Protein 1WDK (pdb70)

Secondary structure (DSSP, 8-state):
--EE-SSEEEEE-GGGEEEEEE--TTSSS-B--HHHHHHHHHHHHHHHH-TT--EEEEEESSSSSBBPPPHHHHHHHTTS-HHHHHHHHHHHHHHHHHHHT-SS-EEEEE-S-EETHHHHHHHTSSEEEEETT-EEE-GGGGGT----SSHHHHHHHHH-HHHHHHHHHH---EEHHHHHHTTSSSEEE-GGGHHHHHHHHHHHHHTTSS-HHHHHGGGGS--S--HHHHHHHHHHHHHHHHHHH-TT-HHHHHHHHHHHHHTT--HHHHHHHHHHHHHHHHTSHHHHHHHHHHHHHHHHHHHHHHHHTTPPP-SSEEEE--HHHHHHHHHHHHHTT--EEEE-SSHHHHHHHHHHHHHHHHHHHTTTSS-HHHHHHHHHHEEEESSSTTGGG-SEEEE---S-HHHHHHHHHHHHTTS-TT-EEEE--SSS-HHHHGGG-S-GGGEEEEE--SSTTT--EEEEEEPSS--HHHHHHHHHHHHHTT-EEEEEES-TTTTHHHHHHHHHHHHHHHHHTT--HHHHHHHHHHHT-SS-HHHHHHHH-HHHHHHHHHHHHHH-HHHH--SS--HHHHHHHTT--BTTTTBSSSEE--EE--THHHHHHGGG--------HHHHHHHHHHHHHHHHHHHHHHTSSSSHHHHHHHHHHHT---GGG--HHHHHHHH-HHHHHHHHHHTGGG-GGG---HHHHHHHHTT--S--/--EE-SSEEEEE-GGGEEEEEE--TTSSS-B--HHHHHHHHHHHHHHHH-TT--EEEEEESSSSSBBPPPHHHHHHHTTS-HHHHHHHHHHHHHHHHHHHT-SS-EEEEE-S-EETHHHHHHHTSSEEEEETT-EEE-GGGGGT----SSHHHHHHHHH-HHHHHHHHHH---EEHHHHHHTTSSSEEE-GGGHHHHHHHHHHHHHTTSS-HHHHHGGGGS--S--HHHHHHHHHHHHHHHHHHH-TT-HHHHHHHHHHHHHTT--HHHHHHHHHHHHHHHHTSHHHHHHHHHHHHHHHHHHHHHHHHTTPPP-SSEEEE--HHHHHHHHHHHHHTT--EEEE-SSHHHHHHHHHHHHHHHHHHHTTTSS-HHHHHHHHHHEEEESSSTTGGG-SEEEE---S-HHHHHHHHHHHHTTS-TT-EEEE--SSS-HHHHGGG-S-GGGEEEEE--SSTTT--EEEEEEPSS--HHHHHHHHHHHHHTT-EEEEEES-TTTTHHHHHHHHHHHHHHHHHTT--HHHHHHHHHHHT-SS-HHHHHHHH-HHHHHHHHHHHHHH-HHHH--SS--HHHHHHHTT--BTTTTBSSSEE-----EE--THHHHHHGGG--------HHHHHHHHHHHHHHHHHHHHHHTSSSSHHHHHHHHHHHT---GGG--HHHHHHHH-HHHHHHHHHHTGGG-GGG---HHHHHHHHTT--S--/---TT-EEEEEEEEPPPEETTT-TTTT--HHHHHHHHHHHHHHH-TTS-GGGEEEEEEE-SSBSBTTTTTHHHHHHTTSSS-TTSEEEEEEBTBTHHHHHHHHHHHHHHTTS-SEEEEEEEEETTTS-TTTTB---GGGGGTS-GGGGSHHHHHHHHHHHHT--HHHHHHHHHHHHHHHHHHHHTTTTTTTB--EEEE-TT--EEEE-S-TT--TT--HHHHHTSPPSS-TTT----GGGB---EEEEEEEEEEEHHHHHHTT---SEEEEEEEEEE--GGGGGGTHHHHHHHHHHHHT--GGG--EEEE--SBHHHHHHHHHHTT-GGGHHHHBSTT--HHHH---HHHHHHHHHHHHHHHHHHTT-SEEEEEEEETTTEEEEEEEE--/---TT-EEEEEEEEPPPEETTT-TTTT--HHHHHHHHHHHHHHHTTTS-GGGEEEEEEE-SSBSBTTTTTHHHHHHTTSSS-TTSEEEEEEBTBTHHHHHHHHHHHHHHTTS-SEEEEEEEEETTTS-TTTTB---GGGGGTS-GGGGSHHHHHHHHHHHHT--HHHHHHHHHHHHHHHHHHHHTTTTTTTB--EEEE-TT--EEEE-S-TT--TT--HHHHHTSPPSS-TTT----GGGB---EEEEEEEEEEEHHHHHHTT---SEEEEEEEEEE--GGGGGGTHHHHHHHHHHHHT--GGG--EEEE--SBHHHHHHHHHHTT-GGGHHHHBSTT--HHHH---HHHHHHHHHHHHHHHHHHTT-SEEEEEEEETTTEEEEEEEE--

Foldseek 3Di:
DLDDDQFWDWAADPPLEIEIEGENPPDQFHEPDPRVLVRLLVVLVSLLPPPSHAEYEYAYPHQFGYEYDPLVVLLVLLVDDLVVSLVVLVSSLVSLQSSLVRPHAYEYLGNAEQEQVRLLSRLSHLAYEYEQHHKYAYQQLLLQFWRQNCLLLRVCLQQNLLVSLVRTLVRDIGGPVVCCVSRSHPYYHHSVCSVVVSVVVRVCCSVVVDVSVVSSPSSFFAHPDDPVVLCVRLVVSLVVSDVVVHPLRVHSNLSSVLSSVCRGPGRVVSSVSRSVSRSVRSNDLLNVLSSVLVVLVVVLVVVLVVLVVQADAWQEEEEEWAAQALLLVLLLCLLLRHAYEREYADPVRVCRSLVVSCCVLVVCVVVVNDDPVSSVSSSVSYHYDHDLVPQAAGQEYEYEDDQDLVVLLVVQQVCCVSYDVNHAYEYQDQFDWQLSSLVSHPNSLRYWYWHADPNNVPFQETETEAEPNHHSRNSSNSCVSSVSSVHHYAYFYTAGRQQALLLVQLLLVLVQVCLLQQHDQVLLQVLVVSVFFVTGSQQVQQVCWLVNVVVSLVSSCVRCVQFSPDPADTLSNLCVVVVQTHCVSQGGCFGPVPTHHDCVVCVSSVVSRDHNDDDDSVVSCCSNLLLSLQSLVVSCVVPRGPAPSSSFVNCCRHVVPRSSCNGSQSVCVVCALLNSQVVLVVVPVSTPSSHHDPVSNVCSVVVHGRPD/DLADDQFWDWAADPPLEIEIEGENPPDQFHEPDPRVLVRLLVVLVSLLPPPSHAEYEYAYPHQFGYEYDPLVVLVVLLVDDLVVSLVVLVSSLVSLQSSLVRPHAYEYLGLAEQEQVRLLSRLSHLAYEYEQAHKYAYQQLLLLFWRQNCLLLRPCLQQNLLVSLVRTLVRDIGGPVVCCVSRSHPYYHHSVCSVVVSVVVRVCCSVVVDVSVVSSPSSFFAHPDDPVVLCVRLVVQLVVSDVVVHPLRVHSNLSSVLSSVCRGPGRPVSSVSRSVSRSVRSNDLLNNLSSVLVVLVVVLVVVLVVLVVQADAWQEEEEEWAAQALLLVLLLCLLLRHQYEREYADPVRVCRSLVVSCCVLVVCVVVVNDDPVSSVSSSVSYHYDHDLVPQAAGQEYEYEDPQDLVVLLVVQQVCCVRYDVNHAYEYQDQFDWQQSSLVSHPNSLRYWYWHADPNNVPFQETETEAEPNHHSRNSSNSCVSCVSSVHHYAYFYTAGRQQALLLVLLLLVLVQVCLLQQHDQVLLQVLVVSVPFVTGSQQVQQVCWLVNVVVSLVSSCVRCVQFSPDPDDTLSNLQVVVVQTHVVSQGGCFGQDVVPRGHHDCVSVVSSVVSRDHNDDDDSVVSCCSNLLLSLQSLVVSCVVPRGPAPSSSFVNCVRHVVPRSSCNGSQSVCVVCALLNSQVVLVVVPVSTPSSHHDPVSNVCSVVVHGRSD/DADQLFKFFQAKAKAAWWALVLTFCVPPFFLQQALVGLQVVCVVVVLDDLQQAQEEEFEAAPADDSRHDQSSLSNCVSHPRDPNHYYGYAYQWLQRQQVSVVVVSVCSNVVNGFKHKTKYWFNCSVVPPCHPDDDDPCVVVPANPCLQPVLQLLQVLLVVLVPALLLLLVLLLVQLQLQVVCVVVCLCVRHHDWDWTADSVRDIDIDRHHPLRDNPRDSVVSVPFAADPDRPPHSFGLLQAFHSITMMMMTMMGGVNVCVVSVGAGLWTWQFKFKFWDASSNLLLQFVVGVVVGCVSSVHQLVLAQAEEEARRGSSSVQVNCVVSPCNVVCCRHYSSNHHRSRRGRRRRGNNVVSVNSQSSVCVVVVTAKYKYKYGTHRTMIIMTIIGRD/DADQLFKFFQAKAKAAWWALVLTFCVPPFFLQQALVGLQVVCVVVVLDDLQQAQEEEFEAAPADDSRHDQSSLSNCVSHPRDPNHYYGYAYQWQQRQLVSVVVVSVCSNVVNGFKHKTKYWFNCSVVPPCHPDDDDPCVVVPANPCLQPVLQLLQVLLVVLVPALLLLLVLLLVQLQLQVVCQVVCLCVRHYDWDWTADSVRDIDIDRHHPLRDNPRDSVVSVPFAADPDNPPHRFGLLQAFHSITMMMMTMMGGVNVCVVSVGAGLWTFQFKFKFFDASSNLLLQFVVAVVVGCVSSVHQLVLAQAEEEARRGSSSVQVNCVVSPCNVVCCRHYSSNHHRSRRGRRRRGNNVVSVNSQSSVCVVVVTAKYKYKYGTHRTMIIMTIIGRD

CATH classification: 3.90.226.10 (+2 more: 3.40.50.720, 1.10.1040.50)

B-factor: mean 29.28, std 12.19, range [3.42, 116.42]

Sequence (2199 aa):
MIYEGKAITVTALESGIVELKFDLKGESVNKFNRLTLNELRQAVDAIKADASVKGVIVSSGKDVFIVGADITEFVENFKLPDAELIAGNLEANKIFSDFEDLNVPTVAAINGIALGGGLEMCLAADFRVMADSAKIGLPEVKLGIYPGFGGTVRLPRLIGVDNAVEWIASGKENRAEDALKVSAVDAVVTADKLGAAALDLIKRAISGELDYKAKRQPKLEKLKLNAIEQMMAFETAKGFVAGQAGPNYPAPVEAIKTIQKAANFGRDKALEVEAAGFAKLAKTSASNCLIGLFLNDQELKKKAKVYDKIAKDVKQAAVLGAGIMGGGIAYQSASKGTPILMKDINEHGIEQGLAEAAKLLVGRVDKGRMTPAKMAEVLNGIRPTLSYGDFGNVDLVVEAVVENPKVKQAVLAEVENHVREDAILASNTSTISISLLAKALKRPENFVGMHFFNPVHMMPLVEVIRGEKSSDLAVATTVAYAKKMGKNPIVVNDCPGFLVNRVLFPYFGGFAKLVSAGVDFVRIDKVMEKFGWPMGPAYLMDVVGIDTGHHGRDVMAEGFPDRMKDDRRSAIDALYEAKRLGQKNGKGFYAYEKKLVDSSVLEVLKPIVYEQRDVTDEDIINWMMIPLCLETVRCLEDGIVETAAEADMGLVYGIGFPLFRGGALRYIDSIGVAEFVALADQYAELGALYHPTAKLREMAKNGQSFFGMIYEGKAITVTALESGIVELKFDLKGESVNKFNRLTLNELRQAVDAIKADASVKGVIVSSGKDVFIVGADITEFVENFKLPDAELIAGNLEANKIFSDFEDLNVPTVAAINGIALGGGLEMCLAADFRVMADSAKIGLPEVKLGIYPGFGGTVRLPRLIGVDNAVEWIASGKENRAEDALKVSAVDAVVTADKLGAAALDLIKRAISGELDYKAKRQPKLEKLKLNAIEQMMAFETAKGFVAGQAGPNYPAPVEAIKTIQKAANFGRDKALEVEAAGFAKLAKTSASNCLIGLFLNDQELKKKAKVYDKIAKDVKQAAVLGAGIMGGGIAYQSASKGTPILMKDINEHGIEQGLAEAAKLLVGRVDKGRMTPAKMAEVLNGIRPTLSYGDFGNVDLVVEAVVENPKVKQAVLAEVENHVREDAILASNTSTISISLLAKALKRPENFVGMHFFNPVHMMPLVEVIRGEKSSDLAVATTVAYAKKMGKNPIVVNDCPGFLVNRVLFPYFGGFAKLVSAGVDFVRIDKVMEKFGWPMGPAYLMDVVGIDTGHHGRDVMAEGFPDRMKDDRRSAIDALYEAKRLGQKNGKGFYAYEADQKKLVDSSVLEVLKPIVYEQRDVTDEDIINWMMIPLCLETVRCLEDGIVETAAEADMGLVYGIGFPLFRGGALRYIDSIGVAEFVALADQYAELGALYHPTAKLREMAKNGQSFFGSLNPRDVVIVDFGRTPMGRSKGGMHRNTRAEDMSAHLISKVLERNSKVDPGEVEDVIWGCVNQTLEQGWNIARMASLMTQIPHTSAAQTVSRLCGSSMSALHTAAQAIMTGNGDVFVVGGVEHMGHVSMMHGVDPNPHMSLYAAKASGMMGLTAEMLGKMHGISREQQDAFAVRSHQLAHKATVEGKFKDEIIPMQGYDENGFLKIFDYDETIRPDTTLESLAALKPAFNPKGGTVTAGTSSQITDGASCMIVMSAQRAKDLGLEPLAVIRSMAVAGVDPAIMGYGPVPATQKALKRAGLNMADIDFIELNEAFAAQALPVLKDLKVLDKMNEKVNLHGGAIALGHPFGCSGARISGTLLNVMKQNGGTFGLSTMCIGLGQGIATVFERVSLNPRDVVIVDFGRTPMGRSKGGMHRNTRAEDMSAHLISKVLERNSKVDPGEVEDVIWGCVNQTLEQGWNIARMASLMTQIPHTSAAQTVSRLCGSSMSALHTAAQAIMTGNGDVFVVGGVEHMGHVSMMHGVDPNPHMSLYAAKASGMMGLTAEMLGKMHGISREQQDAFAVRSHQLAHKATVEGKFKDEIIPMQGYDENGFLKIFDYDETIRPDTTLESLAALKPAFNPKGGTVTAGTSSQITDGASCMIVMSAQRAKDLGLEPLAVIRSMAVAGVDPAIMGYGPVPATQKALKRAGLNMADIDFIELNEAFAAQALPVLKDLKVLDKMNEKVNLHGGAIALGHPFGCSGARISGTLLNVMKQNGGTFGLSTMCIGLGQGIATVFERV

GO terms:
  GO:0005515 protein binding (F, IPI)

Radius of gyration: 41.72 Å; Cα contacts (8 Å, |Δi|>4): 5129; chains: 4; bounding box: 108×109×111 Å

Nearest PDB structures (foldseek):
  1wdk-assembly1_B  TM=1.001E+00  e=0.000E+00  Pseudomonas fragi
  8pf8-assembly1_B  TM=9.092E-01  e=9.830E-55  Mycobacterium tuberculosis H37Rv
  6ysv-assembly2_B  TM=8.916E-01  e=1.906E-53  Escherichia coli K-12
  6dv2-assembly1_H  TM=9.093E-01  e=2.899E-52  Homo sapiens
  8bnu-assembly1_C  TM=9.085E-01  e=2.537E-50  Escherichia coli K-12

Structure (mmCIF, N/CA/C/O backbone):
data_1WDK
#
_entry.id   1WDK
#
_cell.length_a   180.705
_cell.length_b   94.578
_cell.length_c   160.001
_cell.angle_alpha   90.00
_cell.angle_beta   111.45
_cell.angle_gamma   90.00
#
_symmetry.space_group_name_H-M   'C 1 2 1'
#
loop_
_entity.id
_entity.type
_entity.pdbx_description
1 polymer 'Fatty oxidation complex alpha subunit'
2 polymer '3-ketoacyl-CoA thiolase'
3 non-polymer 'ZINC ION'
4 non-polymer NICOTINAMIDE-ADENINE-DINUCLEOTIDE
5 non-polymer 3,6,9,12,15-PENTAOXATRICOSAN-1-OL
6 non-polymer 'MERCURY (II) ION'
7 non-polymer 'ACETYL COENZYME *A'
8 water water
#
loop_
_atom_site.group_PDB
_atom_site.id
_atom_site.type_symbol
_atom_site.label_atom_id
_atom_site.label_alt_id
_atom_site.label_comp_id
_atom_site.label_asym_id
_atom_site.label_entity_id
_atom_site.label_seq_id
_atom_site.pdbx_PDB_ins_code
_atom_site.Cartn_x
_atom_site.Cartn_y
_atom_site.Cartn_z
_atom_site.occupancy
_atom_site.B_iso_or_equiv
_atom_site.auth_seq_id
_atom_site.auth_comp_id
_atom_site.auth_asym_id
_atom_site.auth_atom_id
_atom_site.pdbx_PDB_model_num
ATOM 1 N N . MET A 1 1 ? -13.538 86.480 109.303 1.00 43.31 1 MET A N 1
ATOM 2 C CA . MET A 1 1 ? -12.652 85.408 108.773 1.00 42.51 1 MET A CA 1
ATOM 3 C C . MET A 1 1 ? -12.502 85.513 107.262 1.00 41.35 1 MET A C 1
ATOM 4 O O . MET A 1 1 ? -13.303 86.159 106.590 1.00 42.56 1 MET A O 1
ATOM 9 N N . ILE A 1 2 ? -11.463 84.876 106.737 1.00 39.61 2 ILE A N 1
ATOM 10 C CA . ILE A 1 2 ? -11.179 84.886 105.309 1.00 37.34 2 ILE A CA 1
ATOM 11 C C . ILE A 1 2 ? -12.404 84.537 104.469 1.00 36.57 2 ILE A C 1
ATOM 12 O O . ILE A 1 2 ? -12.624 85.106 103.399 1.00 37.15 2 ILE A O 1
ATOM 17 N N . TYR A 1 3 ? -13.193 83.589 104.953 1.00 35.11 3 TYR A N 1
ATOM 18 C CA . TYR A 1 3 ? -14.397 83.174 104.251 1.00 34.76 3 TYR A CA 1
ATOM 19 C C . TYR A 1 3 ? -15.366 82.566 105.249 1.00 35.05 3 TYR A C 1
ATOM 20 O O . TYR A 1 3 ? -14.972 81.770 106.098 1.00 35.85 3 TYR A O 1
ATOM 29 N N . GLU A 1 4 ? -16.634 82.945 105.151 1.00 35.03 4 GLU A N 1
ATOM 30 C CA . GLU A 1 4 ? -17.638 82.422 106.061 1.00 36.05 4 GLU A CA 1
ATOM 31 C C . GLU A 1 4 ? -18.908 82.071 105.313 1.00 35.51 4 GLU A C 1
ATOM 32 O O . GLU A 1 4 ? -19.641 82.951 104.870 1.00 35.99 4 GLU A O 1
ATOM 38 N N . GLY A 1 5 ? -19.159 80.776 105.175 1.00 35.36 5 GLY A N 1
ATOM 39 C CA . GLY A 1 5 ? -20.349 80.324 104.482 1.00 35.82 5 GLY A CA 1
ATOM 40 C C . GLY A 1 5 ? -21.252 79.541 105.413 1.00 35.62 5 GLY A C 1
ATOM 41 O O . GLY A 1 5 ? -21.156 79.663 106.631 1.00 34.88 5 GLY A O 1
ATOM 42 N N . LYS A 1 6 ? -22.133 78.731 104.841 1.00 36.14 6 LYS A N 1
ATOM 43 C CA . LYS A 1 6 ? -23.044 77.931 105.642 1.00 36.95 6 LYS A CA 1
ATOM 44 C C . LYS A 1 6 ? -22.617 76.471 105.644 1.00 36.57 6 LYS A C 1
ATOM 45 O O . LYS A 1 6 ? -23.231 75.641 106.313 1.00 37.31 6 LYS A O 1
ATOM 51 N N . ALA A 1 7 ? -21.563 76.162 104.895 1.00 34.28 7 ALA A N 1
ATOM 52 C CA . ALA A 1 7 ? -21.057 74.797 104.823 1.00 33.18 7 ALA A CA 1
ATOM 53 C C . ALA A 1 7 ? -19.550 74.776 105.057 1.00 31.86 7 ALA A C 1
ATOM 54 O O . ALA A 1 7 ? -19.000 73.827 105.624 1.00 33.07 7 ALA A O 1
ATOM 56 N N . ILE A 1 8 ? -18.892 75.844 104.638 1.00 29.76 8 ILE A N 1
ATOM 57 C CA . ILE A 1 8 ? -17.454 75.949 104.769 1.00 29.05 8 ILE A CA 1
ATOM 58 C C . ILE A 1 8 ? -17.011 77.279 105.360 1.00 29.54 8 ILE A C 1
ATOM 59 O O . ILE A 1 8 ? -17.654 78.307 105.148 1.00 30.25 8 ILE A O 1
ATOM 64 N N . THR A 1 9 ? -15.911 77.246 106.106 1.00 29.04 9 THR A N 1
ATOM 65 C CA . THR A 1 9 ? -15.330 78.449 106.687 1.00 29.65 9 THR A CA 1
ATOM 66 C C . THR A 1 9 ? -13.821 78.354 106.512 1.00 29.94 9 THR A C 1
ATOM 67 O O . THR A 1 9 ? -13.246 77.268 106.530 1.00 31.29 9 THR A O 1
ATOM 71 N N . VAL A 1 10 ? -13.184 79.496 106.319 1.00 29.09 10 VAL A N 1
ATOM 72 C CA . VAL A 1 10 ? -11.744 79.543 106.166 1.00 29.04 10 VAL A CA 1
ATOM 73 C C . VAL A 1 10 ? -11.271 80.547 107.218 1.00 30.93 10 VAL A C 1
ATOM 74 O O . VAL A 1 10 ? -11.496 81.756 107.100 1.00 30.87 10 VAL A O 1
ATOM 78 N N . THR A 1 11 ? -10.640 80.020 108.262 1.00 31.93 11 THR A N 1
ATOM 79 C CA . THR A 1 11 ? -10.149 80.821 109.367 1.00 31.83 11 THR A CA 1
ATOM 80 C C . THR A 1 11 ? -8.633 80.858 109.373 1.00 33.20 11 THR A C 1
ATOM 81 O O . THR A 1 11 ? -7.974 79.831 109.184 1.00 33.26 11 THR A O 1
ATOM 85 N N . ALA A 1 12 ? -8.081 82.045 109.591 1.00 33.06 12 ALA A N 1
ATOM 86 C CA . ALA A 1 12 ? -6.635 82.204 109.621 1.00 34.19 12 ALA A CA 1
ATOM 87 C C . ALA A 1 12 ? -6.062 81.715 110.950 1.00 33.97 12 ALA A C 1
ATOM 88 O O . ALA A 1 12 ? -6.663 81.911 112.004 1.00 33.99 12 ALA A O 1
ATOM 90 N N . LEU A 1 13 ? -4.907 81.060 110.883 1.00 33.72 13 LEU A N 1
ATOM 91 C CA . LEU A 1 13 ? -4.228 80.553 112.071 1.00 33.95 13 LEU A CA 1
ATOM 92 C C . LEU A 1 13 ? -2.853 81.204 112.138 1.00 34.91 13 LEU A C 1
ATOM 93 O O . LEU A 1 13 ? -2.617 82.259 111.547 1.00 36.89 13 LEU A O 1
ATOM 98 N N . GLU A 1 14 ? -1.937 80.556 112.838 1.00 34.71 14 GLU A N 1
ATOM 99 C CA . GLU A 1 14 ? -0.590 81.079 112.980 1.00 34.59 14 GLU A CA 1
ATOM 100 C C . GLU A 1 14 ? 0.248 80.921 111.716 1.00 33.97 14 GLU A C 1
ATOM 101 O O . GLU A 1 14 ? -0.099 80.162 110.815 1.00 32.51 14 GLU A O 1
ATOM 107 N N . SER A 1 15 ? 1.354 81.660 111.673 1.00 34.14 15 SER A N 1
ATOM 108 C CA . SER A 1 15 ? 2.317 81.631 110.571 1.00 34.44 15 SER A CA 1
ATOM 109 C C . SER A 1 15 ? 1.745 81.628 109.152 1.00 34.11 15 SER A C 1
ATOM 110 O O . SER A 1 15 ? 2.314 81.011 108.250 1.00 34.82 15 SER A O 1
ATOM 113 N N . GLY A 1 16 ? 0.628 82.312 108.947 1.00 33.45 16 GLY A N 1
ATOM 114 C CA . GLY A 1 16 ? 0.044 82.362 107.622 1.00 31.96 16 GLY A CA 1
ATOM 115 C C . GLY A 1 16 ? -0.722 81.110 107.252 1.00 32.36 16 GLY A C 1
ATOM 116 O O . GLY A 1 16 ? -1.306 81.035 106.167 1.00 31.31 16 GLY A O 1
ATOM 117 N N . ILE A 1 17 ? -0.717 80.121 108.142 1.00 31.37 17 ILE A N 1
ATOM 118 C CA . ILE A 1 17 ? -1.437 78.882 107.887 1.00 30.46 17 ILE A CA 1
ATOM 119 C C . ILE A 1 17 ? -2.923 79.199 107.981 1.00 30.78 17 ILE A C 1
ATOM 120 O O . ILE A 1 17 ? -3.343 80.009 108.807 1.00 31.41 17 ILE A O 1
ATOM 125 N N . VAL A 1 18 ? -3.717 78.562 107.133 1.00 30.55 18 VAL A N 1
ATOM 126 C CA . VAL A 1 18 ? -5.150 78.796 107.133 1.00 30.34 18 VAL A CA 1
ATOM 127 C C . VAL A 1 18 ? -5.888 77.466 107.220 1.00 29.85 18 VAL A C 1
ATOM 128 O O . VAL A 1 18 ? -5.429 76.448 106.694 1.00 29.00 18 VAL A O 1
ATOM 132 N N . GLU A 1 19 ? -7.036 77.483 107.886 1.00 30.26 19 GLU A N 1
ATOM 133 C CA . GLU A 1 19 ? -7.837 76.283 108.049 1.00 29.65 19 GLU A CA 1
ATOM 134 C C . GLU A 1 19 ? -9.196 76.371 107.368 1.00 29.18 19 GLU A C 1
ATOM 135 O O . GLU A 1 19 ? -10.023 77.213 107.710 1.00 29.68 19 GLU A O 1
ATOM 141 N N . LEU A 1 20 ? -9.416 75.488 106.401 1.00 28.16 20 LEU A N 1
ATOM 142 C CA . LEU A 1 20 ? -10.679 75.429 105.684 1.00 26.86 20 LEU A CA 1
ATOM 143 C C . LEU A 1 20 ? -11.454 74.294 106.338 1.00 26.66 20 LEU A C 1
ATOM 144 O O . LEU A 1 20 ? -11.142 73.123 106.129 1.00 28.03 20 LEU A O 1
ATOM 149 N N . LYS A 1 21 ? -12.452 74.647 107.145 1.00 26.31 21 LYS A N 1
ATOM 150 C CA . LYS A 1 21 ? -13.250 73.651 107.854 1.00 25.80 21 LYS A CA 1
ATOM 151 C C . LYS A 1 21 ? -14.642 73.397 107.286 1.00 25.42 21 LYS A C 1
ATOM 152 O O . LYS A 1 21 ? -15.375 74.322 106.939 1.00 25.72 21 LYS A O 1
ATOM 158 N N . PHE A 1 22 ? -14.997 72.121 107.208 1.00 26.57 22 PHE A N 1
ATOM 159 C CA . PHE A 1 22 ? -16.298 71.698 106.707 1.00 27.15 22 PHE A CA 1
ATOM 160 C C . PHE A 1 22 ? -17.237 71.520 107.886 1.00 28.80 22 PHE A C 1
ATOM 161 O O . PHE A 1 22 ? -16.956 70.730 108.789 1.00 29.25 22 PHE A O 1
ATOM 169 N N . ASP A 1 23 ? -18.345 72.256 107.881 1.00 30.83 23 ASP A N 1
ATOM 170 C CA . ASP A 1 23 ? -19.332 72.153 108.952 1.00 31.96 23 ASP A CA 1
ATOM 171 C C . ASP A 1 23 ? -20.673 72.654 108.426 1.00 32.27 23 ASP A C 1
ATOM 172 O O . ASP A 1 23 ? -21.038 73.810 108.629 1.00 32.54 23 ASP A O 1
ATOM 177 N N . LEU A 1 24 ? -21.393 71.774 107.735 1.00 32.36 24 LEU A N 1
ATOM 178 C CA . LEU A 1 24 ? -22.693 72.107 107.167 1.00 31.84 24 LEU A CA 1
ATOM 179 C C . LEU A 1 24 ? -23.700 72.419 108.277 1.00 33.42 24 LEU A C 1
ATOM 180 O O . LEU A 1 24 ? -24.354 71.523 108.823 1.00 33.42 24 LEU A O 1
ATOM 185 N N . LYS A 1 25 ? -23.810 73.702 108.611 1.00 34.54 25 LYS A N 1
ATOM 186 C CA . LYS A 1 25 ? -24.713 74.163 109.659 1.00 34.93 25 LYS A CA 1
ATOM 187 C C . LYS A 1 25 ? -26.135 73.664 109.448 1.00 35.17 25 LYS A C 1
ATOM 188 O O . LYS A 1 25 ? -26.665 73.731 108.338 1.00 33.87 25 LYS A O 1
ATOM 194 N N . GLY A 1 26 ? -26.741 73.157 110.519 1.00 35.56 26 GLY A N 1
ATOM 195 C CA . GLY A 1 26 ? -28.102 72.663 110.430 1.00 36.54 26 GLY A CA 1
ATOM 196 C C . GLY A 1 26 ? -28.235 71.205 110.046 1.00 37.60 26 GLY A C 1
ATOM 197 O O . GLY A 1 26 ? -29.308 70.620 110.195 1.00 38.68 26 GLY A O 1
ATOM 198 N N . GLU A 1 27 ? -27.153 70.614 109.552 1.00 38.93 27 GLU A N 1
ATOM 199 C CA . GLU A 1 27 ? -27.169 69.213 109.151 1.00 38.84 27 GLU A CA 1
ATOM 200 C C . GLU A 1 27 ? -26.265 68.382 110.050 1.00 37.98 27 GLU A C 1
ATOM 201 O O . GLU A 1 27 ? -25.387 68.915 110.725 1.00 37.45 27 GLU A O 1
ATOM 207 N N . SER A 1 28 ? -26.483 67.074 110.058 1.00 38.15 28 SER A N 1
ATOM 208 C CA . SER A 1 28 ? -25.685 66.177 110.885 1.00 39.02 28 SER A CA 1
ATOM 209 C C . SER A 1 28 ? -24.340 65.782 110.268 1.00 37.58 28 SER A C 1
ATOM 210 O O . SER A 1 28 ? -23.436 65.343 110.982 1.00 39.39 28 SER A O 1
ATOM 213 N N . VAL A 1 29 ? -24.198 65.936 108.955 1.00 35.11 29 VAL A N 1
ATOM 214 C CA . VAL A 1 29 ? -22.951 65.575 108.289 1.00 33.88 29 VAL A CA 1
ATOM 215 C C . VAL A 1 29 ? -22.545 66.566 107.206 1.00 33.77 29 VAL A C 1
ATOM 216 O O . VAL A 1 29 ? -23.302 67.475 106.856 1.00 34.31 29 VAL A O 1
ATOM 220 N N . ASN A 1 30 ? -21.330 66.393 106.694 1.00 31.84 30 ASN A N 1
ATOM 221 C CA . ASN A 1 30 ? -20.833 67.227 105.611 1.00 30.53 30 ASN A CA 1
ATOM 222 C C . ASN A 1 30 ? -21.037 66.369 104.364 1.00 30.05 30 ASN A C 1
ATOM 223 O O . ASN A 1 30 ? -20.968 65.146 104.433 1.00 30.31 30 ASN A O 1
ATOM 228 N N . LYS A 1 31 ? -21.309 66.999 103.230 1.00 30.61 31 LYS A N 1
ATOM 229 C CA . LYS A 1 31 ? -21.524 66.260 101.990 1.00 30.64 31 LYS A CA 1
ATOM 230 C C . LYS A 1 31 ? -21.458 67.224 100.828 1.00 29.31 31 LYS A C 1
ATOM 231 O O . LYS A 1 31 ? -21.805 68.394 100.963 1.00 28.45 31 LYS A O 1
ATOM 237 N N . PHE A 1 32 ? -21.013 66.734 99.680 1.00 30.96 32 PHE A N 1
ATOM 238 C CA . PHE A 1 32 ? -20.901 67.595 98.519 1.00 32.15 32 PHE A CA 1
ATOM 239 C C . PHE A 1 32 ? -22.183 67.793 97.730 1.00 32.99 32 PHE A C 1
ATOM 240 O O . PHE A 1 32 ? -22.343 67.270 96.620 1.00 34.97 32 PHE A O 1
ATOM 248 N N . ASN A 1 33 ? -23.103 68.550 98.318 1.00 31.90 33 ASN A N 1
ATOM 249 C CA . ASN A 1 33 ? -24.349 68.861 97.645 1.00 32.28 33 ASN A CA 1
ATOM 250 C C . ASN A 1 33 ? -24.014 70.086 96.822 1.00 33.26 33 ASN A C 1
ATOM 251 O O . ASN A 1 33 ? -22.853 70.494 96.756 1.00 33.70 33 ASN A O 1
ATOM 256 N N . ARG A 1 34 ? -25.021 70.675 96.195 1.00 35.63 34 ARG A N 1
ATOM 257 C CA . ARG A 1 34 ? -24.812 71.863 95.377 1.00 36.46 34 ARG A CA 1
ATOM 258 C C . ARG A 1 34 ? -24.210 73.016 96.195 1.00 34.84 34 ARG A C 1
ATOM 259 O O . ARG A 1 34 ? -23.238 73.648 95.781 1.00 33.48 34 ARG A O 1
ATOM 267 N N . LEU A 1 35 ? -24.794 73.271 97.362 1.00 34.05 35 LEU A N 1
ATOM 268 C CA . LEU A 1 35 ? -24.352 74.347 98.245 1.00 32.83 35 LEU A CA 1
ATOM 269 C C . LEU A 1 35 ? -22.888 74.267 98.645 1.00 32.91 35 LEU A C 1
ATOM 270 O O . LEU A 1 35 ? -22.154 75.251 98.543 1.00 34.45 35 LEU A O 1
ATOM 275 N N . THR A 1 36 ? -22.465 73.100 99.112 1.00 31.22 36 THR A N 1
ATOM 276 C CA . THR A 1 36 ? -21.091 72.924 99.544 1.00 30.36 36 THR A CA 1
ATOM 277 C C . THR A 1 36 ? -20.099 73.092 98.394 1.00 30.11 36 THR A C 1
ATOM 278 O O . THR A 1 36 ? -19.071 73.758 98.544 1.00 30.87 36 THR A O 1
ATOM 282 N N . LEU A 1 37 ? -20.400 72.494 97.246 1.00 29.81 37 LEU A N 1
ATOM 283 C CA . LEU A 1 37 ? -19.521 72.615 96.091 1.00 30.35 37 LEU A CA 1
ATOM 284 C C . LEU A 1 37 ? -19.324 74.088 95.755 1.00 31.51 37 LEU A C 1
ATOM 285 O O . LEU A 1 37 ? -18.196 74.551 95.562 1.00 30.35 37 LEU A O 1
ATOM 290 N N . ASN A 1 38 ? -20.434 74.818 95.692 1.00 32.52 38 ASN A N 1
ATOM 291 C CA . ASN A 1 38 ? -20.407 76.245 95.395 1.00 32.92 38 ASN A CA 1
ATOM 292 C C . ASN A 1 38 ? -19.566 77.011 96.407 1.00 32.34 38 ASN A C 1
ATOM 293 O O . ASN A 1 38 ? -18.795 77.900 96.036 1.00 32.54 38 ASN A O 1
ATOM 298 N N . GLU A 1 39 ? -19.708 76.667 97.682 1.00 32.07 39 GLU A N 1
ATOM 299 C CA . GLU A 1 39 ? -18.930 77.335 98.716 1.00 32.42 39 GLU A CA 1
ATOM 300 C C . GLU A 1 39 ? -17.450 76.949 98.636 1.00 32.34 39 GLU A C 1
ATOM 301 O O . GLU A 1 39 ? -16.581 77.761 98.950 1.00 32.62 39 GLU A O 1
ATOM 307 N N . LEU A 1 40 ? -17.157 75.719 98.211 1.00 31.67 40 LEU A N 1
ATOM 308 C CA . LEU A 1 40 ? -15.762 75.296 98.094 1.00 31.70 40 LEU A CA 1
ATOM 309 C C . LEU A 1 40 ? -15.114 76.153 97.010 1.00 30.92 40 LEU A C 1
ATOM 310 O O . LEU A 1 40 ? -13.955 76.553 97.127 1.00 32.43 40 LEU A O 1
ATOM 315 N N . ARG A 1 41 ? -15.878 76.427 95.955 1.00 29.40 41 ARG A N 1
ATOM 316 C CA . ARG A 1 41 ? -15.414 77.249 94.842 1.00 29.45 41 ARG A CA 1
ATOM 317 C C . ARG A 1 41 ? -14.981 78.600 95.393 1.00 30.23 41 ARG A C 1
ATOM 318 O O . ARG A 1 41 ? -13.889 79.093 95.103 1.00 30.00 41 ARG A O 1
ATOM 326 N N . GLN A 1 42 ? -15.858 79.186 96.202 1.00 30.75 42 GLN A N 1
ATOM 327 C CA . GLN A 1 42 ? -15.614 80.481 96.815 1.00 30.61 42 GLN A CA 1
ATOM 328 C C . GLN A 1 42 ? -14.473 80.447 97.816 1.00 29.85 42 GLN A C 1
ATOM 329 O O . GLN A 1 42 ? -13.653 81.368 97.861 1.00 30.23 42 GLN A O 1
ATOM 335 N N . ALA A 1 43 ? -14.429 79.399 98.631 1.00 27.95 43 ALA A N 1
ATOM 336 C CA . ALA A 1 43 ? -13.371 79.267 99.622 1.00 27.78 43 ALA A CA 1
ATOM 337 C C . ALA A 1 43 ? -12.016 79.163 98.910 1.00 28.01 43 ALA A C 1
ATOM 338 O O . ALA A 1 43 ? -11.047 79.809 99.300 1.00 28.13 43 ALA A O 1
ATOM 340 N N . VAL A 1 44 ? -11.962 78.357 97.853 1.00 28.54 44 VAL A N 1
ATOM 341 C CA . VAL A 1 44 ? -10.735 78.187 97.087 1.00 29.07 44 VAL A CA 1
ATOM 342 C C . VAL A 1 44 ? -10.308 79.515 96.460 1.00 30.89 44 VAL A C 1
ATOM 343 O O . VAL A 1 44 ? -9.135 79.896 96.538 1.00 29.63 44 VAL A O 1
ATOM 347 N N . ASP A 1 45 ? -11.257 80.217 95.843 1.00 31.79 45 ASP A N 1
ATOM 348 C CA . ASP A 1 45 ? -10.960 81.507 95.228 1.00 32.10 45 ASP A CA 1
ATOM 349 C C . ASP A 1 45 ? -10.490 82.525 96.267 1.00 31.48 45 ASP A C 1
ATOM 350 O O . ASP A 1 45 ? -9.630 83.350 95.985 1.00 30.19 45 ASP A O 1
ATOM 355 N N . ALA A 1 46 ? -11.063 82.469 97.465 1.00 32.05 46 ALA A N 1
ATOM 356 C CA . ALA A 1 46 ? -10.677 83.389 98.528 1.00 32.69 46 ALA A CA 1
ATOM 357 C C . ALA A 1 46 ? -9.229 83.126 98.926 1.00 34.89 46 ALA A C 1
ATOM 358 O O . ALA A 1 46 ? -8.440 84.061 99.064 1.00 36.38 46 ALA A O 1
ATOM 360 N N . ILE A 1 47 ? -8.879 81.855 99.108 1.00 34.96 47 ILE A N 1
ATOM 361 C CA . ILE A 1 47 ? -7.515 81.488 99.487 1.00 35.80 47 ILE A CA 1
ATOM 362 C C . ILE A 1 47 ? -6.552 81.818 98.347 1.00 37.19 47 ILE A C 1
ATOM 363 O O . ILE A 1 47 ? -5.442 82.304 98.559 1.00 37.59 47 ILE A O 1
ATOM 368 N N . LYS A 1 48 ? -6.999 81.540 97.133 1.00 38.95 48 LYS A N 1
ATOM 369 C CA . LYS A 1 48 ? -6.215 81.779 95.935 1.00 40.66 48 LYS A CA 1
ATOM 370 C C . LYS A 1 48 ? -5.927 83.277 95.783 1.00 41.87 48 LYS A C 1
ATOM 371 O O . LYS A 1 48 ? -4.942 83.670 95.162 1.00 42.99 48 LYS A O 1
ATOM 377 N N . ALA A 1 49 ? -6.781 84.110 96.367 1.00 42.37 49 ALA A N 1
ATOM 378 C CA . ALA A 1 49 ? -6.620 85.557 96.268 1.00 43.24 49 ALA A CA 1
ATOM 379 C C . ALA A 1 49 ? -5.880 86.187 97.438 1.00 44.26 49 ALA A C 1
ATOM 380 O O . ALA A 1 49 ? -5.379 87.308 97.320 1.00 45.25 49 ALA A O 1
ATOM 382 N N . ASP A 1 50 ? -5.822 85.480 98.565 1.00 44.58 50 ASP A N 1
ATOM 383 C CA . ASP A 1 50 ? -5.135 85.972 99.762 1.00 43.85 50 ASP A CA 1
ATOM 384 C C . ASP A 1 50 ? -3.654 85.594 99.687 1.00 43.34 50 ASP A C 1
ATOM 385 O O . ASP A 1 50 ? -3.262 84.482 100.042 1.00 44.50 50 ASP A O 1
ATOM 390 N N . ALA A 1 51 ? -2.837 86.532 99.221 1.00 42.53 51 ALA A N 1
ATOM 391 C CA . ALA A 1 51 ? -1.404 86.304 99.062 1.00 41.66 51 ALA A CA 1
ATOM 392 C C . ALA A 1 51 ? -0.636 86.066 100.358 1.00 40.42 51 ALA A C 1
ATOM 393 O O . ALA A 1 51 ? 0.548 85.734 100.316 1.00 40.96 51 ALA A O 1
ATOM 395 N N . SER A 1 52 ? -1.291 86.232 101.504 1.00 38.77 52 SER A N 1
ATOM 396 C CA . SER A 1 52 ? -0.607 86.019 102.778 1.00 37.29 52 SER A CA 1
ATOM 397 C C . SER A 1 52 ? -0.659 84.553 103.234 1.00 36.30 52 SER A C 1
ATOM 398 O O . SER A 1 52 ? 0.072 84.154 104.143 1.00 35.93 52 SER A O 1
ATOM 401 N N . VAL A 1 53 ? -1.508 83.752 102.593 1.00 34.52 53 VAL A N 1
ATOM 402 C CA . VAL A 1 53 ? -1.634 82.338 102.945 1.00 33.26 53 VAL A CA 1
ATOM 403 C C . VAL A 1 53 ? -0.355 81.563 102.635 1.00 32.21 53 VAL A C 1
ATOM 404 O O . VAL A 1 53 ? 0.204 81.680 101.545 1.00 32.34 53 VAL A O 1
ATOM 408 N N . LYS A 1 54 ? 0.100 80.776 103.607 1.00 31.72 54 LYS A N 1
ATOM 409 C CA . LYS A 1 54 ? 1.318 79.980 103.466 1.00 30.59 54 LYS A CA 1
ATOM 410 C C . LYS A 1 54 ? 1.042 78.476 103.444 1.00 29.04 54 LYS A C 1
ATOM 411 O O . LYS A 1 54 ? 1.930 77.680 103.137 1.00 29.82 54 LYS A O 1
ATOM 417 N N . GLY A 1 55 ? -0.191 78.096 103.761 1.00 26.70 55 GLY A N 1
ATOM 418 C CA . GLY A 1 55 ? -0.564 76.696 103.779 1.00 24.11 55 GLY A CA 1
ATOM 419 C C . GLY A 1 55 ? -2.019 76.532 104.171 1.00 22.97 55 GLY A C 1
ATOM 420 O O . GLY A 1 55 ? -2.600 77.419 104.789 1.00 23.96 55 GLY A O 1
ATOM 421 N N . VAL A 1 56 ? -2.612 75.398 103.815 1.00 22.37 56 VAL A N 1
ATOM 422 C CA . VAL A 1 56 ? -4.015 75.127 104.124 1.00 21.94 56 VAL A CA 1
ATOM 423 C C . VAL A 1 56 ? -4.246 73.761 104.771 1.00 22.78 56 VAL A C 1
ATOM 424 O O . VAL A 1 56 ? -3.700 72.743 104.334 1.00 24.53 56 VAL A O 1
ATOM 428 N N . ILE A 1 57 ? -5.071 73.753 105.811 1.00 22.65 57 ILE A N 1
ATOM 429 C CA . ILE A 1 57 ? -5.442 72.531 106.520 1.00 20.13 57 ILE A CA 1
ATOM 430 C C . ILE A 1 57 ? -6.939 72.359 106.277 1.00 20.56 57 ILE A C 1
ATOM 431 O O . ILE A 1 57 ? -7.721 73.277 106.525 1.00 21.85 57 ILE A O 1
ATOM 436 N N . VAL A 1 58 ? -7.341 71.201 105.771 1.00 20.77 58 VAL A N 1
ATOM 437 C CA . VAL A 1 58 ? -8.753 70.947 105.513 1.00 20.87 58 VAL A CA 1
ATOM 438 C C . VAL A 1 58 ? -9.284 70.009 106.576 1.00 22.10 58 VAL A C 1
ATOM 439 O O . VAL A 1 58 ? -8.862 68.862 106.662 1.00 23.39 58 VAL A O 1
ATOM 443 N N . SER A 1 59 ? -10.218 70.499 107.380 1.00 23.97 59 SER A N 1
ATOM 444 C CA . SER A 1 59 ? -10.782 69.703 108.462 1.00 24.89 59 SER A CA 1
ATOM 445 C C . SER A 1 59 ? -12.301 69.655 108.430 1.00 25.24 59 SER A C 1
ATOM 446 O O . SER A 1 59 ? -12.936 70.241 107.555 1.00 23.81 59 SER A O 1
ATOM 449 N N . SER A 1 60 ? -12.868 68.963 109.414 1.00 24.49 60 SER A N 1
ATOM 450 C CA . SER A 1 60 ? -14.309 68.823 109.534 1.00 24.74 60 SER A CA 1
ATOM 451 C C . SER A 1 60 ? -14.778 69.166 110.940 1.00 26.14 60 SER A C 1
ATOM 452 O O . SER A 1 60 ? -14.068 68.919 111.919 1.00 25.43 60 SER A O 1
ATOM 455 N N . GLY A 1 61 ? -15.980 69.732 111.030 1.00 26.73 61 GLY A N 1
ATOM 456 C CA . GLY A 1 61 ? -16.537 70.103 112.319 1.00 28.54 61 GLY A CA 1
ATOM 457 C C . GLY A 1 61 ? -17.578 69.111 112.818 1.00 30.07 61 GLY A C 1
ATOM 458 O O . GLY A 1 61 ? -18.142 69.281 113.900 1.00 31.72 61 GLY A O 1
ATOM 459 N N . LYS A 1 62 ? -17.837 68.072 112.027 1.00 30.00 62 LYS A N 1
ATOM 460 C CA . LYS A 1 62 ? -18.809 67.041 112.391 1.00 29.22 62 LYS A CA 1
ATOM 461 C C . LYS A 1 62 ? -18.087 65.795 112.916 1.00 27.78 62 LYS A C 1
ATOM 462 O O . LYS A 1 62 ? -16.872 65.800 113.084 1.00 27.37 62 LYS A O 1
ATOM 468 N N . ASP A 1 63 ? -18.840 64.730 113.173 1.00 28.00 63 ASP A N 1
ATOM 469 C CA . ASP A 1 63 ? -18.244 63.481 113.647 1.00 29.87 63 ASP A CA 1
ATOM 470 C C . ASP A 1 63 ? -17.607 62.748 112.477 1.00 28.56 63 ASP A C 1
ATOM 471 O O . ASP A 1 63 ? -16.685 61.959 112.658 1.00 29.15 63 ASP A O 1
ATOM 476 N N . VAL A 1 64 ? -18.127 63.002 111.279 1.00 26.86 64 VAL A N 1
ATOM 477 C CA . VAL A 1 64 ? -17.603 62.396 110.063 1.00 25.40 64 VAL A CA 1
ATOM 478 C C . VAL A 1 64 ? -16.760 63.456 109.365 1.00 25.26 64 VAL A C 1
ATOM 479 O O . VAL A 1 64 ? -16.792 64.630 109.747 1.00 25.23 64 VAL A O 1
ATOM 483 N N . PHE A 1 65 ? -15.989 63.059 108.361 1.00 24.37 65 PHE A N 1
ATOM 484 C CA . PHE A 1 65 ? -15.206 64.047 107.640 1.00 23.25 65 PHE A CA 1
ATOM 485 C C . PHE A 1 65 ? -16.157 64.594 106.587 1.00 23.94 65 PHE A C 1
ATOM 486 O O . PHE A 1 65 ? -16.687 65.688 106.739 1.00 25.13 65 PHE A O 1
ATOM 494 N N . ILE A 1 66 ? -16.378 63.817 105.529 1.00 23.97 66 ILE A N 1
ATOM 495 C CA . ILE A 1 66 ? -17.297 64.194 104.459 1.00 23.66 66 ILE A CA 1
ATOM 496 C C . ILE A 1 66 ? -17.825 62.917 103.808 1.00 25.74 66 ILE A C 1
ATOM 497 O O . ILE A 1 66 ? -17.046 62.038 103.422 1.00 25.46 66 ILE A O 1
ATOM 502 N N . VAL A 1 67 ? -19.147 62.807 103.703 1.00 26.04 67 VAL A N 1
ATOM 503 C CA . VAL A 1 67 ? -19.759 61.632 103.093 1.00 27.68 67 VAL A CA 1
ATOM 504 C C . VAL A 1 67 ? -20.442 62.036 101.795 1.00 29.37 67 VAL A C 1
ATOM 505 O O . VAL A 1 67 ? -20.392 63.202 101.401 1.00 30.16 67 VAL A O 1
ATOM 509 N N . GLY A 1 68 ? -21.079 61.075 101.134 1.00 30.78 68 GLY A N 1
ATOM 510 C CA . GLY A 1 68 ? -21.736 61.357 99.872 1.00 31.90 68 GLY A CA 1
ATOM 511 C C . GLY A 1 68 ? -22.971 62.224 99.987 1.00 34.27 68 GLY A C 1
ATOM 512 O O . GLY A 1 68 ? -23.543 62.369 101.067 1.00 34.68 68 GLY A O 1
ATOM 513 N N . ALA A 1 69 ? -23.381 62.809 98.867 1.00 35.68 69 ALA A N 1
ATOM 514 C CA . ALA A 1 69 ? -24.565 63.657 98.845 1.00 36.09 69 ALA A CA 1
ATOM 515 C C . ALA A 1 69 ? -25.798 62.764 98.958 1.00 36.96 69 ALA A C 1
ATOM 516 O O . ALA A 1 69 ? -25.695 61.535 98.865 1.00 36.41 69 ALA A O 1
ATOM 518 N N . ASP A 1 70 ? -26.958 63.381 99.160 1.00 37.47 70 ASP A N 1
ATOM 519 C CA . ASP A 1 70 ? -28.199 62.634 99.284 1.00 37.46 70 ASP A CA 1
ATOM 520 C C . ASP A 1 70 ? -28.504 61.870 98.008 1.00 36.94 70 ASP A C 1
ATOM 521 O O . ASP A 1 70 ? -28.422 62.415 96.909 1.00 37.07 70 ASP A O 1
ATOM 526 N N . ILE A 1 71 ? -28.852 60.600 98.167 1.00 35.92 71 ILE A N 1
ATOM 527 C CA . ILE A 1 71 ? -29.158 59.741 97.038 1.00 36.71 71 ILE A CA 1
ATOM 528 C C . ILE A 1 71 ? -30.131 60.458 96.100 1.00 36.97 71 ILE A C 1
ATOM 529 O O . ILE A 1 71 ? -30.106 60.269 94.881 1.00 35.90 71 ILE A O 1
ATOM 534 N N . THR A 1 72 ? -30.964 61.311 96.682 1.00 37.51 72 THR A N 1
ATOM 535 C CA . THR A 1 72 ? -31.941 62.080 95.925 1.00 39.55 72 THR A CA 1
ATOM 536 C C . THR A 1 72 ? -31.317 62.867 94.779 1.00 39.85 72 THR A C 1
ATOM 537 O O . THR A 1 72 ? -31.819 62.840 93.653 1.00 40.90 72 THR A O 1
ATOM 541 N N . GLU A 1 73 ? -30.229 63.575 95.066 1.00 39.31 73 GLU A N 1
ATOM 542 C CA . GLU A 1 73 ? -29.566 64.375 94.044 1.00 39.41 73 GLU A CA 1
ATOM 543 C C . GLU A 1 73 ? -28.900 63.493 93.000 1.00 38.69 73 GLU A C 1
ATOM 544 O O . GLU A 1 73 ? -28.743 63.902 91.850 1.00 37.85 73 GLU A O 1
ATOM 550 N N . PHE A 1 74 ? -28.501 62.286 93.396 1.00 38.07 74 PHE A N 1
ATOM 551 C CA . PHE A 1 74 ? -27.890 61.369 92.442 1.00 37.70 74 PHE A CA 1
ATOM 552 C C . PHE A 1 74 ? -28.932 61.065 91.374 1.00 37.67 74 PHE A C 1
ATOM 553 O O . PHE A 1 74 ? -28.648 61.122 90.182 1.00 37.90 74 PHE A O 1
ATOM 561 N N . VAL A 1 75 ? -30.144 60.753 91.819 1.00 37.52 75 VAL A N 1
ATOM 562 C CA . VAL A 1 75 ? -31.234 60.429 90.912 1.00 38.71 75 VAL A CA 1
ATOM 563 C C . VAL A 1 75 ? -31.505 61.553 89.923 1.00 40.33 75 VAL A C 1
ATOM 564 O O . VAL A 1 75 ? -31.639 61.311 88.719 1.00 40.47 75 VAL A O 1
ATOM 568 N N . GLU A 1 76 ? -31.585 62.779 90.437 1.00 41.42 76 GLU A N 1
ATOM 569 C CA . GLU A 1 76 ? -31.847 63.950 89.604 1.00 42.52 76 GLU A CA 1
ATOM 570 C C . GLU A 1 76 ? -30.726 64.127 88.596 1.00 41.65 76 GLU A C 1
ATOM 571 O O . GLU A 1 76 ? -30.959 64.083 87.392 1.00 42.29 76 GLU A O 1
ATOM 577 N N . ASN A 1 77 ? -29.513 64.322 89.105 1.00 41.67 77 ASN A N 1
ATOM 578 C CA . ASN A 1 77 ? -28.322 64.501 88.277 1.00 41.82 77 ASN A CA 1
ATOM 579 C C . ASN A 1 77 ? -28.238 63.517 87.112 1.00 42.03 77 ASN A C 1
ATOM 580 O O . ASN A 1 77 ? -27.907 63.908 85.992 1.00 42.06 77 ASN A O 1
ATOM 585 N N . PHE A 1 78 ? -28.539 62.247 87.375 1.00 41.56 78 PHE A N 1
ATOM 586 C CA . PHE A 1 78 ? -28.449 61.221 86.341 1.00 41.12 78 PHE A CA 1
ATOM 587 C C . PHE A 1 78 ? -29.586 61.221 85.336 1.00 41.44 78 PHE A C 1
ATOM 588 O O . PHE A 1 78 ? -29.634 60.371 84.448 1.00 42.12 78 PHE A O 1
ATOM 596 N N . LYS A 1 79 ? -30.501 62.173 85.472 1.00 42.33 79 LYS A N 1
ATOM 597 C CA . LYS A 1 79 ? -31.613 62.289 84.537 1.00 43.52 79 LYS A CA 1
ATOM 598 C C . LYS A 1 79 ? -31.241 63.305 83.463 1.00 43.15 79 LYS A C 1
ATOM 599 O O . LYS A 1 79 ? -31.763 63.272 82.349 1.00 43.72 79 LYS A O 1
ATOM 605 N N . LEU A 1 80 ? -30.318 64.195 83.809 1.00 42.49 80 LEU A N 1
ATOM 606 C CA . LEU A 1 80 ? -29.852 65.230 82.897 1.00 42.44 80 LEU A CA 1
ATOM 607 C C . LEU A 1 80 ? -29.214 64.622 81.658 1.00 42.80 80 LEU A C 1
ATOM 608 O O . LEU A 1 80 ? -28.736 63.490 81.686 1.00 43.67 80 LEU A O 1
ATOM 613 N N . PRO A 1 81 ? -29.201 65.369 80.546 1.00 42.99 81 PRO A N 1
ATOM 614 C CA . PRO A 1 81 ? -28.596 64.863 79.309 1.00 42.92 81 PRO A CA 1
ATOM 615 C C . PRO A 1 81 ? -27.081 64.766 79.496 1.00 43.44 81 PRO A C 1
ATOM 616 O O . PRO A 1 81 ? -26.474 65.611 80.157 1.00 43.27 81 PRO A O 1
ATOM 620 N N . ASP A 1 82 ? -26.476 63.740 78.909 1.00 43.91 82 ASP A N 1
ATOM 621 C CA . ASP A 1 82 ? -25.038 63.528 79.023 1.00 44.10 82 ASP A CA 1
ATOM 622 C C . ASP A 1 82 ? -24.190 64.802 78.991 1.00 43.78 82 ASP A C 1
ATOM 623 O O . ASP A 1 82 ? -23.280 64.965 79.810 1.00 44.09 82 ASP A O 1
ATOM 628 N N . ALA A 1 83 ? -24.496 65.709 78.068 1.00 42.94 83 ALA A N 1
ATOM 629 C CA . ALA A 1 83 ? -23.738 66.954 77.942 1.00 42.23 83 ALA A CA 1
ATOM 630 C C . ALA A 1 83 ? -23.773 67.789 79.217 1.00 41.73 83 ALA A C 1
ATOM 631 O O . ALA A 1 83 ? -22.750 68.323 79.653 1.00 41.34 83 ALA A O 1
ATOM 633 N N . GLU A 1 84 ? -24.951 67.901 79.817 1.00 40.90 84 GLU A N 1
ATOM 634 C CA . GLU A 1 84 ? -25.093 68.683 81.034 1.00 40.55 84 GLU A CA 1
ATOM 635 C C . GLU A 1 84 ? -24.398 68.022 82.204 1.00 39.74 84 GLU A C 1
ATOM 636 O O . GLU A 1 84 ? -23.659 68.672 82.939 1.00 39.72 84 GLU A O 1
ATOM 642 N N . LEU A 1 85 ? -24.640 66.726 82.372 1.00 39.03 85 LEU A N 1
ATOM 643 C CA . LEU A 1 85 ? -24.040 65.969 83.460 1.00 36.77 85 LEU A CA 1
ATOM 644 C C . LEU A 1 85 ? -22.529 66.107 83.410 1.00 36.39 85 LEU A C 1
ATOM 645 O O . LEU A 1 85 ? -21.899 66.461 84.408 1.00 36.64 85 LEU A O 1
ATOM 650 N N . ILE A 1 86 ? -21.953 65.841 82.243 1.00 34.11 86 ILE A N 1
ATOM 651 C CA . ILE A 1 86 ? -20.514 65.932 82.082 1.00 32.43 86 ILE A CA 1
ATOM 652 C C . ILE A 1 86 ? -19.997 67.344 82.326 1.00 32.66 86 ILE A C 1
ATOM 653 O O . ILE A 1 86 ? -18.925 67.530 82.905 1.00 33.80 86 ILE A O 1
ATOM 658 N N . ALA A 1 87 ? -20.759 68.341 81.891 1.00 32.53 87 ALA A N 1
ATOM 659 C CA . ALA A 1 87 ? -20.352 69.731 82.069 1.00 31.16 87 ALA A CA 1
ATOM 660 C C . ALA A 1 87 ? -20.386 70.094 83.540 1.00 29.99 87 ALA A C 1
ATOM 661 O O . ALA A 1 87 ? -19.549 70.853 84.021 1.00 29.19 87 ALA A O 1
ATOM 663 N N . GLY A 1 88 ? -21.366 69.546 84.249 1.00 29.77 88 GLY A N 1
ATOM 664 C CA . GLY A 1 88 ? -21.490 69.815 85.669 1.00 30.30 88 GLY A CA 1
ATOM 665 C C . GLY A 1 88 ? -20.358 69.178 86.451 1.00 31.27 88 GLY A C 1
ATOM 666 O O . GLY A 1 88 ? -19.895 69.724 87.461 1.00 31.77 88 GLY A O 1
ATOM 667 N N . ASN A 1 89 ? -19.905 68.017 85.988 1.00 30.56 89 ASN A N 1
ATOM 668 C CA . ASN A 1 89 ? -18.821 67.331 86.662 1.00 30.22 89 ASN A CA 1
ATOM 669 C C . ASN A 1 89 ? -17.507 67.994 86.314 1.00 29.34 89 ASN A C 1
ATOM 670 O O . ASN A 1 89 ? -16.606 68.053 87.146 1.00 30.36 89 ASN A O 1
ATOM 675 N N . LEU A 1 90 ? -17.397 68.507 85.094 1.00 28.50 90 LEU A N 1
ATOM 676 C CA . LEU A 1 90 ? -16.173 69.185 84.698 1.00 27.59 90 LEU A CA 1
ATOM 677 C C . LEU A 1 90 ? -15.983 70.346 85.652 1.00 27.93 90 LEU A C 1
ATOM 678 O O . LEU A 1 90 ? -14.882 70.592 86.150 1.00 27.62 90 LEU A O 1
ATOM 683 N N . GLU A 1 91 ? -17.078 71.046 85.919 1.00 27.87 91 GLU A N 1
ATOM 684 C CA . GLU A 1 91 ? -17.060 72.197 86.807 1.00 30.37 91 GLU A CA 1
ATOM 685 C C . GLU A 1 91 ? -16.659 71.850 88.237 1.00 28.98 91 GLU A C 1
ATOM 686 O O . GLU A 1 91 ? -15.866 72.556 88.858 1.00 28.94 91 GLU A O 1
ATOM 692 N N . ALA A 1 92 ? -17.214 70.764 88.757 1.00 27.30 92 ALA A N 1
ATOM 693 C CA . ALA A 1 92 ? -16.902 70.323 90.106 1.00 26.12 92 ALA A CA 1
ATOM 694 C C . ALA A 1 92 ? -15.421 69.958 90.210 1.00 25.50 92 ALA A C 1
ATOM 695 O O . ALA A 1 92 ? -14.716 70.396 91.122 1.00 25.28 92 ALA A O 1
ATOM 697 N N . ASN A 1 93 ? -14.961 69.146 89.266 1.00 25.36 93 ASN A N 1
ATOM 698 C CA . ASN A 1 93 ? -13.575 68.707 89.236 1.00 25.82 93 ASN A CA 1
ATOM 699 C C . ASN A 1 93 ? -12.602 69.865 89.143 1.00 26.28 93 ASN A C 1
ATOM 700 O O . ASN A 1 93 ? -11.469 69.777 89.620 1.00 26.89 93 ASN A O 1
ATOM 705 N N . LYS A 1 94 ? -13.054 70.951 88.528 1.00 26.91 94 LYS A N 1
ATOM 706 C CA . LYS A 1 94 ? -12.233 72.138 88.357 1.00 27.13 94 LYS A CA 1
ATOM 707 C C . LYS A 1 94 ? -11.935 72.725 89.736 1.00 26.13 94 LYS A C 1
ATOM 708 O O . LYS A 1 94 ? -10.839 73.231 90.000 1.00 25.30 94 LYS A O 1
ATOM 714 N N . ILE A 1 95 ? -12.918 72.639 90.624 1.00 25.32 95 ILE A N 1
ATOM 715 C CA . ILE A 1 95 ? -12.754 73.150 91.974 1.00 24.80 95 ILE A CA 1
ATOM 716 C C . ILE A 1 95 ? -11.664 72.354 92.671 1.00 25.04 95 ILE A C 1
ATOM 717 O O . ILE A 1 95 ? -10.696 72.920 93.178 1.00 25.60 95 ILE A O 1
ATOM 722 N N . PHE A 1 96 ? -11.817 71.035 92.683 1.00 24.07 96 PHE A N 1
ATOM 723 C CA . PHE A 1 96 ? -10.829 70.181 93.327 1.00 23.28 96 PHE A CA 1
ATOM 724 C C . PHE A 1 96 ? -9.447 70.368 92.726 1.00 22.55 96 PHE A C 1
ATOM 725 O O . PHE A 1 96 ? -8.459 70.430 93.456 1.00 23.59 96 PHE A O 1
ATOM 733 N N . SER A 1 97 ? -9.372 70.472 91.402 1.00 22.01 97 SER A N 1
ATOM 734 C CA . SER A 1 97 ? -8.085 70.664 90.741 1.00 22.03 97 SER A CA 1
ATOM 735 C C . SER A 1 97 ? -7.462 71.997 91.145 1.00 23.20 97 SER A C 1
ATOM 736 O O . SER A 1 97 ? -6.252 72.083 91.361 1.00 22.51 97 SER A O 1
ATOM 739 N N . ASP A 1 98 ? -8.289 73.036 91.238 1.00 24.31 98 ASP A N 1
ATOM 740 C CA . ASP A 1 98 ? -7.794 74.348 91.638 1.00 25.85 98 ASP A CA 1
ATOM 741 C C . ASP A 1 98 ? -7.266 74.290 93.063 1.00 24.77 98 ASP A C 1
ATOM 742 O O . ASP A 1 98 ? -6.303 74.973 93.399 1.00 26.05 98 ASP A O 1
ATOM 747 N N . PHE A 1 99 ? -7.901 73.482 93.903 1.00 23.28 99 PHE A N 1
ATOM 748 C CA . PHE A 1 99 ? -7.436 73.354 95.273 1.00 24.72 99 PHE A CA 1
ATOM 749 C C . PHE A 1 99 ? -6.122 72.587 95.263 1.00 23.88 99 PHE A C 1
ATOM 750 O O . PHE A 1 99 ? -5.224 72.856 96.055 1.00 23.69 99 PHE A O 1
ATOM 758 N N . GLU A 1 100 ? -6.020 71.633 94.346 1.00 23.33 100 GLU A N 1
ATOM 759 C CA . GLU A 1 100 ? -4.816 70.829 94.202 1.00 23.87 100 GLU A CA 1
ATOM 760 C C . GLU A 1 100 ? -3.674 71.674 93.618 1.00 24.63 100 GLU A C 1
ATOM 761 O O . GLU A 1 100 ? -2.503 71.432 93.922 1.00 22.79 100 GLU A O 1
ATOM 767 N N . ASP A 1 101 ? -4.018 72.673 92.797 1.00 24.95 101 ASP A N 1
ATOM 768 C CA . ASP A 1 101 ? -3.007 73.532 92.174 1.00 24.69 101 ASP A CA 1
ATOM 769 C C . ASP A 1 101 ? -2.588 74.741 93.014 1.00 22.87 101 ASP A C 1
ATOM 770 O O . ASP A 1 101 ? -1.764 75.545 92.578 1.00 22.41 101 ASP A O 1
ATOM 775 N N . LEU A 1 102 ? -3.151 74.873 94.210 1.00 22.62 102 LEU A N 1
ATOM 776 C CA . LEU A 1 102 ? -2.784 75.970 95.102 1.00 22.66 102 LEU A CA 1
ATOM 777 C C . LEU A 1 102 ? -1.260 75.994 95.219 1.00 23.96 102 LEU A C 1
ATOM 778 O O . LEU A 1 102 ? -0.627 74.957 95.433 1.00 22.36 102 LEU A O 1
ATOM 783 N N . ASN A 1 103 ? -0.664 77.171 95.071 1.00 25.25 103 ASN A N 1
ATOM 784 C CA . ASN A 1 103 ? 0.781 77.269 95.156 1.00 28.46 103 ASN A CA 1
ATOM 785 C C . ASN A 1 103 ? 1.201 77.355 96.610 1.00 28.51 103 ASN A C 1
ATOM 786 O O . ASN A 1 103 ? 2.072 78.139 96.983 1.00 28.41 103 ASN A O 1
ATOM 791 N N . VAL A 1 104 ? 0.576 76.508 97.418 1.00 28.70 104 VAL A N 1
ATOM 792 C CA . VAL A 1 104 ? 0.814 76.456 98.846 1.00 26.42 104 VAL A CA 1
ATOM 793 C C . VAL A 1 104 ? 0.556 75.010 99.301 1.00 26.21 104 VAL A C 1
ATOM 794 O O . VAL A 1 104 ? -0.247 74.307 98.700 1.00 25.49 104 VAL A O 1
ATOM 798 N N . PRO A 1 105 ? 1.237 74.549 100.362 1.00 26.33 105 PRO A N 1
ATOM 799 C CA . PRO A 1 105 ? 1.044 73.179 100.860 1.00 25.38 105 PRO A CA 1
ATOM 800 C C . PRO A 1 105 ? -0.366 72.964 101.414 1.00 25.79 105 PRO A C 1
ATOM 801 O O . PRO A 1 105 ? -0.942 73.866 102.026 1.00 25.88 105 PRO A O 1
ATOM 805 N N . THR A 1 106 ? -0.924 71.775 101.205 1.00 24.28 106 THR A N 1
ATOM 806 C CA . THR A 1 106 ? -2.254 71.476 101.731 1.00 23.79 106 THR A CA 1
ATOM 807 C C . THR A 1 106 ? -2.294 70.126 102.447 1.00 22.98 106 THR A C 1
ATOM 808 O O . THR A 1 106 ? -1.620 69.172 102.051 1.00 22.08 106 THR A O 1
ATOM 812 N N . VAL A 1 107 ? -3.078 70.058 103.518 1.00 22.23 107 VAL A N 1
ATOM 813 C CA . VAL A 1 107 ? -3.197 68.828 104.287 1.00 22.10 107 VAL A CA 1
ATOM 814 C C . VAL A 1 107 ? -4.642 68.568 104.677 1.00 21.66 107 VAL A C 1
ATOM 815 O O . VAL A 1 107 ? -5.342 69.467 105.126 1.00 22.77 107 VAL A O 1
ATOM 819 N N . ALA A 1 108 ? -5.085 67.332 104.508 1.00 21.17 108 ALA A N 1
ATOM 820 C CA . ALA A 1 108 ? -6.443 66.977 104.878 1.00 20.41 108 ALA A CA 1
ATOM 821 C C . ALA A 1 108 ? -6.376 66.254 106.213 1.00 20.91 108 ALA A C 1
ATOM 822 O O . ALA A 1 108 ? -5.633 65.287 106.370 1.00 21.65 108 ALA A O 1
ATOM 824 N N . ALA A 1 109 ? -7.139 66.743 107.182 1.00 20.52 109 ALA A N 1
ATOM 825 C CA . ALA A 1 109 ? -7.178 66.139 108.502 1.00 18.80 109 ALA A CA 1
ATOM 826 C C . ALA A 1 109 ? -8.436 65.278 108.616 1.00 18.80 109 ALA A C 1
ATOM 827 O O . ALA A 1 109 ? -9.512 65.775 108.965 1.00 18.59 109 ALA A O 1
ATOM 829 N N . ILE A 1 110 ? -8.295 63.987 108.326 1.00 17.43 110 ILE A N 1
ATOM 830 C CA . ILE A 1 110 ? -9.427 63.074 108.361 1.00 16.97 110 ILE A CA 1
ATOM 831 C C . ILE A 1 110 ? -9.750 62.604 109.776 1.00 18.54 110 ILE A C 1
ATOM 832 O O . ILE A 1 110 ? -9.076 61.736 110.336 1.00 17.09 110 ILE A O 1
ATOM 837 N N . ASN A 1 111 ? -10.804 63.195 110.331 1.00 19.47 111 ASN A N 1
ATOM 838 C CA . ASN A 1 111 ? -11.272 62.914 111.684 1.00 21.15 111 ASN A CA 1
ATOM 839 C C . ASN A 1 111 ? -12.266 61.753 111.754 1.00 23.00 111 ASN A C 1
ATOM 840 O O . ASN A 1 111 ? -12.359 61.058 112.767 1.00 24.14 111 ASN A O 1
ATOM 845 N N . GLY A 1 112 ? -13.034 61.566 110.690 1.00 22.00 112 GLY A N 1
ATOM 846 C CA . GLY A 1 112 ? -13.997 60.485 110.677 1.00 22.18 112 GLY A CA 1
ATOM 847 C C . GLY A 1 112 ? -14.226 59.983 109.270 1.00 22.98 112 GLY A C 1
ATOM 848 O O . GLY A 1 112 ? -13.387 60.180 108.390 1.00 22.66 112 GLY A O 1
ATOM 849 N N . ILE A 1 113 ? -15.369 59.341 109.058 1.00 23.66 113 ILE A N 1
ATOM 850 C CA . ILE A 1 113 ? -15.731 58.800 107.750 1.00 25.13 113 ILE A CA 1
ATOM 851 C C . ILE A 1 113 ? -15.567 59.790 106.600 1.00 23.48 113 ILE A C 1
ATOM 852 O O . ILE A 1 113 ? -16.046 60.925 106.652 1.00 23.12 113 ILE A O 1
ATOM 857 N N . ALA A 1 114 ? -14.877 59.333 105.562 1.00 23.18 114 ALA A N 1
ATOM 858 C CA . ALA A 1 114 ? -14.638 60.108 104.354 1.00 21.82 114 ALA A CA 1
ATOM 859 C C . ALA A 1 114 ? -14.918 59.138 103.205 1.00 22.01 114 ALA A C 1
ATOM 860 O O . ALA A 1 114 ? -14.060 58.347 102.820 1.00 21.23 114 ALA A O 1
ATOM 862 N N . LEU A 1 115 ? -16.138 59.197 102.678 1.00 24.07 115 LEU A N 1
ATOM 863 C CA . LEU A 1 115 ? -16.575 58.309 101.596 1.00 23.50 115 LEU A CA 1
ATOM 864 C C . LEU A 1 115 ? -16.895 59.035 100.292 1.00 22.92 115 LEU A C 1
ATOM 865 O O . LEU A 1 115 ? -17.465 60.126 100.309 1.00 22.34 115 LEU A O 1
ATOM 870 N N . GLY A 1 116 ? -16.545 58.407 99.169 1.00 22.50 116 GLY A N 1
ATOM 871 C CA . GLY A 1 116 ? -16.805 58.993 97.864 1.00 19.80 116 GLY A CA 1
ATOM 872 C C . GLY A 1 116 ? -16.260 60.401 97.717 1.00 19.81 116 GLY A C 1
ATOM 873 O O . GLY A 1 116 ? -15.060 60.626 97.859 1.00 19.72 116 GLY A O 1
ATOM 874 N N . GLY A 1 117 ? -17.146 61.350 97.432 1.00 18.66 117 GLY A N 1
ATOM 875 C CA . GLY A 1 117 ? -16.728 62.730 97.278 1.00 19.39 117 GLY A CA 1
ATOM 876 C C . GLY A 1 117 ? -15.855 63.204 98.424 1.00 20.71 117 GLY A C 1
ATOM 877 O O . GLY A 1 117 ? -14.938 64.009 98.233 1.00 21.42 117 GLY A O 1
ATOM 878 N N . GLY A 1 118 ? -16.144 62.702 99.619 1.00 20.43 118 GLY A N 1
ATOM 879 C CA . GLY A 1 118 ? -15.368 63.072 100.783 1.00 20.91 118 GLY A CA 1
ATOM 880 C C . GLY A 1 118 ? -13.921 62.652 100.629 1.00 20.81 118 GLY A C 1
ATOM 881 O O . GLY A 1 118 ? -13.012 63.430 100.912 1.00 22.27 118 GLY A O 1
ATOM 882 N N . LEU A 1 119 ? -13.700 61.422 100.180 1.00 20.06 119 LEU A N 1
ATOM 883 C CA . LEU A 1 119 ? -12.340 60.933 99.989 1.00 19.05 119 LEU A CA 1
ATOM 884 C C . LEU A 1 119 ? -11.710 61.707 98.830 1.00 18.04 119 LEU A C 1
ATOM 885 O O . LEU A 1 119 ? -10.560 62.138 98.910 1.00 17.50 119 LEU A O 1
ATOM 890 N N . GLU A 1 120 ? -12.473 61.893 97.757 1.00 17.81 120 GLU A N 1
ATOM 891 C CA . GLU A 1 120 ? -11.973 62.618 96.592 1.00 18.99 120 GLU A CA 1
ATOM 892 C C . GLU A 1 120 ? -11.421 63.996 96.961 1.00 19.06 120 GLU A C 1
ATOM 893 O O . GLU A 1 120 ? -10.418 64.436 96.398 1.00 20.00 120 GLU A O 1
ATOM 899 N N . MET A 1 121 ? -12.064 64.669 97.912 1.00 18.82 121 MET A N 1
ATOM 900 C CA . MET A 1 121 ? -11.578 65.957 98.389 1.00 19.12 121 MET A CA 1
ATOM 901 C C . MET A 1 121 ? -10.201 65.740 99.025 1.00 20.19 121 MET A C 1
ATOM 902 O O . MET A 1 121 ? -9.280 66.519 98.796 1.00 21.85 121 MET A O 1
ATOM 907 N N . CYS A 1 122 ? -10.066 64.675 99.820 1.00 19.53 122 CYS A N 1
ATOM 908 C CA . CYS A 1 122 ? -8.801 64.370 100.489 1.00 19.20 122 CYS A CA 1
ATOM 909 C C . CYS A 1 122 ? -7.696 64.065 99.496 1.00 18.48 122 CYS A C 1
ATOM 910 O O . CYS A 1 122 ? -6.546 64.475 99.675 1.00 18.80 122 CYS A O 1
ATOM 913 N N . LEU A 1 123 ? -8.042 63.340 98.443 1.00 17.86 123 LEU A N 1
ATOM 914 C CA . LEU A 1 123 ? -7.052 62.977 97.443 1.00 17.41 123 LEU A CA 1
ATOM 915 C C . LEU A 1 123 ? -6.534 64.206 96.722 1.00 18.05 123 LEU A C 1
ATOM 916 O O . LEU A 1 123 ? -5.452 64.178 96.132 1.00 18.61 123 LEU A O 1
ATOM 921 N N . ALA A 1 124 ? -7.307 65.287 96.785 1.00 18.28 124 ALA A N 1
ATOM 922 C CA . ALA A 1 124 ? -6.940 66.536 96.126 1.00 19.18 124 ALA A CA 1
ATOM 923 C C . ALA A 1 124 ? -5.867 67.313 96.874 1.00 18.98 124 ALA A C 1
ATOM 924 O O . ALA A 1 124 ? -5.242 68.216 96.312 1.00 21.38 124 ALA A O 1
ATOM 926 N N . ALA A 1 125 ? -5.658 66.965 98.140 1.00 19.01 125 ALA A N 1
ATOM 927 C CA . ALA A 1 125 ? -4.657 67.631 98.967 1.00 18.44 125 ALA A CA 1
ATOM 928 C C . ALA A 1 125 ? -3.296 66.955 98.828 1.00 17.95 125 ALA A C 1
ATOM 929 O O . ALA A 1 125 ? -3.200 65.832 98.335 1.00 16.74 125 ALA A O 1
ATOM 931 N N . ASP A 1 126 ? -2.252 67.654 99.268 1.00 19.30 126 ASP A N 1
ATOM 932 C CA . ASP A 1 126 ? -0.884 67.153 99.197 1.00 19.01 126 ASP A CA 1
ATOM 933 C C . ASP A 1 126 ? -0.611 66.046 100.209 1.00 19.89 126 ASP A C 1
ATOM 934 O O . ASP A 1 126 ? 0.066 65.062 99.900 1.00 21.34 126 ASP A O 1
ATOM 939 N N . PHE A 1 127 ? -1.132 66.216 101.420 1.00 19.56 127 PHE A N 1
ATOM 940 C CA . PHE A 1 127 ? -0.950 65.231 102.480 1.00 18.75 127 PHE A CA 1
ATOM 941 C C . PHE A 1 127 ? -2.282 64.910 103.132 1.00 18.64 127 PHE A C 1
ATOM 942 O O . PHE A 1 127 ? -3.235 65.685 103.047 1.00 19.74 127 PHE A O 1
ATOM 950 N N . ARG A 1 128 ? -2.334 63.769 103.802 1.00 19.15 128 ARG A N 1
ATOM 951 C CA . ARG A 1 128 ? -3.536 63.335 104.493 1.00 18.93 128 ARG A CA 1
ATOM 952 C C . ARG A 1 128 ? -3.146 62.704 105.830 1.00 20.69 128 ARG A C 1
ATOM 953 O O . ARG A 1 128 ? -2.358 61.756 105.879 1.00 22.54 128 ARG A O 1
ATOM 961 N N . VAL A 1 129 ? -3.675 63.253 106.916 1.00 20.25 129 VAL A N 1
ATOM 962 C CA . VAL A 1 129 ? -3.401 62.723 108.242 1.00 21.17 129 VAL A CA 1
ATOM 963 C C . VAL A 1 129 ? -4.741 62.157 108.676 1.00 21.55 129 VAL A C 1
ATOM 964 O O . VAL A 1 129 ? -5.762 62.826 108.541 1.00 22.28 129 VAL A O 1
ATOM 968 N N . MET A 1 130 ? -4.745 60.933 109.191 1.00 20.33 130 MET A N 1
ATOM 969 C CA . MET A 1 130 ? -6.001 60.294 109.562 1.00 21.05 130 MET A CA 1
ATOM 970 C C . MET A 1 130 ? -6.084 59.754 110.990 1.00 20.68 130 MET A C 1
ATOM 971 O O . MET A 1 130 ? -5.126 59.196 111.523 1.00 20.37 130 MET A O 1
ATOM 976 N N . ALA A 1 131 ? -7.244 59.942 111.610 1.00 21.75 131 ALA A N 1
ATOM 977 C CA . ALA A 1 131 ? -7.470 59.460 112.967 1.00 22.67 131 ALA A CA 1
ATOM 978 C C . ALA A 1 131 ? -7.560 57.945 112.878 1.00 23.44 131 ALA A C 1
ATOM 979 O O . ALA A 1 131 ? -8.179 57.412 111.951 1.00 23.71 131 ALA A O 1
ATOM 981 N N . ASP A 1 132 ? -6.948 57.254 113.834 1.00 23.49 132 ASP A N 1
ATOM 982 C CA . ASP A 1 132 ? -6.947 55.796 113.827 1.00 23.90 132 ASP A CA 1
ATOM 983 C C . ASP A 1 132 ? -8.324 55.152 113.883 1.00 22.55 132 ASP A C 1
ATOM 984 O O . ASP A 1 132 ? -8.462 53.965 113.604 1.00 23.79 132 ASP A O 1
ATOM 989 N N . SER A 1 133 ? -9.343 55.930 114.227 1.00 21.72 133 SER A N 1
ATOM 990 C CA . SER A 1 133 ? -10.702 55.399 114.311 1.00 22.24 133 SER A CA 1
ATOM 991 C C . SER A 1 133 ? -11.543 55.676 113.058 1.00 22.72 133 SER A C 1
ATOM 992 O O . SER A 1 133 ? -12.655 55.163 112.925 1.00 22.03 133 SER A O 1
ATOM 995 N N . ALA A 1 134 ? -11.008 56.479 112.142 1.00 22.85 134 ALA A N 1
ATOM 996 C CA . ALA A 1 134 ? -11.723 56.829 110.918 1.00 23.56 134 ALA A CA 1
ATOM 997 C C . ALA A 1 134 ? -11.666 55.753 109.843 1.00 24.32 134 ALA A C 1
ATOM 998 O O . ALA A 1 134 ? -10.920 54.777 109.953 1.00 24.10 134 ALA A O 1
ATOM 1000 N N . LYS A 1 135 ? -12.475 55.944 108.805 1.00 23.64 135 LYS A N 1
ATOM 1001 C CA . LYS A 1 135 ? -12.521 55.028 107.679 1.00 24.27 135 LYS A CA 1
ATOM 1002 C C . LYS A 1 135 ? -12.705 55.835 106.408 1.00 24.81 135 LYS A C 1
ATOM 1003 O O . LYS A 1 135 ? -13.346 56.885 106.420 1.00 24.72 135 LYS A O 1
ATOM 1009 N N . ILE A 1 136 ? -12.134 55.345 105.314 1.00 23.90 136 ILE A N 1
ATOM 1010 C CA . ILE A 1 136 ? -12.249 56.021 104.036 1.00 22.06 136 ILE A CA 1
ATOM 1011 C C . ILE A 1 136 ? -12.463 54.980 102.949 1.00 22.52 136 ILE A C 1
ATOM 1012 O O . ILE A 1 136 ? -12.099 53.814 103.113 1.00 23.33 136 ILE A O 1
ATOM 1017 N N . GLY A 1 137 ? -13.081 55.397 101.851 1.00 20.95 137 GLY A N 1
ATOM 1018 C CA . GLY A 1 137 ? -13.335 54.483 100.756 1.00 19.89 137 GLY A CA 1
ATOM 1019 C C . GLY A 1 137 ? -14.179 55.117 99.670 1.00 19.34 137 GLY A C 1
ATOM 1020 O O . GLY A 1 137 ? -14.733 56.201 99.855 1.00 19.77 137 GLY A O 1
ATOM 1021 N N . LEU A 1 138 ? -14.276 54.433 98.536 1.00 18.49 138 LEU A N 1
ATOM 1022 C CA . LEU A 1 138 ? -15.047 54.910 97.392 1.00 18.37 138 LEU A CA 1
ATOM 1023 C C . LEU A 1 138 ? -16.139 53.887 97.090 1.00 17.92 138 LEU A C 1
ATOM 1024 O O . LEU A 1 138 ? -15.911 52.922 96.368 1.00 19.38 138 LEU A O 1
ATOM 1029 N N . PRO A 1 139 ? -17.343 54.086 97.647 1.00 18.15 139 PRO A N 1
ATOM 1030 C CA . PRO A 1 139 ? -18.468 53.164 97.439 1.00 19.53 139 PRO A CA 1
ATOM 1031 C C . PRO A 1 139 ? -19.299 53.361 96.167 1.00 20.50 139 PRO A C 1
ATOM 1032 O O . PRO A 1 139 ? -20.350 52.753 96.003 1.00 22.48 139 PRO A O 1
ATOM 1036 N N . GLU A 1 140 ? -18.817 54.198 95.265 1.00 22.45 140 GLU A N 1
ATOM 1037 C CA . GLU A 1 140 ? -19.516 54.475 94.020 1.00 23.89 140 GLU A CA 1
ATOM 1038 C C . GLU A 1 140 ? -20.024 53.232 93.288 1.00 24.01 140 GLU A C 1
ATOM 1039 O O . GLU A 1 140 ? -21.150 53.231 92.785 1.00 25.46 140 GLU A O 1
ATOM 1045 N N . VAL A 1 141 ? -19.212 52.177 93.210 1.00 22.25 141 VAL A N 1
ATOM 1046 C CA . VAL A 1 141 ? -19.645 50.972 92.500 1.00 21.74 141 VAL A CA 1
ATOM 1047 C C . VAL A 1 141 ? -20.940 50.389 93.050 1.00 22.33 141 VAL A C 1
ATOM 1048 O O . VAL A 1 141 ? -21.651 49.692 92.340 1.00 23.02 141 VAL A O 1
ATOM 1052 N N . LYS A 1 142 ? -21.231 50.660 94.316 1.00 22.47 142 LYS A N 1
ATOM 1053 C CA . LYS A 1 142 ? -22.446 50.158 94.943 1.00 24.02 142 LYS A CA 1
ATOM 1054 C C . LYS A 1 142 ? -23.675 50.717 94.238 1.00 23.96 142 LYS A C 1
ATOM 1055 O O . LYS A 1 142 ? -24.736 50.096 94.232 1.00 23.20 142 LYS A O 1
ATOM 1061 N N . LEU A 1 143 ? -23.522 51.900 93.651 1.00 23.41 143 LEU A N 1
ATOM 1062 C CA . LEU A 1 143 ? -24.619 52.564 92.961 1.00 22.06 143 LEU A CA 1
ATOM 1063 C C . LEU A 1 143 ? -24.584 52.337 91.451 1.00 20.97 143 LEU A C 1
ATOM 1064 O O . LEU A 1 143 ? -25.366 52.931 90.704 1.00 20.81 143 LEU A O 1
ATOM 1069 N N . GLY A 1 144 ? -23.671 51.484 91.004 1.00 19.19 144 GLY A N 1
ATOM 1070 C CA . GLY A 1 144 ? -23.571 51.205 89.584 1.00 20.93 144 GLY A CA 1
ATOM 1071 C C . GLY A 1 144 ? -22.724 52.204 88.816 1.00 21.04 144 GLY A C 1
ATOM 1072 O O . GLY A 1 144 ? -22.726 52.200 87.585 1.00 21.83 144 GLY A O 1
ATOM 1073 N N . ILE A 1 145 ? -22.012 53.065 89.540 1.00 21.16 145 ILE A N 1
ATOM 1074 C CA . ILE A 1 145 ? -21.135 54.060 88.930 1.00 20.72 145 ILE A CA 1
ATOM 1075 C C . ILE A 1 145 ? -19.734 53.874 89.495 1.00 21.48 145 ILE A C 1
ATOM 1076 O O . ILE A 1 145 ? -19.397 52.804 89.996 1.00 22.85 145 ILE A O 1
ATOM 1081 N N . TYR A 1 146 ? -18.909 54.909 89.386 1.00 21.86 146 TYR A N 1
ATOM 1082 C CA . TYR A 1 146 ? -17.563 54.876 89.942 1.00 21.09 146 TYR A CA 1
ATOM 1083 C C . TYR A 1 146 ? -17.144 56.306 90.265 1.00 21.46 146 TYR A C 1
ATOM 1084 O O . TYR A 1 146 ? -17.815 57.252 89.856 1.00 22.75 146 TYR A O 1
ATOM 1093 N N . PRO A 1 147 ? -16.045 56.487 91.015 1.00 20.67 147 PRO A N 1
ATOM 1094 C CA . PRO A 1 147 ? -15.600 57.839 91.368 1.00 21.60 147 PRO A CA 1
ATOM 1095 C C . PRO A 1 147 ? -15.758 58.864 90.242 1.00 21.26 147 PRO A C 1
ATOM 1096 O O . PRO A 1 147 ? -15.310 58.634 89.127 1.00 21.16 147 PRO A O 1
ATOM 1100 N N . GLY A 1 148 ? -16.400 59.990 90.546 1.00 21.57 148 GLY A N 1
ATOM 1101 C CA . GLY A 1 148 ? -16.623 61.009 89.538 1.00 21.75 148 GLY A CA 1
ATOM 1102 C C . GLY A 1 148 ? -15.887 62.317 89.747 1.00 22.55 148 GLY A C 1
ATOM 1103 O O . GLY A 1 148 ? -15.899 63.180 88.866 1.00 23.60 148 GLY A O 1
ATOM 1104 N N . PHE A 1 149 ? -15.256 62.481 90.906 1.00 22.39 149 PHE A N 1
ATOM 1105 C CA . PHE A 1 149 ? -14.506 63.698 91.187 1.00 21.57 149 PHE A CA 1
ATOM 1106 C C . PHE A 1 149 ? -13.000 63.440 91.245 1.00 21.98 149 PHE A C 1
ATOM 1107 O O . PHE A 1 149 ? -12.343 63.789 92.224 1.00 23.42 149 PHE A O 1
ATOM 1115 N N . GLY A 1 150 ? -12.451 62.817 90.209 1.00 21.64 150 GLY A N 1
ATOM 1116 C CA . GLY A 1 150 ? -11.020 62.577 90.192 1.00 22.07 150 GLY A CA 1
ATOM 1117 C C . GLY A 1 150 ? -10.542 61.315 90.883 1.00 21.93 150 GLY A C 1
ATOM 1118 O O . GLY A 1 150 ? -9.361 60.975 90.814 1.00 24.18 150 GLY A O 1
ATOM 1119 N N . GLY A 1 151 ? -11.452 60.614 91.542 1.00 20.82 151 GLY A N 1
ATOM 1120 C CA . GLY A 1 151 ? -11.084 59.389 92.223 1.00 20.36 151 GLY A CA 1
ATOM 1121 C C . GLY A 1 151 ? -10.315 58.399 91.366 1.00 19.05 151 GLY A C 1
ATOM 1122 O O . GLY A 1 151 ? -9.300 57.874 91.799 1.00 21.01 151 GLY A O 1
ATOM 1123 N N . THR A 1 152 ? -10.787 58.130 90.155 1.00 18.69 152 THR A N 1
ATOM 1124 C CA . THR A 1 152 ? -10.096 57.180 89.282 1.00 16.93 152 THR A CA 1
ATOM 1125 C C . THR A 1 152 ? -8.802 57.784 88.751 1.00 16.18 152 THR A C 1
ATOM 1126 O O . THR A 1 152 ? -7.954 57.084 88.196 1.00 16.01 152 THR A O 1
ATOM 1130 N N . VAL A 1 153 ? -8.655 59.090 88.906 1.00 15.41 153 VAL A N 1
ATOM 1131 C CA . VAL A 1 153 ? -7.455 59.746 88.435 1.00 15.19 153 VAL A CA 1
ATOM 1132 C C . VAL A 1 153 ? -6.402 59.810 89.524 1.00 16.32 153 VAL A C 1
ATOM 1133 O O . VAL A 1 153 ? -5.265 59.413 89.306 1.00 17.30 153 VAL A O 1
ATOM 1137 N N . ARG A 1 154 ? -6.791 60.295 90.700 1.00 16.69 154 ARG A N 1
ATOM 1138 C CA . ARG A 1 154 ? -5.853 60.459 91.809 1.00 17.27 154 ARG A CA 1
ATOM 1139 C C . ARG A 1 154 ? -5.469 59.194 92.577 1.00 17.27 154 ARG A C 1
ATOM 1140 O O . ARG A 1 154 ? -4.292 58.973 92.852 1.00 17.73 154 ARG A O 1
ATOM 1148 N N . LEU A 1 155 ? -6.442 58.353 92.906 1.00 15.04 155 LEU A N 1
ATOM 1149 C CA . LEU A 1 155 ? -6.139 57.156 93.664 1.00 14.97 155 LEU A CA 1
ATOM 1150 C C . LEU A 1 155 ? -5.086 56.250 93.014 1.00 17.29 155 LEU A C 1
ATOM 1151 O O . LEU A 1 155 ? -4.177 55.763 93.687 1.00 19.48 155 LEU A O 1
ATOM 1156 N N . PRO A 1 156 ? -5.201 56.002 91.702 1.00 17.92 156 PRO A N 1
ATOM 1157 C CA . PRO A 1 156 ? -4.225 55.144 91.024 1.00 18.25 156 PRO A CA 1
ATOM 1158 C C . PRO A 1 156 ? -2.822 55.740 91.008 1.00 18.57 156 PRO A C 1
ATOM 1159 O O . PRO A 1 156 ? -1.826 55.022 91.112 1.00 17.40 156 PRO A O 1
ATOM 1163 N N . ARG A 1 157 ? -2.749 57.059 90.867 1.00 19.04 157 ARG A N 1
ATOM 1164 C CA . ARG A 1 157 ? -1.463 57.742 90.808 1.00 19.68 157 ARG A CA 1
ATOM 1165 C C . ARG A 1 157 ? -0.842 57.922 92.193 1.00 19.49 157 ARG A C 1
ATOM 1166 O O . ARG A 1 157 ? 0.340 58.252 92.321 1.00 17.57 157 ARG A O 1
ATOM 1174 N N . LEU A 1 158 ? -1.645 57.660 93.221 1.00 19.49 158 LEU A N 1
ATOM 1175 C CA . LEU A 1 158 ? -1.220 57.791 94.608 1.00 19.04 158 LEU A CA 1
ATOM 1176 C C . LEU A 1 158 ? -0.859 56.479 95.283 1.00 18.03 158 LEU A C 1
ATOM 1177 O O . LEU A 1 158 ? 0.123 56.412 96.023 1.00 16.19 158 LEU A O 1
ATOM 1182 N N . ILE A 1 159 ? -1.649 55.436 95.040 1.00 17.02 159 ILE A N 1
ATOM 1183 C CA . ILE A 1 159 ? -1.384 54.161 95.691 1.00 16.70 159 ILE A CA 1
ATOM 1184 C C . ILE A 1 159 ? -1.114 52.996 94.752 1.00 17.07 159 ILE A C 1
ATOM 1185 O O . ILE A 1 159 ? -0.918 51.869 95.205 1.00 17.29 159 ILE A O 1
ATOM 1190 N N . GLY A 1 160 ? -1.090 53.262 93.451 1.00 16.00 160 GLY A N 1
ATOM 1191 C CA . GLY A 1 160 ? -0.845 52.196 92.494 1.00 16.40 160 GLY A CA 1
ATOM 1192 C C . GLY A 1 160 ? -2.109 51.566 91.926 1.00 16.67 160 GLY A C 1
ATOM 1193 O O . GLY A 1 160 ? -3.116 51.415 92.629 1.00 18.68 160 GLY A O 1
ATOM 1194 N N . VAL A 1 161 ? -2.044 51.178 90.654 1.00 14.80 161 VAL A N 1
ATOM 1195 C CA . VAL A 1 161 ? -3.173 50.569 89.950 1.00 13.65 161 VAL A CA 1
ATOM 1196 C C . VAL A 1 161 ? -3.883 49.444 90.702 1.00 14.89 161 VAL A C 1
ATOM 1197 O O . VAL A 1 161 ? -5.079 49.540 90.987 1.00 14.66 161 VAL A O 1
ATOM 1201 N N . ASP A 1 162 ? -3.143 48.382 91.018 1.00 15.80 162 ASP A N 1
ATOM 1202 C CA . ASP A 1 162 ? -3.707 47.225 91.713 1.00 15.73 162 ASP A CA 1
ATOM 1203 C C . ASP A 1 162 ? -4.528 47.617 92.939 1.00 16.93 162 ASP A C 1
ATOM 1204 O O . ASP A 1 162 ? -5.648 47.136 93.125 1.00 16.27 162 ASP A O 1
ATOM 1209 N N . ASN A 1 163 ? -3.976 48.493 93.773 1.00 16.43 163 ASN A N 1
ATOM 1210 C CA . ASN A 1 163 ? -4.673 48.906 94.976 1.00 16.47 163 ASN A CA 1
ATOM 1211 C C . ASN A 1 163 ? -5.843 49.823 94.669 1.00 17.98 163 ASN A C 1
ATOM 1212 O O . ASN A 1 163 ? -6.886 49.737 95.309 1.00 21.19 163 ASN A O 1
ATOM 1217 N N . ALA A 1 164 ? -5.686 50.701 93.689 1.00 18.66 164 ALA A N 1
ATOM 1218 C CA . ALA A 1 164 ? -6.775 51.605 93.341 1.00 19.59 164 ALA A CA 1
ATOM 1219 C C . ALA A 1 164 ? -7.961 50.786 92.817 1.00 18.91 164 ALA A C 1
ATOM 1220 O O . ALA A 1 164 ? -9.117 51.042 93.167 1.00 17.02 164 ALA A O 1
ATOM 1222 N N . VAL A 1 165 ? -7.661 49.793 91.985 1.00 17.74 165 VAL A N 1
ATOM 1223 C CA . VAL A 1 165 ? -8.686 48.929 91.419 1.00 18.96 165 VAL A CA 1
ATOM 1224 C C . VAL A 1 165 ? -9.437 48.186 92.520 1.00 20.71 165 VAL A C 1
ATOM 1225 O O . VAL A 1 165 ? -10.666 48.081 92.499 1.00 21.23 165 VAL A O 1
ATOM 1229 N N . GLU A 1 166 ? -8.681 47.674 93.480 1.00 22.47 166 GLU A N 1
ATOM 1230 C CA . GLU A 1 166 ? -9.232 46.939 94.605 1.00 23.98 166 GLU A CA 1
ATOM 1231 C C . GLU A 1 166 ? -10.216 47.801 95.400 1.00 21.57 166 GLU A C 1
ATOM 1232 O O . GLU A 1 166 ? -11.287 47.331 95.775 1.00 20.73 166 GLU A O 1
ATOM 1238 N N . TRP A 1 167 ? -9.846 49.058 95.649 1.00 18.99 167 TRP A N 1
ATOM 1239 C CA . TRP A 1 167 ? -10.694 49.991 96.393 1.00 18.37 167 TRP A CA 1
ATOM 1240 C C . TRP A 1 167 ? -11.933 50.392 95.602 1.00 17.85 167 TRP A C 1
ATOM 1241 O O . TRP A 1 167 ? -13.053 50.366 96.114 1.00 16.21 167 TRP A O 1
ATOM 1252 N N . ILE A 1 168 ? -11.728 50.759 94.345 1.00 17.08 168 ILE A N 1
ATOM 1253 C CA . ILE A 1 168 ? -12.830 51.195 93.500 1.00 18.86 168 ILE A CA 1
ATOM 1254 C C . ILE A 1 168 ? -13.796 50.101 93.053 1.00 19.12 168 ILE A C 1
ATOM 1255 O O . ILE A 1 168 ? -15.009 50.307 93.044 1.00 20.66 168 ILE A O 1
ATOM 1260 N N . ALA A 1 169 ? -13.269 48.941 92.688 1.00 20.11 169 ALA A N 1
ATOM 1261 C CA . ALA A 1 169 ? -14.120 47.845 92.239 1.00 20.31 169 ALA A CA 1
ATOM 1262 C C . ALA A 1 169 ? -14.865 47.193 93.400 1.00 21.39 169 ALA A C 1
ATOM 1263 O O . ALA A 1 169 ? -15.884 46.537 93.188 1.00 23.40 169 ALA A O 1
ATOM 1265 N N . SER A 1 170 ? -14.367 47.372 94.624 1.00 21.56 170 SER A N 1
ATOM 1266 C CA . SER A 1 170 ? -15.024 46.791 95.796 1.00 21.46 170 SER A CA 1
ATOM 1267 C C . SER A 1 170 ? -15.832 47.829 96.573 1.00 20.79 170 SER A C 1
ATOM 1268 O O . SER A 1 170 ? -16.841 47.495 97.189 1.00 22.34 170 SER A O 1
ATOM 1271 N N . GLY A 1 171 ? -15.389 49.083 96.544 1.00 19.26 171 GLY A N 1
ATOM 1272 C CA . GLY A 1 171 ? -16.103 50.131 97.259 1.00 18.73 171 GLY A CA 1
ATOM 1273 C C . GLY A 1 171 ? -16.121 49.930 98.766 1.00 19.41 171 GLY A C 1
ATOM 1274 O O . GLY A 1 171 ? -16.967 50.493 99.463 1.00 18.98 171 GLY A O 1
ATOM 1275 N N . LYS A 1 172 ? -15.177 49.133 99.260 1.00 19.30 172 LYS A N 1
ATOM 1276 C CA . LYS A 1 172 ? -15.056 48.817 100.681 1.00 20.97 172 LYS A CA 1
ATOM 1277 C C . LYS A 1 172 ? -14.548 49.999 101.501 1.00 21.74 172 LYS A C 1
ATOM 1278 O O . LYS A 1 172 ? -13.888 50.898 100.982 1.00 20.77 172 LYS A O 1
ATOM 1284 N N . GLU A 1 173 ? -14.859 49.996 102.790 1.00 23.13 173 GLU A N 1
ATOM 1285 C CA . GLU A 1 173 ? -14.374 51.052 103.657 1.00 25.47 173 GLU A CA 1
ATOM 1286 C C . GLU A 1 173 ? -13.026 50.528 104.117 1.00 24.83 173 GLU A C 1
ATOM 1287 O O . GLU A 1 173 ? -12.852 49.332 104.286 1.00 25.74 173 GLU A O 1
ATOM 1293 N N . ASN A 1 174 ? -12.063 51.417 104.287 1.00 25.28 174 ASN A N 1
ATOM 1294 C CA . ASN A 1 174 ? -10.733 51.001 104.682 1.00 24.60 174 ASN A CA 1
ATOM 1295 C C . ASN A 1 174 ? -10.354 51.642 106.001 1.00 25.61 174 ASN A C 1
ATOM 1296 O O . ASN A 1 174 ? -10.549 52.841 106.193 1.00 27.08 174 ASN A O 1
ATOM 1301 N N . ARG A 1 175 ? -9.817 50.841 106.914 1.00 26.74 175 ARG A N 1
ATOM 1302 C CA . ARG A 1 175 ? -9.418 51.354 108.216 1.00 27.99 175 ARG A CA 1
ATOM 1303 C C . ARG A 1 175 ? -8.115 52.127 108.122 1.00 26.46 175 ARG A C 1
ATOM 1304 O O . ARG A 1 175 ? -7.354 51.964 107.172 1.00 24.87 175 ARG A O 1
ATOM 1312 N N . ALA A 1 176 ? -7.869 52.974 109.115 1.00 27.14 176 ALA A N 1
ATOM 1313 C CA . ALA A 1 176 ? -6.662 53.795 109.150 1.00 28.05 176 ALA A CA 1
ATOM 1314 C C . ALA A 1 176 ? -5.415 52.972 108.868 1.00 28.74 176 ALA A C 1
ATOM 1315 O O . ALA A 1 176 ? -4.590 53.340 108.025 1.00 29.04 176 ALA A O 1
ATOM 1317 N N . GLU A 1 177 ? -5.291 51.856 109.575 1.00 28.88 177 GLU A N 1
ATOM 1318 C CA . GLU A 1 177 ? -4.156 50.953 109.430 1.00 31.32 177 GLU A CA 1
ATOM 1319 C C . GLU A 1 177 ? -3.866 50.592 107.972 1.00 29.40 177 GLU A C 1
ATOM 1320 O O . GLU A 1 177 ? -2.747 50.760 107.487 1.00 27.12 177 GLU A O 1
ATOM 1326 N N . ASP A 1 178 ? -4.883 50.093 107.283 1.00 29.02 178 ASP A N 1
ATOM 1327 C CA . ASP A 1 178 ? -4.747 49.703 105.888 1.00 28.48 178 ASP A CA 1
ATOM 1328 C C . ASP A 1 178 ? -4.467 50.901 104.977 1.00 27.37 178 ASP A C 1
ATOM 1329 O O . ASP A 1 178 ? -3.641 50.821 104.059 1.00 27.50 178 ASP A O 1
ATOM 1334 N N . ALA A 1 179 ? -5.144 52.014 105.232 1.00 23.93 179 ALA A N 1
ATOM 1335 C CA . ALA A 1 179 ? -4.945 53.203 104.414 1.00 23.53 179 ALA A CA 1
ATOM 1336 C C . ALA A 1 179 ? -3.496 53.680 104.457 1.00 22.46 179 ALA A C 1
ATOM 1337 O O . ALA A 1 179 ? -2.990 54.214 103.474 1.00 22.33 179 ALA A O 1
ATOM 1339 N N . LEU A 1 180 ? -2.833 53.488 105.595 1.00 21.41 180 LEU A N 1
ATOM 1340 C CA . LEU A 1 180 ? -1.441 53.906 105.754 1.00 20.12 180 LEU A CA 1
ATOM 1341 C C . LEU A 1 180 ? -0.511 52.965 104.996 1.00 21.71 180 LEU A C 1
ATOM 1342 O O . LEU A 1 180 ? 0.487 53.399 104.419 1.00 22.27 180 LEU A O 1
ATOM 1347 N N . LYS A 1 181 ? -0.842 51.675 105.001 1.00 22.48 181 LYS A N 1
ATOM 1348 C CA . LYS A 1 181 ? -0.025 50.667 104.327 1.00 22.23 181 LYS A CA 1
ATOM 1349 C C . LYS A 1 181 ? 0.017 50.802 102.816 1.00 20.96 181 LYS A C 1
ATOM 1350 O O . LYS A 1 181 ? 1.002 50.427 102.191 1.00 20.95 181 LYS A O 1
ATOM 1356 N N . VAL A 1 182 ? -1.050 51.329 102.227 1.00 20.86 182 VAL A N 1
ATOM 1357 C CA . VAL A 1 182 ? -1.099 51.513 100.781 1.00 19.53 182 VAL A CA 1
ATOM 1358 C C . VAL A 1 182 ? -0.769 52.956 100.450 1.00 19.03 182 VAL A C 1
ATOM 1359 O O . VAL A 1 182 ? -0.728 53.336 99.289 1.00 19.16 182 VAL A O 1
ATOM 1363 N N . SER A 1 183 ? -0.542 53.752 101.492 1.00 18.97 183 SER A N 1
ATOM 1364 C CA . SER A 1 183 ? -0.200 55.167 101.359 1.00 18.57 183 SER A CA 1
ATOM 1365 C C . SER A 1 183 ? -1.314 56.078 100.817 1.00 18.65 183 SER A C 1
ATOM 1366 O O . SER A 1 183 ? -1.049 57.101 100.179 1.00 17.98 183 SER A O 1
ATOM 1369 N N . ALA A 1 184 ? -2.557 55.694 101.072 1.00 17.09 184 ALA A N 1
ATOM 1370 C CA . ALA A 1 184 ? -3.695 56.495 100.666 1.00 17.44 184 ALA A CA 1
ATOM 1371 C C . ALA A 1 184 ? -3.631 57.688 101.604 1.00 18.14 184 ALA A C 1
ATOM 1372 O O . ALA A 1 184 ? -4.107 58.782 101.296 1.00 18.91 184 ALA A O 1
ATOM 1374 N N . VAL A 1 185 ? -3.016 57.443 102.754 1.00 18.28 185 VAL A N 1
ATOM 1375 C CA . VAL A 1 185 ? -2.839 58.429 103.807 1.00 18.72 185 VAL A CA 1
ATOM 1376 C C . VAL A 1 185 ? -1.357 58.439 104.214 1.00 19.15 185 VAL A C 1
ATOM 1377 O O . VAL A 1 185 ? -0.648 57.464 103.980 1.00 18.87 185 VAL A O 1
ATOM 1381 N N . ASP A 1 186 ? -0.895 59.532 104.820 1.00 19.38 186 ASP A N 1
ATOM 1382 C CA . ASP A 1 186 ? 0.518 59.664 105.184 1.00 19.48 186 ASP A CA 1
ATOM 1383 C C . ASP A 1 186 ? 0.871 59.483 106.650 1.00 19.03 186 ASP A C 1
ATOM 1384 O O . ASP A 1 186 ? 2.036 59.273 106.993 1.00 18.77 186 ASP A O 1
ATOM 1389 N N . ALA A 1 187 ? -0.121 59.584 107.517 1.00 17.11 187 ALA A N 1
ATOM 1390 C CA . ALA A 1 187 ? 0.130 59.421 108.933 1.00 17.44 187 ALA A CA 1
ATOM 1391 C C . ALA A 1 187 ? -1.161 59.058 109.625 1.00 17.94 187 ALA A C 1
ATOM 1392 O O . ALA A 1 187 ? -2.242 59.464 109.202 1.00 17.46 187 ALA A O 1
ATOM 1394 N N . VAL A 1 188 ? -1.044 58.284 110.692 1.00 18.50 188 VAL A N 1
ATOM 1395 C CA . VAL A 1 188 ? -2.207 57.880 111.459 1.00 18.88 188 VAL A CA 1
ATOM 1396 C C . VAL A 1 188 ? -1.959 58.238 112.913 1.00 19.32 188 VAL A C 1
ATOM 1397 O O . VAL A 1 188 ? -0.955 57.827 113.491 1.00 21.74 188 VAL A O 1
ATOM 1401 N N . VAL A 1 189 ? -2.867 59.013 113.494 1.00 18.63 189 VAL A N 1
ATOM 1402 C CA . VAL A 1 189 ? -2.733 59.429 114.886 1.00 19.38 189 VAL A CA 1
ATOM 1403 C C . VAL A 1 189 ? -4.047 59.304 115.648 1.00 19.31 189 VAL A C 1
ATOM 1404 O O . VAL A 1 189 ? -5.088 59.028 115.054 1.00 19.81 189 VAL A O 1
ATOM 1408 N N . THR A 1 190 ? -3.997 59.499 116.963 1.00 21.17 190 THR A N 1
ATOM 1409 C CA . THR A 1 190 ? -5.210 59.416 117.777 1.00 23.52 190 THR A CA 1
ATOM 1410 C C . THR A 1 190 ? -6.084 60.621 117.460 1.00 23.97 190 THR A C 1
ATOM 1411 O O . THR A 1 190 ? -5.608 61.610 116.894 1.00 24.10 190 THR A O 1
ATOM 1415 N N . ALA A 1 191 ? -7.360 60.532 117.818 1.00 24.16 191 ALA A N 1
ATOM 1416 C CA . ALA A 1 191 ? -8.300 61.614 117.556 1.00 25.26 191 ALA A CA 1
ATOM 1417 C C . ALA A 1 191 ? -7.879 62.930 118.213 1.00 26.90 191 ALA A C 1
ATOM 1418 O O . ALA A 1 191 ? -8.035 63.999 117.625 1.00 26.55 191 ALA A O 1
ATOM 1420 N N . ASP A 1 192 ? -7.331 62.848 119.422 1.00 29.07 192 ASP A N 1
ATOM 1421 C CA . ASP A 1 192 ? -6.907 64.043 120.147 1.00 30.65 192 ASP A CA 1
ATOM 1422 C C . ASP A 1 192 ? -5.722 64.780 119.551 1.00 30.35 192 ASP A C 1
ATOM 1423 O O . ASP A 1 192 ? -5.533 65.963 119.826 1.00 31.30 192 ASP A O 1
ATOM 1428 N N . LYS A 1 193 ? -4.914 64.097 118.751 1.00 29.23 193 LYS A N 1
ATOM 1429 C CA . LYS A 1 193 ? -3.738 64.740 118.179 1.00 27.81 193 LYS A CA 1
ATOM 1430 C C . LYS A 1 193 ? -3.864 65.079 116.703 1.00 26.99 193 LYS A C 1
ATOM 1431 O O . LYS A 1 193 ? -2.932 65.634 116.113 1.00 27.77 193 LYS A O 1
ATOM 1437 N N . LEU A 1 194 ? -5.009 64.756 116.111 1.00 24.89 194 LEU A N 1
ATOM 1438 C CA . LEU A 1 194 ? -5.235 65.021 114.692 1.00 22.73 194 LEU A CA 1
ATOM 1439 C C . LEU A 1 194 ? -4.896 66.459 114.334 1.00 21.53 194 LEU A C 1
ATOM 1440 O O . LEU A 1 194 ? -4.191 66.712 113.357 1.00 20.37 194 LEU A O 1
ATOM 1445 N N . GLY A 1 195 ? -5.404 67.392 115.137 1.00 20.15 195 GLY A N 1
ATOM 1446 C CA . GLY A 1 195 ? -5.161 68.800 114.894 1.00 19.91 195 GLY A CA 1
ATOM 1447 C C . GLY A 1 195 ? -3.694 69.161 114.951 1.00 20.53 195 GLY A C 1
ATOM 1448 O O . GLY A 1 195 ? -3.172 69.849 114.068 1.00 21.44 195 GLY A O 1
ATOM 1449 N N . ALA A 1 196 ? -3.018 68.697 115.993 1.00 20.56 196 ALA A N 1
ATOM 1450 C CA . ALA A 1 196 ? -1.598 68.990 116.156 1.00 21.74 196 ALA A CA 1
ATOM 1451 C C . ALA A 1 196 ? -0.745 68.316 115.076 1.00 22.31 196 ALA A C 1
ATOM 1452 O O . ALA A 1 196 ? 0.259 68.883 114.622 1.00 22.50 196 ALA A O 1
ATOM 1454 N N . ALA A 1 197 ? -1.139 67.110 114.671 1.00 19.57 197 ALA A N 1
ATOM 1455 C CA . ALA A 1 197 ? -0.397 66.386 113.648 1.00 18.98 197 ALA A CA 1
ATOM 1456 C C . ALA A 1 197 ? -0.491 67.142 112.322 1.00 19.28 197 ALA A C 1
ATOM 1457 O O . ALA A 1 197 ? 0.505 67.296 111.615 1.00 17.68 197 ALA A O 1
ATOM 1459 N N . ALA A 1 198 ? -1.691 67.625 112.001 1.00 20.53 198 ALA A N 1
ATOM 1460 C CA . ALA A 1 198 ? -1.919 68.371 110.761 1.00 20.93 198 ALA A CA 1
ATOM 1461 C C . ALA A 1 198 ? -1.152 69.693 110.775 1.00 21.22 198 ALA A C 1
ATOM 1462 O O . ALA A 1 198 ? -0.567 70.105 109.775 1.00 20.25 198 ALA A O 1
ATOM 1464 N N . LEU A 1 199 ? -1.156 70.355 111.920 1.00 23.30 199 LEU A N 1
ATOM 1465 C CA . LEU A 1 199 ? -0.456 71.623 112.059 1.00 25.34 199 LEU A CA 1
ATOM 1466 C C . LEU A 1 199 ? 1.063 71.401 111.972 1.00 26.20 199 LEU A C 1
ATOM 1467 O O . LEU A 1 199 ? 1.782 72.190 111.350 1.00 26.10 199 LEU A O 1
ATOM 1472 N N . ASP A 1 200 ? 1.542 70.323 112.590 1.00 26.40 200 ASP A N 1
ATOM 1473 C CA . ASP A 1 200 ? 2.965 70.001 112.580 1.00 27.31 200 ASP A CA 1
ATOM 1474 C C . ASP A 1 200 ? 3.426 69.641 111.177 1.00 26.01 200 ASP A C 1
ATOM 1475 O O . ASP A 1 200 ? 4.459 70.100 110.712 1.00 26.74 200 ASP A O 1
ATOM 1480 N N . LEU A 1 201 ? 2.641 68.825 110.496 1.00 26.76 201 LEU A N 1
ATOM 1481 C CA . LEU A 1 201 ? 2.987 68.406 109.153 1.00 26.50 201 LEU A CA 1
ATOM 1482 C C . LEU A 1 201 ? 3.075 69.607 108.195 1.00 26.83 201 LEU A C 1
ATOM 1483 O O . LEU A 1 201 ? 4.060 69.759 107.467 1.00 27.39 201 LEU A O 1
ATOM 1488 N N . ILE A 1 202 ? 2.057 70.465 108.213 1.00 26.19 202 ILE A N 1
ATOM 1489 C CA . ILE A 1 202 ? 2.015 71.647 107.357 1.00 25.92 202 ILE A CA 1
ATOM 1490 C C . ILE A 1 202 ? 3.254 72.525 107.528 1.00 26.78 202 ILE A C 1
ATOM 1491 O O . ILE A 1 202 ? 3.806 73.038 106.549 1.00 26.94 202 ILE A O 1
ATOM 1496 N N . LYS A 1 203 ? 3.690 72.709 108.768 1.00 26.61 203 LYS A N 1
ATOM 1497 C CA . LYS A 1 203 ? 4.851 73.552 109.010 1.00 26.36 203 LYS A CA 1
ATOM 1498 C C . LYS A 1 203 ? 6.099 72.968 108.375 1.00 26.43 203 LYS A C 1
ATOM 1499 O O . LYS A 1 203 ? 6.948 73.706 107.861 1.00 26.17 203 LYS A O 1
ATOM 1505 N N . ARG A 1 204 ? 6.201 71.640 108.401 1.00 25.33 204 ARG A N 1
ATOM 1506 C CA . ARG A 1 204 ? 7.348 70.956 107.825 1.00 23.57 204 ARG A CA 1
ATOM 1507 C C . ARG A 1 204 ? 7.331 71.066 106.307 1.00 23.24 204 ARG A C 1
ATOM 1508 O O . ARG A 1 204 ? 8.372 70.993 105.659 1.00 23.98 204 ARG A O 1
ATOM 1516 N N . ALA A 1 205 ? 6.145 71.247 105.740 1.00 23.15 205 ALA A N 1
ATOM 1517 C CA . ALA A 1 205 ? 6.015 71.383 104.297 1.00 23.32 205 ALA A CA 1
ATOM 1518 C C . ALA A 1 205 ? 6.451 72.796 103.946 1.00 24.75 205 ALA A C 1
ATOM 1519 O O . ALA A 1 205 ? 7.177 73.018 102.973 1.00 26.75 205 ALA A O 1
ATOM 1521 N N . ILE A 1 206 ? 6.011 73.752 104.756 1.00 23.66 206 ILE A N 1
ATOM 1522 C CA . ILE A 1 206 ? 6.338 75.154 104.546 1.00 22.64 206 ILE A CA 1
ATOM 1523 C C . ILE A 1 206 ? 7.834 75.419 104.718 1.00 22.75 206 ILE A C 1
ATOM 1524 O O . ILE A 1 206 ? 8.435 76.179 103.960 1.00 23.42 206 ILE A O 1
ATOM 1529 N N . SER A 1 207 ? 8.445 74.784 105.706 1.00 21.77 207 SER A N 1
ATOM 1530 C CA . SER A 1 207 ? 9.865 74.984 105.933 1.00 22.79 207 SER A CA 1
ATOM 1531 C C . SER A 1 207 ? 10.697 74.338 104.842 1.00 23.02 207 SER A C 1
ATOM 1532 O O . SER A 1 207 ? 11.896 74.594 104.734 1.00 24.01 207 SER A O 1
ATOM 1535 N N . GLY A 1 208 ? 10.063 73.485 104.044 1.00 23.51 208 GLY A N 1
ATOM 1536 C CA . GLY A 1 208 ? 10.779 72.794 102.986 1.00 22.19 208 GLY A CA 1
ATOM 1537 C C . GLY A 1 208 ? 11.258 71.420 103.432 1.00 23.68 208 GLY A C 1
ATOM 1538 O O . GLY A 1 208 ? 11.836 70.676 102.638 1.00 24.58 208 GLY A O 1
ATOM 1539 N N . GLU A 1 209 ? 11.025 71.072 104.696 1.00 23.27 209 GLU A N 1
ATOM 1540 C CA . GLU A 1 209 ? 11.455 69.769 105.200 1.00 25.06 209 GLU A CA 1
ATOM 1541 C C . GLU A 1 209 ? 10.773 68.679 104.376 1.00 25.06 209 GLU A C 1
ATOM 1542 O O . GLU A 1 209 ? 11.380 67.672 104.035 1.00 25.97 209 GLU A O 1
ATOM 1548 N N . LEU A 1 210 ? 9.501 68.888 104.075 1.00 23.72 210 LEU A N 1
ATOM 1549 C CA . LEU A 1 210 ? 8.752 67.952 103.268 1.00 24.34 210 LEU A CA 1
ATOM 1550 C C . LEU A 1 210 ? 8.524 68.641 101.923 1.00 24.90 210 LEU A C 1
ATOM 1551 O O . LEU A 1 210 ? 8.094 69.789 101.876 1.00 25.73 210 LEU A O 1
ATOM 1556 N N . ASP A 1 211 ? 8.843 67.952 100.833 1.00 25.35 211 ASP A N 1
ATOM 1557 C CA . ASP A 1 211 ? 8.672 68.523 99.501 1.00 25.83 211 ASP A CA 1
ATOM 1558 C C . ASP A 1 211 ? 7.245 68.286 99.018 1.00 26.13 211 ASP A C 1
ATOM 1559 O O . ASP A 1 211 ? 6.980 67.311 98.307 1.00 27.97 211 ASP A O 1
ATOM 1564 N N . TYR A 1 212 ? 6.334 69.182 99.386 1.00 24.54 212 TYR A N 1
ATOM 1565 C CA . TYR A 1 212 ? 4.939 69.030 99.004 1.00 25.50 212 TYR A CA 1
ATOM 1566 C C . TYR A 1 212 ? 4.721 69.035 97.490 1.00 26.03 212 TYR A C 1
ATOM 1567 O O . TYR A 1 212 ? 3.800 68.384 96.993 1.00 25.03 212 TYR A O 1
ATOM 1576 N N . LYS A 1 213 ? 5.564 69.747 96.751 1.00 26.01 213 LYS A N 1
ATOM 1577 C CA . LYS A 1 213 ? 5.419 69.767 95.297 1.00 27.13 213 LYS A CA 1
ATOM 1578 C C . LYS A 1 213 ? 5.734 68.391 94.713 1.00 25.77 213 LYS A C 1
ATOM 1579 O O . LYS A 1 213 ? 5.043 67.911 93.811 1.00 23.97 213 LYS A O 1
ATOM 1585 N N . ALA A 1 214 ? 6.778 67.755 95.234 1.00 23.66 214 ALA A N 1
ATOM 1586 C CA . ALA A 1 214 ? 7.149 66.445 94.730 1.00 23.54 214 ALA A CA 1
ATOM 1587 C C . ALA A 1 214 ? 6.087 65.429 95.121 1.00 23.77 214 ALA A C 1
ATOM 1588 O O . ALA A 1 214 ? 5.815 64.490 94.373 1.00 25.26 214 ALA A O 1
ATOM 1590 N N . LYS A 1 215 ? 5.476 65.615 96.285 1.00 22.18 215 LYS A N 1
ATOM 1591 C CA . LYS A 1 215 ? 4.460 64.672 96.722 1.00 22.51 215 LYS A CA 1
ATOM 1592 C C . LYS A 1 215 ? 3.168 64.803 95.909 1.00 21.25 215 LYS A C 1
ATOM 1593 O O . LYS A 1 215 ? 2.399 63.853 95.783 1.00 21.80 215 LYS A O 1
ATOM 1599 N N . ARG A 1 216 ? 2.948 65.984 95.351 1.00 20.27 216 ARG A N 1
ATOM 1600 C CA . ARG A 1 216 ? 1.761 66.263 94.551 1.00 19.30 216 ARG A CA 1
ATOM 1601 C C . ARG A 1 216 ? 1.927 65.773 93.110 1.00 19.36 216 ARG A C 1
ATOM 1602 O O . ARG A 1 216 ? 1.008 65.209 92.520 1.00 18.65 216 ARG A O 1
ATOM 1610 N N . GLN A 1 217 ? 3.124 65.982 92.572 1.00 18.40 217 GLN A N 1
ATOM 1611 C CA . GLN A 1 217 ? 3.462 65.636 91.198 1.00 18.98 217 GLN A CA 1
ATOM 1612 C C . GLN A 1 217 ? 2.876 64.352 90.604 1.00 19.10 217 GLN A C 1
ATOM 1613 O O . GLN A 1 217 ? 2.295 64.381 89.522 1.00 19.38 217 GLN A O 1
ATOM 1619 N N . PRO A 1 218 ? 3.010 63.214 91.301 1.00 19.22 218 PRO A N 1
ATOM 1620 C CA . PRO A 1 218 ? 2.470 61.959 90.765 1.00 17.47 218 PRO A CA 1
ATOM 1621 C C . PRO A 1 218 ? 1.036 61.979 90.225 1.00 18.56 218 PRO A C 1
ATOM 1622 O O . PRO A 1 218 ? 0.722 61.255 89.282 1.00 15.40 218 PRO A O 1
ATOM 1626 N N . LYS A 1 219 ? 0.154 62.787 90.801 1.00 18.91 219 LYS A N 1
ATOM 1627 C CA . LYS A 1 219 ? -1.197 62.789 90.273 1.00 20.89 219 LYS A CA 1
ATOM 1628 C C . LYS A 1 219 ? -1.425 63.797 89.159 1.00 21.91 219 LYS A C 1
ATOM 1629 O O . LYS A 1 219 ? -2.564 64.019 88.732 1.00 22.42 219 LYS A O 1
ATOM 1635 N N . LEU A 1 220 ? -0.329 64.374 88.667 1.00 22.21 220 LEU A N 1
ATOM 1636 C CA . LEU A 1 220 ? -0.374 65.346 87.583 1.00 20.98 220 LEU A CA 1
ATOM 1637 C C . LEU A 1 220 ? 0.306 64.784 86.340 1.00 22.49 220 LEU A C 1
ATOM 1638 O O . LEU A 1 220 ? 0.487 65.489 85.348 1.00 25.20 220 LEU A O 1
ATOM 1643 N N . GLU A 1 221 ? 0.677 63.509 86.391 1.00 22.71 221 GLU A N 1
ATOM 1644 C CA . GLU A 1 221 ? 1.349 62.860 85.271 1.00 22.78 221 GLU A CA 1
ATOM 1645 C C . GLU A 1 221 ? 0.910 61.413 85.073 1.00 21.60 221 GLU A C 1
ATOM 1646 O O . GLU A 1 221 ? 0.130 60.879 85.850 1.00 20.91 221 GLU A O 1
ATOM 1652 N N . LYS A 1 222 ? 1.432 60.790 84.025 1.00 21.65 222 LYS A N 1
ATOM 1653 C CA . LYS A 1 222 ? 1.113 59.409 83.679 1.00 21.91 222 LYS A CA 1
ATOM 1654 C C . LYS A 1 222 ? 1.544 58.438 84.786 1.00 20.93 222 LYS A C 1
ATOM 1655 O O . LYS A 1 222 ? 2.350 58.787 85.646 1.00 23.33 222 LYS A O 1
ATOM 1661 N N . LEU A 1 223 ? 1.011 57.219 84.763 1.00 19.79 223 LEU A N 1
ATOM 1662 C CA . LEU A 1 223 ? 1.372 56.201 85.752 1.00 18.35 223 LEU A CA 1
ATOM 1663 C C . LEU A 1 223 ? 2.825 55.800 85.510 1.00 19.42 223 LEU A C 1
ATOM 1664 O O . LEU A 1 223 ? 3.340 55.959 84.404 1.00 19.30 223 LEU A O 1
ATOM 1669 N N . LYS A 1 224 ? 3.488 55.265 86.530 1.00 19.72 224 LYS A N 1
ATOM 1670 C CA . LYS A 1 224 ? 4.890 54.885 86.383 1.00 19.07 224 LYS A CA 1
ATOM 1671 C C . LYS A 1 224 ? 5.070 53.558 85.659 1.00 20.26 224 LYS A C 1
ATOM 1672 O O . LYS A 1 224 ? 6.143 53.274 85.126 1.00 20.53 224 LYS A O 1
ATOM 1678 N N . LEU A 1 225 ? 4.014 52.755 85.629 1.00 20.38 225 LEU A N 1
ATOM 1679 C CA . LEU A 1 225 ? 4.065 51.447 84.994 1.00 19.79 225 LEU A CA 1
ATOM 1680 C C . LEU A 1 225 ? 4.420 51.417 83.517 1.00 20.37 225 LEU A C 1
ATOM 1681 O O . LEU A 1 225 ? 4.071 52.306 82.746 1.00 20.19 225 LEU A O 1
ATOM 1686 N N . ASN A 1 226 ? 5.102 50.336 83.157 1.00 23.11 226 ASN A N 1
ATOM 1687 C CA . ASN A 1 226 ? 5.549 50.002 81.804 1.00 21.75 226 ASN A CA 1
ATOM 1688 C C . ASN A 1 226 ? 4.336 49.705 80.942 1.00 19.41 226 ASN A C 1
ATOM 1689 O O . ASN A 1 226 ? 3.262 49.424 81.469 1.00 20.92 226 ASN A O 1
ATOM 1694 N N . ALA A 1 227 ? 4.511 49.728 79.627 1.00 16.35 227 ALA A N 1
ATOM 1695 C CA . ALA A 1 227 ? 3.407 49.384 78.746 1.00 16.62 227 ALA A CA 1
ATOM 1696 C C . ALA A 1 227 ? 3.141 47.911 79.064 1.00 15.40 227 ALA A C 1
ATOM 1697 O O . ALA A 1 227 ? 1.998 47.478 79.183 1.00 14.43 227 ALA A O 1
ATOM 1699 N N . ILE A 1 228 ? 4.228 47.162 79.235 1.00 16.74 228 ILE A N 1
ATOM 1700 C CA . ILE A 1 228 ? 4.174 45.740 79.552 1.00 17.53 228 ILE A CA 1
ATOM 1701 C C . ILE A 1 228 ? 3.507 45.475 80.899 1.00 18.15 228 ILE A C 1
ATOM 1702 O O . ILE A 1 228 ? 2.593 44.655 80.986 1.00 18.40 228 ILE A O 1
ATOM 1707 N N . GLU A 1 229 ? 3.966 46.163 81.945 1.00 18.13 229 GLU A N 1
ATOM 1708 C CA . GLU A 1 229 ? 3.393 45.992 83.278 1.00 17.61 229 GLU A CA 1
ATOM 1709 C C . GLU A 1 229 ? 1.944 46.483 83.298 1.00 18.47 229 GLU A C 1
ATOM 1710 O O . GLU A 1 229 ? 1.099 45.933 84.010 1.00 18.66 229 GLU A O 1
ATOM 1716 N N . GLN A 1 230 ? 1.658 47.522 82.517 1.00 18.68 230 GLN A N 1
ATOM 1717 C CA . GLN A 1 230 ? 0.295 48.046 82.432 1.00 19.40 230 GLN A CA 1
ATOM 1718 C C . GLN A 1 230 ? -0.642 46.969 81.879 1.00 20.58 230 GLN A C 1
ATOM 1719 O O . GLN A 1 230 ? -1.713 46.718 82.428 1.00 19.53 230 GLN A O 1
ATOM 1725 N N . MET A 1 231 ? -0.224 46.332 80.790 1.00 22.22 231 MET A N 1
ATOM 1726 C CA . MET A 1 231 ? -1.017 45.281 80.164 1.00 24.81 231 MET A CA 1
ATOM 1727 C C . MET A 1 231 ? -1.292 44.175 81.176 1.00 23.97 231 MET A C 1
ATOM 1728 O O . MET A 1 231 ? -2.425 43.731 81.327 1.00 23.46 231 MET A O 1
ATOM 1733 N N . MET A 1 232 ? -0.245 43.743 81.874 1.00 23.85 232 MET A N 1
ATOM 1734 C CA . MET A 1 232 ? -0.364 42.697 82.882 1.00 23.16 232 MET A CA 1
ATOM 1735 C C . MET A 1 232 ? -1.348 43.112 83.970 1.00 21.20 232 MET A C 1
ATOM 1736 O O . MET A 1 232 ? -2.245 42.359 84.328 1.00 22.49 232 MET A O 1
ATOM 1741 N N . ALA A 1 233 ? -1.180 44.322 84.485 1.00 19.36 233 ALA A N 1
ATOM 1742 C CA . ALA A 1 233 ? -2.051 44.825 85.536 1.00 18.57 233 ALA A CA 1
ATOM 1743 C C . ALA A 1 233 ? -3.512 44.976 85.116 1.00 18.28 233 ALA A C 1
ATOM 1744 O O . ALA A 1 233 ? -4.413 44.500 85.799 1.00 19.68 233 ALA A O 1
ATOM 1746 N N . PHE A 1 234 ? -3.755 45.639 83.994 1.00 17.88 234 PHE A N 1
ATOM 1747 C CA . PHE A 1 234 ? -5.127 45.857 83.552 1.00 17.77 234 PHE A CA 1
ATOM 1748 C C . PHE A 1 234 ? -5.848 44.610 83.093 1.00 18.38 234 PHE A C 1
ATOM 1749 O O . PHE A 1 234 ? -7.004 44.396 83.456 1.00 19.79 234 PHE A O 1
ATOM 1757 N N . GLU A 1 235 ? -5.163 43.780 82.312 1.00 19.62 235 GLU A N 1
ATOM 1758 C CA . GLU A 1 235 ? -5.767 42.554 81.806 1.00 20.67 235 GLU A CA 1
ATOM 1759 C C . GLU A 1 235 ? -6.109 41.551 82.908 1.00 21.59 235 GLU A C 1
ATOM 1760 O O . GLU A 1 235 ? -7.134 40.867 82.837 1.00 21.48 235 GLU A O 1
ATOM 1766 N N . THR A 1 236 ? -5.265 41.458 83.930 1.00 22.12 236 THR A N 1
ATOM 1767 C CA . THR A 1 236 ? -5.557 40.541 85.022 1.00 22.20 236 THR A CA 1
ATOM 1768 C C . THR A 1 236 ? -6.656 41.136 85.886 1.00 21.80 236 THR A C 1
ATOM 1769 O O . THR A 1 236 ? -7.517 40.413 86.388 1.00 23.18 236 THR A O 1
ATOM 1773 N N . ALA A 1 237 ? -6.627 42.454 86.058 1.00 20.19 237 ALA A N 1
ATOM 1774 C CA . ALA A 1 237 ? -7.652 43.130 86.833 1.00 20.16 237 ALA A CA 1
ATOM 1775 C C . ALA A 1 237 ? -9.008 42.839 86.180 1.00 21.13 237 ALA A C 1
ATOM 1776 O O . ALA A 1 237 ? -9.944 42.365 86.831 1.00 20.53 237 ALA A O 1
ATOM 1778 N N . LYS A 1 238 ? -9.111 43.115 84.884 1.00 22.77 238 LYS A N 1
ATOM 1779 C CA . LYS A 1 238 ? -10.357 42.865 84.158 1.00 25.12 238 LYS A CA 1
ATOM 1780 C C . LYS A 1 238 ? -10.765 41.403 84.294 1.00 26.24 238 LYS A C 1
ATOM 1781 O O . LYS A 1 238 ? -11.926 41.101 84.578 1.00 26.61 238 LYS A O 1
ATOM 1787 N N . GLY A 1 239 ? -9.803 40.502 84.106 1.00 26.97 239 GLY A N 1
ATOM 1788 C CA . GLY A 1 239 ? -10.084 39.083 84.224 1.00 28.49 239 GLY A CA 1
ATOM 1789 C C . GLY A 1 239 ? -10.609 38.704 85.595 1.00 29.93 239 GLY A C 1
ATOM 1790 O O . GLY A 1 239 ? -11.647 38.057 85.718 1.00 30.58 239 GLY A O 1
ATOM 1791 N N . PHE A 1 240 ? -9.897 39.116 86.635 1.00 31.95 240 PHE A N 1
ATOM 1792 C CA . PHE A 1 240 ? -10.302 38.803 87.997 1.00 34.18 240 PHE A CA 1
ATOM 1793 C C . PHE A 1 240 ? -11.636 39.448 88.360 1.00 34.50 240 PHE A C 1
ATOM 1794 O O . PHE A 1 240 ? -12.517 38.789 88.904 1.00 34.74 240 PHE A O 1
ATOM 1802 N N . VAL A 1 241 ? -11.791 40.733 88.062 1.00 34.51 241 VAL A N 1
ATOM 1803 C CA . VAL A 1 241 ? -13.032 41.426 88.391 1.00 35.05 241 VAL A CA 1
ATOM 1804 C C . VAL A 1 241 ? -14.209 40.875 87.600 1.00 36.26 241 VAL A C 1
ATOM 1805 O O . VAL A 1 241 ? -15.330 40.805 88.104 1.00 37.05 241 VAL A O 1
ATOM 1809 N N . ALA A 1 242 ? -13.950 40.471 86.363 1.00 38.20 242 ALA A N 1
ATOM 1810 C CA . ALA A 1 242 ? -14.999 39.928 85.505 1.00 40.56 242 ALA A CA 1
ATOM 1811 C C . ALA A 1 242 ? -15.654 38.676 86.083 1.00 41.84 242 ALA A C 1
ATOM 1812 O O . ALA A 1 242 ? -16.871 38.616 86.228 1.00 43.31 242 ALA A O 1
ATOM 1814 N N . GLY A 1 243 ? -14.849 37.672 86.410 1.00 42.62 243 GLY A N 1
ATOM 1815 C CA . GLY A 1 243 ? -15.407 36.451 86.957 1.00 43.68 243 GLY A CA 1
ATOM 1816 C C . GLY A 1 243 ? -15.864 36.563 88.400 1.00 45.42 243 GLY A C 1
ATOM 1817 O O . GLY A 1 243 ? -16.208 35.560 89.031 1.00 46.59 243 GLY A O 1
ATOM 1818 N N . GLN A 1 244 ? -15.886 37.777 88.934 1.00 45.70 244 GLN A N 1
ATOM 1819 C CA . GLN A 1 244 ? -16.293 37.957 90.317 1.00 46.58 244 GLN A CA 1
ATOM 1820 C C . GLN A 1 244 ? -17.496 38.883 90.447 1.00 45.62 244 GLN A C 1
ATOM 1821 O O . GLN A 1 244 ? -18.308 38.725 91.357 1.00 46.51 244 GLN A O 1
ATOM 1827 N N . ALA A 1 245 ? -17.606 39.848 89.539 1.00 43.63 245 ALA A N 1
ATOM 1828 C CA . ALA A 1 245 ? -18.717 40.792 89.561 1.00 41.84 245 ALA A CA 1
ATOM 1829 C C . ALA A 1 245 ? -19.816 40.269 88.656 1.00 40.85 245 ALA A C 1
ATOM 1830 O O . ALA A 1 245 ? -21.003 40.453 88.923 1.00 41.13 245 ALA A O 1
ATOM 1832 N N . GLY A 1 246 ? -19.406 39.604 87.584 1.00 38.44 246 GLY A N 1
ATOM 1833 C CA . GLY A 1 246 ? -20.363 39.063 86.647 1.00 38.01 246 GLY A CA 1
ATOM 1834 C C . GLY A 1 246 ? -20.516 39.996 85.467 1.00 36.95 246 GLY A C 1
ATOM 1835 O O . GLY A 1 246 ? -20.172 41.171 85.568 1.00 38.92 246 GLY A O 1
ATOM 1836 N N . PRO A 1 247 ? -21.041 39.505 84.334 1.00 35.26 247 PRO A N 1
ATOM 1837 C CA . PRO A 1 247 ? -21.247 40.290 83.111 1.00 32.67 247 PRO A CA 1
ATOM 1838 C C . PRO A 1 247 ? -22.288 41.390 83.264 1.00 31.74 247 PRO A C 1
ATOM 1839 O O . PRO A 1 247 ? -22.294 42.346 82.499 1.00 32.35 247 PRO A O 1
ATOM 1843 N N . ASN A 1 248 ? -23.174 41.250 84.246 1.00 32.03 248 ASN A N 1
ATOM 1844 C CA . ASN A 1 248 ? -24.239 42.226 84.471 1.00 28.49 248 ASN A CA 1
ATOM 1845 C C . ASN A 1 248 ? -23.869 43.437 85.314 1.00 27.76 248 ASN A C 1
ATOM 1846 O O . ASN A 1 248 ? -24.735 44.249 85.635 1.00 27.04 248 ASN A O 1
ATOM 1851 N N . TYR A 1 249 ? -22.599 43.558 85.686 1.00 26.79 249 TYR A N 1
ATOM 1852 C CA . TYR A 1 249 ? -22.157 44.700 86.482 1.00 25.97 249 TYR A CA 1
ATOM 1853 C C . TYR A 1 249 ? -21.010 45.415 85.779 1.00 27.38 249 TYR A C 1
ATOM 1854 O O . TYR A 1 249 ? -19.834 45.094 85.964 1.00 29.34 249 TYR A O 1
ATOM 1863 N N . PRO A 1 250 ? -21.358 46.402 84.946 1.00 28.45 250 PRO A N 1
ATOM 1864 C CA . PRO A 1 250 ? -20.471 47.248 84.139 1.00 28.55 250 PRO A CA 1
ATOM 1865 C C . PRO A 1 250 ? -19.485 48.092 84.947 1.00 28.27 250 PRO A C 1
ATOM 1866 O O . PRO A 1 250 ? -18.290 48.150 84.637 1.00 28.37 250 PRO A O 1
ATOM 1870 N N . ALA A 1 251 ? -20.003 48.758 85.971 1.00 25.26 251 ALA A N 1
ATOM 1871 C CA . ALA A 1 251 ? -19.191 49.631 86.801 1.00 24.67 251 ALA A CA 1
ATOM 1872 C C . ALA A 1 251 ? -17.747 49.182 87.089 1.00 22.96 251 ALA A C 1
ATOM 1873 O O . ALA A 1 251 ? -16.805 49.848 86.676 1.00 21.78 251 ALA A O 1
ATOM 1875 N N . PRO A 1 252 ? -17.556 48.045 87.781 1.00 22.68 252 PRO A N 1
ATOM 1876 C CA . PRO A 1 252 ? -16.208 47.546 88.116 1.00 22.43 252 PRO A CA 1
ATOM 1877 C C . PRO A 1 252 ? -15.233 47.479 86.942 1.00 24.21 252 PRO A C 1
ATOM 1878 O O . PRO A 1 252 ? -14.096 47.941 87.034 1.00 24.84 252 PRO A O 1
ATOM 1882 N N . VAL A 1 253 ? -15.679 46.904 85.832 1.00 25.39 253 VAL A N 1
ATOM 1883 C CA . VAL A 1 253 ? -14.823 46.776 84.666 1.00 26.79 253 VAL A CA 1
ATOM 1884 C C . VAL A 1 253 ? -14.579 48.111 83.960 1.00 26.57 253 VAL A C 1
ATOM 1885 O O . VAL A 1 253 ? -13.484 48.351 83.452 1.00 26.53 253 VAL A O 1
ATOM 1889 N N . GLU A 1 254 ? -15.589 48.977 83.929 1.00 26.23 254 GLU A N 1
ATOM 1890 C CA . GLU A 1 254 ? -15.440 50.281 83.290 1.00 25.75 254 GLU A CA 1
ATOM 1891 C C . GLU A 1 254 ? -14.384 51.105 84.010 1.00 25.12 254 GLU A C 1
ATOM 1892 O O . GLU A 1 254 ? -13.561 51.770 83.366 1.00 24.58 254 GLU A O 1
ATOM 1898 N N . ALA A 1 255 ? -14.406 51.062 85.341 1.00 21.75 255 ALA A N 1
ATOM 1899 C CA . ALA A 1 255 ? -13.424 51.792 86.132 1.00 20.69 255 ALA A CA 1
ATOM 1900 C C . ALA A 1 255 ? -12.024 51.356 85.687 1.00 20.63 255 ALA A C 1
ATOM 1901 O O . ALA A 1 255 ? -11.133 52.189 85.489 1.00 19.99 255 ALA A O 1
ATOM 1903 N N . ILE A 1 256 ? -11.836 50.048 85.522 1.00 20.97 256 ILE A N 1
ATOM 1904 C CA . ILE A 1 256 ? -10.547 49.523 85.086 1.00 21.31 256 ILE A CA 1
ATOM 1905 C C . ILE A 1 256 ? -10.248 50.013 83.672 1.00 21.67 256 ILE A C 1
ATOM 1906 O O . ILE A 1 256 ? -9.134 50.432 83.383 1.00 23.10 256 ILE A O 1
ATOM 1911 N N . LYS A 1 257 ? -11.244 49.971 82.790 1.00 22.39 257 LYS A N 1
ATOM 1912 C CA . LYS A 1 257 ? -11.037 50.433 81.424 1.00 21.88 257 LYS A CA 1
ATOM 1913 C C . LYS A 1 257 ? -10.672 51.913 81.423 1.00 20.82 257 LYS A C 1
ATOM 1914 O O . LYS A 1 257 ? -9.833 52.347 80.644 1.00 21.47 257 LYS A O 1
ATOM 1920 N N . THR A 1 258 ? -11.288 52.684 82.310 1.00 20.34 258 THR A N 1
ATOM 1921 C CA . THR A 1 258 ? -10.989 54.105 82.408 1.00 20.71 258 THR A CA 1
ATOM 1922 C C . THR A 1 258 ? -9.544 54.345 82.861 1.00 22.19 258 THR A C 1
ATOM 1923 O O . THR A 1 258 ? -8.846 55.196 82.301 1.00 23.94 258 THR A O 1
ATOM 1927 N N . ILE A 1 259 ? -9.089 53.605 83.867 1.00 21.62 259 ILE A N 1
ATOM 1928 C CA . ILE A 1 259 ? -7.727 53.779 84.357 1.00 20.81 259 ILE A CA 1
ATOM 1929 C C . ILE A 1 259 ? -6.726 53.301 83.307 1.00 21.32 259 ILE A C 1
ATOM 1930 O O . ILE A 1 259 ? -5.622 53.842 83.199 1.00 21.07 259 ILE A O 1
ATOM 1935 N N . GLN A 1 260 ? -7.119 52.299 82.522 1.00 20.16 260 GLN A N 1
ATOM 1936 C CA . GLN A 1 260 ? -6.256 51.786 81.464 1.00 19.46 260 GLN A CA 1
ATOM 1937 C C . GLN A 1 260 ? -6.132 52.807 80.323 1.00 21.52 260 GLN A C 1
ATOM 1938 O O . GLN A 1 260 ? -5.044 53.020 79.789 1.00 20.45 260 GLN A O 1
ATOM 1944 N N . LYS A 1 261 ? -7.245 53.436 79.948 1.00 22.99 261 LYS A N 1
ATOM 1945 C CA . LYS A 1 261 ? -7.228 54.434 78.878 1.00 24.03 261 LYS A CA 1
ATOM 1946 C C . LYS A 1 261 ? -6.458 55.695 79.269 1.00 24.14 261 LYS A C 1
ATOM 1947 O O . LYS A 1 261 ? -5.873 56.366 78.418 1.00 22.97 261 LYS A O 1
ATOM 1953 N N . ALA A 1 262 ? -6.469 56.025 80.555 1.00 24.35 262 ALA A N 1
ATOM 1954 C CA . ALA A 1 262 ? -5.777 57.219 81.032 1.00 23.81 262 ALA A CA 1
ATOM 1955 C C . ALA A 1 262 ? -4.345 56.939 81.488 1.00 23.36 262 ALA A C 1
ATOM 1956 O O . ALA A 1 262 ? -3.603 57.866 81.797 1.00 24.74 262 ALA A O 1
ATOM 1958 N N . ALA A 1 263 ? -3.957 55.668 81.515 1.00 22.82 263 ALA A N 1
ATOM 1959 C CA . ALA A 1 263 ? -2.625 55.285 81.972 1.00 22.62 263 ALA A CA 1
ATOM 1960 C C . ALA A 1 263 ? -1.489 56.233 81.591 1.00 23.43 263 ALA A C 1
ATOM 1961 O O . ALA A 1 263 ? -0.667 56.579 82.440 1.00 23.19 263 ALA A O 1
ATOM 1963 N N . ASN A 1 264 ? -1.441 56.664 80.333 1.00 23.23 264 ASN A N 1
ATOM 1964 C CA . ASN A 1 264 ? -0.363 57.550 79.888 1.00 25.32 264 ASN A CA 1
ATOM 1965 C C . ASN A 1 264 ? -0.721 59.033 79.820 1.00 24.14 264 ASN A C 1
ATOM 1966 O O . ASN A 1 264 ? -0.036 59.818 79.172 1.00 24.02 264 ASN A O 1
ATOM 1971 N N . PHE A 1 265 ? -1.782 59.414 80.514 1.00 23.08 265 PHE A N 1
ATOM 1972 C CA . PHE A 1 265 ? -2.228 60.792 80.505 1.00 23.59 265 PHE A CA 1
ATOM 1973 C C . PHE A 1 265 ? -1.988 61.485 81.826 1.00 24.71 265 PHE A C 1
ATOM 1974 O O . PHE A 1 265 ? -1.802 60.843 82.864 1.00 24.90 265 PHE A O 1
ATOM 1982 N N . GLY A 1 266 ? -1.989 62.812 81.762 1.00 25.33 266 GLY A N 1
ATOM 1983 C CA . GLY A 1 266 ? -1.829 63.622 82.947 1.00 24.14 266 GLY A CA 1
ATOM 1984 C C . GLY A 1 266 ? -3.222 63.781 83.531 1.00 23.86 266 GLY A C 1
ATOM 1985 O O . GLY A 1 266 ? -4.155 63.082 83.120 1.00 22.41 266 GLY A O 1
ATOM 1986 N N . ARG A 1 267 ? -3.376 64.715 84.461 1.00 23.39 267 ARG A N 1
ATOM 1987 C CA . ARG A 1 267 ? -4.652 64.938 85.123 1.00 23.55 267 ARG A CA 1
ATOM 1988 C C . ARG A 1 267 ? -5.862 65.227 84.233 1.00 24.99 267 ARG A C 1
ATOM 1989 O O . ARG A 1 267 ? -6.809 64.437 84.183 1.00 25.42 267 ARG A O 1
ATOM 1997 N N . ASP A 1 268 ? -5.829 66.360 83.540 1.00 25.53 268 ASP A N 1
ATOM 1998 C CA . ASP A 1 268 ? -6.942 66.786 82.701 1.00 25.39 268 ASP A CA 1
ATOM 1999 C C . ASP A 1 268 ? -7.465 65.767 81.689 1.00 24.24 268 ASP A C 1
ATOM 2000 O O . ASP A 1 268 ? -8.674 65.565 81.582 1.00 23.62 268 ASP A O 1
ATOM 2005 N N . LYS A 1 269 ? -6.582 65.121 80.941 1.00 22.73 269 LYS A N 1
ATOM 2006 C CA . LYS A 1 269 ? -7.070 64.142 79.988 1.00 23.21 269 LYS A CA 1
ATOM 2007 C C . LYS A 1 269 ? -7.684 62.951 80.726 1.00 22.77 269 LYS A C 1
ATOM 2008 O O . LYS A 1 269 ? -8.743 62.445 80.337 1.00 21.28 269 LYS A O 1
ATOM 2014 N N . ALA A 1 270 ? -7.025 62.518 81.800 1.00 21.70 270 ALA A N 1
ATOM 2015 C CA . ALA A 1 270 ? -7.510 61.392 82.588 1.00 20.46 270 ALA A CA 1
ATOM 2016 C C . ALA A 1 270 ? -8.881 61.698 83.183 1.00 20.05 270 ALA A C 1
ATOM 2017 O O . ALA A 1 270 ? -9.692 60.798 83.358 1.00 20.99 270 ALA A O 1
ATOM 2019 N N . LEU A 1 271 ? -9.138 62.961 83.501 1.00 20.23 271 LEU A N 1
ATOM 2020 C CA . LEU A 1 271 ? -10.440 63.345 84.036 1.00 23.04 271 LEU A CA 1
ATOM 2021 C C . LEU A 1 271 ? -11.496 63.200 82.942 1.00 24.56 271 LEU A C 1
ATOM 2022 O O . LEU A 1 271 ? -12.625 62.794 83.209 1.00 26.53 271 LEU A O 1
ATOM 2027 N N . GLU A 1 272 ? -11.123 63.534 81.710 1.00 26.65 272 GLU A N 1
ATOM 2028 C CA . GLU A 1 272 ? -12.040 63.422 80.582 1.00 28.12 272 GLU A CA 1
ATOM 2029 C C . GLU A 1 272 ? -12.462 61.967 80.404 1.00 27.43 272 GLU A C 1
ATOM 2030 O O . GLU A 1 272 ? -13.649 61.678 80.241 1.00 28.08 272 GLU A O 1
ATOM 2036 N N . VAL A 1 273 ? -11.489 61.057 80.436 1.00 24.37 273 VAL A N 1
ATOM 2037 C CA . VAL A 1 273 ? -11.773 59.638 80.287 1.00 21.66 273 VAL A CA 1
ATOM 2038 C C . VAL A 1 273 ? -12.702 59.202 81.418 1.00 22.95 273 VAL A C 1
ATOM 2039 O O . VAL A 1 273 ? -13.636 58.425 81.209 1.00 24.41 273 VAL A O 1
ATOM 2043 N N . GLU A 1 274 ? -12.452 59.723 82.615 1.00 20.75 274 GLU A N 1
ATOM 2044 C CA . GLU A 1 274 ? -13.265 59.393 83.771 1.00 20.27 274 GLU A CA 1
ATOM 2045 C C . GLU A 1 274 ? -14.692 59.889 83.569 1.00 20.81 274 GLU A C 1
ATOM 2046 O O . GLU A 1 274 ? -15.651 59.138 83.742 1.00 20.24 274 GLU A O 1
ATOM 2052 N N . ALA A 1 275 ? -14.827 61.162 83.205 1.00 21.46 275 ALA A N 1
ATOM 2053 C CA . ALA A 1 275 ? -16.147 61.767 82.997 1.00 20.69 275 ALA A CA 1
ATOM 2054 C C . ALA A 1 275 ? -17.003 61.006 81.987 1.00 17.96 275 ALA A C 1
ATOM 2055 O O . ALA A 1 275 ? -18.170 60.742 82.254 1.00 19.59 275 ALA A O 1
ATOM 2057 N N . ALA A 1 276 ? -16.422 60.653 80.842 1.00 15.47 276 ALA A N 1
ATOM 2058 C CA . ALA A 1 276 ? -17.147 59.924 79.806 1.00 15.33 276 ALA A CA 1
ATOM 2059 C C . ALA A 1 276 ? -17.689 58.585 80.309 1.00 16.79 276 ALA A C 1
ATOM 2060 O O . ALA A 1 276 ? -18.846 58.249 80.065 1.00 18.21 276 ALA A O 1
ATOM 2062 N N . GLY A 1 277 ? -16.844 57.816 80.993 1.00 17.74 277 GLY A N 1
ATOM 2063 C CA . GLY A 1 277 ? -17.266 56.526 81.508 1.00 16.43 277 GLY A CA 1
ATOM 2064 C C . GLY A 1 277 ? -18.327 56.702 82.574 1.00 17.13 277 GLY A C 1
ATOM 2065 O O . GLY A 1 277 ? -19.267 55.920 82.653 1.00 18.03 277 GLY A O 1
ATOM 2066 N N . PHE A 1 278 ? -18.169 57.736 83.393 1.00 15.91 278 PHE A N 1
ATOM 2067 C CA . PHE A 1 278 ? -19.112 58.044 84.461 1.00 17.30 278 PHE A CA 1
ATOM 2068 C C . PHE A 1 278 ? -20.504 58.301 83.871 1.00 19.80 278 PHE A C 1
ATOM 2069 O O . PHE A 1 278 ? -21.495 57.712 84.309 1.00 20.64 278 PHE A O 1
ATOM 2077 N N . ALA A 1 279 ? -20.567 59.186 82.880 1.00 20.21 279 ALA A N 1
ATOM 2078 C CA . ALA A 1 279 ? -21.827 59.524 82.235 1.00 22.26 279 ALA A CA 1
ATOM 2079 C C . ALA A 1 279 ? -22.493 58.269 81.689 1.00 22.41 279 ALA A C 1
ATOM 2080 O O . ALA A 1 279 ? -23.693 58.077 81.836 1.00 22.90 279 ALA A O 1
ATOM 2082 N N . LYS A 1 280 ? -21.700 57.410 81.062 1.00 23.99 280 LYS A N 1
ATOM 2083 C CA . LYS A 1 280 ? -22.212 56.173 80.490 1.00 26.06 280 LYS A CA 1
ATOM 2084 C C . LYS A 1 280 ? -22.883 55.286 81.541 1.00 27.19 280 LYS A C 1
ATOM 2085 O O . LYS A 1 280 ? -23.997 54.801 81.338 1.00 28.66 280 LYS A O 1
ATOM 2091 N N . LEU A 1 281 ? -22.198 55.089 82.664 1.00 26.16 281 LEU A N 1
ATOM 2092 C CA . LEU A 1 281 ? -22.689 54.256 83.755 1.00 24.65 281 LEU A CA 1
ATOM 2093 C C . LEU A 1 281 ? -23.932 54.809 84.441 1.00 24.28 281 LEU A C 1
ATOM 2094 O O . LEU A 1 281 ? -24.846 54.054 84.798 1.00 22.95 281 LEU A O 1
ATOM 2099 N N . ALA A 1 282 ? -23.956 56.123 84.633 1.00 23.57 282 ALA A N 1
ATOM 2100 C CA . ALA A 1 282 ? -25.075 56.786 85.287 1.00 23.28 282 ALA A CA 1
ATOM 2101 C C . ALA A 1 282 ? -26.394 56.577 84.547 1.00 24.84 282 ALA A C 1
ATOM 2102 O O . ALA A 1 282 ? -27.463 56.722 85.133 1.00 25.58 282 ALA A O 1
ATOM 2104 N N . LYS A 1 283 ? -26.314 56.232 83.265 1.00 25.77 283 LYS A N 1
ATOM 2105 C CA . LYS A 1 283 ? -27.502 56.008 82.442 1.00 27.99 283 LYS A CA 1
ATOM 2106 C C . LYS A 1 283 ? -27.857 54.528 82.277 1.00 27.73 283 LYS A C 1
ATOM 2107 O O . LYS A 1 283 ? -28.888 54.194 81.689 1.00 27.58 283 LYS A O 1
ATOM 2113 N N . THR A 1 284 ? -27.004 53.641 82.774 1.00 25.99 284 THR A N 1
ATOM 2114 C CA . THR A 1 284 ? -27.283 52.220 82.645 1.00 24.74 284 THR A CA 1
ATOM 2115 C C . THR A 1 284 ? -28.468 51.836 83.509 1.00 23.87 284 THR A C 1
ATOM 2116 O O . THR A 1 284 ? -28.738 52.449 84.544 1.00 23.60 284 THR A O 1
ATOM 2120 N N . SER A 1 285 ? -29.192 50.824 83.066 1.00 23.17 285 SER A N 1
ATOM 2121 C CA . SER A 1 285 ? -30.339 50.343 83.808 1.00 22.43 285 SER A CA 1
ATOM 2122 C C . SER A 1 285 ? -29.842 49.716 85.114 1.00 21.01 285 SER A C 1
ATOM 2123 O O . SER A 1 285 ? -30.538 49.728 86.127 1.00 20.68 285 SER A O 1
ATOM 2126 N N . ALA A 1 286 ? -28.631 49.170 85.092 1.00 20.36 286 ALA A N 1
ATOM 2127 C CA . ALA A 1 286 ? -28.077 48.561 86.293 1.00 21.07 286 ALA A CA 1
ATOM 2128 C C . ALA A 1 286 ? -27.924 49.613 87.382 1.00 20.88 286 ALA A C 1
ATOM 2129 O O . ALA A 1 286 ? -28.290 49.379 88.535 1.00 21.71 286 ALA A O 1
ATOM 2131 N N . SER A 1 287 ? -27.413 50.782 87.011 1.00 21.06 287 SER A N 1
ATOM 2132 C CA . SER A 1 287 ? -27.200 51.836 87.992 1.00 22.67 287 SER A CA 1
ATOM 2133 C C . SER A 1 287 ? -28.452 52.307 88.698 1.00 23.17 287 SER A C 1
ATOM 2134 O O . SER A 1 287 ? -28.514 52.277 89.920 1.00 24.64 287 SER A O 1
ATOM 2137 N N . ASN A 1 288 ? -29.459 52.751 87.959 1.00 25.44 288 ASN A N 1
ATOM 2138 C CA . ASN A 1 288 ? -30.655 53.221 88.647 1.00 28.17 288 ASN A CA 1
ATOM 2139 C C . ASN A 1 288 ? -31.410 52.133 89.406 1.00 27.04 288 ASN A C 1
ATOM 2140 O O . ASN A 1 288 ? -32.160 52.429 90.338 1.00 26.29 288 ASN A O 1
ATOM 2145 N N . CYS A 1 289 ? -31.217 50.874 89.030 1.00 25.12 289 CYS A N 1
ATOM 2146 C CA . CYS A 1 289 ? -31.866 49.798 89.765 1.00 23.89 289 CYS A CA 1
ATOM 2147 C C . CYS A 1 289 ? -31.077 49.603 91.071 1.00 23.10 289 CYS A C 1
ATOM 2148 O O . CYS A 1 289 ? -31.652 49.311 92.121 1.00 22.01 289 CYS A O 1
ATOM 2151 N N . LEU A 1 290 ? -29.755 49.766 91.008 1.00 21.39 290 LEU A N 1
ATOM 2152 C CA . LEU A 1 290 ? -28.929 49.628 92.207 1.00 21.14 290 LEU A CA 1
ATOM 2153 C C . LEU A 1 290 ? -29.248 50.793 93.127 1.00 21.96 290 LEU A C 1
ATOM 2154 O O . LEU A 1 290 ? -29.352 50.633 94.342 1.00 23.10 290 LEU A O 1
ATOM 2159 N N . ILE A 1 291 ? -29.415 51.971 92.536 1.00 22.66 291 ILE A N 1
ATOM 2160 C CA . ILE A 1 291 ? -29.738 53.158 93.311 1.00 21.74 291 ILE A CA 1
ATOM 2161 C C . ILE A 1 291 ? -31.117 52.986 93.925 1.00 21.17 291 ILE A C 1
ATOM 2162 O O . ILE A 1 291 ? -31.371 53.427 95.044 1.00 21.92 291 ILE A O 1
ATOM 2167 N N . GLY A 1 292 ? -32.001 52.314 93.195 1.00 22.02 292 GLY A N 1
ATOM 2168 C CA . GLY A 1 292 ? -33.338 52.063 93.703 1.00 21.10 292 GLY A CA 1
ATOM 2169 C C . GLY A 1 292 ? -33.283 51.166 94.932 1.00 21.32 292 GLY A C 1
ATOM 2170 O O . GLY A 1 292 ? -34.080 51.325 95.862 1.00 21.24 292 GLY A O 1
ATOM 2171 N N . LEU A 1 293 ? -32.353 50.211 94.941 1.00 20.13 293 LEU A N 1
ATOM 2172 C CA . LEU A 1 293 ? -32.215 49.324 96.091 1.00 21.12 293 LEU A CA 1
ATOM 2173 C C . LEU A 1 293 ? -31.881 50.192 97.306 1.00 22.34 293 LEU A C 1
ATOM 2174 O O . LEU A 1 293 ? -32.416 50.008 98.402 1.00 22.01 293 LEU A O 1
ATOM 2179 N N . PHE A 1 294 ? -31.002 51.156 97.085 1.00 23.57 294 PHE A N 1
ATOM 2180 C CA . PHE A 1 294 ? -30.584 52.068 98.128 1.00 26.63 294 PHE A CA 1
ATOM 2181 C C . PHE A 1 294 ? -31.782 52.840 98.671 1.00 25.57 294 PHE A C 1
ATOM 2182 O O . PHE A 1 294 ? -31.899 53.056 99.875 1.00 23.48 294 PHE A O 1
ATOM 2190 N N . LEU A 1 295 ? -32.669 53.259 97.772 1.00 25.12 295 LEU A N 1
ATOM 2191 C CA . LEU A 1 295 ? -33.865 53.991 98.171 1.00 24.38 295 LEU A CA 1
ATOM 2192 C C . LEU A 1 295 ? -34.756 53.074 98.995 1.00 24.62 295 LEU A C 1
ATOM 2193 O O . LEU A 1 295 ? -35.347 53.504 99.986 1.00 25.54 295 LEU A O 1
ATOM 2198 N N . ASN A 1 296 ? -34.842 51.810 98.589 1.00 22.96 296 ASN A N 1
ATOM 2199 C CA . ASN A 1 296 ? -35.648 50.840 99.315 1.00 24.00 296 ASN A CA 1
ATOM 2200 C C . ASN A 1 296 ? -35.102 50.717 100.728 1.00 25.20 296 ASN A C 1
ATOM 2201 O O . ASN A 1 296 ? -35.842 50.814 101.706 1.00 27.80 296 ASN A O 1
ATOM 2206 N N . ASP A 1 297 ? -33.796 50.515 100.837 1.00 25.84 297 ASP A N 1
ATOM 2207 C CA . ASP A 1 297 ? -33.173 50.375 102.139 1.00 26.50 297 ASP A CA 1
ATOM 2208 C C . ASP A 1 297 ? -33.516 51.572 103.026 1.00 26.09 297 ASP A C 1
ATOM 2209 O O . ASP A 1 297 ? -33.841 51.408 104.203 1.00 26.09 297 ASP A O 1
ATOM 2214 N N . GLN A 1 298 ? -33.446 52.773 102.463 1.00 26.16 298 GLN A N 1
ATOM 2215 C CA . GLN A 1 298 ? -33.776 53.981 103.221 1.00 27.60 298 GLN A CA 1
ATOM 2216 C C . GLN A 1 298 ? -35.208 53.888 103.751 1.00 26.63 298 GLN A C 1
ATOM 2217 O O . GLN A 1 298 ? -35.486 54.268 104.887 1.00 25.93 298 GLN A O 1
ATOM 2223 N N . GLU A 1 299 ? -36.118 53.382 102.924 1.00 25.88 299 GLU A N 1
ATOM 2224 C CA . GLU A 1 299 ? -37.502 53.237 103.344 1.00 25.39 299 GLU A CA 1
ATOM 2225 C C . GLU A 1 299 ? -37.594 52.256 104.493 1.00 23.95 299 GLU A C 1
ATOM 2226 O O . GLU A 1 299 ? -38.304 52.500 105.463 1.00 23.79 299 GLU A O 1
ATOM 2232 N N . LEU A 1 300 ? -36.881 51.141 104.370 1.00 22.43 300 LEU A N 1
ATOM 2233 C CA . LEU A 1 300 ? -36.895 50.121 105.403 1.00 22.83 300 LEU A CA 1
ATOM 2234 C C . LEU A 1 300 ? -36.345 50.671 106.714 1.00 23.80 300 LEU A C 1
ATOM 2235 O O . LEU A 1 300 ? -36.844 50.345 107.792 1.00 23.26 300 LEU A O 1
ATOM 2240 N N . LYS A 1 301 ? -35.318 51.508 106.613 1.00 24.78 301 LYS A N 1
ATOM 2241 C CA . LYS A 1 301 ? -34.710 52.106 107.790 1.00 26.78 301 LYS A CA 1
ATOM 2242 C C . LYS A 1 301 ? -35.660 53.064 108.498 1.00 29.01 301 LYS A C 1
ATOM 2243 O O . LYS A 1 301 ? -35.598 53.213 109.721 1.00 30.31 301 LYS A O 1
ATOM 2249 N N . LYS A 1 302 ? -36.540 53.715 107.746 1.00 30.29 302 LYS A N 1
ATOM 2250 C CA . LYS A 1 302 ? -37.497 54.614 108.377 1.00 32.31 302 LYS A CA 1
ATOM 2251 C C . LYS A 1 302 ? -38.547 53.791 109.125 1.00 32.11 302 LYS A C 1
ATOM 2252 O O . LYS A 1 302 ? -39.009 54.192 110.195 1.00 32.67 302 LYS A O 1
ATOM 2258 N N . LYS A 1 303 ? -38.915 52.637 108.571 1.00 31.40 303 LYS A N 1
ATOM 2259 C CA . LYS A 1 303 ? -39.892 51.777 109.228 1.00 32.72 303 LYS A CA 1
ATOM 2260 C C . LYS A 1 303 ? -39.212 51.149 110.432 1.00 32.34 303 LYS A C 1
ATOM 2261 O O . LYS A 1 303 ? -39.856 50.831 111.436 1.00 32.58 303 LYS A O 1
ATOM 2267 N N . ALA A 1 304 ? -37.900 50.981 110.328 1.00 31.14 304 ALA A N 1
ATOM 2268 C CA . ALA A 1 304 ? -37.132 50.398 111.419 1.00 31.91 304 ALA A CA 1
ATOM 2269 C C . ALA A 1 304 ? -37.277 51.269 112.655 1.00 31.78 304 ALA A C 1
ATOM 2270 O O . ALA A 1 304 ? -37.551 50.770 113.738 1.00 32.14 304 ALA A O 1
ATOM 2272 N N . LYS A 1 305 ? -37.100 52.576 112.477 1.00 32.49 305 LYS A N 1
ATOM 2273 C CA . LYS A 1 305 ? -37.206 53.524 113.576 1.00 32.70 305 LYS A CA 1
ATOM 2274 C C . LYS A 1 305 ? -38.561 53.476 114.248 1.00 32.08 305 LYS A C 1
ATOM 2275 O O . LYS A 1 305 ? -38.662 53.628 115.461 1.00 34.53 305 LYS A O 1
ATOM 2281 N N . VAL A 1 306 ? -39.607 53.265 113.464 1.00 30.78 306 VAL A N 1
ATOM 2282 C CA . VAL A 1 306 ? -40.945 53.198 114.022 1.00 29.61 306 VAL A CA 1
ATOM 2283 C C . VAL A 1 306 ? -41.093 51.934 114.863 1.00 30.72 306 VAL A C 1
ATOM 2284 O O . VAL A 1 306 ? -41.647 51.969 115.966 1.00 31.32 306 VAL A O 1
ATOM 2288 N N . TYR A 1 307 ? -40.595 50.815 114.348 1.00 30.56 307 TYR A N 1
ATOM 2289 C CA . TYR A 1 307 ? -40.672 49.562 115.087 1.00 30.76 307 TYR A CA 1
ATOM 2290 C C . TYR A 1 307 ? -39.943 49.706 116.425 1.00 30.48 307 TYR A C 1
ATOM 2291 O O . TYR A 1 307 ? -40.461 49.309 117.469 1.00 29.55 307 TYR A O 1
ATOM 2300 N N . ASP A 1 308 ? -38.744 50.283 116.381 1.00 30.79 308 ASP A N 1
ATOM 2301 C CA . ASP A 1 308 ? -37.920 50.470 117.572 1.00 32.97 308 ASP A CA 1
ATOM 2302 C C . ASP A 1 308 ? -38.543 51.326 118.671 1.00 34.06 308 ASP A C 1
ATOM 2303 O O . ASP A 1 308 ? -38.102 51.277 119.820 1.00 33.55 308 ASP A O 1
ATOM 2308 N N . LYS A 1 309 ? -39.561 52.108 118.328 1.00 34.00 309 LYS A N 1
ATOM 2309 C CA . LYS A 1 309 ? -40.205 52.953 119.320 1.00 35.62 309 LYS A CA 1
ATOM 2310 C C . LYS A 1 309 ? -40.862 52.113 120.405 1.00 34.73 309 LYS A C 1
ATOM 2311 O O . LYS A 1 309 ? -40.966 52.542 121.562 1.00 35.03 309 LYS A O 1
ATOM 2317 N N . ILE A 1 310 ? -41.287 50.908 120.039 1.00 31.69 310 ILE A N 1
ATOM 2318 C CA . ILE A 1 310 ? -41.942 50.033 121.000 1.00 29.90 310 ILE A CA 1
ATOM 2319 C C . ILE A 1 310 ? -41.254 48.691 121.198 1.00 29.99 310 ILE A C 1
ATOM 2320 O O . ILE A 1 310 ? -41.513 48.004 122.183 1.00 31.12 310 ILE A O 1
ATOM 2325 N N . ALA A 1 311 ? -40.369 48.325 120.277 1.00 29.29 311 ALA A N 1
ATOM 2326 C CA . ALA A 1 311 ? -39.675 47.042 120.348 1.00 29.07 311 ALA A CA 1
ATOM 2327 C C . ALA A 1 311 ? -38.881 46.824 121.627 1.00 30.15 311 ALA A C 1
ATOM 2328 O O . ALA A 1 311 ? -38.046 47.643 121.999 1.00 30.02 311 ALA A O 1
ATOM 2330 N N . LYS A 1 312 ? -39.138 45.706 122.295 1.00 31.41 312 LYS A N 1
ATOM 2331 C CA . LYS A 1 312 ? -38.436 45.379 123.530 1.00 34.83 312 LYS A CA 1
ATOM 2332 C C . LYS A 1 312 ? -37.188 44.579 123.208 1.00 35.83 312 LYS A C 1
ATOM 2333 O O . LYS A 1 312 ? -37.266 43.512 122.610 1.00 38.62 312 LYS A O 1
ATOM 2339 N N . ASP A 1 313 ? -36.033 45.096 123.596 1.00 37.25 313 ASP A N 1
ATOM 2340 C CA . ASP A 1 313 ? -34.777 44.405 123.342 1.00 37.96 313 ASP A CA 1
ATOM 2341 C C . ASP A 1 313 ? -34.828 42.981 123.897 1.00 36.33 313 ASP A C 1
ATOM 2342 O O . ASP A 1 313 ? -35.394 42.738 124.963 1.00 36.69 313 ASP A O 1
ATOM 2347 N N . VAL A 1 314 ? -34.244 42.044 123.162 1.00 34.77 314 VAL A N 1
ATOM 2348 C CA . VAL A 1 314 ? -34.214 40.650 123.581 1.00 33.57 314 VAL A CA 1
ATOM 2349 C C . VAL A 1 314 ? -32.881 40.353 124.256 1.00 33.88 314 VAL A C 1
ATOM 2350 O O . VAL A 1 314 ? -31.871 40.120 123.587 1.00 35.02 314 VAL A O 1
ATOM 2354 N N . LYS A 1 315 ? -32.887 40.370 125.586 1.00 33.69 315 LYS A N 1
ATOM 2355 C CA . LYS A 1 315 ? -31.682 40.116 126.375 1.00 33.20 315 LYS A CA 1
ATOM 2356 C C . LYS A 1 315 ? -31.392 38.625 126.493 1.00 31.59 315 LYS A C 1
ATOM 2357 O O . LYS A 1 315 ? -30.237 38.199 126.493 1.00 30.99 315 LYS A O 1
ATOM 2363 N N . GLN A 1 316 ? -32.457 37.839 126.587 1.00 30.99 316 GLN A N 1
ATOM 2364 C CA . GLN A 1 316 ? -32.345 36.392 126.711 1.00 30.61 316 GLN A CA 1
ATOM 2365 C C . GLN A 1 316 ? -33.327 35.727 125.756 1.00 28.90 316 GLN A C 1
ATOM 2366 O O . GLN A 1 316 ? -34.535 35.944 125.843 1.00 28.98 316 GLN A O 1
ATOM 2372 N N . ALA A 1 317 ? -32.804 34.913 124.851 1.00 27.40 317 ALA A N 1
ATOM 2373 C CA . ALA A 1 317 ? -33.635 34.219 123.882 1.00 28.14 317 ALA A CA 1
ATOM 2374 C C . ALA A 1 317 ? -33.602 32.720 124.118 1.00 28.39 317 ALA A C 1
ATOM 2375 O O . ALA A 1 317 ? -32.822 32.225 124.929 1.00 29.65 317 ALA A O 1
ATOM 2377 N N . ALA A 1 318 ? -34.462 32.001 123.406 1.00 28.75 318 ALA A N 1
ATOM 2378 C CA . ALA A 1 318 ? -34.518 30.547 123.512 1.00 28.34 318 ALA A CA 1
ATOM 2379 C C . ALA A 1 318 ? -35.033 29.984 122.199 1.00 27.03 318 ALA A C 1
ATOM 2380 O O . ALA A 1 318 ? -35.883 30.591 121.548 1.00 26.30 318 ALA A O 1
ATOM 2382 N N . VAL A 1 319 ? -34.508 28.830 121.807 1.00 26.08 319 VAL A N 1
ATOM 2383 C CA . VAL A 1 319 ? -34.950 28.186 120.583 1.00 27.32 319 VAL A CA 1
ATOM 2384 C C . VAL A 1 319 ? -35.326 26.749 120.897 1.00 28.14 319 VAL A C 1
ATOM 2385 O O . VAL A 1 319 ? -34.568 26.029 121.550 1.00 28.75 319 VAL A O 1
ATOM 2389 N N . LEU A 1 320 ? -36.506 26.335 120.453 1.00 28.42 320 LEU A N 1
ATOM 2390 C CA . LEU A 1 320 ? -36.951 24.966 120.685 1.00 29.35 320 LEU A CA 1
ATOM 2391 C C . LEU A 1 320 ? -36.519 24.105 119.513 1.00 30.65 320 LEU A C 1
ATOM 2392 O O . LEU A 1 320 ? -36.915 24.343 118.371 1.00 31.00 320 LEU A O 1
ATOM 2397 N N . GLY A 1 321 ? -35.697 23.106 119.806 1.00 31.96 321 GLY A N 1
ATOM 2398 C CA . GLY A 1 321 ? -35.205 22.216 118.774 1.00 33.57 321 GLY A CA 1
ATOM 2399 C C . GLY A 1 321 ? -33.822 22.618 118.298 1.00 35.89 321 GLY A C 1
ATOM 2400 O O . GLY A 1 321 ? -33.586 23.781 117.966 1.00 36.23 321 GLY A O 1
ATOM 2401 N N . ALA A 1 322 ? -32.894 21.667 118.287 1.00 37.09 322 ALA A N 1
ATOM 2402 C CA . ALA A 1 322 ? -31.541 21.939 117.818 1.00 38.18 322 ALA A CA 1
ATOM 2403 C C . ALA A 1 322 ? -31.544 21.478 116.363 1.00 40.30 322 ALA A C 1
ATOM 2404 O O . ALA A 1 322 ? -32.584 21.528 115.701 1.00 42.33 322 ALA A O 1
ATOM 2406 N N . GLY A 1 323 ? -30.410 21.029 115.843 1.00 40.09 323 GLY A N 1
ATOM 2407 C CA . GLY A 1 323 ? -30.426 20.589 114.458 1.00 40.66 323 GLY A CA 1
ATOM 2408 C C . GLY A 1 323 ? -30.314 21.709 113.438 1.00 40.30 323 GLY A C 1
ATOM 2409 O O . GLY A 1 323 ? -30.010 22.849 113.787 1.00 40.55 323 GLY A O 1
ATOM 2410 N N . ILE A 1 324 ? -30.591 21.388 112.177 1.00 40.09 324 ILE A N 1
ATOM 2411 C CA . ILE A 1 324 ? -30.461 22.351 111.083 1.00 39.37 324 ILE A CA 1
ATOM 2412 C C . ILE A 1 324 ? -30.871 23.785 111.401 1.00 38.15 324 ILE A C 1
ATOM 2413 O O . ILE A 1 324 ? -30.009 24.656 111.526 1.00 38.65 324 ILE A O 1
ATOM 2418 N N . MET A 1 325 ? -32.168 24.040 111.536 1.00 36.13 325 MET A N 1
ATOM 2419 C CA . MET A 1 325 ? -32.625 25.397 111.820 1.00 34.85 325 MET A CA 1
ATOM 2420 C C . MET A 1 325 ? -32.386 25.827 113.266 1.00 34.02 325 MET A C 1
ATOM 2421 O O . MET A 1 325 ? -31.847 26.911 113.512 1.00 32.15 325 MET A O 1
ATOM 2426 N N . GLY A 1 326 ? -32.784 24.980 114.216 1.00 32.37 326 GLY A N 1
ATOM 2427 C CA . GLY A 1 326 ? -32.591 25.297 115.620 1.00 29.85 326 GLY A CA 1
ATOM 2428 C C . GLY A 1 326 ? -31.152 25.653 115.963 1.00 29.28 326 GLY A C 1
ATOM 2429 O O . GLY A 1 326 ? -30.878 26.712 116.537 1.00 28.78 326 GLY A O 1
ATOM 2430 N N . GLY A 1 327 ? -30.226 24.769 115.614 1.00 28.04 327 GLY A N 1
ATOM 2431 C CA . GLY A 1 327 ? -28.828 25.029 115.898 1.00 28.15 327 GLY A CA 1
ATOM 2432 C C . GLY A 1 327 ? -28.359 26.271 115.169 1.00 27.52 327 GLY A C 1
ATOM 2433 O O . GLY A 1 327 ? -27.577 27.064 115.697 1.00 27.64 327 GLY A O 1
ATOM 2434 N N . GLY A 1 328 ? -28.849 26.441 113.945 1.00 27.72 328 GLY A N 1
ATOM 2435 C CA . GLY A 1 328 ? -28.476 27.599 113.151 1.00 26.34 328 GLY A CA 1
ATOM 2436 C C . GLY A 1 328 ? -28.922 28.890 113.807 1.00 24.77 328 GLY A C 1
ATOM 2437 O O . GLY A 1 328 ? -28.203 29.887 113.803 1.00 25.25 328 GLY A O 1
ATOM 2438 N N . ILE A 1 329 ? -30.120 28.869 114.374 1.00 23.71 329 ILE A N 1
ATOM 2439 C CA . ILE A 1 329 ? -30.655 30.040 115.036 1.00 23.43 329 ILE A CA 1
ATOM 2440 C C . ILE A 1 329 ? -29.845 30.328 116.294 1.00 24.54 329 ILE A C 1
ATOM 2441 O O . ILE A 1 329 ? -29.507 31.475 116.566 1.00 24.86 329 ILE A O 1
ATOM 2446 N N . ALA A 1 330 ? -29.522 29.282 117.050 1.00 25.77 330 ALA A N 1
ATOM 2447 C CA . ALA A 1 330 ? -28.730 29.435 118.265 1.00 25.81 330 ALA A CA 1
ATOM 2448 C C . ALA A 1 330 ? -27.395 30.087 117.905 1.00 25.83 330 ALA A C 1
ATOM 2449 O O . ALA A 1 330 ? -27.003 31.091 118.497 1.00 26.32 330 ALA A O 1
ATOM 2451 N N . TYR A 1 331 ? -26.701 29.510 116.929 1.00 26.70 331 TYR A N 1
ATOM 2452 C CA . TYR A 1 331 ? -25.424 30.056 116.485 1.00 28.53 331 TYR A CA 1
ATOM 2453 C C . TYR A 1 331 ? -25.551 31.559 116.187 1.00 28.51 331 TYR A C 1
ATOM 2454 O O . TYR A 1 331 ? -24.817 32.377 116.743 1.00 27.37 331 TYR A O 1
ATOM 2463 N N . GLN A 1 332 ? -26.489 31.918 115.315 1.00 27.93 332 GLN A N 1
ATOM 2464 C CA . GLN A 1 332 ? -26.681 33.316 114.961 1.00 27.23 332 GLN A CA 1
ATOM 2465 C C . GLN A 1 332 ? -26.905 34.184 116.168 1.00 25.94 332 GLN A C 1
ATOM 2466 O O . GLN A 1 332 ? -26.204 35.167 116.356 1.00 26.38 332 GLN A O 1
ATOM 2472 N N . SER A 1 333 ? -27.885 33.822 116.986 1.00 24.82 333 SER A N 1
ATOM 2473 C CA . SER A 1 333 ? -28.194 34.609 118.170 1.00 25.10 333 SER A CA 1
ATOM 2474 C C . SER A 1 333 ? -26.949 34.839 119.026 1.00 25.09 333 SER A C 1
ATOM 2475 O O . SER A 1 333 ? -26.612 35.975 119.356 1.00 23.45 333 SER A O 1
ATOM 2478 N N . ALA A 1 334 ? -26.262 33.756 119.371 1.00 25.46 334 ALA A N 1
ATOM 2479 C CA . ALA A 1 334 ? -25.060 33.855 120.188 1.00 26.88 334 ALA A CA 1
ATOM 2480 C C . ALA A 1 334 ? -23.950 34.634 119.475 1.00 27.53 334 ALA A C 1
ATOM 2481 O O . ALA A 1 334 ? -23.209 35.386 120.106 1.00 28.68 334 ALA A O 1
ATOM 2483 N N . SER A 1 335 ? -23.842 34.462 118.162 1.00 27.95 335 SER A N 1
ATOM 2484 C CA . SER A 1 335 ? -22.821 35.163 117.390 1.00 27.88 335 SER A CA 1
ATOM 2485 C C . SER A 1 335 ? -23.021 36.667 117.368 1.00 27.89 335 SER A C 1
ATOM 2486 O O . SER A 1 335 ? -22.081 37.402 117.078 1.00 28.02 335 SER A O 1
ATOM 2489 N N . LYS A 1 336 ? -24.232 37.129 117.673 1.00 28.35 336 LYS A N 1
ATOM 2490 C CA . LYS A 1 336 ? -24.522 38.562 117.638 1.00 29.57 336 LYS A CA 1
ATOM 2491 C C . LYS A 1 336 ? -24.788 39.215 118.984 1.00 30.75 336 LYS A C 1
ATOM 2492 O O . LYS A 1 336 ? -25.461 40.245 119.058 1.00 32.78 336 LYS A O 1
ATOM 2498 N N . GLY A 1 337 ? -24.276 38.620 120.051 1.00 31.52 337 GLY A N 1
ATOM 2499 C CA . GLY A 1 337 ? -24.457 39.212 121.362 1.00 31.38 337 GLY A CA 1
ATOM 2500 C C . GLY A 1 337 ? -25.784 38.990 122.055 1.00 31.14 337 GLY A C 1
ATOM 2501 O O . GLY A 1 337 ? -26.286 39.882 122.741 1.00 32.43 337 GLY A O 1
ATOM 2502 N N . THR A 1 338 ? -26.365 37.811 121.888 1.00 29.44 338 THR A N 1
ATOM 2503 C CA . THR A 1 338 ? -27.620 37.526 122.553 1.00 27.89 338 THR A CA 1
ATOM 2504 C C . THR A 1 338 ? -27.647 36.089 123.026 1.00 28.12 338 THR A C 1
ATOM 2505 O O . THR A 1 338 ? -27.757 35.150 122.232 1.00 28.57 338 THR A O 1
ATOM 2509 N N . PRO A 1 339 ? -27.532 35.900 124.347 1.00 27.30 339 PRO A N 1
ATOM 2510 C CA . PRO A 1 339 ? -27.537 34.580 124.984 1.00 25.66 339 PRO A CA 1
ATOM 2511 C C . PRO A 1 339 ? -28.788 33.835 124.550 1.00 24.76 339 PRO A C 1
ATOM 2512 O O . PRO A 1 339 ? -29.856 34.432 124.463 1.00 23.01 339 PRO A O 1
ATOM 2516 N N . ILE A 1 340 ? -28.668 32.538 124.294 1.00 24.28 340 ILE A N 1
ATOM 2517 C CA . ILE A 1 340 ? -29.828 31.776 123.869 1.00 26.13 340 ILE A CA 1
ATOM 2518 C C . ILE A 1 340 ? -29.837 30.340 124.395 1.00 26.94 340 ILE A C 1
ATOM 2519 O O . ILE A 1 340 ? -28.802 29.688 124.459 1.00 28.63 340 ILE A O 1
ATOM 2524 N N . LEU A 1 341 ? -31.014 29.861 124.786 1.00 27.93 341 LEU A N 1
ATOM 2525 C CA . LEU A 1 341 ? -31.168 28.499 125.286 1.00 28.12 341 LEU A CA 1
ATOM 2526 C C . LEU A 1 341 ? -31.500 27.576 124.121 1.00 28.80 341 LEU A C 1
ATOM 2527 O O . LEU A 1 341 ? -32.385 27.876 123.327 1.00 30.25 341 LEU A O 1
ATOM 2532 N N . MET A 1 342 ? -30.795 26.459 124.011 1.00 29.52 342 MET A N 1
ATOM 2533 C CA . MET A 1 342 ? -31.073 25.510 122.946 1.00 30.96 342 MET A CA 1
ATOM 2534 C C . MET A 1 342 ? -31.794 24.347 123.601 1.00 31.82 342 MET A C 1
ATOM 2535 O O . MET A 1 342 ? -31.167 23.510 124.232 1.00 33.27 342 MET A O 1
ATOM 2540 N N . LYS A 1 343 ? -33.111 24.302 123.454 1.00 32.99 343 LYS A N 1
ATOM 2541 C CA . LYS A 1 343 ? -33.919 23.247 124.057 1.00 34.73 343 LYS A CA 1
ATOM 2542 C C . LYS A 1 343 ? -34.224 22.158 123.033 1.00 37.08 343 LYS A C 1
ATOM 2543 O O . LYS A 1 343 ? -34.435 22.453 121.861 1.00 38.41 343 LYS A O 1
ATOM 2549 N N . ASP A 1 344 ? -34.232 20.902 123.471 1.00 39.31 344 ASP A N 1
ATOM 2550 C CA . ASP A 1 344 ? -34.533 19.776 122.587 1.00 39.27 344 ASP A CA 1
ATOM 2551 C C . ASP A 1 344 ? -35.173 18.690 123.449 1.00 39.99 344 ASP A C 1
ATOM 2552 O O . ASP A 1 344 ? -35.486 18.938 124.615 1.00 40.52 344 ASP A O 1
ATOM 2557 N N . ILE A 1 345 ? -35.373 17.501 122.887 1.00 39.74 345 ILE A N 1
ATOM 2558 C CA . ILE A 1 345 ? -35.991 16.410 123.634 1.00 40.37 345 ILE A CA 1
ATOM 2559 C C . ILE A 1 345 ? -35.058 15.245 123.933 1.00 41.24 345 ILE A C 1
ATOM 2560 O O . ILE A 1 345 ? -35.374 14.388 124.760 1.00 40.84 345 ILE A O 1
ATOM 2565 N N . ASN A 1 346 ? -33.918 15.203 123.254 1.00 41.82 346 ASN A N 1
ATOM 2566 C CA . ASN A 1 346 ? -32.950 14.135 123.468 1.00 42.57 346 ASN A CA 1
ATOM 2567 C C . ASN A 1 346 ? -31.538 14.655 123.254 1.00 43.53 346 ASN A C 1
ATOM 2568 O O . ASN A 1 346 ? -31.310 15.572 122.463 1.00 42.48 346 ASN A O 1
ATOM 2573 N N . GLU A 1 347 ? -30.589 14.069 123.974 1.00 45.49 347 GLU A N 1
ATOM 2574 C CA . GLU A 1 347 ? -29.208 14.500 123.880 1.00 47.01 347 GLU A CA 1
ATOM 2575 C C . GLU A 1 347 ? -28.678 14.500 122.452 1.00 46.90 347 GLU A C 1
ATOM 2576 O O . GLU A 1 347 ? -27.924 15.394 122.072 1.00 47.23 347 GLU A O 1
ATOM 2582 N N . HIS A 1 348 ? -29.069 13.505 121.660 1.00 47.03 348 HIS A N 1
ATOM 2583 C CA . HIS A 1 348 ? -28.618 13.430 120.273 1.00 47.57 348 HIS A CA 1
ATOM 2584 C C . HIS A 1 348 ? -28.966 14.701 119.507 1.00 47.23 348 HIS A C 1
ATOM 2585 O O . HIS A 1 348 ? -28.180 15.169 118.683 1.00 46.28 348 HIS A O 1
ATOM 2592 N N . GLY A 1 349 ? -30.149 15.247 119.781 1.00 46.95 349 GLY A N 1
ATOM 2593 C CA . GLY A 1 349 ? -30.584 16.463 119.119 1.00 46.89 349 GLY A CA 1
ATOM 2594 C C . GLY A 1 349 ? -29.672 17.628 119.450 1.00 47.27 349 GLY A C 1
ATOM 2595 O O . GLY A 1 349 ? -29.309 18.410 118.574 1.00 46.64 349 GLY A O 1
ATOM 2596 N N . ILE A 1 350 ? -29.300 17.741 120.722 1.00 48.36 350 ILE A N 1
ATOM 2597 C CA . ILE A 1 350 ? -28.417 18.809 121.177 1.00 48.99 350 ILE A CA 1
ATOM 2598 C C . ILE A 1 350 ? -27.007 18.612 120.626 1.00 49.80 350 ILE A C 1
ATOM 2599 O O . ILE A 1 350 ? -26.269 19.576 120.432 1.00 49.80 350 ILE A O 1
ATOM 2604 N N . GLU A 1 351 ? -26.644 17.357 120.374 1.00 51.44 351 GLU A N 1
ATOM 2605 C CA . GLU A 1 351 ? -25.331 17.023 119.828 1.00 52.95 351 GLU A CA 1
ATOM 2606 C C . GLU A 1 351 ? -25.159 17.709 118.478 1.00 52.49 351 GLU A C 1
ATOM 2607 O O . GLU A 1 351 ? -24.204 18.457 118.259 1.00 52.04 351 GLU A O 1
ATOM 2613 N N . GLN A 1 352 ? -26.095 17.430 117.575 1.00 51.60 352 GLN A N 1
ATOM 2614 C CA . GLN A 1 352 ? -26.078 17.995 116.233 1.00 51.66 352 GLN A CA 1
ATOM 2615 C C . GLN A 1 352 ? -26.000 19.514 116.302 1.00 50.40 352 GLN A C 1
ATOM 2616 O O . GLN A 1 352 ? -25.189 20.136 115.614 1.00 50.20 352 GLN A O 1
ATOM 2622 N N . GLY A 1 353 ? -26.848 20.098 117.142 1.00 48.68 353 GLY A N 1
ATOM 2623 C CA . GLY A 1 353 ? -26.877 21.539 117.293 1.00 46.86 353 GLY A CA 1
ATOM 2624 C C . GLY A 1 353 ? -25.547 22.125 117.716 1.00 45.97 353 GLY A C 1
ATOM 2625 O O . GLY A 1 353 ? -25.073 23.095 117.123 1.00 45.96 353 GLY A O 1
ATOM 2626 N N . LEU A 1 354 ? -24.944 21.541 118.745 1.00 45.54 354 LEU A N 1
ATOM 2627 C CA . LEU A 1 354 ? -23.657 22.007 119.248 1.00 45.24 354 LEU A CA 1
ATOM 2628 C C . LEU A 1 354 ? -22.535 21.686 118.263 1.00 45.66 354 LEU A C 1
ATOM 2629 O O . LEU A 1 354 ? -21.574 22.448 118.118 1.00 45.15 354 LEU A O 1
ATOM 2634 N N . ALA A 1 355 ? -22.664 20.550 117.589 1.00 46.11 355 ALA A N 1
ATOM 2635 C CA . ALA A 1 355 ? -21.665 20.121 116.623 1.00 47.17 355 ALA A CA 1
ATOM 2636 C C . ALA A 1 355 ? -21.514 21.158 115.525 1.00 48.26 355 ALA A C 1
ATOM 2637 O O . ALA A 1 355 ? -20.402 21.606 115.228 1.00 48.75 355 ALA A O 1
ATOM 2639 N N . GLU A 1 356 ? -22.641 21.540 114.930 1.00 49.12 356 GLU A N 1
ATOM 2640 C CA . GLU A 1 356 ? -22.647 22.522 113.856 1.00 49.65 356 GLU A CA 1
ATOM 2641 C C . GLU A 1 356 ? -22.186 23.895 114.297 1.00 49.15 356 GLU A C 1
ATOM 2642 O O . GLU A 1 356 ? -21.424 24.547 113.589 1.00 49.65 356 GLU A O 1
ATOM 2648 N N . ALA A 1 357 ? -22.648 24.339 115.460 1.00 49.18 357 ALA A N 1
ATOM 2649 C CA . ALA A 1 357 ? -22.247 25.642 115.969 1.00 49.76 357 ALA A CA 1
ATOM 2650 C C . ALA A 1 357 ? -20.730 25.658 116.086 1.00 50.81 357 ALA A C 1
ATOM 2651 O O . ALA A 1 357 ? -20.091 26.688 115.883 1.00 51.61 357 ALA A O 1
ATOM 2653 N N . ALA A 1 358 ? -20.159 24.500 116.401 1.00 51.93 358 ALA A N 1
ATOM 2654 C CA . ALA A 1 358 ? -18.715 24.362 116.550 1.00 52.69 358 ALA A CA 1
ATOM 2655 C C . ALA A 1 358 ? -17.993 24.428 115.205 1.00 53.04 358 ALA A C 1
ATOM 2656 O O . ALA A 1 358 ? -17.046 25.196 115.040 1.00 52.78 358 ALA A O 1
ATOM 2658 N N . LYS A 1 359 ? -18.437 23.618 114.248 1.00 53.04 359 LYS A N 1
ATOM 2659 C CA . LYS A 1 359 ? -17.826 23.608 112.921 1.00 53.14 359 LYS A CA 1
ATOM 2660 C C . LYS A 1 359 ? -17.713 25.016 112.338 1.00 52.63 359 LYS A C 1
ATOM 2661 O O . LYS A 1 359 ? -16.682 25.376 111.776 1.00 51.77 359 LYS A O 1
ATOM 2667 N N . LEU A 1 360 ? -18.771 25.810 112.476 1.00 52.39 360 LEU A N 1
ATOM 2668 C CA . LEU A 1 360 ? -18.766 27.174 111.958 1.00 52.37 360 LEU A CA 1
ATOM 2669 C C . LEU A 1 360 ? -17.750 28.038 112.691 1.00 52.88 360 LEU A C 1
ATOM 2670 O O . LEU A 1 360 ? -16.894 28.670 112.070 1.00 52.74 360 LEU A O 1
ATOM 2675 N N . LEU A 1 361 ? -17.851 28.067 114.015 1.00 54.09 361 LEU A N 1
ATOM 2676 C CA . LEU A 1 361 ? -16.932 28.852 114.831 1.00 54.71 361 LEU A CA 1
ATOM 2677 C C . LEU A 1 361 ? -15.489 28.428 114.585 1.00 55.72 361 LEU A C 1
ATOM 2678 O O . LEU A 1 361 ? -14.611 29.271 114.403 1.00 55.37 361 LEU A O 1
ATOM 2683 N N . VAL A 1 362 ? -15.252 27.119 114.577 1.00 57.10 362 VAL A N 1
ATOM 2684 C CA . VAL A 1 362 ? -13.913 26.586 114.344 1.00 58.68 362 VAL A CA 1
ATOM 2685 C C . VAL A 1 362 ? -13.462 26.957 112.940 1.00 59.78 362 VAL A C 1
ATOM 2686 O O . VAL A 1 362 ? -12.306 27.323 112.728 1.00 59.49 362 VAL A O 1
ATOM 2690 N N . GLY A 1 363 ? -14.385 26.860 111.987 1.00 61.56 363 GLY A N 1
ATOM 2691 C CA . GLY A 1 363 ? -14.073 27.194 110.609 1.00 62.80 363 GLY A CA 1
ATOM 2692 C C . GLY A 1 363 ? -13.520 28.601 110.467 1.00 64.06 363 GLY A C 1
ATOM 2693 O O . GLY A 1 363 ? -12.532 28.810 109.764 1.00 64.04 363 GLY A O 1
ATOM 2694 N N . ARG A 1 364 ? -14.153 29.566 111.133 1.00 64.96 364 ARG A N 1
ATOM 2695 C CA . ARG A 1 364 ? -13.708 30.952 111.073 1.00 66.23 364 ARG A CA 1
ATOM 2696 C C . ARG A 1 364 ? -12.350 31.166 111.731 1.00 67.01 364 ARG A C 1
ATOM 2697 O O . ARG A 1 364 ? -11.525 31.935 111.235 1.00 67.44 364 ARG A O 1
ATOM 2705 N N . VAL A 1 365 ? -12.120 30.493 112.853 1.00 68.07 365 VAL A N 1
ATOM 2706 C CA . VAL A 1 365 ? -10.848 30.620 113.552 1.00 69.14 365 VAL A CA 1
ATOM 2707 C C . VAL A 1 365 ? -9.766 29.956 112.707 1.00 69.35 365 VAL A C 1
ATOM 2708 O O . VAL A 1 365 ? -8.633 30.431 112.653 1.00 69.56 365 VAL A O 1
ATOM 2712 N N . ASP A 1 366 ? -10.130 28.862 112.041 1.00 70.01 366 ASP A N 1
ATOM 2713 C CA . ASP A 1 366 ? -9.207 28.121 111.182 1.00 70.49 366 ASP A CA 1
ATOM 2714 C C . ASP A 1 366 ? -8.905 28.884 109.896 1.00 70.12 366 ASP A C 1
ATOM 2715 O O . ASP A 1 366 ? -8.286 28.350 108.977 1.00 70.14 366 ASP A O 1
ATOM 2720 N N . LYS A 1 367 ? -9.355 30.132 109.833 1.00 69.92 367 LYS A N 1
ATOM 2721 C CA . LYS A 1 367 ? -9.121 30.975 108.668 1.00 69.03 367 LYS A CA 1
ATOM 2722 C C . LYS A 1 367 ? -8.870 32.403 109.115 1.00 68.27 367 LYS A C 1
ATOM 2723 O O . LYS A 1 367 ? -9.154 33.358 108.392 1.00 68.49 367 LYS A O 1
ATOM 2729 N N . GLY A 1 368 ? -8.343 32.527 110.329 1.00 67.52 368 GLY A N 1
ATOM 2730 C CA . GLY A 1 368 ? -8.012 33.823 110.891 1.00 66.67 368 GLY A CA 1
ATOM 2731 C C . GLY A 1 368 ? -9.090 34.887 110.836 1.00 66.27 368 GLY A C 1
ATOM 2732 O O . GLY A 1 368 ? -8.805 36.074 111.006 1.00 66.88 368 GLY A O 1
ATOM 2733 N N . ARG A 1 369 ? -10.331 34.482 110.601 1.00 64.83 369 ARG A N 1
ATOM 2734 C CA . ARG A 1 369 ? -11.410 35.453 110.543 1.00 63.73 369 ARG A CA 1
ATOM 2735 C C . ARG A 1 369 ? -12.017 35.641 111.934 1.00 62.77 369 ARG A C 1
ATOM 2736 O O . ARG A 1 369 ? -12.828 36.544 112.146 1.00 62.22 369 ARG A O 1
ATOM 2738 N N . MET A 1 370 ? -11.605 34.798 112.881 1.00 62.14 370 MET A N 1
ATOM 2739 C CA . MET A 1 370 ? -12.123 34.865 114.248 1.00 61.44 370 MET A CA 1
ATOM 2740 C C . MET A 1 370 ? -11.116 34.517 115.353 1.00 60.56 370 MET A C 1
ATOM 2741 O O . MET A 1 370 ? -10.300 33.601 115.216 1.00 60.30 370 MET A O 1
ATOM 2746 N N . THR A 1 371 ? -11.200 35.263 116.454 1.00 60.06 371 THR A N 1
ATOM 2747 C CA . THR A 1 371 ? -10.339 35.084 117.626 1.00 59.25 371 THR A CA 1
ATOM 2748 C C . THR A 1 371 ? -10.759 33.870 118.451 1.00 57.84 371 THR A C 1
ATOM 2749 O O . THR A 1 371 ? -11.949 33.623 118.643 1.00 57.52 371 THR A O 1
ATOM 2753 N N . PRO A 1 372 ? -9.785 33.100 118.955 1.00 56.65 372 PRO A N 1
ATOM 2754 C CA . PRO A 1 372 ? -10.113 31.924 119.766 1.00 55.08 372 PRO A CA 1
ATOM 2755 C C . PRO A 1 372 ? -10.940 32.364 120.970 1.00 53.44 372 PRO A C 1
ATOM 2756 O O . PRO A 1 372 ? -11.818 31.641 121.440 1.00 52.89 372 PRO A O 1
ATOM 2760 N N . ALA A 1 373 ? -10.649 33.566 121.456 1.00 51.98 373 ALA A N 1
ATOM 2761 C CA . ALA A 1 373 ? -11.362 34.131 122.591 1.00 50.83 373 ALA A CA 1
ATOM 2762 C C . ALA A 1 373 ? -12.804 34.445 122.201 1.00 50.46 373 ALA A C 1
ATOM 2763 O O . ALA A 1 373 ? -13.718 34.301 123.014 1.00 51.02 373 ALA A O 1
ATOM 2765 N N . LYS A 1 374 ? -13.004 34.876 120.958 1.00 49.86 374 LYS A N 1
ATOM 2766 C CA . LYS A 1 374 ? -14.345 35.206 120.478 1.00 49.18 374 LYS A CA 1
ATOM 2767 C C . LYS A 1 374 ? -15.168 33.930 120.337 1.00 48.18 374 LYS A C 1
ATOM 2768 O O . LYS A 1 374 ? -16.359 33.910 120.665 1.00 47.92 374 LYS A O 1
ATOM 2770 N N . MET A 1 375 ? -14.527 32.866 119.854 1.00 46.37 375 MET A N 1
ATOM 2771 C CA . MET A 1 375 ? -15.207 31.587 119.686 1.00 45.84 375 MET A CA 1
ATOM 2772 C C . MET A 1 375 ? -15.712 31.114 121.036 1.00 45.38 375 MET A C 1
ATOM 2773 O O . MET A 1 375 ? -16.740 30.444 121.128 1.00 45.25 375 MET A O 1
ATOM 2778 N N . ALA A 1 376 ? -14.977 31.468 122.083 1.00 44.75 376 ALA A N 1
ATOM 2779 C CA . ALA A 1 376 ? -15.359 31.086 123.427 1.00 45.21 376 ALA A CA 1
ATOM 2780 C C . ALA A 1 376 ? -16.632 31.823 123.817 1.00 45.31 376 ALA A C 1
ATOM 2781 O O . ALA A 1 376 ? -17.569 31.216 124.334 1.00 44.76 376 ALA A O 1
ATOM 2783 N N . GLU A 1 377 ? -16.668 33.130 123.558 1.00 45.89 377 GLU A N 1
ATOM 2784 C CA . GLU A 1 377 ? -17.840 33.941 123.887 1.00 46.12 377 GLU A CA 1
ATOM 2785 C C . GLU A 1 377 ? -19.096 33.402 123.223 1.00 44.22 377 GLU A C 1
ATOM 2786 O O . GLU A 1 377 ? -20.147 33.304 123.855 1.00 44.10 377 GLU A O 1
ATOM 2792 N N . VAL A 1 378 ? -18.985 33.055 121.946 1.00 42.09 378 VAL A N 1
ATOM 2793 C CA . VAL A 1 378 ? -20.131 32.533 121.220 1.00 40.57 378 VAL A CA 1
ATOM 2794 C C . VAL A 1 378 ? -20.628 31.241 121.853 1.00 38.42 378 VAL A C 1
ATOM 2795 O O . VAL A 1 378 ? -21.791 31.150 122.246 1.00 37.49 378 VAL A O 1
ATOM 2799 N N . LEU A 1 379 ? -19.751 30.248 121.959 1.00 36.38 379 LEU A N 1
ATOM 2800 C CA . LEU A 1 379 ? -20.128 28.973 122.558 1.00 35.07 379 LEU A CA 1
ATOM 2801 C C . LEU A 1 379 ? -20.756 29.109 123.950 1.00 34.25 379 LEU A C 1
ATOM 2802 O O . LEU A 1 379 ? -21.738 28.430 124.250 1.00 35.87 379 LEU A O 1
ATOM 2807 N N . ASN A 1 380 ? -20.205 29.975 124.797 1.00 32.40 380 ASN A N 1
ATOM 2808 C CA . ASN A 1 380 ? -20.767 30.172 126.132 1.00 32.56 380 ASN A CA 1
ATOM 2809 C C . ASN A 1 380 ? -22.135 30.818 126.055 1.00 31.60 380 ASN A C 1
ATOM 2810 O O . ASN A 1 380 ? -22.899 30.790 127.016 1.00 31.53 380 ASN A O 1
ATOM 2815 N N . GLY A 1 381 ? -22.425 31.415 124.905 1.00 32.12 381 GLY A N 1
ATOM 2816 C CA . GLY A 1 381 ? -23.706 32.063 124.694 1.00 31.42 381 GLY A CA 1
ATOM 2817 C C . GLY A 1 381 ? -24.796 31.045 124.416 1.00 31.56 381 GLY A C 1
ATOM 2818 O O . GLY A 1 381 ? -25.961 31.293 124.699 1.00 33.39 381 GLY A O 1
ATOM 2819 N N . ILE A 1 382 ? -24.422 29.901 123.850 1.00 31.09 382 ILE A N 1
ATOM 2820 C CA . ILE A 1 382 ? -25.381 28.840 123.565 1.00 31.70 382 ILE A CA 1
ATOM 2821 C C . ILE A 1 382 ? -25.452 27.948 124.802 1.00 33.07 382 ILE A C 1
ATOM 2822 O O . ILE A 1 382 ? -24.435 27.415 125.253 1.00 33.87 382 ILE A O 1
ATOM 2827 N N . ARG A 1 383 ? -26.651 27.782 125.347 1.00 33.23 383 ARG A N 1
ATOM 2828 C CA . ARG A 1 383 ? -26.829 26.963 126.534 1.00 32.88 383 ARG A CA 1
ATOM 2829 C C . ARG A 1 383 ? -27.810 25.835 126.276 1.00 31.43 383 ARG A C 1
ATOM 2830 O O . ARG A 1 383 ? -29.017 26.047 126.252 1.00 29.92 383 ARG A O 1
ATOM 2838 N N . PRO A 1 384 ? -27.292 24.614 126.081 1.00 31.61 384 PRO A N 1
ATOM 2839 C CA . PRO A 1 384 ? -28.079 23.407 125.815 1.00 32.24 384 PRO A CA 1
ATOM 2840 C C . PRO A 1 384 ? -28.910 23.019 127.025 1.00 31.81 384 PRO A C 1
ATOM 2841 O O . PRO A 1 384 ? -28.521 23.275 128.169 1.00 32.42 384 PRO A O 1
ATOM 2845 N N . THR A 1 385 ? -30.048 22.388 126.768 1.00 31.07 385 THR A N 1
ATOM 2846 C CA . THR A 1 385 ? -30.932 21.960 127.839 1.00 31.14 385 THR A CA 1
ATOM 2847 C C . THR A 1 385 ? -32.025 21.043 127.315 1.00 31.03 385 THR A C 1
ATOM 2848 O O . THR A 1 385 ? -32.264 20.971 126.110 1.00 31.01 385 THR A O 1
ATOM 2852 N N . LEU A 1 386 ? -32.681 20.343 128.235 1.00 31.49 386 LEU A N 1
ATOM 2853 C CA . LEU A 1 386 ? -33.768 19.439 127.893 1.00 31.48 386 LEU A CA 1
ATOM 2854 C C . LEU A 1 386 ? -34.963 19.683 128.804 1.00 30.72 386 LEU A C 1
ATOM 2855 O O . LEU A 1 386 ? -35.859 18.849 128.904 1.00 31.91 386 LEU A O 1
ATOM 2860 N N . SER A 1 387 ? -34.967 20.827 129.478 1.00 30.95 387 SER A N 1
ATOM 2861 C CA . SER A 1 387 ? -36.075 21.186 130.359 1.00 31.89 387 SER A CA 1
ATOM 2862 C C . SER A 1 387 ? -36.370 22.668 130.187 1.00 31.36 387 SER A C 1
ATOM 2863 O O . SER A 1 387 ? -35.666 23.354 129.455 1.00 31.25 387 SER A O 1
ATOM 2866 N N . TYR A 1 388 ? -37.409 23.153 130.863 1.00 32.06 388 TYR A N 1
ATOM 2867 C CA . TYR A 1 388 ? -37.790 24.560 130.791 1.00 32.02 388 TYR A CA 1
ATOM 2868 C C . TYR A 1 388 ? -37.398 25.284 132.059 1.00 32.54 388 TYR A C 1
ATOM 2869 O O . TYR A 1 388 ? -37.883 26.384 132.326 1.00 33.99 388 TYR A O 1
ATOM 2878 N N . GLY A 1 389 ? -36.521 24.663 132.840 1.00 32.40 389 GLY A N 1
ATOM 2879 C CA . GLY A 1 389 ? -36.093 25.253 134.095 1.00 32.31 389 GLY A CA 1
ATOM 2880 C C . GLY A 1 389 ? -35.539 26.663 134.048 1.00 32.76 389 GLY A C 1
ATOM 2881 O O . GLY A 1 389 ? -35.687 27.414 135.014 1.00 34.29 389 GLY A O 1
ATOM 2882 N N . ASP A 1 390 ? -34.908 27.034 132.937 1.00 33.61 390 ASP A N 1
ATOM 2883 C CA . ASP A 1 390 ? -34.314 28.368 132.806 1.00 34.11 390 ASP A CA 1
ATOM 2884 C C . ASP A 1 390 ? -35.087 29.327 131.911 1.00 33.59 390 ASP A C 1
ATOM 2885 O O . ASP A 1 390 ? -34.629 30.441 131.656 1.00 32.85 390 ASP A O 1
ATOM 2890 N N . PHE A 1 391 ? -36.252 28.902 131.434 1.00 33.50 391 PHE A N 1
ATOM 2891 C CA . PHE A 1 391 ? -37.060 29.742 130.553 1.00 33.53 391 PHE A CA 1
ATOM 2892 C C . PHE A 1 391 ? -37.725 30.919 131.261 1.00 32.74 391 PHE A C 1
ATOM 2893 O O . PHE A 1 391 ? -38.257 31.822 130.619 1.00 33.71 391 PHE A O 1
ATOM 2901 N N . GLY A 1 392 ? -37.679 30.908 132.585 1.00 32.90 392 GLY A N 1
ATOM 2902 C CA . GLY A 1 392 ? -38.295 31.963 133.362 1.00 31.15 392 GLY A CA 1
ATOM 2903 C C . GLY A 1 392 ? -38.055 33.399 132.935 1.00 32.25 392 GLY A C 1
ATOM 2904 O O . GLY A 1 392 ? -38.961 34.214 133.049 1.00 33.40 392 GLY A O 1
ATOM 2905 N N . ASN A 1 393 ? -36.859 33.731 132.453 1.00 33.42 393 ASN A N 1
ATOM 2906 C CA . ASN A 1 393 ? -36.576 35.112 132.053 1.00 32.97 393 ASN A CA 1
ATOM 2907 C C . ASN A 1 393 ? -36.327 35.308 130.557 1.00 31.73 393 ASN A C 1
ATOM 2908 O O . ASN A 1 393 ? -35.733 36.307 130.144 1.00 31.68 393 ASN A O 1
ATOM 2913 N N . VAL A 1 394 ? -36.769 34.352 129.751 1.00 29.01 394 VAL A N 1
ATOM 2914 C CA . VAL A 1 394 ? -36.608 34.451 128.312 1.00 28.22 394 VAL A CA 1
ATOM 2915 C C . VAL A 1 394 ? -37.564 35.517 127.779 1.00 27.33 394 VAL A C 1
ATOM 2916 O O . VAL A 1 394 ? -38.729 35.557 128.170 1.00 25.07 394 VAL A O 1
ATOM 2920 N N . ASP A 1 395 ? -37.063 36.383 126.902 1.00 26.11 395 ASP A N 1
ATOM 2921 C CA . ASP A 1 395 ? -37.875 37.452 126.319 1.00 26.26 395 ASP A CA 1
ATOM 2922 C C . ASP A 1 395 ? -38.563 37.029 125.018 1.00 26.86 395 ASP A C 1
ATOM 2923 O O . ASP A 1 395 ? -39.650 37.518 124.690 1.00 25.87 395 ASP A O 1
ATOM 2928 N N . LEU A 1 396 ? -37.920 36.134 124.273 1.00 26.13 396 LEU A N 1
ATOM 2929 C CA . LEU A 1 396 ? -38.480 35.655 123.021 1.00 25.50 396 LEU A CA 1
ATOM 2930 C C . LEU A 1 396 ? -38.047 34.226 122.764 1.00 24.66 396 LEU A C 1
ATOM 2931 O O . LEU A 1 396 ? -36.866 33.897 122.842 1.00 26.40 396 LEU A O 1
ATOM 2936 N N . VAL A 1 397 ? -39.018 33.375 122.468 1.00 24.44 397 VAL A N 1
ATOM 2937 C CA . VAL A 1 397 ? -38.753 31.974 122.189 1.00 24.17 397 VAL A CA 1
ATOM 2938 C C . VAL A 1 397 ? -39.074 31.662 120.733 1.00 24.57 397 VAL A C 1
ATOM 2939 O O . VAL A 1 397 ? -40.167 31.970 120.254 1.00 22.65 397 VAL A O 1
ATOM 2943 N N . VAL A 1 398 ? -38.117 31.059 120.033 1.00 24.55 398 VAL A N 1
ATOM 2944 C CA . VAL A 1 398 ? -38.313 30.686 118.642 1.00 23.31 398 VAL A CA 1
ATOM 2945 C C . VAL A 1 398 ? -38.503 29.178 118.564 1.00 24.17 398 VAL A C 1
ATOM 2946 O O . VAL A 1 398 ? -37.619 28.412 118.951 1.00 25.32 398 VAL A O 1
ATOM 2950 N N . GLU A 1 399 ? -39.664 28.755 118.078 1.00 23.56 399 GLU A N 1
ATOM 2951 C CA . GLU A 1 399 ? -39.962 27.339 117.936 1.00 24.35 399 GLU A CA 1
ATOM 2952 C C . GLU A 1 399 ? -39.477 26.849 116.580 1.00 24.52 399 GLU A C 1
ATOM 2953 O O . GLU A 1 399 ? -39.904 27.361 115.554 1.00 24.86 399 GLU A O 1
ATOM 2959 N N . ALA A 1 400 ? -38.581 25.864 116.582 1.00 25.67 400 ALA A N 1
ATOM 2960 C CA . ALA A 1 400 ? -38.040 25.307 115.344 1.00 27.37 400 ALA A CA 1
ATOM 2961 C C . ALA A 1 400 ? -38.066 23.783 115.397 1.00 29.49 400 ALA A C 1
ATOM 2962 O O . ALA A 1 400 ? -37.051 23.109 115.176 1.00 28.68 400 ALA A O 1
ATOM 2964 N N . VAL A 1 401 ? -39.248 23.253 115.692 1.00 31.27 401 VAL A N 1
ATOM 2965 C CA . VAL A 1 401 ? -39.480 21.815 115.789 1.00 32.64 401 VAL A CA 1
ATOM 2966 C C . VAL A 1 401 ? -39.987 21.261 114.450 1.00 33.34 401 VAL A C 1
ATOM 2967 O O . VAL A 1 401 ? -40.243 22.016 113.518 1.00 33.34 401 VAL A O 1
ATOM 2971 N N . VAL A 1 402 ? -40.123 19.944 114.361 1.00 34.63 402 VAL A N 1
ATOM 2972 C CA . VAL A 1 402 ? -40.603 19.284 113.149 1.00 36.54 402 VAL A CA 1
ATOM 2973 C C . VAL A 1 402 ? -41.810 19.998 112.524 1.00 36.68 402 VAL A C 1
ATOM 2974 O O . VAL A 1 402 ? -42.613 20.614 113.229 1.00 35.25 402 VAL A O 1
ATOM 2978 N N . GLU A 1 403 ? -41.920 19.919 111.198 1.00 37.96 403 GLU A N 1
ATOM 2979 C CA . GLU A 1 403 ? -43.025 20.535 110.467 1.00 40.01 403 GLU A CA 1
ATOM 2980 C C . GLU A 1 403 ? -44.288 19.713 110.640 1.00 41.26 403 GLU A C 1
ATOM 2981 O O . GLU A 1 403 ? -44.691 18.991 109.731 1.00 42.01 403 GLU A O 1
ATOM 2987 N N . ASN A 1 404 ? -44.908 19.825 111.809 1.00 42.00 404 ASN A N 1
ATOM 2988 C CA . ASN A 1 404 ? -46.128 19.089 112.109 1.00 41.86 404 ASN A CA 1
ATOM 2989 C C . ASN A 1 404 ? -47.010 19.963 112.985 1.00 42.24 404 ASN A C 1
ATOM 2990 O O . ASN A 1 404 ? -46.659 20.259 114.130 1.00 42.07 404 ASN A O 1
ATOM 2995 N N . PRO A 1 405 ? -48.175 20.382 112.459 1.00 42.33 405 PRO A N 1
ATOM 2996 C CA . PRO A 1 405 ? -49.128 21.235 113.178 1.00 41.49 405 PRO A CA 1
ATOM 2997 C C . PRO A 1 405 ? -49.399 20.728 114.587 1.00 40.77 405 PRO A C 1
ATOM 2998 O O . PRO A 1 405 ? -49.362 21.492 115.556 1.00 41.20 405 PRO A O 1
ATOM 3002 N N . LYS A 1 406 ? -49.669 19.429 114.684 1.00 39.65 406 LYS A N 1
ATOM 3003 C CA . LYS A 1 406 ? -49.961 18.795 115.959 1.00 39.11 406 LYS A CA 1
ATOM 3004 C C . LYS A 1 406 ? -48.819 19.079 116.916 1.00 39.15 406 LYS A C 1
ATOM 3005 O O . LYS A 1 406 ? -49.008 19.704 117.964 1.00 40.11 406 LYS A O 1
ATOM 3007 N N . VAL A 1 407 ? -47.631 18.629 116.535 1.00 37.49 407 VAL A N 1
ATOM 3008 C CA . VAL A 1 407 ? -46.440 18.809 117.348 1.00 37.73 407 VAL A CA 1
ATOM 3009 C C . VAL A 1 407 ? -46.208 20.255 117.791 1.00 37.69 407 VAL A C 1
ATOM 3010 O O . VAL A 1 407 ? -46.006 20.517 118.976 1.00 37.53 407 VAL A O 1
ATOM 3014 N N . LYS A 1 408 ? -46.241 21.182 116.838 1.00 36.81 408 LYS A N 1
ATOM 3015 C CA . LYS A 1 408 ? -46.027 22.597 117.117 1.00 35.42 408 LYS A CA 1
ATOM 3016 C C . LYS A 1 408 ? -47.044 23.178 118.075 1.00 35.86 408 LYS A C 1
ATOM 3017 O O . LYS A 1 408 ? -46.687 23.925 118.985 1.00 36.26 408 LYS A O 1
ATOM 3023 N N . GLN A 1 409 ? -48.315 22.854 117.865 1.00 36.57 409 GLN A N 1
ATOM 3024 C CA . GLN A 1 409 ? -49.359 23.367 118.744 1.00 37.38 409 GLN A CA 1
ATOM 3025 C C . GLN A 1 409 ? -49.190 22.866 120.176 1.00 36.66 409 GLN A C 1
ATOM 3026 O O . GLN A 1 409 ? -49.499 23.579 121.133 1.00 35.15 409 GLN A O 1
ATOM 3032 N N . ALA A 1 410 ? -48.686 21.643 120.318 1.00 35.32 410 ALA A N 1
ATOM 3033 C CA . ALA A 1 410 ? -48.466 21.063 121.639 1.00 35.46 410 ALA A CA 1
ATOM 3034 C C . ALA A 1 410 ? -47.292 21.756 122.341 1.00 34.89 410 ALA A C 1
ATOM 3035 O O . ALA A 1 410 ? -47.430 22.240 123.468 1.00 33.75 410 ALA A O 1
ATOM 3037 N N . VAL A 1 411 ? -46.149 21.806 121.658 1.00 34.08 411 VAL A N 1
ATOM 3038 C CA . VAL A 1 411 ? -44.940 22.436 122.183 1.00 33.30 411 VAL A CA 1
ATOM 3039 C C . VAL A 1 411 ? -45.161 23.909 122.504 1.00 32.86 411 VAL A C 1
ATOM 3040 O O . VAL A 1 411 ? -44.811 24.378 123.588 1.00 33.03 411 VAL A O 1
ATOM 3044 N N . LEU A 1 412 ? -45.741 24.638 121.557 1.00 32.11 412 LEU A N 1
ATOM 3045 C CA . LEU A 1 412 ? -46.007 26.053 121.760 1.00 32.02 412 LEU A CA 1
ATOM 3046 C C . LEU A 1 412 ? -46.855 26.279 123.006 1.00 33.20 412 LEU A C 1
ATOM 3047 O O . LEU A 1 412 ? -46.554 27.156 123.815 1.00 33.82 412 LEU A O 1
ATOM 3052 N N . ALA A 1 413 ? -47.909 25.483 123.158 1.00 33.52 413 ALA A N 1
ATOM 3053 C CA . ALA A 1 413 ? -48.805 25.602 124.308 1.00 33.34 413 ALA A CA 1
ATOM 3054 C C . ALA A 1 413 ? -48.066 25.287 125.605 1.00 33.65 413 ALA A C 1
ATOM 3055 O O . ALA A 1 413 ? -48.311 25.897 126.647 1.00 32.50 413 ALA A O 1
ATOM 3057 N N . GLU A 1 414 ? -47.151 24.330 125.522 1.00 33.94 414 GLU A N 1
ATOM 3058 C CA . GLU A 1 414 ? -46.365 23.903 126.669 1.00 34.45 414 GLU A CA 1
ATOM 3059 C C . GLU A 1 414 ? -45.411 24.993 127.159 1.00 35.12 414 GLU A C 1
ATOM 3060 O O . GLU A 1 414 ? -45.434 25.366 128.332 1.00 34.96 414 GLU A O 1
ATOM 3066 N N . VAL A 1 415 ? -44.582 25.506 126.255 1.00 35.15 415 VAL A N 1
ATOM 3067 C CA . VAL A 1 415 ? -43.621 26.543 126.607 1.00 34.88 415 VAL A CA 1
ATOM 3068 C C . VAL A 1 415 ? -44.301 27.786 127.149 1.00 34.25 415 VAL A C 1
ATOM 3069 O O . VAL A 1 415 ? -43.751 28.473 128.000 1.00 35.76 415 VAL A O 1
ATOM 3073 N N . GLU A 1 416 ? -45.494 28.080 126.652 1.00 34.19 416 GLU A N 1
ATOM 3074 C CA . GLU A 1 416 ? -46.216 29.267 127.097 1.00 35.18 416 GLU A CA 1
ATOM 3075 C C . GLU A 1 416 ? -46.402 29.281 128.612 1.00 35.25 416 GLU A C 1
ATOM 3076 O O . GLU A 1 416 ? -46.467 30.346 129.224 1.00 33.66 416 GLU A O 1
ATOM 3082 N N . ASN A 1 417 ? -46.473 28.096 129.213 1.00 35.41 417 ASN A N 1
ATOM 3083 C CA . ASN A 1 417 ? -46.653 27.987 130.655 1.00 35.63 417 ASN A CA 1
ATOM 3084 C C . ASN A 1 417 ? -45.323 27.953 131.403 1.00 35.74 417 ASN A C 1
ATOM 3085 O O . ASN A 1 417 ? -45.279 27.625 132.588 1.00 36.45 417 ASN A O 1
ATOM 3090 N N . HIS A 1 418 ? -44.243 28.291 130.709 1.00 34.02 418 HIS A N 1
ATOM 3091 C CA . HIS A 1 418 ? -42.927 28.285 131.320 1.00 32.71 418 HIS A CA 1
ATOM 3092 C C . HIS A 1 418 ? -42.189 29.600 131.102 1.00 32.37 418 HIS A C 1
ATOM 3093 O O . HIS A 1 418 ? -41.052 29.762 131.540 1.00 34.29 418 HIS A O 1
ATOM 3100 N N . VAL A 1 419 ? -42.838 30.545 130.435 1.00 30.11 419 VAL A N 1
ATOM 3101 C CA . VAL A 1 419 ? -42.229 31.842 130.186 1.00 29.70 419 VAL A CA 1
ATOM 3102 C C . VAL A 1 419 ? -43.115 32.930 130.774 1.00 29.54 419 VAL A C 1
ATOM 3103 O O . VAL A 1 419 ? -44.242 32.658 131.173 1.00 27.77 419 VAL A O 1
ATOM 3107 N N . ARG A 1 420 ? -42.600 34.154 130.846 1.00 31.11 420 ARG A N 1
ATOM 3108 C CA . ARG A 1 420 ? -43.385 35.263 131.379 1.00 33.35 420 ARG A CA 1
ATOM 3109 C C . ARG A 1 420 ? -44.578 35.422 130.453 1.00 34.97 420 ARG A C 1
ATOM 3110 O O . ARG A 1 420 ? -44.489 35.096 129.269 1.00 36.86 420 ARG A O 1
ATOM 3118 N N . GLU A 1 421 ? -45.689 35.934 130.963 1.00 34.98 421 GLU A N 1
ATOM 3119 C CA . GLU A 1 421 ? -46.834 36.091 130.095 1.00 37.09 421 GLU A CA 1
ATOM 3120 C C . GLU A 1 421 ? -46.687 37.240 129.097 1.00 34.54 421 GLU A C 1
ATOM 3121 O O . GLU A 1 421 ? -47.568 37.474 128.275 1.00 34.06 421 GLU A O 1
ATOM 3127 N N . ASP A 1 422 ? -45.566 37.947 129.158 1.00 32.55 422 ASP A N 1
ATOM 3128 C CA . ASP A 1 422 ? -45.322 39.039 128.223 1.00 31.16 422 ASP A CA 1
ATOM 3129 C C . ASP A 1 422 ? -44.192 38.649 127.264 1.00 29.80 422 ASP A C 1
ATOM 3130 O O . ASP A 1 422 ? -43.695 39.474 126.489 1.00 29.24 422 ASP A O 1
ATOM 3135 N N . ALA A 1 423 ? -43.797 37.378 127.321 1.00 26.49 423 ALA A N 1
ATOM 3136 C CA . ALA A 1 423 ? -42.744 36.867 126.450 1.00 25.40 423 ALA A CA 1
ATOM 3137 C C . ALA A 1 423 ? -43.315 36.612 125.057 1.00 26.19 423 ALA A C 1
ATOM 3138 O O . ALA A 1 423 ? -44.454 36.155 124.914 1.00 23.91 423 ALA A O 1
ATOM 3140 N N . ILE A 1 424 ? -42.526 36.910 124.032 1.00 26.08 424 ILE A N 1
ATOM 3141 C CA . ILE A 1 424 ? -42.970 36.687 122.672 1.00 26.13 424 ILE A CA 1
ATOM 3142 C C . ILE A 1 424 ? -42.613 35.278 122.239 1.00 26.59 424 ILE A C 1
ATOM 3143 O O . ILE A 1 424 ? -41.528 34.782 122.545 1.00 26.08 424 ILE A O 1
ATOM 3148 N N . LEU A 1 425 ? -43.547 34.634 121.545 1.00 26.78 425 LEU A N 1
ATOM 3149 C CA . LEU A 1 425 ? -43.351 33.284 121.030 1.00 26.88 425 LEU A CA 1
ATOM 3150 C C . LEU A 1 425 ? -43.412 33.367 119.506 1.00 26.80 425 LEU A C 1
ATOM 3151 O O . LEU A 1 425 ? -44.256 34.074 118.939 1.00 25.22 425 LEU A O 1
ATOM 3156 N N . ALA A 1 426 ? -42.509 32.648 118.848 1.00 26.41 426 ALA A N 1
ATOM 3157 C CA . ALA A 1 426 ? -42.443 32.660 117.393 1.00 27.49 426 ALA A CA 1
ATOM 3158 C C . ALA A 1 426 ? -42.151 31.284 116.821 1.00 28.26 426 ALA A C 1
ATOM 3159 O O . ALA A 1 426 ? -41.423 30.489 117.412 1.00 28.47 426 ALA A O 1
ATOM 3161 N N . SER A 1 427 ? -42.738 31.012 115.662 1.00 28.86 427 SER A N 1
ATOM 3162 C CA . SER A 1 427 ? -42.528 29.748 114.985 1.00 28.42 427 SER A CA 1
ATOM 3163 C C . SER A 1 427 ? -41.716 29.987 113.722 1.00 28.04 427 SER A C 1
ATOM 3164 O O . SER A 1 427 ? -41.910 30.985 113.027 1.00 29.21 427 SER A O 1
ATOM 3167 N N . ASN A 1 428 ? -40.800 29.075 113.434 1.00 26.74 428 ASN A N 1
ATOM 3168 C CA . ASN A 1 428 ? -39.956 29.186 112.255 1.00 27.91 428 ASN A CA 1
ATOM 3169 C C . ASN A 1 428 ? -40.580 28.439 111.072 1.00 29.15 428 ASN A C 1
ATOM 3170 O O . ASN A 1 428 ? -39.950 28.296 110.026 1.00 29.94 428 ASN A O 1
ATOM 3175 N N . THR A 1 429 ? -41.819 27.975 111.238 1.00 29.22 429 THR A N 1
ATOM 3176 C CA . THR A 1 429 ? -42.512 27.219 110.192 1.00 28.82 429 THR A CA 1
ATOM 3177 C C . THR A 1 429 ? -42.529 27.897 108.828 1.00 29.44 429 THR A C 1
ATOM 3178 O O . THR A 1 429 ? -42.613 29.124 108.726 1.00 30.00 429 THR A O 1
ATOM 3182 N N . SER A 1 430 ? -42.449 27.090 107.777 1.00 28.93 430 SER A N 1
ATOM 3183 C CA . SER A 1 430 ? -42.481 27.629 106.431 1.00 31.07 430 SER A CA 1
ATOM 3184 C C . SER A 1 430 ? -43.761 27.267 105.669 1.00 31.40 430 SER A C 1
ATOM 3185 O O . SER A 1 430 ? -44.121 27.954 104.714 1.00 32.28 430 SER A O 1
ATOM 3188 N N . THR A 1 431 ? -44.465 26.220 106.098 1.00 31.76 431 THR A N 1
ATOM 3189 C CA . THR A 1 431 ? -45.693 25.830 105.406 1.00 32.43 431 THR A CA 1
ATOM 3190 C C . THR A 1 431 ? -46.958 25.781 106.263 1.00 32.69 431 THR A C 1
ATOM 3191 O O . THR A 1 431 ? -48.025 25.415 105.765 1.00 33.65 431 THR A O 1
ATOM 3195 N N . ILE A 1 432 ? -46.862 26.143 107.539 1.00 31.14 432 ILE A N 1
ATOM 3196 C CA . ILE A 1 432 ? -48.045 26.114 108.396 1.00 29.05 432 ILE A CA 1
ATOM 3197 C C . ILE A 1 432 ? -48.523 27.520 108.729 1.00 28.97 432 ILE A C 1
ATOM 3198 O O . ILE A 1 432 ? -47.738 28.463 108.763 1.00 30.72 432 ILE A O 1
ATOM 3203 N N . SER A 1 433 ? -49.818 27.662 108.971 1.00 27.67 433 SER A N 1
ATOM 3204 C CA . SER A 1 433 ? -50.388 28.961 109.274 1.00 27.29 433 SER A CA 1
ATOM 3205 C C . SER A 1 433 ? -50.090 29.437 110.686 1.00 27.60 433 SER A C 1
ATOM 3206 O O . SER A 1 433 ? -50.335 28.720 111.660 1.00 27.65 433 SER A O 1
ATOM 3209 N N . ILE A 1 434 ? -49.563 30.652 110.793 1.00 27.11 434 ILE A N 1
ATOM 3210 C CA . ILE A 1 434 ? -49.266 31.216 112.100 1.00 27.75 434 ILE A CA 1
ATOM 3211 C C . ILE A 1 434 ? -50.576 31.446 112.851 1.00 28.57 434 ILE A C 1
ATOM 3212 O O . ILE A 1 434 ? -50.668 31.156 114.040 1.00 29.75 434 ILE A O 1
ATOM 3217 N N . SER A 1 435 ? -51.595 31.952 112.159 1.00 28.96 435 SER A N 1
ATOM 3218 C CA . SER A 1 435 ? -52.879 32.191 112.805 1.00 28.16 435 SER A CA 1
ATOM 3219 C C . SER A 1 435 ? -53.507 30.886 113.273 1.00 28.25 435 SER A C 1
ATOM 3220 O O . SER A 1 435 ? -54.309 30.881 114.200 1.00 28.92 435 SER A O 1
ATOM 3223 N N . LEU A 1 436 ? -53.144 29.777 112.638 1.00 28.65 436 LEU A N 1
ATOM 3224 C CA . LEU A 1 436 ? -53.694 28.480 113.024 1.00 29.49 436 LEU A CA 1
ATOM 3225 C C . LEU A 1 436 ? -52.994 28.037 114.310 1.00 29.86 436 LEU A C 1
ATOM 3226 O O . LEU A 1 436 ? -53.639 27.654 115.290 1.00 30.60 436 LEU A O 1
ATOM 3231 N N . LEU A 1 437 ? -51.667 28.100 114.296 1.00 29.31 437 LEU A N 1
ATOM 3232 C CA . LEU A 1 437 ? -50.869 27.718 115.450 1.00 28.38 437 LEU A CA 1
ATOM 3233 C C . LEU A 1 437 ? -51.244 28.549 116.682 1.00 28.50 437 LEU A C 1
ATOM 3234 O O . LEU A 1 437 ? -51.276 28.041 117.798 1.00 28.88 437 LEU A O 1
ATOM 3239 N N . ALA A 1 438 ? -51.543 29.824 116.469 1.00 28.71 438 ALA A N 1
ATOM 3240 C CA . ALA A 1 438 ? -51.891 30.724 117.560 1.00 30.51 438 ALA A CA 1
ATOM 3241 C C . ALA A 1 438 ? -53.147 30.329 118.339 1.00 32.31 438 ALA A C 1
ATOM 3242 O O . ALA A 1 438 ? -53.327 30.739 119.490 1.00 32.88 438 ALA A O 1
ATOM 3244 N N . LYS A 1 439 ? -54.013 29.530 117.728 1.00 33.58 439 LYS A N 1
ATOM 3245 C CA . LYS A 1 439 ? -55.246 29.130 118.398 1.00 35.54 439 LYS A CA 1
ATOM 3246 C C . LYS A 1 439 ? -55.043 28.151 119.547 1.00 34.59 439 LYS A C 1
ATOM 3247 O O . LYS A 1 439 ? -55.930 27.981 120.382 1.00 34.54 439 LYS A O 1
ATOM 3253 N N . ALA A 1 440 ? -53.873 27.525 119.595 1.00 34.10 440 ALA A N 1
ATOM 3254 C CA . ALA A 1 440 ? -53.553 26.578 120.657 1.00 34.60 440 ALA A CA 1
ATOM 3255 C C . ALA A 1 440 ? -53.032 27.321 121.889 1.00 35.63 440 ALA A C 1
ATOM 3256 O O . ALA A 1 440 ? -52.867 26.735 122.958 1.00 36.19 440 ALA A O 1
ATOM 3258 N N . LEU A 1 441 ? -52.788 28.617 121.729 1.00 36.34 441 LEU A N 1
ATOM 3259 C CA . LEU A 1 441 ? -52.261 29.448 122.801 1.00 36.72 441 LEU A CA 1
ATOM 3260 C C . LEU A 1 441 ? -53.319 30.250 123.538 1.00 38.06 441 LEU A C 1
ATOM 3261 O O . LEU A 1 441 ? -54.401 30.508 123.012 1.00 39.58 441 LEU A O 1
ATOM 3266 N N . LYS A 1 442 ? -52.989 30.657 124.760 1.00 39.12 442 LYS A N 1
ATOM 3267 C CA . LYS A 1 442 ? -53.897 31.451 125.572 1.00 39.03 442 LYS A CA 1
ATOM 3268 C C . LYS A 1 442 ? -53.518 32.927 125.474 1.00 37.87 442 LYS A C 1
ATOM 3269 O O . LYS A 1 442 ? -54.270 33.795 125.904 1.00 38.03 442 LYS A O 1
ATOM 3275 N N . ARG A 1 443 ? -52.349 33.202 124.897 1.00 37.37 443 ARG A N 1
ATOM 3276 C CA . ARG A 1 443 ? -51.874 34.575 124.698 1.00 35.37 443 ARG A CA 1
ATOM 3277 C C . ARG A 1 443 ? -51.365 34.722 123.259 1.00 33.77 443 ARG A C 1
ATOM 3278 O O . ARG A 1 443 ? -50.180 34.968 123.035 1.00 33.21 443 ARG A O 1
ATOM 3286 N N . PRO A 1 444 ? -52.265 34.582 122.262 1.00 33.85 444 PRO A N 1
ATOM 3287 C CA . PRO A 1 444 ? -51.897 34.694 120.845 1.00 31.67 444 PRO A CA 1
ATOM 3288 C C . PRO A 1 444 ? -51.374 36.074 120.452 1.00 29.64 444 PRO A C 1
ATOM 3289 O O . PRO A 1 444 ? -50.673 36.211 119.456 1.00 30.01 444 PRO A O 1
ATOM 3293 N N . GLU A 1 445 ? -51.718 37.095 121.225 1.00 28.17 445 GLU A N 1
ATOM 3294 C CA . GLU A 1 445 ? -51.264 38.441 120.913 1.00 28.86 445 GLU A CA 1
ATOM 3295 C C . GLU A 1 445 ? -49.750 38.501 120.919 1.00 28.05 445 GLU A C 1
ATOM 3296 O O . GLU A 1 445 ? -49.161 39.397 120.325 1.00 28.58 445 GLU A O 1
ATOM 3302 N N . ASN A 1 446 ? -49.123 37.550 121.601 1.00 26.78 446 ASN A N 1
ATOM 3303 C CA . ASN A 1 446 ? -47.673 37.529 121.704 1.00 26.60 446 ASN A CA 1
ATOM 3304 C C . ASN A 1 446 ? -47.030 36.523 120.778 1.00 26.06 446 ASN A C 1
ATOM 3305 O O . ASN A 1 446 ? -45.835 36.254 120.893 1.00 26.98 446 ASN A O 1
ATOM 3310 N N . PHE A 1 447 ? -47.822 35.968 119.865 1.00 23.96 447 PHE A N 1
ATOM 3311 C CA . PHE A 1 447 ? -47.318 34.971 118.929 1.00 22.80 447 PHE A CA 1
ATOM 3312 C C . PHE A 1 447 ? -47.203 35.505 117.519 1.00 22.38 447 PHE A C 1
ATOM 3313 O O . PHE A 1 447 ? -48.128 36.127 117.004 1.00 24.27 447 PHE A O 1
ATOM 3321 N N . VAL A 1 448 ? -46.060 35.252 116.899 1.00 19.72 448 VAL A N 1
ATOM 3322 C CA . VAL A 1 448 ? -45.816 35.693 115.540 1.00 17.18 448 VAL A CA 1
ATOM 3323 C C . VAL A 1 448 ? -44.962 34.629 114.883 1.00 17.84 448 VAL A C 1
ATOM 3324 O O . VAL A 1 448 ? -44.653 33.598 115.484 1.00 16.08 448 VAL A O 1
ATOM 3328 N N . GLY A 1 449 ? -44.585 34.883 113.641 1.00 18.41 449 GLY A N 1
ATOM 3329 C CA . GLY A 1 449 ? -43.735 33.950 112.943 1.00 18.60 449 GLY A CA 1
ATOM 3330 C C . GLY A 1 449 ? -42.395 34.627 112.747 1.00 20.06 449 GLY A C 1
ATOM 3331 O O . GLY A 1 449 ? -42.324 35.832 112.516 1.00 19.30 449 GLY A O 1
ATOM 3332 N N . MET A 1 450 ? -41.321 33.869 112.891 1.00 21.07 450 MET A N 1
ATOM 3333 C CA . MET A 1 450 ? -39.995 34.414 112.662 1.00 21.72 450 MET A CA 1
ATOM 3334 C C . MET A 1 450 ? -39.402 33.373 111.741 1.00 20.60 450 MET A C 1
ATOM 3335 O O . MET A 1 450 ? -38.850 32.372 112.198 1.00 21.36 450 MET A O 1
ATOM 3340 N N . HIS A 1 451 ? -39.558 33.613 110.442 1.00 21.06 451 HIS A N 1
ATOM 3341 C CA . HIS A 1 451 ? -39.113 32.685 109.406 1.00 21.26 451 HIS A CA 1
ATOM 3342 C C . HIS A 1 451 ? -37.715 32.919 108.871 1.00 20.34 451 HIS A C 1
ATOM 3343 O O . HIS A 1 451 ? -37.457 33.914 108.204 1.00 19.74 451 HIS A O 1
ATOM 3350 N N . PHE A 1 452 ? -36.825 31.977 109.158 1.00 21.93 452 PHE A N 1
ATOM 3351 C CA . PHE A 1 452 ? -35.444 32.040 108.693 1.00 22.33 452 PHE A CA 1
ATOM 3352 C C . PHE A 1 452 ? -35.312 31.115 107.492 1.00 23.22 452 PHE A C 1
ATOM 3353 O O . PHE A 1 452 ? -36.223 30.337 107.200 1.00 22.91 452 PHE A O 1
ATOM 3361 N N . PHE A 1 453 ? -34.170 31.191 106.811 1.00 24.29 453 PHE A N 1
ATOM 3362 C CA . PHE A 1 453 ? -33.916 30.349 105.649 1.00 25.39 453 PHE A CA 1
ATOM 3363 C C . PHE A 1 453 ? -32.616 29.583 105.801 1.00 27.81 453 PHE A C 1
ATOM 3364 O O . PHE A 1 453 ? -31.647 30.090 106.366 1.00 29.98 453 PHE A O 1
ATOM 3372 N N . ASN A 1 454 ? -32.615 28.353 105.298 1.00 28.49 454 ASN A N 1
ATOM 3373 C CA . ASN A 1 454 ? -31.468 27.451 105.353 1.00 29.93 454 ASN A CA 1
ATOM 3374 C C . ASN A 1 454 ? -30.392 27.880 104.350 1.00 30.31 454 ASN A C 1
ATOM 3375 O O . ASN A 1 454 ? -30.689 28.065 103.173 1.00 31.82 454 ASN A O 1
ATOM 3380 N N . PRO A 1 455 ? -29.127 28.044 104.790 1.00 30.53 455 PRO A N 1
ATOM 3381 C CA . PRO A 1 455 ? -28.542 27.886 106.130 1.00 29.26 455 PRO A CA 1
ATOM 3382 C C . PRO A 1 455 ? -28.754 29.179 106.893 1.00 29.11 455 PRO A C 1
ATOM 3383 O O . PRO A 1 455 ? -28.443 30.250 106.378 1.00 28.74 455 PRO A O 1
ATOM 3387 N N . VAL A 1 456 ? -29.262 29.079 108.117 1.00 29.16 456 VAL A N 1
ATOM 3388 C CA . VAL A 1 456 ? -29.541 30.258 108.929 1.00 28.65 456 VAL A CA 1
ATOM 3389 C C . VAL A 1 456 ? -28.432 31.298 109.007 1.00 30.33 456 VAL A C 1
ATOM 3390 O O . VAL A 1 456 ? -28.710 32.496 109.027 1.00 31.25 456 VAL A O 1
ATOM 3394 N N . HIS A 1 457 ? -27.181 30.856 109.058 1.00 31.83 457 HIS A N 1
ATOM 3395 C CA . HIS A 1 457 ? -26.071 31.799 109.164 1.00 33.19 457 HIS A CA 1
ATOM 3396 C C . HIS A 1 457 ? -25.716 32.483 107.848 1.00 34.33 457 HIS A C 1
ATOM 3397 O O . HIS A 1 457 ? -24.969 33.460 107.842 1.00 34.22 457 HIS A O 1
ATOM 3404 N N . MET A 1 458 ? -26.262 31.978 106.743 1.00 36.02 458 MET A N 1
ATOM 3405 C CA . MET A 1 458 ? -25.991 32.539 105.419 1.00 37.25 458 MET A CA 1
ATOM 3406 C C . MET A 1 458 ? -27.088 33.456 104.889 1.00 35.04 458 MET A C 1
ATOM 3407 O O . MET A 1 458 ? -26.803 34.558 104.428 1.00 36.15 458 MET A O 1
ATOM 3412 N N . MET A 1 459 ? -28.334 32.997 104.953 1.00 31.51 459 MET A N 1
ATOM 3413 C CA . MET A 1 459 ? -29.471 33.759 104.436 1.00 29.43 459 MET A CA 1
ATOM 3414 C C . MET A 1 459 ? -29.784 35.047 105.189 1.00 26.27 459 MET A C 1
ATOM 3415 O O . MET A 1 459 ? -30.050 35.030 106.384 1.00 26.11 459 MET A O 1
ATOM 3420 N N . PRO A 1 460 ? -29.790 36.182 104.472 1.00 24.40 460 PRO A N 1
ATOM 3421 C CA . PRO A 1 460 ? -30.051 37.529 104.988 1.00 22.93 460 PRO A CA 1
ATOM 3422 C C . PRO A 1 460 ? -31.462 37.823 105.444 1.00 20.93 460 PRO A C 1
ATOM 3423 O O . PRO A 1 460 ? -31.659 38.598 106.369 1.00 20.86 460 PRO A O 1
ATOM 3427 N N . LEU A 1 461 ? -32.438 37.215 104.779 1.00 21.05 461 LEU A N 1
ATOM 3428 C CA . LEU A 1 461 ? -33.844 37.471 105.071 1.00 19.13 461 LEU A CA 1
ATOM 3429 C C . LEU A 1 461 ? -34.488 36.721 106.214 1.00 19.25 461 LEU A C 1
ATOM 3430 O O . LEU A 1 461 ? -34.186 35.559 106.470 1.00 19.24 461 LEU A O 1
ATOM 3435 N N . VAL A 1 462 ? -35.397 37.416 106.888 1.00 19.49 462 VAL A N 1
ATOM 3436 C CA . VAL A 1 462 ? -36.185 36.850 107.977 1.00 19.19 462 VAL A CA 1
ATOM 3437 C C . VAL A 1 462 ? -37.584 37.424 107.791 1.00 19.13 462 VAL A C 1
ATOM 3438 O O . VAL A 1 462 ? -37.762 38.648 107.804 1.00 19.01 462 VAL A O 1
ATOM 3442 N N . GLU A 1 463 ? -38.572 36.557 107.600 1.00 17.54 463 GLU A N 1
ATOM 3443 C CA . GLU A 1 463 ? -39.933 37.032 107.417 1.00 18.65 463 GLU A CA 1
ATOM 3444 C C . GLU A 1 463 ? -40.662 37.024 108.744 1.00 18.19 463 GLU A C 1
ATOM 3445 O O . GLU A 1 463 ? -40.950 35.965 109.297 1.00 18.14 463 GLU A O 1
ATOM 3451 N N . VAL A 1 464 ? -40.945 38.205 109.269 1.00 17.91 464 VAL A N 1
ATOM 3452 C CA . VAL A 1 464 ? -41.674 38.281 110.517 1.00 18.99 464 VAL A CA 1
ATOM 3453 C C . VAL A 1 464 ? -43.137 38.217 110.110 1.00 21.19 464 VAL A C 1
ATOM 3454 O O . VAL A 1 464 ? -43.644 39.140 109.465 1.00 21.50 464 VAL A O 1
ATOM 3458 N N . ILE A 1 465 ? -43.807 37.121 110.461 1.00 21.90 465 ILE A N 1
ATOM 3459 C CA . ILE A 1 465 ? -45.210 36.945 110.103 1.00 23.14 465 ILE A CA 1
ATOM 3460 C C . ILE A 1 465 ? -46.225 37.377 111.153 1.00 23.31 465 ILE A C 1
ATOM 3461 O O . ILE A 1 465 ? -46.225 36.887 112.286 1.00 21.98 465 ILE A O 1
ATOM 3466 N N . ARG A 1 466 ? -47.107 38.287 110.756 1.00 23.04 466 ARG A N 1
ATOM 3467 C CA . ARG A 1 466 ? -48.146 38.765 111.648 1.00 23.41 466 ARG A CA 1
ATOM 3468 C C . ARG A 1 466 ? -49.406 37.937 111.498 1.00 24.97 466 ARG A C 1
ATOM 3469 O O . ARG A 1 466 ? -49.985 37.861 110.415 1.00 25.09 466 ARG A O 1
ATOM 3477 N N . GLY A 1 467 ? -49.812 37.298 112.589 1.00 26.83 467 GLY A N 1
ATOM 3478 C CA . GLY A 1 467 ? -51.029 36.512 112.574 1.00 28.66 467 GLY A CA 1
ATOM 3479 C C . GLY A 1 467 ? -52.153 37.495 112.824 1.00 30.42 467 GLY A C 1
ATOM 3480 O O . GLY A 1 467 ? -51.899 38.655 113.160 1.00 30.32 467 GLY A O 1
ATOM 3481 N N . GLU A 1 468 ? -53.394 37.055 112.665 1.00 32.12 468 GLU A N 1
ATOM 3482 C CA . GLU A 1 468 ? -54.528 37.945 112.886 1.00 33.60 468 GLU A CA 1
ATOM 3483 C C . GLU A 1 468 ? -54.583 38.515 114.309 1.00 32.88 468 GLU A C 1
ATOM 3484 O O . GLU A 1 468 ? -55.115 39.607 114.520 1.00 32.14 468 GLU A O 1
ATOM 3490 N N . LYS A 1 469 ? -54.026 37.780 115.271 1.00 31.37 469 LYS A N 1
ATOM 3491 C CA . LYS A 1 469 ? -54.010 38.204 116.674 1.00 30.41 469 LYS A CA 1
ATOM 3492 C C . LYS A 1 469 ? -52.693 38.856 117.100 1.00 30.40 469 LYS A C 1
ATOM 3493 O O . LYS A 1 469 ? -52.623 39.468 118.165 1.00 32.06 469 LYS A O 1
ATOM 3499 N N . SER A 1 470 ? -51.655 38.710 116.277 1.00 29.11 470 SER A N 1
ATOM 3500 C CA . SER A 1 470 ? -50.331 39.259 116.565 1.00 26.11 470 SER A CA 1
ATOM 3501 C C . SER A 1 470 ? -50.335 40.753 116.845 1.00 26.05 470 SER A C 1
ATOM 3502 O O . SER A 1 470 ? -50.732 41.553 115.991 1.00 26.28 470 SER A O 1
ATOM 3505 N N . SER A 1 471 ? -49.869 41.128 118.035 1.00 25.11 471 SER A N 1
ATOM 3506 C CA . SER A 1 471 ? -49.822 42.538 118.424 1.00 25.88 471 SER A CA 1
ATOM 3507 C C . SER A 1 471 ? -48.654 43.261 117.768 1.00 26.28 471 SER A C 1
ATOM 3508 O O . SER A 1 471 ? -47.677 42.645 117.347 1.00 26.09 471 SER A O 1
ATOM 3511 N N . ASP A 1 472 ? -48.758 44.579 117.692 1.00 27.25 472 ASP A N 1
ATOM 3512 C CA . ASP A 1 472 ? -47.707 45.385 117.107 1.00 28.99 472 ASP A CA 1
ATOM 3513 C C . ASP A 1 472 ? -46.436 45.238 117.921 1.00 29.42 472 ASP A C 1
ATOM 3514 O O . ASP A 1 472 ? -45.336 45.309 117.377 1.00 30.74 472 ASP A O 1
ATOM 3519 N N . LEU A 1 473 ? -46.587 45.029 119.225 1.00 27.79 473 LEU A N 1
ATOM 3520 C CA . LEU A 1 473 ? -45.430 44.881 120.096 1.00 27.38 473 LEU A CA 1
ATOM 3521 C C . LEU A 1 473 ? -44.712 43.575 119.761 1.00 27.12 473 LEU A C 1
ATOM 3522 O O . LEU A 1 473 ? -43.483 43.552 119.634 1.00 28.38 473 LEU A O 1
ATOM 3527 N N . ALA A 1 474 ? -45.483 42.496 119.618 1.00 24.45 474 ALA A N 1
ATOM 3528 C CA . ALA A 1 474 ? -44.933 41.185 119.298 1.00 23.74 474 ALA A CA 1
ATOM 3529 C C . ALA A 1 474 ? -44.194 41.228 117.970 1.00 24.34 474 ALA A C 1
ATOM 3530 O O . ALA A 1 474 ? -43.119 40.645 117.822 1.00 25.21 474 ALA A O 1
ATOM 3532 N N . VAL A 1 475 ? -44.779 41.929 117.006 1.00 23.51 475 VAL A N 1
ATOM 3533 C CA . VAL A 1 475 ? -44.174 42.069 115.696 1.00 23.15 475 VAL A CA 1
ATOM 3534 C C . VAL A 1 475 ? -42.932 42.954 115.765 1.00 23.30 475 VAL A C 1
ATOM 3535 O O . VAL A 1 475 ? -41.872 42.592 115.237 1.00 24.41 475 VAL A O 1
ATOM 3539 N N . ALA A 1 476 ? -43.061 44.103 116.421 1.00 21.58 476 ALA A N 1
ATOM 3540 C CA . ALA A 1 476 ? -41.948 45.038 116.549 1.00 22.11 476 ALA A CA 1
ATOM 3541 C C . ALA A 1 476 ? -40.748 44.399 117.229 1.00 20.96 476 ALA A C 1
ATOM 3542 O O . ALA A 1 476 ? -39.631 44.531 116.761 1.00 21.63 476 ALA A O 1
ATOM 3544 N N . THR A 1 477 ? -40.982 43.698 118.330 1.00 21.38 477 THR A N 1
ATOM 3545 C CA . THR A 1 477 ? -39.892 43.048 119.049 1.00 20.36 477 THR A CA 1
ATOM 3546 C C . THR A 1 477 ? -39.181 42.002 118.199 1.00 20.83 477 THR A C 1
ATOM 3547 O O . THR A 1 477 ? -37.951 41.909 118.218 1.00 21.45 477 THR A O 1
ATOM 3551 N N . THR A 1 478 ? -39.953 41.212 117.458 1.00 20.29 478 THR A N 1
ATOM 3552 C CA . THR A 1 478 ? -39.376 40.183 116.611 1.00 19.50 478 THR A CA 1
ATOM 3553 C C . THR A 1 478 ? -38.544 40.847 115.514 1.00 19.70 478 THR A C 1
ATOM 3554 O O . THR A 1 478 ? -37.452 40.391 115.186 1.00 19.93 478 THR A O 1
ATOM 3558 N N . VAL A 1 479 ? -39.056 41.937 114.960 1.00 20.30 479 VAL A N 1
ATOM 3559 C CA . VAL A 1 479 ? -38.336 42.664 113.922 1.00 21.18 479 VAL A CA 1
ATOM 3560 C C . VAL A 1 479 ? -36.961 43.112 114.414 1.00 21.63 479 VAL A C 1
ATOM 3561 O O . VAL A 1 479 ? -35.943 42.810 113.791 1.00 23.32 479 VAL A O 1
ATOM 3565 N N . ALA A 1 480 ? -36.939 43.830 115.535 1.00 21.47 480 ALA A N 1
ATOM 3566 C CA . ALA A 1 480 ? -35.695 44.339 116.107 1.00 19.73 480 ALA A CA 1
ATOM 3567 C C . ALA A 1 480 ? -34.726 43.226 116.458 1.00 19.80 480 ALA A C 1
ATOM 3568 O O . ALA A 1 480 ? -33.516 43.377 116.297 1.00 21.49 480 ALA A O 1
ATOM 3570 N N . TYR A 1 481 ? -35.250 42.105 116.938 1.00 19.28 481 TYR A N 1
ATOM 3571 C CA . TYR A 1 481 ? -34.391 40.988 117.293 1.00 19.51 481 TYR A CA 1
ATOM 3572 C C . TYR A 1 481 ? -33.699 40.424 116.052 1.00 21.63 481 TYR A C 1
ATOM 3573 O O . TYR A 1 481 ? -32.519 40.055 116.103 1.00 22.11 481 TYR A O 1
ATOM 3582 N N . ALA A 1 482 ? -34.432 40.368 114.939 1.00 21.50 482 ALA A N 1
ATOM 3583 C CA . ALA A 1 482 ? -33.889 39.864 113.681 1.00 20.27 482 ALA A CA 1
ATOM 3584 C C . ALA A 1 482 ? -32.758 40.772 113.215 1.00 19.22 482 ALA A C 1
ATOM 3585 O O . ALA A 1 482 ? -31.716 40.306 112.763 1.00 16.82 482 ALA A O 1
ATOM 3587 N N . LYS A 1 483 ? -32.979 42.078 113.322 1.00 20.80 483 LYS A N 1
ATOM 3588 C CA . LYS A 1 483 ? -31.979 43.066 112.920 1.00 22.61 483 LYS A CA 1
ATOM 3589 C C . LYS A 1 483 ? -30.732 42.919 113.801 1.00 23.16 483 LYS A C 1
ATOM 3590 O O . LYS A 1 483 ? -29.599 43.010 113.315 1.00 22.23 483 LYS A O 1
ATOM 3596 N N . LYS A 1 484 ? -30.949 42.682 115.094 1.00 23.06 484 LYS A N 1
ATOM 3597 C CA . LYS A 1 484 ? -29.847 42.516 116.027 1.00 23.98 484 LYS A CA 1
ATOM 3598 C C . LYS A 1 484 ? -29.050 41.265 115.677 1.00 24.65 484 LYS A C 1
ATOM 3599 O O . LYS A 1 484 ? -27.836 41.228 115.858 1.00 25.59 484 LYS A O 1
ATOM 3605 N N . MET A 1 485 ? -29.737 40.244 115.168 1.00 24.94 485 MET A N 1
ATOM 3606 C CA . MET A 1 485 ? -29.083 39.005 114.768 1.00 24.71 485 MET A CA 1
ATOM 3607 C C . MET A 1 485 ? -28.360 39.151 113.431 1.00 25.51 485 MET A C 1
ATOM 3608 O O . MET A 1 485 ? -27.850 38.172 112.880 1.00 24.37 485 MET A O 1
ATOM 3613 N N . GLY A 1 486 ? -28.329 40.375 112.910 1.00 26.24 486 GLY A N 1
ATOM 3614 C CA . GLY A 1 486 ? -27.651 40.633 111.652 1.00 26.44 486 GLY A CA 1
ATOM 3615 C C . GLY A 1 486 ? -28.449 40.281 110.413 1.00 26.75 486 GLY A C 1
ATOM 3616 O O . GLY A 1 486 ? -27.891 40.184 109.322 1.00 28.05 486 GLY A O 1
ATOM 3617 N N . LYS A 1 487 ? -29.755 40.092 110.574 1.00 25.20 487 LYS A N 1
ATOM 3618 C CA . LYS A 1 487 ? -30.614 39.746 109.454 1.00 22.80 487 LYS A CA 1
ATOM 3619 C C . LYS A 1 487 ? -31.366 40.968 108.951 1.00 22.30 487 LYS A C 1
ATOM 3620 O O . LYS A 1 487 ? -31.262 42.049 109.521 1.00 20.84 487 LYS A O 1
ATOM 3626 N N . ASN A 1 488 ? -32.121 40.781 107.875 1.00 21.87 488 ASN A N 1
ATOM 3627 C CA . ASN A 1 488 ? -32.918 41.852 107.284 1.00 21.94 488 ASN A CA 1
ATOM 3628 C C . ASN A 1 488 ? -34.370 41.398 107.358 1.00 22.41 488 ASN A C 1
ATOM 3629 O O . ASN A 1 488 ? -34.850 40.659 106.495 1.00 23.24 488 ASN A O 1
ATOM 3634 N N . PRO A 1 489 ? -35.088 41.834 108.402 1.00 22.16 489 PRO A N 1
ATOM 3635 C CA . PRO A 1 489 ? -36.488 41.466 108.601 1.00 21.60 489 PRO A CA 1
ATOM 3636 C C . PRO A 1 489 ? -37.479 42.263 107.774 1.00 21.25 489 PRO A C 1
ATOM 3637 O O . PRO A 1 489 ? -37.311 43.465 107.568 1.00 20.22 489 PRO A O 1
ATOM 3641 N N . ILE A 1 490 ? -38.513 41.570 107.305 1.00 22.15 490 ILE A N 1
ATOM 3642 C CA . ILE A 1 490 ? -39.592 42.174 106.537 1.00 20.96 490 ILE A CA 1
ATOM 3643 C C . ILE A 1 490 ? -40.891 41.559 107.051 1.00 21.27 490 ILE A C 1
ATOM 3644 O O . ILE A 1 490 ? -41.049 40.336 107.081 1.00 21.41 490 ILE A O 1
ATOM 3649 N N . VAL A 1 491 ? -41.796 42.421 107.505 1.00 20.23 491 VAL A N 1
ATOM 3650 C CA . VAL A 1 491 ? -43.074 41.978 108.037 1.00 19.95 491 VAL A CA 1
ATOM 3651 C C . VAL A 1 491 ? -44.009 41.541 106.935 1.00 21.36 491 VAL A C 1
ATOM 3652 O O . VAL A 1 491 ? -44.179 42.238 105.934 1.00 22.13 491 VAL A O 1
ATOM 3656 N N . VAL A 1 492 ? -44.640 40.392 107.149 1.00 21.98 492 VAL A N 1
ATOM 3657 C CA . VAL A 1 492 ? -45.557 39.811 106.177 1.00 21.00 492 VAL A CA 1
ATOM 3658 C C . VAL A 1 492 ? -46.789 39.241 106.880 1.00 21.11 492 VAL A C 1
ATOM 3659 O O . VAL A 1 492 ? -46.663 38.470 107.832 1.00 22.97 492 VAL A O 1
ATOM 3663 N N . ASN A 1 493 ? -47.980 39.609 106.423 1.00 19.74 493 ASN A N 1
ATOM 3664 C CA . ASN A 1 493 ? -49.186 39.063 107.036 1.00 19.35 493 ASN A CA 1
ATOM 3665 C C . ASN A 1 493 ? -49.346 37.584 106.672 1.00 18.51 493 ASN A C 1
ATOM 3666 O O . ASN A 1 493 ? -49.062 37.173 105.549 1.00 16.73 493 ASN A O 1
ATOM 3671 N N . ASP A 1 494 ? -49.792 36.789 107.635 1.00 19.12 494 ASP A N 1
ATOM 3672 C CA . ASP A 1 494 ? -49.976 35.353 107.435 1.00 20.85 494 ASP A CA 1
ATOM 3673 C C . ASP A 1 494 ? -50.776 35.020 106.165 1.00 21.61 494 ASP A C 1
ATOM 3674 O O . ASP A 1 494 ? -51.834 35.605 105.902 1.00 22.23 494 ASP A O 1
ATOM 3679 N N . CYS A 1 495 ? -50.243 34.088 105.378 1.00 21.35 495 CYS A N 1
ATOM 3680 C CA . CYS A 1 495 ? -50.867 33.638 104.133 1.00 21.32 495 CYS A CA 1
ATOM 3681 C C . CYS A 1 495 ? -50.025 32.475 103.630 1.00 21.21 495 CYS A C 1
ATOM 3682 O O . CYS A 1 495 ? -48.832 32.425 103.905 1.00 23.63 495 CYS A O 1
ATOM 3685 N N . PRO A 1 496 ? -50.624 31.521 102.895 1.00 21.02 496 PRO A N 1
ATOM 3686 C CA . PRO A 1 496 ? -49.828 30.390 102.403 1.00 19.48 496 PRO A CA 1
ATOM 3687 C C . PRO A 1 496 ? -48.586 30.839 101.630 1.00 18.74 496 PRO A C 1
ATOM 3688 O O . PRO A 1 496 ? -48.670 31.646 100.700 1.00 17.56 496 PRO A O 1
ATOM 3692 N N . GLY A 1 497 ? -47.433 30.320 102.039 1.00 17.27 497 GLY A N 1
ATOM 3693 C CA . GLY A 1 497 ? -46.184 30.679 101.393 1.00 16.58 497 GLY A CA 1
ATOM 3694 C C . GLY A 1 497 ? -45.652 32.048 101.797 1.00 15.73 497 GLY A C 1
ATOM 3695 O O . GLY A 1 497 ? -44.599 32.470 101.326 1.00 14.69 497 GLY A O 1
ATOM 3696 N N . PHE A 1 498 ? -46.370 32.743 102.670 1.00 16.52 498 PHE A N 1
ATOM 3697 C CA . PHE A 1 498 ? -45.958 34.075 103.115 1.00 20.09 498 PHE A CA 1
ATOM 3698 C C . PHE A 1 498 ? -45.610 34.937 101.898 1.00 21.24 498 PHE A C 1
ATOM 3699 O O . PHE A 1 498 ? -46.406 35.048 100.967 1.00 22.24 498 PHE A O 1
ATOM 3707 N N . LEU A 1 499 ? -44.431 35.541 101.889 1.00 23.05 499 LEU A N 1
ATOM 3708 C CA . LEU A 1 499 ? -44.040 36.372 100.757 1.00 23.70 499 LEU A CA 1
ATOM 3709 C C . LEU A 1 499 ? -43.099 35.650 99.795 1.00 25.35 499 LEU A C 1
ATOM 3710 O O . LEU A 1 499 ? -43.396 35.526 98.611 1.00 26.41 499 LEU A O 1
ATOM 3715 N N . VAL A 1 500 ? -41.981 35.150 100.311 1.00 26.39 500 VAL A N 1
ATOM 3716 C CA . VAL A 1 500 ? -40.983 34.469 99.487 1.00 27.32 500 VAL A CA 1
ATOM 3717 C C . VAL A 1 500 ? -41.445 33.222 98.737 1.00 27.08 500 VAL A C 1
ATOM 3718 O O . VAL A 1 500 ? -41.444 33.208 97.512 1.00 26.01 500 VAL A O 1
ATOM 3722 N N . ASN A 1 501 ? -41.825 32.174 99.460 1.00 27.92 501 ASN A N 1
ATOM 3723 C CA . ASN A 1 501 ? -42.272 30.939 98.819 1.00 28.59 501 ASN A CA 1
ATOM 3724 C C . ASN A 1 501 ? -43.493 31.139 97.926 1.00 28.15 501 ASN A C 1
ATOM 3725 O O . ASN A 1 501 ? -43.610 30.520 96.865 1.00 28.04 501 ASN A O 1
ATOM 3730 N N . ARG A 1 502 ? -44.406 31.999 98.362 1.00 26.16 502 ARG A N 1
ATOM 3731 C CA . ARG A 1 502 ? -45.618 32.268 97.603 1.00 24.07 502 ARG A CA 1
ATOM 3732 C C . ARG A 1 502 ? -45.299 32.840 96.229 1.00 24.59 502 ARG A C 1
ATOM 3733 O O . ARG A 1 502 ? -46.055 32.652 95.273 1.00 24.77 502 ARG A O 1
ATOM 3741 N N . VAL A 1 503 ? -44.179 33.544 96.139 1.00 23.67 503 VAL A N 1
ATOM 3742 C CA . VAL A 1 503 ? -43.758 34.154 94.891 1.00 24.76 503 VAL A CA 1
ATOM 3743 C C . VAL A 1 503 ? -42.898 33.192 94.067 1.00 26.02 503 VAL A C 1
ATOM 3744 O O . VAL A 1 503 ? -42.929 33.204 92.831 1.00 25.74 503 VAL A O 1
ATOM 3748 N N . LEU A 1 504 ? -42.146 32.348 94.758 1.00 25.68 504 LEU A N 1
ATOM 3749 C CA . LEU A 1 504 ? -41.279 31.392 94.093 1.00 29.00 504 LEU A CA 1
ATOM 3750 C C . LEU A 1 504 ? -42.032 30.316 93.331 1.00 30.65 504 LEU A C 1
ATOM 3751 O O . LEU A 1 504 ? -41.624 29.932 92.239 1.00 31.42 504 LEU A O 1
ATOM 3756 N N . PHE A 1 505 ? -43.123 29.812 93.893 1.00 31.96 505 PHE A N 1
ATOM 3757 C CA . PHE A 1 505 ? -43.830 28.756 93.198 1.00 33.59 505 PHE A CA 1
ATOM 3758 C C . PHE A 1 505 ? -44.455 29.163 91.874 1.00 31.62 505 PHE A C 1
ATOM 3759 O O . PHE A 1 505 ? -44.421 28.394 90.915 1.00 31.69 505 PHE A O 1
ATOM 3767 N N . PRO A 1 506 ? -45.042 30.360 91.793 1.00 29.47 506 PRO A N 1
ATOM 3768 C CA . PRO A 1 506 ? -45.595 30.687 90.477 1.00 28.64 506 PRO A CA 1
ATOM 3769 C C . PRO A 1 506 ? -44.411 30.651 89.488 1.00 28.40 506 PRO A C 1
ATOM 3770 O O . PRO A 1 506 ? -44.552 30.294 88.316 1.00 27.68 506 PRO A O 1
ATOM 3774 N N . TYR A 1 507 ? -43.235 31.007 89.994 1.00 26.88 507 TYR A N 1
ATOM 3775 C CA . TYR A 1 507 ? -42.002 31.013 89.211 1.00 25.67 507 TYR A CA 1
ATOM 3776 C C . TYR A 1 507 ? -41.662 29.587 88.766 1.00 26.45 507 TYR A C 1
ATOM 3777 O O . TYR A 1 507 ? -41.293 29.355 87.615 1.00 26.48 507 TYR A O 1
ATOM 3786 N N . PHE A 1 508 ? -41.777 28.642 89.696 1.00 26.53 508 PHE A N 1
ATOM 3787 C CA . PHE A 1 508 ? -41.510 27.234 89.425 1.00 27.49 508 PHE A CA 1
ATOM 3788 C C . PHE A 1 508 ? -42.621 26.651 88.540 1.00 27.83 508 PHE A C 1
ATOM 3789 O O . PHE A 1 508 ? -42.408 25.683 87.815 1.00 27.36 508 PHE A O 1
ATOM 3797 N N . GLY A 1 509 ? -43.810 27.238 88.614 1.00 28.50 509 GLY A N 1
ATOM 3798 C CA . GLY A 1 509 ? -44.905 26.770 87.788 1.00 28.03 509 GLY A CA 1
ATOM 3799 C C . GLY A 1 509 ? -44.498 26.983 86.340 1.00 28.16 509 GLY A C 1
ATOM 3800 O O . GLY A 1 509 ? -44.526 26.053 85.530 1.00 26.07 509 GLY A O 1
ATOM 3801 N N . GLY A 1 510 ? -44.104 28.216 86.024 1.00 27.54 510 GLY A N 1
ATOM 3802 C CA . GLY A 1 510 ? -43.670 28.542 84.679 1.00 26.69 510 GLY A CA 1
ATOM 3803 C C . GLY A 1 510 ? -42.574 27.588 84.234 1.00 26.47 510 GLY A C 1
ATOM 3804 O O . GLY A 1 510 ? -42.531 27.166 83.078 1.00 25.54 510 GLY A O 1
ATOM 3805 N N . PHE A 1 511 ? -41.681 27.246 85.156 1.00 25.48 511 PHE A N 1
ATOM 3806 C CA . PHE A 1 511 ? -40.602 26.323 84.854 1.00 24.75 511 PHE A CA 1
ATOM 3807 C C . PHE A 1 511 ? -41.211 24.960 84.559 1.00 25.15 511 PHE A C 1
ATOM 3808 O O . PHE A 1 511 ? -40.734 24.235 83.692 1.00 26.49 511 PHE A O 1
ATOM 3816 N N . ALA A 1 512 ? -42.263 24.612 85.293 1.00 25.05 512 ALA A N 1
ATOM 3817 C CA . ALA A 1 512 ? -42.936 23.335 85.093 1.00 26.25 512 ALA A CA 1
ATOM 3818 C C . ALA A 1 512 ? -43.627 23.303 83.722 1.00 25.74 512 ALA A C 1
ATOM 3819 O O . ALA A 1 512 ? -43.599 22.289 83.033 1.00 25.07 512 ALA A O 1
ATOM 3821 N N . LYS A 1 513 ? -44.239 24.418 83.334 1.00 25.97 513 LYS A N 1
ATOM 3822 C CA . LYS A 1 513 ? -44.910 24.501 82.044 1.00 27.73 513 LYS A CA 1
ATOM 3823 C C . LYS A 1 513 ? -43.902 24.419 80.890 1.00 30.05 513 LYS A C 1
ATOM 3824 O O . LYS A 1 513 ? -44.223 23.901 79.818 1.00 32.51 513 LYS A O 1
ATOM 3830 N N . LEU A 1 514 ? -42.687 24.926 81.102 1.00 29.60 514 LEU A N 1
ATOM 3831 C CA . LEU A 1 514 ? -41.664 24.885 80.059 1.00 29.71 514 LEU A CA 1
ATOM 3832 C C . LEU A 1 514 ? -41.198 23.451 79.843 1.00 31.17 514 LEU A C 1
ATOM 3833 O O . LEU A 1 514 ? -41.133 22.974 78.713 1.00 32.41 514 LEU A O 1
ATOM 3838 N N . VAL A 1 515 ? -40.877 22.762 80.932 1.00 31.62 515 VAL A N 1
ATOM 3839 C CA . VAL A 1 515 ? -40.416 21.390 80.836 1.00 32.01 515 VAL A CA 1
ATOM 3840 C C . VAL A 1 515 ? -41.494 20.491 80.247 1.00 32.95 515 VAL A C 1
ATOM 3841 O O . VAL A 1 515 ? -41.190 19.590 79.474 1.00 34.07 515 VAL A O 1
ATOM 3845 N N . SER A 1 516 ? -42.752 20.733 80.612 1.00 33.16 516 SER A N 1
ATOM 3846 C CA . SER A 1 516 ? -43.855 19.929 80.091 1.00 33.31 516 SER A CA 1
ATOM 3847 C C . SER A 1 516 ? -44.041 20.212 78.610 1.00 32.94 516 SER A C 1
ATOM 3848 O O . SER A 1 516 ? -44.663 19.421 77.897 1.00 32.95 516 SER A O 1
ATOM 3851 N N . ALA A 1 517 ? -43.502 21.347 78.161 1.00 31.29 517 ALA A N 1
ATOM 3852 C CA . ALA A 1 517 ? -43.607 21.759 76.764 1.00 28.89 517 ALA A CA 1
ATOM 3853 C C . ALA A 1 517 ? -42.383 21.341 75.961 1.00 28.72 517 ALA A C 1
ATOM 3854 O O . ALA A 1 517 ? -42.116 21.876 74.884 1.00 28.65 517 ALA A O 1
ATOM 3856 N N . GLY A 1 518 ? -41.636 20.384 76.498 1.00 27.83 518 GLY A N 1
ATOM 3857 C CA . GLY A 1 518 ? -40.463 19.884 75.806 1.00 29.70 518 GLY A CA 1
ATOM 3858 C C . GLY A 1 518 ? -39.216 20.748 75.809 1.00 30.75 518 GLY A C 1
ATOM 3859 O O . GLY A 1 518 ? -38.226 20.393 75.163 1.00 31.86 518 GLY A O 1
ATOM 3860 N N . VAL A 1 519 ? -39.245 21.871 76.520 1.00 30.15 519 VAL A N 1
ATOM 3861 C CA . VAL A 1 519 ? -38.084 22.745 76.582 1.00 30.25 519 VAL A CA 1
ATOM 3862 C C . VAL A 1 519 ? -37.012 22.123 77.473 1.00 31.70 519 VAL A C 1
ATOM 3863 O O . VAL A 1 519 ? -37.306 21.630 78.558 1.00 32.04 519 VAL A O 1
ATOM 3867 N N . ASP A 1 520 ? -35.771 22.140 76.995 1.00 33.31 520 ASP A N 1
ATOM 3868 C CA . ASP A 1 520 ? -34.634 21.574 77.723 1.00 34.51 520 ASP A CA 1
ATOM 3869 C C . ASP A 1 520 ? -34.360 22.366 79.005 1.00 34.04 520 ASP A C 1
ATOM 3870 O O . ASP A 1 520 ? -34.145 23.583 78.959 1.00 32.74 520 ASP A O 1
ATOM 3875 N N . PHE A 1 521 ? -34.349 21.675 80.144 1.00 32.42 521 PHE A N 1
ATOM 3876 C CA . PHE A 1 521 ? -34.137 22.353 81.414 1.00 30.87 521 PHE A CA 1
ATOM 3877 C C . PHE A 1 521 ? -32.718 22.858 81.592 1.00 30.32 521 PHE A C 1
ATOM 3878 O O . PHE A 1 521 ? -32.476 23.775 82.370 1.00 31.86 521 PHE A O 1
ATOM 3886 N N . VAL A 1 522 ? -31.779 22.277 80.861 1.00 29.11 522 VAL A N 1
ATOM 3887 C CA . VAL A 1 522 ? -30.397 22.732 80.949 1.00 28.91 522 VAL A CA 1
ATOM 3888 C C . VAL A 1 522 ? -30.292 24.089 80.245 1.00 28.14 522 VAL A C 1
ATOM 3889 O O . VAL A 1 522 ? -29.548 24.968 80.681 1.00 27.42 522 VAL A O 1
ATOM 3893 N N . ARG A 1 523 ? -31.043 24.256 79.159 1.00 27.10 523 ARG A N 1
ATOM 3894 C CA . ARG A 1 523 ? -31.048 25.520 78.439 1.00 26.14 523 ARG A CA 1
ATOM 3895 C C . ARG A 1 523 ? -31.759 26.554 79.289 1.00 26.32 523 ARG A C 1
ATOM 3896 O O . ARG A 1 523 ? -31.306 27.695 79.416 1.00 26.04 523 ARG A O 1
ATOM 3904 N N . ILE A 1 524 ? -32.879 26.139 79.870 1.00 25.95 524 ILE A N 1
ATOM 3905 C CA . ILE A 1 524 ? -33.686 27.013 80.704 1.00 26.85 524 ILE A CA 1
ATOM 3906 C C . ILE A 1 524 ? -32.900 27.736 81.785 1.00 28.85 524 ILE A C 1
ATOM 3907 O O . ILE A 1 524 ? -32.854 28.965 81.790 1.00 29.45 524 ILE A O 1
ATOM 3912 N N . ASP A 1 525 ? -32.274 27.003 82.701 1.00 30.92 525 ASP A N 1
ATOM 3913 C CA . ASP A 1 525 ? -31.561 27.712 83.752 1.00 33.99 525 ASP A CA 1
ATOM 3914 C C . ASP A 1 525 ? -30.284 28.394 83.292 1.00 32.84 525 ASP A C 1
ATOM 3915 O O . ASP A 1 525 ? -29.747 29.250 83.988 1.00 34.23 525 ASP A O 1
ATOM 3920 N N . LYS A 1 526 ? -29.815 28.051 82.103 1.00 32.46 526 LYS A N 1
ATOM 3921 C CA . LYS A 1 526 ? -28.626 28.703 81.584 1.00 31.97 526 LYS A CA 1
ATOM 3922 C C . LYS A 1 526 ? -29.072 30.106 81.191 1.00 29.90 526 LYS A C 1
ATOM 3923 O O . LYS A 1 526 ? -28.319 31.071 81.294 1.00 28.34 526 LYS A O 1
ATOM 3929 N N . VAL A 1 527 ? -30.319 30.197 80.736 1.00 28.47 527 VAL A N 1
ATOM 3930 C CA . VAL A 1 527 ? -30.925 31.462 80.329 1.00 26.96 527 VAL A CA 1
ATOM 3931 C C . VAL A 1 527 ? -31.271 32.318 81.544 1.00 26.03 527 VAL A C 1
ATOM 3932 O O . VAL A 1 527 ? -31.061 33.529 81.537 1.00 25.37 527 VAL A O 1
ATOM 3936 N N . MET A 1 528 ? -31.808 31.682 82.582 1.00 25.05 528 MET A N 1
ATOM 3937 C CA . MET A 1 528 ? -32.187 32.391 83.800 1.00 23.96 528 MET A CA 1
ATOM 3938 C C . MET A 1 528 ? -30.958 32.829 84.586 1.00 25.64 528 MET A C 1
ATOM 3939 O O . MET A 1 528 ? -31.003 33.812 85.328 1.00 25.87 528 MET A O 1
ATOM 3944 N N . GLU A 1 529 ? -29.863 32.093 84.422 1.00 26.31 529 GLU A N 1
ATOM 3945 C CA . GLU A 1 529 ? -28.614 32.438 85.081 1.00 27.26 529 GLU A CA 1
ATOM 3946 C C . GLU A 1 529 ? -28.010 33.633 84.356 1.00 27.80 529 GLU A C 1
ATOM 3947 O O . GLU A 1 529 ? -27.424 34.518 84.979 1.00 28.38 529 GLU A O 1
ATOM 3953 N N . LYS A 1 530 ? -28.176 33.666 83.037 1.00 27.77 530 LYS A N 1
ATOM 3954 C CA . LYS A 1 530 ? -27.672 34.778 82.245 1.00 27.84 530 LYS A CA 1
ATOM 3955 C C . LYS A 1 530 ? -28.533 35.992 82.597 1.00 27.03 530 LYS A C 1
ATOM 3956 O O . LYS A 1 530 ? -28.056 37.132 82.626 1.00 27.84 530 LYS A O 1
ATOM 3962 N N . PHE A 1 531 ? -29.806 35.734 82.879 1.00 23.69 531 PHE A N 1
ATOM 3963 C CA . PHE A 1 531 ? -30.749 36.784 83.259 1.00 21.67 531 PHE A CA 1
ATOM 3964 C C . PHE A 1 531 ? -30.281 37.462 84.556 1.00 22.44 531 PHE A C 1
ATOM 3965 O O . PHE A 1 531 ? -30.596 38.625 84.822 1.00 20.05 531 PHE A O 1
ATOM 3973 N N . GLY A 1 532 ? -29.532 36.714 85.361 1.00 22.92 532 GLY A N 1
ATOM 3974 C CA . GLY A 1 532 ? -29.029 37.253 86.609 1.00 24.60 532 GLY A CA 1
ATOM 3975 C C . GLY A 1 532 ? -29.240 36.365 87.822 1.00 24.78 532 GLY A C 1
ATOM 3976 O O . GLY A 1 532 ? -28.633 36.597 88.865 1.00 26.44 532 GLY A O 1
ATOM 3977 N N . TRP A 1 533 ? -30.100 35.358 87.703 1.00 24.30 533 TRP A N 1
ATOM 3978 C CA . TRP A 1 533 ? -30.354 34.452 88.823 1.00 24.91 533 TRP A CA 1
ATOM 3979 C C . TRP A 1 533 ? -29.105 33.669 89.228 1.00 24.43 533 TRP A C 1
ATOM 3980 O O . TRP A 1 533 ? -28.402 33.121 88.375 1.00 24.61 533 TRP A O 1
ATOM 3991 N N . PRO A 1 534 ? -28.817 33.602 90.542 1.00 24.59 534 PRO A N 1
ATOM 3992 C CA . PRO A 1 534 ? -27.641 32.878 91.046 1.00 25.72 534 PRO A CA 1
ATOM 3993 C C . PRO A 1 534 ? -27.658 31.442 90.547 1.00 26.52 534 PRO A C 1
ATOM 3994 O O . PRO A 1 534 ? -26.659 30.929 90.033 1.00 27.66 534 PRO A O 1
ATOM 3998 N N . MET A 1 535 ? -28.811 30.802 90.708 1.00 26.65 535 MET A N 1
ATOM 3999 C CA . MET A 1 535 ? -29.001 29.430 90.268 1.00 26.91 535 MET A CA 1
ATOM 4000 C C . MET A 1 535 ? -30.242 29.324 89.393 1.00 26.62 535 MET A C 1
ATOM 4001 O O . MET A 1 535 ? -31.221 30.038 89.593 1.00 26.82 535 MET A O 1
ATOM 4006 N N . GLY A 1 536 ? -30.196 28.427 88.420 1.00 27.06 536 GLY A N 1
ATOM 4007 C CA . GLY A 1 536 ? -31.339 28.246 87.555 1.00 27.82 536 GLY A CA 1
ATOM 4008 C C . GLY A 1 536 ? -32.417 27.436 88.246 1.00 27.88 536 GLY A C 1
ATOM 4009 O O . GLY A 1 536 ? -32.147 26.778 89.245 1.00 29.25 536 GLY A O 1
ATOM 4010 N N . PRO A 1 537 ? -33.648 27.447 87.719 1.00 27.63 537 PRO A N 1
ATOM 4011 C CA . PRO A 1 537 ? -34.791 26.721 88.277 1.00 27.57 537 PRO A CA 1
ATOM 4012 C C . PRO A 1 537 ? -34.505 25.258 88.586 1.00 27.44 537 PRO A C 1
ATOM 4013 O O . PRO A 1 537 ? -34.691 24.804 89.713 1.00 29.06 537 PRO A O 1
ATOM 4017 N N . ALA A 1 538 ? -34.065 24.522 87.575 1.00 26.61 538 ALA A N 1
ATOM 4018 C CA . ALA A 1 538 ? -33.779 23.104 87.729 1.00 27.41 538 ALA A CA 1
ATOM 4019 C C . ALA A 1 538 ? -32.787 22.850 88.855 1.00 27.76 538 ALA A C 1
ATOM 4020 O O . ALA A 1 538 ? -33.045 22.059 89.767 1.00 27.22 538 ALA A O 1
ATOM 4022 N N . TYR A 1 539 ? -31.651 23.528 88.778 1.00 27.97 539 TYR A N 1
ATOM 4023 C CA . TYR A 1 539 ? -30.599 23.402 89.768 1.00 28.60 539 TYR A CA 1
ATOM 4024 C C . TYR A 1 539 ? -31.075 23.844 91.155 1.00 29.51 539 TYR A C 1
ATOM 4025 O O . TYR A 1 539 ? -30.760 23.207 92.162 1.00 28.69 539 TYR A O 1
ATOM 4034 N N . LEU A 1 540 ? -31.840 24.931 91.200 1.00 29.85 540 LEU A N 1
ATOM 4035 C CA . LEU A 1 540 ? -32.364 25.454 92.455 1.00 30.49 540 LEU A CA 1
ATOM 4036 C C . LEU A 1 540 ? -33.279 24.410 93.086 1.00 31.62 540 LEU A C 1
ATOM 4037 O O . LEU A 1 540 ? -33.224 24.159 94.294 1.00 31.69 540 LEU A O 1
ATOM 4042 N N . MET A 1 541 ? -34.129 23.814 92.254 1.00 32.72 541 MET A N 1
ATOM 4043 C CA . MET A 1 541 ? -35.061 22.789 92.699 1.00 34.02 541 MET A CA 1
ATOM 4044 C C . MET A 1 541 ? -34.292 21.641 93.325 1.00 33.48 541 MET A C 1
ATOM 4045 O O . MET A 1 541 ? -34.734 21.055 94.306 1.00 34.42 541 MET A O 1
ATOM 4050 N N . ASP A 1 542 ? -33.140 21.316 92.755 1.00 32.30 542 ASP A N 1
ATOM 4051 C CA . ASP A 1 542 ? -32.337 20.230 93.291 1.00 33.60 542 ASP A CA 1
ATOM 4052 C C . ASP A 1 542 ? -31.786 20.621 94.656 1.00 33.99 542 ASP A C 1
ATOM 4053 O O . ASP A 1 542 ? -31.928 19.881 95.626 1.00 33.69 542 ASP A O 1
ATOM 4058 N N . VAL A 1 543 ? -31.164 21.793 94.726 1.00 34.57 543 VAL A N 1
ATOM 4059 C CA . VAL A 1 543 ? -30.593 22.284 95.970 1.00 34.41 543 VAL A CA 1
ATOM 4060 C C . VAL A 1 543 ? -31.640 22.309 97.079 1.00 35.02 543 VAL A C 1
ATOM 4061 O O . VAL A 1 543 ? -31.369 21.927 98.216 1.00 35.28 543 VAL A O 1
ATOM 4065 N N . VAL A 1 544 ? -32.840 22.756 96.734 1.00 35.46 544 VAL A N 1
ATOM 4066 C CA . VAL A 1 544 ? -33.932 22.838 97.691 1.00 35.62 544 VAL A CA 1
ATOM 4067 C C . VAL A 1 544 ? -34.499 21.454 97.977 1.00 36.30 544 VAL A C 1
ATOM 4068 O O . VAL A 1 544 ? -35.060 21.210 99.045 1.00 36.87 544 VAL A O 1
ATOM 4072 N N . GLY A 1 545 ? -34.352 20.552 97.012 1.00 37.05 545 GLY A N 1
ATOM 4073 C CA . GLY A 1 545 ? -34.854 19.199 97.168 1.00 35.67 545 GLY A CA 1
ATOM 4074 C C . GLY A 1 545 ? -36.216 19.016 96.532 1.00 35.87 545 GLY A C 1
ATOM 4075 O O . GLY A 1 545 ? -37.169 19.732 96.847 1.00 36.28 545 GLY A O 1
ATOM 4076 N N . ILE A 1 546 ? -36.313 18.053 95.628 1.00 35.29 546 ILE A N 1
ATOM 4077 C CA . ILE A 1 546 ? -37.568 17.779 94.950 1.00 35.02 546 ILE A CA 1
ATOM 4078 C C . ILE A 1 546 ? -38.678 17.446 95.940 1.00 35.02 546 ILE A C 1
ATOM 4079 O O . ILE A 1 546 ? -39.826 17.848 95.748 1.00 35.13 546 ILE A O 1
ATOM 4084 N N . ASP A 1 547 ? -38.338 16.708 96.993 1.00 35.87 547 ASP A N 1
ATOM 4085 C CA . ASP A 1 547 ? -39.324 16.347 98.014 1.00 36.51 547 ASP A CA 1
ATOM 4086 C C . ASP A 1 547 ? -39.894 17.613 98.654 1.00 35.59 547 ASP A C 1
ATOM 4087 O O . ASP A 1 547 ? -41.101 17.725 98.879 1.00 33.79 547 ASP A O 1
ATOM 4092 N N . THR A 1 548 ? -39.009 18.565 98.942 1.00 35.77 548 THR A N 1
ATOM 4093 C CA . THR A 1 548 ? -39.402 19.836 99.542 1.00 36.04 548 THR A CA 1
ATOM 4094 C C . THR A 1 548 ? -40.325 20.588 98.583 1.00 36.69 548 THR A C 1
ATOM 4095 O O . THR A 1 548 ? -41.385 21.079 98.976 1.00 36.36 548 THR A O 1
ATOM 4099 N N . GLY A 1 549 ? -39.912 20.678 97.322 1.00 37.20 549 GLY A N 1
ATOM 4100 C CA . GLY A 1 549 ? -40.723 21.362 96.329 1.00 37.71 549 GLY A CA 1
ATOM 4101 C C . GLY A 1 549 ? -42.063 20.682 96.118 1.00 39.36 549 GLY A C 1
ATOM 4102 O O . GLY A 1 549 ? -43.082 21.342 95.883 1.00 38.59 549 GLY A O 1
ATOM 4103 N N . HIS A 1 550 ? -42.069 19.354 96.191 1.00 41.17 550 HIS A N 1
ATOM 4104 C CA . HIS A 1 550 ? -43.305 18.602 96.018 1.00 41.26 550 HIS A CA 1
ATOM 4105 C C . HIS A 1 550 ? -44.270 19.014 97.119 1.00 40.55 550 HIS A C 1
ATOM 4106 O O . HIS A 1 550 ? -45.412 19.374 96.850 1.00 39.05 550 HIS A O 1
ATOM 4113 N N . HIS A 1 551 ? -43.802 18.977 98.361 1.00 41.98 551 HIS A N 1
ATOM 4114 C CA . HIS A 1 551 ? -44.655 19.358 99.477 1.00 44.03 551 HIS A CA 1
ATOM 4115 C C . HIS A 1 551 ? -45.126 20.799 99.336 1.00 44.23 551 HIS A C 1
ATOM 4116 O O . HIS A 1 551 ? -46.318 21.089 99.466 1.00 44.49 551 HIS A O 1
ATOM 4123 N N . GLY A 1 552 ? -44.183 21.698 99.070 1.00 44.71 552 GLY A N 1
ATOM 4124 C CA . GLY A 1 552 ? -44.514 23.104 98.916 1.00 45.08 552 GLY A CA 1
ATOM 4125 C C . GLY A 1 552 ? -45.633 23.328 97.920 1.00 45.45 552 GLY A C 1
ATOM 4126 O O . GLY A 1 552 ? -46.598 24.037 98.201 1.00 46.10 552 GLY A O 1
ATOM 4127 N N . ARG A 1 553 ? -45.495 22.720 96.748 1.00 46.15 553 ARG A N 1
ATOM 4128 C CA . ARG A 1 553 ? -46.491 22.832 95.690 1.00 46.42 553 ARG A CA 1
ATOM 4129 C C . ARG A 1 553 ? -47.884 22.509 96.233 1.00 45.31 553 ARG A C 1
ATOM 4130 O O . ARG A 1 553 ? -48.830 23.284 96.060 1.00 45.07 553 ARG A O 1
ATOM 4138 N N . ASP A 1 554 ? -48.002 21.359 96.891 1.00 43.46 554 ASP A N 1
ATOM 4139 C CA . ASP A 1 554 ? -49.271 20.929 97.466 1.00 42.58 554 ASP A CA 1
ATOM 4140 C C . ASP A 1 554 ? -49.861 22.002 98.374 1.00 40.37 554 ASP A C 1
ATOM 4141 O O . ASP A 1 554 ? -51.054 22.290 98.301 1.00 39.80 554 ASP A O 1
ATOM 4146 N N . VAL A 1 555 ? -49.025 22.592 99.226 1.00 37.96 555 VAL A N 1
ATOM 4147 C CA . VAL A 1 555 ? -49.481 23.639 100.142 1.00 35.41 555 VAL A CA 1
ATOM 4148 C C . VAL A 1 555 ? -50.024 24.846 99.388 1.00 33.28 555 VAL A C 1
ATOM 4149 O O . VAL A 1 555 ? -51.084 25.368 99.719 1.00 32.21 555 VAL A O 1
ATOM 4153 N N . MET A 1 556 ? -49.289 25.293 98.376 1.00 32.36 556 MET A N 1
ATOM 4154 C CA . MET A 1 556 ? -49.709 26.446 97.590 1.00 32.35 556 MET A CA 1
ATOM 4155 C C . MET A 1 556 ? -50.969 26.138 96.792 1.00 33.01 556 MET A C 1
ATOM 4156 O O . MET A 1 556 ? -51.870 26.969 96.692 1.00 33.04 556 MET A O 1
ATOM 4161 N N . ALA A 1 557 ? -51.029 24.938 96.226 1.00 34.49 557 ALA A N 1
ATOM 4162 C CA . ALA A 1 557 ? -52.188 24.517 95.450 1.00 37.04 557 ALA A CA 1
ATOM 4163 C C . ALA A 1 557 ? -53.452 24.598 96.315 1.00 39.20 557 ALA A C 1
ATOM 4164 O O . ALA A 1 557 ? -54.520 25.014 95.843 1.00 40.23 557 ALA A O 1
ATOM 4166 N N . GLU A 1 558 ? -53.330 24.203 97.582 1.00 40.40 558 GLU A N 1
ATOM 4167 C CA . GLU A 1 558 ? -54.459 24.255 98.506 1.00 41.26 558 GLU A CA 1
ATOM 4168 C C . GLU A 1 558 ? -54.728 25.714 98.857 1.00 41.23 558 GLU A C 1
ATOM 4169 O O . GLU A 1 558 ? -55.880 26.131 98.982 1.00 41.70 558 GLU A O 1
ATOM 4175 N N . GLY A 1 559 ? -53.650 26.481 99.004 1.00 40.26 559 GLY A N 1
ATOM 4176 C CA . GLY A 1 559 ? -53.757 27.888 99.351 1.00 38.97 559 GLY A CA 1
ATOM 4177 C C . GLY A 1 559 ? -54.423 28.774 98.319 1.00 38.97 559 GLY A C 1
ATOM 4178 O O . GLY A 1 559 ? -55.241 29.618 98.675 1.00 37.78 559 GLY A O 1
ATOM 4179 N N . PHE A 1 560 ? -54.071 28.602 97.048 1.00 39.41 560 PHE A N 1
ATOM 4180 C CA . PHE A 1 560 ? -54.661 29.409 95.981 1.00 41.09 560 PHE A CA 1
ATOM 4181 C C . PHE A 1 560 ? -55.037 28.536 94.783 1.00 43.30 560 PHE A C 1
ATOM 4182 O O . PHE A 1 560 ? -54.374 28.569 93.743 1.00 44.38 560 PHE A O 1
ATOM 4190 N N . PRO A 1 561 ? -56.118 27.749 94.913 1.00 44.39 561 PRO A N 1
ATOM 4191 C CA . PRO A 1 561 ? -56.614 26.847 93.866 1.00 44.63 561 PRO A CA 1
ATOM 4192 C C . PRO A 1 561 ? -56.921 27.533 92.536 1.00 44.25 561 PRO A C 1
ATOM 4193 O O . PRO A 1 561 ? -56.730 26.953 91.468 1.00 44.36 561 PRO A O 1
ATOM 4197 N N . ASP A 1 562 ? -57.396 28.771 92.610 1.00 43.53 562 ASP A N 1
ATOM 4198 C CA . ASP A 1 562 ? -57.748 29.519 91.416 1.00 43.65 562 ASP A CA 1
ATOM 4199 C C . ASP A 1 562 ? -56.589 29.737 90.449 1.00 43.06 562 ASP A C 1
ATOM 4200 O O . ASP A 1 562 ? -56.818 30.024 89.276 1.00 43.59 562 ASP A O 1
ATOM 4205 N N . ARG A 1 563 ? -55.350 29.597 90.912 1.00 41.27 563 ARG A N 1
ATOM 4206 C CA . ARG A 1 563 ? -54.226 29.820 90.012 1.00 39.59 563 ARG A CA 1
ATOM 4207 C C . ARG A 1 563 ? -53.011 28.940 90.226 1.00 38.66 563 ARG A C 1
ATOM 4208 O O . ARG A 1 563 ? -52.195 28.782 89.324 1.00 38.87 563 ARG A O 1
ATOM 4216 N N . MET A 1 564 ? -52.882 28.349 91.403 1.00 38.77 564 MET A N 1
ATOM 4217 C CA . MET A 1 564 ? -51.715 27.527 91.656 1.00 38.94 564 MET A CA 1
ATOM 4218 C C . MET A 1 564 ? -51.984 26.039 91.606 1.00 40.87 564 MET A C 1
ATOM 4219 O O . MET A 1 564 ? -51.071 25.228 91.773 1.00 41.22 564 MET A O 1
ATOM 4224 N N . LYS A 1 565 ? -53.239 25.681 91.362 1.00 43.58 565 LYS A N 1
ATOM 4225 C CA . LYS A 1 565 ? -53.623 24.278 91.266 1.00 46.17 565 LYS A CA 1
ATOM 4226 C C . LYS A 1 565 ? -53.526 23.868 89.801 1.00 48.49 565 LYS A C 1
ATOM 4227 O O . LYS A 1 565 ? -54.195 24.451 88.947 1.00 48.87 565 LYS A O 1
ATOM 4229 N N . ASP A 1 566 ? -52.681 22.884 89.508 1.00 51.30 566 ASP A N 1
ATOM 4230 C CA . ASP A 1 566 ? -52.527 22.405 88.136 1.00 55.10 566 ASP A CA 1
ATOM 4231 C C . ASP A 1 566 ? -53.119 21.003 87.984 1.00 56.14 566 ASP A C 1
ATOM 4232 O O . ASP A 1 566 ? -52.800 20.095 88.761 1.00 56.15 566 ASP A O 1
ATOM 4237 N N . ASP A 1 567 ? -53.971 20.837 86.972 1.00 56.91 567 ASP A N 1
ATOM 4238 C CA . ASP A 1 567 ? -54.638 19.563 86.699 1.00 57.96 567 ASP A CA 1
ATOM 4239 C C . ASP A 1 567 ? -53.846 18.554 85.854 1.00 57.01 567 ASP A C 1
ATOM 4240 O O . ASP A 1 567 ? -54.439 17.667 85.240 1.00 57.48 567 ASP A O 1
ATOM 4245 N N . ARG A 1 568 ? -52.521 18.691 85.819 1.00 55.32 568 ARG A N 1
ATOM 4246 C CA . ARG A 1 568 ? -51.658 17.773 85.071 1.00 54.32 568 ARG A CA 1
ATOM 4247 C C . ARG A 1 568 ? -50.369 17.510 85.855 1.00 53.39 568 ARG A C 1
ATOM 4248 O O . ARG A 1 568 ? -49.895 18.386 86.573 1.00 53.59 568 ARG A O 1
ATOM 4250 N N . ARG A 1 569 ? -49.808 16.308 85.728 1.00 52.72 569 ARG A N 1
ATOM 4251 C CA . ARG A 1 569 ? -48.571 15.967 86.432 1.00 51.53 569 ARG A CA 1
ATOM 4252 C C . ARG A 1 569 ? -47.397 16.699 85.800 1.00 50.57 569 ARG A C 1
ATOM 4253 O O . ARG A 1 569 ? -47.257 16.716 84.575 1.00 51.48 569 ARG A O 1
ATOM 4261 N N . SER A 1 570 ? -46.557 17.305 86.638 1.00 48.15 570 SER A N 1
ATOM 4262 C CA . SER A 1 570 ? -45.400 18.049 86.155 1.00 44.96 570 SER A CA 1
ATOM 4263 C C . SER A 1 570 ? -44.127 17.260 86.385 1.00 43.54 570 SER A C 1
ATOM 4264 O O . SER A 1 570 ? -44.176 16.115 86.830 1.00 42.93 570 SER A O 1
ATOM 4267 N N . ALA A 1 571 ? -42.993 17.882 86.077 1.00 42.73 571 ALA A N 1
ATOM 4268 C CA . ALA A 1 571 ? -41.691 17.253 86.246 1.00 42.82 571 ALA A CA 1
ATOM 4269 C C . ALA A 1 571 ? -41.379 17.000 87.717 1.00 43.58 571 ALA A C 1
ATOM 4270 O O . ALA A 1 571 ? -40.533 16.170 88.041 1.00 44.05 571 ALA A O 1
ATOM 4272 N N . ILE A 1 572 ? -42.053 17.723 88.605 1.00 43.83 572 ILE A N 1
ATOM 4273 C CA . ILE A 1 572 ? -41.830 17.559 90.035 1.00 45.48 572 ILE A CA 1
ATOM 4274 C C . ILE A 1 572 ? -42.358 16.187 90.425 1.00 45.08 572 ILE A C 1
ATOM 4275 O O . ILE A 1 572 ? -41.675 15.409 91.091 1.00 45.19 572 ILE A O 1
ATOM 4280 N N . ASP A 1 573 ? -43.579 15.895 89.990 1.00 45.05 573 ASP A N 1
ATOM 4281 C CA . ASP A 1 573 ? -44.215 14.615 90.265 1.00 44.70 573 ASP A CA 1
ATOM 4282 C C . ASP A 1 573 ? -43.392 13.470 89.704 1.00 44.45 573 ASP A C 1
ATOM 4283 O O . ASP A 1 573 ? -43.206 12.447 90.360 1.00 45.15 573 ASP A O 1
ATOM 4288 N N . ALA A 1 574 ? -42.910 13.641 88.479 1.00 44.16 574 ALA A N 1
ATOM 4289 C CA . ALA A 1 574 ? -42.112 12.609 87.829 1.00 43.77 574 ALA A CA 1
ATOM 4290 C C . ALA A 1 574 ? -40.803 12.331 88.566 1.00 42.46 574 ALA A C 1
ATOM 4291 O O . ALA A 1 574 ? -40.398 11.178 88.694 1.00 43.15 574 ALA A O 1
ATOM 4293 N N . LEU A 1 575 ? -40.145 13.382 89.050 1.00 42.41 575 LEU A N 1
ATOM 4294 C CA . LEU A 1 575 ? -38.883 13.217 89.764 1.00 42.29 575 LEU A CA 1
ATOM 4295 C C . LEU A 1 575 ? -39.100 12.684 91.174 1.00 42.89 575 LEU A C 1
ATOM 4296 O O . LEU A 1 575 ? -38.315 11.872 91.668 1.00 41.55 575 LEU A O 1
ATOM 4301 N N . TYR A 1 576 ? -40.163 13.143 91.826 1.00 42.30 576 TYR A N 1
ATOM 4302 C CA . TYR A 1 576 ? -40.454 12.694 93.179 1.00 43.30 576 TYR A CA 1
ATOM 4303 C C . TYR A 1 576 ? -40.858 11.223 93.176 1.00 43.10 576 TYR A C 1
ATOM 4304 O O . TYR A 1 576 ? -40.311 10.415 93.926 1.00 42.79 576 TYR A O 1
ATOM 4313 N N . GLU A 1 577 ? -41.824 10.884 92.331 1.00 42.93 577 GLU A N 1
ATOM 4314 C CA . GLU A 1 577 ? -42.293 9.509 92.222 1.00 42.30 577 GLU A CA 1
ATOM 4315 C C . GLU A 1 577 ? -41.137 8.601 91.822 1.00 42.22 577 GLU A C 1
ATOM 4316 O O . GLU A 1 577 ? -41.094 7.436 92.207 1.00 43.06 577 GLU A O 1
ATOM 4322 N N . ALA A 1 578 ? -40.197 9.143 91.056 1.00 41.98 578 ALA A N 1
ATOM 4323 C CA . ALA A 1 578 ? -39.038 8.377 90.614 1.00 42.00 578 ALA A CA 1
ATOM 4324 C C . ALA A 1 578 ? -37.926 8.417 91.659 1.00 41.72 578 ALA A C 1
ATOM 4325 O O . ALA A 1 578 ? -36.808 7.973 91.404 1.00 41.92 578 ALA A O 1
ATOM 4327 N N . LYS A 1 579 ? -38.243 8.955 92.834 1.00 42.26 579 LYS A N 1
ATOM 4328 C CA . LYS A 1 579 ? -37.290 9.060 93.936 1.00 43.18 579 LYS A CA 1
ATOM 4329 C C . LYS A 1 579 ? -36.037 9.897 93.653 1.00 43.90 579 LYS A C 1
ATOM 4330 O O . LYS A 1 579 ? -34.995 9.688 94.276 1.00 43.57 579 LYS A O 1
ATOM 4332 N N . ARG A 1 580 ? -36.136 10.833 92.713 1.00 44.79 580 ARG A N 1
ATOM 4333 C CA . ARG A 1 580 ? -35.022 11.724 92.385 1.00 46.38 580 ARG A CA 1
ATOM 4334 C C . ARG A 1 580 ? -35.268 12.961 93.242 1.00 46.98 580 ARG A C 1
ATOM 4335 O O . ARG A 1 580 ? -35.756 13.975 92.749 1.00 48.80 580 ARG A O 1
ATOM 4343 N N . LEU A 1 581 ? -34.921 12.871 94.524 1.00 45.95 581 LEU A N 1
ATOM 4344 C CA . LEU A 1 581 ? -35.182 13.952 95.469 1.00 45.38 581 LEU A CA 1
ATOM 4345 C C . LEU A 1 581 ? -34.338 15.228 95.433 1.00 44.90 581 LEU A C 1
ATOM 4346 O O . LEU A 1 581 ? -34.682 16.211 96.091 1.00 44.94 581 LEU A O 1
ATOM 4351 N N . GLY A 1 582 ? -33.245 15.231 94.681 1.00 44.17 582 GLY A N 1
ATOM 4352 C CA . GLY A 1 582 ? -32.440 16.436 94.615 1.00 43.37 582 GLY A CA 1
ATOM 4353 C C . GLY A 1 582 ? -30.987 16.241 94.980 1.00 43.92 582 GLY A C 1
ATOM 4354 O O . GLY A 1 582 ? -30.512 15.116 95.087 1.00 44.17 582 GLY A O 1
ATOM 4355 N N . GLN A 1 583 ? -30.285 17.352 95.176 1.00 45.42 583 GLN A N 1
ATOM 4356 C CA . GLN A 1 583 ? -28.865 17.352 95.519 1.00 46.04 583 GLN A CA 1
ATOM 4357 C C . GLN A 1 583 ? -28.531 16.448 96.699 1.00 46.92 583 GLN A C 1
ATOM 4358 O O . GLN A 1 583 ? -27.589 15.654 96.638 1.00 47.03 583 GLN A O 1
ATOM 4364 N N . LYS A 1 584 ? -29.302 16.569 97.773 1.00 47.59 584 LYS A N 1
ATOM 4365 C CA . LYS A 1 584 ? -29.067 15.757 98.957 1.00 49.22 584 LYS A CA 1
ATOM 4366 C C . LYS A 1 584 ? -29.186 14.276 98.621 1.00 49.27 584 LYS A C 1
ATOM 4367 O O . LYS A 1 584 ? -28.369 13.458 99.047 1.00 49.95 584 LYS A O 1
ATOM 4373 N N . ASN A 1 585 ? -30.212 13.944 97.849 1.00 49.21 585 ASN A N 1
ATOM 4374 C CA . ASN A 1 585 ? -30.475 12.568 97.436 1.00 48.69 585 ASN A CA 1
ATOM 4375 C C . ASN A 1 585 ? -29.445 12.058 96.425 1.00 47.73 585 ASN A C 1
ATOM 4376 O O . ASN A 1 585 ? -29.338 10.853 96.189 1.00 47.37 585 ASN A O 1
ATOM 4381 N N . GLY A 1 586 ? -28.697 12.979 95.826 1.00 46.46 586 GLY A N 1
ATOM 4382 C CA . GLY A 1 586 ? -27.700 12.596 94.844 1.00 44.87 586 GLY A CA 1
ATOM 4383 C C . GLY A 1 586 ? -28.228 12.713 93.429 1.00 43.98 586 GLY A C 1
ATOM 4384 O O . GLY A 1 586 ? -27.456 12.790 92.475 1.00 43.98 586 GLY A O 1
ATOM 4385 N N . LYS A 1 587 ? -29.550 12.727 93.291 1.00 43.86 587 LYS A N 1
ATOM 4386 C CA . LYS A 1 587 ? -30.173 12.842 91.979 1.00 42.95 587 LYS A CA 1
ATOM 4387 C C . LYS A 1 587 ? -31.483 13.641 91.980 1.00 43.02 587 LYS A C 1
ATOM 4388 O O . LYS A 1 587 ? -32.342 13.466 92.849 1.00 42.59 587 LYS A O 1
ATOM 4390 N N . GLY A 1 588 ? -31.609 14.523 90.990 1.00 43.03 588 GLY A N 1
ATOM 4391 C CA . GLY A 1 588 ? -32.794 15.350 90.812 1.00 42.10 588 GLY A CA 1
ATOM 4392 C C . GLY A 1 588 ? -32.863 15.634 89.322 1.00 41.03 588 GLY A C 1
ATOM 4393 O O . GLY A 1 588 ? -32.987 14.702 88.528 1.00 42.18 588 GLY A O 1
ATOM 4394 N N . PHE A 1 589 ? -32.792 16.901 88.926 1.00 39.16 589 PHE A N 1
ATOM 4395 C CA . PHE A 1 589 ? -32.786 17.214 87.506 1.00 36.77 589 PHE A CA 1
ATOM 4396 C C . PHE A 1 589 ? -31.386 16.867 87.043 1.00 36.09 589 PHE A C 1
ATOM 4397 O O . PHE A 1 589 ? -31.186 16.379 85.934 1.00 36.73 589 PHE A O 1
ATOM 4405 N N . TYR A 1 590 ? -30.421 17.117 87.920 1.00 36.19 590 TYR A N 1
ATOM 4406 C CA . TYR A 1 590 ? -29.026 16.817 87.643 1.00 38.19 590 TYR A CA 1
ATOM 4407 C C . TYR A 1 590 ? -28.583 15.674 88.540 1.00 40.10 590 TYR A C 1
ATOM 4408 O O . TYR A 1 590 ? -29.336 15.200 89.395 1.00 40.86 590 TYR A O 1
ATOM 4417 N N . ALA A 1 591 ? -27.350 15.238 88.328 1.00 41.67 591 ALA A N 1
ATOM 4418 C CA . ALA A 1 591 ? -26.753 14.175 89.113 1.00 43.18 591 ALA A CA 1
ATOM 4419 C C . ALA A 1 591 ? -25.632 14.859 89.885 1.00 44.10 591 ALA A C 1
ATOM 4420 O O . ALA A 1 591 ? -24.949 15.730 89.342 1.00 44.22 591 ALA A O 1
ATOM 4422 N N . TYR A 1 592 ? -25.446 14.486 91.147 1.00 44.89 592 TYR A N 1
ATOM 4423 C CA . TYR A 1 592 ? -24.398 15.111 91.949 1.00 46.13 592 TYR A CA 1
ATOM 4424 C C . TYR A 1 592 ? -23.375 14.132 92.519 1.00 47.02 592 TYR A C 1
ATOM 4425 O O . TYR A 1 592 ? -23.729 13.178 93.219 1.00 47.12 592 TYR A O 1
ATOM 4434 N N . GLU A 1 593 ? -22.103 14.399 92.222 1.00 47.62 593 GLU A N 1
ATOM 4435 C CA . GLU A 1 593 ? -20.990 13.567 92.673 1.00 48.41 593 GLU A CA 1
ATOM 4436 C C . GLU A 1 593 ? -20.020 14.367 93.534 1.00 48.69 593 GLU A C 1
ATOM 4437 O O . GLU A 1 593 ? -18.881 13.949 93.749 1.00 49.31 593 GLU A O 1
ATOM 4439 N N . LYS A 1 601 ? -19.434 18.704 90.846 1.00 47.92 601 LYS A N 1
ATOM 4440 C CA . LYS A 1 601 ? -20.468 18.106 91.679 1.00 48.66 601 LYS A CA 1
ATOM 4441 C C . LYS A 1 601 ? -21.774 17.975 90.893 1.00 49.14 601 LYS A C 1
ATOM 4442 O O . LYS A 1 601 ? -22.450 16.946 90.959 1.00 48.30 601 LYS A O 1
ATOM 4444 N N . LYS A 1 602 ? -22.115 19.023 90.145 1.00 49.94 602 LYS A N 1
ATOM 4445 C CA . LYS A 1 602 ? -23.338 19.052 89.337 1.00 49.75 602 LYS A CA 1
ATOM 4446 C C . LYS A 1 602 ? -23.079 18.526 87.927 1.00 48.92 602 LYS A C 1
ATOM 4447 O O . LYS A 1 602 ? -22.299 19.110 87.178 1.00 48.81 602 LYS A O 1
ATOM 4453 N N . LEU A 1 603 ? -23.744 17.429 87.571 1.00 49.20 603 LEU A N 1
ATOM 4454 C CA . LEU A 1 603 ? -23.565 16.814 86.259 1.00 49.76 603 LEU A CA 1
ATOM 4455 C C . LEU A 1 603 ? -24.857 16.537 85.511 1.00 50.15 603 LEU A C 1
ATOM 4456 O O . LEU A 1 603 ? -25.904 16.302 86.110 1.00 49.40 603 LEU A O 1
ATOM 4461 N N . VAL A 1 604 ? -24.762 16.556 84.188 1.00 51.11 604 VAL A N 1
ATOM 4462 C CA . VAL A 1 604 ? -25.907 16.291 83.330 1.00 52.56 604 VAL A CA 1
ATOM 4463 C C . VAL A 1 604 ? -25.927 14.794 83.056 1.00 53.82 604 VAL A C 1
ATOM 4464 O O . VAL A 1 604 ? -24.950 14.246 82.551 1.00 54.63 604 VAL A O 1
ATOM 4468 N N . ASP A 1 605 ? -27.019 14.123 83.398 1.00 54.66 605 ASP A N 1
ATOM 4469 C CA . ASP A 1 605 ? -27.106 12.693 83.128 1.00 56.54 605 ASP A CA 1
ATOM 4470 C C . ASP A 1 605 ? -28.399 12.379 82.382 1.00 56.99 605 ASP A C 1
ATOM 4471 O O . ASP A 1 605 ? -29.501 12.641 82.865 1.00 57.36 605 ASP A O 1
ATOM 4476 N N . SER A 1 606 ? -28.240 11.822 81.188 1.00 57.66 606 SER A N 1
ATOM 4477 C CA . SER A 1 606 ? -29.359 11.478 80.318 1.00 57.80 606 SER A CA 1
ATOM 4478 C C . SER A 1 606 ? -30.424 10.567 80.933 1.00 57.66 606 SER A C 1
ATOM 4479 O O . SER A 1 606 ? -31.561 10.526 80.451 1.00 58.53 606 SER A O 1
ATOM 4482 N N . SER A 1 607 ? -30.066 9.841 81.989 1.00 55.85 607 SER A N 1
ATOM 4483 C CA . SER A 1 607 ? -31.018 8.945 82.638 1.00 54.89 607 SER A CA 1
ATOM 4484 C C . SER A 1 607 ? -32.278 9.681 83.101 1.00 54.50 607 SER A C 1
ATOM 4485 O O . SER A 1 607 ? -33.290 9.052 83.419 1.00 53.72 607 SER A O 1
ATOM 4488 N N . VAL A 1 608 ? -32.210 11.010 83.137 1.00 53.65 608 VAL A N 1
ATOM 4489 C CA . VAL A 1 608 ? -33.347 11.822 83.558 1.00 53.97 608 VAL A CA 1
ATOM 4490 C C . VAL A 1 608 ? -34.372 11.934 82.440 1.00 53.74 608 VAL A C 1
ATOM 4491 O O . VAL A 1 608 ? -35.575 12.010 82.693 1.00 53.64 608 VAL A O 1
ATOM 4495 N N . LEU A 1 609 ? -33.883 11.955 81.204 1.00 53.35 609 LEU A N 1
ATOM 4496 C CA . LEU A 1 609 ? -34.744 12.072 80.036 1.00 53.38 609 LEU A CA 1
ATOM 4497 C C . LEU A 1 609 ? -35.902 11.090 80.143 1.00 53.68 609 LEU A C 1
ATOM 4498 O O . LEU A 1 609 ? -37.065 11.452 79.931 1.00 53.65 609 LEU A O 1
ATOM 4503 N N . GLU A 1 610 ? -35.575 9.848 80.481 1.00 53.40 610 GLU A N 1
ATOM 4504 C CA . GLU A 1 610 ? -36.581 8.804 80.625 1.00 53.16 610 GLU A CA 1
ATOM 4505 C C . GLU A 1 610 ? -37.629 9.195 81.665 1.00 51.84 610 GLU A C 1
ATOM 4506 O O . GLU A 1 610 ? -38.835 9.151 81.393 1.00 51.21 610 GLU A O 1
ATOM 4512 N N . VAL A 1 611 ? -37.161 9.578 82.851 1.00 49.37 611 VAL A N 1
ATOM 4513 C CA . VAL A 1 611 ? -38.052 9.977 83.937 1.00 47.01 611 VAL A CA 1
ATOM 4514 C C . VAL A 1 611 ? -38.995 11.111 83.546 1.00 45.99 611 VAL A C 1
ATOM 4515 O O . VAL A 1 611 ? -40.184 11.075 83.862 1.00 45.24 611 VAL A O 1
ATOM 4519 N N . LEU A 1 612 ? -38.462 12.113 82.856 1.00 45.05 612 LEU A N 1
ATOM 4520 C CA . LEU A 1 612 ? -39.260 13.263 82.445 1.00 44.86 612 LEU A CA 1
ATOM 4521 C C . LEU A 1 612 ? -40.107 13.050 81.199 1.00 43.91 612 LEU A C 1
ATOM 4522 O O . LEU A 1 612 ? -41.091 13.757 80.992 1.00 44.32 612 LEU A O 1
ATOM 4527 N N . LYS A 1 613 ? -39.735 12.069 80.383 1.00 43.60 613 LYS A N 1
ATOM 4528 C CA . LYS A 1 613 ? -40.464 11.792 79.152 1.00 43.09 613 LYS A CA 1
ATOM 4529 C C . LYS A 1 613 ? -41.985 11.853 79.322 1.00 42.74 613 LYS A C 1
ATOM 4530 O O . LYS A 1 613 ? -42.660 12.588 78.602 1.00 43.14 613 LYS A O 1
ATOM 4532 N N . PRO A 1 614 ? -42.543 11.096 80.285 1.00 42.76 614 PRO A N 1
ATOM 4533 C CA . PRO A 1 614 ? -43.992 11.075 80.530 1.00 43.14 614 PRO A CA 1
ATOM 4534 C C . PRO A 1 614 ? -44.625 12.435 80.821 1.00 44.35 614 PRO A C 1
ATOM 4535 O O . PRO A 1 614 ? -45.846 12.590 80.732 1.00 44.78 614 PRO A O 1
ATOM 4539 N N . ILE A 1 615 ? -43.795 13.415 81.162 1.00 45.27 615 ILE A N 1
ATOM 4540 C CA . ILE A 1 615 ? -44.277 14.758 81.472 1.00 45.94 615 ILE A CA 1
ATOM 4541 C C . ILE A 1 615 ? -44.378 15.662 80.251 1.00 46.75 615 ILE A C 1
ATOM 4542 O O . ILE A 1 615 ? -45.274 16.505 80.165 1.00 47.12 615 ILE A O 1
ATOM 4547 N N . VAL A 1 616 ? -43.454 15.488 79.311 1.00 47.76 616 VAL A N 1
ATOM 4548 C CA . VAL A 1 616 ? -43.443 16.281 78.088 1.00 49.77 616 VAL A CA 1
ATOM 4549 C C . VAL A 1 616 ? -44.706 16.027 77.270 1.00 51.29 616 VAL A C 1
ATOM 4550 O O . VAL A 1 616 ? -44.835 14.987 76.627 1.00 52.15 616 VAL A O 1
ATOM 4554 N N . TYR A 1 617 ? -45.634 16.978 77.300 1.00 52.82 617 TYR A N 1
ATOM 4555 C CA . TYR A 1 617 ? -46.882 16.856 76.554 1.00 54.47 617 TYR A CA 1
ATOM 4556 C C . TYR A 1 617 ? -46.658 17.350 75.125 1.00 55.35 617 TYR A C 1
ATOM 4557 O O . TYR A 1 617 ? -46.538 16.539 74.212 1.00 56.87 617 TYR A O 1
ATOM 4566 N N . GLU A 1 618 ? -46.596 18.663 74.919 1.00 56.06 618 GLU A N 1
ATOM 4567 C CA . GLU A 1 618 ? -46.339 19.176 73.578 1.00 56.19 618 GLU A CA 1
ATOM 4568 C C . GLU A 1 618 ? -44.835 19.374 73.403 1.00 55.97 618 GLU A C 1
ATOM 4569 O O . GLU A 1 618 ? -44.079 19.256 74.363 1.00 56.55 618 GLU A O 1
ATOM 4575 N N . GLN A 1 619 ? -44.396 19.640 72.178 1.00 55.74 619 GLN A N 1
ATOM 4576 C CA . GLN A 1 619 ? -42.976 19.849 71.909 1.00 55.24 619 GLN A CA 1
ATOM 4577 C C . GLN A 1 619 ? -42.805 21.276 71.416 1.00 54.44 619 GLN A C 1
ATOM 4578 O O . GLN A 1 619 ? -42.073 21.546 70.466 1.00 54.24 619 GLN A O 1
ATOM 4584 N N . ARG A 1 620 ? -43.503 22.180 72.092 1.00 53.37 620 ARG A N 1
ATOM 4585 C CA . ARG A 1 620 ? -43.510 23.600 71.779 1.00 51.59 620 ARG A CA 1
ATOM 4586 C C . ARG A 1 620 ? -42.125 24.226 71.630 1.00 50.60 620 ARG A C 1
ATOM 4587 O O . ARG A 1 620 ? -41.242 24.004 72.455 1.00 51.67 620 ARG A O 1
ATOM 4595 N N . ASP A 1 621 ? -41.939 24.997 70.562 1.00 49.19 621 ASP A N 1
ATOM 4596 C CA . ASP A 1 621 ? -40.670 25.676 70.311 1.00 47.27 621 ASP A CA 1
ATOM 4597 C C . ASP A 1 621 ? -40.705 27.013 71.022 1.00 45.91 621 ASP A C 1
ATOM 4598 O O . ASP A 1 621 ? -41.746 27.679 71.048 1.00 46.80 621 ASP A O 1
ATOM 4603 N N . VAL A 1 622 ? -39.566 27.426 71.568 1.00 42.42 622 VAL A N 1
ATOM 4604 C CA . VAL A 1 622 ? -39.520 28.677 72.309 1.00 39.15 622 VAL A CA 1
ATOM 4605 C C . VAL A 1 622 ? -38.184 29.432 72.183 1.00 37.10 622 VAL A C 1
ATOM 4606 O O . VAL A 1 622 ? -37.144 28.833 71.927 1.00 36.77 622 VAL A O 1
ATOM 4610 N N . THR A 1 623 ? -38.223 30.750 72.348 1.00 34.55 623 THR A N 1
ATOM 4611 C CA . THR A 1 623 ? -37.015 31.565 72.267 1.00 33.89 623 THR A CA 1
ATOM 4612 C C . THR A 1 623 ? -36.514 31.820 73.687 1.00 34.69 623 THR A C 1
ATOM 4613 O O . THR A 1 623 ? -37.257 31.628 74.652 1.00 33.83 623 THR A O 1
ATOM 4617 N N . ASP A 1 624 ? -35.263 32.254 73.823 1.00 34.92 624 ASP A N 1
ATOM 4618 C CA . ASP A 1 624 ? -34.730 32.536 75.151 1.00 35.34 624 ASP A CA 1
ATOM 4619 C C . ASP A 1 624 ? -35.571 33.619 75.825 1.00 34.85 624 ASP A C 1
ATOM 4620 O O . ASP A 1 624 ? -35.795 33.588 77.035 1.00 34.09 624 ASP A O 1
ATOM 4625 N N . GLU A 1 625 ? -36.047 34.571 75.035 1.00 34.91 625 GLU A N 1
ATOM 4626 C CA . GLU A 1 625 ? -36.862 35.646 75.574 1.00 35.80 625 GLU A CA 1
ATOM 4627 C C . GLU A 1 625 ? -38.191 35.120 76.139 1.00 35.23 625 GLU A C 1
ATOM 4628 O O . GLU A 1 625 ? -38.692 35.639 77.142 1.00 34.94 625 GLU A O 1
ATOM 4634 N N . ASP A 1 626 ? -38.761 34.097 75.502 1.00 32.66 626 ASP A N 1
ATOM 4635 C CA . ASP A 1 626 ? -40.013 33.513 75.984 1.00 30.76 626 ASP A CA 1
ATOM 4636 C C . ASP A 1 626 ? -39.760 32.800 77.311 1.00 29.42 626 ASP A C 1
ATOM 4637 O O . ASP A 1 626 ? -40.553 32.893 78.246 1.00 28.62 626 ASP A O 1
ATOM 4642 N N . ILE A 1 627 ? -38.655 32.062 77.365 1.00 26.75 627 ILE A N 1
ATOM 4643 C CA . ILE A 1 627 ? -38.277 31.330 78.562 1.00 25.19 627 ILE A CA 1
ATOM 4644 C C . ILE A 1 627 ? -38.268 32.266 79.756 1.00 25.63 627 ILE A C 1
ATOM 4645 O O . ILE A 1 627 ? -38.804 31.940 80.814 1.00 25.75 627 ILE A O 1
ATOM 4650 N N . ILE A 1 628 ? -37.666 33.436 79.572 1.00 25.44 628 ILE A N 1
ATOM 4651 C CA . ILE A 1 628 ? -37.584 34.433 80.626 1.00 24.69 628 ILE A CA 1
ATOM 4652 C C . ILE A 1 628 ? -38.973 34.893 81.036 1.00 26.48 628 ILE A C 1
ATOM 4653 O O . ILE A 1 628 ? -39.250 35.039 82.227 1.00 28.01 628 ILE A O 1
ATOM 4658 N N . ASN A 1 629 ? -39.850 35.109 80.056 1.00 26.56 629 ASN A N 1
ATOM 4659 C CA . ASN A 1 629 ? -41.206 35.557 80.356 1.00 26.34 629 ASN A CA 1
ATOM 4660 C C . ASN A 1 629 ? -42.063 34.477 81.024 1.00 26.72 629 ASN A C 1
ATOM 4661 O O . ASN A 1 629 ? -42.863 34.777 81.913 1.00 27.46 629 ASN A O 1
ATOM 4666 N N . TRP A 1 630 ? -41.898 33.226 80.602 1.00 26.07 630 TRP A N 1
ATOM 4667 C CA . TRP A 1 630 ? -42.655 32.124 81.184 1.00 27.80 630 TRP A CA 1
ATOM 4668 C C . TRP A 1 630 ? -42.334 32.024 82.668 1.00 28.31 630 TRP A C 1
ATOM 4669 O O . TRP A 1 630 ? -43.180 31.643 83.482 1.00 26.75 630 TRP A O 1
ATOM 4680 N N . MET A 1 631 ? -41.095 32.370 83.002 1.00 28.87 631 MET A N 1
ATOM 4681 C CA . MET A 1 631 ? -40.598 32.328 84.371 1.00 27.81 631 MET A CA 1
ATOM 4682 C C . MET A 1 631 ? -40.913 33.596 85.141 1.00 27.80 631 MET A C 1
ATOM 4683 O O . MET A 1 631 ? -41.504 33.549 86.221 1.00 27.47 631 MET A O 1
ATOM 4688 N N . MET A 1 632 ? -40.512 34.728 84.570 1.00 26.27 632 MET A N 1
ATOM 4689 C CA . MET A 1 632 ? -40.677 36.020 85.218 1.00 25.34 632 MET A CA 1
ATOM 4690 C C . MET A 1 632 ? -42.072 36.609 85.340 1.00 25.15 632 MET A C 1
ATOM 4691 O O . MET A 1 632 ? -42.373 37.265 86.341 1.00 25.57 632 MET A O 1
ATOM 4696 N N . ILE A 1 633 ? -42.926 36.403 84.345 1.00 24.27 633 ILE A N 1
ATOM 4697 C CA . ILE A 1 633 ? -44.260 36.976 84.437 1.00 23.87 633 ILE A CA 1
ATOM 4698 C C . ILE A 1 633 ? -45.035 36.439 85.643 1.00 22.86 633 ILE A C 1
ATOM 4699 O O . ILE A 1 633 ? -45.668 37.202 86.365 1.00 22.48 633 ILE A O 1
ATOM 4704 N N . PRO A 1 634 ? -44.990 35.121 85.884 1.00 23.20 634 PRO A N 1
ATOM 4705 C CA . PRO A 1 634 ? -45.715 34.576 87.039 1.00 23.78 634 PRO A CA 1
ATOM 4706 C C . PRO A 1 634 ? -45.160 35.119 88.356 1.00 23.99 634 PRO A C 1
ATOM 4707 O O . PRO A 1 634 ? -45.917 35.481 89.258 1.00 25.69 634 PRO A O 1
ATOM 4711 N N . LEU A 1 635 ? -43.835 35.185 88.460 1.00 23.64 635 LEU A N 1
ATOM 4712 C CA . LEU A 1 635 ? -43.188 35.692 89.665 1.00 23.32 635 LEU A CA 1
ATOM 4713 C C . LEU A 1 635 ? -43.564 37.150 89.930 1.00 24.17 635 LEU A C 1
ATOM 4714 O O . LEU A 1 635 ? -43.966 37.511 91.038 1.00 25.57 635 LEU A O 1
ATOM 4719 N N . CYS A 1 636 ? -43.450 37.989 88.910 1.00 22.91 636 CYS A N 1
ATOM 4720 C CA . CYS A 1 636 ? -43.777 39.395 89.065 1.00 22.35 636 CYS A CA 1
ATOM 4721 C C . CYS A 1 636 ? -45.243 39.635 89.389 1.00 22.93 636 CYS A C 1
ATOM 4722 O O . CYS A 1 636 ? -45.569 40.465 90.242 1.00 24.22 636 CYS A O 1
ATOM 4725 N N . LEU A 1 637 ? -46.136 38.918 88.718 1.00 22.56 637 LEU A N 1
ATOM 4726 C CA . LEU A 1 637 ? -47.555 39.112 88.968 1.00 21.81 637 LEU A CA 1
ATOM 4727 C C . LEU A 1 637 ? -47.938 38.658 90.355 1.00 20.76 637 LEU A C 1
ATOM 4728 O O . LEU A 1 637 ? -48.758 39.299 91.013 1.00 20.88 637 LEU A O 1
ATOM 4733 N N . GLU A 1 638 ? -47.344 37.559 90.808 1.00 20.13 638 GLU A N 1
ATOM 4734 C CA . GLU A 1 638 ? -47.666 37.068 92.135 1.00 20.90 638 GLU A CA 1
ATOM 4735 C C . GLU A 1 638 ? -47.197 38.070 93.179 1.00 20.19 638 GLU A C 1
ATOM 4736 O O . GLU A 1 638 ? -47.811 38.200 94.240 1.00 20.73 638 GLU A O 1
ATOM 4742 N N . THR A 1 639 ? -46.115 38.784 92.878 1.00 18.31 639 THR A N 1
ATOM 4743 C CA . THR A 1 639 ? -45.607 39.794 93.804 1.00 18.74 639 THR A CA 1
ATOM 4744 C C . THR A 1 639 ? -46.641 40.924 93.857 1.00 19.33 639 THR A C 1
ATOM 4745 O O . THR A 1 639 ? -46.985 41.437 94.929 1.00 17.99 639 THR A O 1
ATOM 4749 N N . VAL A 1 640 ? -47.139 41.304 92.687 1.00 20.29 640 VAL A N 1
ATOM 4750 C CA . VAL A 1 640 ? -48.143 42.355 92.605 1.00 21.63 640 VAL A CA 1
ATOM 4751 C C . VAL A 1 640 ? -49.365 41.940 93.414 1.00 22.17 640 VAL A C 1
ATOM 4752 O O . VAL A 1 640 ? -49.977 42.760 94.090 1.00 22.91 640 VAL A O 1
ATOM 4756 N N . ARG A 1 641 ? -49.722 40.665 93.356 1.00 23.04 641 ARG A N 1
ATOM 4757 C CA . ARG A 1 641 ? -50.884 40.210 94.100 1.00 24.96 641 ARG A CA 1
ATOM 4758 C C . ARG A 1 641 ? -50.636 40.315 95.591 1.00 25.61 641 ARG A C 1
ATOM 4759 O O . ARG A 1 641 ? -51.531 40.686 96.351 1.00 25.32 641 ARG A O 1
ATOM 4767 N N . CYS A 1 642 ? -49.418 39.995 96.013 1.00 24.62 642 CYS A N 1
ATOM 4768 C CA . CYS A 1 642 ? -49.089 40.084 97.422 1.00 23.53 642 CYS A CA 1
ATOM 4769 C C . CYS A 1 642 ? -49.231 41.532 97.885 1.00 23.02 642 CYS A C 1
ATOM 4770 O O . CYS A 1 642 ? -49.735 41.788 98.977 1.00 22.64 642 CYS A O 1
ATOM 4773 N N . LEU A 1 643 ? -48.810 42.477 97.046 1.00 23.27 643 LEU A N 1
ATOM 4774 C CA . LEU A 1 643 ? -48.903 43.896 97.396 1.00 24.32 643 LEU A CA 1
ATOM 4775 C C . LEU A 1 643 ? -50.366 44.288 97.498 1.00 25.39 643 LEU A C 1
ATOM 4776 O O . LEU A 1 643 ? -50.786 44.916 98.466 1.00 26.05 643 LEU A O 1
ATOM 4781 N N . GLU A 1 644 ? -51.140 43.905 96.486 1.00 26.93 644 GLU A N 1
ATOM 4782 C CA . GLU A 1 644 ? -52.561 44.224 96.441 1.00 28.07 644 GLU A CA 1
ATOM 4783 C C . GLU A 1 644 ? -53.338 43.568 97.571 1.00 27.63 644 GLU A C 1
ATOM 4784 O O . GLU A 1 644 ? -54.280 44.157 98.088 1.00 27.59 644 GLU A O 1
ATOM 4790 N N . ASP A 1 645 ? -52.954 42.350 97.943 1.00 28.09 645 ASP A N 1
ATOM 4791 C CA . ASP A 1 645 ? -53.630 41.639 99.024 1.00 29.47 645 ASP A CA 1
ATOM 4792 C C . ASP A 1 645 ? -53.222 42.224 100.364 1.00 30.03 645 ASP A C 1
ATOM 4793 O O . ASP A 1 645 ? -53.841 41.936 101.387 1.00 30.45 645 ASP A O 1
ATOM 4798 N N . GLY A 1 646 ? -52.175 43.043 100.360 1.00 29.42 646 GLY A N 1
ATOM 4799 C CA . GLY A 1 646 ? -51.717 43.646 101.597 1.00 29.00 646 GLY A CA 1
ATOM 4800 C C . GLY A 1 646 ? -50.827 42.734 102.419 1.00 28.74 646 GLY A C 1
ATOM 4801 O O . GLY A 1 646 ? -50.598 42.998 103.598 1.00 28.87 646 GLY A O 1
ATOM 4802 N N . ILE A 1 647 ? -50.340 41.657 101.805 1.00 27.82 647 ILE A N 1
ATOM 4803 C CA . ILE A 1 647 ? -49.458 40.705 102.475 1.00 28.09 647 ILE A CA 1
ATOM 4804 C C . ILE A 1 647 ? -48.235 41.463 102.963 1.00 28.66 647 ILE A C 1
ATOM 4805 O O . ILE A 1 647 ? -47.659 41.157 104.005 1.00 29.66 647 ILE A O 1
ATOM 4810 N N . VAL A 1 648 ? -47.852 42.459 102.179 1.00 29.29 648 VAL A N 1
ATOM 4811 C CA . VAL A 1 648 ? -46.735 43.330 102.485 1.00 30.21 648 VAL A CA 1
ATOM 4812 C C . VAL A 1 648 ? -47.308 44.729 102.281 1.00 30.87 648 VAL A C 1
ATOM 4813 O O . VAL A 1 648 ? -48.111 44.947 101.376 1.00 29.76 648 VAL A O 1
ATOM 4817 N N . GLU A 1 649 ? -46.910 45.671 103.123 1.00 31.59 649 GLU A N 1
ATOM 4818 C CA . GLU A 1 649 ? -47.442 47.021 103.028 1.00 32.98 649 GLU A CA 1
ATOM 4819 C C . GLU A 1 649 ? -46.957 47.876 101.859 1.00 32.51 649 GLU A C 1
ATOM 4820 O O . GLU A 1 649 ? -47.759 48.547 101.213 1.00 32.93 649 GLU A O 1
ATOM 4826 N N . THR A 1 650 ? -45.658 47.854 101.574 1.00 31.63 650 THR A N 1
ATOM 4827 C CA . THR A 1 650 ? -45.116 48.675 100.493 1.00 28.25 650 THR A CA 1
ATOM 4828 C C . THR A 1 650 ? -44.349 47.898 99.440 1.00 26.99 650 THR A C 1
ATOM 4829 O O . THR A 1 650 ? -43.931 46.763 99.669 1.00 28.38 650 THR A O 1
ATOM 4833 N N . ALA A 1 651 ? -44.152 48.519 98.284 1.00 23.57 651 ALA A N 1
ATOM 4834 C CA . ALA A 1 651 ? -43.421 47.874 97.204 1.00 22.51 651 ALA A CA 1
ATOM 4835 C C . ALA A 1 651 ? -41.973 47.599 97.626 1.00 22.15 651 ALA A C 1
ATOM 4836 O O . ALA A 1 651 ? -41.403 46.567 97.278 1.00 22.35 651 ALA A O 1
ATOM 4838 N N . ALA A 1 652 ? -41.387 48.526 98.380 1.00 21.87 652 ALA A N 1
ATOM 4839 C CA . ALA A 1 652 ? -40.008 48.382 98.846 1.00 21.04 652 ALA A CA 1
ATOM 4840 C C . ALA A 1 652 ? -39.850 47.093 99.641 1.00 20.59 652 ALA A C 1
ATOM 4841 O O . ALA A 1 652 ? -38.921 46.315 99.413 1.00 20.26 652 ALA A O 1
ATOM 4843 N N . GLU A 1 653 ? -40.771 46.872 100.570 1.00 19.93 653 GLU A N 1
ATOM 4844 C CA . GLU A 1 653 ? -40.751 45.672 101.388 1.00 19.74 653 GLU A CA 1
ATOM 4845 C C . GLU A 1 653 ? -40.828 44.417 100.531 1.00 19.30 653 GLU A C 1
ATOM 4846 O O . GLU A 1 653 ? -40.055 43.479 100.725 1.00 19.32 653 GLU A O 1
ATOM 4852 N N . ALA A 1 654 ? -41.755 44.401 99.580 1.00 18.93 654 ALA A N 1
ATOM 4853 C CA . ALA A 1 654 ? -41.926 43.244 98.702 1.00 19.10 654 ALA A CA 1
ATOM 4854 C C . ALA A 1 654 ? -40.678 42.972 97.867 1.00 19.09 654 ALA A C 1
ATOM 4855 O O . ALA A 1 654 ? -40.223 41.832 97.766 1.00 18.66 654 ALA A O 1
ATOM 4857 N N . ASP A 1 655 ? -40.125 44.019 97.263 1.00 19.59 655 ASP A N 1
ATOM 4858 C CA . ASP A 1 655 ? -38.938 43.857 96.435 1.00 18.91 655 ASP A CA 1
ATOM 4859 C C . ASP A 1 655 ? -37.714 43.454 97.254 1.00 19.67 655 ASP A C 1
ATOM 4860 O O . ASP A 1 655 ? -36.942 42.583 96.841 1.00 20.65 655 ASP A O 1
ATOM 4865 N N . MET A 1 656 ? -37.526 44.072 98.413 1.00 17.26 656 MET A N 1
ATOM 4866 C CA . MET A 1 656 ? -36.378 43.718 99.220 1.00 17.89 656 MET A CA 1
ATOM 4867 C C . MET A 1 656 ? -36.556 42.314 99.764 1.00 16.64 656 MET A C 1
ATOM 4868 O O . MET A 1 656 ? -35.583 41.599 99.982 1.00 16.64 656 MET A O 1
ATOM 4873 N N . GLY A 1 657 ? -37.808 41.915 99.956 1.00 15.56 657 GLY A N 1
ATOM 4874 C CA . GLY A 1 657 ? -38.073 40.575 100.439 1.00 15.27 657 GLY A CA 1
ATOM 4875 C C . GLY A 1 657 ? -37.510 39.562 99.460 1.00 15.95 657 GLY A C 1
ATOM 4876 O O . GLY A 1 657 ? -36.905 38.570 99.858 1.00 16.91 657 GLY A O 1
ATOM 4877 N N . LEU A 1 658 ? -37.697 39.826 98.168 1.00 16.41 658 LEU A N 1
ATOM 4878 C CA . LEU A 1 658 ? -37.203 38.935 97.123 1.00 16.19 658 LEU A CA 1
ATOM 4879 C C . LEU A 1 658 ? -35.704 39.112 96.927 1.00 16.02 658 LEU A C 1
ATOM 4880 O O . LEU A 1 658 ? -35.004 38.145 96.640 1.00 17.17 658 LEU A O 1
ATOM 4885 N N . VAL A 1 659 ? -35.212 40.341 97.070 1.00 14.97 659 VAL A N 1
ATOM 4886 C CA . VAL A 1 659 ? -33.780 40.590 96.924 1.00 17.00 659 VAL A CA 1
ATOM 4887 C C . VAL A 1 659 ? -32.997 39.824 97.992 1.00 16.68 659 VAL A C 1
ATOM 4888 O O . VAL A 1 659 ? -31.972 39.229 97.697 1.00 16.94 659 VAL A O 1
ATOM 4892 N N . TYR A 1 660 ? -33.496 39.828 99.223 1.00 16.41 660 TYR A N 1
ATOM 4893 C CA . TYR A 1 660 ? -32.827 39.144 100.317 1.00 18.28 660 TYR A CA 1
ATOM 4894 C C . TYR A 1 660 ? -33.134 37.658 100.434 1.00 19.37 660 TYR A C 1
ATOM 4895 O O . TYR A 1 660 ? -32.261 36.867 100.791 1.00 19.19 660 TYR A O 1
ATOM 4904 N N . GLY A 1 661 ? -34.368 37.274 100.139 1.00 19.64 661 GLY A N 1
ATOM 4905 C CA . GLY A 1 661 ? -34.727 35.879 100.299 1.00 21.32 661 GLY A CA 1
ATOM 4906 C C . GLY A 1 661 ? -34.718 34.981 99.085 1.00 22.12 661 GLY A C 1
ATOM 4907 O O . GLY A 1 661 ? -34.708 33.759 99.229 1.00 23.10 661 GLY A O 1
ATOM 4908 N N . ILE A 1 662 ? -34.692 35.572 97.896 1.00 21.94 662 ILE A N 1
ATOM 4909 C CA . ILE A 1 662 ? -34.736 34.794 96.660 1.00 22.92 662 ILE A CA 1
ATOM 4910 C C . ILE A 1 662 ? -33.483 35.034 95.811 1.00 22.54 662 ILE A C 1
ATOM 4911 O O . ILE A 1 662 ? -33.236 34.329 94.827 1.00 22.61 662 ILE A O 1
ATOM 4916 N N . GLY A 1 663 ? -32.700 36.036 96.193 1.00 20.83 663 GLY A N 1
ATOM 4917 C CA . GLY A 1 663 ? -31.504 36.356 95.440 1.00 20.32 663 GLY A CA 1
ATOM 4918 C C . GLY A 1 663 ? -31.844 37.034 94.126 1.00 20.83 663 GLY A C 1
ATOM 4919 O O . GLY A 1 663 ? -31.176 36.812 93.113 1.00 20.46 663 GLY A O 1
ATOM 4920 N N . PHE A 1 664 ? -32.884 37.865 94.135 1.00 20.85 664 PHE A N 1
ATOM 4921 C CA . PHE A 1 664 ? -33.300 38.568 92.925 1.00 22.30 664 PHE A CA 1
ATOM 4922 C C . PHE A 1 664 ? -32.148 39.425 92.394 1.00 21.29 664 PHE A C 1
ATOM 4923 O O . PHE A 1 664 ? -31.519 40.163 93.147 1.00 21.60 664 PHE A O 1
ATOM 4931 N N . PRO A 1 665 ? -31.861 39.333 91.086 1.00 20.68 665 PRO A N 1
ATOM 4932 C CA . PRO A 1 665 ? -30.784 40.086 90.439 1.00 20.70 665 PRO A CA 1
ATOM 4933 C C . PRO A 1 665 ? -30.760 41.549 90.856 1.00 20.94 665 PRO A C 1
ATOM 4934 O O . PRO A 1 665 ? -31.631 42.328 90.474 1.00 21.67 665 PRO A O 1
ATOM 4938 N N . LEU A 1 666 ? -29.746 41.916 91.630 1.00 21.07 666 LEU A N 1
ATOM 4939 C CA . LEU A 1 666 ? -29.613 43.274 92.142 1.00 20.97 666 LEU A CA 1
ATOM 4940 C C . LEU A 1 666 ? -29.690 44.356 91.086 1.00 20.68 666 LEU A C 1
ATOM 4941 O O . LEU A 1 666 ? -30.336 45.388 91.292 1.00 20.06 666 LEU A O 1
ATOM 4946 N N . PHE A 1 667 ? -29.036 44.132 89.954 1.00 21.09 667 PHE A N 1
ATOM 4947 C CA . PHE A 1 667 ? -29.051 45.132 88.896 1.00 20.34 667 PHE A CA 1
ATOM 4948 C C . PHE A 1 667 ? -30.418 45.236 88.221 1.00 20.18 667 PHE A C 1
ATOM 4949 O O . PHE A 1 667 ? -30.580 45.984 87.256 1.00 20.56 667 PHE A O 1
ATOM 4957 N N . ARG A 1 668 ? -31.398 44.488 88.732 1.00 19.24 668 ARG A N 1
ATOM 4958 C CA . ARG A 1 668 ? -32.761 44.546 88.205 1.00 18.32 668 ARG A CA 1
ATOM 4959 C C . ARG A 1 668 ? -33.730 45.085 89.257 1.00 17.79 668 ARG A C 1
ATOM 4960 O O . ARG A 1 668 ? -34.929 45.190 89.010 1.00 17.53 668 ARG A O 1
ATOM 4968 N N . GLY A 1 669 ? -33.199 45.403 90.434 1.00 19.12 669 GLY A N 1
ATOM 4969 C CA . GLY A 1 669 ? -33.987 45.990 91.514 1.00 20.55 669 GLY A CA 1
ATOM 4970 C C . GLY A 1 669 ? -35.090 45.261 92.266 1.00 21.30 669 GLY A C 1
ATOM 4971 O O . GLY A 1 669 ? -35.402 45.633 93.395 1.00 23.22 669 GLY A O 1
ATOM 4972 N N . GLY A 1 670 ? -35.696 44.247 91.662 1.00 22.67 670 GLY A N 1
ATOM 4973 C CA . GLY A 1 670 ? -36.771 43.532 92.332 1.00 22.79 670 GLY A CA 1
ATOM 4974 C C . GLY A 1 670 ? -37.846 43.164 91.328 1.00 23.51 670 GLY A C 1
ATOM 4975 O O . GLY A 1 670 ? -37.764 43.565 90.169 1.00 24.00 670 GLY A O 1
ATOM 4976 N N . ALA A 1 671 ? -38.850 42.405 91.755 1.00 22.73 671 ALA A N 1
ATOM 4977 C CA . ALA A 1 671 ? -39.923 41.998 90.853 1.00 21.91 671 ALA A CA 1
ATOM 4978 C C . ALA A 1 671 ? -40.755 43.188 90.384 1.00 21.92 671 ALA A C 1
ATOM 4979 O O . ALA A 1 671 ? -41.003 43.347 89.194 1.00 22.10 671 ALA A O 1
ATOM 4981 N N . LEU A 1 672 ? -41.179 44.027 91.321 1.00 22.44 672 LEU A N 1
ATOM 4982 C CA . LEU A 1 672 ? -41.994 45.188 90.984 1.00 23.21 672 LEU A CA 1
ATOM 4983 C C . LEU A 1 672 ? -41.206 46.223 90.194 1.00 24.33 672 LEU A C 1
ATOM 4984 O O . LEU A 1 672 ? -41.738 46.852 89.278 1.00 25.64 672 LEU A O 1
ATOM 4989 N N . ARG A 1 673 ? -39.939 46.404 90.546 1.00 24.92 673 ARG A N 1
ATOM 4990 C CA . ARG A 1 673 ? -39.099 47.368 89.843 1.00 24.48 673 ARG A CA 1
ATOM 4991 C C . ARG A 1 673 ? -38.796 46.864 88.425 1.00 23.99 673 ARG A C 1
ATOM 4992 O O . ARG A 1 673 ? -38.514 47.644 87.515 1.00 22.60 673 ARG A O 1
ATOM 5000 N N . TYR A 1 674 ? -38.862 45.551 88.243 1.00 24.58 674 TYR A N 1
ATOM 5001 C CA . TYR A 1 674 ? -38.626 44.953 86.934 1.00 24.97 674 TYR A CA 1
ATOM 5002 C C . TYR A 1 674 ? -39.791 45.363 86.035 1.00 25.85 674 TYR A C 1
ATOM 5003 O O . TYR A 1 674 ? -39.590 45.745 84.882 1.00 26.72 674 TYR A O 1
ATOM 5012 N N . ILE A 1 675 ? -41.007 45.284 86.572 1.00 26.09 675 ILE A N 1
ATOM 5013 C CA . ILE A 1 675 ? -42.198 45.677 85.831 1.00 26.77 675 ILE A CA 1
ATOM 5014 C C . ILE A 1 675 ? -42.064 47.159 85.469 1.00 28.44 675 ILE A C 1
ATOM 5015 O O . ILE A 1 675 ? -42.413 47.574 84.366 1.00 29.99 675 ILE A O 1
ATOM 5020 N N . ASP A 1 676 ? -41.549 47.952 86.403 1.00 28.72 676 ASP A N 1
ATOM 5021 C CA . ASP A 1 676 ? -41.343 49.380 86.174 1.00 28.75 676 ASP A CA 1
ATOM 5022 C C . ASP A 1 676 ? -40.333 49.600 85.043 1.00 29.60 676 ASP A C 1
ATOM 5023 O O . ASP A 1 676 ? -40.478 50.526 84.245 1.00 30.43 676 ASP A O 1
ATOM 5028 N N . SER A 1 677 ? -39.309 48.755 84.979 1.00 28.70 677 SER A N 1
ATOM 5029 C CA . SER A 1 677 ? -38.289 48.881 83.949 1.00 29.48 677 SER A CA 1
ATOM 5030 C C . SER A 1 677 ? -38.872 48.596 82.582 1.00 30.81 677 SER A C 1
ATOM 5031 O O . SER A 1 677 ? -38.624 49.320 81.616 1.00 31.65 677 SER A O 1
ATOM 5034 N N . ILE A 1 678 ? -39.657 47.532 82.506 1.00 31.53 678 ILE A N 1
ATOM 5035 C CA . ILE A 1 678 ? -40.280 47.148 81.255 1.00 31.09 678 ILE A CA 1
ATOM 5036 C C . ILE A 1 678 ? -41.356 48.162 80.897 1.00 31.10 678 ILE A C 1
ATOM 5037 O O . ILE A 1 678 ? -41.540 48.506 79.733 1.00 33.15 678 ILE A O 1
ATOM 5042 N N . GLY A 1 679 ? -42.049 48.657 81.914 1.00 30.69 679 GLY A N 1
ATOM 5043 C CA . GLY A 1 679 ? -43.132 49.600 81.698 1.00 28.94 679 GLY A CA 1
ATOM 5044 C C . GLY A 1 679 ? -44.421 48.877 82.045 1.00 27.74 679 GLY A C 1
ATOM 5045 O O . GLY A 1 679 ? -44.729 47.838 81.466 1.00 28.45 679 GLY A O 1
ATOM 5046 N N . VAL A 1 680 ? -45.181 49.403 82.994 1.00 27.60 680 VAL A N 1
ATOM 5047 C CA . VAL A 1 680 ? -46.412 48.739 83.399 1.00 29.13 680 VAL A CA 1
ATOM 5048 C C . VAL A 1 680 ? -47.286 48.371 82.200 1.00 31.65 680 VAL A C 1
ATOM 5049 O O . VAL A 1 680 ? -47.651 47.204 82.020 1.00 33.35 680 VAL A O 1
ATOM 5053 N N . ALA A 1 681 ? -47.620 49.358 81.374 1.00 32.17 681 ALA A N 1
ATOM 5054 C CA . ALA A 1 681 ? -48.439 49.109 80.190 1.00 31.23 681 ALA A CA 1
ATOM 5055 C C . ALA A 1 681 ? -47.812 48.003 79.354 1.00 30.94 681 ALA A C 1
ATOM 5056 O O . ALA A 1 681 ? -48.481 47.041 78.970 1.00 31.20 681 ALA A O 1
ATOM 5058 N N . GLU A 1 682 ? -46.520 48.148 79.079 1.00 30.51 682 GLU A N 1
ATOM 5059 C CA . GLU A 1 682 ? -45.789 47.171 78.286 1.00 32.16 682 GLU A CA 1
ATOM 5060 C C . GLU A 1 682 ? -45.816 45.794 78.940 1.00 32.02 682 GLU A C 1
ATOM 5061 O O . GLU A 1 682 ? -45.995 44.778 78.256 1.00 32.53 682 GLU A O 1
ATOM 5067 N N . PHE A 1 683 ? -45.656 45.760 80.262 1.00 30.28 683 PHE A N 1
ATOM 5068 C CA . PHE A 1 683 ? -45.663 44.497 80.993 1.00 30.06 683 PHE A CA 1
ATOM 5069 C C . PHE A 1 683 ? -47.029 43.816 80.916 1.00 30.09 683 PHE A C 1
ATOM 5070 O O . PHE A 1 683 ? -47.121 42.604 80.717 1.00 31.06 683 PHE A O 1
ATOM 5078 N N . VAL A 1 684 ? -48.090 44.597 81.080 1.00 30.49 684 VAL A N 1
ATOM 5079 C CA . VAL A 1 684 ? -49.438 44.052 81.018 1.00 30.54 684 VAL A CA 1
ATOM 5080 C C . VAL A 1 684 ? -49.692 43.487 79.629 1.00 30.88 684 VAL A C 1
ATOM 5081 O O . VAL A 1 684 ? -50.267 42.405 79.484 1.00 30.69 684 VAL A O 1
ATOM 5085 N N . ALA A 1 685 ? -49.254 44.225 78.612 1.00 31.24 685 ALA A N 1
ATOM 5086 C CA . ALA A 1 685 ? -49.424 43.794 77.228 1.00 30.98 685 ALA A CA 1
ATOM 5087 C C . ALA A 1 685 ? -48.693 42.478 77.052 1.00 30.96 685 ALA A C 1
ATOM 5088 O O . ALA A 1 685 ? -49.246 41.508 76.530 1.00 30.73 685 ALA A O 1
ATOM 5090 N N . LEU A 1 686 ? -47.446 42.458 77.510 1.00 32.28 686 LEU A N 1
ATOM 5091 C CA . LEU A 1 686 ? -46.597 41.279 77.421 1.00 32.22 686 LEU A CA 1
ATOM 5092 C C . LEU A 1 686 ? -47.276 40.089 78.079 1.00 32.47 686 LEU A C 1
ATOM 5093 O O . LEU A 1 686 ? -47.287 38.989 77.529 1.00 33.70 686 LEU A O 1
ATOM 5098 N N . ALA A 1 687 ? -47.838 40.315 79.262 1.00 32.48 687 ALA A N 1
ATOM 5099 C CA . ALA A 1 687 ? -48.499 39.252 80.005 1.00 32.67 687 ALA A CA 1
ATOM 5100 C C . ALA A 1 687 ? -49.646 38.651 79.207 1.00 32.81 687 ALA A C 1
ATOM 5101 O O . ALA A 1 687 ? -49.761 37.428 79.093 1.00 32.61 687 ALA A O 1
ATOM 5103 N N . ASP A 1 688 ? -50.496 39.514 78.658 1.00 33.56 688 ASP A N 1
ATOM 5104 C CA . ASP A 1 688 ? -51.627 39.042 77.867 1.00 34.53 688 ASP A CA 1
ATOM 5105 C C . ASP A 1 688 ? -51.158 38.144 76.716 1.00 35.10 688 ASP A C 1
ATOM 5106 O O . ASP A 1 688 ? -51.815 37.153 76.393 1.00 35.63 688 ASP A O 1
ATOM 5111 N N . GLN A 1 689 ? -50.012 38.467 76.120 1.00 34.75 689 GLN A N 1
ATOM 5112 C CA . GLN A 1 689 ? -49.479 37.659 75.024 1.00 35.49 689 GLN A CA 1
ATOM 5113 C C . GLN A 1 689 ? -49.317 36.190 75.402 1.00 35.08 689 GLN A C 1
ATOM 5114 O O . GLN A 1 689 ? -49.344 35.313 74.537 1.00 36.23 689 GLN A O 1
ATOM 5120 N N . TYR A 1 690 ? -49.129 35.920 76.689 1.00 33.37 690 TYR A N 1
ATOM 5121 C CA . TYR A 1 690 ? -48.980 34.544 77.138 1.00 32.18 690 TYR A CA 1
ATOM 5122 C C . TYR A 1 690 ? -50.217 34.098 77.915 1.00 32.01 690 TYR A C 1
ATOM 5123 O O . TYR A 1 690 ? -50.187 33.092 78.630 1.00 31.78 690 TYR A O 1
ATOM 5132 N N . ALA A 1 691 ? -51.303 34.849 77.760 1.00 31.80 691 ALA A N 1
ATOM 5133 C CA . ALA A 1 691 ? -52.555 34.550 78.447 1.00 32.44 691 ALA A CA 1
ATOM 5134 C C . ALA A 1 691 ? -52.957 33.081 78.337 1.00 32.85 691 ALA A C 1
ATOM 5135 O O . ALA A 1 691 ? -53.652 32.562 79.208 1.00 33.17 691 ALA A O 1
ATOM 5137 N N . GLU A 1 692 ? -52.512 32.415 77.273 1.00 32.78 692 GLU A N 1
ATOM 5138 C CA . GLU A 1 692 ? -52.837 31.007 77.060 1.00 33.44 692 GLU A CA 1
ATOM 5139 C C . GLU A 1 692 ? -52.252 30.108 78.141 1.00 33.64 692 GLU A C 1
ATOM 5140 O O . GLU A 1 692 ? -52.778 29.033 78.409 1.00 32.98 692 GLU A O 1
ATOM 5146 N N . LEU A 1 693 ? -51.158 30.542 78.756 1.00 34.24 693 LEU A N 1
ATOM 5147 C CA . LEU A 1 693 ? -50.504 29.729 79.772 1.00 33.71 693 LEU A CA 1
ATOM 5148 C C . LEU A 1 693 ? -51.265 29.570 81.084 1.00 33.59 693 LEU A C 1
ATOM 5149 O O . LEU A 1 693 ? -50.935 28.694 81.886 1.00 34.69 693 LEU A O 1
ATOM 5154 N N . GLY A 1 694 ? -52.271 30.405 81.320 1.00 32.23 694 GLY A N 1
ATOM 5155 C CA . GLY A 1 694 ? -53.030 30.244 82.544 1.00 33.60 694 GLY A CA 1
ATOM 5156 C C . GLY A 1 694 ? -53.337 31.473 83.375 1.00 34.58 694 GLY A C 1
ATOM 5157 O O . GLY A 1 694 ? -53.065 32.605 82.974 1.00 36.05 694 GLY A O 1
ATOM 5158 N N . ALA A 1 695 ? -53.913 31.233 84.551 1.00 34.08 695 ALA A N 1
ATOM 5159 C CA . ALA A 1 695 ? -54.278 32.302 85.467 1.00 33.65 695 ALA A CA 1
ATOM 5160 C C . ALA A 1 695 ? -53.066 33.002 86.065 1.00 33.53 695 ALA A C 1
ATOM 5161 O O . ALA A 1 695 ? -53.154 34.161 86.457 1.00 34.26 695 ALA A O 1
ATOM 5163 N N . LEU A 1 696 ? -51.938 32.304 86.132 1.00 32.22 696 LEU A N 1
ATOM 5164 C CA . LEU A 1 696 ? -50.728 32.891 86.687 1.00 31.19 696 LEU A CA 1
ATOM 5165 C C . LEU A 1 696 ? -50.222 34.061 85.852 1.00 30.73 696 LEU A C 1
ATOM 5166 O O . LEU A 1 696 ? -49.490 34.906 86.358 1.00 30.17 696 LEU A O 1
ATOM 5171 N N . TYR A 1 697 ? -50.633 34.119 84.585 1.00 30.49 697 TYR A N 1
ATOM 5172 C CA . TYR A 1 697 ? -50.201 35.183 83.677 1.00 28.81 697 TYR A CA 1
ATOM 5173 C C . TYR A 1 697 ? -51.253 36.259 83.445 1.00 29.85 697 TYR A C 1
ATOM 5174 O O . TYR A 1 697 ? -51.091 37.116 82.575 1.00 28.70 697 TYR A O 1
ATOM 5183 N N . HIS A 1 698 ? -52.326 36.221 84.227 1.00 30.38 698 HIS A N 1
ATOM 5184 C CA . HIS A 1 698 ? -53.388 37.201 84.073 1.00 33.37 698 HIS A CA 1
ATOM 5185 C C . HIS A 1 698 ? -53.203 38.443 84.937 1.00 32.74 698 HIS A C 1
ATOM 5186 O O . HIS A 1 698 ? -53.264 38.378 86.160 1.00 32.19 698 HIS A O 1
ATOM 5193 N N . PRO A 1 699 ? -52.975 39.600 84.302 1.00 32.90 699 PRO A N 1
ATOM 5194 C CA . PRO A 1 699 ? -52.795 40.844 85.050 1.00 33.66 699 PRO A CA 1
ATOM 5195 C C . PRO A 1 699 ? -54.007 41.063 85.938 1.00 34.39 699 PRO A C 1
ATOM 5196 O O . PRO A 1 699 ? -55.053 40.455 85.725 1.00 35.93 699 PRO A O 1
ATOM 5200 N N . THR A 1 700 ? -53.865 41.923 86.935 1.00 34.46 700 THR A N 1
ATOM 5201 C CA . THR A 1 700 ? -54.968 42.214 87.836 1.00 33.80 700 THR A CA 1
ATOM 5202 C C . THR A 1 700 ? -55.654 43.494 87.376 1.00 34.22 700 THR A C 1
ATOM 5203 O O . THR A 1 700 ? -55.070 44.292 86.632 1.00 33.24 700 THR A O 1
ATOM 5207 N N . ALA A 1 701 ? -56.891 43.687 87.816 1.00 33.81 701 ALA A N 1
ATOM 5208 C CA . ALA A 1 701 ? -57.637 44.876 87.447 1.00 35.16 701 ALA A CA 1
ATOM 5209 C C . ALA A 1 701 ? -56.874 46.124 87.889 1.00 37.03 701 ALA A C 1
ATOM 5210 O O . ALA A 1 701 ? -56.722 47.080 87.123 1.00 37.74 701 ALA A O 1
ATOM 5212 N N . LYS A 1 702 ? -56.383 46.104 89.124 1.00 38.32 702 LYS A N 1
ATOM 5213 C CA . LYS A 1 702 ? -55.633 47.227 89.674 1.00 38.54 702 LYS A CA 1
ATOM 5214 C C . LYS A 1 702 ? -54.390 47.506 88.826 1.00 38.02 702 LYS A C 1
ATOM 5215 O O . LYS A 1 702 ? -53.990 48.658 88.649 1.00 37.34 702 LYS A O 1
ATOM 5221 N N . LEU A 1 703 ? -53.789 46.440 88.298 1.00 37.64 703 LEU A N 1
ATOM 5222 C CA . LEU A 1 703 ? -52.595 46.563 87.470 1.00 36.78 703 LEU A CA 1
ATOM 5223 C C . LEU A 1 703 ? -52.979 47.204 86.143 1.00 37.17 703 LEU A C 1
ATOM 5224 O O . LEU A 1 703 ? -52.385 48.201 85.738 1.00 37.25 703 LEU A O 1
ATOM 5229 N N . ARG A 1 704 ? -53.969 46.630 85.464 1.00 37.66 704 ARG A N 1
ATOM 5230 C CA . ARG A 1 704 ? -54.428 47.174 84.187 1.00 38.51 704 ARG A CA 1
ATOM 5231 C C . ARG A 1 704 ? -54.759 48.647 84.372 1.00 40.46 704 ARG A C 1
ATOM 5232 O O . ARG A 1 704 ? -54.478 49.479 83.508 1.00 41.01 704 ARG A O 1
ATOM 5240 N N . GLU A 1 705 ? -55.358 48.963 85.515 1.00 42.54 705 GLU A N 1
ATOM 5241 C CA . GLU A 1 705 ? -55.735 50.334 85.809 1.00 45.05 705 GLU A CA 1
ATOM 5242 C C . GLU A 1 705 ? -54.526 51.253 85.871 1.00 45.67 705 GLU A C 1
ATOM 5243 O O . GLU A 1 705 ? -54.485 52.269 85.176 1.00 46.82 705 GLU A O 1
ATOM 5249 N N . MET A 1 706 ? -53.537 50.908 86.692 1.00 45.56 706 MET A N 1
ATOM 5250 C CA . MET A 1 706 ? -52.359 51.758 86.791 1.00 45.33 706 MET A CA 1
ATOM 5251 C C . MET A 1 706 ? -51.555 51.744 85.498 1.00 45.06 706 MET A C 1
ATOM 5252 O O . MET A 1 706 ? -50.765 52.653 85.243 1.00 45.95 706 MET A O 1
ATOM 5257 N N . ALA A 1 707 ? -51.785 50.731 84.669 1.00 45.50 707 ALA A N 1
ATOM 5258 C CA . ALA A 1 707 ? -51.093 50.619 83.390 1.00 46.64 707 ALA A CA 1
ATOM 5259 C C . ALA A 1 707 ? -51.556 51.748 82.481 1.00 47.96 707 ALA A C 1
ATOM 5260 O O . ALA A 1 707 ? -50.790 52.262 81.660 1.00 48.75 707 ALA A O 1
ATOM 5262 N N . LYS A 1 708 ? -52.814 52.139 82.647 1.00 48.26 708 LYS A N 1
ATOM 5263 C CA . LYS A 1 708 ? -53.401 53.197 81.843 1.00 48.97 708 LYS A CA 1
ATOM 5264 C C . LYS A 1 708 ? -53.249 54.581 82.466 1.00 49.46 708 LYS A C 1
ATOM 5265 O O . LYS A 1 708 ? -53.119 55.578 81.756 1.00 50.28 708 LYS A O 1
ATOM 5271 N N . ASN A 1 709 ? -53.261 54.647 83.791 1.00 49.29 709 ASN A N 1
ATOM 5272 C CA . ASN A 1 709 ? -53.118 55.925 84.477 1.00 49.08 709 ASN A CA 1
ATOM 5273 C C . ASN A 1 709 ? -51.670 56.379 84.548 1.00 48.55 709 ASN A C 1
ATOM 5274 O O . ASN A 1 709 ? -51.357 57.373 85.208 1.00 48.31 709 ASN A O 1
ATOM 5279 N N . GLY A 1 710 ? -50.790 55.651 83.868 1.00 48.15 710 GLY A N 1
ATOM 5280 C CA . GLY A 1 710 ? -49.381 56.000 83.879 1.00 47.21 710 GLY A CA 1
ATOM 5281 C C . GLY A 1 710 ? -48.771 55.892 85.266 1.00 46.58 710 GLY A C 1
ATOM 5282 O O . GLY A 1 710 ? -47.871 56.657 85.618 1.00 47.37 710 GLY A O 1
ATOM 5283 N N . GLN A 1 711 ? -49.261 54.940 86.058 1.00 45.07 711 GLN A N 1
ATOM 5284 C CA . GLN A 1 711 ? -48.756 54.732 87.412 1.00 42.24 711 GLN A CA 1
ATOM 5285 C C . GLN A 1 711 ? -47.709 53.630 87.439 1.00 39.70 711 GLN A C 1
ATOM 5286 O O . GLN A 1 711 ? -47.680 52.764 86.569 1.00 39.63 711 GLN A O 1
ATOM 5292 N N . SER A 1 712 ? -46.839 53.682 88.437 1.00 36.81 712 SER A N 1
ATOM 5293 C CA . SER A 1 712 ? -45.792 52.686 88.583 1.00 35.01 712 SER A CA 1
ATOM 5294 C C . SER A 1 712 ? -45.620 52.392 90.066 1.00 34.89 712 SER A C 1
ATOM 5295 O O . SER A 1 712 ? -46.134 53.124 90.915 1.00 35.24 712 SER A O 1
ATOM 5298 N N . PHE A 1 713 ? -44.898 51.322 90.381 1.00 33.46 713 PHE A N 1
ATOM 5299 C CA . PHE A 1 713 ? -44.687 50.956 91.770 1.00 30.73 713 PHE A CA 1
ATOM 5300 C C . PHE A 1 713 ? -43.717 51.859 92.510 1.00 30.50 713 PHE A C 1
ATOM 5301 O O . PHE A 1 713 ? -43.865 52.065 93.711 1.00 30.41 713 PHE A O 1
ATOM 5309 N N . PHE A 1 714 ? -42.739 52.412 91.801 1.00 31.52 714 PHE A N 1
ATOM 5310 C CA . PHE A 1 714 ? -41.763 53.294 92.435 1.00 33.66 714 PHE A CA 1
ATOM 5311 C C . PHE A 1 714 ? -41.721 54.695 91.839 1.00 35.62 714 PHE A C 1
ATOM 5312 O O . PHE A 1 714 ? -41.368 55.652 92.521 1.00 36.13 714 PHE A O 1
ATOM 5320 N N . GLY A 1 715 ? -42.074 54.808 90.564 1.00 38.43 715 GLY A N 1
ATOM 5321 C CA . GLY A 1 715 ? -42.070 56.103 89.907 1.00 41.66 715 GLY A CA 1
ATOM 5322 C C . GLY A 1 715 ? -42.834 57.177 90.663 1.00 43.38 715 GLY A C 1
ATOM 5323 O O . GLY A 1 715 ? -42.221 58.223 90.974 1.00 44.96 715 GLY A O 1
ATOM 5325 N N . MET B 1 1 ? 12.299 -24.405 117.964 1.00 40.35 1 MET B N 1
ATOM 5326 C CA . MET B 1 1 ? 12.878 -23.085 117.592 1.00 40.74 1 MET B CA 1
ATOM 5327 C C . MET B 1 1 ? 14.307 -22.908 118.104 1.00 39.65 1 MET B C 1
ATOM 5328 O O . MET B 1 1 ? 14.757 -23.634 118.989 1.00 40.12 1 MET B O 1
ATOM 5333 N N . ILE B 1 2 ? 15.018 -21.946 117.524 1.00 37.23 2 ILE B N 1
ATOM 5334 C CA . ILE B 1 2 ? 16.401 -21.657 117.892 1.00 35.18 2 ILE B CA 1
ATOM 5335 C C . ILE B 1 2 ? 16.574 -21.478 119.398 1.00 33.91 2 ILE B C 1
ATOM 5336 O O . ILE B 1 2 ? 17.570 -21.901 119.981 1.00 33.37 2 ILE B O 1
ATOM 5341 N N . TYR B 1 3 ? 15.602 -20.837 120.026 1.00 32.70 3 TYR B N 1
ATOM 5342 C CA . TYR B 1 3 ? 15.655 -20.634 121.457 1.00 32.83 3 TYR B CA 1
ATOM 5343 C C . TYR B 1 3 ? 14.246 -20.469 121.992 1.00 33.84 3 TYR B C 1
ATOM 5344 O O . TYR B 1 3 ? 13.447 -19.714 121.435 1.00 34.15 3 TYR B O 1
ATOM 5353 N N . GLU B 1 4 ? 13.937 -21.181 123.070 1.00 34.76 4 GLU B N 1
ATOM 5354 C CA . GLU B 1 4 ? 12.615 -21.096 123.665 1.00 35.33 4 GLU B CA 1
ATOM 5355 C C . GLU B 1 4 ? 12.707 -20.969 125.177 1.00 34.99 4 GLU B C 1
ATOM 5356 O O . GLU B 1 4 ? 13.052 -21.926 125.870 1.00 35.23 4 GLU B O 1
ATOM 5362 N N . GLY B 1 5 ? 12.402 -19.776 125.679 1.00 34.81 5 GLY B N 1
ATOM 5363 C CA . GLY B 1 5 ? 12.446 -19.533 127.108 1.00 34.15 5 GLY B CA 1
ATOM 5364 C C . GLY B 1 5 ? 11.070 -19.181 127.636 1.00 34.58 5 GLY B C 1
ATOM 5365 O O . GLY B 1 5 ? 10.063 -19.497 127.003 1.00 35.61 5 GLY B O 1
ATOM 5366 N N . LYS B 1 6 ? 11.020 -18.527 128.792 1.00 34.42 6 LYS B N 1
ATOM 5367 C CA . LYS B 1 6 ? 9.749 -18.141 129.390 1.00 34.68 6 LYS B CA 1
ATOM 5368 C C . LYS B 1 6 ? 9.522 -16.645 129.261 1.00 32.52 6 LYS B C 1
ATOM 5369 O O . LYS B 1 6 ? 8.486 -16.131 129.664 1.00 32.68 6 LYS B O 1
ATOM 5375 N N . ALA B 1 7 ? 10.501 -15.952 128.697 1.00 31.07 7 ALA B N 1
ATOM 5376 C CA . ALA B 1 7 ? 10.404 -14.513 128.507 1.00 30.70 7 ALA B CA 1
ATOM 5377 C C . ALA B 1 7 ? 10.781 -14.151 127.072 1.00 30.04 7 ALA B C 1
ATOM 5378 O O . ALA B 1 7 ? 10.257 -13.194 126.494 1.00 29.07 7 ALA B O 1
ATOM 5380 N N . ILE B 1 8 ? 11.686 -14.936 126.499 1.00 28.69 8 ILE B N 1
ATOM 5381 C CA . ILE B 1 8 ? 12.156 -14.689 125.149 1.00 27.94 8 ILE B CA 1
ATOM 5382 C C . ILE B 1 8 ? 12.145 -15.945 124.286 1.00 28.55 8 ILE B C 1
ATOM 5383 O O . ILE B 1 8 ? 12.359 -17.055 124.775 1.00 28.97 8 ILE B O 1
ATOM 5388 N N . THR B 1 9 ? 11.897 -15.753 122.996 1.00 28.42 9 THR B N 1
ATOM 5389 C CA . THR B 1 9 ? 11.902 -16.840 122.029 1.00 27.67 9 THR B CA 1
ATOM 5390 C C . THR B 1 9 ? 12.602 -16.321 120.783 1.00 27.25 9 THR B C 1
ATOM 5391 O O . THR B 1 9 ? 12.514 -15.139 120.456 1.00 26.19 9 THR B O 1
ATOM 5395 N N . VAL B 1 10 ? 13.322 -17.205 120.110 1.00 27.61 10 VAL B N 1
ATOM 5396 C CA . VAL B 1 10 ? 14.024 -16.851 118.893 1.00 27.47 10 VAL B CA 1
ATOM 5397 C C . VAL B 1 10 ? 13.552 -17.841 117.841 1.00 28.96 10 VAL B C 1
ATOM 5398 O O . VAL B 1 10 ? 13.920 -19.012 117.868 1.00 29.08 10 VAL B O 1
ATOM 5402 N N . THR B 1 11 ? 12.709 -17.355 116.934 1.00 30.01 11 THR B N 1
ATOM 5403 C CA . THR B 1 11 ? 12.141 -18.170 115.874 1.00 29.86 11 THR B CA 1
ATOM 5404 C C . THR B 1 11 ? 12.749 -17.827 114.522 1.00 31.62 11 THR B C 1
ATOM 5405 O O . THR B 1 11 ? 12.913 -16.656 114.181 1.00 32.38 11 THR B O 1
ATOM 5409 N N . ALA B 1 12 ? 13.078 -18.850 113.744 1.00 32.35 12 ALA B N 1
ATOM 5410 C CA . ALA B 1 12 ? 13.657 -18.632 112.430 1.00 32.47 12 ALA B CA 1
ATOM 5411 C C . ALA B 1 12 ? 12.580 -18.232 111.432 1.00 32.69 12 ALA B C 1
ATOM 5412 O O . ALA B 1 12 ? 11.461 -18.742 111.477 1.00 31.84 12 ALA B O 1
ATOM 5414 N N . LEU B 1 13 ? 12.928 -17.306 110.542 1.00 33.09 13 LEU B N 1
ATOM 5415 C CA . LEU B 1 13 ? 12.016 -16.833 109.506 1.00 33.56 13 LEU B CA 1
ATOM 5416 C C . LEU B 1 13 ? 12.648 -17.106 108.142 1.00 34.88 13 LEU B C 1
ATOM 5417 O O . LEU B 1 13 ? 13.554 -17.934 108.017 1.00 34.92 13 LEU B O 1
ATOM 5422 N N . GLU B 1 14 ? 12.173 -16.400 107.123 1.00 34.25 14 GLU B N 1
ATOM 5423 C CA . GLU B 1 14 ? 12.691 -16.557 105.773 1.00 33.86 14 GLU B CA 1
ATOM 5424 C C . GLU B 1 14 ? 14.092 -15.973 105.601 1.00 34.03 14 GLU B C 1
ATOM 5425 O O . GLU B 1 14 ? 14.554 -15.169 106.407 1.00 34.47 14 GLU B O 1
ATOM 5431 N N . SER B 1 15 ? 14.754 -16.391 104.529 1.00 33.97 15 SER B N 1
ATOM 5432 C CA . SER B 1 15 ? 16.082 -15.912 104.171 1.00 33.44 15 SER B CA 1
ATOM 5433 C C . SER B 1 15 ? 17.099 -15.820 105.309 1.00 33.71 15 SER B C 1
ATOM 5434 O O . SER B 1 15 ? 17.951 -14.928 105.319 1.00 34.41 15 SER B O 1
ATOM 5437 N N . GLY B 1 16 ? 17.018 -16.732 106.267 1.00 33.03 16 GLY B N 1
ATOM 5438 C CA . GLY B 1 16 ? 17.975 -16.720 107.361 1.00 32.62 16 GLY B CA 1
ATOM 5439 C C . GLY B 1 16 ? 17.713 -15.652 108.404 1.00 32.73 16 GLY B C 1
ATOM 5440 O O . GLY B 1 16 ? 18.451 -15.529 109.384 1.00 32.94 16 GLY B O 1
ATOM 5441 N N . ILE B 1 17 ? 16.662 -14.870 108.194 1.00 30.99 17 ILE B N 1
ATOM 5442 C CA . ILE B 1 17 ? 16.316 -13.824 109.134 1.00 29.94 17 ILE B CA 1
ATOM 5443 C C . ILE B 1 17 ? 15.739 -14.518 110.348 1.00 29.44 17 ILE B C 1
ATOM 5444 O O . ILE B 1 17 ? 15.029 -15.509 110.220 1.00 30.15 17 ILE B O 1
ATOM 5449 N N . VAL B 1 18 ? 16.048 -13.999 111.527 1.00 29.89 18 VAL B N 1
ATOM 5450 C CA . VAL B 1 18 ? 15.551 -14.591 112.751 1.00 29.03 18 VAL B CA 1
ATOM 5451 C C . VAL B 1 18 ? 14.856 -13.526 113.590 1.00 29.67 18 VAL B C 1
ATOM 5452 O O . VAL B 1 18 ? 15.241 -12.355 113.560 1.00 29.71 18 VAL B O 1
ATOM 5456 N N . GLU B 1 19 ? 13.822 -13.937 114.321 1.00 29.59 19 GLU B N 1
ATOM 5457 C CA . GLU B 1 19 ? 13.051 -13.031 115.163 1.00 28.60 19 GLU B CA 1
ATOM 5458 C C . GLU B 1 19 ? 13.147 -13.359 116.643 1.00 28.37 19 GLU B C 1
ATOM 5459 O O . GLU B 1 19 ? 12.746 -14.438 117.081 1.00 29.08 19 GLU B O 1
ATOM 5465 N N . LEU B 1 20 ? 13.681 -12.414 117.406 1.00 26.28 20 LEU B N 1
ATOM 5466 C CA . LEU B 1 20 ? 13.820 -12.555 118.846 1.00 25.54 20 LEU B CA 1
ATOM 5467 C C . LEU B 1 20 ? 12.644 -11.771 119.443 1.00 26.48 20 LEU B C 1
ATOM 5468 O O . LEU B 1 20 ? 12.642 -10.532 119.454 1.00 27.11 20 LEU B O 1
ATOM 5473 N N . LYS B 1 21 ? 11.641 -12.494 119.928 1.00 25.53 21 LYS B N 1
ATOM 5474 C CA . LYS B 1 21 ? 10.458 -11.858 120.490 1.00 24.95 21 LYS B CA 1
ATOM 5475 C C . LYS B 1 21 ? 10.370 -11.910 122.007 1.00 24.21 21 LYS B C 1
ATOM 5476 O O . LYS B 1 21 ? 10.637 -12.939 122.627 1.00 24.68 21 LYS B O 1
ATOM 5482 N N . PHE B 1 22 ? 9.976 -10.781 122.583 1.00 23.13 22 PHE B N 1
ATOM 5483 C CA . PHE B 1 22 ? 9.808 -10.639 124.017 1.00 23.82 22 PHE B CA 1
ATOM 5484 C C . PHE B 1 22 ? 8.354 -10.907 124.355 1.00 25.77 22 PHE B C 1
ATOM 5485 O O . PHE B 1 22 ? 7.461 -10.246 123.826 1.00 25.55 22 PHE B O 1
ATOM 5493 N N . ASP B 1 23 ? 8.119 -11.871 125.238 1.00 26.52 23 ASP B N 1
ATOM 5494 C CA . ASP B 1 23 ? 6.769 -12.206 125.652 1.00 29.47 23 ASP B CA 1
ATOM 5495 C C . ASP B 1 23 ? 6.858 -12.930 126.984 1.00 30.31 23 ASP B C 1
ATOM 5496 O O . ASP B 1 23 ? 6.888 -14.158 127.036 1.00 31.41 23 ASP B O 1
ATOM 5501 N N . LEU B 1 24 ? 6.919 -12.154 128.059 1.00 30.06 24 LEU B N 1
ATOM 5502 C CA . LEU B 1 24 ? 7.022 -12.708 129.401 1.00 29.61 24 LEU B CA 1
ATOM 5503 C C . LEU B 1 24 ? 5.746 -13.461 129.766 1.00 29.45 24 LEU B C 1
ATOM 5504 O O . LEU B 1 24 ? 4.799 -12.881 130.292 1.00 28.40 24 LEU B O 1
ATOM 5509 N N . LYS B 1 25 ? 5.734 -14.758 129.481 1.00 30.41 25 LYS B N 1
ATOM 5510 C CA . LYS B 1 25 ? 4.579 -15.605 129.755 1.00 32.04 25 LYS B CA 1
ATOM 5511 C C . LYS B 1 25 ? 4.094 -15.480 131.189 1.00 32.47 25 LYS B C 1
ATOM 5512 O O . LYS B 1 25 ? 4.880 -15.550 132.131 1.00 33.63 25 LYS B O 1
ATOM 5518 N N . GLY B 1 26 ? 2.790 -15.283 131.349 1.00 33.08 26 GLY B N 1
ATOM 5519 C CA . GLY B 1 26 ? 2.218 -15.160 132.678 1.00 34.40 26 GLY B CA 1
ATOM 5520 C C . GLY B 1 26 ? 2.124 -13.738 133.196 1.00 35.05 26 GLY B C 1
ATOM 5521 O O . GLY B 1 26 ? 1.397 -13.468 134.152 1.00 35.41 26 GLY B O 1
ATOM 5522 N N . GLU B 1 27 ? 2.860 -12.825 132.571 1.00 35.59 27 GLU B N 1
ATOM 5523 C CA . GLU B 1 27 ? 2.847 -11.432 132.988 1.00 36.50 27 GLU B CA 1
ATOM 5524 C C . GLU B 1 27 ? 2.192 -10.544 131.937 1.00 36.52 27 GLU B C 1
ATOM 5525 O O . GLU B 1 27 ? 2.092 -10.919 130.773 1.00 35.65 27 GLU B O 1
ATOM 5531 N N . SER B 1 28 ? 1.756 -9.360 132.348 1.00 37.15 28 SER B N 1
ATOM 5532 C CA . SER B 1 28 ? 1.092 -8.438 131.428 1.00 38.12 28 SER B CA 1
ATOM 5533 C C . SER B 1 28 ? 2.044 -7.612 130.562 1.00 36.43 28 SER B C 1
ATOM 5534 O O . SER B 1 28 ? 1.638 -7.057 129.540 1.00 35.46 28 SER B O 1
ATOM 5537 N N . VAL B 1 29 ? 3.306 -7.528 130.964 1.00 34.66 29 VAL B N 1
ATOM 5538 C CA . VAL B 1 29 ? 4.278 -6.758 130.198 1.00 33.70 29 VAL B CA 1
ATOM 5539 C C . VAL B 1 29 ? 5.641 -7.428 130.150 1.00 32.66 29 VAL B C 1
ATOM 5540 O O . VAL B 1 29 ? 5.875 -8.438 130.809 1.00 32.68 29 VAL B O 1
ATOM 5544 N N . ASN B 1 30 ? 6.531 -6.863 129.345 1.00 30.82 30 ASN B N 1
ATOM 5545 C CA . ASN B 1 30 ? 7.894 -7.358 129.254 1.00 29.50 30 ASN B CA 1
ATOM 5546 C C . ASN B 1 30 ? 8.701 -6.386 130.102 1.00 29.61 30 ASN B C 1
ATOM 5547 O O . ASN B 1 30 ? 8.360 -5.207 130.188 1.00 29.52 30 ASN B O 1
ATOM 5552 N N . LYS B 1 31 ? 9.755 -6.875 130.740 1.00 29.14 31 LYS B N 1
ATOM 5553 C CA . LYS B 1 31 ? 10.586 -6.027 131.587 1.00 28.38 31 LYS B CA 1
ATOM 5554 C C . LYS B 1 31 ? 11.897 -6.741 131.865 1.00 28.55 31 LYS B C 1
ATOM 5555 O O . LYS B 1 31 ? 11.941 -7.967 131.914 1.00 27.56 31 LYS B O 1
ATOM 5561 N N . PHE B 1 32 ? 12.970 -5.979 132.050 1.00 29.17 32 PHE B N 1
ATOM 5562 C CA . PHE B 1 32 ? 14.255 -6.600 132.304 1.00 29.66 32 PHE B CA 1
ATOM 5563 C C . PHE B 1 32 ? 14.497 -6.997 133.744 1.00 29.81 32 PHE B C 1
ATOM 5564 O O . PHE B 1 32 ? 15.275 -6.362 134.458 1.00 30.54 32 PHE B O 1
ATOM 5572 N N . ASN B 1 33 ? 13.812 -8.049 134.175 1.00 29.66 33 ASN B N 1
ATOM 5573 C CA . ASN B 1 33 ? 14.018 -8.553 135.517 1.00 30.43 33 ASN B CA 1
ATOM 5574 C C . ASN B 1 33 ? 15.193 -9.511 135.379 1.00 31.39 33 ASN B C 1
ATOM 5575 O O . ASN B 1 33 ? 15.822 -9.577 134.323 1.00 31.44 33 ASN B O 1
ATOM 5580 N N . ARG B 1 34 ? 15.496 -10.245 136.436 1.00 33.00 34 ARG B N 1
ATOM 5581 C CA . ARG B 1 34 ? 16.606 -11.176 136.409 1.00 34.17 34 ARG B CA 1
ATOM 5582 C C . ARG B 1 34 ? 16.404 -12.247 135.337 1.00 33.52 34 ARG B C 1
ATOM 5583 O O . ARG B 1 34 ? 17.305 -12.541 134.547 1.00 31.91 34 ARG B O 1
ATOM 5591 N N . LEU B 1 35 ? 15.206 -12.820 135.311 1.00 33.08 35 LEU B N 1
ATOM 5592 C CA . LEU B 1 35 ? 14.874 -13.868 134.352 1.00 31.56 35 LEU B CA 1
ATOM 5593 C C . LEU B 1 35 ? 15.081 -13.467 132.900 1.00 29.74 35 LEU B C 1
ATOM 5594 O O . LEU B 1 35 ? 15.731 -14.176 132.132 1.00 29.41 35 LEU B O 1
ATOM 5599 N N . THR B 1 36 ? 14.523 -12.326 132.525 1.00 28.13 36 THR B N 1
ATOM 5600 C CA . THR B 1 36 ? 14.629 -11.865 131.156 1.00 27.66 36 THR B CA 1
ATOM 5601 C C . THR B 1 36 ? 16.055 -11.583 130.733 1.00 27.56 36 THR B C 1
ATOM 5602 O O . THR B 1 36 ? 16.460 -11.964 129.634 1.00 27.38 36 THR B O 1
ATOM 5606 N N . LEU B 1 37 ? 16.818 -10.914 131.594 1.00 27.94 37 LEU B N 1
ATOM 5607 C CA . LEU B 1 37 ? 18.213 -10.619 131.285 1.00 29.02 37 LEU B CA 1
ATOM 5608 C C . LEU B 1 37 ? 18.963 -11.924 131.029 1.00 29.52 37 LEU B C 1
ATOM 5609 O O . LEU B 1 37 ? 19.706 -12.044 130.054 1.00 27.92 37 LEU B O 1
ATOM 5614 N N . ASN B 1 38 ? 18.759 -12.901 131.908 1.00 29.96 38 ASN B N 1
ATOM 5615 C CA . ASN B 1 38 ? 19.408 -14.194 131.765 1.00 31.05 38 ASN B CA 1
ATOM 5616 C C . ASN B 1 38 ? 19.011 -14.860 130.451 1.00 31.18 38 ASN B C 1
ATOM 5617 O O . ASN B 1 38 ? 19.849 -15.444 129.757 1.00 30.64 38 ASN B O 1
ATOM 5622 N N . GLU B 1 39 ? 17.734 -14.774 130.099 1.00 30.13 39 GLU B N 1
ATOM 5623 C CA . GLU B 1 39 ? 17.295 -15.372 128.848 1.00 30.73 39 GLU B CA 1
ATOM 5624 C C . GLU B 1 39 ? 17.835 -14.624 127.627 1.00 31.14 39 GLU B C 1
ATOM 5625 O O . GLU B 1 39 ? 18.075 -15.230 126.578 1.00 31.97 39 GLU B O 1
ATOM 5631 N N . LEU B 1 40 ? 18.036 -13.315 127.752 1.00 30.00 40 LEU B N 1
ATOM 5632 C CA . LEU B 1 40 ? 18.563 -12.550 126.629 1.00 28.87 40 LEU B CA 1
ATOM 5633 C C . LEU B 1 40 ? 19.986 -13.040 126.391 1.00 28.33 40 LEU B C 1
ATOM 5634 O O . LEU B 1 40 ? 20.424 -13.187 125.254 1.00 29.58 40 LEU B O 1
ATOM 5639 N N . ARG B 1 41 ? 20.700 -13.294 127.481 1.00 27.85 41 ARG B N 1
ATOM 5640 C CA . ARG B 1 41 ? 22.073 -13.776 127.418 1.00 27.39 41 ARG B CA 1
ATOM 5641 C C . ARG B 1 41 ? 22.083 -15.045 126.583 1.00 27.81 41 ARG B C 1
ATOM 5642 O O . ARG B 1 41 ? 22.891 -15.197 125.664 1.00 27.13 41 ARG B O 1
ATOM 5650 N N . GLN B 1 42 ? 21.169 -15.951 126.911 1.00 28.01 42 GLN B N 1
ATOM 5651 C CA . GLN B 1 42 ? 21.049 -17.220 126.211 1.00 28.92 42 GLN B CA 1
ATOM 5652 C C . GLN B 1 42 ? 20.607 -17.052 124.765 1.00 28.05 42 GLN B C 1
ATOM 5653 O O . GLN B 1 42 ? 21.141 -17.706 123.870 1.00 28.96 42 GLN B O 1
ATOM 5659 N N . ALA B 1 43 ? 19.630 -16.184 124.534 1.00 26.42 43 ALA B N 1
ATOM 5660 C CA . ALA B 1 43 ? 19.145 -15.960 123.181 1.00 27.02 43 ALA B CA 1
ATOM 5661 C C . ALA B 1 43 ? 20.277 -15.400 122.325 1.00 28.82 43 ALA B C 1
ATOM 5662 O O . ALA B 1 43 ? 20.483 -15.824 121.184 1.00 29.12 43 ALA B O 1
ATOM 5664 N N . VAL B 1 44 ? 21.020 -14.449 122.879 1.00 28.92 44 VAL B N 1
ATOM 5665 C CA . VAL B 1 44 ? 22.131 -13.851 122.149 1.00 28.59 44 VAL B CA 1
ATOM 5666 C C . VAL B 1 44 ? 23.180 -14.911 121.811 1.00 29.28 44 VAL B C 1
ATOM 5667 O O . VAL B 1 44 ? 23.630 -15.006 120.671 1.00 28.47 44 VAL B O 1
ATOM 5671 N N . ASP B 1 45 ? 23.555 -15.714 122.801 1.00 29.87 45 ASP B N 1
ATOM 5672 C CA . ASP B 1 45 ? 24.545 -16.755 122.583 1.00 30.48 45 ASP B CA 1
ATOM 5673 C C . ASP B 1 45 ? 24.045 -17.776 121.570 1.00 29.66 45 ASP B C 1
ATOM 5674 O O . ASP B 1 45 ? 24.822 -18.308 120.785 1.00 28.65 45 ASP B O 1
ATOM 5679 N N . ALA B 1 46 ? 22.747 -18.052 121.586 1.00 28.99 46 ALA B N 1
ATOM 5680 C CA . ALA B 1 46 ? 22.187 -19.007 120.642 1.00 30.61 46 ALA B CA 1
ATOM 5681 C C . ALA B 1 46 ? 22.311 -18.460 119.222 1.00 32.84 46 ALA B C 1
ATOM 5682 O O . ALA B 1 46 ? 22.703 -19.183 118.304 1.00 34.46 46 ALA B O 1
ATOM 5684 N N . ILE B 1 47 ? 21.978 -17.183 119.044 1.00 33.43 47 ILE B N 1
ATOM 5685 C CA . ILE B 1 47 ? 22.075 -16.548 117.733 1.00 34.52 47 ILE B CA 1
ATOM 5686 C C . ILE B 1 47 ? 23.546 -16.438 117.337 1.00 35.49 47 ILE B C 1
ATOM 5687 O O . ILE B 1 47 ? 23.927 -16.709 116.201 1.00 36.08 47 ILE B O 1
ATOM 5692 N N . LYS B 1 48 ? 24.366 -16.042 118.297 1.00 37.11 48 LYS B N 1
ATOM 5693 C CA . LYS B 1 48 ? 25.799 -15.884 118.089 1.00 40.07 48 LYS B CA 1
ATOM 5694 C C . LYS B 1 48 ? 26.434 -17.209 117.636 1.00 41.81 48 LYS B C 1
ATOM 5695 O O . LYS B 1 48 ? 27.471 -17.214 116.969 1.00 42.49 48 LYS B O 1
ATOM 5701 N N . ALA B 1 49 ? 25.791 -18.323 117.985 1.00 42.41 49 ALA B N 1
ATOM 5702 C CA . ALA B 1 49 ? 26.289 -19.656 117.645 1.00 42.89 49 ALA B CA 1
ATOM 5703 C C . ALA B 1 49 ? 25.678 -20.256 116.384 1.00 43.43 49 ALA B C 1
ATOM 5704 O O . ALA B 1 49 ? 26.233 -21.192 115.813 1.00 44.67 49 ALA B O 1
ATOM 5706 N N . ASP B 1 50 ? 24.534 -19.735 115.958 1.00 43.21 50 ASP B N 1
ATOM 5707 C CA . ASP B 1 50 ? 23.871 -20.231 114.753 1.00 42.98 50 ASP B CA 1
ATOM 5708 C C . ASP B 1 50 ? 24.417 -19.487 113.532 1.00 43.18 50 ASP B C 1
ATOM 5709 O O . ASP B 1 50 ? 23.969 -18.381 113.216 1.00 43.37 50 ASP B O 1
ATOM 5714 N N . ALA B 1 51 ? 25.381 -20.105 112.850 1.00 42.20 51 ALA B N 1
ATOM 5715 C CA . ALA B 1 51 ? 26.027 -19.506 111.682 1.00 40.62 51 ALA B CA 1
ATOM 5716 C C . ALA B 1 51 ? 25.119 -19.278 110.482 1.00 38.80 51 ALA B C 1
ATOM 5717 O O . ALA B 1 51 ? 25.529 -18.648 109.507 1.00 38.99 51 ALA B O 1
ATOM 5719 N N . SER B 1 52 ? 23.893 -19.778 110.544 1.00 36.66 52 SER B N 1
ATOM 5720 C CA . SER B 1 52 ? 22.970 -19.602 109.428 1.00 36.07 52 SER B CA 1
ATOM 5721 C C . SER B 1 52 ? 22.181 -18.289 109.510 1.00 35.16 52 SER B C 1
ATOM 5722 O O . SER B 1 52 ? 21.545 -17.874 108.539 1.00 36.34 52 SER B O 1
ATOM 5725 N N . VAL B 1 53 ? 22.228 -17.635 110.665 1.00 33.65 53 VAL B N 1
ATOM 5726 C CA . VAL B 1 53 ? 21.521 -16.377 110.860 1.00 32.62 53 VAL B CA 1
ATOM 5727 C C . VAL B 1 53 ? 22.081 -15.276 109.959 1.00 32.45 53 VAL B C 1
ATOM 5728 O O . VAL B 1 53 ? 23.300 -15.089 109.878 1.00 31.58 53 VAL B O 1
ATOM 5732 N N . LYS B 1 54 ? 21.185 -14.551 109.289 1.00 31.08 54 LYS B N 1
ATOM 5733 C CA . LYS B 1 54 ? 21.585 -13.469 108.388 1.00 31.95 54 LYS B CA 1
ATOM 5734 C C . LYS B 1 54 ? 21.103 -12.105 108.875 1.00 30.99 54 LYS B C 1
ATOM 5735 O O . LYS B 1 54 ? 21.499 -11.069 108.338 1.00 30.60 54 LYS B O 1
ATOM 5741 N N . GLY B 1 55 ? 20.259 -12.115 109.902 1.00 30.93 55 GLY B N 1
ATOM 5742 C CA . GLY B 1 55 ? 19.725 -10.880 110.455 1.00 28.71 55 GLY B CA 1
ATOM 5743 C C . GLY B 1 55 ? 18.769 -11.154 111.603 1.00 27.01 55 GLY B C 1
ATOM 5744 O O . GLY B 1 55 ? 18.185 -12.239 111.682 1.00 25.58 55 GLY B O 1
ATOM 5745 N N . VAL B 1 56 ? 18.600 -10.166 112.481 1.00 25.31 56 VAL B N 1
ATOM 5746 C CA . VAL B 1 56 ? 17.729 -10.299 113.643 1.00 23.67 56 VAL B CA 1
ATOM 5747 C C . VAL B 1 56 ? 16.711 -9.174 113.800 1.00 24.42 56 VAL B C 1
ATOM 5748 O O . VAL B 1 56 ? 17.046 -7.997 113.675 1.00 24.61 56 VAL B O 1
ATOM 5752 N N . ILE B 1 57 ? 15.469 -9.552 114.088 1.00 23.77 57 ILE B N 1
ATOM 5753 C CA . ILE B 1 57 ? 14.388 -8.599 114.314 1.00 20.95 57 ILE B CA 1
ATOM 5754 C C . ILE B 1 57 ? 13.976 -8.783 115.771 1.00 21.20 57 ILE B C 1
ATOM 5755 O O . ILE B 1 57 ? 13.693 -9.906 116.196 1.00 21.67 57 ILE B O 1
ATOM 5760 N N . VAL B 1 58 ? 13.960 -7.696 116.538 1.00 20.69 58 VAL B N 1
ATOM 5761 C CA . VAL B 1 58 ? 13.576 -7.768 117.943 1.00 19.74 58 VAL B CA 1
ATOM 5762 C C . VAL B 1 58 ? 12.184 -7.185 118.090 1.00 21.37 58 VAL B C 1
ATOM 5763 O O . VAL B 1 58 ? 11.967 -6.003 117.828 1.00 22.37 58 VAL B O 1
ATOM 5767 N N . SER B 1 59 ? 11.246 -8.018 118.523 1.00 21.16 59 SER B N 1
ATOM 5768 C CA . SER B 1 59 ? 9.871 -7.593 118.680 1.00 20.61 59 SER B CA 1
ATOM 5769 C C . SER B 1 59 ? 9.293 -7.935 120.036 1.00 20.69 59 SER B C 1
ATOM 5770 O O . SER B 1 59 ? 9.958 -8.510 120.889 1.00 21.07 59 SER B O 1
ATOM 5773 N N . SER B 1 60 ? 8.027 -7.589 120.212 1.00 21.33 60 SER B N 1
ATOM 5774 C CA . SER B 1 60 ? 7.328 -7.843 121.453 1.00 23.33 60 SER B CA 1
ATOM 5775 C C . SER B 1 60 ? 5.988 -8.531 121.193 1.00 24.75 60 SER B C 1
ATOM 5776 O O . SER B 1 60 ? 5.337 -8.285 120.179 1.00 26.78 60 SER B O 1
ATOM 5779 N N . GLY B 1 61 ? 5.580 -9.391 122.117 1.00 26.43 61 GLY B N 1
ATOM 5780 C CA . GLY B 1 61 ? 4.312 -10.081 121.977 1.00 26.63 61 GLY B CA 1
ATOM 5781 C C . GLY B 1 61 ? 3.233 -9.460 122.844 1.00 28.02 61 GLY B C 1
ATOM 5782 O O . GLY B 1 61 ? 2.090 -9.906 122.816 1.00 29.83 61 GLY B O 1
ATOM 5783 N N . LYS B 1 62 ? 3.588 -8.424 123.606 1.00 28.33 62 LYS B N 1
ATOM 5784 C CA . LYS B 1 62 ? 2.647 -7.743 124.496 1.00 27.66 62 LYS B CA 1
ATOM 5785 C C . LYS B 1 62 ? 2.159 -6.442 123.863 1.00 26.96 62 LYS B C 1
ATOM 5786 O O . LYS B 1 62 ? 2.535 -6.115 122.743 1.00 26.36 62 LYS B O 1
ATOM 5792 N N . ASP B 1 63 ? 1.331 -5.695 124.587 1.00 27.62 63 ASP B N 1
ATOM 5793 C CA . ASP B 1 63 ? 0.830 -4.421 124.080 1.00 29.10 63 ASP B CA 1
ATOM 5794 C C . ASP B 1 63 ? 1.916 -3.363 124.160 1.00 28.53 63 ASP B C 1
ATOM 5795 O O . ASP B 1 63 ? 1.901 -2.389 123.405 1.00 28.75 63 ASP B O 1
ATOM 5800 N N . VAL B 1 64 ? 2.846 -3.554 125.091 1.00 25.88 64 VAL B N 1
ATOM 5801 C CA . VAL B 1 64 ? 3.970 -2.643 125.252 1.00 23.80 64 VAL B CA 1
ATOM 5802 C C . VAL B 1 64 ? 5.172 -3.334 124.610 1.00 24.25 64 VAL B C 1
ATOM 5803 O O . VAL B 1 64 ? 5.086 -4.500 124.218 1.00 23.15 64 VAL B O 1
ATOM 5807 N N . PHE B 1 65 ? 6.281 -2.615 124.474 1.00 22.91 65 PHE B N 1
ATOM 5808 C CA . PHE B 1 65 ? 7.475 -3.225 123.920 1.00 22.86 65 PHE B CA 1
ATOM 5809 C C . PHE B 1 65 ? 8.189 -3.812 125.128 1.00 23.61 65 PHE B C 1
ATOM 5810 O O . PHE B 1 65 ? 8.159 -5.018 125.351 1.00 23.26 65 PHE B O 1
ATOM 5818 N N . ILE B 1 66 ? 8.826 -2.945 125.910 1.00 23.61 66 ILE B N 1
ATOM 5819 C CA . ILE B 1 66 ? 9.524 -3.360 127.124 1.00 24.17 66 ILE B CA 1
ATOM 5820 C C . ILE B 1 66 ? 9.575 -2.184 128.090 1.00 26.31 66 ILE B C 1
ATOM 5821 O O . ILE B 1 66 ? 10.048 -1.105 127.733 1.00 26.92 66 ILE B O 1
ATOM 5826 N N . VAL B 1 67 ? 9.080 -2.385 129.308 1.00 26.41 67 VAL B N 1
ATOM 5827 C CA . VAL B 1 67 ? 9.112 -1.322 130.301 1.00 27.51 67 VAL B CA 1
ATOM 5828 C C . VAL B 1 67 ? 10.126 -1.675 131.390 1.00 29.06 67 VAL B C 1
ATOM 5829 O O . VAL B 1 67 ? 10.835 -2.678 131.288 1.00 28.69 67 VAL B O 1
ATOM 5833 N N . GLY B 1 68 ? 10.199 -0.848 132.426 1.00 31.33 68 GLY B N 1
ATOM 5834 C CA . GLY B 1 68 ? 11.155 -1.088 133.495 1.00 33.68 68 GLY B CA 1
ATOM 5835 C C . GLY B 1 68 ? 10.811 -2.249 134.406 1.00 34.82 68 GLY B C 1
ATOM 5836 O O . GLY B 1 68 ? 9.665 -2.706 134.435 1.00 36.13 68 GLY B O 1
ATOM 5837 N N . ALA B 1 69 ? 11.806 -2.734 135.149 1.00 34.36 69 ALA B N 1
ATOM 5838 C CA . ALA B 1 69 ? 11.590 -3.841 136.076 1.00 34.75 69 ALA B CA 1
ATOM 5839 C C . ALA B 1 69 ? 10.789 -3.340 137.277 1.00 34.86 69 ALA B C 1
ATOM 5840 O O . ALA B 1 69 ? 10.602 -2.131 137.443 1.00 32.92 69 ALA B O 1
ATOM 5842 N N . ASP B 1 70 ? 10.311 -4.267 138.106 1.00 36.22 70 ASP B N 1
ATOM 5843 C CA . ASP B 1 70 ? 9.529 -3.892 139.280 1.00 36.55 70 ASP B CA 1
ATOM 5844 C C . ASP B 1 70 ? 10.340 -3.017 140.207 1.00 36.02 70 ASP B C 1
ATOM 5845 O O . ASP B 1 70 ? 11.499 -3.312 140.500 1.00 35.69 70 ASP B O 1
ATOM 5850 N N . ILE B 1 71 ? 9.724 -1.937 140.668 1.00 36.46 71 ILE B N 1
ATOM 5851 C CA . ILE B 1 71 ? 10.387 -1.009 141.570 1.00 37.27 71 ILE B CA 1
ATOM 5852 C C . ILE B 1 71 ? 11.022 -1.787 142.723 1.00 37.21 71 ILE B C 1
ATOM 5853 O O . ILE B 1 71 ? 12.050 -1.394 143.265 1.00 36.66 71 ILE B O 1
ATOM 5858 N N . THR B 1 72 ? 10.405 -2.906 143.075 1.00 38.09 72 THR B N 1
ATOM 5859 C CA . THR B 1 72 ? 10.895 -3.754 144.148 1.00 38.98 72 THR B CA 1
ATOM 5860 C C . THR B 1 72 ? 12.349 -4.154 143.949 1.00 38.98 72 THR B C 1
ATOM 5861 O O . THR B 1 72 ? 13.151 -4.074 144.875 1.00 38.71 72 THR B O 1
ATOM 5865 N N . GLU B 1 73 ? 12.683 -4.594 142.741 1.00 38.84 73 GLU B N 1
ATOM 5866 C CA . GLU B 1 73 ? 14.040 -5.027 142.449 1.00 40.05 73 GLU B CA 1
ATOM 5867 C C . GLU B 1 73 ? 15.009 -3.850 142.454 1.00 39.33 73 GLU B C 1
ATOM 5868 O O . GLU B 1 73 ? 16.197 -4.021 142.715 1.00 39.20 73 GLU B O 1
ATOM 5874 N N . PHE B 1 74 ? 14.506 -2.657 142.160 1.00 38.28 74 PHE B N 1
ATOM 5875 C CA . PHE B 1 74 ? 15.358 -1.475 142.179 1.00 38.19 74 PHE B CA 1
ATOM 5876 C C . PHE B 1 74 ? 15.857 -1.281 143.609 1.00 37.97 74 PHE B C 1
ATOM 5877 O O . PHE B 1 74 ? 17.048 -1.076 143.840 1.00 36.62 74 PHE B O 1
ATOM 5885 N N . VAL B 1 75 ? 14.927 -1.351 144.559 1.00 38.31 75 VAL B N 1
ATOM 5886 C CA . VAL B 1 75 ? 15.232 -1.188 145.976 1.00 38.91 75 VAL B CA 1
ATOM 5887 C C . VAL B 1 75 ? 16.283 -2.188 146.456 1.00 40.23 75 VAL B C 1
ATOM 5888 O O . VAL B 1 75 ? 17.239 -1.817 147.143 1.00 40.51 75 VAL B O 1
ATOM 5892 N N . GLU B 1 76 ? 16.100 -3.454 146.092 1.00 41.39 76 GLU B N 1
ATOM 5893 C CA . GLU B 1 76 ? 17.028 -4.508 146.489 1.00 42.96 76 GLU B CA 1
ATOM 5894 C C . GLU B 1 76 ? 18.397 -4.231 145.892 1.00 42.25 76 GLU B C 1
ATOM 5895 O O . GLU B 1 76 ? 19.374 -4.076 146.615 1.00 42.96 76 GLU B O 1
ATOM 5901 N N . ASN B 1 77 ? 18.453 -4.167 144.568 1.00 41.77 77 ASN B N 1
ATOM 5902 C CA . ASN B 1 77 ? 19.692 -3.895 143.845 1.00 41.57 77 ASN B CA 1
ATOM 5903 C C . ASN B 1 77 ? 20.505 -2.743 144.430 1.00 40.52 77 ASN B C 1
ATOM 5904 O O . ASN B 1 77 ? 21.725 -2.837 144.551 1.00 39.70 77 ASN B O 1
ATOM 5909 N N . PHE B 1 78 ? 19.833 -1.655 144.794 1.00 39.93 78 PHE B N 1
ATOM 5910 C CA . PHE B 1 78 ? 20.536 -0.497 145.334 1.00 40.40 78 PHE B CA 1
ATOM 5911 C C . PHE B 1 78 ? 20.990 -0.631 146.788 1.00 41.52 78 PHE B C 1
ATOM 5912 O O . PHE B 1 78 ? 21.535 0.309 147.362 1.00 42.65 78 PHE B O 1
ATOM 5920 N N . LYS B 1 79 ? 20.767 -1.794 147.385 1.00 42.51 79 LYS B N 1
ATOM 5921 C CA . LYS B 1 79 ? 21.201 -2.025 148.756 1.00 42.91 79 LYS B CA 1
ATOM 5922 C C . LYS B 1 79 ? 22.551 -2.724 148.708 1.00 42.63 79 LYS B C 1
ATOM 5923 O O . LYS B 1 79 ? 23.334 -2.649 149.653 1.00 43.34 79 LYS B O 1
ATOM 5929 N N . LEU B 1 80 ? 22.819 -3.390 147.590 1.00 41.66 80 LEU B N 1
ATOM 5930 C CA . LEU B 1 80 ? 24.070 -4.112 147.394 1.00 40.94 80 LEU B CA 1
ATOM 5931 C C . LEU B 1 80 ? 25.258 -3.171 147.457 1.00 40.51 80 LEU B C 1
ATOM 5932 O O . LEU B 1 80 ? 25.132 -1.978 147.195 1.00 39.95 80 LEU B O 1
ATOM 5937 N N . PRO B 1 81 ? 26.435 -3.697 147.811 1.00 40.10 81 PRO B N 1
ATOM 5938 C CA . PRO B 1 81 ? 27.637 -2.864 147.888 1.00 40.20 81 PRO B CA 1
ATOM 5939 C C . PRO B 1 81 ? 28.027 -2.420 146.485 1.00 40.29 81 PRO B C 1
ATOM 5940 O O . PRO B 1 81 ? 27.880 -3.177 145.530 1.00 40.14 81 PRO B O 1
ATOM 5944 N N . ASP B 1 82 ? 28.531 -1.197 146.367 1.00 41.47 82 ASP B N 1
ATOM 5945 C CA . ASP B 1 82 ? 28.933 -0.646 145.075 1.00 42.69 82 ASP B CA 1
ATOM 5946 C C . ASP B 1 82 ? 29.609 -1.641 144.134 1.00 42.75 82 ASP B C 1
ATOM 5947 O O . ASP B 1 82 ? 29.272 -1.712 142.953 1.00 42.93 82 ASP B O 1
ATOM 5952 N N . ALA B 1 83 ? 30.556 -2.413 144.651 1.00 42.06 83 ALA B N 1
ATOM 5953 C CA . ALA B 1 83 ? 31.266 -3.380 143.823 1.00 42.01 83 ALA B CA 1
ATOM 5954 C C . ALA B 1 83 ? 30.328 -4.382 143.165 1.00 42.10 83 ALA B C 1
ATOM 5955 O O . ALA B 1 83 ? 30.467 -4.679 141.980 1.00 42.41 83 ALA B O 1
ATOM 5957 N N . GLU B 1 84 ? 29.377 -4.904 143.935 1.00 41.41 84 GLU B N 1
ATOM 5958 C CA . GLU B 1 84 ? 28.423 -5.877 143.411 1.00 40.52 84 GLU B CA 1
ATOM 5959 C C . GLU B 1 84 ? 27.475 -5.264 142.394 1.00 38.32 84 GLU B C 1
ATOM 5960 O O . GLU B 1 84 ? 27.251 -5.825 141.325 1.00 37.87 84 GLU B O 1
ATOM 5966 N N . LEU B 1 85 ? 26.911 -4.113 142.740 1.00 37.20 85 LEU B N 1
ATOM 5967 C CA . LEU B 1 85 ? 25.983 -3.420 141.860 1.00 35.02 85 LEU B CA 1
ATOM 5968 C C . LEU B 1 85 ? 26.642 -3.151 140.517 1.00 34.35 85 LEU B C 1
ATOM 5969 O O . LEU B 1 85 ? 26.099 -3.485 139.467 1.00 33.47 85 LEU B O 1
ATOM 5974 N N . ILE B 1 86 ? 27.825 -2.553 140.560 1.00 33.46 86 ILE B N 1
ATOM 5975 C CA . ILE B 1 86 ? 28.562 -2.237 139.348 1.00 32.52 86 ILE B CA 1
ATOM 5976 C C . ILE B 1 86 ? 28.919 -3.493 138.547 1.00 32.88 86 ILE B C 1
ATOM 5977 O O . ILE B 1 86 ? 28.893 -3.480 137.314 1.00 34.13 86 ILE B O 1
ATOM 5982 N N . ALA B 1 87 ? 29.245 -4.576 139.246 1.00 31.94 87 ALA B N 1
ATOM 5983 C CA . ALA B 1 87 ? 29.601 -5.824 138.582 1.00 30.30 87 ALA B CA 1
ATOM 5984 C C . ALA B 1 87 ? 28.367 -6.412 137.917 1.00 28.83 87 ALA B C 1
ATOM 5985 O O . ALA B 1 87 ? 28.445 -6.980 136.831 1.00 27.02 87 ALA B O 1
ATOM 5987 N N . GLY B 1 88 ? 27.225 -6.277 138.580 1.00 29.24 88 GLY B N 1
ATOM 5988 C CA . GLY B 1 88 ? 25.985 -6.791 138.021 1.00 30.40 88 GLY B CA 1
ATOM 5989 C C . GLY B 1 88 ? 25.575 -6.020 136.774 1.00 31.80 88 GLY B C 1
ATOM 5990 O O . GLY B 1 88 ? 25.034 -6.598 135.822 1.00 31.53 88 GLY B O 1
ATOM 5991 N N . ASN B 1 89 ? 25.827 -4.711 136.773 1.00 31.04 89 ASN B N 1
ATOM 5992 C CA . ASN B 1 89 ? 25.488 -3.892 135.620 1.00 30.64 89 ASN B CA 1
ATOM 5993 C C . ASN B 1 89 ? 26.496 -4.138 134.513 1.00 30.26 89 ASN B C 1
ATOM 5994 O O . ASN B 1 89 ? 26.143 -4.126 133.335 1.00 29.21 89 ASN B O 1
ATOM 5999 N N . LEU B 1 90 ? 27.752 -4.364 134.881 1.00 29.01 90 LEU B N 1
ATOM 6000 C CA . LEU B 1 90 ? 28.750 -4.638 133.859 1.00 29.96 90 LEU B CA 1
ATOM 6001 C C . LEU B 1 90 ? 28.273 -5.858 133.077 1.00 29.50 90 LEU B C 1
ATOM 6002 O O . LEU B 1 90 ? 28.330 -5.884 131.848 1.00 30.04 90 LEU B O 1
ATOM 6007 N N . GLU B 1 91 ? 27.784 -6.858 133.804 1.00 29.42 91 GLU B N 1
ATOM 6008 C CA . GLU B 1 91 ? 27.301 -8.089 133.192 1.00 30.45 91 GLU B CA 1
ATOM 6009 C C . GLU B 1 91 ? 26.089 -7.868 132.284 1.00 27.95 91 GLU B C 1
ATOM 6010 O O . GLU B 1 91 ? 26.030 -8.403 131.179 1.00 29.11 91 GLU B O 1
ATOM 6016 N N . ALA B 1 92 ? 25.124 -7.086 132.749 1.00 25.48 92 ALA B N 1
ATOM 6017 C CA . ALA B 1 92 ? 23.941 -6.802 131.949 1.00 24.52 92 ALA B CA 1
ATOM 6018 C C . ALA B 1 92 ? 24.356 -6.101 130.657 1.00 24.03 92 ALA B C 1
ATOM 6019 O O . ALA B 1 92 ? 23.966 -6.506 129.560 1.00 22.75 92 ALA B O 1
ATOM 6021 N N . ASN B 1 93 ? 25.157 -5.049 130.800 1.00 23.02 93 ASN B N 1
ATOM 6022 C CA . ASN B 1 93 ? 25.631 -4.286 129.661 1.00 22.78 93 ASN B CA 1
ATOM 6023 C C . ASN B 1 93 ? 26.393 -5.137 128.671 1.00 23.45 93 ASN B C 1
ATOM 6024 O O . ASN B 1 93 ? 26.374 -4.863 127.468 1.00 25.68 93 ASN B O 1
ATOM 6029 N N . LYS B 1 94 ? 27.071 -6.168 129.169 1.00 23.20 94 LYS B N 1
ATOM 6030 C CA . LYS B 1 94 ? 27.835 -7.060 128.301 1.00 22.22 94 LYS B CA 1
ATOM 6031 C C . LYS B 1 94 ? 26.881 -7.771 127.346 1.00 21.36 94 LYS B C 1
ATOM 6032 O O . LYS B 1 94 ? 27.229 -8.059 126.200 1.00 20.57 94 LYS B O 1
ATOM 6034 N N . ILE B 1 95 ? 25.673 -8.050 127.824 1.00 21.60 95 ILE B N 1
ATOM 6035 C CA . ILE B 1 95 ? 24.664 -8.716 127.007 1.00 22.93 95 ILE B CA 1
ATOM 6036 C C . ILE B 1 95 ? 24.248 -7.800 125.851 1.00 23.60 95 ILE B C 1
ATOM 6037 O O . ILE B 1 95 ? 24.322 -8.187 124.683 1.00 22.47 95 ILE B O 1
ATOM 6042 N N . PHE B 1 96 ? 23.823 -6.582 126.182 1.00 23.53 96 PHE B N 1
ATOM 6043 C CA . PHE B 1 96 ? 23.395 -5.624 125.166 1.00 23.96 96 PHE B CA 1
ATOM 6044 C C . PHE B 1 96 ? 24.509 -5.333 124.171 1.00 23.77 96 PHE B C 1
ATOM 6045 O O . PHE B 1 96 ? 24.260 -5.232 122.965 1.00 21.32 96 PHE B O 1
ATOM 6053 N N . SER B 1 97 ? 25.738 -5.211 124.671 1.00 23.52 97 SER B N 1
ATOM 6054 C CA . SER B 1 97 ? 26.879 -4.952 123.798 1.00 23.76 97 SER B CA 1
ATOM 6055 C C . SER B 1 97 ? 27.091 -6.129 122.852 1.00 24.03 97 SER B C 1
ATOM 6056 O O . SER B 1 97 ? 27.379 -5.938 121.675 1.00 24.78 97 SER B O 1
ATOM 6059 N N . ASP B 1 98 ? 26.953 -7.348 123.365 1.00 24.79 98 ASP B N 1
ATOM 6060 C CA . ASP B 1 98 ? 27.118 -8.527 122.525 1.00 25.65 98 ASP B CA 1
ATOM 6061 C C . ASP B 1 98 ? 26.052 -8.556 121.438 1.00 25.12 98 ASP B C 1
ATOM 6062 O O . ASP B 1 98 ? 26.304 -8.993 120.317 1.00 25.74 98 ASP B O 1
ATOM 6067 N N . PHE B 1 99 ? 24.855 -8.094 121.772 1.00 25.12 99 PHE B N 1
ATOM 6068 C CA . PHE B 1 99 ? 23.779 -8.059 120.800 1.00 24.05 99 PHE B CA 1
ATOM 6069 C C . PHE B 1 99 ? 24.108 -6.984 119.777 1.00 23.64 99 PHE B C 1
ATOM 6070 O O . PHE B 1 99 ? 23.806 -7.110 118.590 1.00 23.87 99 PHE B O 1
ATOM 6078 N N . GLU B 1 100 ? 24.747 -5.924 120.250 1.00 23.58 100 GLU B N 1
ATOM 6079 C CA . GLU B 1 100 ? 25.141 -4.815 119.393 1.00 23.07 100 GLU B CA 1
ATOM 6080 C C . GLU B 1 100 ? 26.302 -5.227 118.490 1.00 24.14 100 GLU B C 1
ATOM 6081 O O . GLU B 1 100 ? 26.425 -4.741 117.364 1.00 24.25 100 GLU B O 1
ATOM 6087 N N . ASP B 1 101 ? 27.146 -6.134 118.979 1.00 24.76 101 ASP B N 1
ATOM 6088 C CA . ASP B 1 101 ? 28.298 -6.602 118.201 1.00 24.89 101 ASP B CA 1
ATOM 6089 C C . ASP B 1 101 ? 28.024 -7.797 117.279 1.00 24.26 101 ASP B C 1
ATOM 6090 O O . ASP B 1 101 ? 28.947 -8.330 116.660 1.00 24.62 101 ASP B O 1
ATOM 6095 N N . LEU B 1 102 ? 26.768 -8.224 117.195 1.00 23.32 102 LEU B N 1
ATOM 6096 C CA . LEU B 1 102 ? 26.402 -9.327 116.313 1.00 24.09 102 LEU B CA 1
ATOM 6097 C C . LEU B 1 102 ? 26.903 -8.980 114.914 1.00 25.86 102 LEU B C 1
ATOM 6098 O O . LEU B 1 102 ? 26.696 -7.863 114.433 1.00 25.51 102 LEU B O 1
ATOM 6103 N N . ASN B 1 103 ? 27.576 -9.919 114.261 1.00 27.70 103 ASN B N 1
ATOM 6104 C CA . ASN B 1 103 ? 28.095 -9.653 112.923 1.00 29.92 103 ASN B CA 1
ATOM 6105 C C . ASN B 1 103 ? 26.974 -9.852 111.912 1.00 28.34 103 ASN B C 1
ATOM 6106 O O . ASN B 1 103 ? 27.163 -10.421 110.842 1.00 27.34 103 ASN B O 1
ATOM 6111 N N . VAL B 1 104 ? 25.803 -9.345 112.271 1.00 27.21 104 VAL B N 1
ATOM 6112 C CA . VAL B 1 104 ? 24.615 -9.467 111.448 1.00 26.23 104 VAL B CA 1
ATOM 6113 C C . VAL B 1 104 ? 23.746 -8.220 111.705 1.00 26.01 104 VAL B C 1
ATOM 6114 O O . VAL B 1 104 ? 23.820 -7.618 112.774 1.00 26.37 104 VAL B O 1
ATOM 6118 N N . PRO B 1 105 ? 22.919 -7.809 110.729 1.00 26.26 105 PRO B N 1
ATOM 6119 C CA . PRO B 1 105 ? 22.064 -6.624 110.909 1.00 25.17 105 PRO B CA 1
ATOM 6120 C C . PRO B 1 105 ? 20.957 -6.868 111.930 1.00 24.32 105 PRO B C 1
ATOM 6121 O O . PRO B 1 105 ? 20.375 -7.949 111.960 1.00 23.94 105 PRO B O 1
ATOM 6125 N N . THR B 1 106 ? 20.661 -5.869 112.756 1.00 23.95 106 THR B N 1
ATOM 6126 C CA . THR B 1 106 ? 19.596 -6.004 113.749 1.00 23.89 106 THR B CA 1
ATOM 6127 C C . THR B 1 106 ? 18.608 -4.833 113.668 1.00 23.52 106 THR B C 1
ATOM 6128 O O . THR B 1 106 ? 18.987 -3.700 113.354 1.00 23.60 106 THR B O 1
ATOM 6132 N N . VAL B 1 107 ? 17.339 -5.117 113.941 1.00 22.68 107 VAL B N 1
ATOM 6133 C CA . VAL B 1 107 ? 16.297 -4.101 113.906 1.00 22.07 107 VAL B CA 1
ATOM 6134 C C . VAL B 1 107 ? 15.315 -4.296 115.048 1.00 22.46 107 VAL B C 1
ATOM 6135 O O . VAL B 1 107 ? 14.849 -5.406 115.292 1.00 24.75 107 VAL B O 1
ATOM 6139 N N . ALA B 1 108 ? 14.992 -3.212 115.742 1.00 21.96 108 ALA B N 1
ATOM 6140 C CA . ALA B 1 108 ? 14.046 -3.283 116.842 1.00 20.82 108 ALA B CA 1
ATOM 6141 C C . ALA B 1 108 ? 12.686 -2.792 116.351 1.00 21.80 108 ALA B C 1
ATOM 6142 O O . ALA B 1 108 ? 12.568 -1.688 115.811 1.00 23.27 108 ALA B O 1
ATOM 6144 N N . ALA B 1 109 ? 11.661 -3.619 116.524 1.00 21.23 109 ALA B N 1
ATOM 6145 C CA . ALA B 1 109 ? 10.319 -3.248 116.095 1.00 19.79 109 ALA B CA 1
ATOM 6146 C C . ALA B 1 109 ? 9.521 -2.773 117.307 1.00 20.52 109 ALA B C 1
ATOM 6147 O O . ALA B 1 109 ? 8.945 -3.572 118.052 1.00 19.91 109 ALA B O 1
ATOM 6149 N N . ILE B 1 110 ? 9.491 -1.460 117.496 1.00 19.07 110 ILE B N 1
ATOM 6150 C CA . ILE B 1 110 ? 8.798 -0.873 118.627 1.00 17.99 110 ILE B CA 1
ATOM 6151 C C . ILE B 1 110 ? 7.309 -0.754 118.372 1.00 19.12 110 ILE B C 1
ATOM 6152 O O . ILE B 1 110 ? 6.848 0.139 117.661 1.00 20.24 110 ILE B O 1
ATOM 6157 N N . ASN B 1 111 ? 6.560 -1.669 118.972 1.00 19.38 111 ASN B N 1
ATOM 6158 C CA . ASN B 1 111 ? 5.114 -1.722 118.813 1.00 19.84 111 ASN B CA 1
ATOM 6159 C C . ASN B 1 111 ? 4.381 -0.907 119.863 1.00 19.60 111 ASN B C 1
ATOM 6160 O O . ASN B 1 111 ? 3.265 -0.453 119.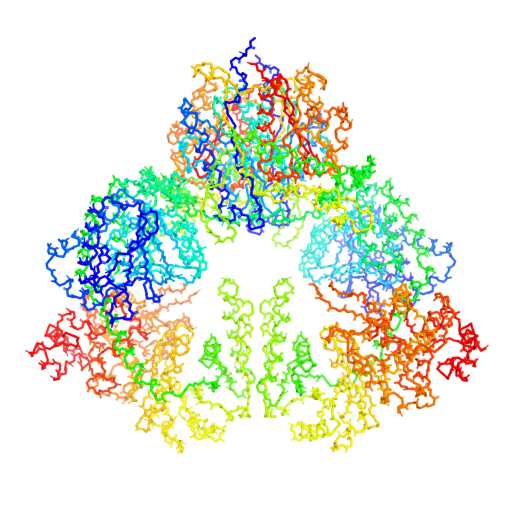629 1.00 19.05 111 ASN B O 1
ATOM 6165 N N . GLY B 1 112 ? 5.001 -0.746 121.029 1.00 19.90 112 GLY B N 1
ATOM 6166 C CA . GLY B 1 112 ? 4.370 0.007 122.097 1.00 19.75 112 GLY B CA 1
ATOM 6167 C C . GLY B 1 112 ? 5.393 0.653 123.003 1.00 20.57 112 GLY B C 1
ATOM 6168 O O . GLY B 1 112 ? 6.550 0.813 122.629 1.00 20.94 112 GLY B O 1
ATOM 6169 N N . ILE B 1 113 ? 4.959 1.021 124.199 1.00 21.96 113 ILE B N 1
ATOM 6170 C CA . ILE B 1 113 ? 5.824 1.656 125.182 1.00 23.74 113 ILE B CA 1
ATOM 6171 C C . ILE B 1 113 ? 7.168 0.950 125.362 1.00 23.18 113 ILE B C 1
ATOM 6172 O O . ILE B 1 113 ? 7.234 -0.266 125.553 1.00 23.78 113 ILE B O 1
ATOM 6177 N N . ALA B 1 114 ? 8.235 1.735 125.294 1.00 20.80 114 ALA B N 1
ATOM 6178 C CA . ALA B 1 114 ? 9.590 1.241 125.476 1.00 20.30 114 ALA B CA 1
ATOM 6179 C C . ALA B 1 114 ? 10.264 2.274 126.379 1.00 20.41 114 ALA B C 1
ATOM 6180 O O . ALA B 1 114 ? 10.720 3.314 125.910 1.00 19.41 114 ALA B O 1
ATOM 6182 N N . LEU B 1 115 ? 10.303 1.982 127.677 1.00 21.60 115 LEU B N 1
ATOM 6183 C CA . LEU B 1 115 ? 10.876 2.892 128.665 1.00 20.84 115 LEU B CA 1
ATOM 6184 C C . LEU B 1 115 ? 12.088 2.310 129.389 1.00 22.22 115 LEU B C 1
ATOM 6185 O O . LEU B 1 115 ? 12.143 1.108 129.662 1.00 22.62 115 LEU B O 1
ATOM 6190 N N . GLY B 1 116 ? 13.046 3.180 129.710 1.00 21.06 116 GLY B N 1
ATOM 6191 C CA . GLY B 1 116 ? 14.241 2.760 130.415 1.00 17.35 116 GLY B CA 1
ATOM 6192 C C . GLY B 1 116 ? 14.953 1.594 129.765 1.00 18.26 116 GLY B C 1
ATOM 6193 O O . GLY B 1 116 ? 15.398 1.675 128.620 1.00 18.59 116 GLY B O 1
ATOM 6194 N N . GLY B 1 117 ? 15.076 0.501 130.503 1.00 17.34 117 GLY B N 1
ATOM 6195 C CA . GLY B 1 117 ? 15.736 -0.669 129.958 1.00 19.52 117 GLY B CA 1
ATOM 6196 C C . GLY B 1 117 ? 15.171 -1.065 128.603 1.00 19.88 117 GLY B C 1
ATOM 6197 O O . GLY B 1 117 ? 15.895 -1.543 127.727 1.00 19.89 117 GLY B O 1
ATOM 6198 N N . GLY B 1 118 ? 13.871 -0.861 128.431 1.00 19.49 118 GLY B N 1
ATOM 6199 C CA . GLY B 1 118 ? 13.239 -1.204 127.178 1.00 21.28 118 GLY B CA 1
ATOM 6200 C C . GLY B 1 118 ? 13.852 -0.411 126.046 1.00 21.64 118 GLY B C 1
ATOM 6201 O O . GLY B 1 118 ? 14.206 -0.962 125.009 1.00 24.42 118 GLY B O 1
ATOM 6202 N N . LEU B 1 119 ? 13.993 0.892 126.241 1.00 21.75 119 LEU B N 1
ATOM 6203 C CA . LEU B 1 119 ? 14.569 1.724 125.202 1.00 20.06 119 LEU B CA 1
ATOM 6204 C C . LEU B 1 119 ? 16.035 1.343 125.026 1.00 18.79 119 LEU B C 1
ATOM 6205 O O . LEU B 1 119 ? 16.532 1.238 123.904 1.00 19.86 119 LEU B O 1
ATOM 6210 N N . GLU B 1 120 ? 16.729 1.122 126.136 1.00 18.23 120 GLU B N 1
ATOM 6211 C CA . GLU B 1 120 ? 18.143 0.766 126.069 1.00 18.80 120 GLU B CA 1
ATOM 6212 C C . GLU B 1 120 ? 18.383 -0.469 125.200 1.00 19.46 120 GLU B C 1
ATOM 6213 O O . GLU B 1 120 ? 19.405 -0.565 124.505 1.00 19.21 120 GLU B O 1
ATOM 6219 N N . MET B 1 121 ? 17.436 -1.404 125.224 1.00 18.39 121 MET B N 1
ATOM 6220 C CA . MET B 1 121 ? 17.530 -2.597 124.390 1.00 18.57 121 MET B CA 1
ATOM 6221 C C . MET B 1 121 ? 17.436 -2.149 122.929 1.00 18.49 121 MET B C 1
ATOM 6222 O O . MET B 1 121 ? 18.182 -2.623 122.076 1.00 18.73 121 MET B O 1
ATOM 6227 N N . CYS B 1 122 ? 16.519 -1.226 122.647 1.00 18.40 122 CYS B N 1
ATOM 6228 C CA . CYS B 1 122 ? 16.329 -0.734 121.290 1.00 17.96 122 CYS B CA 1
ATOM 6229 C C . CYS B 1 122 ? 17.564 -0.005 120.788 1.00 17.54 122 CYS B C 1
ATOM 6230 O O . CYS B 1 122 ? 17.954 -0.163 119.633 1.00 18.94 122 CYS B O 1
ATOM 6233 N N . LEU B 1 123 ? 18.182 0.788 121.655 1.00 15.18 123 LEU B N 1
ATOM 6234 C CA . LEU B 1 123 ? 19.372 1.535 121.268 1.00 14.37 123 LEU B CA 1
ATOM 6235 C C . LEU B 1 123 ? 20.526 0.604 120.918 1.00 16.05 123 LEU B C 1
ATOM 6236 O O . LEU B 1 123 ? 21.474 1.003 120.234 1.00 16.26 123 LEU B O 1
ATOM 6241 N N . ALA B 1 124 ? 20.448 -0.637 121.386 1.00 15.85 124 ALA B N 1
ATOM 6242 C CA . ALA B 1 124 ? 21.507 -1.598 121.134 1.00 18.77 124 ALA B CA 1
ATOM 6243 C C . ALA B 1 124 ? 21.440 -2.174 119.725 1.00 20.74 124 ALA B C 1
ATOM 6244 O O . ALA B 1 124 ? 22.409 -2.767 119.240 1.00 22.51 124 ALA B O 1
ATOM 6246 N N . ALA B 1 125 ? 20.295 -2.005 119.072 1.00 20.23 125 ALA B N 1
ATOM 6247 C CA . ALA B 1 125 ? 20.106 -2.496 117.710 1.00 20.28 125 ALA B CA 1
ATOM 6248 C C . ALA B 1 125 ? 20.626 -1.497 116.676 1.00 20.96 125 ALA B C 1
ATOM 6249 O O . ALA B 1 125 ? 20.875 -0.329 116.986 1.00 20.28 125 ALA B O 1
ATOM 6251 N N . ASP B 1 126 ? 20.784 -1.961 115.440 1.00 21.25 126 ASP B N 1
ATOM 6252 C CA . ASP B 1 126 ? 21.263 -1.099 114.367 1.00 20.66 126 ASP B CA 1
ATOM 6253 C C . ASP B 1 126 ? 20.170 -0.145 113.889 1.00 20.09 126 ASP B C 1
ATOM 6254 O O . ASP B 1 126 ? 20.429 1.030 113.645 1.00 22.66 126 ASP B O 1
ATOM 6259 N N . PHE B 1 127 ? 18.951 -0.658 113.748 1.00 19.79 127 PHE B N 1
ATOM 6260 C CA . PHE B 1 127 ? 17.825 0.150 113.293 1.00 18.67 127 PHE B CA 1
ATOM 6261 C C . PHE B 1 127 ? 16.649 0.020 114.246 1.00 18.56 127 PHE B C 1
ATOM 6262 O O . PHE B 1 127 ? 16.542 -0.951 114.999 1.00 18.17 127 PHE B O 1
ATOM 6270 N N . ARG B 1 128 ? 15.759 1.001 114.194 1.00 18.13 128 ARG B N 1
ATOM 6271 C CA . ARG B 1 128 ? 14.573 1.002 115.037 1.00 18.44 128 ARG B CA 1
ATOM 6272 C C . ARG B 1 128 ? 13.386 1.494 114.219 1.00 18.82 128 ARG B C 1
ATOM 6273 O O . ARG B 1 128 ? 13.415 2.586 113.658 1.00 19.92 128 ARG B O 1
ATOM 6281 N N . VAL B 1 129 ? 12.355 0.666 114.131 1.00 19.40 129 VAL B N 1
ATOM 6282 C CA . VAL B 1 129 ? 11.143 1.013 113.407 1.00 18.13 129 VAL B CA 1
ATOM 6283 C C . VAL B 1 129 ? 10.088 1.104 114.497 1.00 18.42 129 VAL B C 1
ATOM 6284 O O . VAL B 1 129 ? 9.955 0.198 115.318 1.00 19.14 129 VAL B O 1
ATOM 6288 N N . MET B 1 130 ? 9.341 2.198 114.507 1.00 18.16 130 MET B N 1
ATOM 6289 C CA . MET B 1 130 ? 8.358 2.423 115.552 1.00 19.27 130 MET B CA 1
ATOM 6290 C C . MET B 1 130 ? 6.927 2.662 115.067 1.00 19.66 130 MET B C 1
ATOM 6291 O O . MET B 1 130 ? 6.701 3.297 114.032 1.00 20.17 130 MET B O 1
ATOM 6296 N N . ALA B 1 131 ? 5.966 2.130 115.820 1.00 19.23 131 ALA B N 1
ATOM 6297 C CA . ALA B 1 131 ? 4.549 2.303 115.508 1.00 20.88 131 ALA B CA 1
ATOM 6298 C C . ALA B 1 131 ? 4.188 3.737 115.880 1.00 21.14 131 ALA B C 1
ATOM 6299 O O . ALA B 1 131 ? 4.597 4.231 116.929 1.00 22.28 131 ALA B O 1
ATOM 6301 N N . ASP B 1 132 ? 3.413 4.400 115.033 1.00 21.12 132 ASP B N 1
ATOM 6302 C CA . ASP B 1 132 ? 3.047 5.782 115.279 1.00 22.02 132 ASP B CA 1
ATOM 6303 C C . ASP B 1 132 ? 2.277 6.024 116.568 1.00 21.85 132 ASP B C 1
ATOM 6304 O O . ASP B 1 132 ? 2.100 7.166 116.976 1.00 22.91 132 ASP B O 1
ATOM 6309 N N . SER B 1 133 ? 1.834 4.959 117.221 1.00 21.63 133 SER B N 1
ATOM 6310 C CA . SER B 1 133 ? 1.083 5.107 118.466 1.00 21.24 133 SER B CA 1
ATOM 6311 C C . SER B 1 133 ? 1.937 4.838 119.704 1.00 21.16 133 SER B C 1
ATOM 6312 O O . SER B 1 133 ? 1.516 5.103 120.825 1.00 21.51 133 SER B O 1
ATOM 6315 N N . ALA B 1 134 ? 3.143 4.325 119.498 1.00 20.03 134 ALA B N 1
ATOM 6316 C CA . ALA B 1 134 ? 4.030 4.009 120.610 1.00 21.45 134 ALA B CA 1
ATOM 6317 C C . ALA B 1 134 ? 4.739 5.224 121.223 1.00 21.49 134 ALA B C 1
ATOM 6318 O O . ALA B 1 134 ? 4.682 6.334 120.700 1.00 19.95 134 ALA B O 1
ATOM 6320 N N . LYS B 1 135 ? 5.405 4.993 122.349 1.00 22.51 135 LYS B N 1
ATOM 6321 C CA . LYS B 1 135 ? 6.161 6.038 123.030 1.00 24.48 135 LYS B CA 1
ATOM 6322 C C . LYS B 1 135 ? 7.445 5.448 123.585 1.00 24.56 135 LYS B C 1
ATOM 6323 O O . LYS B 1 135 ? 7.480 4.281 123.977 1.00 25.90 135 LYS B O 1
ATOM 6329 N N . ILE B 1 136 ? 8.506 6.245 123.603 1.00 24.17 136 ILE B N 1
ATOM 6330 C CA . ILE B 1 136 ? 9.775 5.788 124.149 1.00 23.04 136 ILE B CA 1
ATOM 6331 C C . ILE B 1 136 ? 10.385 6.901 124.998 1.00 23.19 136 ILE B C 1
ATOM 6332 O O . ILE B 1 136 ? 10.067 8.082 124.816 1.00 23.38 136 ILE B O 1
ATOM 6337 N N . GLY B 1 137 ? 11.252 6.518 125.931 1.00 21.57 137 GLY B N 1
ATOM 6338 C CA . GLY B 1 137 ? 11.886 7.490 126.798 1.00 20.36 137 GLY B CA 1
ATOM 6339 C C . GLY B 1 137 ? 12.664 6.830 127.920 1.00 21.40 137 GLY B C 1
ATOM 6340 O O . GLY B 1 137 ? 12.551 5.620 128.154 1.00 22.02 137 GLY B O 1
ATOM 6341 N N . LEU B 1 138 ? 13.459 7.632 128.619 1.00 18.73 138 LEU B N 1
ATOM 6342 C CA . LEU B 1 138 ? 14.279 7.152 129.723 1.00 17.30 138 LEU B CA 1
ATOM 6343 C C . LEU B 1 138 ? 13.880 7.917 130.983 1.00 16.70 138 LEU B C 1
ATOM 6344 O O . LEU B 1 138 ? 14.388 9.003 131.249 1.00 17.59 138 LEU B O 1
ATOM 6349 N N . PRO B 1 139 ? 12.964 7.349 131.779 1.00 15.28 139 PRO B N 1
ATOM 6350 C CA . PRO B 1 139 ? 12.477 7.972 133.016 1.00 16.59 139 PRO B CA 1
ATOM 6351 C C . PRO B 1 139 ? 13.338 7.769 134.280 1.00 18.70 139 PRO B C 1
ATOM 6352 O O . PRO B 1 139 ? 12.921 8.106 135.391 1.00 18.76 139 PRO B O 1
ATOM 6356 N N . GLU B 1 140 ? 14.537 7.231 134.101 1.00 19.93 140 GLU B N 1
ATOM 6357 C CA . GLU B 1 140 ? 15.442 6.968 135.212 1.00 23.08 140 GLU B CA 1
ATOM 6358 C C . GLU B 1 140 ? 15.582 8.141 136.198 1.00 23.58 140 GLU B C 1
ATOM 6359 O O . GLU B 1 140 ? 15.577 7.925 137.415 1.00 23.15 140 GLU B O 1
ATOM 6365 N N . VAL B 1 141 ? 15.708 9.372 135.690 1.00 22.03 141 VAL B N 1
ATOM 6366 C CA . VAL B 1 141 ? 15.847 10.527 136.578 1.00 21.37 141 VAL B CA 1
ATOM 6367 C C . VAL B 1 141 ? 14.693 10.683 137.563 1.00 21.24 141 VAL B C 1
ATOM 6368 O O . VAL B 1 141 ? 14.846 11.333 138.598 1.00 20.42 141 VAL B O 1
ATOM 6372 N N . LYS B 1 142 ? 13.546 10.091 137.245 1.00 20.68 142 LYS B N 1
ATOM 6373 C CA . LYS B 1 142 ? 12.387 10.164 138.129 1.00 22.90 142 LYS B CA 1
ATOM 6374 C C . LYS B 1 142 ? 12.678 9.419 139.424 1.00 22.83 142 LYS B C 1
ATOM 6375 O O . LYS B 1 142 ? 12.109 9.735 140.469 1.00 22.93 142 LYS B O 1
ATOM 6381 N N . LEU B 1 143 ? 13.561 8.425 139.344 1.00 21.52 143 LEU B N 1
ATOM 6382 C CA . LEU B 1 143 ? 13.924 7.623 140.506 1.00 19.46 143 LEU B CA 1
ATOM 6383 C C . LEU B 1 143 ? 15.227 8.107 141.160 1.00 19.44 143 LEU B C 1
ATOM 6384 O O . LEU B 1 143 ? 15.735 7.473 142.087 1.00 16.07 143 LEU B O 1
ATOM 6389 N N . GLY B 1 144 ? 15.755 9.233 140.681 1.00 19.10 144 GLY B N 1
ATOM 6390 C CA . GLY B 1 144 ? 16.979 9.774 141.250 1.00 18.82 144 GLY B CA 1
ATOM 6391 C C . GLY B 1 144 ? 18.243 9.174 140.662 1.00 19.52 144 GLY B C 1
ATOM 6392 O O . GLY B 1 144 ? 19.345 9.395 141.169 1.00 19.54 144 GLY B O 1
ATOM 6393 N N . ILE B 1 145 ? 18.086 8.409 139.589 1.00 19.71 145 ILE B N 1
ATOM 6394 C CA . ILE B 1 145 ? 19.215 7.789 138.910 1.00 19.81 145 ILE B CA 1
ATOM 6395 C C . ILE B 1 145 ? 19.207 8.231 137.447 1.00 22.29 145 ILE B C 1
ATOM 6396 O O . ILE B 1 145 ? 18.618 9.257 137.104 1.00 24.04 145 ILE B O 1
ATOM 6401 N N . TYR B 1 146 ? 19.878 7.469 136.589 1.00 21.83 146 TYR B N 1
ATOM 6402 C CA . TYR B 1 146 ? 19.889 7.758 135.163 1.00 22.33 146 TYR B CA 1
ATOM 6403 C C . TYR B 1 146 ? 20.141 6.451 134.419 1.00 24.04 146 TYR B C 1
ATOM 6404 O O . TYR B 1 146 ? 20.510 5.456 135.033 1.00 24.64 146 TYR B O 1
ATOM 6413 N N . PRO B 1 147 ? 19.934 6.431 133.089 1.00 24.42 147 PRO B N 1
ATOM 6414 C CA . PRO B 1 147 ? 20.149 5.203 132.314 1.00 24.26 147 PRO B CA 1
ATOM 6415 C C . PRO B 1 147 ? 21.358 4.389 132.785 1.00 25.58 147 PRO B C 1
ATOM 6416 O O . PRO B 1 147 ? 22.456 4.930 132.934 1.00 27.42 147 PRO B O 1
ATOM 6420 N N . GLY B 1 148 ? 21.147 3.093 133.013 1.00 24.61 148 GLY B N 1
ATOM 6421 C CA . GLY B 1 148 ? 22.215 2.230 133.487 1.00 22.23 148 GLY B CA 1
ATOM 6422 C C . GLY B 1 148 ? 22.626 1.121 132.537 1.00 22.31 148 GLY B C 1
ATOM 6423 O O . GLY B 1 148 ? 23.587 0.400 132.804 1.00 22.69 148 GLY B O 1
ATOM 6424 N N . PHE B 1 149 ? 21.899 0.968 131.434 1.00 22.01 149 PHE B N 1
ATOM 6425 C CA . PHE B 1 149 ? 22.221 -0.058 130.452 1.00 21.72 149 PHE B CA 1
ATOM 6426 C C . PHE B 1 149 ? 22.684 0.550 129.128 1.00 21.65 149 PHE B C 1
ATOM 6427 O O . PHE B 1 149 ? 22.156 0.220 128.065 1.00 23.09 149 PHE B O 1
ATOM 6435 N N . GLY B 1 150 ? 23.666 1.441 129.192 1.00 22.22 150 GLY B N 1
ATOM 6436 C CA . GLY B 1 150 ? 24.184 2.061 127.983 1.00 22.34 150 GLY B CA 1
ATOM 6437 C C . GLY B 1 150 ? 23.443 3.293 127.493 1.00 22.78 150 GLY B C 1
ATOM 6438 O O . GLY B 1 150 ? 23.882 3.948 126.546 1.00 24.98 150 GLY B O 1
ATOM 6439 N N . GLY B 1 151 ? 22.325 3.615 128.132 1.00 22.15 151 GLY B N 1
ATOM 6440 C CA . GLY B 1 151 ? 21.549 4.775 127.730 1.00 21.81 151 GLY B CA 1
ATOM 6441 C C . GLY B 1 151 ? 22.341 6.063 127.589 1.00 20.68 151 GLY B C 1
ATOM 6442 O O . GLY B 1 151 ? 22.179 6.785 126.610 1.00 22.00 151 GLY B O 1
ATOM 6443 N N . THR B 1 152 ? 23.197 6.360 128.561 1.00 19.03 152 THR B N 1
ATOM 6444 C CA . THR B 1 152 ? 23.990 7.589 128.517 1.00 18.16 152 THR B CA 1
ATOM 6445 C C . THR B 1 152 ? 25.106 7.459 127.493 1.00 17.66 152 THR B C 1
ATOM 6446 O O . THR B 1 152 ? 25.738 8.442 127.113 1.00 16.93 152 THR B O 1
ATOM 6450 N N . VAL B 1 153 ? 25.356 6.236 127.054 1.00 17.28 153 VAL B N 1
ATOM 6451 C CA . VAL B 1 153 ? 26.400 6.009 126.079 1.00 16.25 153 VAL B CA 1
ATOM 6452 C C . VAL B 1 153 ? 25.849 6.045 124.666 1.00 16.76 153 VAL B C 1
ATOM 6453 O O . VAL B 1 153 ? 26.361 6.760 123.807 1.00 16.87 153 VAL B O 1
ATOM 6457 N N . ARG B 1 154 ? 24.794 5.274 124.435 1.00 16.42 154 ARG B N 1
ATOM 6458 C CA . ARG B 1 154 ? 24.212 5.178 123.106 1.00 15.61 154 ARG B CA 1
ATOM 6459 C C . ARG B 1 154 ? 23.375 6.358 122.614 1.00 13.86 154 ARG B C 1
ATOM 6460 O O . ARG B 1 154 ? 23.557 6.814 121.489 1.00 13.06 154 ARG B O 1
ATOM 6468 N N . LEU B 1 155 ? 22.470 6.856 123.445 1.00 13.98 155 LEU B N 1
ATOM 6469 C CA . LEU B 1 155 ? 21.614 7.963 123.035 1.00 14.75 155 LEU B CA 1
ATOM 6470 C C . LEU B 1 155 ? 22.381 9.198 122.548 1.00 17.54 155 LEU B C 1
ATOM 6471 O O . LEU B 1 155 ? 22.037 9.780 121.518 1.00 17.68 155 LEU B O 1
ATOM 6476 N N . PRO B 1 156 ? 23.427 9.623 123.286 1.00 19.48 156 PRO B N 1
ATOM 6477 C CA . PRO B 1 156 ? 24.197 10.800 122.864 1.00 18.06 156 PRO B CA 1
ATOM 6478 C C . PRO B 1 156 ? 24.905 10.590 121.539 1.00 18.25 156 PRO B C 1
ATOM 6479 O O . PRO B 1 156 ? 25.029 11.512 120.736 1.00 19.99 156 PRO B O 1
ATOM 6483 N N . ARG B 1 157 ? 25.377 9.375 121.309 1.00 17.21 157 ARG B N 1
ATOM 6484 C CA . ARG B 1 157 ? 26.086 9.091 120.076 1.00 17.30 157 ARG B CA 1
ATOM 6485 C C . ARG B 1 157 ? 25.138 8.839 118.909 1.00 17.38 157 ARG B C 1
ATOM 6486 O O . ARG B 1 157 ? 25.561 8.786 117.753 1.00 17.02 157 ARG B O 1
ATOM 6494 N N . LEU B 1 158 ? 23.848 8.717 119.213 1.00 17.99 158 LEU B N 1
ATOM 6495 C CA . LEU B 1 158 ? 22.831 8.465 118.196 1.00 18.81 158 LEU B CA 1
ATOM 6496 C C . LEU B 1 158 ? 22.033 9.695 117.786 1.00 18.30 158 LEU B C 1
ATOM 6497 O O . LEU B 1 158 ? 21.771 9.897 116.604 1.00 17.38 158 LEU B O 1
ATOM 6502 N N . ILE B 1 159 ? 21.639 10.503 118.766 1.00 16.66 159 ILE B N 1
ATOM 6503 C CA . ILE B 1 159 ? 20.834 11.680 118.494 1.00 14.73 159 ILE B CA 1
ATOM 6504 C C . ILE B 1 159 ? 21.488 13.006 118.874 1.00 14.63 159 ILE B C 1
ATOM 6505 O O . ILE B 1 159 ? 20.886 14.052 118.684 1.00 14.54 159 ILE B O 1
ATOM 6510 N N . GLY B 1 160 ? 22.708 12.967 119.405 1.00 14.65 160 GLY B N 1
ATOM 6511 C CA . GLY B 1 160 ? 23.385 14.202 119.763 1.00 15.04 160 GLY B CA 1
ATOM 6512 C C . GLY B 1 160 ? 23.268 14.582 121.226 1.00 16.22 160 GLY B C 1
ATOM 6513 O O . GLY B 1 160 ? 22.231 14.352 121.858 1.00 16.83 160 GLY B O 1
ATOM 6514 N N . VAL B 1 161 ? 24.330 15.181 121.763 1.00 14.73 161 VAL B N 1
ATOM 6515 C CA . VAL B 1 161 ? 24.363 15.582 123.166 1.00 13.68 161 VAL B CA 1
ATOM 6516 C C . VAL B 1 161 ? 23.155 16.378 123.659 1.00 14.21 161 VAL B C 1
ATOM 6517 O O . VAL B 1 161 ? 22.511 15.983 124.629 1.00 15.94 161 VAL B O 1
ATOM 6521 N N . ASP B 1 162 ? 22.838 17.488 122.996 1.00 15.25 162 ASP B N 1
ATOM 6522 C CA . ASP B 1 162 ? 21.713 18.325 123.415 1.00 15.11 162 ASP B CA 1
ATOM 6523 C C . ASP B 1 162 ? 20.411 17.552 123.547 1.00 14.57 162 ASP B C 1
ATOM 6524 O O . ASP B 1 162 ? 19.684 17.689 124.533 1.00 14.88 162 ASP B O 1
ATOM 6529 N N . ASN B 1 163 ? 20.120 16.726 122.556 1.00 14.47 163 ASN B N 1
ATOM 6530 C CA . ASN B 1 163 ? 18.891 15.950 122.572 1.00 16.37 163 ASN B CA 1
ATOM 6531 C C . ASN B 1 163 ? 18.930 14.819 123.596 1.00 17.26 163 ASN B C 1
ATOM 6532 O O . ASN B 1 163 ? 17.930 14.560 124.273 1.00 16.83 163 ASN B O 1
ATOM 6537 N N . ALA B 1 164 ? 20.074 14.148 123.725 1.00 16.78 164 ALA B N 1
ATOM 6538 C CA . ALA B 1 164 ? 20.179 13.071 124.705 1.00 16.81 164 ALA B CA 1
ATOM 6539 C C . ALA B 1 164 ? 19.983 13.642 126.115 1.00 17.08 164 ALA B C 1
ATOM 6540 O O . ALA B 1 164 ? 19.280 13.048 126.936 1.00 15.15 164 ALA B O 1
ATOM 6542 N N . VAL B 1 165 ? 20.607 14.790 126.386 1.00 16.97 165 VAL B N 1
ATOM 6543 C CA . VAL B 1 165 ? 20.495 15.453 127.687 1.00 18.42 165 VAL B CA 1
ATOM 6544 C C . VAL B 1 165 ? 19.044 15.788 127.991 1.00 20.91 165 VAL B C 1
ATOM 6545 O O . VAL B 1 165 ? 18.557 15.565 129.105 1.00 20.34 165 VAL B O 1
ATOM 6549 N N . GLU B 1 166 ? 18.353 16.311 126.984 1.00 22.97 166 GLU B N 1
ATOM 6550 C CA . GLU B 1 166 ? 16.953 16.695 127.112 1.00 23.81 166 GLU B CA 1
ATOM 6551 C C . GLU B 1 166 ? 16.088 15.503 127.485 1.00 22.15 166 GLU B C 1
ATOM 6552 O O . GLU B 1 166 ? 15.181 15.606 128.310 1.00 23.99 166 GLU B O 1
ATOM 6558 N N . TRP B 1 167 ? 16.368 14.367 126.865 1.00 19.76 167 TRP B N 1
ATOM 6559 C CA . TRP B 1 167 ? 15.613 13.152 127.123 1.00 18.01 167 TRP B CA 1
ATOM 6560 C C . TRP B 1 167 ? 15.937 12.578 128.498 1.00 16.83 167 TRP B C 1
ATOM 6561 O O . TRP B 1 167 ? 15.047 12.258 129.281 1.00 16.84 167 TRP B O 1
ATOM 6572 N N . ILE B 1 168 ? 17.223 12.455 128.790 1.00 15.86 168 ILE B N 1
ATOM 6573 C CA . ILE B 1 168 ? 17.668 11.902 130.058 1.00 16.65 168 ILE B CA 1
ATOM 6574 C C . ILE B 1 168 ? 17.409 12.785 131.283 1.00 18.06 168 ILE B C 1
ATOM 6575 O O . ILE B 1 168 ? 16.987 12.284 132.330 1.00 17.84 168 ILE B O 1
ATOM 6580 N N . ALA B 1 169 ? 17.645 14.089 131.162 1.00 19.13 169 ALA B N 1
ATOM 6581 C CA . ALA B 1 169 ? 17.414 14.995 132.293 1.00 20.27 169 ALA B CA 1
ATOM 6582 C C . ALA B 1 169 ? 15.924 15.244 132.580 1.00 21.55 169 ALA B C 1
ATOM 6583 O O . ALA B 1 169 ? 15.572 15.680 133.680 1.00 24.41 169 ALA B O 1
ATOM 6585 N N . SER B 1 170 ? 15.051 14.966 131.611 1.00 18.96 170 SER B N 1
ATOM 6586 C CA . SER B 1 170 ? 13.619 15.166 131.817 1.00 18.53 170 SER B CA 1
ATOM 6587 C C . SER B 1 170 ? 12.892 13.840 131.996 1.00 18.03 170 SER B C 1
ATOM 6588 O O . SER B 1 170 ? 11.897 13.770 132.710 1.00 18.83 170 SER B O 1
ATOM 6591 N N . GLY B 1 171 ? 13.382 12.791 131.342 1.00 17.43 171 GLY B N 1
ATOM 6592 C CA . GLY B 1 171 ? 12.753 11.486 131.463 1.00 17.79 171 GLY B CA 1
ATOM 6593 C C . GLY B 1 171 ? 11.353 11.441 130.880 1.00 18.72 171 GLY B C 1
ATOM 6594 O O . GLY B 1 171 ? 10.546 10.588 131.230 1.00 17.36 171 GLY B O 1
ATOM 6595 N N . LYS B 1 172 ? 11.070 12.377 129.983 1.00 19.60 172 LYS B N 1
ATOM 6596 C CA . LYS B 1 172 ? 9.770 12.477 129.330 1.00 20.23 172 LYS B CA 1
ATOM 6597 C C . LYS B 1 172 ? 9.553 11.346 128.327 1.00 20.04 172 LYS B C 1
ATOM 6598 O O . LYS B 1 172 ? 10.504 10.767 127.808 1.00 19.28 172 LYS B O 1
ATOM 6604 N N . GLU B 1 173 ? 8.296 11.031 128.055 1.00 21.22 173 GLU B N 1
ATOM 6605 C CA . GLU B 1 173 ? 7.988 10.013 127.069 1.00 23.15 173 GLU B CA 1
ATOM 6606 C C . GLU B 1 173 ? 7.962 10.772 125.752 1.00 22.69 173 GLU B C 1
ATOM 6607 O O . GLU B 1 173 ? 7.514 11.912 125.703 1.00 22.11 173 GLU B O 1
ATOM 6613 N N . ASN B 1 174 ? 8.463 10.154 124.691 1.00 22.50 174 ASN B N 1
ATOM 6614 C CA . ASN B 1 174 ? 8.512 10.817 123.399 1.00 22.86 174 ASN B CA 1
ATOM 6615 C C . ASN B 1 174 ? 7.648 10.094 122.386 1.00 24.17 174 ASN B C 1
ATOM 6616 O O . ASN B 1 174 ? 7.701 8.869 122.279 1.00 25.11 174 ASN B O 1
ATOM 6621 N N . ARG B 1 175 ? 6.844 10.852 121.646 1.00 26.59 175 ARG B N 1
ATOM 6622 C CA . ARG B 1 175 ? 5.966 10.271 120.637 1.00 27.06 175 ARG B CA 1
ATOM 6623 C C . ARG B 1 175 ? 6.753 9.894 119.388 1.00 26.55 175 ARG B C 1
ATOM 6624 O O . ARG B 1 175 ? 7.848 10.409 119.151 1.00 24.46 175 ARG B O 1
ATOM 6632 N N . ALA B 1 176 ? 6.188 8.985 118.600 1.00 26.61 176 ALA B N 1
ATOM 6633 C CA . ALA B 1 176 ? 6.821 8.508 117.380 1.00 26.64 176 ALA B CA 1
ATOM 6634 C C . ALA B 1 176 ? 7.338 9.652 116.535 1.00 27.87 176 ALA B C 1
ATOM 6635 O O . ALA B 1 176 ? 8.482 9.638 116.082 1.00 28.37 176 ALA B O 1
ATOM 6637 N N . GLU B 1 177 ? 6.478 10.642 116.325 1.00 29.56 177 GLU B N 1
ATOM 6638 C CA . GLU B 1 177 ? 6.807 11.821 115.536 1.00 31.15 177 GLU B CA 1
ATOM 6639 C C . GLU B 1 177 ? 8.117 12.473 115.979 1.00 30.27 177 GLU B C 1
ATOM 6640 O O . GLU B 1 177 ? 9.026 12.673 115.176 1.00 29.53 177 GLU B O 1
ATOM 6646 N N . ASP B 1 178 ? 8.210 12.805 117.262 1.00 30.34 178 ASP B N 1
ATOM 6647 C CA . ASP B 1 178 ? 9.405 13.441 117.807 1.00 29.96 178 ASP B CA 1
ATOM 6648 C C . ASP B 1 178 ? 10.634 12.539 117.784 1.00 28.67 178 ASP B C 1
ATOM 6649 O O . ASP B 1 178 ? 11.749 13.008 117.536 1.00 28.73 178 ASP B O 1
ATOM 6654 N N . ALA B 1 179 ? 10.431 11.247 118.033 1.00 25.73 179 ALA B N 1
ATOM 6655 C CA . ALA B 1 179 ? 11.528 10.292 118.036 1.00 22.56 179 ALA B CA 1
ATOM 6656 C C . ALA B 1 179 ? 12.172 10.212 116.662 1.00 22.01 179 ALA B C 1
ATOM 6657 O O . ALA B 1 179 ? 13.378 10.006 116.556 1.00 23.28 179 ALA B O 1
ATOM 6659 N N . LEU B 1 180 ? 11.370 10.380 115.612 1.00 20.97 180 LEU B N 1
ATOM 6660 C CA . LEU B 1 180 ? 11.872 10.319 114.241 1.00 18.86 180 LEU B CA 1
ATOM 6661 C C . LEU B 1 180 ? 12.674 11.580 113.933 1.00 19.37 180 LEU B C 1
ATOM 6662 O O . LEU B 1 180 ? 13.728 11.521 113.288 1.00 19.41 180 LEU B O 1
ATOM 6667 N N . LYS B 1 181 ? 12.170 12.721 114.400 1.00 18.88 181 LYS B N 1
ATOM 6668 C CA . LYS B 1 181 ? 12.820 14.001 114.160 1.00 19.36 181 LYS B CA 1
ATOM 6669 C C . LYS B 1 181 ? 14.221 14.110 114.746 1.00 19.83 181 LYS B C 1
ATOM 6670 O O . LYS B 1 181 ? 15.068 14.802 114.173 1.00 18.77 181 LYS B O 1
ATOM 6676 N N . VAL B 1 182 ? 14.466 13.438 115.876 1.00 18.99 182 VAL B N 1
ATOM 6677 C CA . VAL B 1 182 ? 15.788 13.454 116.505 1.00 18.46 182 VAL B CA 1
ATOM 6678 C C . VAL B 1 182 ? 16.596 12.209 116.098 1.00 18.64 182 VAL B C 1
ATOM 6679 O O . VAL B 1 182 ? 17.758 12.042 116.489 1.00 18.35 182 VAL B O 1
ATOM 6683 N N . SER B 1 183 ? 15.964 11.349 115.305 1.00 16.81 183 SER B N 1
ATOM 6684 C CA . SER B 1 183 ? 16.561 10.118 114.808 1.00 15.62 183 SER B CA 1
ATOM 6685 C C . SER B 1 183 ? 16.843 9.079 115.880 1.00 16.68 183 SER B C 1
ATOM 6686 O O . SER B 1 183 ? 17.796 8.297 115.779 1.00 16.65 183 SER B O 1
ATOM 6689 N N . ALA B 1 184 ? 16.017 9.078 116.918 1.00 16.45 184 ALA B N 1
ATOM 6690 C CA . ALA B 1 184 ? 16.146 8.089 117.977 1.00 17.01 184 ALA B CA 1
ATOM 6691 C C . ALA B 1 184 ? 15.638 6.814 117.306 1.00 17.25 184 ALA B C 1
ATOM 6692 O O . ALA B 1 184 ? 16.014 5.700 117.657 1.00 17.97 184 ALA B O 1
ATOM 6694 N N . VAL B 1 185 ? 14.782 7.019 116.313 1.00 17.12 185 VAL B N 1
ATOM 6695 C CA . VAL B 1 185 ? 14.178 5.952 115.538 1.00 18.43 185 VAL B CA 1
ATOM 6696 C C . VAL B 1 185 ? 14.414 6.268 114.047 1.00 20.18 185 VAL B C 1
ATOM 6697 O O . VAL B 1 185 ? 14.664 7.422 113.687 1.00 20.18 185 VAL B O 1
ATOM 6701 N N . ASP B 1 186 ? 14.334 5.256 113.185 1.00 19.45 186 ASP B N 1
ATOM 6702 C CA . ASP B 1 186 ? 14.595 5.454 111.762 1.00 18.85 186 ASP B CA 1
ATOM 6703 C C . ASP B 1 186 ? 13.373 5.470 110.842 1.00 19.93 186 ASP B C 1
ATOM 6704 O O . ASP B 1 186 ? 13.450 5.929 109.701 1.00 19.73 186 ASP B O 1
ATOM 6709 N N . ALA B 1 187 ? 12.249 4.963 111.327 1.00 18.50 187 ALA B N 1
ATOM 6710 C CA . ALA B 1 187 ? 11.042 4.951 110.521 1.00 18.43 187 ALA B CA 1
ATOM 6711 C C . ALA B 1 187 ? 9.846 4.844 111.438 1.00 18.37 187 ALA B C 1
ATOM 6712 O O . ALA B 1 187 ? 9.932 4.260 112.514 1.00 16.69 187 ALA B O 1
ATOM 6714 N N . VAL B 1 188 ? 8.736 5.430 111.010 1.00 19.04 188 VAL B N 1
ATOM 6715 C CA . VAL B 1 188 ? 7.510 5.393 111.787 1.00 19.84 188 VAL B CA 1
ATOM 6716 C C . VAL B 1 188 ? 6.424 4.882 110.862 1.00 20.36 188 VAL B C 1
ATOM 6717 O O . VAL B 1 188 ? 6.227 5.426 109.781 1.00 22.59 188 VAL B O 1
ATOM 6721 N N . VAL B 1 189 ? 5.735 3.827 111.283 1.00 21.60 189 VAL B N 1
ATOM 6722 C CA . VAL B 1 189 ? 4.677 3.241 110.475 1.00 21.42 189 VAL B CA 1
ATOM 6723 C C . VAL B 1 189 ? 3.466 2.907 111.344 1.00 22.84 189 VAL B C 1
ATOM 6724 O O . VAL B 1 189 ? 3.534 3.001 112.572 1.00 21.80 189 VAL B O 1
ATOM 6728 N N . THR B 1 190 ? 2.357 2.533 110.704 1.00 23.73 190 THR B N 1
ATOM 6729 C CA . THR B 1 190 ? 1.150 2.177 111.441 1.00 24.68 190 THR B CA 1
ATOM 6730 C C . THR B 1 190 ? 1.405 0.861 112.161 1.00 25.15 190 THR B C 1
ATOM 6731 O O . THR B 1 190 ? 2.353 0.145 111.837 1.00 25.75 190 THR B O 1
ATOM 6735 N N . ALA B 1 191 ? 0.564 0.550 113.141 1.00 25.71 191 ALA B N 1
ATOM 6736 C CA . ALA B 1 191 ? 0.709 -0.681 113.906 1.00 26.02 191 ALA B CA 1
ATOM 6737 C C . ALA B 1 191 ? 0.611 -1.930 113.024 1.00 27.62 191 ALA B C 1
ATOM 6738 O O . ALA B 1 191 ? 1.339 -2.897 113.234 1.00 29.32 191 ALA B O 1
ATOM 6740 N N . ASP B 1 192 ? -0.279 -1.909 112.036 1.00 28.47 192 ASP B N 1
ATOM 6741 C CA . ASP B 1 192 ? -0.448 -3.058 111.152 1.00 30.01 192 ASP B CA 1
ATOM 6742 C C . ASP B 1 192 ? 0.740 -3.357 110.249 1.00 29.40 192 ASP B C 1
ATOM 6743 O O . ASP B 1 192 ? 0.887 -4.485 109.790 1.00 29.70 192 ASP B O 1
ATOM 6748 N N . LYS B 1 193 ? 1.582 -2.364 109.985 1.00 27.39 193 LYS B N 1
ATOM 6749 C CA . LYS B 1 193 ? 2.709 -2.591 109.096 1.00 26.96 193 LYS B CA 1
ATOM 6750 C C . LYS B 1 193 ? 4.046 -2.714 109.775 1.00 25.89 193 LYS B C 1
ATOM 6751 O O . LYS B 1 193 ? 5.062 -2.904 109.105 1.00 27.03 193 LYS B O 1
ATOM 6757 N N . LEU B 1 194 ? 4.048 -2.629 111.101 1.00 23.94 194 LEU B N 1
ATOM 6758 C CA . LEU B 1 194 ? 5.289 -2.713 111.860 1.00 22.47 194 LEU B CA 1
ATOM 6759 C C . LEU B 1 194 ? 6.114 -3.931 111.466 1.00 21.01 194 LEU B C 1
ATOM 6760 O O . LEU B 1 194 ? 7.310 -3.821 111.206 1.00 20.05 194 LEU B O 1
ATOM 6765 N N . GLY B 1 195 ? 5.461 -5.088 111.419 1.00 21.33 195 GLY B N 1
ATOM 6766 C CA . GLY B 1 195 ? 6.144 -6.323 111.073 1.00 19.42 195 GLY B CA 1
ATOM 6767 C C . GLY B 1 195 ? 6.749 -6.299 109.690 1.00 20.00 195 GLY B C 1
ATOM 6768 O O . GLY B 1 195 ? 7.909 -6.668 109.497 1.00 21.37 195 GLY B O 1
ATOM 6769 N N . ALA B 1 196 ? 5.962 -5.857 108.719 1.00 20.77 196 ALA B N 1
ATOM 6770 C CA . ALA B 1 196 ? 6.419 -5.782 107.332 1.00 19.90 196 ALA B CA 1
ATOM 6771 C C . ALA B 1 196 ? 7.548 -4.761 107.165 1.00 19.49 196 ALA B C 1
ATOM 6772 O O . ALA B 1 196 ? 8.504 -4.994 106.428 1.00 19.57 196 ALA B O 1
ATOM 6774 N N . ALA B 1 197 ? 7.427 -3.626 107.844 1.00 18.44 197 ALA B N 1
ATOM 6775 C CA . ALA B 1 197 ? 8.450 -2.595 107.758 1.00 18.07 197 ALA B CA 1
ATOM 6776 C C . ALA B 1 197 ? 9.767 -3.135 108.323 1.00 19.10 197 ALA B C 1
ATOM 6777 O O . ALA B 1 197 ? 10.831 -2.916 107.747 1.00 18.49 197 ALA B O 1
ATOM 6779 N N . ALA B 1 198 ? 9.694 -3.849 109.444 1.00 17.94 198 ALA B N 1
ATOM 6780 C CA . ALA B 1 198 ? 10.902 -4.399 110.052 1.00 20.60 198 ALA B CA 1
ATOM 6781 C C . ALA B 1 198 ? 11.515 -5.472 109.157 1.00 20.59 198 ALA B C 1
ATOM 6782 O O . ALA B 1 198 ? 12.732 -5.591 109.047 1.00 18.66 198 ALA B O 1
ATOM 6784 N N . LEU B 1 199 ? 10.655 -6.255 108.520 1.00 22.71 199 LEU B N 1
ATOM 6785 C CA . LEU B 1 199 ? 11.113 -7.318 107.647 1.00 25.59 199 LEU B CA 1
ATOM 6786 C C . LEU B 1 199 ? 11.732 -6.706 106.389 1.00 26.56 199 LEU B C 1
ATOM 6787 O O . LEU B 1 199 ? 12.774 -7.160 105.908 1.00 26.66 199 LEU B O 1
ATOM 6792 N N . ASP B 1 200 ? 11.098 -5.654 105.880 1.00 26.51 200 ASP B N 1
ATOM 6793 C CA . ASP B 1 200 ? 11.582 -4.976 104.686 1.00 27.13 200 ASP B CA 1
ATOM 6794 C C . ASP B 1 200 ? 12.909 -4.288 104.941 1.00 27.21 200 ASP B C 1
ATOM 6795 O O . ASP B 1 200 ? 13.819 -4.341 104.117 1.00 27.55 200 ASP B O 1
ATOM 6800 N N . LEU B 1 201 ? 13.021 -3.648 106.097 1.00 26.85 201 LEU B N 1
ATOM 6801 C CA . LEU B 1 201 ? 14.236 -2.935 106.446 1.00 25.35 201 LEU B CA 1
ATOM 6802 C C . LEU B 1 201 ? 15.422 -3.883 106.601 1.00 26.24 201 LEU B C 1
ATOM 6803 O O . LEU B 1 201 ? 16.508 -3.612 106.084 1.00 27.05 201 LEU B O 1
ATOM 6808 N N . ILE B 1 202 ? 15.210 -4.996 107.301 1.00 26.34 202 ILE B N 1
ATOM 6809 C CA . ILE B 1 202 ? 16.262 -5.987 107.524 1.00 25.44 202 ILE B CA 1
ATOM 6810 C C . ILE B 1 202 ? 16.820 -6.521 106.211 1.00 25.70 202 ILE B C 1
ATOM 6811 O O . ILE B 1 202 ? 18.029 -6.702 106.076 1.00 27.23 202 ILE B O 1
ATOM 6816 N N . LYS B 1 203 ? 15.946 -6.773 105.243 1.00 24.99 203 LYS B N 1
ATOM 6817 C CA . LYS B 1 203 ? 16.393 -7.286 103.953 1.00 25.17 203 LYS B CA 1
ATOM 6818 C C . LYS B 1 203 ? 17.284 -6.289 103.218 1.00 24.52 203 LYS B C 1
ATOM 6819 O O . LYS B 1 203 ? 18.242 -6.672 102.544 1.00 24.52 203 LYS B O 1
ATOM 6825 N N . ARG B 1 204 ? 16.967 -5.008 103.353 1.00 23.76 204 ARG B N 1
ATOM 6826 C CA . ARG B 1 204 ? 17.751 -3.964 102.711 1.00 22.88 204 ARG B CA 1
ATOM 6827 C C . ARG B 1 204 ? 19.109 -3.823 103.381 1.00 23.67 204 ARG B C 1
ATOM 6828 O O . ARG B 1 204 ? 20.065 -3.338 102.774 1.00 23.21 204 ARG B O 1
ATOM 6836 N N . ALA B 1 205 ? 19.190 -4.244 104.640 1.00 24.43 205 ALA B N 1
ATOM 6837 C CA . ALA B 1 205 ? 20.444 -4.183 105.385 1.00 25.05 205 ALA B CA 1
ATOM 6838 C C . ALA B 1 205 ? 21.304 -5.354 104.933 1.00 25.69 205 ALA B C 1
ATOM 6839 O O . ALA B 1 205 ? 22.513 -5.220 104.731 1.00 27.41 205 ALA B O 1
ATOM 6841 N N . ILE B 1 206 ? 20.655 -6.502 104.768 1.00 25.87 206 ILE B N 1
ATOM 6842 C CA . ILE B 1 206 ? 21.309 -7.728 104.333 1.00 24.03 206 ILE B CA 1
ATOM 6843 C C . ILE B 1 206 ? 21.839 -7.617 102.904 1.00 24.29 206 ILE B C 1
ATOM 6844 O O . ILE B 1 206 ? 22.955 -8.044 102.617 1.00 25.60 206 ILE B O 1
ATOM 6849 N N . SER B 1 207 ? 21.041 -7.039 102.013 1.00 23.12 207 SER B N 1
ATOM 6850 C CA . SER B 1 207 ? 21.439 -6.886 100.626 1.00 23.76 207 SER B CA 1
ATOM 6851 C C . SER B 1 207 ? 22.565 -5.876 100.476 1.00 25.69 207 SER B C 1
ATOM 6852 O O . SER B 1 207 ? 23.202 -5.793 99.420 1.00 27.06 207 SER B O 1
ATOM 6855 N N . GLY B 1 208 ? 22.804 -5.106 101.533 1.00 26.44 208 GLY B N 1
ATOM 6856 C CA . GLY B 1 208 ? 23.834 -4.086 101.493 1.00 25.81 208 GLY B CA 1
ATOM 6857 C C . GLY B 1 208 ? 23.270 -2.728 101.086 1.00 27.00 208 GLY B C 1
ATOM 6858 O O . GLY B 1 208 ? 24.006 -1.747 101.025 1.00 28.11 208 GLY B O 1
ATOM 6859 N N . GLU B 1 209 ? 21.970 -2.657 100.805 1.00 25.90 209 GLU B N 1
ATOM 6860 C CA . GLU B 1 209 ? 21.355 -1.393 100.414 1.00 26.45 209 GLU B CA 1
ATOM 6861 C C . GLU B 1 209 ? 21.524 -0.390 101.546 1.00 27.67 209 GLU B C 1
ATOM 6862 O O . GLU B 1 209 ? 21.758 0.798 101.320 1.00 28.61 209 GLU B O 1
ATOM 6868 N N . LEU B 1 210 ? 21.384 -0.879 102.772 1.00 27.19 210 LEU B N 1
ATOM 6869 C CA . LEU B 1 210 ? 21.557 -0.050 103.955 1.00 26.36 210 LEU B CA 1
ATOM 6870 C C . LEU B 1 210 ? 22.840 -0.545 104.617 1.00 27.50 210 LEU B C 1
ATOM 6871 O O . LEU B 1 210 ? 23.016 -1.746 104.816 1.00 28.36 210 LEU B O 1
ATOM 6876 N N . ASP B 1 211 ? 23.748 0.374 104.929 1.00 27.21 211 ASP B N 1
ATOM 6877 C CA . ASP B 1 211 ? 25.010 -0.002 105.548 1.00 27.22 211 ASP B CA 1
ATOM 6878 C C . ASP B 1 211 ? 24.832 -0.077 107.060 1.00 28.47 211 ASP B C 1
ATOM 6879 O O . ASP B 1 211 ? 25.094 0.894 107.770 1.00 30.26 211 ASP B O 1
ATOM 6884 N N . TYR B 1 212 ? 24.402 -1.231 107.554 1.00 27.61 212 TYR B N 1
ATOM 6885 C CA . TYR B 1 212 ? 24.174 -1.385 108.980 1.00 27.72 212 TYR B CA 1
ATOM 6886 C C . TYR B 1 212 ? 25.437 -1.182 109.831 1.00 27.91 212 TYR B C 1
ATOM 6887 O O . TYR B 1 212 ? 25.355 -0.721 110.972 1.00 26.26 212 TYR B O 1
ATOM 6896 N N . LYS B 1 213 ? 26.600 -1.517 109.286 1.00 27.51 213 LYS B N 1
ATOM 6897 C CA . LYS B 1 213 ? 27.846 -1.339 110.025 1.00 27.74 213 LYS B CA 1
ATOM 6898 C C . LYS B 1 213 ? 28.130 0.147 110.242 1.00 27.60 213 LYS B C 1
ATOM 6899 O O . LYS B 1 213 ? 28.542 0.577 111.328 1.00 25.76 213 LYS B O 1
ATOM 6905 N N . ALA B 1 214 ? 27.914 0.937 109.198 1.00 27.03 214 ALA B N 1
ATOM 6906 C CA . ALA B 1 214 ? 28.159 2.365 109.300 1.00 25.70 214 ALA B CA 1
ATOM 6907 C C . ALA B 1 214 ? 27.151 2.991 110.257 1.00 25.07 214 ALA B C 1
ATOM 6908 O O . ALA B 1 214 ? 27.484 3.907 111.007 1.00 26.77 214 ALA B O 1
ATOM 6910 N N . LYS B 1 215 ? 25.923 2.489 110.253 1.00 23.41 215 LYS B N 1
ATOM 6911 C CA . LYS B 1 215 ? 24.909 3.050 111.134 1.00 23.91 215 LYS B CA 1
ATOM 6912 C C . LYS B 1 215 ? 25.173 2.740 112.613 1.00 22.94 215 LYS B C 1
ATOM 6913 O O . LYS B 1 215 ? 24.772 3.487 113.509 1.00 22.73 215 LYS B O 1
ATOM 6919 N N . ARG B 1 216 ? 25.860 1.634 112.855 1.00 23.19 216 ARG B N 1
ATOM 6920 C CA . ARG B 1 216 ? 26.176 1.189 114.199 1.00 21.48 216 ARG B CA 1
ATOM 6921 C C . ARG B 1 216 ? 27.392 1.923 114.761 1.00 22.29 216 ARG B C 1
ATOM 6922 O O . ARG B 1 216 ? 27.415 2.318 115.932 1.00 22.87 216 ARG B O 1
ATOM 6930 N N . GLN B 1 217 ? 28.387 2.109 113.899 1.00 20.69 217 GLN B N 1
ATOM 6931 C CA . GLN B 1 217 ? 29.653 2.734 114.249 1.00 19.52 217 GLN B CA 1
ATOM 6932 C C . GLN B 1 217 ? 29.636 3.913 115.217 1.00 20.39 217 GLN B C 1
ATOM 6933 O O . GLN B 1 217 ? 30.397 3.928 116.184 1.00 21.40 217 GLN B O 1
ATOM 6939 N N . PRO B 1 218 ? 28.770 4.915 114.987 1.00 21.16 218 PRO B N 1
ATOM 6940 C CA . PRO B 1 218 ? 28.751 6.057 115.905 1.00 20.24 218 PRO B CA 1
ATOM 6941 C C . PRO B 1 218 ? 28.673 5.747 117.399 1.00 20.58 218 PRO B C 1
ATOM 6942 O O . PRO B 1 218 ? 29.226 6.499 118.201 1.00 19.98 218 PRO B O 1
ATOM 6946 N N . LYS B 1 219 ? 28.010 4.665 117.803 1.00 20.29 219 LYS B N 1
ATOM 6947 C CA . LYS B 1 219 ? 27.957 4.401 119.241 1.00 21.67 219 LYS B CA 1
ATOM 6948 C C . LYS B 1 219 ? 29.115 3.561 119.755 1.00 21.59 219 LYS B C 1
ATOM 6949 O O . LYS B 1 219 ? 29.120 3.127 120.906 1.00 21.07 219 LYS B O 1
ATOM 6955 N N . LEU B 1 220 ? 30.113 3.368 118.899 1.00 21.84 220 LEU B N 1
ATOM 6956 C CA . LEU B 1 220 ? 31.297 2.597 119.250 1.00 22.48 220 LEU B CA 1
ATOM 6957 C C . LEU B 1 220 ? 32.528 3.508 119.292 1.00 24.02 220 LEU B C 1
ATOM 6958 O O . LEU B 1 220 ? 33.653 3.033 119.447 1.00 24.92 220 LEU B O 1
ATOM 6963 N N . GLU B 1 221 ? 32.304 4.814 119.158 1.00 24.88 221 GLU B N 1
ATOM 6964 C CA . GLU B 1 221 ? 33.385 5.798 119.162 1.00 25.35 221 GLU B CA 1
ATOM 6965 C C . GLU B 1 221 ? 33.022 7.095 119.886 1.00 24.99 221 GLU B C 1
ATOM 6966 O O . GLU B 1 221 ? 31.895 7.280 120.342 1.00 24.91 221 GLU B O 1
ATOM 6972 N N . LYS B 1 222 ? 33.998 7.993 119.979 1.00 25.25 222 LYS B N 1
ATOM 6973 C CA . LYS B 1 222 ? 33.838 9.292 120.637 1.00 23.55 222 LYS B CA 1
ATOM 6974 C C . LYS B 1 222 ? 32.790 10.161 119.926 1.00 22.08 222 LYS B C 1
ATOM 6975 O O . LYS B 1 222 ? 32.483 9.946 118.755 1.00 21.65 222 LYS B O 1
ATOM 6981 N N . LEU B 1 223 ? 32.250 11.144 120.636 1.00 20.69 223 LEU B N 1
ATOM 6982 C CA . LEU B 1 223 ? 31.265 12.051 120.050 1.00 20.85 223 LEU B CA 1
ATOM 6983 C C . LEU B 1 223 ? 31.940 12.829 118.918 1.00 20.86 223 LEU B C 1
ATOM 6984 O O . LEU B 1 223 ? 33.159 12.941 118.882 1.00 22.43 223 LEU B O 1
ATOM 6989 N N . LYS B 1 224 ? 31.158 13.372 117.998 1.00 21.28 224 LYS B N 1
ATOM 6990 C CA . LYS B 1 224 ? 31.743 14.100 116.886 1.00 21.87 224 LYS B CA 1
ATOM 6991 C C . LYS B 1 224 ? 32.119 15.531 117.266 1.00 21.47 224 LYS B C 1
ATOM 6992 O O . LYS B 1 224 ? 32.952 16.160 116.611 1.00 23.20 224 LYS B O 1
ATOM 6998 N N . LEU B 1 225 ? 31.516 16.034 118.334 1.00 19.94 225 LEU B N 1
ATOM 6999 C CA . LEU B 1 225 ? 31.776 17.394 118.780 1.00 20.68 225 LEU B CA 1
ATOM 7000 C C . LEU B 1 225 ? 33.226 17.748 119.101 1.00 20.80 225 LEU B C 1
ATOM 7001 O O . LEU B 1 225 ? 34.007 16.925 119.577 1.00 20.03 225 LEU B O 1
ATOM 7006 N N . ASN B 1 226 ? 33.543 19.011 118.832 1.00 21.43 226 ASN B N 1
ATOM 7007 C CA . ASN B 1 226 ? 34.841 19.642 119.084 1.00 21.86 226 ASN B CA 1
ATOM 7008 C C . ASN B 1 226 ? 35.061 19.732 120.594 1.00 20.50 226 ASN B C 1
ATOM 7009 O O . ASN B 1 226 ? 34.117 19.583 121.372 1.00 19.60 226 ASN B O 1
ATOM 7014 N N . ALA B 1 227 ? 36.294 20.005 121.006 1.00 17.28 227 ALA B N 1
ATOM 7015 C CA . ALA B 1 227 ? 36.555 20.190 122.425 1.00 17.13 227 ALA B CA 1
ATOM 7016 C C . ALA B 1 227 ? 35.787 21.473 122.750 1.00 16.81 227 ALA B C 1
ATOM 7017 O O . ALA B 1 227 ? 35.126 21.567 123.784 1.00 17.73 227 ALA B O 1
ATOM 7019 N N . ILE B 1 228 ? 35.864 22.444 121.836 1.00 16.87 228 ILE B N 1
ATOM 7020 C CA . ILE B 1 228 ? 35.179 23.732 121.977 1.00 17.75 228 ILE B CA 1
ATOM 7021 C C . ILE B 1 228 ? 33.655 23.582 122.024 1.00 16.89 228 ILE B C 1
ATOM 7022 O O . ILE B 1 228 ? 33.006 24.083 122.947 1.00 17.70 228 ILE B O 1
ATOM 7027 N N . GLU B 1 229 ? 33.082 22.902 121.032 1.00 17.89 229 GLU B N 1
ATOM 7028 C CA . GLU B 1 229 ? 31.632 22.707 120.993 1.00 19.26 229 GLU B CA 1
ATOM 7029 C C . GLU B 1 229 ? 31.162 21.871 122.182 1.00 19.32 229 GLU B C 1
ATOM 7030 O O . GLU B 1 229 ? 30.060 22.072 122.691 1.00 20.24 229 GLU B O 1
ATOM 7036 N N . GLN B 1 230 ? 32.005 20.941 122.624 1.00 20.16 230 GLN B N 1
ATOM 7037 C CA . GLN B 1 230 ? 31.693 20.100 123.775 1.00 20.17 230 GLN B CA 1
ATOM 7038 C C . GLN B 1 230 ? 31.528 20.965 125.012 1.00 21.95 230 GLN B C 1
ATOM 7039 O O . GLN B 1 230 ? 30.527 20.853 125.738 1.00 20.81 230 GLN B O 1
ATOM 7045 N N . MET B 1 231 ? 32.509 21.837 125.240 1.00 23.62 231 MET B N 1
ATOM 7046 C CA . MET B 1 231 ? 32.485 22.724 126.394 1.00 26.43 231 MET B CA 1
ATOM 7047 C C . MET B 1 231 ? 31.203 23.548 126.365 1.00 26.25 231 MET B C 1
ATOM 7048 O O . MET B 1 231 ? 30.491 23.634 127.366 1.00 26.29 231 MET B O 1
ATOM 7053 N N . MET B 1 232 ? 30.903 24.140 125.212 1.00 25.16 232 MET B N 1
ATOM 7054 C CA . MET B 1 232 ? 29.691 24.941 125.074 1.00 23.35 232 MET B CA 1
ATOM 7055 C C . MET B 1 232 ? 28.461 24.101 125.419 1.00 21.21 232 MET B C 1
ATOM 7056 O O . MET B 1 232 ? 27.623 24.501 126.225 1.00 21.26 232 MET B O 1
ATOM 7061 N N . ALA B 1 233 ? 28.368 22.923 124.811 1.00 19.53 233 ALA B N 1
ATOM 7062 C CA . ALA B 1 233 ? 27.227 22.041 125.035 1.00 19.02 233 ALA B CA 1
ATOM 7063 C C . ALA B 1 233 ? 27.062 21.576 126.482 1.00 18.92 233 ALA B C 1
ATOM 7064 O O . ALA B 1 233 ? 25.976 21.684 127.051 1.00 17.08 233 ALA B O 1
ATOM 7066 N N . PHE B 1 234 ? 28.136 21.061 127.077 1.00 18.49 234 PHE B N 1
ATOM 7067 C CA . PHE B 1 234 ? 28.051 20.569 128.449 1.00 18.51 234 PHE B CA 1
ATOM 7068 C C . PHE B 1 234 ? 27.880 21.657 129.496 1.00 18.68 234 PHE B C 1
ATOM 7069 O O . PHE B 1 234 ? 27.073 21.506 130.418 1.00 19.67 234 PHE B O 1
ATOM 7077 N N . GLU B 1 235 ? 28.610 22.758 129.350 1.00 17.93 235 GLU B N 1
ATOM 7078 C CA . GLU B 1 235 ? 28.506 23.835 130.320 1.00 20.05 235 GLU B CA 1
ATOM 7079 C C . GLU B 1 235 ? 27.140 24.501 130.301 1.00 20.75 235 GLU B C 1
ATOM 7080 O O . GLU B 1 235 ? 26.602 24.845 131.354 1.00 20.99 235 GLU B O 1
ATOM 7086 N N . THR B 1 236 ? 26.563 24.676 129.115 1.00 21.09 236 THR B N 1
ATOM 7087 C CA . THR B 1 236 ? 25.241 25.286 129.047 1.00 21.87 236 THR B CA 1
ATOM 7088 C C . THR B 1 236 ? 24.202 24.315 129.568 1.00 20.73 236 THR B C 1
ATOM 7089 O O . THR B 1 236 ? 23.252 24.718 130.242 1.00 21.15 236 THR B O 1
ATOM 7093 N N . ALA B 1 237 ? 24.389 23.034 129.264 1.00 20.35 237 ALA B N 1
ATOM 7094 C CA . ALA B 1 237 ? 23.469 22.000 129.729 1.00 20.43 237 ALA B CA 1
ATOM 7095 C C . ALA B 1 237 ? 23.442 22.012 131.253 1.00 20.48 237 ALA B C 1
ATOM 7096 O O . ALA B 1 237 ? 22.377 22.045 131.872 1.00 19.29 237 ALA B O 1
ATOM 7098 N N . LYS B 1 238 ? 24.621 21.979 131.859 1.00 22.40 238 LYS B N 1
ATOM 7099 C CA . LYS B 1 238 ? 24.703 22.004 133.313 1.00 24.78 238 LYS B CA 1
ATOM 7100 C C . LYS B 1 238 ? 24.046 23.276 133.837 1.00 25.99 238 LYS B C 1
ATOM 7101 O O . LYS B 1 238 ? 23.220 23.227 134.750 1.00 27.98 238 LYS B O 1
ATOM 7107 N N . GLY B 1 239 ? 24.389 24.409 133.235 1.00 26.31 239 GLY B N 1
ATOM 7108 C CA . GLY B 1 239 ? 23.821 25.667 133.671 1.00 27.30 239 GLY B CA 1
ATOM 7109 C C . GLY B 1 239 ? 22.312 25.677 133.601 1.00 29.13 239 GLY B C 1
ATOM 7110 O O . GLY B 1 239 ? 21.631 26.051 134.556 1.00 29.45 239 GLY B O 1
ATOM 7111 N N . PHE B 1 240 ? 21.780 25.263 132.461 1.00 31.76 240 PHE B N 1
ATOM 7112 C CA . PHE B 1 240 ? 20.340 25.233 132.271 1.00 33.81 240 PHE B CA 1
ATOM 7113 C C . PHE B 1 240 ? 19.663 24.234 133.201 1.00 33.90 240 PHE B C 1
ATOM 7114 O O . PHE B 1 240 ? 18.702 24.573 133.893 1.00 33.94 240 PHE B O 1
ATOM 7122 N N . VAL B 1 241 ? 20.160 23.003 133.216 1.00 33.50 241 VAL B N 1
ATOM 7123 C CA . VAL B 1 241 ? 19.578 21.978 134.074 1.00 34.31 241 VAL B CA 1
ATOM 7124 C C . VAL B 1 241 ? 19.686 22.345 135.552 1.00 34.91 241 VAL B C 1
ATOM 7125 O O . VAL B 1 241 ? 18.772 22.086 136.330 1.00 33.69 241 VAL B O 1
ATOM 7129 N N . ALA B 1 242 ? 20.802 22.957 135.930 1.00 36.88 242 ALA B N 1
ATOM 7130 C CA . ALA B 1 242 ? 21.022 23.349 137.312 1.00 39.31 242 ALA B CA 1
ATOM 7131 C C . ALA B 1 242 ? 19.923 24.262 137.835 1.00 41.06 242 ALA B C 1
ATOM 7132 O O . ALA B 1 242 ? 19.272 23.954 138.832 1.00 42.17 242 ALA B O 1
ATOM 7134 N N . GLY B 1 243 ? 19.711 25.386 137.161 1.00 42.46 243 GLY B N 1
ATOM 7135 C CA . GLY B 1 243 ? 18.695 26.320 137.607 1.00 43.89 243 GLY B CA 1
ATOM 7136 C C . GLY B 1 243 ? 17.268 25.855 137.399 1.00 44.90 243 GLY B C 1
ATOM 7137 O O . GLY B 1 243 ? 16.324 26.595 137.663 1.00 47.23 243 GLY B O 1
ATOM 7138 N N . GLN B 1 244 ? 17.090 24.626 136.940 1.00 44.97 244 GLN B N 1
ATOM 7139 C CA . GLN B 1 244 ? 15.745 24.133 136.700 1.00 46.09 244 GLN B CA 1
ATOM 7140 C C . GLN B 1 244 ? 15.393 22.922 137.554 1.00 45.70 244 GLN B C 1
ATOM 7141 O O . GLN B 1 244 ? 14.232 22.712 137.901 1.00 45.35 244 GLN B O 1
ATOM 7147 N N . ALA B 1 245 ? 16.400 22.122 137.884 1.00 44.62 245 ALA B N 1
ATOM 7148 C CA . ALA B 1 245 ? 16.184 20.943 138.704 1.00 42.31 245 ALA B CA 1
ATOM 7149 C C . ALA B 1 245 ? 16.408 21.328 140.157 1.00 41.60 245 ALA B C 1
ATOM 7150 O O . ALA B 1 245 ? 15.712 20.852 141.048 1.00 42.18 245 ALA B O 1
ATOM 7152 N N . GLY B 1 246 ? 17.375 22.209 140.387 1.00 39.73 246 GLY B N 1
ATOM 7153 C CA . GLY B 1 246 ? 17.673 22.630 141.740 1.00 37.44 246 GLY B CA 1
ATOM 7154 C C . GLY B 1 246 ? 18.910 21.909 142.218 1.00 36.72 246 GLY B C 1
ATOM 7155 O O . GLY B 1 246 ? 19.275 20.874 141.662 1.00 39.02 246 GLY B O 1
ATOM 7156 N N . PRO B 1 247 ? 19.579 22.426 143.252 1.00 35.55 247 PRO B N 1
ATOM 7157 C CA . PRO B 1 247 ? 20.795 21.824 143.806 1.00 33.87 247 PRO B CA 1
ATOM 7158 C C . PRO B 1 247 ? 20.525 20.477 144.463 1.00 32.26 247 PRO B C 1
ATOM 7159 O O . PRO B 1 247 ? 21.422 19.653 144.601 1.00 32.32 247 PRO B O 1
ATOM 7163 N N . ASN B 1 248 ? 19.279 20.261 144.861 1.00 31.45 248 ASN B N 1
ATOM 7164 C CA . ASN B 1 248 ? 18.901 19.026 145.528 1.00 30.87 248 ASN B CA 1
ATOM 7165 C C . ASN B 1 248 ? 18.612 17.827 144.635 1.00 29.51 248 ASN B C 1
ATOM 7166 O O . ASN B 1 248 ? 18.208 16.777 145.126 1.00 30.89 248 ASN B O 1
ATOM 7171 N N . TYR B 1 249 ? 18.817 17.970 143.331 1.00 27.16 249 TYR B N 1
ATOM 7172 C CA . TYR B 1 249 ? 18.582 16.853 142.429 1.00 26.20 249 TYR B CA 1
ATOM 7173 C C . TYR B 1 249 ? 19.829 16.566 141.607 1.00 27.37 249 TYR B C 1
ATOM 7174 O O . TYR B 1 249 ? 20.012 17.111 140.519 1.00 28.44 249 TYR B O 1
ATOM 7183 N N . PRO B 1 250 ? 20.700 15.678 142.127 1.00 27.75 250 PRO B N 1
ATOM 7184 C CA . PRO B 1 250 ? 21.977 15.226 141.558 1.00 27.27 250 PRO B CA 1
ATOM 7185 C C . PRO B 1 250 ? 21.877 14.536 140.206 1.00 27.30 250 PRO B C 1
ATOM 7186 O O . PRO B 1 250 ? 22.689 14.779 139.309 1.00 29.33 250 PRO B O 1
ATOM 7190 N N . ALA B 1 251 ? 20.889 13.654 140.080 1.00 24.91 251 ALA B N 1
ATOM 7191 C CA . ALA B 1 251 ? 20.703 12.874 138.862 1.00 23.31 251 ALA B CA 1
ATOM 7192 C C . ALA B 1 251 ? 20.922 13.612 137.529 1.00 21.31 251 ALA B C 1
ATOM 7193 O O . ALA B 1 251 ? 21.851 13.289 136.789 1.00 19.68 251 ALA B O 1
ATOM 7195 N N . PRO B 1 252 ? 20.091 14.625 137.223 1.00 21.11 252 PRO B N 1
ATOM 7196 C CA . PRO B 1 252 ? 20.201 15.390 135.973 1.00 21.56 252 PRO B CA 1
ATOM 7197 C C . PRO B 1 252 ? 21.604 15.897 135.655 1.00 23.66 252 PRO B C 1
ATOM 7198 O O . PRO B 1 252 ? 22.103 15.716 134.544 1.00 24.81 252 PRO B O 1
ATOM 7202 N N . VAL B 1 253 ? 22.240 16.537 136.630 1.00 24.97 253 VAL B N 1
ATOM 7203 C CA . VAL B 1 253 ? 23.581 17.075 136.430 1.00 26.08 253 VAL B CA 1
ATOM 7204 C C . VAL B 1 253 ? 24.631 15.971 136.289 1.00 25.45 253 VAL B C 1
ATOM 7205 O O . VAL B 1 253 ? 25.566 16.096 135.494 1.00 23.95 253 VAL B O 1
ATOM 7209 N N . GLU B 1 254 ? 24.482 14.893 137.054 1.00 25.22 254 GLU B N 1
ATOM 7210 C CA . GLU B 1 254 ? 25.428 13.784 136.971 1.00 25.12 254 GLU B CA 1
ATOM 7211 C C . GLU B 1 254 ? 25.424 13.152 135.586 1.00 23.04 254 GLU B C 1
ATOM 7212 O O . GLU B 1 254 ? 26.481 12.819 135.050 1.00 22.09 254 GLU B O 1
ATOM 7218 N N . ALA B 1 255 ? 24.231 12.984 135.016 1.00 21.05 255 ALA B N 1
ATOM 7219 C CA . ALA B 1 255 ? 24.096 12.406 133.682 1.00 20.37 255 ALA B CA 1
ATOM 7220 C C . ALA B 1 255 ? 24.909 13.260 132.706 1.00 19.65 255 ALA B C 1
ATOM 7221 O O . ALA B 1 255 ? 25.620 12.745 131.843 1.00 19.68 255 ALA B O 1
ATOM 7223 N N . ILE B 1 256 ? 24.807 14.573 132.852 1.00 19.89 256 ILE B N 1
ATOM 7224 C CA . ILE B 1 256 ? 25.561 15.469 131.993 1.00 21.65 256 ILE B CA 1
ATOM 7225 C C . ILE B 1 256 ? 27.059 15.292 132.245 1.00 20.92 256 ILE B C 1
ATOM 7226 O O . ILE B 1 256 ? 27.850 15.227 131.310 1.00 21.19 256 ILE B O 1
ATOM 7231 N N . LYS B 1 257 ? 27.447 15.215 133.513 1.00 21.84 257 LYS B N 1
ATOM 7232 C CA . LYS B 1 257 ? 28.855 15.046 133.845 1.00 22.44 257 LYS B CA 1
ATOM 7233 C C . LYS B 1 257 ? 29.383 13.731 133.291 1.00 20.83 257 LYS B C 1
ATOM 7234 O O . LYS B 1 257 ? 30.528 13.658 132.856 1.00 19.42 257 LYS B O 1
ATOM 7240 N N . THR B 1 258 ? 28.537 12.703 133.281 1.00 19.04 258 THR B N 1
ATOM 7241 C CA . THR B 1 258 ? 28.938 11.410 132.749 1.00 20.19 258 THR B CA 1
ATOM 7242 C C . THR B 1 258 ? 29.147 11.488 131.237 1.00 20.29 258 THR B C 1
ATOM 7243 O O . THR B 1 258 ? 30.124 10.963 130.717 1.00 20.95 258 THR B O 1
ATOM 7247 N N . ILE B 1 259 ? 28.237 12.151 130.532 1.00 20.51 259 ILE B N 1
ATOM 7248 C CA . ILE B 1 259 ? 28.372 12.270 129.090 1.00 21.32 259 ILE B CA 1
ATOM 7249 C C . ILE B 1 259 ? 29.590 13.128 128.747 1.00 21.03 259 ILE B C 1
ATOM 7250 O O . ILE B 1 259 ? 30.296 12.870 127.769 1.00 19.37 259 ILE B O 1
ATOM 7255 N N . GLN B 1 260 ? 29.841 14.141 129.569 1.00 20.79 260 GLN B N 1
ATOM 7256 C CA . GLN B 1 260 ? 30.988 15.011 129.363 1.00 20.62 260 GLN B CA 1
ATOM 7257 C C . GLN B 1 260 ? 32.305 14.267 129.605 1.00 20.38 260 GLN B C 1
ATOM 7258 O O . GLN B 1 260 ? 33.264 14.459 128.866 1.00 21.00 260 GLN B O 1
ATOM 7264 N N . LYS B 1 261 ? 32.355 13.415 130.626 1.00 20.87 261 LYS B N 1
ATOM 7265 C CA . LYS B 1 261 ? 33.570 12.654 130.910 1.00 22.94 261 LYS B CA 1
ATOM 7266 C C . LYS B 1 261 ? 33.856 11.600 129.857 1.00 23.96 261 LYS B C 1
ATOM 7267 O O . LYS B 1 261 ? 35.012 11.261 129.617 1.00 25.84 261 LYS B O 1
ATOM 7273 N N . ALA B 1 262 ? 32.803 11.074 129.237 1.00 23.50 262 ALA B N 1
ATOM 7274 C CA . ALA B 1 262 ? 32.955 10.036 128.229 1.00 22.99 262 ALA B CA 1
ATOM 7275 C C . ALA B 1 262 ? 33.008 10.573 126.804 1.00 23.04 262 ALA B C 1
ATOM 7276 O O . ALA B 1 262 ? 33.201 9.811 125.859 1.00 24.30 262 ALA B O 1
ATOM 7278 N N . ALA B 1 263 ? 32.849 11.884 126.656 1.00 23.11 263 ALA B N 1
ATOM 7279 C CA . ALA B 1 263 ? 32.849 12.529 125.346 1.00 23.74 263 ALA B CA 1
ATOM 7280 C C . ALA B 1 263 ? 33.863 12.004 124.331 1.00 24.97 263 ALA B C 1
ATOM 7281 O O . ALA B 1 263 ? 33.528 11.816 123.161 1.00 24.87 263 ALA B O 1
ATOM 7283 N N . ASN B 1 264 ? 35.097 11.764 124.763 1.00 24.99 264 ASN B N 1
ATOM 7284 C CA . ASN B 1 264 ? 36.127 11.288 123.846 1.00 25.41 264 ASN B CA 1
ATOM 7285 C C . ASN B 1 264 ? 36.443 9.804 123.963 1.00 25.63 264 ASN B C 1
ATOM 7286 O O . ASN B 1 264 ? 37.489 9.343 123.512 1.00 26.34 264 ASN B O 1
ATOM 7291 N N . PHE B 1 265 ? 35.518 9.055 124.550 1.00 25.99 265 PHE B N 1
ATOM 7292 C CA . PHE B 1 265 ? 35.699 7.627 124.741 1.00 25.27 265 PHE B CA 1
ATOM 7293 C C . PHE B 1 265 ? 34.818 6.803 123.825 1.00 25.14 265 PHE B C 1
ATOM 7294 O O . PHE B 1 265 ? 33.821 7.291 123.291 1.00 26.34 265 PHE B O 1
ATOM 7302 N N . GLY B 1 266 ? 35.203 5.544 123.655 1.00 25.01 266 GLY B N 1
ATOM 7303 C CA . GLY B 1 266 ? 34.434 4.623 122.847 1.00 23.45 266 GLY B CA 1
ATOM 7304 C C . GLY B 1 266 ? 33.398 4.033 123.786 1.00 23.42 266 GLY B C 1
ATOM 7305 O O . GLY B 1 266 ? 33.202 4.554 124.887 1.00 22.11 266 GLY B O 1
ATOM 7306 N N . ARG B 1 267 ? 32.761 2.939 123.376 1.00 23.17 267 ARG B N 1
ATOM 7307 C CA . ARG B 1 267 ? 31.721 2.296 124.179 1.00 22.51 267 ARG B CA 1
ATOM 7308 C C . ARG B 1 267 ? 32.094 1.799 125.583 1.00 24.07 267 ARG B C 1
ATOM 7309 O O . ARG B 1 267 ? 31.505 2.230 126.585 1.00 24.46 267 ARG B O 1
ATOM 7317 N N . ASP B 1 268 ? 33.054 0.883 125.652 1.00 24.02 268 ASP B N 1
ATOM 7318 C CA . ASP B 1 268 ? 33.459 0.293 126.925 1.00 26.12 268 ASP B CA 1
ATOM 7319 C C . ASP B 1 268 ? 33.888 1.264 128.003 1.00 24.68 268 ASP B C 1
ATOM 7320 O O . ASP B 1 268 ? 33.492 1.110 129.155 1.00 25.68 268 ASP B O 1
ATOM 7325 N N . LYS B 1 269 ? 34.693 2.259 127.648 1.00 24.67 269 LYS B N 1
ATOM 7326 C CA . LYS B 1 269 ? 35.138 3.231 128.639 1.00 23.41 269 LYS B CA 1
ATOM 7327 C C . LYS B 1 269 ? 33.972 4.128 129.051 1.00 22.66 269 LYS B C 1
ATOM 7328 O O . LYS B 1 269 ? 33.837 4.488 130.227 1.00 21.06 269 LYS B O 1
ATOM 7330 N N . ALA B 1 270 ? 33.125 4.475 128.080 1.00 21.28 270 ALA B N 1
ATOM 7331 C CA . ALA B 1 270 ? 31.968 5.319 128.344 1.00 20.35 270 ALA B CA 1
ATOM 7332 C C . ALA B 1 270 ? 31.005 4.587 129.271 1.00 21.01 270 ALA B C 1
ATOM 7333 O O . ALA B 1 270 ? 30.309 5.205 130.083 1.00 20.27 270 ALA B O 1
ATOM 7335 N N . LEU B 1 271 ? 30.962 3.264 129.154 1.00 21.79 271 LEU B N 1
ATOM 7336 C CA . LEU B 1 271 ? 30.077 2.480 130.013 1.00 23.42 271 LEU B CA 1
ATOM 7337 C C . LEU B 1 271 ? 30.573 2.530 131.444 1.00 24.19 271 LEU B C 1
ATOM 7338 O O . LEU B 1 271 ? 29.775 2.571 132.379 1.00 26.72 271 LEU B O 1
ATOM 7343 N N . GLU B 1 272 ? 31.893 2.526 131.607 1.00 25.81 272 GLU B N 1
ATOM 7344 C CA . GLU B 1 272 ? 32.503 2.568 132.932 1.00 26.51 272 GLU B CA 1
ATOM 7345 C C . GLU B 1 272 ? 32.154 3.870 133.618 1.00 24.88 272 GLU B C 1
ATOM 7346 O O . GLU B 1 272 ? 31.839 3.887 134.803 1.00 26.40 272 GLU B O 1
ATOM 7352 N N . VAL B 1 273 ? 32.217 4.965 132.873 1.00 23.24 273 VAL B N 1
ATOM 7353 C CA . VAL B 1 273 ? 31.901 6.269 133.429 1.00 20.91 273 VAL B CA 1
ATOM 7354 C C . VAL B 1 273 ? 30.439 6.286 133.854 1.00 21.92 273 VAL B C 1
ATOM 7355 O O . VAL B 1 273 ? 30.087 6.835 134.902 1.00 23.82 273 VAL B O 1
ATOM 7359 N N . GLU B 1 274 ? 29.595 5.667 133.039 1.00 19.92 274 GLU B N 1
ATOM 7360 C CA . GLU B 1 274 ? 28.168 5.581 133.316 1.00 19.17 274 GLU B CA 1
ATOM 7361 C C . GLU B 1 274 ? 27.923 4.773 134.599 1.00 17.14 274 GLU B C 1
ATOM 7362 O O . GLU B 1 274 ? 27.214 5.217 135.503 1.00 14.76 274 GLU B O 1
ATOM 7368 N N . ALA B 1 275 ? 28.523 3.587 134.670 1.00 15.98 275 ALA B N 1
ATOM 7369 C CA . ALA B 1 275 ? 28.370 2.705 135.827 1.00 16.15 275 ALA B CA 1
ATOM 7370 C C . ALA B 1 275 ? 28.756 3.366 137.152 1.00 16.57 275 ALA B C 1
ATOM 7371 O O . ALA B 1 275 ? 28.024 3.258 138.150 1.00 17.02 275 ALA B O 1
ATOM 7373 N N . ALA B 1 276 ? 29.897 4.053 137.164 1.00 14.82 276 ALA B N 1
ATOM 7374 C CA . ALA B 1 276 ? 30.373 4.732 138.370 1.00 15.08 276 ALA B CA 1
ATOM 7375 C C . ALA B 1 276 ? 29.385 5.780 138.868 1.00 16.37 276 ALA B C 1
ATOM 7376 O O . ALA B 1 276 ? 29.101 5.843 140.067 1.00 17.50 276 ALA B O 1
ATOM 7378 N N . GLY B 1 277 ? 28.870 6.600 137.949 1.00 17.05 277 GLY B N 1
ATOM 7379 C CA . GLY B 1 277 ? 27.918 7.634 138.322 1.00 15.30 277 GLY B CA 1
ATOM 7380 C C . GLY B 1 277 ? 26.596 7.029 138.751 1.00 16.48 277 GLY B C 1
ATOM 7381 O O . GLY B 1 277 ? 25.905 7.547 139.634 1.00 16.13 277 GLY B O 1
ATOM 7382 N N . PHE B 1 278 ? 26.241 5.918 138.119 1.00 15.76 278 PHE B N 1
ATOM 7383 C CA . PHE B 1 278 ? 24.999 5.223 138.434 1.00 17.76 278 PHE B CA 1
ATOM 7384 C C . PHE B 1 278 ? 25.050 4.724 139.870 1.00 18.05 278 PHE B C 1
ATOM 7385 O O . PHE B 1 278 ? 24.146 4.975 140.664 1.00 17.29 278 PHE B O 1
ATOM 7393 N N . ALA B 1 279 ? 26.115 4.000 140.193 1.00 20.56 279 ALA B N 1
ATOM 7394 C CA . ALA B 1 279 ? 26.288 3.458 141.535 1.00 21.24 279 ALA B CA 1
ATOM 7395 C C . ALA B 1 279 ? 26.183 4.577 142.558 1.00 22.17 279 ALA B C 1
ATOM 7396 O O . ALA B 1 279 ? 25.513 4.435 143.580 1.00 23.63 279 ALA B O 1
ATOM 7398 N N . LYS B 1 280 ? 26.842 5.695 142.276 1.00 23.64 280 LYS B N 1
ATOM 7399 C CA . LYS B 1 280 ? 26.824 6.835 143.178 1.00 25.42 280 LYS B CA 1
ATOM 7400 C C . LYS B 1 280 ? 25.410 7.350 143.445 1.00 26.45 280 LYS B C 1
ATOM 7401 O O . LYS B 1 280 ? 25.027 7.558 144.601 1.00 27.62 280 LYS B O 1
ATOM 7407 N N . LEU B 1 281 ? 24.635 7.550 142.379 1.00 25.56 281 LEU B N 1
ATOM 7408 C CA . LEU B 1 281 ? 23.268 8.053 142.499 1.00 24.17 281 LEU B CA 1
ATOM 7409 C C . LEU B 1 281 ? 22.343 7.084 143.228 1.00 24.76 281 LEU B C 1
ATOM 7410 O O . LEU B 1 281 ? 21.505 7.497 144.041 1.00 21.99 281 LEU B O 1
ATOM 7415 N N . ALA B 1 282 ? 22.495 5.795 142.928 1.00 23.94 282 ALA B N 1
ATOM 7416 C CA . ALA B 1 282 ? 21.655 4.773 143.536 1.00 24.70 282 ALA B CA 1
ATOM 7417 C C . ALA B 1 282 ? 21.745 4.764 145.058 1.00 25.01 282 ALA B C 1
ATOM 7418 O O . ALA B 1 282 ? 20.846 4.262 145.734 1.00 26.25 282 ALA B O 1
ATOM 7420 N N . LYS B 1 283 ? 22.820 5.335 145.595 1.00 24.98 283 LYS B N 1
ATOM 7421 C CA . LYS B 1 283 ? 23.021 5.375 147.038 1.00 25.55 283 LYS B CA 1
ATOM 7422 C C . LYS B 1 283 ? 22.623 6.704 147.678 1.00 25.45 283 LYS B C 1
ATOM 7423 O O . LYS B 1 283 ? 22.608 6.827 148.903 1.00 27.39 283 LYS B O 1
ATOM 7429 N N . THR B 1 284 ? 22.300 7.702 146.864 1.00 24.05 284 THR B N 1
ATOM 7430 C CA . THR B 1 284 ? 21.928 9.009 147.408 1.00 22.93 284 THR B CA 1
ATOM 7431 C C . THR B 1 284 ? 20.603 8.990 148.153 1.00 22.78 284 THR B C 1
ATOM 7432 O O . THR B 1 284 ? 19.755 8.127 147.904 1.00 23.43 284 THR B O 1
ATOM 7436 N N . SER B 1 285 ? 20.423 9.955 149.057 1.00 21.96 285 SER B N 1
ATOM 7437 C CA . SER B 1 285 ? 19.182 10.063 149.819 1.00 21.31 285 SER B CA 1
ATOM 7438 C C . SER B 1 285 ? 18.053 10.526 148.895 1.00 20.75 285 SER B C 1
ATOM 7439 O O . SER B 1 285 ? 16.910 10.111 149.049 1.00 21.33 285 SER B O 1
ATOM 7442 N N . ALA B 1 286 ? 18.372 11.395 147.942 1.00 21.16 286 ALA B N 1
ATOM 7443 C CA . ALA B 1 286 ? 17.362 11.882 147.008 1.00 20.61 286 ALA B CA 1
ATOM 7444 C C . ALA B 1 286 ? 16.783 10.707 146.221 1.00 20.90 286 ALA B C 1
ATOM 7445 O O . ALA B 1 286 ? 15.571 10.590 146.045 1.00 20.79 286 ALA B O 1
ATOM 7447 N N . SER B 1 287 ? 17.658 9.825 145.759 1.00 22.25 287 SER B N 1
ATOM 7448 C CA . SER B 1 287 ? 17.218 8.673 144.994 1.00 21.81 287 SER B CA 1
ATOM 7449 C C . SER B 1 287 ? 16.256 7.740 145.743 1.00 24.47 287 SER B C 1
ATOM 7450 O O . SER B 1 287 ? 15.145 7.495 145.274 1.00 24.83 287 SER B O 1
ATOM 7453 N N . ASN B 1 288 ? 16.646 7.216 146.900 1.00 25.48 288 ASN B N 1
ATOM 7454 C CA . ASN B 1 288 ? 15.723 6.316 147.583 1.00 28.58 288 ASN B CA 1
ATOM 7455 C C . ASN B 1 288 ? 14.444 6.992 148.070 1.00 26.91 288 ASN B C 1
ATOM 7456 O O . ASN B 1 288 ? 13.430 6.322 148.270 1.00 27.14 288 ASN B O 1
ATOM 7461 N N . CYS B 1 289 ? 14.475 8.307 148.266 1.00 24.10 289 CYS B N 1
ATOM 7462 C CA . CYS B 1 289 ? 13.258 9.009 148.669 1.00 23.65 289 CYS B CA 1
ATOM 7463 C C . CYS B 1 289 ? 12.361 9.131 147.424 1.00 22.80 289 CYS B C 1
ATOM 7464 O O . CYS B 1 289 ? 11.132 9.043 147.514 1.00 21.98 289 CYS B O 1
ATOM 7467 N N . LEU B 1 290 ? 12.981 9.323 146.263 1.00 20.28 290 LEU B N 1
ATOM 7468 C CA . LEU B 1 290 ? 12.229 9.415 145.022 1.00 21.11 290 LEU B CA 1
ATOM 7469 C C . LEU B 1 290 ? 11.646 8.044 144.692 1.00 21.97 290 LEU B C 1
ATOM 7470 O O . LEU B 1 290 ? 10.508 7.933 144.239 1.00 21.16 290 LEU B O 1
ATOM 7475 N N . ILE B 1 291 ? 12.432 6.999 144.932 1.00 22.76 291 ILE B N 1
ATOM 7476 C CA . ILE B 1 291 ? 11.984 5.642 144.668 1.00 21.02 291 ILE B CA 1
ATOM 7477 C C . ILE B 1 291 ? 10.868 5.303 145.646 1.00 20.85 291 ILE B C 1
ATOM 7478 O O . ILE B 1 291 ? 9.941 4.563 145.315 1.00 20.29 291 ILE B O 1
ATOM 7483 N N . GLY B 1 292 ? 10.941 5.884 146.840 1.00 21.07 292 GLY B N 1
ATOM 7484 C CA . GLY B 1 292 ? 9.915 5.643 147.841 1.00 20.84 292 GLY B CA 1
ATOM 7485 C C . GLY B 1 292 ? 8.588 6.260 147.427 1.00 21.68 292 GLY B C 1
ATOM 7486 O O . GLY B 1 292 ? 7.516 5.768 147.794 1.00 20.70 292 GLY B O 1
ATOM 7487 N N . LEU B 1 293 ? 8.654 7.356 146.675 1.00 21.58 293 LEU B N 1
ATOM 7488 C CA . LEU B 1 293 ? 7.438 8.005 146.206 1.00 22.85 293 LEU B CA 1
ATOM 7489 C C . LEU B 1 293 ? 6.781 7.037 145.234 1.00 23.66 293 LEU B C 1
ATOM 7490 O O . LEU B 1 293 ? 5.566 6.880 145.203 1.00 23.46 293 LEU B O 1
ATOM 7495 N N . PHE B 1 294 ? 7.617 6.380 144.446 1.00 26.41 294 PHE B N 1
ATOM 7496 C CA . PHE B 1 294 ? 7.154 5.425 143.464 1.00 29.70 294 PHE B CA 1
ATOM 7497 C C . PHE B 1 294 ? 6.455 4.262 144.162 1.00 29.58 294 PHE B C 1
ATOM 7498 O O . PHE B 1 294 ? 5.423 3.779 143.699 1.00 29.09 294 PHE B O 1
ATOM 7506 N N . LEU B 1 295 ? 7.026 3.811 145.275 1.00 28.77 295 LEU B N 1
ATOM 7507 C CA . LEU B 1 295 ? 6.434 2.728 146.044 1.00 26.71 295 LEU B CA 1
ATOM 7508 C C . LEU B 1 295 ? 5.093 3.203 146.605 1.00 26.47 295 LEU B C 1
ATOM 7509 O O . LEU B 1 295 ? 4.131 2.435 146.663 1.00 26.74 295 LEU B O 1
ATOM 7514 N N . ASN B 1 296 ? 5.030 4.469 147.016 1.00 24.85 296 ASN B N 1
ATOM 7515 C CA . ASN B 1 296 ? 3.795 5.024 147.560 1.00 24.44 296 ASN B CA 1
ATOM 7516 C C . ASN B 1 296 ? 2.733 4.972 146.479 1.00 26.38 296 ASN B C 1
ATOM 7517 O O . ASN B 1 296 ? 1.600 4.536 146.714 1.00 26.02 296 ASN B O 1
ATOM 7522 N N . ASP B 1 297 ? 3.106 5.439 145.289 1.00 26.94 297 ASP B N 1
ATOM 7523 C CA . ASP B 1 297 ? 2.191 5.462 144.161 1.00 27.10 297 ASP B CA 1
ATOM 7524 C C . ASP B 1 297 ? 1.633 4.072 143.895 1.00 26.85 297 ASP B C 1
ATOM 7525 O O . ASP B 1 297 ? 0.430 3.905 143.671 1.00 26.69 297 ASP B O 1
ATOM 7530 N N . GLN B 1 298 ? 2.512 3.074 143.922 1.00 26.98 298 GLN B N 1
ATOM 7531 C CA . GLN B 1 298 ? 2.096 1.695 143.709 1.00 28.04 298 GLN B CA 1
ATOM 7532 C C . GLN B 1 298 ? 1.032 1.326 144.738 1.00 27.15 298 GLN B C 1
ATOM 7533 O O . GLN B 1 298 ? -0.005 0.755 144.393 1.00 28.11 298 GLN B O 1
ATOM 7539 N N . GLU B 1 299 ? 1.276 1.665 145.999 1.00 25.43 299 GLU B N 1
ATOM 7540 C CA . GLU B 1 299 ? 0.308 1.369 147.047 1.00 26.40 299 GLU B CA 1
ATOM 7541 C C . GLU B 1 299 ? -1.032 2.021 146.756 1.00 25.69 299 GLU B C 1
ATOM 7542 O O . GLU B 1 299 ? -2.080 1.395 146.923 1.00 25.87 299 GLU B O 1
ATOM 7548 N N . LEU B 1 300 ? -0.992 3.286 146.338 1.00 25.46 300 LEU B N 1
ATOM 7549 C CA . LEU B 1 300 ? -2.207 4.039 146.033 1.00 24.94 300 LEU B CA 1
ATOM 7550 C C . LEU B 1 300 ? -2.973 3.405 144.880 1.00 25.20 300 LEU B C 1
ATOM 7551 O O . LEU B 1 300 ? -4.204 3.391 144.878 1.00 22.21 300 LEU B O 1
ATOM 7556 N N . LYS B 1 301 ? -2.237 2.875 143.908 1.00 26.37 301 LYS B N 1
ATOM 7557 C CA . LYS B 1 301 ? -2.852 2.231 142.762 1.00 28.03 301 LYS B CA 1
ATOM 7558 C C . LYS B 1 301 ? -3.509 0.916 143.156 1.00 29.88 301 LYS B C 1
ATOM 7559 O O . LYS B 1 301 ? -4.481 0.496 142.532 1.00 32.95 301 LYS B O 1
ATOM 7565 N N . LYS B 1 302 ? -2.990 0.254 144.183 1.00 31.37 302 LYS B N 1
ATOM 7566 C CA . LYS B 1 302 ? -3.610 -0.989 144.612 1.00 33.31 302 LYS B CA 1
ATOM 7567 C C . LYS B 1 302 ? -4.927 -0.645 145.292 1.00 33.56 302 LYS B C 1
ATOM 7568 O O . LYS B 1 302 ? -5.927 -1.341 145.102 1.00 34.08 302 LYS B O 1
ATOM 7574 N N . LYS B 1 303 ? -4.935 0.429 146.080 1.00 31.99 303 LYS B N 1
ATOM 7575 C CA . LYS B 1 303 ? -6.169 0.841 146.742 1.00 33.59 303 LYS B CA 1
ATOM 7576 C C . LYS B 1 303 ? -7.140 1.340 145.679 1.00 32.65 303 LYS B C 1
ATOM 7577 O O . LYS B 1 303 ? -8.354 1.236 145.838 1.00 33.01 303 LYS B O 1
ATOM 7583 N N . ALA B 1 304 ? -6.589 1.882 144.597 1.00 31.88 304 ALA B N 1
ATOM 7584 C CA . ALA B 1 304 ? -7.393 2.396 143.498 1.00 31.73 304 ALA B CA 1
ATOM 7585 C C . ALA B 1 304 ? -8.259 1.274 142.940 1.00 31.49 304 ALA B C 1
ATOM 7586 O O . ALA B 1 304 ? -9.462 1.445 142.760 1.00 31.12 304 ALA B O 1
ATOM 7588 N N . LYS B 1 305 ? -7.640 0.126 142.683 1.00 31.25 305 LYS B N 1
ATOM 7589 C CA . LYS B 1 305 ? -8.347 -1.030 142.151 1.00 31.62 305 LYS B CA 1
ATOM 7590 C C . LYS B 1 305 ? -9.480 -1.482 143.055 1.00 31.33 305 LYS B C 1
ATOM 7591 O O . LYS B 1 305 ? -10.526 -1.912 142.576 1.00 32.76 305 LYS B O 1
ATOM 7597 N N . VAL B 1 306 ? -9.277 -1.388 144.364 1.00 30.53 306 VAL B N 1
ATOM 7598 C CA . VAL B 1 306 ? -10.309 -1.777 145.316 1.00 29.23 306 VAL B CA 1
ATOM 7599 C C . VAL B 1 306 ? -11.489 -0.806 145.237 1.00 30.78 306 VAL B C 1
ATOM 7600 O O . VAL B 1 306 ? -12.649 -1.226 145.227 1.00 32.15 306 VAL B O 1
ATOM 7604 N N . TYR B 1 307 ? -11.194 0.491 145.188 1.00 30.23 307 TYR B N 1
ATOM 7605 C CA . TYR B 1 307 ? -12.246 1.500 145.089 1.00 30.19 307 TYR B CA 1
ATOM 7606 C C . TYR B 1 307 ? -13.083 1.278 143.829 1.00 30.12 307 TYR B C 1
ATOM 7607 O O . TYR B 1 307 ? -14.311 1.324 143.881 1.00 27.73 307 TYR B O 1
ATOM 7616 N N . ASP B 1 308 ? -12.401 1.035 142.708 1.00 30.98 308 ASP B N 1
ATOM 7617 C CA . ASP B 1 308 ? -13.045 0.824 141.417 1.00 32.53 308 ASP B CA 1
ATOM 7618 C C . ASP B 1 308 ? -13.949 -0.394 141.326 1.00 33.05 308 ASP B C 1
ATOM 7619 O O . ASP B 1 308 ? -14.737 -0.507 140.397 1.00 31.49 308 ASP B O 1
ATOM 7624 N N . LYS B 1 309 ? -13.841 -1.308 142.279 1.00 34.82 309 LYS B N 1
ATOM 7625 C CA . LYS B 1 309 ? -14.684 -2.490 142.247 1.00 37.16 309 LYS B CA 1
ATOM 7626 C C . LYS B 1 309 ? -16.137 -2.119 142.501 1.00 36.59 309 LYS B C 1
ATOM 7627 O O . LYS B 1 309 ? -17.047 -2.823 142.061 1.00 38.22 309 LYS B O 1
ATOM 7633 N N . ILE B 1 310 ? -16.351 -1.004 143.193 1.00 35.06 310 ILE B N 1
ATOM 7634 C CA . ILE B 1 310 ? -17.699 -0.551 143.512 1.00 32.81 310 ILE B CA 1
ATOM 7635 C C . ILE B 1 310 ? -18.023 0.849 142.996 1.00 32.70 310 ILE B C 1
ATOM 7636 O O . ILE B 1 310 ? -19.195 1.206 142.868 1.00 34.86 310 ILE B O 1
ATOM 7641 N N . ALA B 1 311 ? -16.993 1.633 142.693 1.00 31.14 311 ALA B N 1
ATOM 7642 C CA . ALA B 1 311 ? -17.178 3.000 142.209 1.00 31.52 311 ALA B CA 1
ATOM 7643 C C . ALA B 1 311 ? -18.046 3.123 140.951 1.00 32.56 311 ALA B C 1
ATOM 7644 O O . ALA B 1 311 ? -17.773 2.500 139.923 1.00 30.73 311 ALA B O 1
ATOM 7646 N N . LYS B 1 312 ? -19.089 3.942 141.035 1.00 33.50 312 LYS B N 1
ATOM 7647 C CA . LYS B 1 312 ? -19.979 4.153 139.896 1.00 36.07 312 LYS B CA 1
ATOM 7648 C C . LYS B 1 312 ? -19.470 5.324 139.057 1.00 36.60 312 LYS B C 1
ATOM 7649 O O . LYS B 1 312 ? -19.309 6.436 139.555 1.00 36.81 312 LYS B O 1
ATOM 7655 N N . ASP B 1 313 ? -19.203 5.067 137.783 1.00 37.66 313 ASP B N 1
ATOM 7656 C CA . ASP B 1 313 ? -18.708 6.112 136.905 1.00 38.02 313 ASP B CA 1
ATOM 7657 C C . ASP B 1 313 ? -19.646 7.310 136.893 1.00 36.68 313 ASP B C 1
ATOM 7658 O O . ASP B 1 313 ? -20.868 7.159 136.935 1.00 37.03 313 ASP B O 1
ATOM 7663 N N . VAL B 1 314 ? -19.056 8.499 136.852 1.00 34.48 314 VAL B N 1
ATOM 7664 C CA . VAL B 1 314 ? -19.815 9.737 136.825 1.00 32.87 314 VAL B CA 1
ATOM 7665 C C . VAL B 1 314 ? -19.950 10.201 135.378 1.00 34.00 314 VAL B C 1
ATOM 7666 O O . VAL B 1 314 ? -19.034 10.800 134.809 1.00 33.54 314 VAL B O 1
ATOM 7670 N N . LYS B 1 315 ? -21.103 9.908 134.789 1.00 34.41 315 LYS B N 1
ATOM 7671 C CA . LYS B 1 315 ? -21.382 10.275 133.407 1.00 33.49 315 LYS B CA 1
ATOM 7672 C C . LYS B 1 315 ? -21.826 11.725 133.313 1.00 32.20 315 LYS B C 1
ATOM 7673 O O . LYS B 1 315 ? -21.497 12.427 132.355 1.00 31.81 315 LYS B O 1
ATOM 7679 N N . GLN B 1 316 ? -22.578 12.166 134.315 1.00 31.11 316 GLN B N 1
ATOM 7680 C CA . GLN B 1 316 ? -23.077 13.533 134.362 1.00 30.71 316 GLN B CA 1
ATOM 7681 C C . GLN B 1 316 ? -22.837 14.115 135.744 1.00 30.37 316 GLN B C 1
ATOM 7682 O O . GLN B 1 316 ? -23.312 13.573 136.746 1.00 30.07 316 GLN B O 1
ATOM 7688 N N . ALA B 1 317 ? -22.105 15.224 135.793 1.00 29.93 317 ALA B N 1
ATOM 7689 C CA . ALA B 1 317 ? -21.799 15.878 137.061 1.00 29.57 317 ALA B CA 1
ATOM 7690 C C . ALA B 1 317 ? -22.429 17.259 137.126 1.00 29.90 317 ALA B C 1
ATOM 7691 O O . ALA B 1 317 ? -22.938 17.770 136.131 1.00 30.67 317 ALA B O 1
ATOM 7693 N N . ALA B 1 318 ? -22.388 17.857 138.310 1.00 30.19 318 ALA B N 1
ATOM 7694 C CA . ALA B 1 318 ? -22.939 19.186 138.522 1.00 29.76 318 ALA B CA 1
ATOM 7695 C C . ALA B 1 318 ? -22.166 19.870 139.638 1.00 29.30 318 ALA B C 1
ATOM 7696 O O . ALA B 1 318 ? -21.729 19.222 140.585 1.00 29.62 318 ALA B O 1
ATOM 7698 N N . VAL B 1 319 ? -21.987 21.179 139.519 1.00 28.30 319 VAL B N 1
ATOM 7699 C CA . VAL B 1 319 ? -21.289 21.935 140.546 1.00 27.57 319 VAL B CA 1
ATOM 7700 C C . VAL B 1 319 ? -22.144 23.132 140.947 1.00 27.36 319 VAL B C 1
ATOM 7701 O O . VAL B 1 319 ? -22.586 23.895 140.096 1.00 27.08 319 VAL B O 1
ATOM 7705 N N . LEU B 1 320 ? -22.398 23.281 142.243 1.00 28.43 320 LEU B N 1
ATOM 7706 C CA . LEU B 1 320 ? -23.187 24.404 142.734 1.00 28.89 320 LEU B CA 1
ATOM 7707 C C . LEU B 1 320 ? -22.260 25.581 143.001 1.00 30.00 320 LEU B C 1
ATOM 7708 O O . LEU B 1 320 ? -21.348 25.493 143.826 1.00 28.72 320 LEU B O 1
ATOM 7713 N N . GLY B 1 321 ? -22.500 26.677 142.290 1.00 31.25 321 GLY B N 1
ATOM 7714 C CA . GLY B 1 321 ? -21.683 27.863 142.445 1.00 32.05 321 GLY B CA 1
ATOM 7715 C C . GLY B 1 321 ? -20.597 27.943 141.389 1.00 33.79 321 GLY B C 1
ATOM 7716 O O . GLY B 1 321 ? -19.860 26.982 141.166 1.00 33.67 321 GLY B O 1
ATOM 7717 N N . ALA B 1 322 ? -20.512 29.086 140.718 1.00 35.65 322 ALA B N 1
ATOM 7718 C CA . ALA B 1 322 ? -19.495 29.296 139.700 1.00 37.60 322 ALA B CA 1
ATOM 7719 C C . ALA B 1 322 ? -18.365 30.044 140.400 1.00 39.35 322 ALA B C 1
ATOM 7720 O O . ALA B 1 322 ? -18.176 29.882 141.605 1.00 40.74 322 ALA B O 1
ATOM 7722 N N . GLY B 1 323 ? -17.609 30.857 139.675 1.00 40.25 323 GLY B N 1
ATOM 7723 C CA . GLY B 1 323 ? -16.531 31.575 140.338 1.00 41.75 323 GLY B CA 1
ATOM 7724 C C . GLY B 1 323 ? -15.263 30.764 140.573 1.00 41.16 323 GLY B C 1
ATOM 7725 O O . GLY B 1 323 ? -15.087 29.687 140.003 1.00 41.91 323 GLY B O 1
ATOM 7726 N N . ILE B 1 324 ? -14.388 31.273 141.437 1.00 40.14 324 ILE B N 1
ATOM 7727 C CA . ILE B 1 324 ? -13.107 30.627 141.708 1.00 39.18 324 ILE B CA 1
ATOM 7728 C C . ILE B 1 324 ? -13.119 29.103 141.714 1.00 37.79 324 ILE B C 1
ATOM 7729 O O . ILE B 1 324 ? -12.661 28.479 140.757 1.00 38.07 324 ILE B O 1
ATOM 7734 N N . MET B 1 325 ? -13.644 28.502 142.774 1.00 35.72 325 MET B N 1
ATOM 7735 C CA . MET B 1 325 ? -13.663 27.046 142.858 1.00 34.76 325 MET B CA 1
ATOM 7736 C C . MET B 1 325 ? -14.681 26.390 141.928 1.00 33.97 325 MET B C 1
ATOM 7737 O O . MET B 1 325 ? -14.342 25.475 141.174 1.00 34.01 325 MET B O 1
ATOM 7742 N N . GLY B 1 326 ? -15.924 26.857 141.975 1.00 32.85 326 GLY B N 1
ATOM 7743 C CA . GLY B 1 326 ? -16.960 26.294 141.123 1.00 32.01 326 GLY B CA 1
ATOM 7744 C C . GLY B 1 326 ? -16.589 26.263 139.648 1.00 31.86 326 GLY B C 1
ATOM 7745 O O . GLY B 1 326 ? -16.679 25.215 138.992 1.00 31.19 326 GLY B O 1
ATOM 7746 N N . GLY B 1 327 ? -16.177 27.413 139.120 1.00 30.42 327 GLY B N 1
ATOM 7747 C CA . GLY B 1 327 ? -15.792 27.480 137.723 1.00 29.63 327 GLY B CA 1
ATOM 7748 C C . GLY B 1 327 ? -14.593 26.592 137.459 1.00 29.47 327 GLY B C 1
ATOM 7749 O O . GLY B 1 327 ? -14.501 25.942 136.418 1.00 30.02 327 GLY B O 1
ATOM 7750 N N . GLY B 1 328 ? -13.667 26.562 138.412 1.00 29.78 328 GLY B N 1
ATOM 7751 C CA . GLY B 1 328 ? -12.478 25.746 138.258 1.00 27.82 328 GLY B CA 1
ATOM 7752 C C . GLY B 1 328 ? -12.837 24.280 138.168 1.00 26.94 328 GLY B C 1
ATOM 7753 O O . GLY B 1 328 ? -12.258 23.532 137.378 1.00 27.49 328 GLY B O 1
ATOM 7754 N N . ILE B 1 329 ? -13.802 23.867 138.982 1.00 24.46 329 ILE B N 1
ATOM 7755 C CA . ILE B 1 329 ? -14.242 22.486 138.988 1.00 23.47 329 ILE B CA 1
ATOM 7756 C C . ILE B 1 329 ? -14.941 22.149 137.671 1.00 23.69 329 ILE B C 1
ATOM 7757 O O . ILE B 1 329 ? -14.736 21.079 137.107 1.00 24.48 329 ILE B O 1
ATOM 7762 N N . ALA B 1 330 ? -15.752 23.074 137.171 1.00 25.11 330 ALA B N 1
ATOM 7763 C CA . ALA B 1 330 ? -16.456 22.852 135.911 1.00 24.99 330 ALA B CA 1
ATOM 7764 C C . ALA B 1 330 ? -15.421 22.626 134.826 1.00 26.48 330 ALA B C 1
ATOM 7765 O O . ALA B 1 330 ? -15.468 21.631 134.095 1.00 26.45 330 ALA B O 1
ATOM 7767 N N . TYR B 1 331 ? -14.481 23.559 134.729 1.00 27.93 331 TYR B N 1
ATOM 7768 C CA . TYR B 1 331 ? -13.422 23.467 133.739 1.00 29.63 331 TYR B CA 1
ATOM 7769 C C . TYR B 1 331 ? -12.749 22.097 133.797 1.00 29.92 331 TYR B C 1
ATOM 7770 O O . TYR B 1 331 ? -12.660 21.402 132.779 1.00 29.62 331 TYR B O 1
ATOM 7779 N N . GLN B 1 332 ? -12.276 21.707 134.983 1.00 28.93 332 GLN B N 1
ATOM 7780 C CA . GLN B 1 332 ? -11.602 20.422 135.131 1.00 27.69 332 GLN B CA 1
ATOM 7781 C C . GLN B 1 332 ? -12.467 19.269 134.666 1.00 26.81 332 GLN B C 1
ATOM 7782 O O . GLN B 1 332 ? -12.036 18.467 133.843 1.00 27.24 332 GLN B O 1
ATOM 7788 N N . SER B 1 333 ? -13.680 19.174 135.197 1.00 25.03 333 SER B N 1
ATOM 7789 C CA . SER B 1 333 ? -14.579 18.095 134.813 1.00 24.97 333 SER B CA 1
ATOM 7790 C C . SER B 1 333 ? -14.744 18.034 133.288 1.00 25.66 333 SER B C 1
ATOM 7791 O O . SER B 1 333 ? -14.493 17.003 132.670 1.00 25.47 333 SER B O 1
ATOM 7794 N N . ALA B 1 334 ? -15.150 19.145 132.681 1.00 25.80 334 ALA B N 1
ATOM 7795 C CA . ALA B 1 334 ? -15.338 19.188 131.237 1.00 27.33 334 ALA B CA 1
ATOM 7796 C C . ALA B 1 334 ? -14.045 18.875 130.472 1.00 28.95 334 ALA B C 1
ATOM 7797 O O . ALA B 1 334 ? -14.066 18.189 129.445 1.00 29.11 334 ALA B O 1
ATOM 7799 N N . SER B 1 335 ? -12.922 19.376 130.972 1.00 28.44 335 SER B N 1
ATOM 7800 C CA . SER B 1 335 ? -11.642 19.146 130.319 1.00 30.24 335 SER B CA 1
ATOM 7801 C C . SER B 1 335 ? -11.243 17.678 130.278 1.00 29.59 335 SER B C 1
ATOM 7802 O O . SER B 1 335 ? -10.428 17.286 129.445 1.00 29.40 335 SER B O 1
ATOM 7805 N N . LYS B 1 336 ? -11.806 16.868 131.173 1.00 30.25 336 LYS B N 1
ATOM 7806 C CA . LYS B 1 336 ? -11.454 15.446 131.234 1.00 31.25 336 LYS B CA 1
ATOM 7807 C C . LYS B 1 336 ? -12.539 14.474 130.783 1.00 32.01 336 LYS B C 1
ATOM 7808 O O . LYS B 1 336 ? -12.566 13.318 131.213 1.00 32.75 336 LYS B O 1
ATOM 7814 N N . GLY B 1 337 ? -13.443 14.943 129.933 1.00 31.95 337 GLY B N 1
ATOM 7815 C CA . GLY B 1 337 ? -14.484 14.069 129.428 1.00 32.43 337 GLY B CA 1
ATOM 7816 C C . GLY B 1 337 ? -15.661 13.771 130.332 1.00 31.81 337 GLY B C 1
ATOM 7817 O O . GLY B 1 337 ? -16.162 12.646 130.349 1.00 31.28 337 GLY B O 1
ATOM 7818 N N . THR B 1 338 ? -16.109 14.766 131.088 1.00 30.82 338 THR B N 1
ATOM 7819 C CA . THR B 1 338 ? -17.261 14.569 131.950 1.00 28.82 338 THR B CA 1
ATOM 7820 C C . THR B 1 338 ? -18.120 15.810 131.931 1.00 28.14 338 THR B C 1
ATOM 7821 O O . THR B 1 338 ? -17.752 16.838 132.489 1.00 28.69 338 THR B O 1
ATOM 7825 N N . PRO B 1 339 ? -19.276 15.734 131.262 1.00 27.16 339 PRO B N 1
ATOM 7826 C CA . PRO B 1 339 ? -20.224 16.846 131.155 1.00 26.56 339 PRO B CA 1
ATOM 7827 C C . PRO B 1 339 ? -20.574 17.319 132.565 1.00 26.28 339 PRO B C 1
ATOM 7828 O O . PRO B 1 339 ? -20.745 16.496 133.470 1.00 25.64 339 PRO B O 1
ATOM 7832 N N . ILE B 1 340 ? -20.698 18.628 132.753 1.00 25.97 340 ILE B N 1
ATOM 7833 C CA . ILE B 1 340 ? -21.019 19.154 134.076 1.00 26.46 340 ILE B CA 1
ATOM 7834 C C . ILE B 1 340 ? -21.916 20.393 134.039 1.00 28.02 340 ILE B C 1
ATOM 7835 O O . ILE B 1 340 ? -21.740 21.278 133.198 1.00 28.00 340 ILE B O 1
ATOM 7840 N N . LEU B 1 341 ? -22.884 20.444 134.950 1.00 28.53 341 LEU B N 1
ATOM 7841 C CA . LEU B 1 341 ? -23.787 21.584 135.038 1.00 29.57 341 LEU B CA 1
ATOM 7842 C C . LEU B 1 341 ? -23.194 22.600 136.005 1.00 31.38 341 LEU B C 1
ATOM 7843 O O . LEU B 1 341 ? -22.775 22.237 137.104 1.00 33.55 341 LEU B O 1
ATOM 7848 N N . MET B 1 342 ? -23.149 23.862 135.591 1.00 32.29 342 MET B N 1
ATOM 7849 C CA . MET B 1 342 ? -22.640 24.937 136.438 1.00 32.51 342 MET B CA 1
ATOM 7850 C C . MET B 1 342 ? -23.850 25.722 136.943 1.00 33.30 342 MET B C 1
ATOM 7851 O O . MET B 1 342 ? -24.406 26.550 136.225 1.00 34.36 342 MET B O 1
ATOM 7856 N N . LYS B 1 343 ? -24.253 25.460 138.178 1.00 33.59 343 LYS B N 1
ATOM 7857 C CA . LYS B 1 343 ? -25.409 26.116 138.765 1.00 33.61 343 LYS B CA 1
ATOM 7858 C C . LYS B 1 343 ? -24.957 27.292 139.613 1.00 35.14 343 LYS B C 1
ATOM 7859 O O . LYS B 1 343 ? -23.898 27.251 140.220 1.00 36.36 343 LYS B O 1
ATOM 7865 N N . ASP B 1 344 ? -25.753 28.352 139.630 1.00 37.38 344 ASP B N 1
ATOM 7866 C CA . ASP B 1 344 ? -25.449 29.522 140.440 1.00 37.88 344 ASP B CA 1
ATOM 7867 C C . ASP B 1 344 ? -26.775 30.194 140.783 1.00 38.34 344 ASP B C 1
ATOM 7868 O O . ASP B 1 344 ? -27.836 29.633 140.509 1.00 38.70 344 ASP B O 1
ATOM 7873 N N . ILE B 1 345 ? -26.727 31.379 141.384 1.00 38.96 345 ILE B N 1
ATOM 7874 C CA . ILE B 1 345 ? -27.951 32.082 141.758 1.00 39.65 345 ILE B CA 1
ATOM 7875 C C . ILE B 1 345 ? -28.196 33.359 140.976 1.00 39.89 345 ILE B C 1
ATOM 7876 O O . ILE B 1 345 ? -29.291 33.914 141.026 1.00 40.35 345 ILE B O 1
ATOM 7881 N N . ASN B 1 346 ? -27.175 33.839 140.275 1.00 39.61 346 ASN B N 1
ATOM 7882 C CA . ASN B 1 346 ? -27.316 35.051 139.478 1.00 40.50 346 ASN B CA 1
ATOM 7883 C C . ASN B 1 346 ? -26.421 35.004 138.252 1.00 41.12 346 ASN B C 1
ATOM 7884 O O . ASN B 1 346 ? -25.357 34.384 138.267 1.00 40.90 346 ASN B O 1
ATOM 7889 N N . GLU B 1 347 ? -26.876 35.660 137.190 1.00 41.45 347 GLU B N 1
ATOM 7890 C CA . GLU B 1 347 ? -26.149 35.705 135.932 1.00 42.52 347 GLU B CA 1
ATOM 7891 C C . GLU B 1 347 ? -24.684 36.066 136.133 1.00 43.11 347 GLU B C 1
ATOM 7892 O O . GLU B 1 347 ? -23.797 35.449 135.547 1.00 42.12 347 GLU B O 1
ATOM 7894 N N . HIS B 1 348 ? -24.435 37.068 136.967 1.00 45.62 348 HIS B N 1
ATOM 7895 C CA . HIS B 1 348 ? -23.073 37.517 137.230 1.00 47.15 348 HIS B CA 1
ATOM 7896 C C . HIS B 1 348 ? -22.169 36.376 137.677 1.00 46.83 348 HIS B C 1
ATOM 7897 O O . HIS B 1 348 ? -21.017 36.290 137.251 1.00 46.70 348 HIS B O 1
ATOM 7904 N N . GLY B 1 349 ? -22.695 35.509 138.537 1.00 46.57 349 GLY B N 1
ATOM 7905 C CA . GLY B 1 349 ? -21.923 34.382 139.018 1.00 46.42 349 GLY B CA 1
ATOM 7906 C C . GLY B 1 349 ? -21.506 33.467 137.883 1.00 47.24 349 GLY B C 1
ATOM 7907 O O . GLY B 1 349 ? -20.360 33.026 137.818 1.00 47.70 349 GLY B O 1
ATOM 7908 N N . ILE B 1 350 ? -22.437 33.184 136.980 1.00 47.71 350 ILE B N 1
ATOM 7909 C CA . ILE B 1 350 ? -22.159 32.325 135.837 1.00 48.69 350 ILE B CA 1
ATOM 7910 C C . ILE B 1 350 ? -21.182 32.979 134.861 1.00 49.63 350 ILE B C 1
ATOM 7911 O O . ILE B 1 350 ? -20.446 32.295 134.156 1.00 50.34 350 ILE B O 1
ATOM 7916 N N . GLU B 1 351 ? -21.182 34.304 134.826 1.00 51.02 351 GLU B N 1
ATOM 7917 C CA . GLU B 1 351 ? -20.291 35.050 133.951 1.00 52.19 351 GLU B CA 1
ATOM 7918 C C . GLU B 1 351 ? -18.850 34.746 134.314 1.00 51.45 351 GLU B C 1
ATOM 7919 O O . GLU B 1 351 ? -18.064 34.317 133.471 1.00 51.19 351 GLU B O 1
ATOM 7925 N N . GLN B 1 352 ? -18.513 34.983 135.580 1.00 50.77 352 GLN B N 1
ATOM 7926 C CA . GLN B 1 352 ? -17.167 34.751 136.086 1.00 50.28 352 GLN B CA 1
ATOM 7927 C C . GLN B 1 352 ? -16.736 33.321 135.788 1.00 48.84 352 GLN B C 1
ATOM 7928 O O . GLN B 1 352 ? -15.629 33.085 135.312 1.00 48.13 352 GLN B O 1
ATOM 7934 N N . GLY B 1 353 ? -17.624 32.374 136.074 1.00 47.51 353 GLY B N 1
ATOM 7935 C CA . GLY B 1 353 ? -17.328 30.975 135.838 1.00 45.99 353 GLY B CA 1
ATOM 7936 C C . GLY B 1 353 ? -16.984 30.681 134.393 1.00 44.95 353 GLY B C 1
ATOM 7937 O O . GLY B 1 353 ? -15.969 30.045 134.106 1.00 44.17 353 GLY B O 1
ATOM 7938 N N . LEU B 1 354 ? -17.832 31.145 133.481 1.00 44.68 354 LEU B N 1
ATOM 7939 C CA . LEU B 1 354 ? -17.619 30.934 132.055 1.00 43.79 354 LEU B CA 1
ATOM 7940 C C . LEU B 1 354 ? -16.427 31.734 131.546 1.00 44.04 354 LEU B C 1
ATOM 7941 O O . LEU B 1 354 ? -15.696 31.281 130.668 1.00 43.54 354 LEU B O 1
ATOM 7946 N N . ALA B 1 355 ? -16.241 32.929 132.095 1.00 45.20 355 ALA B N 1
ATOM 7947 C CA . ALA B 1 355 ? -15.134 33.786 131.693 1.00 46.08 355 ALA B CA 1
ATOM 7948 C C . ALA B 1 355 ? -13.802 33.080 131.923 1.00 47.71 355 ALA B C 1
ATOM 7949 O O . ALA B 1 355 ? -12.969 33.009 131.018 1.00 47.74 355 ALA B O 1
ATOM 7951 N N . GLU B 1 356 ? -13.611 32.555 133.132 1.00 48.88 356 GLU B N 1
ATOM 7952 C CA . GLU B 1 356 ? -12.376 31.868 133.491 1.00 50.07 356 GLU B CA 1
ATOM 7953 C C . GLU B 1 356 ? -12.162 30.586 132.711 1.00 49.77 356 GLU B C 1
ATOM 7954 O O . GLU B 1 356 ? -11.046 30.293 132.285 1.00 49.62 356 GLU B O 1
ATOM 7960 N N . ALA B 1 357 ? -13.224 29.811 132.533 1.00 49.32 357 ALA B N 1
ATOM 7961 C CA . ALA B 1 357 ? -13.103 28.568 131.788 1.00 49.81 357 ALA B CA 1
ATOM 7962 C C . ALA B 1 357 ? -12.599 28.906 130.394 1.00 50.21 357 ALA B C 1
ATOM 7963 O O . ALA B 1 357 ? -11.863 28.135 129.780 1.00 49.87 357 ALA B O 1
ATOM 7965 N N . ALA B 1 358 ? -12.997 30.078 129.912 1.00 51.60 358 ALA B N 1
ATOM 7966 C CA . ALA B 1 358 ? -12.600 30.550 128.591 1.00 52.61 358 ALA B CA 1
ATOM 7967 C C . ALA B 1 358 ? -11.128 30.963 128.554 1.00 52.43 358 ALA B C 1
ATOM 7968 O O . ALA B 1 358 ? -10.377 30.510 127.692 1.00 51.79 358 ALA B O 1
ATOM 7970 N N . LYS B 1 359 ? -10.723 31.821 129.488 1.00 52.13 359 LYS B N 1
ATOM 7971 C CA . LYS B 1 359 ? -9.343 32.287 129.546 1.00 52.52 359 LYS B CA 1
ATOM 7972 C C . LYS B 1 359 ? -8.362 31.125 129.520 1.00 52.60 359 LYS B C 1
ATOM 7973 O O . LYS B 1 359 ? -7.338 31.189 128.843 1.00 52.76 359 LYS B O 1
ATOM 7979 N N . LEU B 1 360 ? -8.674 30.063 130.256 1.00 52.50 360 LEU B N 1
ATOM 7980 C CA . LEU B 1 360 ? -7.795 28.899 130.302 1.00 52.78 360 LEU B CA 1
ATOM 7981 C C . LEU B 1 360 ? -7.771 28.175 128.965 1.00 53.17 360 LEU B C 1
ATOM 7982 O O . LEU B 1 360 ? -6.703 27.907 128.414 1.00 53.40 360 LEU B O 1
ATOM 7987 N N . LEU B 1 361 ? -8.951 27.857 128.446 1.00 53.56 361 LEU B N 1
ATOM 7988 C CA . LEU B 1 361 ? -9.046 27.169 127.170 1.00 53.71 361 LEU B CA 1
ATOM 7989 C C . LEU B 1 361 ? -8.391 27.999 126.069 1.00 55.11 361 LEU B C 1
ATOM 7990 O O . LEU B 1 361 ? -7.616 27.470 125.270 1.00 54.77 361 LEU B O 1
ATOM 7995 N N . VAL B 1 362 ? -8.695 29.295 126.035 1.00 56.61 362 VAL B N 1
ATOM 7996 C CA . VAL B 1 362 ? -8.121 30.194 125.035 1.00 58.68 362 VAL B CA 1
ATOM 7997 C C . VAL B 1 362 ? -6.611 30.270 125.212 1.00 59.77 362 VAL B C 1
ATOM 7998 O O . VAL B 1 362 ? -5.862 30.284 124.237 1.00 60.75 362 VAL B O 1
ATOM 8002 N N . GLY B 1 363 ? -6.171 30.314 126.464 1.00 61.01 363 GLY B N 1
ATOM 8003 C CA . GLY B 1 363 ? -4.750 30.384 126.745 1.00 61.99 363 GLY B CA 1
ATOM 8004 C C . GLY B 1 363 ? -3.984 29.237 126.113 1.00 62.79 363 GLY B C 1
ATOM 8005 O O . GLY B 1 363 ? -2.926 29.446 125.520 1.00 62.72 363 GLY B O 1
ATOM 8006 N N . ARG B 1 364 ? -4.516 28.025 126.236 1.00 63.76 364 ARG B N 1
ATOM 8007 C CA . ARG B 1 364 ? -3.867 26.847 125.671 1.00 65.43 364 ARG B CA 1
ATOM 8008 C C . ARG B 1 364 ? -3.848 26.857 124.145 1.00 65.96 364 ARG B C 1
ATOM 8009 O O . ARG B 1 364 ? -2.861 26.462 123.524 1.00 65.58 364 ARG B O 1
ATOM 8017 N N . VAL B 1 365 ? -4.939 27.303 123.537 1.00 66.73 365 VAL B N 1
ATOM 8018 C CA . VAL B 1 365 ? -5.003 27.358 122.086 1.00 67.92 365 VAL B CA 1
ATOM 8019 C C . VAL B 1 365 ? -4.056 28.450 121.605 1.00 68.89 365 VAL B C 1
ATOM 8020 O O . VAL B 1 365 ? -3.430 28.324 120.552 1.00 69.19 365 VAL B O 1
ATOM 8024 N N . ASP B 1 366 ? -3.953 29.520 122.390 1.00 69.56 366 ASP B N 1
ATOM 8025 C CA . ASP B 1 366 ? -3.071 30.641 122.071 1.00 70.16 366 ASP B CA 1
ATOM 8026 C C . ASP B 1 366 ? -1.612 30.257 122.308 1.00 70.08 366 ASP B C 1
ATOM 8027 O O . ASP B 1 366 ? -0.713 31.098 122.205 1.00 70.94 366 ASP B O 1
ATOM 8032 N N . LYS B 1 367 ? -1.389 28.985 122.634 1.00 68.74 367 LYS B N 1
ATOM 8033 C CA . LYS B 1 367 ? -0.045 28.478 122.883 1.00 67.82 367 LYS B CA 1
ATOM 8034 C C . LYS B 1 367 ? 0.184 27.173 122.125 1.00 67.52 367 LYS B C 1
ATOM 8035 O O . LYS B 1 367 ? 1.131 26.440 122.406 1.00 67.29 367 LYS B O 1
ATOM 8037 N N . GLY B 1 368 ? -0.692 26.892 121.163 1.00 67.43 368 GLY B N 1
ATOM 8038 C CA . GLY B 1 368 ? -0.576 25.680 120.367 1.00 66.37 368 GLY B CA 1
ATOM 8039 C C . GLY B 1 368 ? -0.662 24.378 121.146 1.00 65.44 368 GLY B C 1
ATOM 8040 O O . GLY B 1 368 ? -0.411 23.302 120.602 1.00 64.66 368 GLY B O 1
ATOM 8041 N N . ARG B 1 369 ? -1.014 24.466 122.423 1.00 64.89 369 ARG B N 1
ATOM 8042 C CA . ARG B 1 369 ? -1.125 23.275 123.254 1.00 63.55 369 ARG B CA 1
ATOM 8043 C C . ARG B 1 369 ? -2.506 22.646 123.111 1.00 62.94 369 ARG B C 1
ATOM 8044 O O . ARG B 1 369 ? -2.719 21.512 123.538 1.00 62.62 369 ARG B O 1
ATOM 8046 N N . MET B 1 370 ? -3.438 23.380 122.500 1.00 62.21 370 MET B N 1
ATOM 8047 C CA . MET B 1 370 ? -4.802 22.885 122.326 1.00 61.08 370 MET B CA 1
ATOM 8048 C C . MET B 1 370 ? -5.472 23.252 121.000 1.00 60.28 370 MET B C 1
ATOM 8049 O O . MET B 1 370 ? -5.326 24.368 120.496 1.00 60.38 370 MET B O 1
ATOM 8054 N N . THR B 1 371 ? -6.221 22.292 120.462 1.00 59.65 371 THR B N 1
ATOM 8055 C CA . THR B 1 371 ? -6.957 22.436 119.204 1.00 58.64 371 THR B CA 1
ATOM 8056 C C . THR B 1 371 ? -8.216 23.282 119.371 1.00 57.81 371 THR B C 1
ATOM 8057 O O . THR B 1 371 ? -8.927 23.164 120.369 1.00 58.69 371 THR B O 1
ATOM 8061 N N . PRO B 1 372 ? -8.513 24.145 118.390 1.00 56.36 372 PRO B N 1
ATOM 8062 C CA . PRO B 1 372 ? -9.713 24.981 118.484 1.00 54.70 372 PRO B CA 1
ATOM 8063 C C . PRO B 1 372 ? -10.944 24.095 118.619 1.00 52.91 372 PRO B C 1
ATOM 8064 O O . PRO B 1 372 ? -11.916 24.449 119.291 1.00 51.63 372 PRO B O 1
ATOM 8068 N N . ALA B 1 373 ? -10.885 22.933 117.977 1.00 51.27 373 ALA B N 1
ATOM 8069 C CA . ALA B 1 373 ? -11.978 21.973 118.017 1.00 50.31 373 ALA B CA 1
ATOM 8070 C C . ALA B 1 373 ? -12.113 21.387 119.415 1.00 50.15 373 ALA B C 1
ATOM 8071 O O . ALA B 1 373 ? -13.221 21.104 119.873 1.00 50.31 373 ALA B O 1
ATOM 8073 N N . LYS B 1 374 ? -10.983 21.204 120.090 1.00 49.65 374 LYS B N 1
ATOM 8074 C CA . LYS B 1 374 ? -10.984 20.653 121.437 1.00 48.11 374 LYS B CA 1
ATOM 8075 C C . LYS B 1 374 ? -11.589 21.667 122.392 1.00 46.78 374 LYS B C 1
ATOM 8076 O O . LYS B 1 374 ? -12.376 21.310 123.266 1.00 46.52 374 LYS B O 1
ATOM 8078 N N . MET B 1 375 ? -11.223 22.933 122.216 1.00 45.84 375 MET B N 1
ATOM 8079 C CA . MET B 1 375 ? -11.747 23.995 123.066 1.00 45.50 375 MET B CA 1
ATOM 8080 C C . MET B 1 375 ? -13.261 24.011 122.976 1.00 45.01 375 MET B C 1
ATOM 8081 O O . MET B 1 375 ? -13.940 24.357 123.935 1.00 45.56 375 MET B O 1
ATOM 8086 N N . ALA B 1 376 ? -13.779 23.639 121.810 1.00 45.35 376 ALA B N 1
ATOM 8087 C CA . ALA B 1 376 ? -15.219 23.605 121.583 1.00 45.30 376 ALA B CA 1
ATOM 8088 C C . ALA B 1 376 ? -15.846 22.498 122.415 1.00 45.04 376 ALA B C 1
ATOM 8089 O O . ALA B 1 376 ? -16.872 22.706 123.068 1.00 44.17 376 ALA B O 1
ATOM 8091 N N . GLU B 1 377 ? -15.226 21.322 122.387 1.00 45.12 377 GLU B N 1
ATOM 8092 C CA . GLU B 1 377 ? -15.718 20.186 123.156 1.00 45.58 377 GLU B CA 1
ATOM 8093 C C . GLU B 1 377 ? -15.806 20.523 124.640 1.00 44.54 377 GLU B C 1
ATOM 8094 O O . GLU B 1 377 ? -16.808 20.227 125.287 1.00 44.79 377 GLU B O 1
ATOM 8100 N N . VAL B 1 378 ? -14.753 21.132 125.178 1.00 43.09 378 VAL B N 1
ATOM 8101 C CA . VAL B 1 378 ? -14.731 21.500 126.589 1.00 41.75 378 VAL B CA 1
ATOM 8102 C C . VAL B 1 378 ? -15.880 22.455 126.929 1.00 39.98 378 VAL B C 1
ATOM 8103 O O . VAL B 1 378 ? -16.714 22.153 127.785 1.00 39.35 378 VAL B O 1
ATOM 8107 N N . LEU B 1 379 ? -15.927 23.602 126.256 1.00 37.50 379 LEU B N 1
ATOM 8108 C CA . LEU B 1 379 ? -16.977 24.579 126.513 1.00 35.68 379 LEU B CA 1
ATOM 8109 C C . LEU B 1 379 ? -18.380 23.981 126.408 1.00 35.36 379 LEU B C 1
ATOM 8110 O O . LEU B 1 379 ? -19.230 24.248 127.255 1.00 35.74 379 LEU B O 1
ATOM 8115 N N . ASN B 1 380 ? -18.629 23.173 125.381 1.00 34.56 380 ASN B N 1
ATOM 8116 C CA . ASN B 1 380 ? -19.946 22.564 125.233 1.00 34.87 380 ASN B CA 1
ATOM 8117 C C . ASN B 1 380 ? -20.211 21.606 126.382 1.00 34.36 380 ASN B C 1
ATOM 8118 O O . ASN B 1 380 ? -21.355 21.227 126.630 1.00 35.15 380 ASN B O 1
ATOM 8123 N N . GLY B 1 381 ? -19.144 21.212 127.074 1.00 34.26 381 GLY B N 1
ATOM 8124 C CA . GLY B 1 381 ? -19.279 20.299 128.198 1.00 34.25 381 GLY B CA 1
ATOM 8125 C C . GLY B 1 381 ? -19.820 21.013 129.422 1.00 34.36 381 GLY B C 1
ATOM 8126 O O . GLY B 1 381 ? -20.496 20.409 130.255 1.00 34.65 381 GLY B O 1
ATOM 8127 N N . ILE B 1 382 ? -19.514 22.302 129.528 1.00 33.38 382 ILE B N 1
ATOM 8128 C CA . ILE B 1 382 ? -19.972 23.107 130.646 1.00 32.80 382 ILE B CA 1
ATOM 8129 C C . ILE B 1 382 ? -21.335 23.678 130.283 1.00 33.03 382 ILE B C 1
ATOM 8130 O O . ILE B 1 382 ? -21.490 24.334 129.252 1.00 33.71 382 ILE B O 1
ATOM 8135 N N . ARG B 1 383 ? -22.323 23.423 131.133 1.00 33.35 383 ARG B N 1
ATOM 8136 C CA . ARG B 1 383 ? -23.676 23.899 130.886 1.00 32.94 383 ARG B CA 1
ATOM 8137 C C . ARG B 1 383 ? -24.199 24.759 132.024 1.00 32.24 383 ARG B C 1
ATOM 8138 O O . ARG B 1 383 ? -24.644 24.248 133.050 1.00 30.47 383 ARG B O 1
ATOM 8146 N N . PRO B 1 384 ? -24.162 26.088 131.840 1.00 32.11 384 PRO B N 1
ATOM 8147 C CA . PRO B 1 384 ? -24.614 27.085 132.812 1.00 31.43 384 PRO B CA 1
ATOM 8148 C C . PRO B 1 384 ? -26.103 26.975 133.067 1.00 31.01 384 PRO B C 1
ATOM 8149 O O . PRO B 1 384 ? -26.862 26.574 132.189 1.00 32.05 384 PRO B O 1
ATOM 8153 N N . THR B 1 385 ? -26.520 27.344 134.270 1.00 30.72 385 THR B N 1
ATOM 8154 C CA . THR B 1 385 ? -27.925 27.284 134.632 1.00 30.03 385 THR B CA 1
ATOM 8155 C C . THR B 1 385 ? -28.164 27.960 135.963 1.00 29.58 385 THR B C 1
ATOM 8156 O O . THR B 1 385 ? -27.224 28.232 136.704 1.00 29.63 385 THR B O 1
ATOM 8160 N N . LEU B 1 386 ? -29.434 28.220 136.257 1.00 29.72 386 LEU B N 1
ATOM 8161 C CA . LEU B 1 386 ? -29.831 28.861 137.500 1.00 30.04 386 LEU B CA 1
ATOM 8162 C C . LEU B 1 386 ? -31.008 28.115 138.125 1.00 30.26 386 LEU B C 1
ATOM 8163 O O . LEU B 1 386 ? -31.684 28.631 139.016 1.00 31.14 386 LEU B O 1
ATOM 8168 N N . SER B 1 387 ? -31.267 26.906 137.646 1.00 29.61 387 SER B N 1
ATOM 8169 C CA . SER B 1 387 ? -32.356 26.109 138.193 1.00 30.29 387 SER B CA 1
ATOM 8170 C C . SER B 1 387 ? -31.886 24.671 138.298 1.00 29.68 387 SER B C 1
ATOM 8171 O O . SER B 1 387 ? -30.774 24.353 137.894 1.00 29.19 387 SER B O 1
ATOM 8174 N N . TYR B 1 388 ? -32.728 23.802 138.842 1.00 30.62 388 TYR B N 1
ATOM 8175 C CA . TYR B 1 388 ? -32.368 22.395 138.988 1.00 31.43 388 TYR B CA 1
ATOM 8176 C C . TYR B 1 388 ? -33.086 21.532 137.962 1.00 32.19 388 TYR B C 1
ATOM 8177 O O . TYR B 1 388 ? -33.125 20.309 138.093 1.00 33.93 388 TYR B O 1
ATOM 8186 N N . GLY B 1 389 ? -33.648 22.174 136.944 1.00 31.70 389 GLY B N 1
ATOM 8187 C CA . GLY B 1 389 ? -34.387 21.457 135.924 1.00 31.35 389 GLY B CA 1
ATOM 8188 C C . GLY B 1 389 ? -33.687 20.314 135.217 1.00 32.27 389 GLY B C 1
ATOM 8189 O O . GLY B 1 389 ? -34.347 19.391 134.739 1.00 33.65 389 GLY B O 1
ATOM 8190 N N . ASP B 1 390 ? -32.361 20.356 135.143 1.00 32.48 390 ASP B N 1
ATOM 8191 C CA . ASP B 1 390 ? -31.615 19.305 134.454 1.00 32.50 390 ASP B CA 1
ATOM 8192 C C . ASP B 1 390 ? -30.833 18.389 135.385 1.00 32.19 390 ASP B C 1
ATOM 8193 O O . ASP B 1 390 ? -30.090 17.523 134.913 1.00 31.94 390 ASP B O 1
ATOM 8198 N N . PHE B 1 391 ? -30.999 18.574 136.695 1.00 31.65 391 PHE B N 1
ATOM 8199 C CA . PHE B 1 391 ? -30.285 17.764 137.684 1.00 32.30 391 PHE B CA 1
ATOM 8200 C C . PHE B 1 391 ? -30.801 16.341 137.786 1.00 32.25 391 PHE B C 1
ATOM 8201 O O . PHE B 1 391 ? -30.182 15.491 138.424 1.00 34.22 391 PHE B O 1
ATOM 8209 N N . GLY B 1 392 ? -31.930 16.085 137.139 1.00 32.62 392 GLY B N 1
ATOM 8210 C CA . GLY B 1 392 ? -32.537 14.767 137.171 1.00 32.24 392 GLY B CA 1
ATOM 8211 C C . GLY B 1 392 ? -31.645 13.558 136.955 1.00 32.74 392 GLY B C 1
ATOM 8212 O O . GLY B 1 392 ? -31.874 12.520 137.571 1.00 35.53 392 GLY B O 1
ATOM 8213 N N . ASN B 1 393 ? -30.637 13.665 136.096 1.00 32.52 393 ASN B N 1
ATOM 8214 C CA . ASN B 1 393 ? -29.771 12.517 135.839 1.00 32.86 393 ASN B CA 1
ATOM 8215 C C . ASN B 1 393 ? -28.317 12.712 136.267 1.00 31.82 393 ASN B C 1
ATOM 8216 O O . ASN B 1 393 ? -27.421 12.021 135.774 1.00 29.96 393 ASN B O 1
ATOM 8221 N N . VAL B 1 394 ? -28.086 13.654 137.178 1.00 30.64 394 VAL B N 1
ATOM 8222 C CA . VAL B 1 394 ? -26.741 13.921 137.685 1.00 29.21 394 VAL B CA 1
ATOM 8223 C C . VAL B 1 394 ? -26.313 12.779 138.615 1.00 28.10 394 VAL B C 1
ATOM 8224 O O . VAL B 1 394 ? -27.078 12.364 139.482 1.00 26.84 394 VAL B O 1
ATOM 8228 N N . ASP B 1 395 ? -25.096 12.272 138.425 1.00 27.40 395 ASP B N 1
ATOM 8229 C CA . ASP B 1 395 ? -24.586 11.180 139.253 1.00 27.81 395 ASP B CA 1
ATOM 8230 C C . ASP B 1 395 ? -23.858 11.679 140.507 1.00 27.52 395 ASP B C 1
ATOM 8231 O O . ASP B 1 395 ? -23.866 11.012 141.547 1.00 27.50 395 ASP B O 1
ATOM 8236 N N . LEU B 1 396 ? -23.223 12.845 140.401 1.00 26.36 396 LEU B N 1
ATOM 8237 C CA . LEU B 1 396 ? -22.499 13.431 141.525 1.00 25.31 396 LEU B CA 1
ATOM 8238 C C . LEU B 1 396 ? -22.541 14.955 141.479 1.00 25.47 396 LEU B C 1
ATOM 8239 O O . LEU B 1 396 ? -22.209 15.564 140.461 1.00 26.20 396 LEU B O 1
ATOM 8244 N N . VAL B 1 397 ? -22.954 15.568 142.584 1.00 24.89 397 VAL B N 1
ATOM 8245 C CA . VAL B 1 397 ? -23.026 17.022 142.665 1.00 24.83 397 VAL B CA 1
ATOM 8246 C C . VAL B 1 397 ? -21.994 17.551 143.650 1.00 25.41 397 VAL B C 1
ATOM 8247 O O . VAL B 1 397 ? -21.933 17.100 144.791 1.00 25.19 397 VAL B O 1
ATOM 8251 N N . VAL B 1 398 ? -21.192 18.513 143.200 1.00 26.52 398 VAL B N 1
ATOM 8252 C CA . VAL B 1 398 ? -20.160 19.134 144.032 1.00 24.37 398 VAL B CA 1
ATOM 8253 C C . VAL B 1 398 ? -20.629 20.517 144.467 1.00 24.65 398 VAL B C 1
ATOM 8254 O O . VAL B 1 398 ? -20.830 21.404 143.639 1.00 25.83 398 VAL B O 1
ATOM 8258 N N . GLU B 1 399 ? -20.799 20.701 145.768 1.00 24.24 399 GLU B N 1
ATOM 8259 C CA . GLU B 1 399 ? -21.227 21.982 146.307 1.00 25.08 399 GLU B CA 1
ATOM 8260 C C . GLU B 1 399 ? -20.017 22.873 146.557 1.00 24.64 399 GLU B C 1
ATOM 8261 O O . GLU B 1 399 ? -19.145 22.519 147.338 1.00 26.33 399 GLU B O 1
ATOM 8267 N N . ALA B 1 400 ? -19.957 24.020 145.886 1.00 25.28 400 ALA B N 1
ATOM 8268 C CA . ALA B 1 400 ? -18.836 24.946 146.059 1.00 25.26 400 ALA B CA 1
ATOM 8269 C C . ALA B 1 400 ? -19.345 26.361 146.288 1.00 26.04 400 ALA B C 1
ATOM 8270 O O . ALA B 1 400 ? -18.932 27.305 145.623 1.00 26.97 400 ALA B O 1
ATOM 8272 N N . VAL B 1 401 ? -20.243 26.493 147.251 1.00 28.56 401 VAL B N 1
ATOM 8273 C CA . VAL B 1 401 ? -20.851 27.770 147.607 1.00 30.93 401 VAL B CA 1
ATOM 8274 C C . VAL B 1 401 ? -20.050 28.458 148.713 1.00 32.64 401 VAL B C 1
ATOM 8275 O O . VAL B 1 401 ? -19.084 27.902 149.225 1.00 32.54 401 VAL B O 1
ATOM 8279 N N . VAL B 1 402 ? -20.458 29.670 149.073 1.00 34.98 402 VAL B N 1
ATOM 8280 C CA . VAL B 1 402 ? -19.809 30.441 150.128 1.00 37.29 402 VAL B CA 1
ATOM 8281 C C . VAL B 1 402 ? -19.519 29.590 151.369 1.00 37.98 402 VAL B C 1
ATOM 8282 O O . VAL B 1 402 ? -20.272 28.660 151.681 1.00 37.18 402 VAL B O 1
ATOM 8286 N N . GLU B 1 403 ? -18.426 29.911 152.066 1.00 38.38 403 GLU B N 1
ATOM 8287 C CA . GLU B 1 403 ? -18.043 29.200 153.290 1.00 39.93 403 GLU B CA 1
ATOM 8288 C C . GLU B 1 403 ? -18.950 29.599 154.442 1.00 39.79 403 GLU B C 1
ATOM 8289 O O . GLU B 1 403 ? -18.557 30.385 155.300 1.00 40.33 403 GLU B O 1
ATOM 8295 N N . ASN B 1 404 ? -20.161 29.062 154.455 1.00 40.36 404 ASN B N 1
ATOM 8296 C CA . ASN B 1 404 ? -21.122 29.359 155.505 1.00 40.91 404 ASN B CA 1
ATOM 8297 C C . ASN B 1 404 ? -21.955 28.115 155.761 1.00 41.09 404 ASN B C 1
ATOM 8298 O O . ASN B 1 404 ? -22.704 27.674 154.891 1.00 41.64 404 ASN B O 1
ATOM 8303 N N . PRO B 1 405 ? -21.835 27.536 156.963 1.00 40.75 405 PRO B N 1
ATOM 8304 C CA . PRO B 1 405 ? -22.564 26.332 157.364 1.00 40.72 405 PRO B CA 1
ATOM 8305 C C . PRO B 1 405 ? -24.056 26.401 157.069 1.00 41.65 405 PRO B C 1
ATOM 8306 O O . PRO B 1 405 ? -24.628 25.480 156.488 1.00 42.42 405 PRO B O 1
ATOM 8310 N N . LYS B 1 406 ? -24.681 27.497 157.478 1.00 42.71 406 LYS B N 1
ATOM 8311 C CA . LYS B 1 406 ? -26.110 27.688 157.272 1.00 43.19 406 LYS B CA 1
ATOM 8312 C C . LYS B 1 406 ? -26.451 27.642 155.782 1.00 41.97 406 LYS B C 1
ATOM 8313 O O . LYS B 1 406 ? -27.371 26.932 155.375 1.00 42.98 406 LYS B O 1
ATOM 8319 N N . VAL B 1 407 ? -25.707 28.398 154.976 1.00 39.59 407 VAL B N 1
ATOM 8320 C CA . VAL B 1 407 ? -25.928 28.437 153.535 1.00 38.47 407 VAL B CA 1
ATOM 8321 C C . VAL B 1 407 ? -25.767 27.052 152.921 1.00 38.08 407 VAL B C 1
ATOM 8322 O O . VAL B 1 407 ? -26.653 26.577 152.213 1.00 38.51 407 VAL B O 1
ATOM 8326 N N . LYS B 1 408 ? -24.636 26.407 153.199 1.00 37.17 408 LYS B N 1
ATOM 8327 C CA . LYS B 1 408 ? -24.359 25.079 152.663 1.00 35.99 408 LYS B CA 1
ATOM 8328 C C . LYS B 1 408 ? -25.426 24.056 153.033 1.00 36.08 408 LYS B C 1
ATOM 8329 O O . LYS B 1 408 ? -25.878 23.280 152.186 1.00 36.02 408 LYS B O 1
ATOM 8335 N N . GLN B 1 409 ? -25.823 24.046 154.299 1.00 36.26 409 GLN B N 1
ATOM 8336 C CA . GLN B 1 409 ? -26.839 23.106 154.746 1.00 36.00 409 GLN B CA 1
ATOM 8337 C C . GLN B 1 409 ? -28.161 23.324 154.030 1.00 34.52 409 GLN B C 1
ATOM 8338 O O . GLN B 1 409 ? -28.890 22.373 153.769 1.00 33.95 409 GLN B O 1
ATOM 8344 N N . ALA B 1 410 ? -28.465 24.575 153.707 1.00 33.58 410 ALA B N 1
ATOM 8345 C CA . ALA B 1 410 ? -29.707 24.888 153.007 1.00 32.57 410 ALA B CA 1
ATOM 8346 C C . ALA B 1 410 ? -29.632 24.393 151.567 1.00 32.75 410 ALA B C 1
ATOM 8347 O O . ALA B 1 410 ? -30.513 23.664 151.109 1.00 33.66 410 ALA B O 1
ATOM 8349 N N . VAL B 1 411 ? -28.574 24.781 150.860 1.00 32.36 411 VAL B N 1
ATOM 8350 C CA . VAL B 1 411 ? -28.399 24.377 149.471 1.00 32.90 411 VAL B CA 1
ATOM 8351 C C . VAL B 1 411 ? -28.315 22.865 149.337 1.00 32.09 411 VAL B C 1
ATOM 8352 O O . VAL B 1 411 ? -28.994 22.267 148.500 1.00 31.14 411 VAL B O 1
ATOM 8356 N N . LEU B 1 412 ? -27.477 22.245 150.161 1.00 31.46 412 LEU B N 1
ATOM 8357 C CA . LEU B 1 412 ? -27.322 20.797 150.103 1.00 31.85 412 LEU B CA 1
ATOM 8358 C C . LEU B 1 412 ? -28.660 20.080 150.270 1.00 31.53 412 LEU B C 1
ATOM 8359 O O . LEU B 1 412 ? -28.966 19.142 149.540 1.00 30.17 412 LEU B O 1
ATOM 8364 N N . ALA B 1 413 ? -29.454 20.535 151.232 1.00 31.71 413 ALA B N 1
ATOM 8365 C CA . ALA B 1 413 ? -30.755 19.942 151.495 1.00 32.22 413 ALA B CA 1
ATOM 8366 C C . ALA B 1 413 ? -31.678 20.159 150.301 1.00 33.65 413 ALA B C 1
ATOM 8367 O O . ALA B 1 413 ? -32.494 19.294 149.967 1.00 33.80 413 ALA B O 1
ATOM 8369 N N . GLU B 1 414 ? -31.535 21.317 149.660 1.00 33.27 414 GLU B N 1
ATOM 8370 C CA . GLU B 1 414 ? -32.356 21.674 148.509 1.00 33.67 414 GLU B CA 1
ATOM 8371 C C . GLU B 1 414 ? -32.076 20.796 147.291 1.00 34.00 414 GLU B C 1
ATOM 8372 O O . GLU B 1 414 ? -32.994 20.212 146.716 1.00 35.55 414 GLU B O 1
ATOM 8378 N N . VAL B 1 415 ? -30.808 20.702 146.907 1.00 33.32 415 VAL B N 1
ATOM 8379 C CA . VAL B 1 415 ? -30.422 19.907 145.750 1.00 34.05 415 VAL B CA 1
ATOM 8380 C C . VAL B 1 415 ? -30.794 18.444 145.917 1.00 34.24 415 VAL B C 1
ATOM 8381 O O . VAL B 1 415 ? -31.125 17.762 144.949 1.00 33.93 415 VAL B O 1
ATOM 8385 N N . GLU B 1 416 ? -30.729 17.960 147.148 1.00 34.84 416 GLU B N 1
ATOM 8386 C CA . GLU B 1 416 ? -31.056 16.570 147.420 1.00 36.15 416 GLU B CA 1
ATOM 8387 C C . GLU B 1 416 ? -32.452 16.202 146.899 1.00 36.38 416 GLU B C 1
ATOM 8388 O O . GLU B 1 416 ? -32.691 15.058 146.495 1.00 35.50 416 GLU B O 1
ATOM 8394 N N . ASN B 1 417 ? -33.363 17.173 146.892 1.00 35.52 417 ASN B N 1
ATOM 8395 C CA . ASN B 1 417 ? -34.721 16.931 146.412 1.00 36.01 417 ASN B CA 1
ATOM 8396 C C . ASN B 1 417 ? -34.848 17.129 144.902 1.00 35.86 417 ASN B C 1
ATOM 8397 O O . ASN B 1 417 ? -35.956 17.167 144.373 1.00 36.82 417 ASN B O 1
ATOM 8402 N N . HIS B 1 418 ? -33.717 17.255 144.213 1.00 35.03 418 HIS B N 1
ATOM 8403 C CA . HIS B 1 418 ? -33.726 17.460 142.772 1.00 32.70 418 HIS B CA 1
ATOM 8404 C C . HIS B 1 418 ? -32.842 16.461 142.033 1.00 32.30 418 HIS B C 1
ATOM 8405 O O . HIS B 1 418 ? -32.706 16.532 140.811 1.00 34.24 418 HIS B O 1
ATOM 8412 N N . VAL B 1 419 ? -32.230 15.538 142.766 1.00 29.68 419 VAL B N 1
ATOM 8413 C CA . VAL B 1 419 ? -31.389 14.525 142.137 1.00 28.17 419 VAL B CA 1
ATOM 8414 C C . VAL B 1 419 ? -31.906 13.144 142.504 1.00 27.90 419 VAL B C 1
ATOM 8415 O O . VAL B 1 419 ? -32.761 13.014 143.372 1.00 27.97 419 VAL B O 1
ATOM 8419 N N . ARG B 1 420 ? -31.401 12.114 141.836 1.00 29.87 420 ARG B N 1
ATOM 8420 C CA . ARG B 1 420 ? -31.817 10.750 142.134 1.00 30.99 420 ARG B CA 1
ATOM 8421 C C . ARG B 1 420 ? -31.445 10.493 143.588 1.00 33.09 420 ARG B C 1
ATOM 8422 O O . ARG B 1 420 ? -30.521 11.125 144.103 1.00 33.66 420 ARG B O 1
ATOM 8430 N N . GLU B 1 421 ? -32.138 9.576 144.259 1.00 34.03 421 GLU B N 1
ATOM 8431 C CA . GLU B 1 421 ? -31.803 9.321 145.650 1.00 35.88 421 GLU B CA 1
ATOM 8432 C C . GLU B 1 421 ? -30.522 8.508 145.810 1.00 34.04 421 GLU B C 1
ATOM 8433 O O . GLU B 1 421 ? -30.068 8.268 146.924 1.00 34.58 421 GLU B O 1
ATOM 8439 N N . ASP B 1 422 ? -29.930 8.103 144.693 1.00 32.92 422 ASP B N 1
ATOM 8440 C CA . ASP B 1 422 ? -28.684 7.343 144.728 1.00 32.33 422 ASP B CA 1
ATOM 8441 C C . ASP B 1 422 ? -27.535 8.219 144.222 1.00 31.01 422 ASP B C 1
ATOM 8442 O O . ASP B 1 422 ? -26.413 7.748 144.012 1.00 29.70 422 ASP B O 1
ATOM 8447 N N . ALA B 1 423 ? -27.828 9.503 144.034 1.00 29.26 423 ALA B N 1
ATOM 8448 C CA . ALA B 1 423 ? -26.822 10.459 143.573 1.00 29.60 423 ALA B CA 1
ATOM 8449 C C . ALA B 1 423 ? -25.901 10.840 144.728 1.00 28.52 423 ALA B C 1
ATOM 8450 O O . ALA B 1 423 ? -26.352 10.998 145.861 1.00 29.93 423 ALA B O 1
ATOM 8452 N N . ILE B 1 424 ? -24.612 10.985 144.447 1.00 28.31 424 ILE B N 1
ATOM 8453 C CA . ILE B 1 424 ? -23.668 11.378 145.488 1.00 28.50 424 ILE B CA 1
ATOM 8454 C C . ILE B 1 424 ? -23.575 12.897 145.571 1.00 27.20 424 ILE B C 1
ATOM 8455 O O . ILE B 1 424 ? -23.543 13.584 144.551 1.00 28.16 424 ILE B O 1
ATOM 8460 N N . LEU B 1 425 ? -23.554 13.410 146.797 1.00 27.20 425 LEU B N 1
ATOM 8461 C CA . LEU B 1 425 ? -23.438 14.842 147.046 1.00 27.41 425 LEU B CA 1
ATOM 8462 C C . LEU B 1 425 ? -22.112 15.070 147.763 1.00 28.17 425 LEU B C 1
ATOM 8463 O O . LEU B 1 425 ? -21.727 14.298 148.645 1.00 28.16 425 LEU B O 1
ATOM 8468 N N . ALA B 1 426 ? -21.413 16.130 147.384 1.00 28.68 426 ALA B N 1
ATOM 8469 C CA . ALA B 1 426 ? -20.125 16.430 147.980 1.00 28.31 426 ALA B CA 1
ATOM 8470 C C . ALA B 1 426 ? -19.980 17.914 148.222 1.00 29.74 426 ALA B C 1
ATOM 8471 O O . ALA B 1 426 ? -20.561 18.724 147.507 1.00 32.04 426 ALA B O 1
ATOM 8473 N N . SER B 1 427 ? -19.208 18.268 149.240 1.00 29.31 427 SER B N 1
ATOM 8474 C CA . SER B 1 427 ? -18.966 19.666 149.544 1.00 28.31 427 SER B CA 1
ATOM 8475 C C . SER B 1 427 ? -17.477 19.931 149.369 1.00 28.69 427 SER B C 1
ATOM 8476 O O . SER B 1 427 ? -16.640 19.095 149.716 1.00 29.71 427 SER B O 1
ATOM 8479 N N . ASN B 1 428 ? -17.148 21.091 148.819 1.00 27.33 428 ASN B N 1
ATOM 8480 C CA . ASN B 1 428 ? -15.759 21.453 148.587 1.00 28.15 428 ASN B CA 1
ATOM 8481 C C . ASN B 1 428 ? -15.195 22.249 149.767 1.00 28.25 428 ASN B C 1
ATOM 8482 O O . ASN B 1 428 ? -14.071 22.740 149.709 1.00 28.84 428 ASN B O 1
ATOM 8487 N N . THR B 1 429 ? -15.979 22.355 150.838 1.00 28.27 429 THR B N 1
ATOM 8488 C CA . THR B 1 429 ? -15.590 23.110 152.029 1.00 29.19 429 THR B CA 1
ATOM 8489 C C . THR B 1 429 ? -14.210 22.765 152.582 1.00 30.11 429 THR B C 1
ATOM 8490 O O . THR B 1 429 ? -13.781 21.607 152.549 1.00 28.99 429 THR B O 1
ATOM 8494 N N . SER B 1 430 ? -13.520 23.780 153.099 1.00 31.40 430 SER B N 1
ATOM 8495 C CA . SER B 1 430 ? -12.189 23.566 153.652 1.00 34.07 430 SER B CA 1
ATOM 8496 C C . SER B 1 430 ? -12.120 23.741 155.163 1.00 33.23 430 SER B C 1
ATOM 8497 O O . SER B 1 430 ? -11.198 23.229 155.793 1.00 35.47 430 SER B O 1
ATOM 8500 N N . THR B 1 431 ? -13.094 24.434 155.751 1.00 33.73 431 THR B N 1
ATOM 8501 C CA . THR B 1 431 ? -13.092 24.638 157.204 1.00 33.81 431 THR B CA 1
ATOM 8502 C C . THR B 1 431 ? -14.353 24.160 157.944 1.00 33.85 431 THR B C 1
ATOM 8503 O O . THR B 1 431 ? -14.466 24.341 159.156 1.00 35.22 431 THR B O 1
ATOM 8507 N N . ILE B 1 432 ? -15.295 23.553 157.231 1.00 32.80 432 ILE B N 1
ATOM 8508 C CA . ILE B 1 432 ? -16.520 23.076 157.864 1.00 30.84 432 ILE B CA 1
ATOM 8509 C C . ILE B 1 432 ? -16.560 21.545 157.961 1.00 30.14 432 ILE B C 1
ATOM 8510 O O . ILE B 1 432 ? -15.971 20.831 157.143 1.00 30.06 432 ILE B O 1
ATOM 8515 N N . SER B 1 433 ? -17.257 21.040 158.968 1.00 28.79 433 SER B N 1
ATOM 8516 C CA . SER B 1 433 ? -17.344 19.601 159.156 1.00 29.50 433 SER B CA 1
ATOM 8517 C C . SER B 1 433 ? -18.299 18.916 158.192 1.00 29.27 433 SER B C 1
ATOM 8518 O O . SER B 1 433 ? -19.470 19.290 158.090 1.00 28.50 433 SER B O 1
ATOM 8521 N N . ILE B 1 434 ? -17.794 17.902 157.496 1.00 28.23 434 ILE B N 1
ATOM 8522 C CA . ILE B 1 434 ? -18.615 17.149 156.567 1.00 28.13 434 ILE B CA 1
ATOM 8523 C C . ILE B 1 434 ? -19.717 16.452 157.359 1.00 28.61 434 ILE B C 1
ATOM 8524 O O . ILE B 1 434 ? -20.878 16.466 156.959 1.00 31.09 434 ILE B O 1
ATOM 8529 N N . SER B 1 435 ? -19.369 15.857 158.493 1.00 28.45 435 SER B N 1
ATOM 8530 C CA . SER B 1 435 ? -20.383 15.182 159.300 1.00 28.75 435 SER B CA 1
ATOM 8531 C C . SER B 1 435 ? -21.437 16.159 159.817 1.00 27.80 435 SER B C 1
ATOM 8532 O O . SER B 1 435 ? -22.568 15.770 160.075 1.00 29.07 435 SER B O 1
ATOM 8535 N N . LEU B 1 436 ? -21.072 17.426 159.967 1.00 28.30 436 LEU B N 1
ATOM 8536 C CA . LEU B 1 436 ? -22.022 18.430 160.445 1.00 29.18 436 LEU B CA 1
ATOM 8537 C C . LEU B 1 436 ? -23.015 18.738 159.319 1.00 28.83 436 LEU B C 1
ATOM 8538 O O . LEU B 1 436 ? -24.236 18.702 159.505 1.00 27.92 436 LEU B O 1
ATOM 8543 N N . LEU B 1 437 ? -22.469 19.037 158.148 1.00 27.53 437 LEU B N 1
ATOM 8544 C CA . LEU B 1 437 ? -23.273 19.347 156.982 1.00 28.44 437 LEU B CA 1
ATOM 8545 C C . LEU B 1 437 ? -24.226 18.211 156.641 1.00 30.17 437 LEU B C 1
ATOM 8546 O O . LEU B 1 437 ? -25.359 18.452 156.230 1.00 30.89 437 LEU B O 1
ATOM 8551 N N . ALA B 1 438 ? -23.769 16.974 156.818 1.00 30.77 438 ALA B N 1
ATOM 8552 C CA . ALA B 1 438 ? -24.578 15.801 156.491 1.00 31.38 438 ALA B CA 1
ATOM 8553 C C . ALA B 1 438 ? -25.868 15.663 157.305 1.00 33.11 438 ALA B C 1
ATOM 8554 O O . ALA B 1 438 ? -26.803 14.972 156.890 1.00 33.47 438 ALA B O 1
ATOM 8556 N N . LYS B 1 439 ? -25.926 16.321 158.458 1.00 34.26 439 LYS B N 1
ATOM 8557 C CA . LYS B 1 439 ? -27.109 16.234 159.306 1.00 35.76 439 LYS B CA 1
ATOM 8558 C C . LYS B 1 439 ? -28.320 16.985 158.762 1.00 35.20 439 LYS B C 1
ATOM 8559 O O . LYS B 1 439 ? -29.441 16.787 159.228 1.00 35.51 439 LYS B O 1
ATOM 8565 N N . ALA B 1 440 ? -28.092 17.834 157.766 1.00 34.50 440 ALA B N 1
ATOM 8566 C CA . ALA B 1 440 ? -29.174 18.593 157.153 1.00 35.24 440 ALA B CA 1
ATOM 8567 C C . ALA B 1 440 ? -29.806 17.757 156.046 1.00 35.35 440 ALA B C 1
ATOM 8568 O O . ALA B 1 440 ? -30.857 18.107 155.510 1.00 35.31 440 ALA B O 1
ATOM 8570 N N . LEU B 1 441 ? -29.163 16.640 155.725 1.00 35.72 441 LEU B N 1
ATOM 8571 C CA . LEU B 1 441 ? -29.632 15.757 154.665 1.00 36.35 441 LEU B CA 1
ATOM 8572 C C . LEU B 1 441 ? -30.449 14.576 155.157 1.00 37.01 441 LEU B C 1
ATOM 8573 O O . LEU B 1 441 ? -30.351 14.173 156.313 1.00 38.13 441 LEU B O 1
ATOM 8578 N N . LYS B 1 442 ? -31.254 14.021 154.258 1.00 37.94 442 LYS B N 1
ATOM 8579 C CA . LYS B 1 442 ? -32.065 12.863 154.584 1.00 38.42 442 LYS B CA 1
ATOM 8580 C C . LYS B 1 442 ? -31.373 11.597 154.071 1.00 37.64 442 LYS B C 1
ATOM 8581 O O . LYS B 1 442 ? -31.776 10.485 154.405 1.00 38.12 442 LYS B O 1
ATOM 8587 N N . ARG B 1 443 ? -30.330 11.772 153.260 1.00 35.84 443 ARG B N 1
ATOM 8588 C CA . ARG B 1 443 ? -29.559 10.640 152.730 1.00 34.82 443 ARG B CA 1
ATOM 8589 C C . ARG B 1 443 ? -28.068 10.921 152.927 1.00 33.00 443 ARG B C 1
ATOM 8590 O O . ARG B 1 443 ? -27.307 10.995 151.961 1.00 33.52 443 ARG B O 1
ATOM 8598 N N . PRO B 1 444 ? -27.628 11.062 154.190 1.00 31.94 444 PRO B N 1
ATOM 8599 C CA . PRO B 1 444 ? -26.220 11.342 154.491 1.00 29.97 444 PRO B CA 1
ATOM 8600 C C . PRO B 1 444 ? -25.238 10.274 154.005 1.00 28.70 444 PRO B C 1
ATOM 8601 O O . PRO B 1 444 ? -24.059 10.556 153.827 1.00 27.60 444 PRO B O 1
ATOM 8605 N N . GLU B 1 445 ? -25.721 9.052 153.791 1.00 28.41 445 GLU B N 1
ATOM 8606 C CA . GLU B 1 445 ? -24.846 7.968 153.340 1.00 28.42 445 GLU B CA 1
ATOM 8607 C C . GLU B 1 445 ? -24.255 8.289 151.982 1.00 28.40 445 GLU B C 1
ATOM 8608 O O . GLU B 1 445 ? -23.247 7.706 151.584 1.00 28.17 445 GLU B O 1
ATOM 8614 N N . ASN B 1 446 ? -24.894 9.206 151.264 1.00 26.96 446 ASN B N 1
ATOM 8615 C CA . ASN B 1 446 ? -24.428 9.577 149.940 1.00 26.08 446 ASN B CA 1
ATOM 8616 C C . ASN B 1 446 ? -23.658 10.881 149.945 1.00 26.48 446 ASN B C 1
ATOM 8617 O O . ASN B 1 446 ? -23.305 11.397 148.890 1.00 27.02 446 ASN B O 1
ATOM 8622 N N . PHE B 1 447 ? -23.393 11.417 151.130 1.00 26.12 447 PHE B N 1
ATOM 8623 C CA . PHE B 1 447 ? -22.669 12.676 151.235 1.00 24.54 447 PHE B CA 1
ATOM 8624 C C . PHE B 1 447 ? -21.224 12.506 151.690 1.00 24.85 447 PHE B C 1
ATOM 8625 O O . PHE B 1 447 ? -20.945 11.800 152.657 1.00 24.72 447 PHE B O 1
ATOM 8633 N N . VAL B 1 448 ? -20.309 13.166 150.987 1.00 24.13 448 VAL B N 1
ATOM 8634 C CA . VAL B 1 448 ? -18.895 13.124 151.340 1.00 22.72 448 VAL B CA 1
ATOM 8635 C C . VAL B 1 448 ? -18.306 14.484 151.041 1.00 22.96 448 VAL B C 1
ATOM 8636 O O . VAL B 1 448 ? -19.009 15.415 150.639 1.00 22.18 448 VAL B O 1
ATOM 8640 N N . GLY B 1 449 ? -17.003 14.595 151.247 1.00 23.31 449 GLY B N 1
ATOM 8641 C CA . GLY B 1 449 ? -16.335 15.837 150.948 1.00 21.83 449 GLY B CA 1
ATOM 8642 C C . GLY B 1 449 ? -15.446 15.607 149.743 1.00 21.51 449 GLY B C 1
ATOM 8643 O O . GLY B 1 449 ? -14.868 14.534 149.587 1.00 21.96 449 GLY B O 1
ATOM 8644 N N . MET B 1 450 ? -15.379 16.589 148.856 1.00 20.59 450 MET B N 1
ATOM 8645 C CA . MET B 1 450 ? -14.493 16.500 147.711 1.00 20.83 450 MET B CA 1
ATOM 8646 C C . MET B 1 450 ? -13.771 17.840 147.753 1.00 20.80 450 MET B C 1
ATOM 8647 O O . MET B 1 450 ? -14.218 18.832 147.182 1.00 20.83 450 MET B O 1
ATOM 8652 N N . HIS B 1 451 ? -12.655 17.854 148.469 1.00 21.54 451 HIS B N 1
ATOM 8653 C CA . HIS B 1 451 ? -11.866 19.060 148.670 1.00 22.16 451 HIS B CA 1
ATOM 8654 C C . HIS B 1 451 ? -10.776 19.288 147.632 1.00 22.11 451 HIS B C 1
ATOM 8655 O O . HIS B 1 451 ? -9.792 18.550 147.580 1.00 22.91 451 HIS B O 1
ATOM 8662 N N . PHE B 1 452 ? -10.953 20.328 146.823 1.00 21.91 452 PHE B N 1
ATOM 8663 C CA . PHE B 1 452 ? -9.987 20.692 145.800 1.00 20.86 452 PHE B CA 1
ATOM 8664 C C . PHE B 1 452 ? -9.169 21.849 146.350 1.00 21.84 452 PHE B C 1
ATOM 8665 O O . PHE B 1 452 ? -9.498 22.402 147.399 1.00 22.62 452 PHE B O 1
ATOM 8673 N N . PHE B 1 453 ? -8.116 22.225 145.630 1.00 23.98 453 PHE B N 1
ATOM 8674 C CA . PHE B 1 453 ? -7.262 23.335 146.045 1.00 26.49 453 PHE B CA 1
ATOM 8675 C C . PHE B 1 453 ? -7.123 24.387 144.945 1.00 28.04 453 PHE B C 1
ATOM 8676 O O . PHE B 1 453 ? -7.059 24.059 143.760 1.00 27.85 453 PHE B O 1
ATOM 8684 N N . ASN B 1 454 ? -7.073 25.650 145.361 1.00 29.40 454 ASN B N 1
ATOM 8685 C CA . ASN B 1 454 ? -6.958 26.799 144.464 1.00 32.06 454 ASN B CA 1
ATOM 8686 C C . ASN B 1 454 ? -5.540 26.923 143.911 1.00 32.05 454 ASN B C 1
ATOM 8687 O O . ASN B 1 454 ? -4.586 26.961 144.683 1.00 34.48 454 ASN B O 1
ATOM 8692 N N . PRO B 1 455 ? -5.371 26.990 142.574 1.00 31.77 455 PRO B N 1
ATOM 8693 C CA . PRO B 1 455 ? -6.332 26.963 141.460 1.00 30.67 455 PRO B CA 1
ATOM 8694 C C . PRO B 1 455 ? -6.682 25.517 141.125 1.00 30.01 455 PRO B C 1
ATOM 8695 O O . PRO B 1 455 ? -5.793 24.688 140.923 1.00 30.30 455 PRO B O 1
ATOM 8699 N N . VAL B 1 456 ? -7.971 25.220 141.050 1.00 29.48 456 VAL B N 1
ATOM 8700 C CA . VAL B 1 456 ? -8.423 23.862 140.771 1.00 29.23 456 VAL B CA 1
ATOM 8701 C C . VAL B 1 456 ? -7.709 23.162 139.615 1.00 30.64 456 VAL B C 1
ATOM 8702 O O . VAL B 1 456 ? -7.400 21.975 139.709 1.00 31.03 456 VAL B O 1
ATOM 8706 N N . HIS B 1 457 ? -7.437 23.889 138.536 1.00 31.70 457 HIS B N 1
ATOM 8707 C CA . HIS B 1 457 ? -6.786 23.305 137.364 1.00 33.23 457 HIS B CA 1
ATOM 8708 C C . HIS B 1 457 ? -5.286 23.053 137.540 1.00 34.98 457 HIS B C 1
ATOM 8709 O O . HIS B 1 457 ? -4.665 22.378 136.714 1.00 34.39 457 HIS B O 1
ATOM 8716 N N . MET B 1 458 ? -4.711 23.598 138.609 1.00 36.33 458 MET B N 1
ATOM 8717 C CA . MET B 1 458 ? -3.287 23.434 138.886 1.00 37.77 458 MET B CA 1
ATOM 8718 C C . MET B 1 458 ? -2.967 22.382 139.950 1.00 35.99 458 MET B C 1
ATOM 8719 O O . MET B 1 458 ? -2.138 21.501 139.723 1.00 37.39 458 MET B O 1
ATOM 8724 N N . MET B 1 459 ? -3.621 22.483 141.105 1.00 33.20 459 MET B N 1
ATOM 8725 C CA . MET B 1 459 ? -3.393 21.565 142.231 1.00 31.25 459 MET B CA 1
ATOM 8726 C C . MET B 1 459 ? -3.780 20.097 141.995 1.00 28.94 459 MET B C 1
ATOM 8727 O O . MET B 1 459 ? -4.930 19.778 141.711 1.00 28.21 459 MET B O 1
ATOM 8732 N N . PRO B 1 460 ? -2.809 19.181 142.149 1.00 27.49 460 PRO B N 1
ATOM 8733 C CA . PRO B 1 460 ? -2.971 17.731 141.957 1.00 26.10 460 PRO B CA 1
ATOM 8734 C C . PRO B 1 460 ? -3.847 17.001 142.968 1.00 25.18 460 PRO B C 1
ATOM 8735 O O . PRO B 1 460 ? -4.515 16.026 142.627 1.00 27.12 460 PRO B O 1
ATOM 8739 N N . LEU B 1 461 ? -3.837 17.473 144.207 1.00 22.93 461 LEU B N 1
ATOM 8740 C CA . LEU B 1 461 ? -4.579 16.825 145.281 1.00 21.29 461 LEU B CA 1
ATOM 8741 C C . LEU B 1 461 ? -6.052 17.114 145.460 1.00 20.17 461 LEU B C 1
ATOM 8742 O O . LEU B 1 461 ? -6.513 18.236 145.292 1.00 20.05 461 LEU B O 1
ATOM 8747 N N . VAL B 1 462 ? -6.776 16.064 145.825 1.00 19.74 462 VAL B N 1
ATOM 8748 C CA . VAL B 1 462 ? -8.194 16.152 146.128 1.00 19.16 462 VAL B CA 1
ATOM 8749 C C . VAL B 1 462 ? -8.387 15.280 147.356 1.00 18.06 462 VAL B C 1
ATOM 8750 O O . VAL B 1 462 ? -8.060 14.092 147.334 1.00 15.87 462 VAL B O 1
ATOM 8754 N N . GLU B 1 463 ? -8.902 15.869 148.428 1.00 18.17 463 GLU B N 1
ATOM 8755 C CA . GLU B 1 463 ? -9.137 15.113 149.648 1.00 19.39 463 GLU B CA 1
ATOM 8756 C C . GLU B 1 463 ? -10.577 14.650 149.693 1.00 19.54 463 GLU B C 1
ATOM 8757 O O . GLU B 1 463 ? -11.490 15.454 149.865 1.00 19.15 463 GLU B O 1
ATOM 8763 N N . VAL B 1 464 ? -10.791 13.355 149.514 1.00 20.28 464 VAL B N 1
ATOM 8764 C CA . VAL B 1 464 ? -12.140 12.832 149.589 1.00 21.09 464 VAL B CA 1
ATOM 8765 C C . VAL B 1 464 ? -12.357 12.590 151.077 1.00 22.88 464 VAL B C 1
ATOM 8766 O O . VAL B 1 464 ? -11.699 11.731 151.678 1.00 21.33 464 VAL B O 1
ATOM 8770 N N . ILE B 1 465 ? -13.257 13.369 151.672 1.00 23.77 465 ILE B N 1
ATOM 8771 C CA . ILE B 1 465 ? -13.545 13.250 153.095 1.00 24.83 465 ILE B CA 1
ATOM 8772 C C . ILE B 1 465 ? -14.722 12.340 153.425 1.00 25.88 465 ILE B C 1
ATOM 8773 O O . ILE B 1 465 ? -15.826 12.510 152.911 1.00 26.13 465 ILE B O 1
ATOM 8778 N N . ARG B 1 466 ? -14.474 11.371 154.300 1.00 27.40 466 ARG B N 1
ATOM 8779 C CA . ARG B 1 466 ? -15.510 10.450 154.732 1.00 26.61 466 ARG B CA 1
ATOM 8780 C C . ARG B 1 466 ? -16.125 10.953 156.026 1.00 27.76 466 ARG B C 1
ATOM 8781 O O . ARG B 1 466 ? -15.432 11.131 157.028 1.00 28.54 466 ARG B O 1
ATOM 8789 N N . GLY B 1 467 ? -17.426 11.216 155.990 1.00 28.72 467 GLY B N 1
ATOM 8790 C CA . GLY B 1 467 ? -18.115 11.655 157.185 1.00 29.87 467 GLY B CA 1
ATOM 8791 C C . GLY B 1 467 ? -18.468 10.379 157.924 1.00 31.51 467 GLY B C 1
ATOM 8792 O O . GLY B 1 467 ? -18.277 9.282 157.389 1.00 30.92 467 GLY B O 1
ATOM 8793 N N . GLU B 1 468 ? -18.973 10.505 159.145 1.00 32.84 468 GLU B N 1
ATOM 8794 C CA . GLU B 1 468 ? -19.343 9.337 159.936 1.00 33.89 468 GLU B CA 1
ATOM 8795 C C . GLU B 1 468 ? -20.403 8.472 159.266 1.00 32.88 468 GLU B C 1
ATOM 8796 O O . GLU B 1 468 ? -20.459 7.262 159.499 1.00 32.98 468 GLU B O 1
ATOM 8802 N N . LYS B 1 469 ? -21.236 9.093 158.433 1.00 31.78 469 LYS B N 1
ATOM 8803 C CA . LYS B 1 469 ? -22.308 8.385 157.727 1.00 31.29 469 LYS B CA 1
ATOM 8804 C C . LYS B 1 469 ? -21.948 8.009 156.288 1.00 30.11 469 LYS B C 1
ATOM 8805 O O . LYS B 1 469 ? -22.637 7.201 155.671 1.00 30.61 469 LYS B O 1
ATOM 8811 N N . SER B 1 470 ? -20.878 8.601 155.758 1.00 29.18 470 SER B N 1
ATOM 8812 C CA . SER B 1 470 ? -20.438 8.346 154.385 1.00 26.27 470 SER B CA 1
ATOM 8813 C C . SER B 1 470 ? -20.248 6.873 154.076 1.00 26.74 470 SER B C 1
ATOM 8814 O O . SER B 1 470 ? -19.434 6.207 154.712 1.00 28.42 470 SER B O 1
ATOM 8817 N N . SER B 1 471 ? -20.980 6.381 153.080 1.00 25.66 471 SER B N 1
ATOM 8818 C CA . SER B 1 471 ? -20.891 4.988 152.664 1.00 26.06 471 SER B CA 1
ATOM 8819 C C . SER B 1 471 ? -19.650 4.750 151.808 1.00 26.97 471 SER B C 1
ATOM 8820 O O . SER B 1 471 ? -19.111 5.679 151.204 1.00 26.39 471 SER B O 1
ATOM 8823 N N . ASP B 1 472 ? -19.211 3.498 151.746 1.00 27.76 472 ASP B N 1
ATOM 8824 C CA . ASP B 1 472 ? -18.036 3.145 150.960 1.00 30.88 472 ASP B CA 1
ATOM 8825 C C . ASP B 1 472 ? -18.283 3.453 149.485 1.00 31.91 472 ASP B C 1
ATOM 8826 O O . ASP B 1 472 ? -17.353 3.789 148.745 1.00 33.18 472 ASP B O 1
ATOM 8831 N N . LEU B 1 473 ? -19.538 3.338 149.057 1.00 30.80 473 LEU B N 1
ATOM 8832 C CA . LEU B 1 473 ? -19.888 3.613 147.665 1.00 28.94 473 LEU B CA 1
ATOM 8833 C C . LEU B 1 473 ? -19.719 5.110 147.384 1.00 27.27 473 LEU B C 1
ATOM 8834 O O . LEU B 1 473 ? -19.133 5.502 146.373 1.00 25.57 473 LEU B O 1
ATOM 8839 N N . ALA B 1 474 ? -20.240 5.941 148.283 1.00 25.59 474 ALA B N 1
ATOM 8840 C CA . ALA B 1 474 ? -20.146 7.388 148.127 1.00 25.26 474 ALA B CA 1
ATOM 8841 C C . ALA B 1 474 ? -18.687 7.800 148.055 1.00 25.43 474 ALA B C 1
ATOM 8842 O O . ALA B 1 474 ? -18.311 8.628 147.225 1.00 27.58 474 ALA B O 1
ATOM 8844 N N . VAL B 1 475 ? -17.868 7.207 148.919 1.00 24.89 475 VAL B N 1
ATOM 8845 C CA . VAL B 1 475 ? -16.443 7.508 148.952 1.00 23.35 475 VAL B CA 1
ATOM 8846 C C . VAL B 1 475 ? -15.752 6.983 147.708 1.00 22.75 475 VAL B C 1
ATOM 8847 O O . VAL B 1 475 ? -15.003 7.703 147.052 1.00 24.46 475 VAL B O 1
ATOM 8851 N N . ALA B 1 476 ? -16.007 5.724 147.381 1.00 22.62 476 ALA B N 1
ATOM 8852 C CA . ALA B 1 476 ? -15.385 5.114 146.217 1.00 23.19 476 ALA B CA 1
ATOM 8853 C C . ALA B 1 476 ? -15.699 5.888 144.937 1.00 22.99 476 ALA B C 1
ATOM 8854 O O . ALA B 1 476 ? -14.821 6.124 144.108 1.00 22.48 476 ALA B O 1
ATOM 8856 N N . THR B 1 477 ? -16.956 6.281 144.778 1.00 23.17 477 THR B N 1
ATOM 8857 C CA . THR B 1 477 ? -17.369 7.007 143.587 1.00 23.44 477 THR B CA 1
ATOM 8858 C C . THR B 1 477 ? -16.668 8.353 143.485 1.00 23.86 477 THR B C 1
ATOM 8859 O O . THR B 1 477 ? -16.209 8.755 142.405 1.00 24.41 477 THR B O 1
ATOM 8863 N N . THR B 1 478 ? -16.595 9.061 144.605 1.00 21.60 478 THR B N 1
ATOM 8864 C CA . THR B 1 478 ? -15.928 10.349 144.593 1.00 20.28 478 THR B CA 1
ATOM 8865 C C . THR B 1 478 ? -14.441 10.172 144.244 1.00 20.04 478 THR B C 1
ATOM 8866 O O . THR B 1 478 ? -13.876 10.948 143.464 1.00 18.72 478 THR B O 1
ATOM 8870 N N . VAL B 1 479 ? -13.818 9.134 144.796 1.00 18.75 479 VAL B N 1
ATOM 8871 C CA . VAL B 1 479 ? -12.408 8.863 144.516 1.00 19.79 479 VAL B CA 1
ATOM 8872 C C . VAL B 1 479 ? -12.147 8.672 143.015 1.00 19.88 479 VAL B C 1
ATOM 8873 O O . VAL B 1 479 ? -11.282 9.329 142.436 1.00 19.64 479 VAL B O 1
ATOM 8877 N N . ALA B 1 480 ? -12.899 7.764 142.399 1.00 21.52 480 ALA B N 1
ATOM 8878 C CA . ALA B 1 480 ? -12.764 7.469 140.973 1.00 20.36 480 ALA B CA 1
ATOM 8879 C C . ALA B 1 480 ? -13.039 8.690 140.103 1.00 19.90 480 ALA B C 1
ATOM 8880 O O . ALA B 1 480 ? -12.413 8.864 139.055 1.00 18.88 480 ALA B O 1
ATOM 8882 N N . TYR B 1 481 ? -13.979 9.528 140.529 1.00 18.21 481 TYR B N 1
ATOM 8883 C CA . TYR B 1 481 ? -14.295 10.717 139.764 1.00 19.74 481 TYR B CA 1
ATOM 8884 C C . TYR B 1 481 ? -13.115 11.682 139.818 1.00 21.84 481 TYR B C 1
ATOM 8885 O O . TYR B 1 481 ? -12.771 12.318 138.816 1.00 23.16 481 TYR B O 1
ATOM 8894 N N . ALA B 1 482 ? -12.480 11.775 140.980 1.00 21.96 482 ALA B N 1
ATOM 8895 C CA . ALA B 1 482 ? -11.332 12.660 141.131 1.00 22.47 482 ALA B CA 1
ATOM 8896 C C . ALA B 1 482 ? -10.212 12.196 140.214 1.00 22.69 482 ALA B C 1
ATOM 8897 O O . ALA B 1 482 ? -9.542 13.013 139.572 1.00 23.32 482 ALA B O 1
ATOM 8899 N N . LYS B 1 483 ? -10.012 10.883 140.148 1.00 22.13 483 LYS B N 1
ATOM 8900 C CA . LYS B 1 483 ? -8.960 10.329 139.303 1.00 23.09 483 LYS B CA 1
ATOM 8901 C C . LYS B 1 483 ? -9.274 10.597 137.833 1.00 23.64 483 LYS B C 1
ATOM 8902 O O . LYS B 1 483 ? -8.384 10.902 137.041 1.00 23.63 483 LYS B O 1
ATOM 8908 N N . LYS B 1 484 ? -10.549 10.479 137.474 1.00 24.84 484 LYS B N 1
ATOM 8909 C CA . LYS B 1 484 ? -10.966 10.713 136.098 1.00 26.05 484 LYS B CA 1
ATOM 8910 C C . LYS B 1 484 ? -10.732 12.175 135.718 1.00 25.89 484 LYS B C 1
ATOM 8911 O O . LYS B 1 484 ? -10.427 12.486 134.564 1.00 24.27 484 LYS B O 1
ATOM 8917 N N . MET B 1 485 ? -10.874 13.063 136.700 1.00 26.76 485 MET B N 1
ATOM 8918 C CA . MET B 1 485 ? -10.659 14.491 136.484 1.00 25.89 485 MET B CA 1
ATOM 8919 C C . MET B 1 485 ? -9.181 14.819 136.432 1.00 24.28 485 MET B C 1
ATOM 8920 O O . MET B 1 485 ? -8.817 15.983 136.380 1.00 22.83 485 MET B O 1
ATOM 8925 N N . GLY B 1 486 ? -8.343 13.783 136.462 1.00 24.49 486 GLY B N 1
ATOM 8926 C CA . GLY B 1 486 ? -6.906 13.970 136.392 1.00 24.71 486 GLY B CA 1
ATOM 8927 C C . GLY B 1 486 ? -6.253 14.381 137.694 1.00 25.35 486 GLY B C 1
ATOM 8928 O O . GLY B 1 486 ? -5.116 14.844 137.701 1.00 27.71 486 GLY B O 1
ATOM 8929 N N . LYS B 1 487 ? -6.968 14.222 138.799 1.00 24.91 487 LYS B N 1
ATOM 8930 C CA . LYS B 1 487 ? -6.434 14.574 140.114 1.00 23.61 487 LYS B CA 1
ATOM 8931 C C . LYS B 1 487 ? -5.900 13.338 140.843 1.00 22.72 487 LYS B C 1
ATOM 8932 O O . LYS B 1 487 ? -5.987 12.218 140.334 1.00 21.64 487 LYS B O 1
ATOM 8938 N N . ASN B 1 488 ? -5.330 13.557 142.024 1.00 21.90 488 ASN B N 1
ATOM 8939 C CA . ASN B 1 488 ? -4.812 12.466 142.848 1.00 22.70 488 ASN B CA 1
ATOM 8940 C C . ASN B 1 488 ? -5.603 12.505 144.143 1.00 23.18 488 ASN B C 1
ATOM 8941 O O . ASN B 1 488 ? -5.322 13.311 145.030 1.00 25.40 488 ASN B O 1
ATOM 8946 N N . PRO B 1 489 ? -6.620 11.644 144.260 1.00 22.89 489 PRO B N 1
ATOM 8947 C CA . PRO B 1 489 ? -7.450 11.598 145.462 1.00 22.43 489 PRO B CA 1
ATOM 8948 C C . PRO B 1 489 ? -6.856 10.780 146.606 1.00 22.01 489 PRO B C 1
ATOM 8949 O O . PRO B 1 489 ? -6.225 9.744 146.394 1.00 20.74 489 PRO B O 1
ATOM 8953 N N . ILE B 1 490 ? -7.079 11.270 147.819 1.00 21.44 490 ILE B N 1
ATOM 8954 C CA . ILE B 1 490 ? -6.640 10.608 149.035 1.00 21.26 490 ILE B CA 1
ATOM 8955 C C . ILE B 1 490 ? -7.785 10.723 150.033 1.00 20.46 490 ILE B C 1
ATOM 8956 O O . ILE B 1 490 ? -8.219 11.829 150.361 1.00 19.90 490 ILE B O 1
ATOM 8961 N N . VAL B 1 491 ? -8.293 9.574 150.475 1.00 20.43 491 VAL B N 1
ATOM 8962 C CA . VAL B 1 491 ? -9.401 9.525 151.426 1.00 20.74 491 VAL B CA 1
ATOM 8963 C C . VAL B 1 491 ? -8.939 9.922 152.817 1.00 20.78 491 VAL B C 1
ATOM 8964 O O . VAL B 1 491 ? -7.909 9.456 153.299 1.00 20.69 491 VAL B O 1
ATOM 8968 N N . VAL B 1 492 ? -9.728 10.779 153.457 1.00 20.92 492 VAL B N 1
ATOM 8969 C CA . VAL B 1 492 ? -9.415 11.293 154.777 1.00 19.50 492 VAL B CA 1
ATOM 8970 C C . VAL B 1 492 ? -10.679 11.391 155.617 1.00 20.84 492 VAL B C 1
ATOM 8971 O O . VAL B 1 492 ? -11.677 11.961 155.176 1.00 24.08 492 VAL B O 1
ATOM 8975 N N . ASN B 1 493 ? -10.647 10.840 156.824 1.00 20.61 493 ASN B N 1
ATOM 8976 C CA . ASN B 1 493 ? -11.803 10.922 157.699 1.00 20.72 493 ASN B CA 1
ATOM 8977 C C . ASN B 1 493 ? -12.002 12.343 158.205 1.00 20.33 493 ASN B C 1
ATOM 8978 O O . ASN B 1 493 ? -11.051 13.059 158.490 1.00 19.92 493 ASN B O 1
ATOM 8983 N N . ASP B 1 494 ? -13.258 12.743 158.310 1.00 21.29 494 ASP B N 1
ATOM 8984 C CA . ASP B 1 494 ? -13.604 14.081 158.748 1.00 23.66 494 ASP B CA 1
ATOM 8985 C C . ASP B 1 494 ? -12.930 14.483 160.060 1.00 24.98 494 ASP B C 1
ATOM 8986 O O . ASP B 1 494 ? -12.955 13.738 161.047 1.00 27.45 494 ASP B O 1
ATOM 8991 N N . CYS B 1 495 ? -12.318 15.665 160.058 1.00 24.55 495 CYS B N 1
ATOM 8992 C CA . CYS B 1 495 ? -11.635 16.212 161.235 1.00 24.10 495 CYS B CA 1
ATOM 8993 C C . CYS B 1 495 ? -11.196 17.629 160.879 1.00 24.08 495 CYS B C 1
ATOM 8994 O O . CYS B 1 495 ? -10.931 17.924 159.711 1.00 25.36 495 CYS B O 1
ATOM 8997 N N . PRO B 1 496 ? -11.108 18.526 161.875 1.00 23.03 496 PRO B N 1
ATOM 8998 C CA . PRO B 1 496 ? -10.693 19.896 161.565 1.00 21.62 496 PRO B CA 1
ATOM 8999 C C . PRO B 1 496 ? -9.405 19.963 160.755 1.00 21.32 496 PRO B C 1
ATOM 9000 O O . PRO B 1 496 ? -8.383 19.397 161.142 1.00 21.98 496 PRO B O 1
ATOM 9004 N N . GLY B 1 497 ? -9.473 20.652 159.619 1.00 19.66 497 GLY B N 1
ATOM 9005 C CA . GLY B 1 497 ? -8.317 20.791 158.755 1.00 18.50 497 GLY B CA 1
ATOM 9006 C C . GLY B 1 497 ? -8.029 19.563 157.912 1.00 19.93 497 GLY B C 1
ATOM 9007 O O . GLY B 1 497 ? -7.086 19.558 157.120 1.00 18.68 497 GLY B O 1
ATOM 9008 N N . PHE B 1 498 ? -8.837 18.519 158.073 1.00 20.99 498 PHE B N 1
ATOM 9009 C CA . PHE B 1 498 ? -8.635 17.282 157.316 1.00 22.39 498 PHE B CA 1
ATOM 9010 C C . PHE B 1 498 ? -7.171 16.831 157.451 1.00 22.52 498 PHE B C 1
ATOM 9011 O O . PHE B 1 498 ? -6.658 16.725 158.560 1.00 22.77 498 PHE B O 1
ATOM 9019 N N . LEU B 1 499 ? -6.495 16.589 156.333 1.00 24.48 499 LEU B N 1
ATOM 9020 C CA . LEU B 1 499 ? -5.103 16.153 156.379 1.00 25.02 499 LEU B CA 1
ATOM 9021 C C . LEU B 1 499 ? -4.123 17.285 156.096 1.00 26.96 499 LEU B C 1
ATOM 9022 O O . LEU B 1 499 ? -3.262 17.591 156.920 1.00 28.25 499 LEU B O 1
ATOM 9027 N N . VAL B 1 500 ? -4.265 17.922 154.940 1.00 28.04 500 VAL B N 1
ATOM 9028 C CA . VAL B 1 500 ? -3.368 19.007 154.547 1.00 29.37 500 VAL B CA 1
ATOM 9029 C C . VAL B 1 500 ? -3.283 20.218 155.482 1.00 29.61 500 VAL B C 1
ATOM 9030 O O . VAL B 1 500 ? -2.215 20.508 156.014 1.00 30.01 500 VAL B O 1
ATOM 9034 N N . ASN B 1 501 ? -4.387 20.934 155.668 1.00 29.47 501 ASN B N 1
ATOM 9035 C CA . ASN B 1 501 ? -4.391 22.101 156.546 1.00 30.42 501 ASN B CA 1
ATOM 9036 C C . ASN B 1 501 ? -4.045 21.770 157.994 1.00 29.60 501 ASN B C 1
ATOM 9037 O O . ASN B 1 501 ? -3.361 22.541 158.667 1.00 30.84 501 ASN B O 1
ATOM 9042 N N . ARG B 1 502 ? -4.531 20.629 158.471 1.00 27.80 502 ARG B N 1
ATOM 9043 C CA . ARG B 1 502 ? -4.281 20.201 159.839 1.00 26.91 502 ARG B CA 1
ATOM 9044 C C . ARG B 1 502 ? -2.789 20.057 160.098 1.00 27.78 502 ARG B C 1
ATOM 9045 O O . ARG B 1 502 ? -2.326 20.271 161.216 1.00 30.56 502 ARG B O 1
ATOM 9053 N N . VAL B 1 503 ? -2.043 19.701 159.061 1.00 27.19 503 VAL B N 1
ATOM 9054 C CA . VAL B 1 503 ? -0.602 19.520 159.170 1.00 27.72 503 VAL B CA 1
ATOM 9055 C C . VAL B 1 503 ? 0.146 20.825 158.938 1.00 28.73 503 VAL B C 1
ATOM 9056 O O . VAL B 1 503 ? 1.202 21.052 159.521 1.00 29.38 503 VAL B O 1
ATOM 9060 N N . LEU B 1 504 ? -0.410 21.685 158.091 1.00 29.93 504 LEU B N 1
ATOM 9061 C CA . LEU B 1 504 ? 0.215 22.968 157.780 1.00 31.26 504 LEU B CA 1
ATOM 9062 C C . LEU B 1 504 ? 0.228 23.940 158.950 1.00 32.09 504 LEU B C 1
ATOM 9063 O O . LEU B 1 504 ? 1.207 24.657 159.143 1.00 33.63 504 LEU B O 1
ATOM 9068 N N . PHE B 1 505 ? -0.846 23.987 159.731 1.00 32.26 505 PHE B N 1
ATOM 9069 C CA . PHE B 1 505 ? -0.859 24.939 160.829 1.00 34.52 505 PHE B CA 1
ATOM 9070 C C . PHE B 1 505 ? 0.172 24.668 161.906 1.00 32.73 505 PHE B C 1
ATOM 9071 O O . PHE B 1 505 ? 0.782 25.600 162.423 1.00 34.28 505 PHE B O 1
ATOM 9079 N N . PRO B 1 506 ? 0.382 23.400 162.275 1.00 30.84 506 PRO B N 1
ATOM 9080 C CA . PRO B 1 506 ? 1.409 23.203 163.299 1.00 29.59 506 PRO B CA 1
ATOM 9081 C C . PRO B 1 506 ? 2.721 23.748 162.722 1.00 28.17 506 PRO B C 1
ATOM 9082 O O . PRO B 1 506 ? 3.572 24.254 163.442 1.00 28.49 506 PRO B O 1
ATOM 9086 N N . TYR B 1 507 ? 2.856 23.648 161.404 1.00 26.72 507 TYR B N 1
ATOM 9087 C CA . TYR B 1 507 ? 4.029 24.143 160.689 1.00 26.04 507 TYR B CA 1
ATOM 9088 C C . TYR B 1 507 ? 4.074 25.670 160.829 1.00 27.92 507 TYR B C 1
ATOM 9089 O O . TYR B 1 507 ? 5.133 26.248 161.085 1.00 27.86 507 TYR B O 1
ATOM 9098 N N . PHE B 1 508 ? 2.919 26.312 160.647 1.00 27.88 508 PHE B N 1
ATOM 9099 C CA . PHE B 1 508 ? 2.816 27.766 160.764 1.00 28.95 508 PHE B CA 1
ATOM 9100 C C . PHE B 1 508 ? 2.964 28.202 162.217 1.00 28.91 508 PHE B C 1
ATOM 9101 O O . PHE B 1 508 ? 3.356 29.336 162.500 1.00 29.28 508 PHE B O 1
ATOM 9109 N N . GLY B 1 509 ? 2.641 27.297 163.135 1.00 28.29 509 GLY B N 1
ATOM 9110 C CA . GLY B 1 509 ? 2.790 27.599 164.547 1.00 28.62 509 GLY B CA 1
ATOM 9111 C C . GLY B 1 509 ? 4.270 27.816 164.823 1.00 27.37 509 GLY B C 1
ATOM 9112 O O . GLY B 1 509 ? 4.665 28.835 165.386 1.00 27.23 509 GLY B O 1
ATOM 9113 N N . GLY B 1 510 ? 5.083 26.849 164.409 1.00 26.82 510 GLY B N 1
ATOM 9114 C CA . GLY B 1 510 ? 6.517 26.949 164.580 1.00 26.74 510 GLY B CA 1
ATOM 9115 C C . GLY B 1 510 ? 7.027 28.242 163.978 1.00 26.82 510 GLY B C 1
ATOM 9116 O O . GLY B 1 510 ? 7.915 28.882 164.541 1.00 29.05 510 GLY B O 1
ATOM 9117 N N . PHE B 1 511 ? 6.475 28.626 162.829 1.00 25.12 511 PHE B N 1
ATOM 9118 C CA . PHE B 1 511 ? 6.867 29.871 162.172 1.00 25.68 511 PHE B CA 1
ATOM 9119 C C . PHE B 1 511 ? 6.478 31.044 163.074 1.00 25.03 511 PHE B C 1
ATOM 9120 O O . PHE B 1 511 ? 7.211 32.022 163.198 1.00 24.47 511 PHE B O 1
ATOM 9128 N N . ALA B 1 512 ? 5.313 30.931 163.704 1.00 25.72 512 ALA B N 1
ATOM 9129 C CA . ALA B 1 512 ? 4.819 31.967 164.600 1.00 26.46 512 ALA B CA 1
ATOM 9130 C C . ALA B 1 512 ? 5.730 32.092 165.823 1.00 27.87 512 ALA B C 1
ATOM 9131 O O . ALA B 1 512 ? 6.015 33.200 166.284 1.00 29.58 512 ALA B O 1
ATOM 9133 N N . LYS B 1 513 ? 6.176 30.956 166.353 1.00 26.81 513 LYS B N 1
ATOM 9134 C CA . LYS B 1 513 ? 7.069 30.959 167.500 1.00 27.50 513 LYS B CA 1
ATOM 9135 C C . LYS B 1 513 ? 8.425 31.570 167.141 1.00 28.54 513 LYS B C 1
ATOM 9136 O O . LYS B 1 513 ? 9.057 32.209 167.971 1.00 30.46 513 LYS B O 1
ATOM 9142 N N . LEU B 1 514 ? 8.873 31.376 165.906 1.00 28.81 514 LEU B N 1
ATOM 9143 C CA . LEU B 1 514 ? 10.152 31.933 165.485 1.00 28.85 514 LEU B CA 1
ATOM 9144 C C . LEU B 1 514 ? 10.093 33.450 165.404 1.00 29.58 514 LEU B C 1
ATOM 9145 O O . LEU B 1 514 ? 10.967 34.139 165.926 1.00 30.97 514 LEU B O 1
ATOM 9150 N N . VAL B 1 515 ? 9.058 33.960 164.745 1.00 30.38 515 VAL B N 1
ATOM 9151 C CA . VAL B 1 515 ? 8.874 35.396 164.579 1.00 30.73 515 VAL B CA 1
ATOM 9152 C C . VAL B 1 515 ? 8.714 36.084 165.934 1.00 30.17 515 VAL B C 1
ATOM 9153 O O . VAL B 1 515 ? 9.252 37.163 166.149 1.00 30.35 515 VAL B O 1
ATOM 9157 N N . SER B 1 516 ? 7.968 35.457 166.837 1.00 30.53 516 SER B N 1
ATOM 9158 C CA . SER B 1 516 ? 7.764 36.005 168.170 1.00 31.36 516 SER B CA 1
ATOM 9159 C C . SER B 1 516 ? 9.076 35.991 168.951 1.00 32.78 516 SER B C 1
ATOM 9160 O O . SER B 1 516 ? 9.230 36.727 169.923 1.00 34.64 516 SER B O 1
ATOM 9163 N N . ALA B 1 517 ? 10.015 35.148 168.528 1.00 31.14 517 ALA B N 1
ATOM 9164 C CA . ALA B 1 517 ? 11.306 35.049 169.197 1.00 30.03 517 ALA B CA 1
ATOM 9165 C C . ALA B 1 517 ? 12.352 35.949 168.542 1.00 29.70 517 ALA B C 1
ATOM 9166 O O . ALA B 1 517 ? 13.552 35.744 168.715 1.00 29.16 517 ALA B O 1
ATOM 9168 N N . GLY B 1 518 ? 11.887 36.928 167.771 1.00 28.60 518 GLY B N 1
ATOM 9169 C CA . GLY B 1 518 ? 12.791 37.863 167.130 1.00 27.69 518 GLY B CA 1
ATOM 9170 C C . GLY B 1 518 ? 13.529 37.380 165.903 1.00 28.14 518 GLY B C 1
ATOM 9171 O O . GLY B 1 518 ? 14.370 38.098 165.368 1.00 28.39 518 GLY B O 1
ATOM 9172 N N . VAL B 1 519 ? 13.228 36.175 165.441 1.00 28.77 519 VAL B N 1
ATOM 9173 C CA . VAL B 1 519 ? 13.897 35.655 164.258 1.00 30.19 519 VAL B CA 1
ATOM 9174 C C . VAL B 1 519 ? 13.377 36.362 163.005 1.00 30.62 519 VAL B C 1
ATOM 9175 O O . VAL B 1 519 ? 12.172 36.545 162.846 1.00 31.63 519 VAL B O 1
ATOM 9179 N N . ASP B 1 520 ? 14.289 36.760 162.126 1.00 30.75 520 ASP B N 1
ATOM 9180 C CA . ASP B 1 520 ? 13.925 37.450 160.896 1.00 32.47 520 ASP B CA 1
ATOM 9181 C C . ASP B 1 520 ? 13.169 36.513 159.954 1.00 33.43 520 ASP B C 1
ATOM 9182 O O . ASP B 1 520 ? 13.679 35.449 159.586 1.00 33.90 520 ASP B O 1
ATOM 9187 N N . PHE B 1 521 ? 11.964 36.909 159.546 1.00 32.52 521 PHE B N 1
ATOM 9188 C CA . PHE B 1 521 ? 11.165 36.062 158.660 1.00 30.66 521 PHE B CA 1
ATOM 9189 C C . PHE B 1 521 ? 11.731 35.935 157.255 1.00 29.23 521 PHE B C 1
ATOM 9190 O O . PHE B 1 521 ? 11.429 34.977 156.550 1.00 30.44 521 PHE B O 1
ATOM 9198 N N . VAL B 1 522 ? 12.551 36.892 156.839 1.00 27.78 522 VAL B N 1
ATOM 9199 C CA . VAL B 1 522 ? 13.147 36.817 155.514 1.00 25.77 522 VAL B CA 1
ATOM 9200 C C . VAL B 1 522 ? 14.215 35.730 155.552 1.00 27.13 522 VAL B C 1
ATOM 9201 O O . VAL B 1 522 ? 14.411 35.002 154.573 1.00 28.10 522 VAL B O 1
ATOM 9205 N N . ARG B 1 523 ? 14.912 35.621 156.682 1.00 26.10 523 ARG B N 1
ATOM 9206 C CA . ARG B 1 523 ? 15.938 34.600 156.818 1.00 25.77 523 ARG B CA 1
ATOM 9207 C C . ARG B 1 523 ? 15.245 33.254 156.876 1.00 25.48 523 ARG B C 1
ATOM 9208 O O . ARG B 1 523 ? 15.640 32.303 156.196 1.00 25.04 523 ARG B O 1
ATOM 9216 N N . ILE B 1 524 ? 14.203 33.191 157.697 1.00 26.15 524 ILE B N 1
ATOM 9217 C CA . ILE B 1 524 ? 13.434 31.970 157.878 1.00 27.95 524 ILE B CA 1
ATOM 9218 C C . ILE B 1 524 ? 13.032 31.289 156.574 1.00 30.25 524 ILE B C 1
ATOM 9219 O O . ILE B 1 524 ? 13.442 30.159 156.320 1.00 31.83 524 ILE B O 1
ATOM 9224 N N . ASP B 1 525 ? 12.251 31.952 155.730 1.00 30.89 525 ASP B N 1
ATOM 9225 C CA . ASP B 1 525 ? 11.860 31.264 154.517 1.00 32.74 525 ASP B CA 1
ATOM 9226 C C . ASP B 1 525 ? 12.974 31.061 153.488 1.00 31.55 525 ASP B C 1
ATOM 9227 O O . ASP B 1 525 ? 12.848 30.205 152.623 1.00 33.05 525 ASP B O 1
ATOM 9232 N N . LYS B 1 526 ? 14.070 31.811 153.575 1.00 31.31 526 LYS B N 1
ATOM 9233 C CA . LYS B 1 526 ? 15.175 31.596 152.632 1.00 29.58 526 LYS B CA 1
ATOM 9234 C C . LYS B 1 526 ? 15.790 30.249 153.020 1.00 29.69 526 LYS B C 1
ATOM 9235 O O . LYS B 1 526 ? 16.315 29.514 152.178 1.00 28.05 526 LYS B O 1
ATOM 9237 N N . VAL B 1 527 ? 15.707 29.938 154.313 1.00 28.40 527 VAL B N 1
ATOM 9238 C CA . VAL B 1 527 ? 16.215 28.678 154.836 1.00 27.49 527 VAL B CA 1
ATOM 9239 C C . VAL B 1 527 ? 15.260 27.542 154.457 1.00 27.50 527 VAL B C 1
ATOM 9240 O O . VAL B 1 527 ? 15.697 26.464 154.044 1.00 27.53 527 VAL B O 1
ATOM 9244 N N . MET B 1 528 ? 13.957 27.782 154.601 1.00 25.65 528 MET B N 1
ATOM 9245 C CA . MET B 1 528 ? 12.966 26.766 154.275 1.00 25.55 528 MET B CA 1
ATOM 9246 C C . MET B 1 528 ? 12.894 26.505 152.779 1.00 26.99 528 MET B C 1
ATOM 9247 O O . MET B 1 528 ? 12.510 25.416 152.345 1.00 27.00 528 MET B O 1
ATOM 9252 N N . GLU B 1 529 ? 13.276 27.506 151.993 1.00 28.20 529 GLU B N 1
ATOM 9253 C CA . GLU B 1 529 ? 13.298 27.363 150.545 1.00 27.87 529 GLU B CA 1
ATOM 9254 C C . GLU B 1 529 ? 14.536 26.546 150.186 1.00 27.77 529 GLU B C 1
ATOM 9255 O O . GLU B 1 529 ? 14.508 25.715 149.281 1.00 28.26 529 GLU B O 1
ATOM 9261 N N . LYS B 1 530 ? 15.625 26.778 150.908 1.00 28.24 530 LYS B N 1
ATOM 9262 C CA . LYS B 1 530 ? 16.854 26.041 150.661 1.00 27.31 530 LYS B CA 1
ATOM 9263 C C . LYS B 1 530 ? 16.595 24.595 151.081 1.00 26.68 530 LYS B C 1
ATOM 9264 O O . LYS B 1 530 ? 17.152 23.656 150.507 1.00 25.77 530 LYS B O 1
ATOM 9270 N N . PHE B 1 531 ? 15.738 24.427 152.085 1.00 24.37 531 PHE B N 1
ATOM 9271 C CA . PHE B 1 531 ? 15.381 23.104 152.583 1.00 23.49 531 PHE B CA 1
ATOM 9272 C C . PHE B 1 531 ? 14.679 22.324 151.470 1.00 25.49 531 PHE B C 1
ATOM 9273 O O . PHE B 1 531 ? 14.720 21.090 151.436 1.00 26.19 531 PHE B O 1
ATOM 9281 N N . GLY B 1 532 ? 14.032 23.058 150.566 1.00 25.06 532 GLY B N 1
ATOM 9282 C CA . GLY B 1 532 ? 13.331 22.434 149.463 1.00 23.81 532 GLY B CA 1
ATOM 9283 C C . GLY B 1 532 ? 11.915 22.938 149.243 1.00 23.35 532 GLY B C 1
ATOM 9284 O O . GLY B 1 532 ? 11.308 22.642 148.217 1.00 22.70 532 GLY B O 1
ATOM 9285 N N . TRP B 1 533 ? 11.378 23.692 150.197 1.00 23.03 533 TRP B N 1
ATOM 9286 C CA . TRP B 1 533 ? 10.024 24.202 150.046 1.00 23.41 533 TRP B CA 1
ATOM 9287 C C . TRP B 1 533 ? 9.928 25.198 148.901 1.00 24.64 533 TRP B C 1
ATOM 9288 O O . TRP B 1 533 ? 10.782 26.080 148.762 1.00 24.27 533 TRP B O 1
ATOM 9299 N N . PRO B 1 534 ? 8.886 25.066 148.061 1.00 24.90 534 PRO B N 1
ATOM 9300 C CA . PRO B 1 534 ? 8.685 25.969 146.923 1.00 25.09 534 PRO B CA 1
ATOM 9301 C C . PRO B 1 534 ? 8.645 27.418 147.407 1.00 24.05 534 PRO B C 1
ATOM 9302 O O . PRO B 1 534 ? 9.305 28.287 146.846 1.00 25.01 534 PRO B O 1
ATOM 9306 N N . MET B 1 535 ? 7.862 27.665 148.452 1.00 23.86 535 MET B N 1
ATOM 9307 C CA . MET B 1 535 ? 7.740 29.003 149.022 1.00 24.95 535 MET B CA 1
ATOM 9308 C C . MET B 1 535 ? 7.971 28.947 150.518 1.00 24.57 535 MET B C 1
ATOM 9309 O O . MET B 1 535 ? 7.621 27.972 151.168 1.00 25.08 535 MET B O 1
ATOM 9314 N N . GLY B 1 536 ? 8.547 30.004 151.071 1.00 25.91 536 GLY B N 1
ATOM 9315 C CA . GLY B 1 536 ? 8.785 30.016 152.497 1.00 26.70 536 GLY B CA 1
ATOM 9316 C C . GLY B 1 536 ? 7.516 30.334 153.258 1.00 26.71 536 GLY B C 1
ATOM 9317 O O . GLY B 1 536 ? 6.561 30.823 152.668 1.00 27.96 536 GLY B O 1
ATOM 9318 N N . PRO B 1 537 ? 7.482 30.084 154.575 1.00 26.69 537 PRO B N 1
ATOM 9319 C CA . PRO B 1 537 ? 6.322 30.338 155.435 1.00 26.59 537 PRO B CA 1
ATOM 9320 C C . PRO B 1 537 ? 5.716 31.731 155.275 1.00 26.76 537 PRO B C 1
ATOM 9321 O O . PRO B 1 537 ? 4.525 31.869 155.008 1.00 27.96 537 PRO B O 1
ATOM 9325 N N . ALA B 1 538 ? 6.536 32.760 155.453 1.00 26.06 538 ALA B N 1
ATOM 9326 C CA . ALA B 1 538 ? 6.070 34.136 155.349 1.00 26.62 538 ALA B CA 1
ATOM 9327 C C . ALA B 1 538 ? 5.416 34.412 153.991 1.00 26.73 538 ALA B C 1
ATOM 9328 O O . ALA B 1 538 ? 4.280 34.882 153.910 1.00 24.76 538 ALA B O 1
ATOM 9330 N N . TYR B 1 539 ? 6.149 34.120 152.927 1.00 26.67 539 TYR B N 1
ATOM 9331 C CA . TYR B 1 539 ? 5.657 34.324 151.580 1.00 28.22 539 TYR B CA 1
ATOM 9332 C C . TYR B 1 539 ? 4.402 33.475 151.292 1.00 29.41 539 TYR B C 1
ATOM 9333 O O . TYR B 1 539 ? 3.455 33.943 150.654 1.00 28.90 539 TYR B O 1
ATOM 9342 N N . LEU B 1 540 ? 4.393 32.236 151.775 1.00 29.72 540 LEU B N 1
ATOM 9343 C CA . LEU B 1 540 ? 3.251 31.344 151.574 1.00 30.39 540 LEU B CA 1
ATOM 9344 C C . LEU B 1 540 ? 2.032 31.941 152.270 1.00 31.34 540 LEU B C 1
ATOM 9345 O O . LEU B 1 540 ? 0.927 31.938 151.731 1.00 31.21 540 LEU B O 1
ATOM 9350 N N . MET B 1 541 ? 2.247 32.450 153.479 1.00 33.20 541 MET B N 1
ATOM 9351 C CA . MET B 1 541 ? 1.183 33.057 154.262 1.00 34.77 541 MET B CA 1
ATOM 9352 C C . MET B 1 541 ? 0.587 34.211 153.492 1.00 34.36 541 MET B C 1
ATOM 9353 O O . MET B 1 541 ? -0.616 34.437 153.543 1.00 34.99 541 MET B O 1
ATOM 9358 N N . ASP B 1 542 ? 1.433 34.947 152.782 1.00 32.92 542 ASP B N 1
ATOM 9359 C CA . ASP B 1 542 ? 0.957 36.074 152.003 1.00 32.49 542 ASP B CA 1
ATOM 9360 C C . ASP B 1 542 ? 0.109 35.571 150.849 1.00 32.19 542 ASP B C 1
ATOM 9361 O O . ASP B 1 542 ? -1.017 36.020 150.657 1.00 32.86 542 ASP B O 1
ATOM 9366 N N . VAL B 1 543 ? 0.652 34.629 150.090 1.00 32.39 543 VAL B N 1
ATOM 9367 C CA . VAL B 1 543 ? -0.053 34.065 148.951 1.00 32.43 543 VAL B CA 1
ATOM 9368 C C . VAL B 1 543 ? -1.413 33.516 149.364 1.00 33.43 543 VAL B C 1
ATOM 9369 O O . VAL B 1 543 ? -2.410 33.721 148.676 1.00 34.82 543 VAL B O 1
ATOM 9373 N N . VAL B 1 544 ? -1.450 32.824 150.493 1.00 33.40 544 VAL B N 1
ATOM 9374 C CA . VAL B 1 544 ? -2.686 32.250 150.991 1.00 34.30 544 VAL B CA 1
ATOM 9375 C C . VAL B 1 544 ? -3.599 33.332 151.563 1.00 35.69 544 VAL B C 1
ATOM 9376 O O . VAL B 1 544 ? -4.824 33.175 151.591 1.00 37.26 544 VAL B O 1
ATOM 9380 N N . GLY B 1 545 ? -2.993 34.427 152.015 1.00 35.76 545 GLY B N 1
ATOM 9381 C CA . GLY B 1 545 ? -3.747 35.526 152.589 1.00 34.02 545 GLY B CA 1
ATOM 9382 C C . GLY B 1 545 ? -3.782 35.462 154.102 1.00 34.31 545 GLY B C 1
ATOM 9383 O O . GLY B 1 545 ? -4.208 34.454 154.672 1.00 35.09 545 GLY B O 1
ATOM 9384 N N . ILE B 1 546 ? -3.332 36.529 154.758 1.00 33.93 546 ILE B N 1
ATOM 9385 C CA . ILE B 1 546 ? -3.320 36.577 156.216 1.00 33.29 546 ILE B CA 1
ATOM 9386 C C . ILE B 1 546 ? -4.720 36.397 156.787 1.00 33.42 546 ILE B C 1
ATOM 9387 O O . ILE B 1 546 ? -4.897 35.766 157.833 1.00 33.15 546 ILE B O 1
ATOM 9392 N N . ASP B 1 547 ? -5.715 36.955 156.107 1.00 33.88 547 ASP B N 1
ATOM 9393 C CA . ASP B 1 547 ? -7.092 36.812 156.565 1.00 35.21 547 ASP B CA 1
ATOM 9394 C C . ASP B 1 547 ? -7.490 35.336 156.574 1.00 34.82 547 ASP B C 1
ATOM 9395 O O . ASP B 1 547 ? -8.147 34.864 157.508 1.00 33.76 547 ASP B O 1
ATOM 9400 N N . THR B 1 548 ? -7.076 34.615 155.534 1.00 34.94 548 THR B N 1
ATOM 9401 C CA . THR B 1 548 ? -7.377 33.192 155.401 1.00 36.49 548 THR B CA 1
ATOM 9402 C C . THR B 1 548 ? -6.697 32.429 156.531 1.00 37.29 548 THR B C 1
ATOM 9403 O O . THR B 1 548 ? -7.324 31.610 157.205 1.00 36.29 548 THR B O 1
ATOM 9407 N N . GLY B 1 549 ? -5.410 32.708 156.728 1.00 37.98 549 GLY B N 1
ATOM 9408 C CA . GLY B 1 549 ? -4.658 32.054 157.786 1.00 39.17 549 GLY B CA 1
ATOM 9409 C C . GLY B 1 549 ? -5.221 32.357 159.163 1.00 40.07 549 GLY B C 1
ATOM 9410 O O . GLY B 1 549 ? -5.234 31.493 160.048 1.00 39.53 549 GLY B O 1
ATOM 9411 N N . HIS B 1 550 ? -5.692 33.587 159.345 1.00 40.64 550 HIS B N 1
ATOM 9412 C CA . HIS B 1 550 ? -6.259 33.992 160.621 1.00 42.66 550 HIS B CA 1
ATOM 9413 C C . HIS B 1 550 ? -7.468 33.119 160.921 1.00 43.47 550 HIS B C 1
ATOM 9414 O O . HIS B 1 550 ? -7.582 32.550 162.009 1.00 43.97 550 HIS B O 1
ATOM 9421 N N . HIS B 1 551 ? -8.365 33.002 159.949 1.00 44.38 551 HIS B N 1
ATOM 9422 C CA . HIS B 1 551 ? -9.558 32.187 160.129 1.00 45.30 551 HIS B CA 1
ATOM 9423 C C . HIS B 1 551 ? -9.172 30.733 160.396 1.00 45.29 551 HIS B C 1
ATOM 9424 O O . HIS B 1 551 ? -9.661 30.113 161.344 1.00 44.91 551 HIS B O 1
ATOM 9431 N N . GLY B 1 552 ? -8.295 30.200 159.550 1.00 45.56 552 GLY B N 1
ATOM 9432 C CA . GLY B 1 552 ? -7.853 28.826 159.698 1.00 45.84 552 GLY B CA 1
ATOM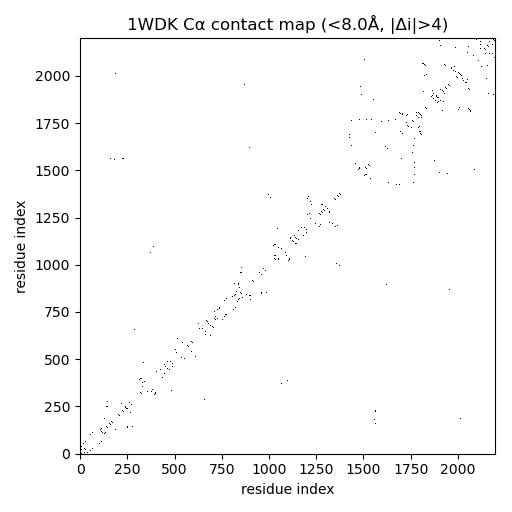 9433 C C . GLY B 1 552 ? -7.365 28.523 161.097 1.00 46.19 552 GLY B C 1
ATOM 9434 O O . GLY B 1 552 ? -7.798 27.549 161.711 1.00 45.57 552 GLY B O 1
ATOM 9435 N N . ARG B 1 553 ? -6.465 29.365 161.600 1.00 47.97 553 ARG B N 1
ATOM 9436 C CA . ARG B 1 553 ? -5.906 29.197 162.938 1.00 48.69 553 ARG B CA 1
ATOM 9437 C C . ARG B 1 553 ? -7.022 29.000 163.962 1.00 47.03 553 ARG B C 1
ATOM 9438 O O . ARG B 1 553 ? -7.013 28.038 164.732 1.00 46.90 553 ARG B O 1
ATOM 9446 N N . ASP B 1 554 ? -7.979 29.922 163.963 1.00 46.10 554 ASP B N 1
ATOM 9447 C CA . ASP B 1 554 ? -9.119 29.869 164.876 1.00 44.54 554 ASP B CA 1
ATOM 9448 C C . ASP B 1 554 ? -9.807 28.511 164.823 1.00 42.61 554 ASP B C 1
ATOM 9449 O O . ASP B 1 554 ? -10.153 27.942 165.860 1.00 42.31 554 ASP B O 1
ATOM 9454 N N . VAL B 1 555 ? -10.010 28.001 163.610 1.00 39.61 555 VAL B N 1
ATOM 9455 C CA . VAL B 1 555 ? -10.667 26.714 163.424 1.00 37.36 555 VAL B CA 1
ATOM 9456 C C . VAL B 1 555 ? -9.864 25.584 164.048 1.00 36.51 555 VAL B C 1
ATOM 9457 O O . VAL B 1 555 ? -10.421 24.727 164.748 1.00 35.35 555 VAL B O 1
ATOM 9461 N N . MET B 1 556 ? -8.559 25.580 163.780 1.00 33.82 556 MET B N 1
ATOM 9462 C CA . MET B 1 556 ? -7.678 24.551 164.320 1.00 33.68 556 MET B CA 1
ATOM 9463 C C . MET B 1 556 ? -7.591 24.645 165.838 1.00 33.88 556 MET B C 1
ATOM 9464 O O . MET B 1 556 ? -7.621 23.630 166.535 1.00 32.63 556 MET B O 1
ATOM 9469 N N . ALA B 1 557 ? -7.494 25.873 166.338 1.00 35.27 557 ALA B N 1
ATOM 9470 C CA . ALA B 1 557 ? -7.406 26.117 167.770 1.00 36.59 557 ALA B CA 1
ATOM 9471 C C . ALA B 1 557 ? -8.600 25.492 168.481 1.00 37.13 557 ALA B C 1
ATOM 9472 O O . ALA B 1 557 ? -8.454 24.879 169.542 1.00 38.80 557 ALA B O 1
ATOM 9474 N N . GLU B 1 558 ? -9.783 25.644 167.898 1.00 36.83 558 GLU B N 1
ATOM 9475 C CA . GLU B 1 558 ? -10.980 25.068 168.495 1.00 37.09 558 GLU B CA 1
ATOM 9476 C C . GLU B 1 558 ? -10.984 23.556 168.278 1.00 36.70 558 GLU B C 1
ATOM 9477 O O . GLU B 1 558 ? -11.517 22.804 169.089 1.00 37.51 558 GLU B O 1
ATOM 9479 N N . GLY B 1 559 ? -10.376 23.116 167.181 1.00 37.03 559 GLY B N 1
ATOM 9480 C CA . GLY B 1 559 ? -10.324 21.699 166.881 1.00 36.87 559 GLY B CA 1
ATOM 9481 C C . GLY B 1 559 ? -9.424 20.905 167.807 1.00 37.34 559 GLY B C 1
ATOM 9482 O O . GLY B 1 559 ? -9.799 19.829 168.271 1.00 36.18 559 GLY B O 1
ATOM 9483 N N . PHE B 1 560 ? -8.232 21.425 168.074 1.00 38.09 560 PHE B N 1
ATOM 9484 C CA . PHE B 1 560 ? -7.286 20.742 168.952 1.00 39.44 560 PHE B CA 1
ATOM 9485 C C . PHE B 1 560 ? -6.670 21.716 169.956 1.00 40.86 560 PHE B C 1
ATOM 9486 O O . PHE B 1 560 ? -5.503 22.093 169.832 1.00 40.71 560 PHE B O 1
ATOM 9494 N N . PRO B 1 561 ? -7.451 22.123 170.974 1.00 42.23 561 PRO B N 1
ATOM 9495 C CA . PRO B 1 561 ? -7.032 23.058 172.026 1.00 42.96 561 PRO B CA 1
ATOM 9496 C C . PRO B 1 561 ? -5.770 22.626 172.753 1.00 42.74 561 PRO B C 1
ATOM 9497 O O . PRO B 1 561 ? -4.911 23.444 173.066 1.00 43.34 561 PRO B O 1
ATOM 9501 N N . ASP B 1 562 ? -5.667 21.331 173.017 1.00 43.66 562 ASP B N 1
ATOM 9502 C CA . ASP B 1 562 ? -4.521 20.783 173.728 1.00 44.87 562 ASP B CA 1
ATOM 9503 C C . ASP B 1 562 ? -3.158 21.109 173.120 1.00 44.20 562 ASP B C 1
ATOM 9504 O O . ASP B 1 562 ? -2.146 21.038 173.816 1.00 45.32 562 ASP B O 1
ATOM 9509 N N . ARG B 1 563 ? -3.108 21.465 171.838 1.00 43.13 563 ARG B N 1
ATOM 9510 C CA . ARG B 1 563 ? -1.813 21.760 171.226 1.00 40.97 563 ARG B CA 1
ATOM 9511 C C . ARG B 1 563 ? -1.800 22.885 170.199 1.00 40.09 563 ARG B C 1
ATOM 9512 O O . ARG B 1 563 ? -0.750 23.460 169.924 1.00 39.65 563 ARG B O 1
ATOM 9520 N N . MET B 1 564 ? -2.956 23.210 169.631 1.00 39.80 564 MET B N 1
ATOM 9521 C CA . MET B 1 564 ? -3.002 24.257 168.619 1.00 39.74 564 MET B CA 1
ATOM 9522 C C . MET B 1 564 ? -3.539 25.600 169.118 1.00 40.82 564 MET B C 1
ATOM 9523 O O . MET B 1 564 ? -3.541 26.575 168.375 1.00 40.64 564 MET B O 1
ATOM 9528 N N . LYS B 1 565 ? -3.992 25.662 170.366 1.00 42.98 565 LYS B N 1
ATOM 9529 C CA . LYS B 1 565 ? -4.497 26.920 170.919 1.00 45.93 565 LYS B CA 1
ATOM 9530 C C . LYS B 1 565 ? -3.373 27.641 171.669 1.00 48.25 565 LYS B C 1
ATOM 9531 O O . LYS B 1 565 ? -2.917 27.168 172.710 1.00 49.06 565 LYS B O 1
ATOM 9533 N N . ASP B 1 566 ? -2.925 28.776 171.132 1.00 51.60 566 ASP B N 1
ATOM 9534 C CA . ASP B 1 566 ? -1.854 29.564 171.744 1.00 54.68 566 ASP B CA 1
ATOM 9535 C C . ASP B 1 566 ? -2.419 30.739 172.535 1.00 56.71 566 ASP B C 1
ATOM 9536 O O . ASP B 1 566 ? -3.251 31.502 172.033 1.00 56.38 566 ASP B O 1
ATOM 9541 N N . ASP B 1 567 ? -1.940 30.887 173.768 1.00 58.86 567 ASP B N 1
ATOM 9542 C CA . ASP B 1 567 ? -2.395 31.945 174.668 1.00 60.33 567 ASP B CA 1
ATOM 9543 C C . ASP B 1 567 ? -1.734 33.320 174.498 1.00 59.93 567 ASP B C 1
ATOM 9544 O O . ASP B 1 567 ? -1.643 34.087 175.457 1.00 61.26 567 ASP B O 1
ATOM 9549 N N . ARG B 1 568 ? -1.288 33.637 173.287 1.00 58.31 568 ARG B N 1
ATOM 9550 C CA . ARG B 1 568 ? -0.662 34.928 173.026 1.00 56.79 568 ARG B CA 1
ATOM 9551 C C . ARG B 1 568 ? -0.876 35.338 171.587 1.00 56.24 568 ARG B C 1
ATOM 9552 O O . ARG B 1 568 ? -1.213 34.512 170.735 1.00 57.49 568 ARG B O 1
ATOM 9560 N N . ARG B 1 569 ? -0.671 36.617 171.313 1.00 53.76 569 ARG B N 1
ATOM 9561 C CA . ARG B 1 569 ? -0.844 37.123 169.964 1.00 52.03 569 ARG B CA 1
ATOM 9562 C C . ARG B 1 569 ? 0.400 36.865 169.140 1.00 50.33 569 ARG B C 1
ATOM 9563 O O . ARG B 1 569 ? 1.511 37.135 169.584 1.00 51.63 569 ARG B O 1
ATOM 9571 N N . SER B 1 570 ? 0.202 36.334 167.937 1.00 48.87 570 SER B N 1
ATOM 9572 C CA . SER B 1 570 ? 1.306 36.028 167.032 1.00 45.70 570 SER B CA 1
ATOM 9573 C C . SER B 1 570 ? 1.373 37.068 165.927 1.00 44.06 570 SER B C 1
ATOM 9574 O O . SER B 1 570 ? 0.605 38.030 165.920 1.00 41.85 570 SER B O 1
ATOM 9577 N N . ALA B 1 571 ? 2.293 36.859 164.991 1.00 43.41 571 ALA B N 1
ATOM 9578 C CA . ALA B 1 571 ? 2.472 37.766 163.862 1.00 43.42 571 ALA B CA 1
ATOM 9579 C C . ALA B 1 571 ? 1.241 37.778 162.956 1.00 43.98 571 ALA B C 1
ATOM 9580 O O . ALA B 1 571 ? 1.041 38.714 162.186 1.00 44.61 571 ALA B O 1
ATOM 9582 N N . ILE B 1 572 ? 0.422 36.736 163.045 1.00 44.24 572 ILE B N 1
ATOM 9583 C CA . ILE B 1 572 ? -0.783 36.646 162.234 1.00 45.48 572 ILE B CA 1
ATOM 9584 C C . ILE B 1 572 ? -1.747 37.721 162.725 1.00 45.06 572 ILE B C 1
ATOM 9585 O O . ILE B 1 572 ? -2.266 38.514 161.938 1.00 44.72 572 ILE B O 1
ATOM 9590 N N . ASP B 1 573 ? -1.977 37.733 164.035 1.00 44.61 573 ASP B N 1
ATOM 9591 C CA . ASP B 1 573 ? -2.862 38.711 164.656 1.00 43.70 573 ASP B CA 1
ATOM 9592 C C . ASP B 1 573 ? -2.389 40.133 164.354 1.00 42.30 573 ASP B C 1
ATOM 9593 O O . ASP B 1 573 ? -3.188 41.012 164.023 1.00 40.90 573 ASP B O 1
ATOM 9598 N N . ALA B 1 574 ? -1.084 40.353 164.470 1.00 40.18 574 ALA B N 1
ATOM 9599 C CA . ALA B 1 574 ? -0.520 41.671 164.220 1.00 40.60 574 ALA B CA 1
ATOM 9600 C C . ALA B 1 574 ? -0.748 42.124 162.784 1.00 40.15 574 ALA B C 1
ATOM 9601 O O . ALA B 1 574 ? -1.087 43.277 162.541 1.00 39.69 574 ALA B O 1
ATOM 9603 N N . LEU B 1 575 ? -0.563 41.215 161.835 1.00 40.98 575 LEU B N 1
ATOM 9604 C CA . LEU B 1 575 ? -0.748 41.550 160.428 1.00 41.84 575 LEU B CA 1
ATOM 9605 C C . LEU B 1 575 ? -2.215 41.684 160.064 1.00 41.61 575 LEU B C 1
ATOM 9606 O O . LEU B 1 575 ? -2.583 42.538 159.259 1.00 41.63 575 LEU B O 1
ATOM 9611 N N . TYR B 1 576 ? -3.052 40.844 160.660 1.00 41.27 576 TYR B N 1
ATOM 9612 C CA . TYR B 1 576 ? -4.479 40.885 160.386 1.00 41.97 576 TYR B CA 1
ATOM 9613 C C . TYR B 1 576 ? -5.094 42.160 160.950 1.00 42.20 576 TYR B C 1
ATOM 9614 O O . TYR B 1 576 ? -5.796 42.893 160.251 1.00 41.78 576 TYR B O 1
ATOM 9623 N N . GLU B 1 577 ? -4.831 42.415 162.225 1.00 42.44 577 GLU B N 1
ATOM 9624 C CA . GLU B 1 577 ? -5.356 43.602 162.878 1.00 42.75 577 GLU B CA 1
ATOM 9625 C C . GLU B 1 577 ? -4.848 44.871 162.193 1.00 42.76 577 GLU B C 1
ATOM 9626 O O . GLU B 1 577 ? -5.546 45.885 162.154 1.00 43.04 577 GLU B O 1
ATOM 9632 N N . ALA B 1 578 ? -3.641 44.802 161.639 1.00 41.44 578 ALA B N 1
ATOM 9633 C CA . ALA B 1 578 ? -3.040 45.943 160.955 1.00 40.45 578 ALA B CA 1
ATOM 9634 C C . ALA B 1 578 ? -3.474 45.971 159.499 1.00 40.29 578 ALA B C 1
ATOM 9635 O O . ALA B 1 578 ? -2.968 46.755 158.692 1.00 39.18 578 ALA B O 1
ATOM 9637 N N . LYS B 1 579 ? -4.415 45.093 159.179 1.00 40.07 579 LYS B N 1
ATOM 9638 C CA . LYS B 1 579 ? -4.951 44.952 157.836 1.00 40.46 579 LYS B CA 1
ATOM 9639 C C . LYS B 1 579 ? -3.924 44.792 156.717 1.00 40.43 579 LYS B C 1
ATOM 9640 O O . LYS B 1 579 ? -3.981 45.445 155.675 1.00 39.73 579 LYS B O 1
ATOM 9646 N N . ARG B 1 580 ? -2.976 43.898 156.972 1.00 42.51 580 ARG B N 1
ATOM 9647 C CA . ARG B 1 580 ? -1.938 43.514 156.019 1.00 44.50 580 ARG B CA 1
ATOM 9648 C C . ARG B 1 580 ? -2.379 42.091 155.675 1.00 44.65 580 ARG B C 1
ATOM 9649 O O . ARG B 1 580 ? -1.800 41.115 156.152 1.00 46.00 580 ARG B O 1
ATOM 9657 N N . LEU B 1 581 ? -3.413 41.988 154.849 1.00 43.58 581 LEU B N 1
ATOM 9658 C CA . LEU B 1 581 ? -3.997 40.701 154.497 1.00 42.95 581 LEU B CA 1
ATOM 9659 C C . LEU B 1 581 ? -3.242 39.745 153.573 1.00 41.96 581 LEU B C 1
ATOM 9660 O O . LEU B 1 581 ? -3.659 38.600 153.411 1.00 41.08 581 LEU B O 1
ATOM 9665 N N . GLY B 1 582 ? -2.147 40.194 152.971 1.00 40.72 582 GLY B N 1
ATOM 9666 C CA . GLY B 1 582 ? -1.402 39.304 152.099 1.00 40.35 582 GLY B CA 1
ATOM 9667 C C . GLY B 1 582 ? -1.194 39.806 150.686 1.00 41.02 582 GLY B C 1
ATOM 9668 O O . GLY B 1 582 ? -1.420 40.978 150.393 1.00 40.42 582 GLY B O 1
ATOM 9669 N N . GLN B 1 583 ? -0.768 38.904 149.807 1.00 41.70 583 GLN B N 1
ATOM 9670 C CA . GLN B 1 583 ? -0.502 39.225 148.407 1.00 42.77 583 GLN B CA 1
ATOM 9671 C C . GLN B 1 583 ? -1.661 39.917 147.688 1.00 43.57 583 GLN B C 1
ATOM 9672 O O . GLN B 1 583 ? -1.461 40.925 147.017 1.00 43.62 583 GLN B O 1
ATOM 9678 N N . LYS B 1 584 ? -2.866 39.372 147.819 1.00 44.88 584 LYS B N 1
ATOM 9679 C CA . LYS B 1 584 ? -4.032 39.960 147.174 1.00 46.30 584 LYS B CA 1
ATOM 9680 C C . LYS B 1 584 ? -4.267 41.378 147.685 1.00 45.93 584 LYS B C 1
ATOM 9681 O O . LYS B 1 584 ? -4.583 42.276 146.911 1.00 46.52 584 LYS B O 1
ATOM 9687 N N . ASN B 1 585 ? -4.103 41.561 148.992 1.00 45.43 585 ASN B N 1
ATOM 9688 C CA . ASN B 1 585 ? -4.298 42.849 149.652 1.00 45.06 585 ASN B CA 1
ATOM 9689 C C . ASN B 1 585 ? -3.199 43.838 149.277 1.00 43.95 585 ASN B C 1
ATOM 9690 O O . ASN B 1 585 ? -3.368 45.043 149.428 1.00 44.05 585 ASN B O 1
ATOM 9695 N N . GLY B 1 586 ? -2.075 43.320 148.787 1.00 43.13 586 GLY B N 1
ATOM 9696 C CA . GLY B 1 586 ? -0.957 44.166 148.417 1.00 40.82 586 GLY B CA 1
ATOM 9697 C C . GLY B 1 586 ? 0.104 44.177 149.505 1.00 41.19 586 GLY B C 1
ATOM 9698 O O . GLY B 1 586 ? 1.271 44.485 149.243 1.00 40.80 586 GLY B O 1
ATOM 9699 N N . LYS B 1 587 ? -0.300 43.837 150.730 1.00 40.04 587 LYS B N 1
ATOM 9700 C CA . LYS B 1 587 ? 0.616 43.812 151.867 1.00 40.50 587 LYS B CA 1
ATOM 9701 C C . LYS B 1 587 ? 0.343 42.729 152.912 1.00 40.44 587 LYS B C 1
ATOM 9702 O O . LYS B 1 587 ? -0.795 42.511 153.336 1.00 40.85 587 LYS B O 1
ATOM 9708 N N . GLY B 1 588 ? 1.423 42.067 153.317 1.00 40.41 588 GLY B N 1
ATOM 9709 C CA . GLY B 1 588 ? 1.377 41.023 154.330 1.00 40.09 588 GLY B CA 1
ATOM 9710 C C . GLY B 1 588 ? 2.736 41.067 155.013 1.00 39.61 588 GLY B C 1
ATOM 9711 O O . GLY B 1 588 ? 3.077 42.074 155.641 1.00 39.58 588 GLY B O 1
ATOM 9712 N N . PHE B 1 589 ? 3.517 39.994 154.906 1.00 38.18 589 PHE B N 1
ATOM 9713 C CA . PHE B 1 589 ? 4.860 40.001 155.482 1.00 35.95 589 PHE B CA 1
ATOM 9714 C C . PHE B 1 589 ? 5.709 40.804 154.510 1.00 36.15 589 PHE B C 1
ATOM 9715 O O . PHE B 1 589 ? 6.618 41.531 154.905 1.00 36.87 589 PHE B O 1
ATOM 9723 N N . TYR B 1 590 ? 5.398 40.662 153.227 1.00 36.12 590 TYR B N 1
ATOM 9724 C CA . TYR B 1 590 ? 6.097 41.401 152.193 1.00 37.43 590 TYR B CA 1
ATOM 9725 C C . TYR B 1 590 ? 5.134 42.419 151.586 1.00 39.49 590 TYR B C 1
ATOM 9726 O O . TYR B 1 590 ? 3.959 42.500 151.965 1.00 38.71 590 TYR B O 1
ATOM 9735 N N . ALA B 1 591 ? 5.657 43.200 150.650 1.00 40.39 591 ALA B N 1
ATOM 9736 C CA . ALA B 1 591 ? 4.880 44.202 149.946 1.00 42.03 591 ALA B CA 1
ATOM 9737 C C . ALA B 1 591 ? 4.895 43.719 148.512 1.00 43.08 591 ALA B C 1
ATOM 9738 O O . ALA B 1 591 ? 5.925 43.243 148.038 1.00 42.82 591 ALA B O 1
ATOM 9740 N N . TYR B 1 592 ? 3.763 43.820 147.826 1.00 44.49 592 TYR B N 1
ATOM 9741 C CA . TYR B 1 592 ? 3.688 43.367 146.447 1.00 46.56 592 TYR B CA 1
ATOM 9742 C C . TYR B 1 592 ? 3.296 44.536 145.549 1.00 48.55 592 TYR B C 1
ATOM 9743 O O . TYR B 1 592 ? 2.199 45.079 145.658 1.00 47.99 592 TYR B O 1
ATOM 9752 N N . GLU B 1 593 ? 4.219 44.925 144.672 1.00 52.19 593 GLU B N 1
ATOM 9753 C CA . GLU B 1 593 ? 4.024 46.071 143.789 1.00 55.83 593 GLU B CA 1
ATOM 9754 C C . GLU B 1 593 ? 3.869 45.829 142.286 1.00 57.65 593 GLU B C 1
ATOM 9755 O O . GLU B 1 593 ? 3.243 46.638 141.595 1.00 58.83 593 GLU B O 1
ATOM 9761 N N . ALA B 1 594 ? 4.433 44.744 141.765 1.00 59.28 594 ALA B N 1
ATOM 9762 C CA . ALA B 1 594 ? 4.315 44.481 140.328 1.00 61.13 594 ALA B CA 1
ATOM 9763 C C . ALA B 1 594 ? 4.440 43.006 139.925 1.00 61.93 594 ALA B C 1
ATOM 9764 O O . ALA B 1 594 ? 4.277 42.099 140.753 1.00 62.16 594 ALA B O 1
ATOM 9766 N N . ASP B 1 595 ? 4.724 42.782 138.642 1.00 61.99 595 ASP B N 1
ATOM 9767 C CA . ASP B 1 595 ? 4.867 41.435 138.102 1.00 62.35 595 ASP B CA 1
ATOM 9768 C C . ASP B 1 595 ? 5.226 41.474 136.621 1.00 62.25 595 ASP B C 1
ATOM 9769 O O . ASP B 1 595 ? 4.513 42.072 135.817 1.00 61.84 595 ASP B O 1
ATOM 9771 N N . GLN B 1 600 ? 7.980 38.722 139.396 1.00 56.85 600 GLN B N 1
ATOM 9772 C CA . GLN B 1 600 ? 6.943 39.659 139.816 1.00 56.81 600 GLN B CA 1
ATOM 9773 C C . GLN B 1 600 ? 7.556 40.742 140.695 1.00 56.36 600 GLN B C 1
ATOM 9774 O O . GLN B 1 600 ? 8.583 41.331 140.344 1.00 57.17 600 GLN B O 1
ATOM 9776 N N . LYS B 1 601 ? 6.934 41.006 141.839 1.00 54.91 601 LYS B N 1
ATOM 9777 C CA . LYS B 1 601 ? 7.462 42.018 142.733 1.00 52.89 601 LYS B CA 1
ATOM 9778 C C . LYS B 1 601 ? 7.181 41.778 144.208 1.00 51.71 601 LYS B C 1
ATOM 9779 O O . LYS B 1 601 ? 6.428 42.527 144.833 1.00 51.23 601 LYS B O 1
ATOM 9781 N N . LYS B 1 602 ? 7.771 40.719 144.757 1.00 51.06 602 LYS B N 1
ATOM 9782 C CA . LYS B 1 602 ? 7.638 40.434 146.182 1.00 50.11 602 LYS B CA 1
ATOM 9783 C C . LYS B 1 602 ? 8.772 41.274 146.750 1.00 49.42 602 LYS B C 1
ATOM 9784 O O . LYS B 1 602 ? 9.948 41.008 146.492 1.00 48.62 602 LYS B O 1
ATOM 9790 N N . LEU B 1 603 ? 8.423 42.300 147.508 1.00 49.36 603 LEU B N 1
ATOM 9791 C CA . LEU B 1 603 ? 9.441 43.179 148.046 1.00 50.06 603 LEU B CA 1
ATOM 9792 C C . LEU B 1 603 ? 9.490 43.213 149.558 1.00 50.71 603 LEU B C 1
ATOM 9793 O O . LEU B 1 603 ? 8.490 42.973 150.238 1.00 50.90 603 LEU B O 1
ATOM 9798 N N . VAL B 1 604 ? 10.674 43.513 150.076 1.00 50.98 604 VAL B N 1
ATOM 9799 C CA . VAL B 1 604 ? 10.875 43.621 151.510 1.00 51.52 604 VAL B CA 1
ATOM 9800 C C . VAL B 1 604 ? 10.643 45.077 151.879 1.00 52.13 604 VAL B C 1
ATOM 9801 O O . VAL B 1 604 ? 11.300 45.965 151.338 1.00 53.17 604 VAL B O 1
ATOM 9805 N N . ASP B 1 605 ? 9.704 45.335 152.780 1.00 52.69 605 ASP B N 1
ATOM 9806 C CA . ASP B 1 605 ? 9.454 46.707 153.196 1.00 55.04 605 ASP B CA 1
ATOM 9807 C C . ASP B 1 605 ? 9.501 46.802 154.714 1.00 55.02 605 ASP B C 1
ATOM 9808 O O . ASP B 1 605 ? 8.743 46.138 155.421 1.00 55.27 605 ASP B O 1
ATOM 9813 N N . SER B 1 606 ? 10.416 47.633 155.199 1.00 55.21 606 SER B N 1
ATOM 9814 C CA . SER B 1 606 ? 10.626 47.838 156.626 1.00 55.05 606 SER B CA 1
ATOM 9815 C C . SER B 1 606 ? 9.395 48.270 157.423 1.00 54.43 606 SER B C 1
ATOM 9816 O O . SER B 1 606 ? 9.363 48.119 158.647 1.00 54.67 606 SER B O 1
ATOM 9819 N N . SER B 1 607 ? 8.383 48.802 156.742 1.00 53.56 607 SER B N 1
ATOM 9820 C CA . SER B 1 607 ? 7.169 49.245 157.423 1.00 52.56 607 SER B CA 1
ATOM 9821 C C . SER B 1 607 ? 6.505 48.105 158.202 1.00 52.00 607 SER B C 1
ATOM 9822 O O . SER B 1 607 ? 5.629 48.340 159.034 1.00 51.09 607 SER B O 1
ATOM 9825 N N . VAL B 1 608 ? 6.933 46.874 157.931 1.00 51.36 608 VAL B N 1
ATOM 9826 C CA . VAL B 1 608 ? 6.387 45.702 158.609 1.00 51.51 608 VAL B CA 1
ATOM 9827 C C . VAL B 1 608 ? 6.979 45.555 160.004 1.00 51.30 608 VAL B C 1
ATOM 9828 O O . VAL B 1 608 ? 6.312 45.092 160.930 1.00 50.50 608 VAL B O 1
ATOM 9832 N N . LEU B 1 609 ? 8.244 45.939 160.141 1.00 51.51 609 LEU B N 1
ATOM 9833 C CA . LEU B 1 609 ? 8.940 45.847 161.419 1.00 51.54 609 LEU B CA 1
ATOM 9834 C C . LEU B 1 609 ? 8.082 46.431 162.530 1.00 51.62 609 LEU B C 1
ATOM 9835 O O . LEU B 1 609 ? 7.914 45.817 163.583 1.00 52.30 609 LEU B O 1
ATOM 9840 N N . GLU B 1 610 ? 7.534 47.616 162.287 1.00 51.58 610 GLU B N 1
ATOM 9841 C CA . GLU B 1 610 ? 6.685 48.284 163.266 1.00 51.45 610 GLU B CA 1
ATOM 9842 C C . GLU B 1 610 ? 5.500 47.407 163.655 1.00 49.94 610 GLU B C 1
ATOM 9843 O O . GLU B 1 610 ? 5.247 47.179 164.838 1.00 49.75 610 GLU B O 1
ATOM 9849 N N . VAL B 1 611 ? 4.775 46.921 162.652 1.00 48.05 611 VAL B N 1
ATOM 9850 C CA . VAL B 1 611 ? 3.606 46.075 162.879 1.00 45.11 611 VAL B CA 1
ATOM 9851 C C . VAL B 1 611 ? 3.926 44.851 163.719 1.00 43.94 611 VAL B C 1
ATOM 9852 O O . VAL B 1 611 ? 3.164 44.489 164.614 1.00 43.09 611 VAL B O 1
ATOM 9856 N N . LEU B 1 612 ? 5.061 44.220 163.429 1.00 43.46 612 LEU B N 1
ATOM 9857 C CA . LEU B 1 612 ? 5.476 43.011 164.136 1.00 43.29 612 LEU B CA 1
ATOM 9858 C C . LEU B 1 612 ? 6.174 43.217 165.481 1.00 43.24 612 LEU B C 1
ATOM 9859 O O . LEU B 1 612 ? 6.177 42.313 166.320 1.00 42.73 612 LEU B O 1
ATOM 9864 N N . LYS B 1 613 ? 6.755 44.396 165.693 1.00 43.16 613 LYS B N 1
ATOM 9865 C CA . LYS B 1 613 ? 7.451 44.695 166.944 1.00 41.86 613 LYS B CA 1
ATOM 9866 C C . LYS B 1 613 ? 6.688 44.228 168.186 1.00 41.66 613 LYS B C 1
ATOM 9867 O O . LYS B 1 613 ? 7.255 43.561 169.051 1.00 42.68 613 LYS B O 1
ATOM 9869 N N . PRO B 1 614 ? 5.394 44.573 168.298 1.00 41.28 614 PRO B N 1
ATOM 9870 C CA . PRO B 1 614 ? 4.594 44.162 169.461 1.00 41.69 614 PRO B CA 1
ATOM 9871 C C . PRO B 1 614 ? 4.507 42.647 169.686 1.00 43.10 614 PRO B C 1
ATOM 9872 O O . PRO B 1 614 ? 4.132 42.192 170.771 1.00 42.30 614 PRO B O 1
ATOM 9876 N N . ILE B 1 615 ? 4.851 41.876 168.658 1.00 44.79 615 ILE B N 1
ATOM 9877 C CA . ILE B 1 615 ? 4.791 40.417 168.721 1.00 46.42 615 ILE B CA 1
ATOM 9878 C C . ILE B 1 615 ? 6.090 39.789 169.219 1.00 47.16 615 ILE B C 1
ATOM 9879 O O . ILE B 1 615 ? 6.071 38.770 169.912 1.00 46.42 615 ILE B O 1
ATOM 9884 N N . VAL B 1 616 ? 7.212 40.403 168.858 1.00 48.40 616 VAL B N 1
ATOM 9885 C CA . VAL B 1 616 ? 8.520 39.919 169.267 1.00 49.15 616 VAL B CA 1
ATOM 9886 C C . VAL B 1 616 ? 8.646 39.988 170.782 1.00 50.50 616 VAL B C 1
ATOM 9887 O O . VAL B 1 616 ? 8.811 41.063 171.346 1.00 51.89 616 VAL B O 1
ATOM 9891 N N . TYR B 1 617 ? 8.559 38.837 171.437 1.00 52.38 617 TYR B N 1
ATOM 9892 C CA . TYR B 1 617 ? 8.680 38.770 172.887 1.00 54.69 617 TYR B CA 1
ATOM 9893 C C . TYR B 1 617 ? 10.161 38.655 173.280 1.00 56.80 617 TYR B C 1
ATOM 9894 O O . TYR B 1 617 ? 10.751 39.631 173.749 1.00 57.63 617 TYR B O 1
ATOM 9903 N N . GLU B 1 618 ? 10.764 37.480 173.089 1.00 58.35 618 GLU B N 1
ATOM 9904 C CA . GLU B 1 618 ? 12.191 37.298 173.392 1.00 58.98 618 GLU B CA 1
ATOM 9905 C C . GLU B 1 618 ? 12.992 37.615 172.135 1.00 59.04 618 GLU B C 1
ATOM 9906 O O . GLU B 1 618 ? 12.429 37.728 171.050 1.00 61.05 618 GLU B O 1
ATOM 9912 N N . GLN B 1 619 ? 14.305 37.742 172.279 1.00 58.34 619 GLN B N 1
ATOM 9913 C CA . GLN B 1 619 ? 15.162 38.024 171.133 1.00 58.41 619 GLN B CA 1
ATOM 9914 C C . GLN B 1 619 ? 16.090 36.825 170.970 1.00 57.98 619 GLN B C 1
ATOM 9915 O O . GLN B 1 619 ? 17.287 36.966 170.687 1.00 57.90 619 GLN B O 1
ATOM 9921 N N . ARG B 1 620 ? 15.502 35.645 171.160 1.00 55.67 620 ARG B N 1
ATOM 9922 C CA . ARG B 1 620 ? 16.194 34.364 171.071 1.00 53.41 620 ARG B CA 1
ATOM 9923 C C . ARG B 1 620 ? 17.056 34.158 169.819 1.00 52.04 620 ARG B C 1
ATOM 9924 O O . ARG B 1 620 ? 16.607 34.372 168.693 1.00 52.38 620 ARG B O 1
ATOM 9932 N N . ASP B 1 621 ? 18.301 33.741 170.026 1.00 49.40 621 ASP B N 1
ATOM 9933 C CA . ASP B 1 621 ? 19.213 33.500 168.918 1.00 47.08 621 ASP B CA 1
ATOM 9934 C C . ASP B 1 621 ? 19.012 32.086 168.410 1.00 44.86 621 ASP B C 1
ATOM 9935 O O . ASP B 1 621 ? 18.740 31.173 169.192 1.00 43.04 621 ASP B O 1
ATOM 9940 N N . VAL B 1 622 ? 19.149 31.901 167.100 1.00 42.17 622 VAL B N 1
ATOM 9941 C CA . VAL B 1 622 ? 18.915 30.590 166.508 1.00 39.35 622 VAL B CA 1
ATOM 9942 C C . VAL B 1 622 ? 19.797 30.296 165.293 1.00 37.57 622 VAL B C 1
ATOM 9943 O O . VAL B 1 622 ? 20.268 31.211 164.617 1.00 37.97 622 VAL B O 1
ATOM 9947 N N . THR B 1 623 ? 20.027 29.016 165.024 1.00 35.53 623 THR B N 1
ATOM 9948 C CA . THR B 1 623 ? 20.840 28.618 163.877 1.00 34.99 623 THR B CA 1
ATOM 9949 C C . THR B 1 623 ? 19.891 28.200 162.762 1.00 35.35 623 THR B C 1
ATOM 9950 O O . THR B 1 623 ? 18.709 27.970 163.013 1.00 35.03 623 THR B O 1
ATOM 9954 N N . ASP B 1 624 ? 20.393 28.108 161.536 1.00 35.16 624 ASP B N 1
ATOM 9955 C CA . ASP B 1 624 ? 19.535 27.712 160.427 1.00 36.43 624 ASP B CA 1
ATOM 9956 C C . ASP B 1 624 ? 18.953 26.327 160.677 1.00 36.42 624 ASP B C 1
ATOM 9957 O O . ASP B 1 624 ? 17.813 26.044 160.309 1.00 35.35 624 ASP B O 1
ATOM 9962 N N . GLU B 1 625 ? 19.739 25.472 161.321 1.00 36.54 625 GLU B N 1
ATOM 9963 C CA . GLU B 1 625 ? 19.303 24.124 161.622 1.00 36.92 625 GLU B CA 1
ATOM 9964 C C . GLU B 1 625 ? 18.127 24.144 162.593 1.00 35.28 625 GLU B C 1
ATOM 9965 O O . GLU B 1 625 ? 17.197 23.349 162.463 1.00 36.43 625 GLU B O 1
ATOM 9971 N N . ASP B 1 626 ? 18.157 25.051 163.564 1.00 33.16 626 ASP B N 1
ATOM 9972 C CA . ASP B 1 626 ? 17.059 25.148 164.525 1.00 32.29 626 ASP B CA 1
ATOM 9973 C C . ASP B 1 626 ? 15.789 25.596 163.798 1.00 30.59 626 ASP B C 1
ATOM 9974 O O . ASP B 1 626 ? 14.701 25.061 164.030 1.00 30.17 626 ASP B O 1
ATOM 9979 N N . ILE B 1 627 ? 15.941 26.591 162.927 1.00 27.51 627 ILE B N 1
ATOM 9980 C CA . ILE B 1 627 ? 14.826 27.121 162.157 1.00 26.64 627 ILE B CA 1
ATOM 9981 C C . ILE B 1 627 ? 14.081 25.972 161.469 1.00 26.00 627 ILE B C 1
ATOM 9982 O O . ILE B 1 627 ? 12.858 25.875 161.539 1.00 24.57 627 ILE B O 1
ATOM 9987 N N . ILE B 1 628 ? 14.838 25.094 160.825 1.00 25.34 628 ILE B N 1
ATOM 9988 C CA . ILE B 1 628 ? 14.267 23.949 160.139 1.00 25.46 628 ILE B CA 1
ATOM 9989 C C . ILE B 1 628 ? 13.498 23.046 161.110 1.00 26.90 628 ILE B C 1
ATOM 9990 O O . ILE B 1 628 ? 12.405 22.574 160.793 1.00 26.65 628 ILE B O 1
ATOM 9995 N N . ASN B 1 629 ? 14.060 22.812 162.296 1.00 27.37 629 ASN B N 1
ATOM 9996 C CA . ASN B 1 629 ? 13.395 21.950 163.270 1.00 27.05 629 ASN B CA 1
ATOM 9997 C C . ASN B 1 629 ? 12.163 22.602 163.903 1.00 27.60 629 ASN B C 1
ATOM 9998 O O . ASN B 1 629 ? 11.176 21.917 164.188 1.00 29.22 629 ASN B O 1
ATOM 10003 N N . TRP B 1 630 ? 12.215 23.914 164.121 1.00 27.72 630 TRP B N 1
ATOM 10004 C CA . TRP B 1 630 ? 11.084 24.633 164.710 1.00 28.50 630 TRP B CA 1
ATOM 10005 C C . TRP B 1 630 ? 9.899 24.509 163.762 1.00 28.58 630 TRP B C 1
ATOM 10006 O O . TRP B 1 630 ? 8.739 24.473 164.186 1.00 28.37 630 TRP B O 1
ATOM 10017 N N . MET B 1 631 ? 10.217 24.443 162.471 1.00 27.82 631 MET B N 1
ATOM 10018 C CA . MET B 1 631 ? 9.222 24.324 161.409 1.00 27.72 631 MET B CA 1
ATOM 10019 C C . MET B 1 631 ? 8.817 22.888 161.128 1.00 26.44 631 MET B C 1
ATOM 10020 O O . MET B 1 631 ? 7.639 22.547 161.146 1.00 26.36 631 MET B O 1
ATOM 10025 N N . MET B 1 632 ? 9.812 22.051 160.866 1.00 25.59 632 MET B N 1
ATOM 10026 C CA . MET B 1 632 ? 9.565 20.663 160.519 1.00 24.97 632 MET B CA 1
ATOM 10027 C C . MET B 1 632 ? 9.076 19.715 161.608 1.00 24.64 632 MET B C 1
ATOM 10028 O O . MET B 1 632 ? 8.241 18.859 161.336 1.00 24.98 632 MET B O 1
ATOM 10033 N N . ILE B 1 633 ? 9.575 19.848 162.831 1.00 23.93 633 ILE B N 1
ATOM 10034 C CA . ILE B 1 633 ? 9.132 18.942 163.881 1.00 22.97 633 ILE B CA 1
ATOM 10035 C C . ILE B 1 633 ? 7.612 18.995 164.086 1.00 22.95 633 ILE B C 1
ATOM 10036 O O . ILE B 1 633 ? 6.960 17.956 164.186 1.00 23.98 633 ILE B O 1
ATOM 10041 N N . PRO B 1 634 ? 7.022 20.198 164.149 1.00 23.56 634 PRO B N 1
ATOM 10042 C CA . PRO B 1 634 ? 5.568 20.260 164.339 1.00 24.89 634 PRO B CA 1
ATOM 10043 C C . PRO B 1 634 ? 4.813 19.614 163.176 1.00 25.11 634 PRO B C 1
ATOM 10044 O O . PRO B 1 634 ? 3.856 18.864 163.377 1.00 26.17 634 PRO B O 1
ATOM 10048 N N . LEU B 1 635 ? 5.255 19.909 161.958 1.00 24.70 635 LEU B N 1
ATOM 10049 C CA . LEU B 1 635 ? 4.624 19.365 160.771 1.00 24.74 635 LEU B CA 1
ATOM 10050 C C . LEU B 1 635 ? 4.697 17.838 160.764 1.00 25.42 635 LEU B C 1
ATOM 10051 O O . LEU B 1 635 ? 3.686 17.164 160.541 1.00 26.55 635 LEU B O 1
ATOM 10056 N N . CYS B 1 636 ? 5.888 17.298 161.019 1.00 23.95 636 CYS B N 1
ATOM 10057 C CA . CYS B 1 636 ? 6.090 15.856 161.024 1.00 22.80 636 CYS B CA 1
ATOM 10058 C C . CYS B 1 636 ? 5.283 15.150 162.110 1.00 23.68 636 CYS B C 1
ATOM 10059 O O . CYS B 1 636 ? 4.654 14.119 161.859 1.00 23.86 636 CYS B O 1
ATOM 10062 N N . LEU B 1 637 ? 5.297 15.705 163.316 1.00 23.47 637 LEU B N 1
ATOM 10063 C CA . LEU B 1 637 ? 4.559 15.100 164.417 1.00 22.83 637 LEU B CA 1
ATOM 10064 C C . LEU B 1 637 ? 3.061 15.137 164.183 1.00 21.38 637 LEU B C 1
ATOM 10065 O O . LEU B 1 637 ? 2.350 14.198 164.531 1.00 21.89 637 LEU B O 1
ATOM 10070 N N . GLU B 1 638 ? 2.572 16.216 163.590 1.00 21.45 638 GLU B N 1
ATOM 10071 C CA . GLU B 1 638 ? 1.143 16.308 163.340 1.00 22.55 638 GLU B CA 1
ATOM 10072 C C . GLU B 1 638 ? 0.728 15.263 162.301 1.00 22.21 638 GLU B C 1
ATOM 10073 O O . GLU B 1 638 ? -0.386 14.737 162.341 1.00 23.14 638 GLU B O 1
ATOM 10079 N N . THR B 1 639 ? 1.629 14.961 161.372 1.00 19.97 639 THR B N 1
ATOM 10080 C CA . THR B 1 639 ? 1.346 13.959 160.362 1.00 20.04 639 THR B CA 1
ATOM 10081 C C . THR B 1 639 ? 1.263 12.613 161.075 1.00 22.15 639 THR B C 1
ATOM 10082 O O . THR B 1 639 ? 0.366 11.810 160.800 1.00 20.99 639 THR B O 1
ATOM 10086 N N . VAL B 1 640 ? 2.213 12.369 161.982 1.00 22.41 640 VAL B N 1
ATOM 10087 C CA . VAL B 1 640 ? 2.225 11.124 162.751 1.00 22.80 640 VAL B CA 1
ATOM 10088 C C . VAL B 1 640 ? 0.938 10.997 163.556 1.00 22.00 640 VAL B C 1
ATOM 10089 O O . VAL B 1 640 ? 0.419 9.898 163.722 1.00 22.32 640 VAL B O 1
ATOM 10093 N N . ARG B 1 641 ? 0.422 12.117 164.053 1.00 22.60 641 ARG B N 1
ATOM 10094 C CA . ARG B 1 641 ? -0.819 12.081 164.822 1.00 24.88 641 ARG B CA 1
ATOM 10095 C C . ARG B 1 641 ? -1.995 11.732 163.914 1.00 25.11 641 ARG B C 1
ATOM 10096 O O . ARG B 1 641 ? -2.921 11.023 164.323 1.00 23.23 641 ARG B O 1
ATOM 10104 N N . CYS B 1 642 ? -1.960 12.237 162.682 1.00 24.70 642 CYS B N 1
ATOM 10105 C CA . CYS B 1 642 ? -3.031 11.956 161.730 1.00 25.17 642 CYS B CA 1
ATOM 10106 C C . CYS B 1 642 ? -3.063 10.463 161.445 1.00 24.22 642 CYS B C 1
ATOM 10107 O O . CYS B 1 642 ? -4.131 9.863 161.367 1.00 24.31 642 CYS B O 1
ATOM 10110 N N . LEU B 1 643 ? -1.883 9.870 161.297 1.00 24.45 643 LEU B N 1
ATOM 10111 C CA . LEU B 1 643 ? -1.765 8.444 161.022 1.00 25.06 643 LEU B CA 1
ATOM 10112 C C . LEU B 1 643 ? -2.302 7.644 162.203 1.00 27.11 643 LEU B C 1
ATOM 10113 O O . LEU B 1 643 ? -3.094 6.709 162.034 1.00 27.63 643 LEU B O 1
ATOM 10118 N N . GLU B 1 644 ? -1.852 8.018 163.400 1.00 28.30 644 GLU B N 1
ATOM 10119 C CA . GLU B 1 644 ? -2.258 7.351 164.631 1.00 29.40 644 GLU B CA 1
ATOM 10120 C C . GLU B 1 644 ? -3.734 7.514 164.929 1.00 29.58 644 GLU B C 1
ATOM 10121 O O . GLU B 1 644 ? -4.352 6.614 165.492 1.00 30.62 644 GLU B O 1
ATOM 10127 N N . ASP B 1 645 ? -4.297 8.664 164.571 1.00 30.36 645 ASP B N 1
ATOM 10128 C CA . ASP B 1 645 ? -5.719 8.909 164.799 1.00 31.50 645 ASP B CA 1
ATOM 10129 C C . ASP B 1 645 ? -6.552 8.191 163.735 1.00 30.67 645 ASP B C 1
ATOM 10130 O O . ASP B 1 645 ? -7.766 8.064 163.869 1.00 31.36 645 ASP B O 1
ATOM 10135 N N . GLY B 1 646 ? -5.896 7.721 162.680 1.00 30.11 646 GLY B N 1
ATOM 10136 C CA . GLY B 1 646 ? -6.614 7.035 161.621 1.00 29.55 646 GLY B CA 1
ATOM 10137 C C . GLY B 1 646 ? -7.258 7.988 160.627 1.00 28.22 646 GLY B C 1
ATOM 10138 O O . GLY B 1 646 ? -8.134 7.591 159.869 1.00 28.24 646 GLY B O 1
ATOM 10139 N N . ILE B 1 647 ? -6.839 9.251 160.641 1.00 28.18 647 ILE B N 1
ATOM 10140 C CA . ILE B 1 647 ? -7.365 10.251 159.717 1.00 28.96 647 ILE B CA 1
ATOM 10141 C C . ILE B 1 647 ? -7.057 9.775 158.300 1.00 30.39 647 ILE B C 1
ATOM 10142 O O . ILE B 1 647 ? -7.812 10.024 157.361 1.00 30.80 647 ILE B O 1
ATOM 10147 N N . VAL B 1 648 ? -5.929 9.089 158.167 1.00 31.19 648 VAL B N 1
ATOM 10148 C CA . VAL B 1 648 ? -5.490 8.506 156.905 1.00 31.75 648 VAL B CA 1
ATOM 10149 C C . VAL B 1 648 ? -5.115 7.072 157.278 1.00 32.16 648 VAL B C 1
ATOM 10150 O O . VAL B 1 648 ? -4.595 6.829 158.364 1.00 32.15 648 VAL B O 1
ATOM 10154 N N . GLU B 1 649 ? -5.381 6.122 156.395 1.00 32.47 649 GLU B N 1
ATOM 10155 C CA . GLU B 1 649 ? -5.088 4.734 156.719 1.00 34.16 649 GLU B CA 1
ATOM 10156 C C . GLU B 1 649 ? -3.621 4.326 156.680 1.00 32.77 649 GLU B C 1
ATOM 10157 O O . GLU B 1 649 ? -3.161 3.620 157.572 1.00 34.23 649 GLU B O 1
ATOM 10163 N N . THR B 1 650 ? -2.881 4.769 155.668 1.00 31.23 650 THR B N 1
ATOM 10164 C CA . THR B 1 650 ? -1.478 4.386 155.548 1.00 28.13 650 THR B CA 1
ATOM 10165 C C . THR B 1 650 ? -0.514 5.563 155.461 1.00 27.41 650 THR B C 1
ATOM 10166 O O . THR B 1 650 ? -0.909 6.678 155.146 1.00 25.93 650 THR B O 1
ATOM 10170 N N . ALA B 1 651 ? 0.759 5.297 155.744 1.00 27.17 651 ALA B N 1
ATOM 10171 C CA . ALA B 1 651 ? 1.795 6.326 155.691 1.00 24.94 651 ALA B CA 1
ATOM 10172 C C . ALA B 1 651 ? 1.920 6.869 154.269 1.00 24.37 651 ALA B C 1
ATOM 10173 O O . ALA B 1 651 ? 2.149 8.063 154.069 1.00 24.72 651 ALA B O 1
ATOM 10175 N N . ALA B 1 652 ? 1.778 5.986 153.285 1.00 22.24 652 ALA B N 1
ATOM 10176 C C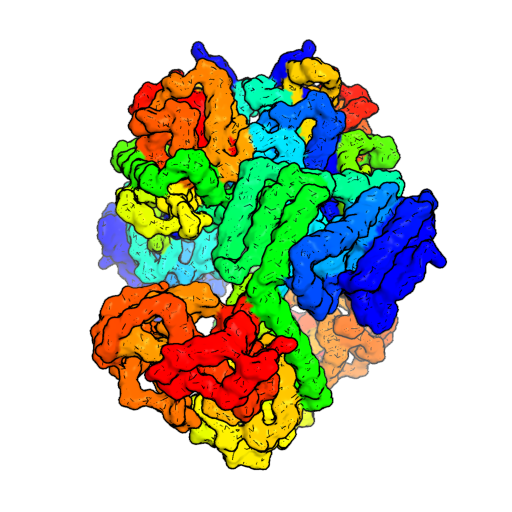A . ALA B 1 652 ? 1.865 6.381 151.882 1.00 22.17 652 ALA B CA 1
ATOM 10177 C C . ALA B 1 652 ? 0.839 7.476 151.592 1.00 20.68 652 ALA B C 1
ATOM 10178 O O . ALA B 1 652 ? 1.157 8.509 151.004 1.00 19.68 652 ALA B O 1
ATOM 10180 N N . GLU B 1 653 ? -0.394 7.235 152.016 1.00 20.31 653 GLU B N 1
ATOM 10181 C CA . GLU B 1 653 ? -1.479 8.184 151.818 1.00 20.97 653 GLU B CA 1
ATOM 10182 C C . GLU B 1 653 ? -1.194 9.529 152.480 1.00 20.90 653 GLU B C 1
ATOM 10183 O O . GLU B 1 653 ? -1.459 10.590 151.903 1.00 20.44 653 GLU B O 1
ATOM 10189 N N . ALA B 1 654 ? -0.654 9.480 153.694 1.00 19.73 654 ALA B N 1
ATOM 10190 C CA . ALA B 1 654 ? -0.337 10.693 154.436 1.00 19.09 654 ALA B CA 1
ATOM 10191 C C . ALA B 1 654 ? 0.791 11.467 153.773 1.00 17.99 654 ALA B C 1
ATOM 10192 O O . ALA B 1 654 ? 0.725 12.686 153.649 1.00 19.34 654 ALA B O 1
ATOM 10194 N N . ASP B 1 655 ? 1.828 10.758 153.351 1.00 16.23 655 ASP B N 1
ATOM 10195 C CA . ASP B 1 655 ? 2.956 11.403 152.703 1.00 17.66 655 ASP B CA 1
ATOM 10196 C C . ASP B 1 655 ? 2.621 11.955 151.315 1.00 19.26 655 ASP B C 1
ATOM 10197 O O . ASP B 1 655 ? 3.059 13.048 150.959 1.00 19.44 655 ASP B O 1
ATOM 10202 N N . MET B 1 656 ? 1.857 11.205 150.525 1.00 18.99 656 MET B N 1
ATOM 10203 C CA . MET B 1 656 ? 1.492 11.676 149.194 1.00 19.62 656 MET B CA 1
ATOM 10204 C C . MET B 1 656 ? 0.526 12.850 149.340 1.00 19.56 656 MET B C 1
ATOM 10205 O O . MET B 1 656 ? 0.490 13.753 148.493 1.00 20.84 656 MET B O 1
ATOM 10210 N N . GLY B 1 657 ? -0.254 12.836 150.417 1.00 16.00 657 GLY B N 1
ATOM 10211 C CA . GLY B 1 657 ? -1.185 13.916 150.657 1.00 15.26 657 GLY B CA 1
ATOM 10212 C C . GLY B 1 657 ? -0.419 15.221 150.776 1.00 17.45 657 GLY B C 1
ATOM 10213 O O . GLY B 1 657 ? -0.836 16.258 150.250 1.00 19.99 657 GLY B O 1
ATOM 10214 N N . LEU B 1 658 ? 0.716 15.182 151.465 1.00 16.52 658 LEU B N 1
ATOM 10215 C CA . LEU B 1 658 ? 1.531 16.381 151.623 1.00 15.76 658 LEU B CA 1
ATOM 10216 C C . LEU B 1 658 ? 2.319 16.679 150.352 1.00 14.50 658 LEU B C 1
ATOM 10217 O O . LEU B 1 658 ? 2.511 17.832 149.988 1.00 15.49 658 LEU B O 1
ATOM 10222 N N . VAL B 1 659 ? 2.774 15.635 149.675 1.00 14.18 659 VAL B N 1
ATOM 10223 C CA . VAL B 1 659 ? 3.523 15.804 148.443 1.00 15.57 659 VAL B CA 1
ATOM 10224 C C . VAL B 1 659 ? 2.657 16.479 147.376 1.00 18.61 659 VAL B C 1
ATOM 10225 O O . VAL B 1 659 ? 3.132 17.353 146.643 1.00 19.73 659 VAL B O 1
ATOM 10229 N N . TYR B 1 660 ? 1.386 16.089 147.295 1.00 17.60 660 TYR B N 1
ATOM 10230 C CA . TYR B 1 660 ? 0.491 16.669 146.303 1.00 19.23 660 TYR B CA 1
ATOM 10231 C C . TYR B 1 660 ? -0.168 17.965 146.728 1.00 20.54 660 TYR B C 1
ATOM 10232 O O . TYR B 1 660 ? -0.358 18.862 145.908 1.00 20.27 660 TYR B O 1
ATOM 10241 N N . GLY B 1 661 ? -0.522 18.068 148.004 1.00 21.86 661 GLY B N 1
ATOM 10242 C CA . GLY B 1 661 ? -1.208 19.267 148.453 1.00 22.92 661 GLY B CA 1
ATOM 10243 C C . GLY B 1 661 ? -0.429 20.360 149.147 1.00 23.05 661 GLY B C 1
ATOM 10244 O O . GLY B 1 661 ? -0.922 21.484 149.263 1.00 24.87 661 GLY B O 1
ATOM 10245 N N . ILE B 1 662 ? 0.789 20.060 149.578 1.00 22.64 662 ILE B N 1
ATOM 10246 C CA . ILE B 1 662 ? 1.590 21.026 150.312 1.00 23.24 662 ILE B CA 1
ATOM 10247 C C . ILE B 1 662 ? 2.897 21.325 149.579 1.00 23.89 662 ILE B C 1
ATOM 10248 O O . ILE B 1 662 ? 3.623 22.261 149.923 1.00 25.96 662 ILE B O 1
ATOM 10253 N N . GLY B 1 663 ? 3.199 20.519 148.567 1.00 23.43 663 GLY B N 1
ATOM 10254 C CA . GLY B 1 663 ? 4.430 20.715 147.822 1.00 22.60 663 GLY B CA 1
ATOM 10255 C C . GLY B 1 663 ? 5.656 20.235 148.583 1.00 23.40 663 GLY B C 1
ATOM 10256 O O . GLY B 1 663 ? 6.753 20.772 148.413 1.00 23.00 663 GLY B O 1
ATOM 10257 N N . PHE B 1 664 ? 5.475 19.221 149.427 1.00 23.33 664 PHE B N 1
ATOM 10258 C CA . PHE B 1 664 ? 6.578 18.678 150.212 1.00 22.13 664 PHE B CA 1
ATOM 10259 C C . PHE B 1 664 ? 7.736 18.316 149.283 1.00 21.93 664 PHE B C 1
ATOM 10260 O O . PHE B 1 664 ? 7.540 17.638 148.274 1.00 22.40 664 PHE B O 1
ATOM 10268 N N . PRO B 1 665 ? 8.957 18.774 149.606 1.00 21.30 665 PRO B N 1
ATOM 10269 C CA . PRO B 1 665 ? 10.159 18.506 148.804 1.00 21.90 665 PRO B CA 1
ATOM 10270 C C . PRO B 1 665 ? 10.249 17.035 148.395 1.00 22.17 665 PRO B C 1
ATOM 10271 O O . PRO B 1 665 ? 10.444 16.154 149.234 1.00 22.72 665 PRO B O 1
ATOM 10275 N N . LEU B 1 666 ? 10.113 16.783 147.097 1.00 21.64 666 LEU B N 1
ATOM 10276 C CA . LEU B 1 666 ? 10.129 15.423 146.568 1.00 20.46 666 LEU B CA 1
ATOM 10277 C C . LEU B 1 666 ? 11.351 14.602 146.947 1.00 20.37 666 LEU B C 1
ATOM 10278 O O . LEU B 1 666 ? 11.228 13.415 147.267 1.00 17.79 666 LEU B O 1
ATOM 10283 N N . PHE B 1 667 ? 12.524 15.227 146.914 1.00 19.26 667 PHE B N 1
ATOM 10284 C CA . PHE B 1 667 ? 13.750 14.517 147.240 1.00 19.21 667 PHE B CA 1
ATOM 10285 C C . PHE B 1 667 ? 13.820 14.172 148.727 1.00 18.43 667 PHE B C 1
ATOM 10286 O O . PHE B 1 667 ? 14.791 13.582 149.181 1.00 20.33 667 PHE B O 1
ATOM 10294 N N . ARG B 1 668 ? 12.784 14.528 149.477 1.00 18.10 668 ARG B N 1
ATOM 10295 C CA . ARG B 1 668 ? 12.729 14.206 150.903 1.00 18.80 668 ARG B CA 1
ATOM 10296 C C . ARG B 1 668 ? 11.609 13.210 151.199 1.00 18.02 668 ARG B C 1
ATOM 10297 O O . ARG B 1 668 ? 11.411 12.816 152.340 1.00 16.98 668 ARG B O 1
ATOM 10305 N N . GLY B 1 669 ? 10.871 12.835 150.156 1.00 19.59 669 GLY B N 1
ATOM 10306 C CA . GLY B 1 669 ? 9.808 11.843 150.262 1.00 21.63 669 GLY B CA 1
ATOM 10307 C C . GLY B 1 669 ? 8.489 12.082 150.977 1.00 22.64 669 GLY B C 1
ATOM 10308 O O . GLY B 1 669 ? 7.482 11.463 150.626 1.00 24.26 669 GLY B O 1
ATOM 10309 N N . GLY B 1 670 ? 8.477 12.961 151.970 1.00 22.99 670 GLY B N 1
ATOM 10310 C CA . GLY B 1 670 ? 7.262 13.219 152.720 1.00 21.64 670 GLY B CA 1
ATOM 10311 C C . GLY B 1 670 ? 7.610 13.456 154.177 1.00 22.14 670 GLY B C 1
ATOM 10312 O O . GLY B 1 670 ? 8.764 13.296 154.572 1.00 23.28 670 GLY B O 1
ATOM 10313 N N . ALA B 1 671 ? 6.624 13.835 154.980 1.00 21.01 671 ALA B N 1
ATOM 10314 C CA . ALA B 1 671 ? 6.859 14.109 156.386 1.00 20.22 671 ALA B CA 1
ATOM 10315 C C . ALA B 1 671 ? 7.317 12.868 157.138 1.00 21.44 671 ALA B C 1
ATOM 10316 O O . ALA B 1 671 ? 8.333 12.895 157.844 1.00 22.08 671 ALA B O 1
ATOM 10318 N N . LEU B 1 672 ? 6.574 11.777 156.988 1.00 21.19 672 LEU B N 1
ATOM 10319 C CA . LEU B 1 672 ? 6.915 10.538 157.667 1.00 21.69 672 LEU B CA 1
ATOM 10320 C C . LEU B 1 672 ? 8.226 9.944 157.168 1.00 22.65 672 LEU B C 1
ATOM 10321 O O . LEU B 1 672 ? 9.015 9.411 157.956 1.00 22.39 672 LEU B O 1
ATOM 10326 N N . ARG B 1 673 ? 8.459 10.029 155.862 1.00 22.53 673 ARG B N 1
ATOM 10327 C CA . ARG B 1 673 ? 9.687 9.495 155.301 1.00 23.23 673 ARG B CA 1
ATOM 10328 C C . ARG B 1 673 ? 10.870 10.357 155.733 1.00 24.60 673 ARG B C 1
ATOM 10329 O O . ARG B 1 673 ? 12.020 9.904 155.730 1.00 26.37 673 ARG B O 1
ATOM 10337 N N . TYR B 1 674 ? 10.586 11.603 156.107 1.00 24.53 674 TYR B N 1
ATOM 10338 C CA . TYR B 1 674 ? 11.624 12.518 156.569 1.00 24.47 674 TYR B CA 1
ATOM 10339 C C . TYR B 1 674 ? 12.095 12.021 157.938 1.00 25.89 674 TYR B C 1
ATOM 10340 O O . TYR B 1 674 ? 13.299 12.004 158.226 1.00 25.32 674 TYR B O 1
ATOM 10349 N N . ILE B 1 675 ? 11.135 11.611 158.771 1.00 26.30 675 ILE B N 1
ATOM 10350 C CA . ILE B 1 675 ? 11.441 11.086 160.094 1.00 26.02 675 ILE B CA 1
ATOM 10351 C C . ILE B 1 675 ? 12.256 9.810 159.913 1.00 27.35 675 ILE B C 1
ATOM 10352 O O . ILE B 1 675 ? 13.208 9.561 160.655 1.00 27.52 675 ILE B O 1
ATOM 10357 N N . ASP B 1 676 ? 11.897 9.014 158.909 1.00 27.78 676 ASP B N 1
ATOM 10358 C CA . ASP B 1 676 ? 12.624 7.779 158.629 1.00 27.80 676 ASP B CA 1
ATOM 10359 C C . ASP B 1 676 ? 14.059 8.086 158.213 1.00 27.52 676 ASP B C 1
ATOM 10360 O O . ASP B 1 676 ? 14.975 7.351 158.568 1.00 27.44 676 ASP B O 1
ATOM 10365 N N . SER B 1 677 ? 14.249 9.168 157.461 1.00 26.99 677 SER B N 1
ATOM 10366 C CA . SER B 1 677 ? 15.581 9.540 156.994 1.00 27.96 677 SER B CA 1
ATOM 10367 C C . SER B 1 677 ? 16.458 9.955 158.164 1.00 30.58 677 SER B C 1
ATOM 10368 O O . SER B 1 677 ? 17.626 9.571 158.256 1.00 31.05 677 SER B O 1
ATOM 10371 N N . ILE B 1 678 ? 15.885 10.742 159.061 1.00 30.16 678 ILE B N 1
ATOM 10372 C CA . ILE B 1 678 ? 16.605 11.206 160.225 1.00 30.29 678 ILE B CA 1
ATOM 10373 C C . ILE B 1 678 ? 16.827 10.046 161.192 1.00 30.26 678 ILE B C 1
ATOM 10374 O O . ILE B 1 678 ? 17.882 9.935 161.809 1.00 31.36 678 ILE B O 1
ATOM 10379 N N . GLY B 1 679 ? 15.830 9.173 161.293 1.00 30.36 679 GLY B N 1
ATOM 10380 C CA . GLY B 1 679 ? 15.898 8.039 162.197 1.00 27.32 679 GLY B CA 1
ATOM 10381 C C . GLY B 1 679 ? 14.850 8.296 163.257 1.00 27.36 679 GLY B C 1
ATOM 10382 O O . GLY B 1 679 ? 14.888 9.330 163.926 1.00 28.34 679 GLY B O 1
ATOM 10383 N N . VAL B 1 680 ? 13.905 7.379 163.413 1.00 26.54 680 VAL B N 1
ATOM 10384 C CA . VAL B 1 680 ? 12.849 7.574 164.398 1.00 27.41 680 VAL B CA 1
ATOM 10385 C C . VAL B 1 680 ? 13.425 7.942 165.770 1.00 27.79 680 VAL B C 1
ATOM 10386 O O . VAL B 1 680 ? 13.051 8.962 166.351 1.00 27.57 680 VAL B O 1
ATOM 10390 N N . ALA B 1 681 ? 14.346 7.122 166.273 1.00 28.86 681 ALA B N 1
ATOM 10391 C CA . ALA B 1 681 ? 14.972 7.372 167.569 1.00 28.49 681 ALA B CA 1
ATOM 10392 C C . ALA B 1 681 ? 15.601 8.755 167.571 1.00 27.86 681 ALA B C 1
ATOM 10393 O O . ALA B 1 681 ? 15.369 9.557 168.480 1.00 27.11 681 ALA B O 1
ATOM 10395 N N . GLU B 1 682 ? 16.394 9.033 166.543 1.00 28.46 682 GLU B N 1
ATOM 10396 C CA . GLU B 1 682 ? 17.053 10.329 166.430 1.00 29.76 682 GLU B CA 1
ATOM 10397 C C . GLU B 1 682 ? 16.046 11.472 166.386 1.00 29.43 682 GLU B C 1
ATOM 10398 O O . GLU B 1 682 ? 16.248 12.500 167.032 1.00 29.67 682 GLU B O 1
ATOM 10404 N N . PHE B 1 683 ? 14.966 11.285 165.627 1.00 28.72 683 PHE B N 1
ATOM 10405 C CA . PHE B 1 683 ? 13.931 12.305 165.505 1.00 27.25 683 PHE B CA 1
ATOM 10406 C C . PHE B 1 683 ? 13.248 12.578 166.843 1.00 27.59 683 PHE B C 1
ATOM 10407 O O . PHE B 1 683 ? 12.996 13.729 167.193 1.00 25.61 683 PHE B O 1
ATOM 10415 N N . VAL B 1 684 ? 12.938 11.519 167.585 1.00 28.44 684 VAL B N 1
ATOM 10416 C CA . VAL B 1 684 ? 12.293 11.679 168.882 1.00 28.32 684 VAL B CA 1
ATOM 10417 C C . VAL B 1 684 ? 13.247 12.399 169.838 1.00 28.22 684 VAL B C 1
ATOM 10418 O O . VAL B 1 684 ? 12.838 13.250 170.635 1.00 25.90 684 VAL B O 1
ATOM 10422 N N . ALA B 1 685 ? 14.527 12.057 169.745 1.00 28.44 685 ALA B N 1
ATOM 10423 C CA . ALA B 1 685 ? 15.528 12.686 170.593 1.00 28.97 685 ALA B CA 1
ATOM 10424 C C . ALA B 1 685 ? 15.548 14.166 170.235 1.00 29.09 685 ALA B C 1
ATOM 10425 O O . ALA B 1 685 ? 15.476 15.037 171.108 1.00 29.18 685 ALA B O 1
ATOM 10427 N N . LEU B 1 686 ? 15.630 14.438 168.937 1.00 29.85 686 LEU B N 1
ATOM 10428 C CA . LEU B 1 686 ? 15.644 15.803 168.425 1.00 30.44 686 LEU B CA 1
ATOM 10429 C C . LEU B 1 686 ? 14.439 16.606 168.919 1.00 30.65 686 LEU B C 1
ATOM 10430 O O . LEU B 1 686 ? 14.582 17.752 169.349 1.00 30.13 686 LEU B O 1
ATOM 10435 N N . ALA B 1 687 ? 13.255 15.999 168.844 1.00 29.98 687 ALA B N 1
ATOM 10436 C CA . ALA B 1 687 ? 12.021 16.647 169.273 1.00 30.81 687 ALA B CA 1
ATOM 10437 C C . ALA B 1 687 ? 12.070 17.046 170.744 1.00 32.28 687 ALA B C 1
ATOM 10438 O O . ALA B 1 687 ? 11.714 18.174 171.102 1.00 31.10 687 ALA B O 1
ATOM 10440 N N . ASP B 1 688 ? 12.498 16.115 171.596 1.00 32.71 688 ASP B N 1
ATOM 10441 C CA . ASP B 1 688 ? 12.596 16.391 173.021 1.00 32.43 688 ASP B CA 1
ATOM 10442 C C . ASP B 1 688 ? 13.489 17.605 173.273 1.00 32.79 688 ASP B C 1
ATOM 10443 O O . ASP B 1 688 ? 13.218 18.401 174.168 1.00 33.23 688 ASP B O 1
ATOM 10448 N N . GLN B 1 689 ? 14.541 17.758 172.476 1.00 32.57 689 GLN B N 1
ATOM 10449 C CA . GLN B 1 689 ? 15.447 18.893 172.629 1.00 33.46 689 GLN B CA 1
ATOM 10450 C C . GLN B 1 689 ? 14.729 20.237 172.577 1.00 33.89 689 GLN B C 1
ATOM 10451 O O . GLN B 1 689 ? 15.182 21.215 173.178 1.00 35.60 689 GLN B O 1
ATOM 10457 N N . TYR B 1 690 ? 13.618 20.291 171.850 1.00 33.64 690 TYR B N 1
ATOM 10458 C CA . TYR B 1 690 ? 12.855 21.528 171.729 1.00 31.54 690 TYR B CA 1
ATOM 10459 C C . TYR B 1 690 ? 11.571 21.432 172.535 1.00 31.97 690 TYR B C 1
ATOM 10460 O O . TYR B 1 690 ? 10.655 22.227 172.347 1.00 32.40 690 TYR B O 1
ATOM 10469 N N . ALA B 1 691 ? 11.514 20.461 173.442 1.00 32.75 691 ALA B N 1
ATOM 10470 C CA . ALA B 1 691 ? 10.334 20.246 174.278 1.00 35.03 691 ALA B CA 1
ATOM 10471 C C . ALA B 1 691 ? 9.790 21.517 174.932 1.00 36.75 691 ALA B C 1
ATOM 10472 O O . ALA B 1 691 ? 8.598 21.608 175.231 1.00 36.94 691 ALA B O 1
ATOM 10474 N N . GLU B 1 692 ? 10.660 22.495 175.160 1.00 39.60 692 GLU B N 1
ATOM 10475 C CA . GLU B 1 692 ? 10.236 23.739 175.786 1.00 41.36 692 GLU B CA 1
ATOM 10476 C C . GLU B 1 692 ? 9.375 24.618 174.878 1.00 39.91 692 GLU B C 1
ATOM 10477 O O . GLU B 1 692 ? 8.775 25.592 175.344 1.00 39.79 692 GLU B O 1
ATOM 10483 N N . LEU B 1 693 ? 9.301 24.274 173.592 1.00 37.32 693 LEU B N 1
ATOM 10484 C CA . LEU B 1 693 ? 8.490 25.052 172.660 1.00 35.54 693 LEU B CA 1
ATOM 10485 C C . LEU B 1 693 ? 6.997 24.727 172.729 1.00 34.45 693 LEU B C 1
ATOM 10486 O O . LEU B 1 693 ? 6.177 25.465 172.180 1.00 34.70 693 LEU B O 1
ATOM 10491 N N . GLY B 1 694 ? 6.638 23.637 173.406 1.00 34.58 694 GLY B N 1
ATOM 10492 C CA . GLY B 1 694 ? 5.228 23.296 173.531 1.00 34.50 694 GLY B CA 1
ATOM 10493 C C . GLY B 1 694 ? 4.793 21.880 173.198 1.00 34.66 694 GLY B C 1
ATOM 10494 O O . GLY B 1 694 ? 5.611 21.009 172.910 1.00 35.34 694 GLY B O 1
ATOM 10495 N N . ALA B 1 695 ? 3.481 21.662 173.233 1.00 34.51 695 ALA B N 1
ATOM 10496 C CA . ALA B 1 695 ? 2.888 20.358 172.952 1.00 33.82 695 ALA B CA 1
ATOM 10497 C C . ALA B 1 695 ? 3.049 19.928 171.495 1.00 33.57 695 ALA B C 1
ATOM 10498 O O . ALA B 1 695 ? 2.974 18.741 171.182 1.00 35.02 695 ALA B O 1
ATOM 10500 N N . LEU B 1 696 ? 3.263 20.887 170.605 1.00 31.55 696 LEU B N 1
ATOM 10501 C CA . LEU B 1 696 ? 3.427 20.561 169.198 1.00 31.29 696 LEU B CA 1
ATOM 10502 C C . LEU B 1 696 ? 4.710 19.789 168.925 1.00 30.98 696 LEU B C 1
ATOM 10503 O O . LEU B 1 696 ? 4.844 19.134 167.893 1.00 30.96 696 LEU B O 1
ATOM 10508 N N . TYR B 1 697 ? 5.648 19.855 169.863 1.00 31.93 697 TYR B N 1
ATOM 10509 C CA . TYR B 1 697 ? 6.926 19.172 169.706 1.00 30.10 697 TYR B CA 1
ATOM 10510 C C . TYR B 1 697 ? 7.056 17.932 170.570 1.00 31.05 697 TYR B C 1
ATOM 10511 O O . TYR B 1 697 ? 8.148 17.377 170.699 1.00 30.84 697 TYR B O 1
ATOM 10520 N N . HIS B 1 698 ? 5.944 17.493 171.152 1.00 31.98 698 HIS B N 1
ATOM 10521 C CA . HIS B 1 698 ? 5.963 16.324 172.016 1.00 32.67 698 HIS B CA 1
ATOM 10522 C C . HIS B 1 698 ? 5.660 15.028 171.289 1.00 32.24 698 HIS B C 1
ATOM 10523 O O . HIS B 1 698 ? 4.551 14.810 170.811 1.00 32.79 698 HIS B O 1
ATOM 10530 N N . PRO B 1 699 ? 6.657 14.148 171.187 1.00 32.10 699 PRO B N 1
ATOM 10531 C CA . PRO B 1 699 ? 6.454 12.869 170.510 1.00 32.48 699 PRO B CA 1
ATOM 10532 C C . PRO B 1 699 ? 5.281 12.133 171.145 1.00 33.39 699 PRO B C 1
ATOM 10533 O O . PRO B 1 699 ? 4.877 12.448 172.265 1.00 34.63 699 PRO B O 1
ATOM 10537 N N . THR B 1 700 ? 4.726 11.163 170.431 1.00 33.34 700 THR B N 1
ATOM 10538 C CA . THR B 1 700 ? 3.607 10.400 170.958 1.00 32.43 700 THR B CA 1
ATOM 10539 C C . THR B 1 700 ? 4.134 9.109 171.546 1.00 32.98 700 THR B C 1
ATOM 10540 O O . THR B 1 700 ? 5.232 8.659 171.202 1.00 32.12 700 THR B O 1
ATOM 10544 N N . ALA B 1 701 ? 3.350 8.518 172.437 1.00 33.01 701 ALA B N 1
ATOM 10545 C CA . ALA B 1 701 ? 3.741 7.267 173.064 1.00 34.53 701 ALA B CA 1
ATOM 10546 C C . ALA B 1 701 ? 4.062 6.222 171.999 1.00 35.16 701 ALA B C 1
ATOM 10547 O O . ALA B 1 701 ? 5.098 5.552 172.072 1.00 37.05 701 ALA B O 1
ATOM 10549 N N . LYS B 1 702 ? 3.185 6.084 171.007 1.00 33.32 702 LYS B N 1
ATOM 10550 C CA . LYS B 1 702 ? 3.414 5.105 169.953 1.00 33.35 702 LYS B CA 1
ATOM 10551 C C . LYS B 1 702 ? 4.706 5.412 169.208 1.00 32.45 702 LYS B C 1
ATOM 10552 O O . LYS B 1 702 ? 5.421 4.505 168.792 1.00 33.11 702 LYS B O 1
ATOM 10554 N N . LEU B 1 703 ? 5.012 6.693 169.044 1.00 32.58 703 LEU B N 1
ATOM 10555 C CA . LEU B 1 703 ? 6.231 7.076 168.341 1.00 33.83 703 LEU B CA 1
ATOM 10556 C C . LEU B 1 703 ? 7.448 6.648 169.160 1.00 34.59 703 LEU B C 1
ATOM 10557 O O . LEU B 1 703 ? 8.363 6.012 168.637 1.00 32.75 703 LEU B O 1
ATOM 10562 N N . ARG B 1 704 ? 7.450 7.007 170.443 1.00 35.70 704 ARG B N 1
ATOM 10563 C CA . ARG B 1 704 ? 8.539 6.651 171.346 1.00 36.60 704 ARG B CA 1
ATOM 10564 C C . ARG B 1 704 ? 8.712 5.145 171.333 1.00 38.84 704 ARG B C 1
ATOM 10565 O O . ARG B 1 704 ? 9.830 4.634 171.354 1.00 38.78 704 ARG B O 1
ATOM 10573 N N . GLU B 1 705 ? 7.590 4.436 171.297 1.00 41.98 705 GLU B N 1
ATOM 10574 C CA . GLU B 1 705 ? 7.622 2.982 171.278 1.00 44.70 705 GLU B CA 1
ATOM 10575 C C . GLU B 1 705 ? 8.336 2.459 170.033 1.00 44.53 705 GLU B C 1
ATOM 10576 O O . GLU B 1 705 ? 9.281 1.680 170.147 1.00 44.86 705 GLU B O 1
ATOM 10582 N N . MET B 1 706 ? 7.906 2.886 168.846 1.00 44.77 706 MET B N 1
ATOM 10583 C CA . MET B 1 706 ? 8.551 2.401 167.627 1.00 44.95 706 MET B CA 1
ATOM 10584 C C . MET B 1 706 ? 9.978 2.925 167.492 1.00 44.93 706 MET B C 1
ATOM 10585 O O . MET B 1 706 ? 10.783 2.384 166.737 1.00 45.76 706 MET B O 1
ATOM 10590 N N . ALA B 1 707 ? 10.299 3.966 168.248 1.00 45.17 707 ALA B N 1
ATOM 10591 C CA . ALA B 1 707 ? 11.640 4.531 168.222 1.00 44.40 707 ALA B CA 1
ATOM 10592 C C . ALA B 1 707 ? 12.597 3.542 168.878 1.00 44.90 707 ALA B C 1
ATOM 10593 O O . ALA B 1 707 ? 13.770 3.456 168.523 1.00 43.34 707 ALA B O 1
ATOM 10595 N N . LYS B 1 708 ? 12.080 2.787 169.839 1.00 45.82 708 LYS B N 1
ATOM 10596 C CA . LYS B 1 708 ? 12.892 1.814 170.550 1.00 46.19 708 LYS B CA 1
ATOM 10597 C C . LYS B 1 708 ? 12.852 0.426 169.912 1.00 46.85 708 LYS B C 1
ATOM 10598 O O . LYS B 1 708 ? 13.852 -0.293 169.921 1.00 47.02 708 LYS B O 1
ATOM 10604 N N . ASN B 1 709 ? 11.707 0.054 169.345 1.00 46.88 709 ASN B N 1
ATOM 10605 C CA . ASN B 1 709 ? 11.563 -1.254 168.713 1.00 46.59 709 ASN B CA 1
ATOM 10606 C C . ASN B 1 709 ? 12.215 -1.311 167.338 1.00 45.62 709 ASN B C 1
ATOM 10607 O O . ASN B 1 709 ? 12.114 -2.319 166.636 1.00 45.00 709 ASN B O 1
ATOM 10612 N N . GLY B 1 710 ? 12.889 -0.230 166.959 1.00 44.56 710 GLY B N 1
ATOM 10613 C CA . GLY B 1 710 ? 13.539 -0.182 165.661 1.00 43.88 710 GLY B CA 1
ATOM 10614 C C . GLY B 1 710 ? 12.547 -0.185 164.509 1.00 43.43 710 GLY B C 1
ATOM 10615 O O . GLY B 1 710 ? 12.837 -0.691 163.427 1.00 43.28 710 GLY B O 1
ATOM 10616 N N . GLN B 1 711 ? 11.368 0.381 164.743 1.00 42.51 711 GLN B N 1
ATOM 10617 C CA . GLN B 1 711 ? 10.325 0.442 163.727 1.00 41.56 711 GLN B CA 1
ATOM 10618 C C . GLN B 1 711 ? 10.379 1.763 162.961 1.00 39.87 711 GLN B C 1
ATOM 10619 O O . GLN B 1 711 ? 10.863 2.772 163.471 1.00 40.82 711 GLN B O 1
ATOM 10625 N N . SER B 1 712 ? 9.886 1.747 161.731 1.00 37.67 712 SER B N 1
ATOM 10626 C CA . SER B 1 712 ? 9.858 2.944 160.901 1.00 35.71 712 SER B CA 1
ATOM 10627 C C . SER B 1 712 ? 8.541 2.968 160.135 1.00 34.33 712 SER B C 1
ATOM 10628 O O . SER B 1 712 ? 7.808 1.976 160.119 1.00 35.02 712 SER B O 1
ATOM 10631 N N . PHE B 1 713 ? 8.238 4.092 159.496 1.00 32.41 713 PHE B N 1
ATOM 10632 C CA . PHE B 1 713 ? 6.986 4.199 158.759 1.00 30.34 713 PHE B CA 1
ATOM 10633 C C . PHE B 1 713 ? 6.993 3.472 157.424 1.00 30.38 713 PHE B C 1
ATOM 10634 O O . PHE B 1 713 ? 5.943 3.021 156.956 1.00 31.12 713 PHE B O 1
ATOM 10642 N N . PHE B 1 714 ? 8.169 3.340 156.820 1.00 29.32 714 PHE B N 1
ATOM 10643 C CA . PHE B 1 714 ? 8.264 2.654 155.542 1.00 32.28 714 PHE B CA 1
ATOM 10644 C C . PHE B 1 714 ? 9.243 1.493 155.563 1.00 35.13 714 PHE B C 1
ATOM 10645 O O . PHE B 1 714 ? 9.098 0.538 154.799 1.00 36.84 714 PHE B O 1
ATOM 10653 N N . GLY B 1 715 ? 10.245 1.577 156.429 1.00 38.02 715 GLY B N 1
ATOM 10654 C CA . GLY B 1 715 ? 11.220 0.506 156.522 1.00 42.51 715 GLY B CA 1
ATOM 10655 C C . GLY B 1 715 ? 10.566 -0.861 156.630 1.00 45.78 715 GLY B C 1
ATOM 10656 O O . GLY B 1 715 ? 10.853 -1.724 155.766 1.00 47.77 715 GLY B O 1
ATOM 10658 N N . SER C 2 1 ? 46.076 26.820 76.176 1.00 53.07 2 SER C N 1
ATOM 10659 C CA . SER C 2 1 ? 45.890 25.930 77.361 1.00 51.83 2 SER C CA 1
ATOM 10660 C C . SER C 2 1 ? 44.958 26.577 78.388 1.00 50.50 2 SER C C 1
ATOM 10661 O O . SER C 2 1 ? 44.251 27.547 78.089 1.00 51.41 2 SER C O 1
ATOM 10664 N N . LEU C 2 2 ? 44.948 26.019 79.594 1.00 47.79 3 LEU C N 1
ATOM 10665 C CA . LEU C 2 2 ? 44.127 26.552 80.669 1.00 44.93 3 LEU C CA 1
ATOM 10666 C C . LEU C 2 2 ? 45.011 27.416 81.549 1.00 43.72 3 LEU C C 1
ATOM 10667 O O . LEU C 2 2 ? 46.065 26.971 82.007 1.00 43.42 3 LEU C O 1
ATOM 10672 N N . ASN C 2 3 ? 44.592 28.658 81.767 1.00 41.69 4 ASN C N 1
ATOM 10673 C CA . ASN C 2 3 ? 45.346 29.565 82.617 1.00 39.18 4 ASN C CA 1
ATOM 10674 C C . ASN C 2 3 ? 45.186 29.054 84.043 1.00 36.46 4 ASN C C 1
ATOM 10675 O O . ASN C 2 3 ? 44.196 28.396 84.365 1.00 36.25 4 ASN C O 1
ATOM 10680 N N . PRO C 2 4 ? 46.165 29.330 84.912 1.00 33.62 5 PRO C N 1
ATOM 10681 C CA . PRO C 2 4 ? 46.113 28.880 86.304 1.00 32.28 5 PRO C CA 1
ATOM 10682 C C . PRO C 2 4 ? 44.826 29.230 87.047 1.00 31.35 5 PRO C C 1
ATOM 10683 O O . PRO C 2 4 ? 44.302 28.415 87.815 1.00 29.93 5 PRO C O 1
ATOM 10687 N N . ARG C 2 5 ? 44.320 30.438 86.815 1.00 30.19 6 ARG C N 1
ATOM 10688 C CA . ARG C 2 5 ? 43.111 30.899 87.484 1.00 29.99 6 ARG C CA 1
ATOM 10689 C C . ARG C 2 5 ? 41.793 30.585 86.780 1.00 29.14 6 ARG C C 1
ATOM 10690 O O . ARG C 2 5 ? 40.756 31.125 87.153 1.00 29.23 6 ARG C O 1
ATOM 10698 N N . ASP C 2 6 ? 41.820 29.734 85.759 1.00 27.66 7 ASP C N 1
ATOM 10699 C CA . ASP C 2 6 ? 40.581 29.371 85.082 1.00 26.57 7 ASP C CA 1
ATOM 10700 C C . ASP C 2 6 ? 39.769 28.555 86.067 1.00 25.60 7 ASP C C 1
ATOM 10701 O O . ASP C 2 6 ? 40.329 27.941 86.973 1.00 25.24 7 ASP C O 1
ATOM 10706 N N . VAL C 2 7 ? 38.453 28.541 85.889 1.00 24.43 8 VAL C N 1
ATOM 10707 C CA . VAL C 2 7 ? 37.584 27.810 86.798 1.00 22.55 8 VAL C CA 1
ATOM 10708 C C . VAL C 2 7 ? 37.188 26.432 86.279 1.00 22.33 8 VAL C C 1
ATOM 10709 O O . VAL C 2 7 ? 36.594 26.298 85.205 1.00 23.35 8 VAL C O 1
ATOM 10713 N N . VAL C 2 8 ? 37.513 25.412 87.069 1.00 21.47 9 VAL C N 1
ATOM 10714 C CA . VAL C 2 8 ? 37.237 24.022 86.725 1.00 20.71 9 VAL C CA 1
ATOM 10715 C C . VAL C 2 8 ? 36.172 23.372 87.599 1.00 20.45 9 VAL C C 1
ATOM 10716 O O . VAL C 2 8 ? 36.166 23.557 88.816 1.00 21.38 9 VAL C O 1
ATOM 10720 N N . ILE C 2 9 ? 35.266 22.619 86.977 1.00 18.74 10 ILE C N 1
ATOM 10721 C CA . ILE C 2 9 ? 34.240 21.909 87.733 1.00 17.94 10 ILE C CA 1
ATOM 10722 C C . ILE C 2 9 ? 34.802 20.503 87.888 1.00 17.76 10 ILE C C 1
ATOM 10723 O O . ILE C 2 9 ? 34.936 19.765 86.908 1.00 17.47 10 ILE C O 1
ATOM 10728 N N . VAL C 2 10 ? 35.144 20.150 89.121 1.00 15.80 11 VAL C N 1
ATOM 10729 C CA . VAL C 2 10 ? 35.721 18.848 89.425 1.00 15.94 11 VAL C CA 1
ATOM 10730 C C . VAL C 2 10 ? 34.715 17.712 89.378 1.00 16.23 11 VAL C C 1
ATOM 10731 O O . VAL C 2 10 ? 35.049 16.606 88.965 1.00 17.66 11 VAL C O 1
ATOM 10735 N N . ASP C 2 11 ? 33.487 17.983 89.801 1.00 17.04 12 ASP C N 1
ATOM 10736 C CA . ASP C 2 11 ? 32.446 16.968 89.815 1.00 16.18 12 ASP C CA 1
ATOM 10737 C C . ASP C 2 11 ? 31.068 17.589 90.066 1.00 16.84 12 ASP C C 1
ATOM 10738 O O . ASP C 2 11 ? 30.949 18.733 90.517 1.00 16.27 12 ASP C O 1
ATOM 10743 N N . PHE C 2 12 ? 30.028 16.816 89.772 1.00 15.10 13 PHE C N 1
ATOM 10744 C CA . PHE C 2 12 ? 28.655 17.249 89.972 1.00 14.10 13 PHE C CA 1
ATOM 10745 C C . PHE C 2 12 ? 27.863 16.126 90.616 1.00 14.06 13 PHE C C 1
ATOM 10746 O O . PHE C 2 12 ? 28.049 14.963 90.282 1.00 14.95 13 PHE C O 1
ATOM 10754 N N . GLY C 2 13 ? 26.969 16.482 91.531 1.00 14.35 14 GLY C N 1
ATOM 10755 C CA . GLY C 2 13 ? 26.153 15.485 92.194 1.00 13.59 14 GLY C CA 1
ATOM 10756 C C . GLY C 2 13 ? 24.816 16.076 92.575 1.00 13.66 14 GLY C C 1
ATOM 10757 O O . GLY C 2 13 ? 24.738 17.236 92.966 1.00 15.81 14 GLY C O 1
ATOM 10758 N N . ARG C 2 14 ? 23.752 15.297 92.441 1.00 14.27 15 ARG C N 1
ATOM 10759 C CA . ARG C 2 14 ? 22.432 15.779 92.813 1.00 15.36 15 ARG C CA 1
ATOM 10760 C C . ARG C 2 14 ? 21.652 14.686 93.519 1.00 15.94 15 ARG C C 1
ATOM 10761 O O . ARG C 2 14 ? 21.986 13.504 93.419 1.00 17.22 15 ARG C O 1
ATOM 10769 N N . THR C 2 15 ? 20.615 15.090 94.241 1.00 15.41 16 THR C N 1
ATOM 10770 C CA . THR C 2 15 ? 19.781 14.142 94.951 1.00 16.35 16 THR C CA 1
ATOM 10771 C C . THR C 2 15 ? 18.713 13.635 93.992 1.00 17.97 16 THR C C 1
ATOM 10772 O O . THR C 2 15 ? 18.500 14.208 92.924 1.00 16.56 16 THR C O 1
ATOM 10776 N N . PRO C 2 16 ? 18.055 12.523 94.345 1.00 18.39 17 PRO C N 1
ATOM 10777 C CA . PRO C 2 16 ? 16.998 12.018 93.470 1.00 19.77 17 PRO C CA 1
ATOM 10778 C C . PRO C 2 16 ? 15.910 13.062 93.697 1.00 19.67 17 PRO C C 1
ATOM 10779 O O . PRO C 2 16 ? 15.730 13.514 94.829 1.00 19.86 17 PRO C O 1
ATOM 10783 N N . MET C 2 17 ? 15.194 13.464 92.657 1.00 19.77 18 MET C N 1
ATOM 10784 C CA . MET C 2 17 ? 14.159 14.467 92.854 1.00 19.94 18 MET C CA 1
ATOM 10785 C C . MET C 2 17 ? 12.903 13.827 93.435 1.00 20.86 18 MET C C 1
ATOM 10786 O O . MET C 2 17 ? 12.390 12.839 92.900 1.00 21.47 18 MET C O 1
ATOM 10791 N N . GLY C 2 18 ? 12.418 14.382 94.543 1.00 21.15 19 GLY C N 1
ATOM 10792 C CA . GLY C 2 18 ? 11.233 13.837 95.185 1.00 21.73 19 GLY C CA 1
ATOM 10793 C C . GLY C 2 18 ? 10.008 14.721 95.093 1.00 22.35 19 GLY C C 1
ATOM 10794 O O . GLY C 2 18 ? 10.126 15.939 94.972 1.00 24.76 19 GLY C O 1
ATOM 10795 N N . ARG C 2 19 ? 8.829 14.109 95.134 1.00 22.31 20 ARG C N 1
ATOM 10796 C CA . ARG C 2 19 ? 7.583 14.858 95.081 1.00 23.77 20 ARG C CA 1
ATOM 10797 C C . ARG C 2 19 ? 7.395 15.522 96.434 1.00 21.61 20 ARG C C 1
ATOM 10798 O O . ARG C 2 19 ? 7.444 14.855 97.465 1.00 21.54 20 ARG C O 1
ATOM 10806 N N . SER C 2 20 ? 7.191 16.835 96.434 1.00 19.53 21 SER C N 1
ATOM 10807 C CA . SER C 2 20 ? 7.003 17.555 97.688 1.00 19.52 21 SER C CA 1
ATOM 10808 C C . SER C 2 20 ? 5.736 17.092 98.396 1.00 19.85 21 SER C C 1
ATOM 10809 O O . SER C 2 20 ? 5.685 17.046 99.620 1.00 17.15 21 SER C O 1
ATOM 10812 N N . LYS C 2 21 ? 4.720 16.737 97.615 1.00 21.87 22 LYS C N 1
ATOM 10813 C CA . LYS C 2 21 ? 3.442 16.301 98.174 1.00 23.92 22 LYS C CA 1
ATOM 10814 C C . LYS C 2 21 ? 3.459 14.817 98.522 1.00 24.43 22 LYS C C 1
ATOM 10815 O O . LYS C 2 21 ? 3.049 13.985 97.713 1.00 26.92 22 LYS C O 1
ATOM 10821 N N . GLY C 2 22 ? 3.944 14.493 99.723 1.00 23.42 23 GLY C N 1
ATOM 10822 C CA . GLY C 2 22 ? 4.013 13.108 100.170 1.00 19.34 23 GLY C CA 1
ATOM 10823 C C . GLY C 2 22 ? 5.155 12.281 99.597 1.00 18.78 23 GLY C C 1
ATOM 10824 O O . GLY C 2 22 ? 5.169 11.064 99.754 1.00 19.72 23 GLY C O 1
ATOM 10825 N N . GLY C 2 23 ? 6.122 12.932 98.954 1.00 16.24 24 GLY C N 1
ATOM 10826 C CA . GLY C 2 23 ? 7.236 12.217 98.359 1.00 16.29 24 GLY C CA 1
ATOM 10827 C C . GLY C 2 23 ? 8.301 11.597 99.257 1.00 17.52 24 GLY C C 1
ATOM 10828 O O . GLY C 2 23 ? 8.195 11.561 100.485 1.00 18.09 24 GLY C O 1
ATOM 10829 N N . MET C 2 24 ? 9.350 11.109 98.608 1.00 16.92 25 MET C N 1
ATOM 10830 C CA . MET C 2 24 ? 10.460 10.447 99.274 1.00 17.32 25 MET C CA 1
ATOM 10831 C C . MET C 2 24 ? 11.197 11.282 100.305 1.00 17.14 25 MET C C 1
ATOM 10832 O O . MET C 2 24 ? 11.699 10.741 101.281 1.00 18.64 25 MET C O 1
ATOM 10837 N N . HIS C 2 25 ? 11.280 12.589 100.088 1.00 17.44 26 HIS C N 1
ATOM 10838 C CA . HIS C 2 25 ? 12.004 13.470 101.004 1.00 17.18 26 HIS C CA 1
ATOM 10839 C C . HIS C 2 25 ? 11.140 14.094 102.088 1.00 16.92 26 HIS C C 1
ATOM 10840 O O . HIS C 2 25 ? 11.623 14.900 102.879 1.00 18.13 26 HIS C O 1
ATOM 10847 N N . ARG C 2 26 ? 9.869 13.712 102.122 1.00 17.78 27 ARG C N 1
ATOM 10848 C CA . ARG C 2 26 ? 8.906 14.239 103.086 1.00 17.80 27 ARG C CA 1
ATOM 10849 C C . ARG C 2 26 ? 9.396 14.255 104.542 1.00 19.05 27 ARG C C 1
ATOM 10850 O O . ARG C 2 26 ? 8.949 15.081 105.339 1.00 19.17 27 ARG C O 1
ATOM 10858 N N . ASN C 2 27 ? 10.313 13.356 104.897 1.00 18.82 28 ASN C N 1
ATOM 10859 C CA . ASN C 2 27 ? 10.821 13.326 106.269 1.00 19.88 28 ASN C CA 1
ATOM 10860 C C . ASN C 2 27 ? 12.292 13.736 106.371 1.00 19.35 28 ASN C C 1
ATOM 10861 O O . ASN C 2 27 ? 12.964 13.421 107.357 1.00 20.51 28 ASN C O 1
ATOM 10866 N N . THR C 2 28 ? 12.793 14.432 105.354 1.00 16.98 29 THR C N 1
ATOM 10867 C CA . THR C 2 28 ? 14.176 14.874 105.361 1.00 16.29 29 THR C CA 1
ATOM 10868 C C . THR C 2 28 ? 14.281 16.399 105.284 1.00 16.54 29 THR C C 1
ATOM 10869 O O . THR C 2 28 ? 13.729 17.028 104.379 1.00 16.60 29 THR C O 1
ATOM 10873 N N . ARG C 2 29 ? 14.991 16.982 106.244 1.00 16.14 30 ARG C N 1
ATOM 10874 C CA . ARG C 2 29 ? 15.198 18.429 106.302 1.00 17.06 30 ARG C CA 1
ATOM 10875 C C . ARG C 2 29 ? 16.084 18.951 105.168 1.00 17.45 30 ARG C C 1
ATOM 10876 O O . ARG C 2 29 ? 16.901 18.217 104.611 1.00 16.82 30 ARG C O 1
ATOM 10884 N N . ALA C 2 30 ? 15.943 20.238 104.865 1.00 18.10 31 ALA C N 1
ATOM 10885 C CA . ALA C 2 30 ? 16.739 20.883 103.831 1.00 16.99 31 ALA C CA 1
ATOM 10886 C C . ALA C 2 30 ? 18.230 20.872 104.202 1.00 17.80 31 ALA C C 1
ATOM 10887 O O . ALA C 2 30 ? 19.085 20.619 103.343 1.00 16.91 31 ALA C O 1
ATOM 10889 N N . GLU C 2 31 ? 18.545 21.135 105.472 1.00 16.56 32 GLU C N 1
ATOM 10890 C CA . GLU C 2 31 ? 19.950 21.147 105.901 1.00 17.82 32 GLU C CA 1
ATOM 10891 C C . GLU C 2 31 ? 20.594 19.766 105.781 1.00 17.53 32 GLU C C 1
ATOM 10892 O O . GLU C 2 31 ? 21.700 19.632 105.257 1.00 17.55 32 GLU C O 1
ATOM 10898 N N . ASP C 2 32 ? 19.900 18.742 106.271 1.00 18.71 33 ASP C N 1
ATOM 10899 C CA . ASP C 2 32 ? 20.409 17.371 106.223 1.00 19.02 33 ASP C CA 1
ATOM 10900 C C . ASP C 2 32 ? 20.558 16.880 104.782 1.00 20.53 33 ASP C C 1
ATOM 10901 O O . ASP C 2 32 ? 21.540 16.221 104.433 1.00 20.76 33 ASP C O 1
ATOM 10906 N N . MET C 2 33 ? 19.578 17.208 103.950 1.00 20.45 34 MET C N 1
ATOM 10907 C CA . MET C 2 33 ? 19.603 16.832 102.547 1.00 20.01 34 MET C CA 1
ATOM 10908 C C . MET C 2 33 ? 20.812 17.475 101.891 1.00 19.06 34 MET C C 1
ATOM 10909 O O . MET C 2 33 ? 21.473 16.864 101.053 1.00 21.51 34 MET C O 1
ATOM 10914 N N . SER C 2 34 ? 21.106 18.710 102.281 1.00 17.12 35 SER C N 1
ATOM 10915 C CA . SER C 2 34 ? 22.241 19.431 101.719 1.00 16.90 35 SER C CA 1
ATOM 10916 C C . SER C 2 34 ? 23.571 18.865 102.202 1.00 17.06 35 SER C C 1
ATOM 10917 O O . SER C 2 34 ? 24.499 18.671 101.406 1.00 15.54 35 SER C O 1
ATOM 10920 N N . ALA C 2 35 ? 23.658 18.599 103.505 1.00 17.39 36 ALA C N 1
ATOM 10921 C CA . ALA C 2 35 ? 24.873 18.040 104.102 1.00 17.88 36 ALA C CA 1
ATOM 10922 C C . ALA C 2 35 ? 25.196 16.668 103.509 1.00 17.25 36 ALA C C 1
ATOM 10923 O O . ALA C 2 35 ? 26.308 16.440 103.020 1.00 14.41 36 ALA C O 1
ATOM 10925 N N . HIS C 2 36 ? 24.225 15.760 103.553 1.00 17.76 37 HIS C N 1
ATOM 10926 C CA . HIS C 2 36 ? 24.423 14.426 103.009 1.00 20.29 37 HIS C CA 1
ATOM 10927 C C . HIS C 2 36 ? 24.979 14.468 101.587 1.00 19.88 37 HIS C C 1
ATOM 10928 O O . HIS C 2 36 ? 25.923 13.743 101.265 1.00 20.55 37 HIS C O 1
ATOM 10935 N N . LEU C 2 37 ? 24.393 15.316 100.742 1.00 18.63 38 LEU C N 1
ATOM 10936 C CA . LEU C 2 37 ? 24.832 15.451 99.349 1.00 18.30 38 LEU C CA 1
ATOM 10937 C C . LEU C 2 37 ? 26.280 15.936 99.263 1.00 17.77 38 LEU C C 1
ATOM 10938 O O . LEU C 2 37 ? 27.100 15.352 98.555 1.00 19.70 38 LEU C O 1
ATOM 10943 N N . ILE C 2 38 ? 26.591 17.007 99.985 1.00 17.80 39 ILE C N 1
ATOM 10944 C CA . ILE C 2 38 ? 27.945 17.560 100.000 1.00 16.77 39 ILE C CA 1
ATOM 10945 C C . ILE C 2 38 ? 28.936 16.493 100.472 1.00 17.98 39 ILE C C 1
ATOM 10946 O O . ILE C 2 38 ? 30.008 16.319 99.885 1.00 20.19 39 ILE C O 1
ATOM 10951 N N . SER C 2 39 ? 28.569 15.778 101.533 1.00 19.31 40 SER C N 1
ATOM 10952 C CA . SER C 2 39 ? 29.420 14.732 102.091 1.00 20.34 40 SER C CA 1
ATOM 10953 C C . SER C 2 39 ? 29.743 13.659 101.045 1.00 21.72 40 SER C C 1
ATOM 10954 O O . SER C 2 39 ? 30.909 13.338 100.823 1.00 22.80 40 SER C O 1
ATOM 10957 N N . LYS C 2 40 ? 28.712 13.124 100.392 1.00 22.04 41 LYS C N 1
ATOM 10958 C CA . LYS C 2 40 ? 28.899 12.084 99.383 1.00 20.78 41 LYS C CA 1
ATOM 10959 C C . LYS C 2 40 ? 29.752 12.524 98.196 1.00 21.11 41 LYS C C 1
ATOM 10960 O O . LYS C 2 40 ? 30.618 11.777 97.736 1.00 22.16 41 LYS C O 1
ATOM 10966 N N . VAL C 2 41 ? 29.509 13.731 97.693 1.00 20.84 42 VAL C N 1
ATOM 10967 C CA . VAL C 2 41 ? 30.277 14.235 96.559 1.00 18.61 42 VAL C CA 1
ATOM 10968 C C . VAL C 2 41 ? 31.743 14.400 96.933 1.00 19.55 42 VAL C C 1
ATOM 10969 O O . VAL C 2 41 ? 32.631 14.134 96.118 1.00 19.13 42 VAL C O 1
ATOM 10973 N N . LEU C 2 42 ? 32.001 14.854 98.156 1.00 19.37 43 LEU C N 1
ATOM 10974 C CA . LEU C 2 42 ? 33.381 15.021 98.592 1.00 21.48 43 LEU C CA 1
ATOM 10975 C C . LEU C 2 42 ? 34.004 13.641 98.766 1.00 21.74 43 LEU C C 1
ATOM 10976 O O . LEU C 2 42 ? 35.199 13.459 98.558 1.00 22.79 43 LEU C O 1
ATOM 10981 N N . GLU C 2 43 ? 33.187 12.665 99.139 1.00 22.55 44 GLU C N 1
ATOM 10982 C CA . GLU C 2 43 ? 33.687 11.310 99.313 1.00 24.96 44 GLU C CA 1
ATOM 10983 C C . GLU C 2 43 ? 34.155 10.669 98.012 1.00 23.76 44 GLU C C 1
ATOM 10984 O O . GLU C 2 43 ? 35.105 9.897 98.029 1.00 22.66 44 GLU C O 1
ATOM 10990 N N . ARG C 2 44 ? 33.495 10.981 96.895 1.00 23.46 45 ARG C N 1
ATOM 10991 C CA . ARG C 2 44 ? 33.885 10.421 95.597 1.00 23.85 45 ARG C CA 1
ATOM 10992 C C . ARG C 2 44 ? 35.147 11.081 95.059 1.00 25.13 45 ARG C C 1
ATOM 10993 O O . ARG C 2 44 ? 35.757 10.584 94.116 1.00 28.67 45 ARG C O 1
ATOM 11001 N N . ASN C 2 45 ? 35.520 12.216 95.632 1.00 24.90 46 ASN C N 1
ATOM 11002 C CA . ASN C 2 45 ? 36.695 12.943 95.175 1.00 24.82 46 ASN C CA 1
ATOM 11003 C C . ASN C 2 45 ? 37.679 13.055 96.332 1.00 25.68 46 ASN C C 1
ATOM 11004 O O . ASN C 2 45 ? 37.988 14.154 96.795 1.00 26.28 46 ASN C O 1
ATOM 11009 N N . SER C 2 46 ? 38.172 11.905 96.780 1.00 25.64 47 SER C N 1
ATOM 11010 C CA . SER C 2 46 ? 39.092 11.815 97.914 1.00 26.43 47 SER C CA 1
ATOM 11011 C C . SER C 2 46 ? 40.349 12.667 97.825 1.00 26.04 47 SER C C 1
ATOM 11012 O O . SER C 2 46 ? 40.948 12.998 98.840 1.00 27.13 47 SER C O 1
ATOM 11015 N N . LYS C 2 47 ? 40.765 13.022 96.620 1.00 26.72 48 LYS C N 1
ATOM 11016 C CA . LYS C 2 47 ? 41.967 13.824 96.485 1.00 27.18 48 LYS C CA 1
ATOM 11017 C C . LYS C 2 47 ? 41.754 15.286 96.858 1.00 27.66 48 LYS C C 1
ATOM 11018 O O . LYS C 2 47 ? 42.718 16.013 97.099 1.00 28.55 48 LYS C O 1
ATOM 11024 N N . VAL C 2 48 ? 40.499 15.724 96.905 1.00 26.82 49 VAL C N 1
ATOM 11025 C CA . VAL C 2 48 ? 40.219 17.100 97.288 1.00 26.56 49 VAL C CA 1
ATOM 11026 C C . VAL C 2 48 ? 39.999 17.122 98.796 1.00 25.48 49 VAL C C 1
ATOM 11027 O O . VAL C 2 48 ? 39.066 16.510 99.319 1.00 25.55 49 VAL C O 1
ATOM 11031 N N . ASP C 2 49 ? 40.887 17.815 99.495 1.00 24.62 50 ASP C N 1
ATOM 11032 C CA . ASP C 2 49 ? 40.824 17.915 100.946 1.00 24.07 50 ASP C CA 1
ATOM 11033 C C . ASP C 2 49 ? 39.772 18.920 101.426 1.00 23.42 50 ASP C C 1
ATOM 11034 O O . ASP C 2 49 ? 39.841 20.103 101.109 1.00 23.75 50 ASP C O 1
ATOM 11039 N N . PRO C 2 50 ? 38.776 18.450 102.194 1.00 22.41 51 PRO C N 1
ATOM 11040 C CA . PRO C 2 50 ? 37.705 19.303 102.719 1.00 22.52 51 PRO C CA 1
ATOM 11041 C C . PRO C 2 50 ? 38.236 20.564 103.394 1.00 23.47 51 PRO C C 1
ATOM 11042 O O . PRO C 2 50 ? 37.625 21.632 103.310 1.00 22.65 51 PRO C O 1
ATOM 11046 N N . GLY C 2 51 ? 39.382 20.435 104.060 1.00 23.75 52 GLY C N 1
ATOM 11047 C CA . GLY C 2 51 ? 39.975 21.572 104.742 1.00 21.90 52 GLY C CA 1
ATOM 11048 C C . GLY C 2 51 ? 40.372 22.696 103.803 1.00 22.64 52 GLY C C 1
ATOM 11049 O O . GLY C 2 51 ? 40.574 23.830 104.241 1.00 22.78 52 GLY C O 1
ATOM 11050 N N . GLU C 2 52 ? 40.488 22.394 102.515 1.00 21.77 53 GLU C N 1
ATOM 11051 C CA . GLU C 2 52 ? 40.859 23.407 101.534 1.00 22.84 53 GLU C CA 1
ATOM 11052 C C . GLU C 2 52 ? 39.668 24.201 101.013 1.00 21.81 53 GLU C C 1
ATOM 11053 O O . GLU C 2 52 ? 39.843 25.175 100.286 1.00 21.84 53 GLU C O 1
ATOM 11059 N N . VAL C 2 53 ? 38.458 23.786 101.371 1.00 20.98 54 VAL C N 1
ATOM 11060 C CA . VAL C 2 53 ? 37.265 24.489 100.907 1.00 18.64 54 VAL C CA 1
ATOM 11061 C C . VAL C 2 53 ? 37.216 25.877 101.534 1.00 18.57 54 VAL C C 1
ATOM 11062 O O . VAL C 2 53 ? 37.007 26.009 102.739 1.00 17.82 54 VAL C O 1
ATOM 11066 N N . GLU C 2 54 ? 37.408 26.909 100.716 1.00 17.55 55 GLU C N 1
ATOM 11067 C CA . GLU C 2 54 ? 37.385 28.280 101.211 1.00 19.48 55 GLU C CA 1
ATOM 11068 C C . GLU C 2 54 ? 35.990 28.715 101.580 1.00 19.81 55 GLU C C 1
ATOM 11069 O O . GLU C 2 54 ? 35.782 29.370 102.599 1.00 18.80 55 GLU C O 1
ATOM 11075 N N . ASP C 2 55 ? 35.031 28.336 100.743 1.00 20.30 56 ASP C N 1
ATOM 11076 C CA . ASP C 2 55 ? 33.658 28.764 100.936 1.00 18.92 56 ASP C CA 1
ATOM 11077 C C . ASP C 2 55 ? 32.644 27.764 100.375 1.00 19.36 56 ASP C C 1
ATOM 11078 O O . ASP C 2 55 ? 32.875 27.126 99.340 1.00 19.88 56 ASP C O 1
ATOM 11083 N N . VAL C 2 56 ? 31.524 27.633 101.073 1.00 16.50 57 VAL C N 1
ATOM 11084 C CA . VAL C 2 56 ? 30.432 26.773 100.647 1.00 15.44 57 VAL C CA 1
ATOM 11085 C C . VAL C 2 56 ? 29.334 27.771 100.260 1.00 16.28 57 VAL C C 1
ATOM 11086 O O . VAL C 2 56 ? 28.726 28.400 101.122 1.00 17.86 57 VAL C O 1
ATOM 11090 N N . ILE C 2 57 ? 29.103 27.938 98.964 1.00 15.92 58 ILE C N 1
ATOM 11091 C CA . ILE C 2 57 ? 28.097 28.889 98.491 1.00 14.61 58 ILE C CA 1
ATOM 11092 C C . ILE C 2 57 ? 26.867 28.098 98.051 1.00 14.13 58 ILE C C 1
ATOM 11093 O O . ILE C 2 57 ? 26.897 27.370 97.058 1.00 13.12 58 ILE C O 1
ATOM 11098 N N . TRP C 2 58 ? 25.786 28.251 98.807 1.00 12.62 59 TRP C N 1
ATOM 11099 C CA . TRP C 2 58 ? 24.563 27.510 98.555 1.00 11.90 59 TRP C CA 1
ATOM 11100 C C . TRP C 2 58 ? 23.396 28.392 98.127 1.00 11.57 59 TRP C C 1
ATOM 11101 O O . TRP C 2 58 ? 23.170 29.456 98.692 1.00 10.06 59 TRP C O 1
ATOM 11112 N N . GLY C 2 59 ? 22.645 27.932 97.133 1.00 12.97 60 GLY C N 1
ATOM 11113 C CA . GLY C 2 59 ? 21.494 28.691 96.674 1.00 12.39 60 GLY C CA 1
ATOM 11114 C C . GLY C 2 59 ? 20.237 28.178 97.360 1.00 12.62 60 GLY C C 1
ATOM 11115 O O . GLY C 2 59 ? 20.034 26.974 97.493 1.00 14.03 60 GLY C O 1
ATOM 11116 N N . CYS C 2 60 ? 19.398 29.092 97.821 1.00 12.36 61 CYS C N 1
ATOM 11117 C CA . CYS C 2 60 ? 18.160 28.718 98.480 1.00 11.94 61 CYS C CA 1
ATOM 11118 C C . CYS C 2 60 ? 17.289 29.966 98.451 1.00 12.21 61 CYS C C 1
ATOM 11119 O O . CYS C 2 60 ? 17.772 31.066 98.696 1.00 12.04 61 CYS C O 1
ATOM 11122 N N . VAL C 2 61 ? 16.013 29.799 98.133 1.00 12.69 62 VAL C N 1
ATOM 11123 C CA . VAL C 2 61 ? 15.109 30.938 98.034 1.00 13.22 62 VAL C CA 1
ATOM 11124 C C . VAL C 2 61 ? 14.356 31.314 99.313 1.00 14.51 62 VAL C C 1
ATOM 11125 O O . VAL C 2 61 ? 14.622 32.355 99.912 1.00 14.56 62 VAL C O 1
ATOM 11129 N N . ASN C 2 62 ? 13.406 30.477 99.720 1.00 15.19 63 ASN C N 1
ATOM 11130 C CA . ASN C 2 62 ? 12.611 30.758 100.908 1.00 15.64 63 ASN C CA 1
ATOM 11131 C C . ASN C 2 62 ? 13.418 30.443 102.170 1.00 16.63 63 ASN C C 1
ATOM 11132 O O . ASN C 2 62 ? 13.286 29.363 102.763 1.00 15.85 63 ASN C O 1
ATOM 11137 N N . GLN C 2 63 ? 14.248 31.405 102.579 1.00 16.63 64 GLN C N 1
ATOM 11138 C CA . GLN C 2 63 ? 15.125 31.233 103.736 1.00 15.29 64 GLN C CA 1
ATOM 11139 C C . GLN C 2 63 ? 14.515 31.562 105.088 1.00 14.76 64 GLN C C 1
ATOM 11140 O O . GLN C 2 63 ? 14.784 32.605 105.675 1.00 14.19 64 GLN C O 1
ATOM 11146 N N . THR C 2 64 ? 13.679 30.642 105.557 1.00 14.51 65 THR C N 1
ATOM 11147 C CA . THR C 2 64 ? 13.018 30.727 106.848 1.00 14.10 65 THR C CA 1
ATOM 11148 C C . THR C 2 64 ? 12.881 29.264 107.287 1.00 14.14 65 THR C C 1
ATOM 11149 O O . THR C 2 64 ? 13.037 28.356 106.464 1.00 14.67 65 THR C O 1
ATOM 11153 N N . LEU C 2 65 ? 12.608 29.035 108.568 1.00 13.38 66 LEU C N 1
ATOM 11154 C CA . LEU C 2 65 ? 12.488 27.679 109.097 1.00 13.85 66 LEU C CA 1
ATOM 11155 C C . LEU C 2 65 ? 13.744 26.860 108.750 1.00 14.60 66 LEU C C 1
ATOM 11156 O O . LEU C 2 65 ? 14.856 27.347 108.941 1.00 15.61 66 LEU C O 1
ATOM 11161 N N . GLU C 2 66 ? 13.564 25.634 108.254 1.00 14.62 67 GLU C N 1
ATOM 11162 C CA . GLU C 2 66 ? 14.668 24.741 107.876 1.00 13.65 67 GLU C CA 1
ATOM 11163 C C . GLU C 2 66 ? 15.674 25.396 106.963 1.00 13.92 67 GLU C C 1
ATOM 11164 O O . GLU C 2 66 ? 16.831 24.992 106.919 1.00 14.02 67 GLU C O 1
ATOM 11170 N N . GLN C 2 67 ? 15.220 26.377 106.198 1.00 14.14 68 GLN C N 1
ATOM 11171 C CA . GLN C 2 67 ? 16.090 27.025 105.229 1.00 15.57 68 GLN C CA 1
ATOM 11172 C C . GLN C 2 67 ? 16.607 28.404 105.605 1.00 14.79 68 GLN C C 1
ATOM 11173 O O . GLN C 2 67 ? 17.275 29.051 104.797 1.00 14.15 68 GLN C O 1
ATOM 11179 N N . GLY C 2 68 ? 16.318 28.849 106.825 1.00 14.47 69 GLY C N 1
ATOM 11180 C CA . GLY C 2 68 ? 16.773 30.164 107.241 1.00 14.62 69 GLY C CA 1
ATOM 11181 C C . GLY C 2 68 ? 18.124 30.223 107.932 1.00 16.10 69 GLY C C 1
ATOM 11182 O O . GLY C 2 68 ? 18.734 29.200 108.245 1.00 14.49 69 GLY C O 1
ATOM 11183 N N . TRP C 2 69 ? 18.597 31.444 108.154 1.00 18.65 70 TRP C N 1
ATOM 11184 C CA . TRP C 2 69 ? 19.859 31.678 108.837 1.00 20.84 70 TRP C CA 1
ATOM 11185 C C . TRP C 2 69 ? 21.107 31.096 108.194 1.00 19.45 70 TRP C C 1
ATOM 11186 O O . TRP C 2 69 ? 21.926 30.484 108.874 1.00 20.09 70 TRP C O 1
ATOM 11197 N N . ASN C 2 70 ? 21.256 31.311 106.889 1.00 16.83 71 ASN C N 1
ATOM 11198 C CA . ASN C 2 70 ? 22.419 30.829 106.145 1.00 17.76 71 ASN C CA 1
ATOM 11199 C C . ASN C 2 70 ? 22.514 29.299 106.157 1.00 17.35 71 ASN C C 1
ATOM 11200 O O . ASN C 2 70 ? 23.419 28.725 106.757 1.00 18.54 71 ASN C O 1
ATOM 11205 N N . ILE C 2 71 ? 21.581 28.644 105.474 1.00 17.25 72 ILE C N 1
ATOM 11206 C CA . ILE C 2 71 ? 21.561 27.187 105.426 1.00 17.00 72 ILE C CA 1
ATOM 11207 C C . ILE C 2 71 ? 22.874 26.616 104.907 1.00 16.42 72 ILE C C 1
ATOM 11208 O O . ILE C 2 71 ? 23.222 25.476 105.211 1.00 18.11 72 ILE C O 1
ATOM 11213 N N . ALA C 2 72 ? 23.603 27.406 104.129 1.00 14.77 73 ALA C N 1
ATOM 11214 C CA . ALA C 2 72 ? 24.884 26.956 103.592 1.00 16.06 73 ALA C CA 1
ATOM 11215 C C . ALA C 2 72 ? 25.879 26.611 104.703 1.00 15.70 73 ALA C C 1
ATOM 11216 O O . ALA C 2 72 ? 26.664 25.672 104.576 1.00 15.89 73 ALA C O 1
ATOM 11218 N N . ARG C 2 73 ? 25.860 27.386 105.782 1.00 16.28 74 ARG C N 1
ATOM 11219 C CA . ARG C 2 73 ? 26.755 27.137 106.903 1.00 15.81 74 ARG C CA 1
ATOM 11220 C C . ARG C 2 73 ? 26.197 26.020 107.769 1.00 15.62 74 ARG C C 1
ATOM 11221 O O . ARG C 2 73 ? 26.949 25.227 108.336 1.00 16.68 74 ARG C O 1
ATOM 11229 N N . MET C 2 74 ? 24.871 25.965 107.870 1.00 14.96 75 MET C N 1
ATOM 11230 C CA . MET C 2 74 ? 24.212 24.943 108.679 1.00 16.63 75 MET C CA 1
ATOM 11231 C C . MET C 2 74 ? 24.469 23.559 108.112 1.00 16.64 75 MET C C 1
ATOM 11232 O O . MET C 2 74 ? 24.612 22.595 108.852 1.00 19.39 75 MET C O 1
ATOM 11237 N N . ALA C 2 75 ? 24.524 23.469 106.790 1.00 16.24 76 ALA C N 1
ATOM 11238 C CA . ALA C 2 75 ? 24.764 22.196 106.129 1.00 15.16 76 ALA C CA 1
ATOM 11239 C C . ALA C 2 75 ? 26.241 21.824 106.215 1.00 15.19 76 ALA C C 1
ATOM 11240 O O . ALA C 2 75 ? 26.596 20.662 106.454 1.00 12.48 76 ALA C O 1
ATOM 11242 N N . SER C 2 76 ? 27.098 22.821 106.017 1.00 14.59 77 SER C N 1
ATOM 11243 C CA . SER C 2 76 ? 28.541 22.612 106.061 1.00 16.32 77 SER C CA 1
ATOM 11244 C C . SER C 2 76 ? 28.997 22.026 107.400 1.00 15.74 77 SER C C 1
ATOM 11245 O O . SER C 2 76 ? 29.813 21.115 107.439 1.00 15.20 77 SER C O 1
ATOM 11248 N N . LEU C 2 77 ? 28.454 22.555 108.491 1.00 16.29 78 LEU C N 1
ATOM 11249 C CA . LEU C 2 77 ? 28.810 22.097 109.829 1.00 16.04 78 LEU C CA 1
ATOM 11250 C C . LEU C 2 77 ? 28.556 20.615 110.081 1.00 17.23 78 LEU C C 1
ATOM 11251 O O . LEU C 2 77 ? 29.152 20.032 110.990 1.00 19.01 78 LEU C O 1
ATOM 11256 N N . MET C 2 78 ? 27.677 20.003 109.290 1.00 16.04 79 MET C N 1
ATOM 11257 C CA . MET C 2 78 ? 27.371 18.584 109.468 1.00 14.92 79 MET C CA 1
ATOM 11258 C C . MET C 2 78 ? 28.036 17.752 108.378 1.00 17.19 79 MET C C 1
ATOM 11259 O O . MET C 2 78 ? 27.578 16.659 108.047 1.00 18.75 79 MET C O 1
ATOM 11264 N N . THR C 2 79 ? 29.131 18.287 107.847 1.00 16.92 80 THR C N 1
ATOM 11265 C CA . THR C 2 79 ? 29.904 17.672 106.777 1.00 18.59 80 THR C CA 1
ATOM 11266 C C . THR C 2 79 ? 31.337 17.456 107.241 1.00 19.27 80 THR C C 1
ATOM 11267 O O . THR C 2 79 ? 31.700 17.860 108.343 1.00 20.64 80 THR C O 1
ATOM 11271 N N . GLN C 2 80 ? 32.159 16.818 106.416 1.00 20.34 81 GLN C N 1
ATOM 11272 C CA . GLN C 2 80 ? 33.558 16.632 106.791 1.00 21.48 81 GLN C CA 1
ATOM 11273 C C . GLN C 2 80 ? 34.315 17.945 106.573 1.00 20.50 81 GLN C C 1
ATOM 11274 O O . GLN C 2 80 ? 35.516 18.020 106.837 1.00 21.64 81 GLN C O 1
ATOM 11280 N N . ILE C 2 81 ? 33.610 18.962 106.069 1.00 20.33 82 ILE C N 1
ATOM 11281 C CA . ILE C 2 81 ? 34.186 20.296 105.845 1.00 17.74 82 ILE C CA 1
ATOM 11282 C C . ILE C 2 81 ? 34.440 20.884 107.243 1.00 17.29 82 ILE C C 1
ATOM 11283 O O . ILE C 2 81 ? 33.524 20.946 108.071 1.00 16.18 82 ILE C O 1
ATOM 11288 N N . PRO C 2 82 ? 35.676 21.333 107.518 1.00 17.03 83 PRO C N 1
ATOM 11289 C CA . PRO C 2 82 ? 36.082 21.919 108.807 1.00 17.33 83 PRO C CA 1
ATOM 11290 C C . PRO C 2 82 ? 35.364 23.219 109.156 1.00 18.53 83 PRO C C 1
ATOM 11291 O O . PRO C 2 82 ? 34.808 23.897 108.287 1.00 18.76 83 PRO C O 1
ATOM 11295 N N . HIS C 2 83 ? 35.412 23.567 110.436 1.00 18.58 84 HIS C N 1
ATOM 11296 C CA . HIS C 2 83 ? 34.808 24.795 110.929 1.00 18.45 84 HIS C CA 1
ATOM 11297 C C . HIS C 2 83 ? 35.571 25.998 110.389 1.00 18.52 84 HIS C C 1
ATOM 11298 O O . HIS C 2 83 ? 35.058 27.121 110.387 1.00 17.11 84 HIS C O 1
ATOM 11305 N N . THR C 2 84 ? 36.793 25.757 109.924 1.00 17.45 85 THR C N 1
ATOM 11306 C CA . THR C 2 84 ? 37.631 26.832 109.405 1.00 18.52 85 THR C CA 1
ATOM 11307 C C . THR C 2 84 ? 37.176 27.377 108.067 1.00 19.11 85 THR C C 1
ATOM 11308 O O . THR C 2 84 ? 37.611 28.454 107.656 1.00 21.50 85 THR C O 1
ATOM 11312 N N . SER C 2 85 ? 36.318 26.634 107.381 1.00 17.16 86 SER C N 1
ATOM 11313 C CA . SER C 2 85 ? 35.810 27.076 106.098 1.00 17.08 86 SER C CA 1
ATOM 11314 C C . SER C 2 85 ? 34.636 28.033 106.303 1.00 17.48 86 SER C C 1
ATOM 11315 O O . SER C 2 85 ? 34.009 28.048 107.365 1.00 17.89 86 SER C O 1
ATOM 11318 N N . ALA C 2 86 ? 34.345 28.829 105.281 1.00 16.63 87 ALA C N 1
ATOM 11319 C CA . ALA C 2 86 ? 33.250 29.785 105.339 1.00 15.69 87 ALA C CA 1
ATOM 11320 C C . ALA C 2 86 ? 32.056 29.277 104.536 1.00 15.37 87 ALA C C 1
ATOM 11321 O O . ALA C 2 86 ? 32.148 28.258 103.842 1.00 15.61 87 ALA C O 1
ATOM 11323 N N . ALA C 2 87 ? 30.939 29.994 104.630 1.00 14.18 88 ALA C N 1
ATOM 11324 C CA . ALA C 2 87 ? 29.730 29.618 103.906 1.00 14.19 88 ALA C CA 1
ATOM 11325 C C . ALA C 2 87 ? 28.720 30.758 103.838 1.00 13.59 88 ALA C C 1
ATOM 11326 O O . ALA C 2 87 ? 28.508 31.471 104.818 1.00 14.12 88 ALA C O 1
ATOM 11328 N N . GLN C 2 88 ? 28.094 30.905 102.672 1.00 13.49 89 GLN C N 1
ATOM 11329 C CA . GLN C 2 88 ? 27.085 31.927 102.434 1.00 13.92 89 GLN C CA 1
ATOM 11330 C C . GLN C 2 88 ? 25.947 31.372 101.575 1.00 14.97 89 GLN C C 1
ATOM 11331 O O . GLN C 2 88 ? 26.145 30.476 100.744 1.00 14.14 89 GLN C O 1
ATOM 11337 N N . THR C 2 89 ? 24.753 31.911 101.786 1.00 15.02 90 THR C N 1
ATOM 11338 C CA . THR C 2 89 ? 23.580 31.489 101.040 1.00 13.72 90 THR C CA 1
ATOM 11339 C C . THR C 2 89 ? 23.187 32.594 100.070 1.00 14.39 90 THR C C 1
ATOM 11340 O O . THR C 2 89 ? 23.085 33.767 100.433 1.00 13.25 90 THR C O 1
ATOM 11344 N N . VAL C 2 90 ? 22.971 32.195 98.826 1.00 14.50 91 VAL C N 1
ATOM 11345 C CA . VAL C 2 90 ? 22.639 33.115 97.753 1.00 15.80 91 VAL C CA 1
ATOM 11346 C C . VAL C 2 90 ? 21.210 32.969 97.231 1.00 15.56 91 VAL C C 1
ATOM 11347 O O . VAL C 2 90 ? 20.697 31.859 97.076 1.00 15.05 91 VAL C O 1
ATOM 11351 N N . SER C 2 91 ? 20.577 34.104 96.955 1.00 15.34 92 SER C N 1
ATOM 11352 C CA . SER C 2 91 ? 19.217 34.101 96.445 1.00 15.58 92 SER C CA 1
ATOM 11353 C C . SER C 2 91 ? 19.011 35.005 95.250 1.00 16.73 92 SER C C 1
ATOM 11354 O O . SER C 2 91 ? 19.202 36.218 95.319 1.00 17.52 92 SER C O 1
ATOM 11357 N N . ARG C 2 92 ? 18.605 34.390 94.154 1.00 16.98 93 ARG C N 1
ATOM 11358 C CA . ARG C 2 92 ? 18.320 35.097 92.921 1.00 18.33 93 ARG C CA 1
ATOM 11359 C C . ARG C 2 92 ? 17.165 34.273 92.383 1.00 19.55 93 ARG C C 1
ATOM 11360 O O . ARG C 2 92 ? 17.114 33.924 91.206 1.00 20.18 93 ARG C O 1
ATOM 11368 N N . LEU C 2 93 ? 16.253 33.955 93.300 1.00 21.08 94 LEU C N 1
ATOM 11369 C CA . LEU C 2 93 ? 15.081 33.131 93.029 1.00 20.52 94 LEU C CA 1
ATOM 11370 C C . LEU C 2 93 ? 15.487 31.875 92.261 1.00 19.74 94 LEU C C 1
ATOM 11371 O O . LEU C 2 93 ? 16.400 31.167 92.678 1.00 21.85 94 LEU C O 1
ATOM 11376 N N . CYS C 2 94 ? 14.836 31.608 91.140 1.00 17.66 95 CYS C N 1
ATOM 11377 C CA . CYS C 2 94 ? 15.134 30.422 90.347 1.00 18.10 95 CYS C CA 1
ATOM 11378 C C . CYS C 2 94 ? 16.602 30.216 90.017 1.00 16.60 95 CYS C C 1
ATOM 11379 O O . CYS C 2 94 ? 17.049 29.086 89.909 1.00 18.04 95 CYS C O 1
ATOM 11382 N N . GLY C 2 95 ? 17.351 31.296 89.846 1.00 16.34 96 GLY C N 1
ATOM 11383 C CA . GLY C 2 95 ? 18.755 31.145 89.500 1.00 16.48 96 GLY C CA 1
ATOM 11384 C C . GLY C 2 95 ? 19.769 31.118 90.637 1.00 15.89 96 GLY C C 1
ATOM 11385 O O . GLY C 2 95 ? 20.981 31.124 90.384 1.00 16.14 96 GLY C O 1
ATOM 11386 N N . SER C 2 96 ? 19.287 31.074 91.879 1.00 13.29 97 SER C N 1
ATOM 11387 C CA . SER C 2 96 ? 20.169 31.063 93.054 1.00 12.64 97 SER C CA 1
ATOM 11388 C C . SER C 2 96 ? 21.410 30.172 92.917 1.00 12.68 97 SER C C 1
ATOM 11389 O O . SER C 2 96 ? 22.535 30.633 93.106 1.00 14.09 97 SER C O 1
ATOM 11392 N N . SER C 2 97 ? 21.204 28.906 92.582 1.00 12.34 98 SER C N 1
ATOM 11393 C CA . SER C 2 97 ? 22.300 27.953 92.412 1.00 14.51 98 SER C CA 1
ATOM 11394 C C . SER C 2 97 ? 23.311 28.333 91.348 1.00 13.85 98 SER C C 1
ATOM 11395 O O . SER C 2 97 ? 24.495 28.040 91.495 1.00 13.09 98 SER C O 1
ATOM 11398 N N . MET C 2 98 ? 22.853 28.943 90.257 1.00 13.62 99 MET C N 1
ATOM 11399 C CA . MET C 2 98 ? 23.791 29.318 89.209 1.00 15.10 99 MET C CA 1
ATOM 11400 C C . MET C 2 98 ? 24.606 30.515 89.676 1.00 15.16 99 MET C C 1
ATOM 11401 O O . MET C 2 98 ? 25.799 30.618 89.376 1.00 15.16 99 MET C O 1
ATOM 11406 N N . SER C 2 99 ? 23.972 31.414 90.424 1.00 14.31 100 SER C N 1
ATOM 11407 C CA . SER C 2 99 ? 24.697 32.566 90.944 1.00 15.49 100 SER C CA 1
ATOM 11408 C C . SER C 2 99 ? 25.763 32.061 91.908 1.00 14.51 100 SER C C 1
ATOM 11409 O O . SER C 2 99 ? 26.888 32.564 91.914 1.00 14.07 100 SER C O 1
ATOM 11412 N N . ALA C 2 100 ? 25.409 31.051 92.706 1.00 13.19 101 ALA C N 1
ATOM 11413 C CA . ALA C 2 100 ? 26.351 30.459 93.657 1.00 13.22 101 ALA C CA 1
ATOM 11414 C C . ALA C 2 100 ? 27.623 30.063 92.912 1.00 13.57 101 ALA C C 1
ATOM 11415 O O . ALA C 2 100 ? 28.728 30.400 93.334 1.00 13.53 101 ALA C O 1
ATOM 11417 N N . LEU C 2 101 ? 27.452 29.354 91.798 1.00 14.75 102 LEU C N 1
ATOM 11418 C CA . LEU C 2 101 ? 28.578 28.912 90.977 1.00 16.26 102 LEU C CA 1
ATOM 11419 C C . LEU C 2 101 ? 29.375 30.103 90.460 1.00 16.90 102 LEU C C 1
ATOM 11420 O O . LEU C 2 101 ? 30.603 30.091 90.488 1.00 17.87 102 LEU C O 1
ATOM 11425 N N . HIS C 2 102 ? 28.671 31.129 89.989 1.00 17.43 103 HIS C N 1
ATOM 11426 C CA . HIS C 2 102 ? 29.329 32.318 89.464 1.00 17.52 103 HIS C CA 1
ATOM 11427 C C . HIS C 2 102 ? 30.164 33.020 90.522 1.00 16.37 103 HIS C C 1
ATOM 11428 O O . HIS C 2 102 ? 31.262 33.480 90.245 1.00 18.35 103 HIS C O 1
ATOM 11435 N N . THR C 2 103 ? 29.642 33.110 91.736 1.00 15.21 104 THR C N 1
ATOM 11436 C CA . THR C 2 103 ? 30.376 33.777 92.797 1.00 16.65 104 THR C CA 1
ATOM 11437 C C . THR C 2 103 ? 31.668 33.032 93.145 1.00 16.26 104 THR C C 1
ATOM 11438 O O . THR C 2 103 ? 32.720 33.646 93.308 1.00 14.47 104 THR C O 1
ATOM 11442 N N . ALA C 2 104 ? 31.583 31.709 93.251 1.00 16.61 105 ALA C N 1
ATOM 11443 C CA . ALA C 2 104 ? 32.760 30.909 93.559 1.00 18.48 105 ALA C CA 1
ATOM 11444 C C . ALA C 2 104 ? 33.754 31.056 92.418 1.00 18.48 105 ALA C C 1
ATOM 11445 O O . ALA C 2 104 ? 34.942 31.255 92.655 1.00 20.25 105 ALA C O 1
ATOM 11447 N N . ALA C 2 105 ? 33.257 30.968 91.184 1.00 18.40 106 ALA C N 1
ATOM 11448 C CA . ALA C 2 105 ? 34.100 31.096 89.998 1.00 18.22 106 ALA C CA 1
ATOM 11449 C C . ALA C 2 105 ? 34.868 32.408 90.033 1.00 18.19 106 ALA C C 1
ATOM 11450 O O . ALA C 2 105 ? 36.086 32.438 89.868 1.00 17.29 106 ALA C O 1
ATOM 11452 N N . GLN C 2 106 ? 34.141 33.496 90.242 1.00 19.30 107 GLN C N 1
ATOM 11453 C CA . GLN C 2 106 ? 34.753 34.813 90.288 1.00 20.34 107 GLN C CA 1
ATOM 11454 C C . GLN C 2 106 ? 35.741 34.920 91.446 1.00 20.82 107 GLN C C 1
ATOM 11455 O O . GLN C 2 106 ? 36.735 35.646 91.366 1.00 21.20 107 GLN C O 1
ATOM 11461 N N . ALA C 2 107 ? 35.477 34.173 92.513 1.00 19.67 108 ALA C N 1
ATOM 11462 C CA . ALA C 2 107 ? 36.362 34.165 93.667 1.00 19.34 108 ALA C CA 1
ATOM 11463 C C . ALA C 2 107 ? 37.673 33.504 93.262 1.00 19.43 108 ALA C C 1
ATOM 11464 O O . ALA C 2 107 ? 38.756 34.006 93.562 1.00 22.05 108 ALA C O 1
ATOM 11466 N N . ILE C 2 108 ? 37.564 32.379 92.568 1.00 18.49 109 ILE C N 1
ATOM 11467 C CA . ILE C 2 108 ? 38.729 31.641 92.096 1.00 19.39 109 ILE C CA 1
ATOM 11468 C C . ILE C 2 108 ? 39.574 32.459 91.118 1.00 20.69 109 ILE C C 1
ATOM 11469 O O . ILE C 2 108 ? 40.807 32.476 91.207 1.00 19.93 109 ILE C O 1
ATOM 11474 N N . MET C 2 109 ? 38.907 33.134 90.186 1.00 21.66 110 MET C N 1
ATOM 11475 C CA . MET C 2 109 ? 39.598 33.936 89.183 1.00 21.40 110 MET C CA 1
ATOM 11476 C C . MET C 2 109 ? 40.421 35.071 89.769 1.00 21.81 110 MET C C 1
ATOM 11477 O O . MET C 2 109 ? 41.465 35.413 89.221 1.00 23.02 110 MET C O 1
ATOM 11482 N N . THR C 2 110 ? 39.962 35.642 90.881 1.00 22.24 111 THR C N 1
ATOM 11483 C CA . THR C 2 110 ? 40.646 36.763 91.524 1.00 21.34 111 THR C CA 1
ATOM 11484 C C . THR C 2 110 ? 41.602 36.393 92.643 1.00 21.35 111 THR C C 1
ATOM 11485 O O . THR C 2 110 ? 42.119 37.276 93.323 1.00 21.14 111 THR C O 1
ATOM 11489 N N . GLY C 2 111 ? 41.823 35.100 92.848 1.00 22.06 112 GLY C N 1
ATOM 11490 C CA . GLY C 2 111 ? 42.730 34.660 93.894 1.00 21.55 112 GLY C CA 1
ATOM 11491 C C . GLY C 2 111 ? 42.211 34.769 95.318 1.00 22.40 112 GLY C C 1
ATOM 11492 O O . GLY C 2 111 ? 42.980 35.062 96.241 1.00 23.71 112 GLY C O 1
ATOM 11493 N N . ASN C 2 112 ? 40.918 34.535 95.510 1.00 21.16 113 ASN C N 1
ATOM 11494 C CA . ASN C 2 112 ? 40.323 34.603 96.843 1.00 21.31 113 ASN C CA 1
ATOM 11495 C C . ASN C 2 112 ? 39.777 33.232 97.241 1.00 19.26 113 ASN C C 1
ATOM 11496 O O . ASN C 2 112 ? 38.667 33.106 97.759 1.00 18.94 113 ASN C O 1
ATOM 11501 N N . GLY C 2 113 ? 40.591 32.211 97.001 1.00 18.74 114 GLY C N 1
ATOM 11502 C CA . GLY C 2 113 ? 40.218 30.843 97.299 1.00 18.29 114 GLY C CA 1
ATOM 11503 C C . GLY C 2 113 ? 40.605 29.987 96.109 1.00 19.36 114 GLY C C 1
ATOM 11504 O O . GLY C 2 113 ? 40.661 30.485 94.986 1.00 21.35 114 GLY C O 1
ATOM 11505 N N . ASP C 2 114 ? 40.875 28.708 96.351 1.00 19.91 115 ASP C N 1
ATOM 11506 C CA . ASP C 2 114 ? 41.258 27.766 95.300 1.00 19.95 115 ASP C CA 1
ATOM 11507 C C . ASP C 2 114 ? 40.238 26.654 95.119 1.00 18.44 115 ASP C C 1
ATOM 11508 O O . ASP C 2 114 ? 40.070 26.133 94.020 1.00 17.68 115 ASP C O 1
ATOM 11513 N N . VAL C 2 115 ? 39.590 26.271 96.213 1.00 16.44 116 VAL C N 1
ATOM 11514 C CA . VAL C 2 115 ? 38.603 25.202 96.184 1.00 16.18 116 VAL C CA 1
ATOM 11515 C C . VAL C 2 115 ? 37.289 25.638 96.820 1.00 16.38 116 VAL C C 1
ATOM 11516 O O . VAL C 2 115 ? 37.265 26.161 97.932 1.00 17.18 116 VAL C O 1
ATOM 11520 N N . PHE C 2 116 ? 36.191 25.416 96.109 1.00 16.56 117 PHE C N 1
ATOM 11521 C CA . PHE C 2 116 ? 34.880 25.791 96.619 1.00 15.93 117 PHE C CA 1
ATOM 11522 C C . PHE C 2 116 ? 33.855 24.684 96.408 1.00 15.99 117 PHE C C 1
ATOM 11523 O O . PHE C 2 116 ? 34.019 23.814 95.551 1.00 16.72 117 PHE C O 1
ATOM 11531 N N . VAL C 2 117 ? 32.802 24.723 97.214 1.00 15.00 118 VAL C N 1
ATOM 11532 C CA . VAL C 2 117 ? 31.708 23.789 97.092 1.00 14.42 118 VAL C CA 1
ATOM 11533 C C . VAL C 2 117 ? 30.495 24.685 96.861 1.00 15.77 118 VAL C C 1
ATOM 11534 O O . VAL C 2 117 ? 30.208 25.594 97.650 1.00 15.68 118 VAL C O 1
ATOM 11538 N N . VAL C 2 118 ? 29.809 24.452 95.753 1.00 14.23 119 VAL C N 1
ATOM 11539 C CA . VAL C 2 118 ? 28.631 25.228 95.430 1.00 13.59 119 VAL C CA 1
ATOM 11540 C C . VAL C 2 118 ? 27.477 24.271 95.200 1.00 14.55 119 VAL C C 1
ATOM 11541 O O . VAL C 2 118 ? 27.662 23.060 95.056 1.00 15.85 119 VAL C O 1
ATOM 11545 N N . GLY C 2 119 ? 26.278 24.824 95.158 1.00 15.38 120 GLY C N 1
ATOM 11546 C CA . GLY C 2 119 ? 25.102 24.013 94.963 1.00 14.12 120 GLY C CA 1
ATOM 11547 C C . GLY C 2 119 ? 23.937 24.776 95.525 1.00 13.37 120 GLY C C 1
ATOM 11548 O O . GLY C 2 119 ? 24.021 25.993 95.708 1.00 14.86 120 GLY C O 1
ATOM 11549 N N . GLY C 2 120 ? 22.860 24.064 95.824 1.00 12.21 121 GLY C N 1
ATOM 11550 C CA . GLY C 2 120 ? 21.676 24.714 96.343 1.00 11.67 121 GLY C CA 1
ATOM 11551 C C . GLY C 2 120 ? 20.643 23.685 96.738 1.00 12.46 121 GLY C C 1
ATOM 11552 O O . GLY C 2 120 ? 20.827 22.483 96.520 1.00 12.13 121 GLY C O 1
ATOM 11553 N N . VAL C 2 121 ? 19.547 24.157 97.315 1.00 11.55 122 VAL C N 1
ATOM 11554 C CA . VAL C 2 121 ? 18.498 23.266 97.764 1.00 13.07 122 VAL C CA 1
ATOM 11555 C C . VAL C 2 121 ? 17.187 24.003 97.913 1.00 12.79 122 VAL C C 1
ATOM 11556 O O . VAL C 2 121 ? 17.162 25.218 98.037 1.00 12.37 122 VAL C O 1
ATOM 11560 N N . GLU C 2 122 ? 16.100 23.245 97.894 1.00 13.98 123 GLU C N 1
ATOM 11561 C CA . GLU C 2 122 ? 14.776 23.795 98.103 1.00 14.25 123 GLU C CA 1
ATOM 11562 C C . GLU C 2 122 ? 13.889 22.622 98.459 1.00 14.98 123 GLU C C 1
ATOM 11563 O O . GLU C 2 122 ? 13.771 21.657 97.704 1.00 17.46 123 GLU C O 1
ATOM 11569 N N . HIS C 2 123 ? 13.297 22.684 99.641 1.00 15.20 124 HIS C N 1
ATOM 11570 C CA . HIS C 2 123 ? 12.409 21.635 100.088 1.00 13.67 124 HIS C CA 1
ATOM 11571 C C . HIS C 2 123 ? 11.053 22.299 100.124 1.00 13.58 124 HIS C C 1
ATOM 11572 O O . HIS C 2 123 ? 10.633 22.818 101.151 1.00 13.82 124 HIS C O 1
ATOM 11579 N N . MET C 2 124 ? 10.372 22.294 98.984 1.00 15.53 125 MET C N 1
ATOM 11580 C CA . MET C 2 124 ? 9.073 22.938 98.881 1.00 15.04 125 MET C CA 1
ATOM 11581 C C . MET C 2 124 ? 7.993 22.237 99.688 1.00 15.11 125 MET C C 1
ATOM 11582 O O . MET C 2 124 ? 6.925 22.799 99.932 1.00 17.44 125 MET C O 1
ATOM 11587 N N . GLY C 2 125 ? 8.272 21.017 100.126 1.00 12.48 126 GLY C N 1
ATOM 11588 C CA . GLY C 2 125 ? 7.301 20.326 100.947 1.00 12.98 126 GLY C CA 1
ATOM 11589 C C . GLY C 2 125 ? 7.253 20.969 102.329 1.00 14.25 126 GLY C C 1
ATOM 11590 O O . GLY C 2 125 ? 6.179 21.174 102.901 1.00 14.68 126 GLY C O 1
ATOM 11591 N N . HIS C 2 126 ? 8.429 21.300 102.858 1.00 13.69 127 HIS C N 1
ATOM 11592 C CA . HIS C 2 126 ? 8.569 21.908 104.180 1.00 14.87 127 HIS C CA 1
ATOM 11593 C C . HIS C 2 126 ? 8.464 23.427 104.188 1.00 14.54 127 HIS C C 1
ATOM 11594 O O . HIS C 2 126 ? 8.082 24.029 105.190 1.00 13.73 127 HIS C O 1
ATOM 11601 N N . VAL C 2 127 ? 8.833 24.045 103.074 1.00 15.29 128 VAL C N 1
ATOM 11602 C CA . VAL C 2 127 ? 8.771 25.494 102.950 1.00 16.99 128 VAL C CA 1
ATOM 11603 C C . VAL C 2 127 ? 8.149 25.776 101.590 1.00 17.62 128 VAL C C 1
ATOM 11604 O O . VAL C 2 127 ? 8.860 26.014 100.616 1.00 17.59 128 VAL C O 1
ATOM 11608 N N . SER C 2 128 ? 6.821 25.736 101.527 1.00 19.05 129 SER C N 1
ATOM 11609 C CA . SER C 2 128 ? 6.114 25.953 100.266 1.00 21.21 129 SER C CA 1
ATOM 11610 C C . SER C 2 128 ? 6.467 27.281 99.609 1.00 22.37 129 SER C C 1
ATOM 11611 O O . SER C 2 128 ? 6.788 28.266 100.289 1.00 20.93 129 SER C O 1
ATOM 11614 N N . MET C 2 129 ? 6.397 27.304 98.281 1.00 23.41 130 MET C N 1
ATOM 11615 C CA . MET C 2 129 ? 6.752 28.499 97.532 1.00 27.07 130 MET C CA 1
ATOM 11616 C C . MET C 2 129 ? 5.991 29.752 97.924 1.00 27.77 130 MET C C 1
ATOM 11617 O O . MET C 2 129 ? 6.495 30.858 97.740 1.00 30.33 130 MET C O 1
ATOM 11622 N N . MET C 2 130 ? 4.794 29.609 98.473 1.00 27.20 131 MET C N 1
ATOM 11623 C CA . MET C 2 130 ? 4.069 30.806 98.859 1.00 27.55 131 MET C CA 1
ATOM 11624 C C . MET C 2 130 ? 4.099 31.028 100.364 1.00 26.34 131 MET C C 1
ATOM 11625 O O . MET C 2 130 ? 3.409 31.903 100.882 1.00 26.98 131 MET C O 1
ATOM 11630 N N . HIS C 2 131 ? 4.914 30.245 101.064 1.00 24.74 132 HIS C N 1
ATOM 11631 C CA . HIS C 2 131 ? 5.023 30.388 102.509 1.00 22.95 132 HIS C CA 1
ATOM 11632 C C . HIS C 2 131 ? 5.697 31.701 102.904 1.00 22.16 132 HIS C C 1
ATOM 11633 O O . HIS C 2 131 ? 6.727 32.077 102.347 1.00 21.60 132 HIS C O 1
ATOM 11640 N N . GLY C 2 132 ? 5.112 32.391 103.876 1.00 22.18 133 GLY C N 1
ATOM 11641 C CA . GLY C 2 132 ? 5.679 33.646 104.338 1.00 23.19 133 GLY C CA 1
ATOM 11642 C C . GLY C 2 132 ? 5.808 34.740 103.297 1.00 23.01 133 GLY C C 1
ATOM 11643 O O . GLY C 2 132 ? 6.660 35.614 103.422 1.00 23.19 133 GLY C O 1
ATOM 11644 N N . VAL C 2 133 ? 4.977 34.705 102.265 1.00 24.58 134 VAL C N 1
ATOM 11645 C CA . VAL C 2 133 ? 5.051 35.747 101.252 1.00 27.37 134 VAL C CA 1
ATOM 11646 C C . VAL C 2 133 ? 4.143 36.908 101.637 1.00 27.79 134 VAL C C 1
ATOM 11647 O O . VAL C 2 133 ? 2.954 36.721 101.917 1.00 28.14 134 VAL C O 1
ATOM 11651 N N . ASP C 2 134 ? 4.723 38.105 101.672 1.00 27.38 135 ASP C N 1
ATOM 11652 C CA . ASP C 2 134 ? 3.997 39.316 102.041 1.00 27.28 135 ASP C CA 1
ATOM 11653 C C . ASP C 2 134 ? 4.168 40.363 100.948 1.00 26.62 135 ASP C C 1
ATOM 11654 O O . ASP C 2 134 ? 5.130 41.138 100.945 1.00 25.10 135 ASP C O 1
ATOM 11659 N N . PRO C 2 135 ? 3.211 40.411 100.013 1.00 26.14 136 PRO C N 1
ATOM 11660 C CA . PRO C 2 135 ? 3.254 41.367 98.900 1.00 23.95 136 PRO C CA 1
ATOM 11661 C C . PRO C 2 135 ? 3.405 42.789 99.407 1.00 21.21 136 PRO C C 1
ATOM 11662 O O . PRO C 2 135 ? 2.778 43.169 100.398 1.00 20.37 136 PRO C O 1
ATOM 11666 N N . ASN C 2 136 ? 4.233 43.567 98.723 1.00 19.81 137 ASN C N 1
ATOM 11667 C CA . ASN C 2 136 ? 4.431 44.964 99.079 1.00 19.40 137 ASN C CA 1
ATOM 11668 C C . ASN C 2 136 ? 3.424 45.818 98.290 1.00 19.95 137 ASN C C 1
ATOM 11669 O O . ASN C 2 136 ? 3.481 45.892 97.061 1.00 21.76 137 ASN C O 1
ATOM 11674 N N . PRO C 2 137 ? 2.489 46.468 98.991 1.00 18.75 138 PRO C N 1
ATOM 11675 C CA . PRO C 2 137 ? 1.481 47.307 98.342 1.00 19.75 138 PRO C CA 1
ATOM 11676 C C . PRO C 2 137 ? 2.090 48.376 97.435 1.00 20.84 138 PRO C C 1
ATOM 11677 O O . PRO C 2 137 ? 1.580 48.642 96.347 1.00 22.35 138 PRO C O 1
ATOM 11681 N N . HIS C 2 138 ? 3.180 48.986 97.893 1.00 20.41 139 HIS C N 1
ATOM 11682 C CA . HIS C 2 138 ? 3.854 50.045 97.143 1.00 20.38 139 HIS C CA 1
ATOM 11683 C C . HIS C 2 138 ? 4.402 49.588 95.795 1.00 19.96 139 HIS C C 1
ATOM 11684 O O . HIS C 2 138 ? 4.642 50.399 94.903 1.00 19.09 139 HIS C O 1
ATOM 11691 N N . MET C 2 139 ? 4.610 48.286 95.648 1.00 20.13 140 MET C N 1
ATOM 11692 C CA . MET C 2 139 ? 5.123 47.743 94.396 1.00 20.56 140 MET C CA 1
ATOM 11693 C C . MET C 2 139 ? 4.165 48.037 93.227 1.00 19.74 140 MET C C 1
ATOM 11694 O O . MET C 2 139 ? 4.589 48.288 92.099 1.00 18.83 140 MET C O 1
ATOM 11699 N N . SER C 2 140 ? 2.871 48.014 93.506 1.00 17.46 141 SER C N 1
ATOM 11700 C CA . SER C 2 140 ? 1.870 48.252 92.479 1.00 19.37 141 SER C CA 1
ATOM 11701 C C . SER C 2 140 ? 1.976 49.629 91.838 1.00 19.72 141 SER C C 1
ATOM 11702 O O . SER C 2 140 ? 1.301 49.927 90.854 1.00 20.93 141 SER C O 1
ATOM 11705 N N . LEU C 2 141 ? 2.830 50.466 92.400 1.00 19.99 142 LEU C N 1
ATOM 11706 C CA . LEU C 2 141 ? 3.024 51.812 91.889 1.00 19.47 142 LEU C CA 1
ATOM 11707 C C . LEU C 2 141 ? 4.084 51.794 90.776 1.00 20.05 142 LEU C C 1
ATOM 11708 O O . LEU C 2 141 ? 4.188 52.737 89.988 1.00 21.45 142 LEU C O 1
ATOM 11713 N N . TYR C 2 142 ? 4.850 50.708 90.697 1.00 18.21 143 TYR C N 1
ATOM 11714 C CA . TYR C 2 142 ? 5.900 50.600 89.694 1.00 19.43 143 TYR C CA 1
ATOM 11715 C C . TYR C 2 142 ? 5.746 49.421 88.730 1.00 19.03 143 TYR C C 1
ATOM 11716 O O . TYR C 2 142 ? 6.204 49.474 87.588 1.00 19.70 143 TYR C O 1
ATOM 11725 N N . ALA C 2 143 ? 5.115 48.354 89.196 1.00 18.53 144 ALA C N 1
ATOM 11726 C CA . ALA C 2 143 ? 4.921 47.168 88.381 1.00 17.75 144 ALA C CA 1
ATOM 11727 C C . ALA C 2 143 ? 3.573 46.547 88.718 1.00 18.36 144 ALA C C 1
ATOM 11728 O O . ALA C 2 143 ? 2.875 46.997 89.635 1.00 18.04 144 ALA C O 1
ATOM 11730 N N . ALA C 2 144 ? 3.205 45.506 87.981 1.00 17.35 145 ALA C N 1
ATOM 11731 C CA . ALA C 2 144 ? 1.935 44.845 88.219 1.00 16.71 145 ALA C CA 1
ATOM 11732 C C . ALA C 2 144 ? 2.067 43.784 89.288 1.00 16.45 145 ALA C C 1
ATOM 11733 O O . ALA C 2 144 ? 2.988 42.981 89.267 1.00 17.29 145 ALA C O 1
ATOM 11735 N N . LYS C 2 145 ? 1.143 43.793 90.233 1.00 18.71 146 LYS C N 1
ATOM 11736 C CA . LYS C 2 145 ? 1.144 42.803 91.285 1.00 20.79 146 LYS C CA 1
ATOM 11737 C C . LYS C 2 145 ? 1.123 41.409 90.648 1.00 20.20 146 LYS C C 1
ATOM 11738 O O . LYS C 2 145 ? 1.793 40.503 91.121 1.00 20.96 146 LYS C O 1
ATOM 11744 N N . ALA C 2 146 ? 0.369 41.249 89.564 1.00 18.89 147 ALA C N 1
ATOM 11745 C CA . ALA C 2 146 ? 0.269 39.959 88.887 1.00 20.32 147 ALA C CA 1
ATOM 11746 C C . ALA C 2 146 ? 1.604 39.418 88.369 1.00 21.40 147 ALA C C 1
ATOM 11747 O O . ALA C 2 146 ? 1.732 38.223 88.111 1.00 21.81 147 ALA C O 1
ATOM 11749 N N . SER C 2 147 ? 2.593 40.292 88.212 1.00 22.49 148 SER C N 1
ATOM 11750 C CA . SER C 2 147 ? 3.901 39.866 87.732 1.00 23.07 148 SER C CA 1
ATOM 11751 C C . SER C 2 147 ? 4.569 38.948 88.756 1.00 22.47 148 SER C C 1
ATOM 11752 O O . SER C 2 147 ? 5.511 38.229 88.442 1.00 22.93 148 SER C O 1
ATOM 11755 N N . GLY C 2 148 ? 4.068 38.976 89.984 1.00 22.58 149 GLY C N 1
ATOM 11756 C CA . GLY C 2 148 ? 4.623 38.138 91.028 1.00 23.30 149 GLY C CA 1
ATOM 11757 C C . GLY C 2 148 ? 4.082 36.723 90.987 1.00 24.55 149 GLY C C 1
ATOM 11758 O O . GLY C 2 148 ? 4.562 35.850 91.704 1.00 25.77 149 GLY C O 1
ATOM 11759 N N . MET C 2 149 ? 3.075 36.496 90.151 1.00 25.34 150 MET C N 1
ATOM 11760 C CA . MET C 2 149 ? 2.475 35.177 90.004 1.00 26.49 150 MET C CA 1
ATOM 11761 C C . MET C 2 149 ? 3.051 34.569 88.730 1.00 25.69 150 MET C C 1
ATOM 11762 O O . MET C 2 149 ? 2.593 34.875 87.628 1.00 26.58 150 MET C O 1
ATOM 11767 N N . MET C 2 150 ? 4.057 33.710 88.887 1.00 22.98 151 MET C N 1
ATOM 11768 C CA . MET C 2 150 ? 4.737 33.093 87.746 1.00 21.44 151 MET C CA 1
ATOM 11769 C C . MET C 2 150 ? 3.812 32.557 86.656 1.00 20.38 151 MET C C 1
ATOM 11770 O O . MET C 2 150 ? 4.065 32.761 85.470 1.00 19.94 151 MET C O 1
ATOM 11775 N N . GLY C 2 151 ? 2.760 31.853 87.056 1.00 19.06 152 GLY C N 1
ATOM 11776 C CA . GLY C 2 151 ? 1.832 31.309 86.084 1.00 20.40 152 GLY C CA 1
ATOM 11777 C C . GLY C 2 151 ? 1.283 32.341 85.109 1.00 21.39 152 GLY C C 1
ATOM 11778 O O . GLY C 2 151 ? 1.231 32.106 83.898 1.00 21.37 152 GLY C O 1
ATOM 11779 N N . LEU C 2 152 ? 0.877 33.493 85.633 1.00 20.20 153 LEU C N 1
ATOM 11780 C CA . LEU C 2 152 ? 0.337 34.554 84.795 1.00 19.23 153 LEU C CA 1
ATOM 11781 C C . LEU C 2 152 ? 1.375 35.137 83.845 1.00 19.39 153 LEU C C 1
ATOM 11782 O O . LEU C 2 152 ? 1.032 35.610 82.758 1.00 19.71 153 LEU C O 1
ATOM 11787 N N . THR C 2 153 ? 2.640 35.115 84.248 1.00 19.29 154 THR C N 1
ATOM 11788 C CA . THR C 2 153 ? 3.685 35.654 83.390 1.00 19.55 154 THR C CA 1
ATOM 11789 C C . THR C 2 153 ? 3.891 34.692 82.239 1.00 21.07 154 THR C C 1
ATOM 11790 O O . THR C 2 153 ? 4.282 35.100 81.147 1.00 22.07 154 THR C O 1
ATOM 11794 N N . ALA C 2 154 ? 3.639 33.410 82.491 1.00 21.79 155 ALA C N 1
ATOM 11795 C CA . ALA C 2 154 ? 3.791 32.391 81.458 1.00 23.09 155 ALA C CA 1
ATOM 11796 C C . ALA C 2 154 ? 2.666 32.594 80.443 1.00 24.39 155 ALA C C 1
ATOM 11797 O O . ALA C 2 154 ? 2.890 32.540 79.226 1.00 22.82 155 ALA C O 1
ATOM 11799 N N . GLU C 2 155 ? 1.461 32.828 80.958 1.00 23.91 156 GLU C N 1
ATOM 11800 C CA . GLU C 2 155 ? 0.296 33.077 80.121 1.00 25.79 156 GLU C CA 1
ATOM 11801 C C . GLU C 2 155 ? 0.564 34.273 79.208 1.00 26.75 156 GLU C C 1
ATOM 11802 O O . GLU C 2 155 ? 0.282 34.222 78.011 1.00 26.46 156 GLU C O 1
ATOM 11808 N N . MET C 2 156 ? 1.117 35.347 79.770 1.00 26.81 157 MET C N 1
ATOM 11809 C CA . MET C 2 156 ? 1.411 36.533 78.977 1.00 26.45 157 MET C CA 1
ATOM 11810 C C . MET C 2 156 ? 2.515 36.319 77.955 1.00 25.92 157 MET C C 1
ATOM 11811 O O . MET C 2 156 ? 2.389 36.748 76.816 1.00 28.22 157 MET C O 1
ATOM 11816 N N . LEU C 2 157 ? 3.604 35.673 78.344 1.00 24.66 158 LEU C N 1
ATOM 11817 C CA . LEU C 2 157 ? 4.682 35.450 77.387 1.00 25.04 158 LEU C CA 1
ATOM 11818 C C . LEU C 2 157 ? 4.172 34.568 76.245 1.00 26.33 158 LEU C C 1
ATOM 11819 O O . LEU C 2 157 ? 4.510 34.786 75.082 1.00 27.53 158 LEU C O 1
ATOM 11824 N N . GLY C 2 158 ? 3.359 33.574 76.596 1.00 26.94 159 GLY C N 1
ATOM 11825 C CA . GLY C 2 158 ? 2.807 32.657 75.615 1.00 28.26 159 GLY C CA 1
ATOM 11826 C C . GLY C 2 158 ? 1.873 33.309 74.615 1.00 30.02 159 GLY C C 1
ATOM 11827 O O . GLY C 2 158 ? 2.012 33.101 73.412 1.00 30.74 159 GLY C O 1
ATOM 11828 N N . LYS C 2 159 ? 0.911 34.085 75.101 1.00 30.95 160 LYS C N 1
ATOM 11829 C CA . LYS C 2 159 ? -0.015 34.772 74.213 1.00 32.88 160 LYS C CA 1
ATOM 11830 C C . LYS C 2 159 ? 0.782 35.677 73.281 1.00 33.40 160 LYS C C 1
ATOM 11831 O O . LYS C 2 159 ? 0.507 35.746 72.088 1.00 33.92 160 LYS C O 1
ATOM 11837 N N . MET C 2 160 ? 1.778 36.365 73.836 1.00 33.74 161 MET C N 1
ATOM 11838 C CA . MET C 2 160 ? 2.616 37.270 73.063 1.00 33.04 161 MET C CA 1
ATOM 11839 C C . MET C 2 160 ? 3.430 36.593 71.971 1.00 32.66 161 MET C C 1
ATOM 11840 O O . MET C 2 160 ? 3.752 37.219 70.963 1.00 33.98 161 MET C O 1
ATOM 11845 N N . HIS C 2 161 ? 3.779 35.327 72.163 1.00 31.73 162 HIS C N 1
ATOM 11846 C CA . HIS C 2 161 ? 4.537 34.611 71.144 1.00 30.32 162 HIS C CA 1
ATOM 11847 C C . HIS C 2 161 ? 3.663 33.562 70.466 1.00 30.54 162 HIS C C 1
ATOM 11848 O O . HIS C 2 161 ? 4.147 32.732 69.696 1.00 31.09 162 HIS C O 1
ATOM 11855 N N . GLY C 2 162 ? 2.368 33.612 70.755 1.00 29.24 163 GLY C N 1
ATOM 11856 C CA . GLY C 2 162 ? 1.442 32.675 70.156 1.00 28.70 163 GLY C CA 1
ATOM 11857 C C . GLY C 2 162 ? 1.734 31.204 70.375 1.00 28.88 163 GLY C C 1
ATOM 11858 O O . GLY C 2 162 ? 1.594 30.412 69.447 1.00 29.54 163 GLY C O 1
ATOM 11859 N N . ILE C 2 163 ? 2.139 30.828 71.588 1.00 28.93 164 ILE C N 1
ATOM 11860 C CA . ILE C 2 163 ? 2.415 29.427 71.890 1.00 27.98 164 ILE C CA 1
ATOM 11861 C C . ILE C 2 163 ? 1.101 28.736 72.243 1.00 27.86 164 ILE C C 1
ATOM 11862 O O . ILE C 2 163 ? 0.472 29.045 73.255 1.00 28.40 164 ILE C O 1
ATOM 11867 N N . SER C 2 164 ? 0.699 27.795 71.397 1.00 27.65 165 SER C N 1
ATOM 11868 C CA . SER C 2 164 ? -0.546 27.061 71.571 1.00 28.74 165 SER C CA 1
ATOM 11869 C C . SER C 2 164 ? -0.543 26.019 72.683 1.00 28.22 165 SER C C 1
ATOM 11870 O O . SER C 2 164 ? 0.507 25.576 73.146 1.00 27.34 165 SER C O 1
ATOM 11873 N N . ARG C 2 165 ? -1.746 25.621 73.082 1.00 28.08 166 ARG C N 1
ATOM 11874 C CA . ARG C 2 165 ? -1.930 24.605 74.107 1.00 29.64 166 ARG C CA 1
ATOM 11875 C C . ARG C 2 165 ? -1.269 23.315 73.615 1.00 31.35 166 ARG C C 1
ATOM 11876 O O . ARG C 2 165 ? -0.581 22.636 74.373 1.00 31.73 166 ARG C O 1
ATOM 11884 N N . GLU C 2 166 ? -1.456 22.994 72.336 1.00 33.53 167 GLU C N 1
ATOM 11885 C CA . GLU C 2 166 ? -0.866 21.787 71.763 1.00 35.43 167 GLU C CA 1
ATOM 11886 C C . GLU C 2 166 ? 0.658 21.815 71.827 1.00 33.57 167 GLU C C 1
ATOM 11887 O O . GLU C 2 166 ? 1.294 20.831 72.211 1.00 32.54 167 GLU C O 1
ATOM 11893 N N . GLN C 2 167 ? 1.245 22.936 71.431 1.00 32.00 168 GLN C N 1
ATOM 11894 C CA . GLN C 2 167 ? 2.698 23.062 71.455 1.00 31.41 168 GLN C CA 1
ATOM 11895 C C . GLN C 2 167 ? 3.245 22.866 72.874 1.00 28.69 168 GLN C C 1
ATOM 11896 O O . GLN C 2 167 ? 4.271 22.216 73.063 1.00 27.60 168 GLN C O 1
ATOM 11902 N N . GLN C 2 168 ? 2.549 23.419 73.863 1.00 26.31 169 GLN C N 1
ATOM 11903 C CA . GLN C 2 168 ? 2.955 23.296 75.256 1.00 24.51 169 GLN C CA 1
ATOM 11904 C C . GLN C 2 168 ? 2.854 21.858 75.764 1.00 25.50 169 GLN C C 1
ATOM 11905 O O . GLN C 2 168 ? 3.789 21.348 76.393 1.00 24.55 169 GLN C O 1
ATOM 11911 N N . ASP C 2 169 ? 1.726 21.202 75.501 1.00 24.77 170 ASP C N 1
ATOM 11912 C CA . ASP C 2 169 ? 1.557 19.815 75.938 1.00 24.89 170 ASP C CA 1
ATOM 11913 C C . ASP C 2 169 ? 2.598 18.902 75.271 1.00 23.95 170 ASP C C 1
ATOM 11914 O O . ASP C 2 169 ? 3.090 17.942 75.883 1.00 22.36 170 ASP C O 1
ATOM 11919 N N . ALA C 2 170 ? 2.941 19.215 74.024 1.00 21.53 171 ALA C N 1
ATOM 11920 C CA . ALA C 2 170 ? 3.909 18.418 73.287 1.00 21.90 171 ALA C CA 1
ATOM 11921 C C . ALA C 2 170 ? 5.267 18.463 73.979 1.00 22.04 171 ALA C C 1
ATOM 11922 O O . ALA C 2 170 ? 5.924 17.433 74.186 1.00 21.21 171 ALA C O 1
ATOM 11924 N N . PHE C 2 171 ? 5.683 19.675 74.324 1.00 22.50 172 PHE C N 1
ATOM 11925 C CA . PHE C 2 171 ? 6.951 19.892 75.009 1.00 20.80 172 PHE C CA 1
ATOM 11926 C C . PHE C 2 171 ? 6.953 19.070 76.309 1.00 20.75 172 PHE C C 1
ATOM 11927 O O . PHE C 2 171 ? 7.917 18.358 76.604 1.00 20.18 172 PHE C O 1
ATOM 11935 N N . ALA C 2 172 ? 5.858 19.151 77.066 1.00 19.81 173 ALA C N 1
ATOM 11936 C CA . ALA C 2 172 ? 5.737 18.412 78.318 1.00 19.68 173 ALA C CA 1
ATOM 11937 C C . ALA C 2 172 ? 5.847 16.899 78.087 1.00 21.91 173 ALA C C 1
ATOM 11938 O O . ALA C 2 172 ? 6.565 16.204 78.815 1.00 22.15 173 ALA C O 1
ATOM 11940 N N . VAL C 2 173 ? 5.138 16.378 77.085 1.00 22.29 174 VAL C N 1
ATOM 11941 C CA . VAL C 2 173 ? 5.218 14.948 76.799 1.00 21.33 174 VAL C CA 1
ATOM 11942 C C . VAL C 2 173 ? 6.668 14.582 76.493 1.00 22.11 174 VAL C C 1
ATOM 11943 O O . VAL C 2 173 ? 7.175 13.564 76.964 1.00 23.65 174 VAL C O 1
ATOM 11947 N N . ARG C 2 174 ? 7.341 15.420 75.714 1.00 22.41 175 ARG C N 1
ATOM 11948 C CA . ARG C 2 174 ? 8.738 15.175 75.374 1.00 23.24 175 ARG C CA 1
ATOM 11949 C C . ARG C 2 174 ? 9.610 15.174 76.635 1.00 24.22 175 ARG C C 1
ATOM 11950 O O . ARG C 2 174 ? 10.517 14.348 76.777 1.00 23.98 175 ARG C O 1
ATOM 11958 N N . SER C 2 175 ? 9.328 16.100 77.546 1.00 22.89 176 SER C N 1
ATOM 11959 C CA . SER C 2 175 ? 10.094 16.208 78.777 1.00 23.81 176 SER C CA 1
ATOM 11960 C C . SER C 2 175 ? 10.056 14.921 79.605 1.00 24.73 176 SER C C 1
ATOM 11961 O O . SER C 2 175 ? 11.099 14.388 79.990 1.00 24.31 176 SER C O 1
ATOM 11964 N N . HIS C 2 176 ? 8.856 14.421 79.884 1.00 24.66 177 HIS C N 1
ATOM 11965 C CA . HIS C 2 176 ? 8.725 13.194 80.665 1.00 24.98 177 HIS C CA 1
ATOM 11966 C C . HIS C 2 176 ? 9.341 12.037 79.887 1.00 25.59 177 HIS C C 1
ATOM 11967 O O . HIS C 2 176 ? 10.072 11.211 80.431 1.00 27.29 177 HIS C O 1
ATOM 11974 N N . GLN C 2 177 ? 9.037 11.999 78.601 1.00 26.32 178 GLN C N 1
ATOM 11975 C CA . GLN C 2 177 ? 9.539 10.972 77.705 1.00 27.25 178 GLN C CA 1
ATOM 11976 C C . GLN C 2 177 ? 11.066 10.882 77.747 1.00 25.76 178 GLN C C 1
ATOM 11977 O O . GLN C 2 177 ? 11.627 9.801 77.923 1.00 24.93 178 GLN C O 1
ATOM 11983 N N . LEU C 2 178 ? 11.738 12.018 77.587 1.00 24.61 179 LEU C N 1
ATOM 11984 C CA . LEU C 2 178 ? 13.194 12.029 77.595 1.00 24.28 179 LEU C CA 1
ATOM 11985 C C . LEU C 2 178 ? 13.804 11.804 78.973 1.00 24.75 179 LEU C C 1
ATOM 11986 O O . LEU C 2 178 ? 14.895 11.241 79.075 1.00 24.92 179 LEU C O 1
ATOM 11991 N N . ALA C 2 179 ? 13.111 12.232 80.028 1.00 25.06 180 ALA C N 1
ATOM 11992 C CA . ALA C 2 179 ? 13.614 12.041 81.390 1.00 25.67 180 ALA C CA 1
ATOM 11993 C C . ALA C 2 179 ? 13.540 10.559 81.749 1.00 26.40 180 ALA C C 1
ATOM 11994 O O . ALA C 2 179 ? 14.447 10.012 82.382 1.00 24.59 180 ALA C O 1
ATOM 11996 N N . HIS C 2 180 ? 12.452 9.914 81.338 1.00 27.45 181 HIS C N 1
ATOM 11997 C CA . HIS C 2 180 ? 12.278 8.496 81.608 1.00 29.05 181 HIS C CA 1
ATOM 11998 C C . HIS C 2 180 ? 13.322 7.690 80.841 1.00 28.80 181 HIS C C 1
ATOM 11999 O O . HIS C 2 180 ? 13.930 6.765 81.379 1.00 28.79 181 HIS C O 1
ATOM 12006 N N . LYS C 2 181 ? 13.527 8.052 79.581 1.00 27.60 182 LYS C N 1
ATOM 12007 C CA . LYS C 2 181 ? 14.491 7.367 78.740 1.00 27.65 182 LYS C CA 1
ATOM 12008 C C . LYS C 2 181 ? 15.879 7.435 79.372 1.00 27.05 182 LYS C C 1
ATOM 12009 O O . LYS C 2 181 ? 16.574 6.418 79.492 1.00 26.78 182 LYS C O 1
ATOM 12015 N N . ALA C 2 182 ? 16.273 8.640 79.779 1.00 26.17 183 ALA C N 1
ATOM 12016 C CA . ALA C 2 182 ? 17.574 8.862 80.404 1.00 23.59 183 ALA C CA 1
ATOM 12017 C C . ALA C 2 182 ? 17.712 8.039 81.675 1.00 21.78 183 ALA C C 1
ATOM 12018 O O . ALA C 2 182 ? 18.770 7.488 81.951 1.00 22.80 183 ALA C O 1
ATOM 12020 N N . THR C 2 183 ? 16.640 7.963 82.452 1.00 21.36 184 THR C N 1
ATOM 12021 C CA . THR C 2 183 ? 16.661 7.193 83.688 1.00 22.83 184 THR C CA 1
ATOM 12022 C C . THR C 2 183 ? 16.926 5.728 83.373 1.00 24.47 184 THR C C 1
ATOM 12023 O O . THR C 2 183 ? 17.896 5.145 83.851 1.00 25.09 184 THR C O 1
ATOM 12027 N N . VAL C 2 184 ? 16.047 5.145 82.564 1.00 25.80 185 VAL C N 1
ATOM 12028 C CA . VAL C 2 184 ? 16.146 3.744 82.174 1.00 27.18 185 VAL C CA 1
ATOM 12029 C C . VAL C 2 184 ? 17.501 3.367 81.593 1.00 28.40 185 VAL C C 1
ATOM 12030 O O . VAL C 2 184 ? 18.029 2.295 81.888 1.00 28.22 185 VAL C O 1
ATOM 12034 N N . GLU C 2 185 ? 18.059 4.248 80.768 1.00 29.13 186 GLU C N 1
ATOM 12035 C CA . GLU C 2 185 ? 19.349 3.994 80.139 1.00 29.18 186 GLU C CA 1
ATOM 12036 C C . GLU C 2 185 ? 20.552 4.349 81.017 1.00 30.05 186 GLU C C 1
ATOM 12037 O O . GLU C 2 185 ? 21.701 4.329 80.555 1.00 29.09 186 GLU C O 1
ATOM 12043 N N . GLY C 2 186 ? 20.281 4.661 82.283 1.00 29.32 187 GLY C N 1
ATOM 12044 C CA . GLY C 2 186 ? 21.342 5.000 83.217 1.00 29.17 187 GLY C CA 1
ATOM 12045 C C . GLY C 2 186 ? 22.138 6.250 82.880 1.00 28.54 187 GLY C C 1
ATOM 12046 O O . GLY C 2 186 ? 23.307 6.361 83.244 1.00 28.29 187 GLY C O 1
ATOM 12047 N N . LYS C 2 187 ? 21.514 7.198 82.194 1.00 28.68 188 LYS C N 1
ATOM 12048 C CA . LYS C 2 187 ? 22.203 8.425 81.830 1.00 29.24 188 LYS C CA 1
ATOM 12049 C C . LYS C 2 187 ? 22.280 9.404 82.998 1.00 28.24 188 LYS C C 1
ATOM 12050 O O . LYS C 2 187 ? 22.987 10.405 82.933 1.00 27.85 188 LYS C O 1
ATOM 12056 N N . PHE C 2 188 ? 21.555 9.093 84.068 1.00 27.59 189 PHE C N 1
ATOM 12057 C CA . PHE C 2 188 ? 21.545 9.910 85.281 1.00 26.45 189 PHE C CA 1
ATOM 12058 C C . PHE C 2 188 ? 22.323 9.174 86.371 1.00 27.23 189 PHE C C 1
ATOM 12059 O O . PHE C 2 188 ? 22.397 9.628 87.515 1.00 27.18 189 PHE C O 1
ATOM 12067 N N . LYS C 2 189 ? 22.909 8.038 86.012 1.00 27.50 190 LYS C N 1
ATOM 12068 C CA . LYS C 2 189 ? 23.630 7.241 86.993 1.00 28.85 190 LYS C CA 1
ATOM 12069 C C . LYS C 2 189 ? 24.829 7.944 87.624 1.00 27.37 190 LYS C C 1
ATOM 12070 O O . LYS C 2 189 ? 25.081 7.785 88.813 1.00 25.42 190 LYS C O 1
ATOM 12076 N N . ASP C 2 190 ? 25.563 8.718 86.832 1.00 26.85 191 ASP C N 1
ATOM 12077 C CA . ASP C 2 190 ? 26.743 9.402 87.337 1.00 27.30 191 ASP C CA 1
ATOM 12078 C C . ASP C 2 190 ? 26.458 10.611 88.226 1.00 27.74 191 ASP C C 1
ATOM 12079 O O . ASP C 2 190 ? 27.198 10.877 89.173 1.00 28.09 191 ASP C O 1
ATOM 12084 N N . GLU C 2 191 ? 25.388 11.341 87.929 1.00 26.25 192 GLU C N 1
ATOM 12085 C CA . GLU C 2 191 ? 25.068 12.543 88.685 1.00 24.17 192 GLU C CA 1
ATOM 12086 C C . GLU C 2 191 ? 24.178 12.347 89.905 1.00 23.84 192 GLU C C 1
ATOM 12087 O O . GLU C 2 191 ? 24.300 13.084 90.891 1.00 23.90 192 GLU C O 1
ATOM 12093 N N . ILE C 2 192 ? 23.286 11.363 89.854 1.00 22.38 193 ILE C N 1
ATOM 12094 C CA . ILE C 2 192 ? 22.393 11.126 90.981 1.00 20.38 193 ILE C CA 1
ATOM 12095 C C . ILE C 2 192 ? 23.101 10.447 92.136 1.00 21.13 193 ILE C C 1
ATOM 12096 O O . ILE C 2 192 ? 23.682 9.372 91.982 1.00 20.52 193 ILE C O 1
ATOM 12101 N N . ILE C 2 193 ? 23.054 11.089 93.298 1.00 21.33 194 ILE C N 1
ATOM 12102 C CA . ILE C 2 193 ? 23.666 10.537 94.497 1.00 21.82 194 ILE C CA 1
ATOM 12103 C C . ILE C 2 193 ? 22.591 9.761 95.252 1.00 21.87 194 ILE C C 1
ATOM 12104 O O . ILE C 2 193 ? 21.639 10.345 95.763 1.00 21.43 194 ILE C O 1
ATOM 12109 N N . PRO C 2 194 ? 22.718 8.425 95.309 1.00 22.23 195 PRO C N 1
ATOM 12110 C CA . PRO C 2 194 ? 21.717 7.626 96.015 1.00 22.62 195 PRO C CA 1
ATOM 12111 C C . PRO C 2 194 ? 21.482 8.212 97.397 1.00 24.03 195 PRO C C 1
ATOM 12112 O O . PRO C 2 194 ? 22.405 8.733 98.024 1.00 26.06 195 PRO C O 1
ATOM 12116 N N . MET C 2 195 ? 20.250 8.127 97.876 1.00 23.97 196 MET C N 1
ATOM 12117 C CA . MET C 2 195 ? 19.927 8.725 99.156 1.00 25.11 196 MET C CA 1
ATOM 12118 C C . MET C 2 195 ? 18.748 8.050 99.851 1.00 24.76 196 MET C C 1
ATOM 12119 O O . MET C 2 195 ? 17.859 7.520 99.196 1.00 26.59 196 MET C O 1
ATOM 12124 N N . GLN C 2 196 ? 18.749 8.067 101.181 1.00 23.59 197 GLN C N 1
ATOM 12125 C CA . GLN C 2 196 ? 17.670 7.461 101.952 1.00 22.28 197 GLN C CA 1
ATOM 12126 C C . GLN C 2 196 ? 16.405 8.287 101.895 1.00 21.09 197 GLN C C 1
ATOM 12127 O O . GLN C 2 196 ? 16.446 9.513 101.932 1.00 22.26 197 GLN C O 1
ATOM 12133 N N . GLY C 2 197 ? 15.278 7.596 101.812 1.00 20.23 198 GLY C N 1
ATOM 12134 C CA . GLY C 2 197 ? 13.995 8.260 101.749 1.00 18.61 198 GLY C CA 1
ATOM 12135 C C . GLY C 2 197 ? 12.935 7.305 102.252 1.00 18.90 198 GLY C C 1
ATOM 12136 O O . GLY C 2 197 ? 13.260 6.253 102.795 1.00 18.94 198 GLY C O 1
ATOM 12137 N N . TYR C 2 198 ? 11.669 7.668 102.079 1.00 18.86 199 TYR C N 1
ATOM 12138 C CA . TYR C 2 198 ? 10.574 6.825 102.520 1.00 20.05 199 TYR C CA 1
ATOM 12139 C C . TYR C 2 198 ? 9.547 6.644 101.420 1.00 22.20 199 TYR C C 1
ATOM 12140 O O . TYR C 2 198 ? 9.294 7.567 100.645 1.00 21.99 199 TYR C O 1
ATOM 12149 N N . ASP C 2 199 ? 8.960 5.450 101.349 1.00 23.36 200 ASP C N 1
ATOM 12150 C CA . ASP C 2 199 ? 7.944 5.191 100.349 1.00 24.93 200 ASP C CA 1
ATOM 12151 C C . ASP C 2 199 ? 6.589 5.540 100.937 1.00 26.39 200 ASP C C 1
ATOM 12152 O O . ASP C 2 199 ? 6.500 5.971 102.091 1.00 25.57 200 ASP C O 1
ATOM 12157 N N . GLU C 2 200 ? 5.541 5.354 100.140 1.00 28.72 201 GLU C N 1
ATOM 12158 C CA . GLU C 2 200 ? 4.176 5.672 100.550 1.00 30.39 201 GLU C CA 1
ATOM 12159 C C . GLU C 2 200 ? 3.792 5.076 101.895 1.00 29.84 201 GLU C C 1
ATOM 12160 O O . GLU C 2 200 ? 2.903 5.597 102.568 1.00 29.23 201 GLU C O 1
ATOM 12166 N N . ASN C 2 201 ? 4.448 3.985 102.285 1.00 28.72 202 ASN C N 1
ATOM 12167 C CA . ASN C 2 201 ? 4.128 3.333 103.555 1.00 28.87 202 ASN C CA 1
ATOM 12168 C C . ASN C 2 201 ? 5.017 3.751 104.715 1.00 27.61 202 ASN C C 1
ATOM 12169 O O . ASN C 2 201 ? 4.858 3.259 105.831 1.00 27.89 202 ASN C O 1
ATOM 12174 N N . GLY C 2 202 ? 5.949 4.658 104.457 1.00 25.27 203 GLY C N 1
ATOM 12175 C CA . GLY C 2 202 ? 6.842 5.084 105.512 1.00 23.30 203 GLY C CA 1
ATOM 12176 C C . GLY C 2 202 ? 8.046 4.164 105.646 1.00 22.90 203 GLY C C 1
ATOM 12177 O O . GLY C 2 202 ? 8.864 4.343 106.543 1.00 22.96 203 GLY C O 1
ATOM 12178 N N . PHE C 2 203 ? 8.156 3.174 104.763 1.00 21.59 204 PHE C N 1
ATOM 12179 C CA . PHE C 2 203 ? 9.283 2.250 104.803 1.00 21.77 204 PHE C CA 1
ATOM 12180 C C . PHE C 2 203 ? 10.541 2.968 104.356 1.00 21.09 204 PHE C C 1
ATOM 12181 O O . PHE C 2 203 ? 10.524 3.724 103.383 1.00 22.28 204 PHE C O 1
ATOM 12189 N N . LEU C 2 204 ? 11.629 2.718 105.070 1.00 20.34 205 LEU C N 1
ATOM 12190 C CA . LEU C 2 204 ? 12.920 3.323 104.773 1.00 20.36 205 LEU C CA 1
ATOM 12191 C C . LEU C 2 204 ? 13.693 2.556 103.702 1.00 21.59 205 LEU C C 1
ATOM 12192 O O . LEU C 2 204 ? 13.815 1.328 103.750 1.00 21.12 205 LEU C O 1
ATOM 12197 N N . LYS C 2 205 ? 14.215 3.284 102.727 1.00 22.85 206 LYS C N 1
ATOM 12198 C CA . LYS C 2 205 ? 14.994 2.655 101.681 1.00 25.83 206 LYS C CA 1
ATOM 12199 C C . LYS C 2 205 ? 15.772 3.694 100.914 1.00 24.77 206 LYS C C 1
ATOM 12200 O O . LYS C 2 205 ? 15.687 4.885 101.205 1.00 25.65 206 LYS C O 1
ATOM 12206 N N . ILE C 2 206 ? 16.547 3.233 99.944 1.00 24.52 207 ILE C N 1
ATOM 12207 C CA . ILE C 2 206 ? 17.347 4.120 99.129 1.00 25.31 207 ILE C CA 1
ATOM 12208 C C . ILE C 2 206 ? 16.701 4.406 97.780 1.00 24.97 207 ILE C C 1
ATOM 12209 O O . ILE C 2 206 ? 16.114 3.521 97.157 1.00 26.55 207 ILE C O 1
ATOM 12214 N N . PHE C 2 207 ? 16.794 5.659 97.349 1.00 23.24 208 PHE C N 1
ATOM 12215 C CA . PHE C 2 207 ? 16.247 6.078 96.068 1.00 20.93 208 PHE C CA 1
ATOM 12216 C C . PHE C 2 207 ? 17.405 6.537 95.193 1.00 21.33 208 PHE C C 1
ATOM 12217 O O . PHE C 2 207 ? 18.286 7.258 95.652 1.00 20.93 208 PHE C O 1
ATOM 12225 N N . ASP C 2 208 ? 17.397 6.116 93.933 1.00 21.35 209 ASP C N 1
ATOM 12226 C CA . ASP C 2 208 ? 18.452 6.474 92.998 1.00 20.39 209 ASP C CA 1
ATOM 12227 C C . ASP C 2 208 ? 17.826 6.906 91.683 1.00 19.26 209 ASP C C 1
ATOM 12228 O O . ASP C 2 208 ? 18.468 6.867 90.636 1.00 20.44 209 ASP C O 1
ATOM 12233 N N . TYR C 2 209 ? 16.566 7.319 91.746 1.00 18.32 210 TYR C N 1
ATOM 12234 C CA . TYR C 2 209 ? 15.844 7.759 90.556 1.00 18.92 210 TYR C CA 1
ATOM 12235 C C . TYR C 2 209 ? 14.906 8.904 90.940 1.00 19.75 210 TYR C C 1
ATOM 12236 O O . TYR C 2 209 ? 14.587 9.082 92.113 1.00 20.95 210 TYR C O 1
ATOM 12245 N N . ASP C 2 210 ? 14.459 9.669 89.951 1.00 19.61 211 ASP C N 1
ATOM 12246 C CA . ASP C 2 210 ? 13.568 10.795 90.195 1.00 19.83 211 ASP C CA 1
ATOM 12247 C C . ASP C 2 210 ? 12.077 10.406 90.148 1.00 22.03 211 ASP C C 1
ATOM 12248 O O . ASP C 2 210 ? 11.560 10.021 89.100 1.00 21.97 211 ASP C O 1
ATOM 12253 N N . GLU C 2 211 ? 11.403 10.514 91.297 1.00 24.30 212 GLU C N 1
ATOM 12254 C CA . GLU C 2 211 ? 9.976 10.192 91.441 1.00 24.45 212 GLU C CA 1
ATOM 12255 C C . GLU C 2 211 ? 9.107 11.057 90.554 1.00 24.74 212 GLU C C 1
ATOM 12256 O O . GLU C 2 211 ? 8.035 10.637 90.123 1.00 26.24 212 GLU C O 1
ATOM 12262 N N . THR C 2 212 ? 9.553 12.291 90.354 1.00 23.80 213 THR C N 1
ATOM 12263 C CA . THR C 2 212 ? 8.817 13.277 89.580 1.00 23.03 213 THR C CA 1
ATOM 12264 C C . THR C 2 212 ? 8.421 12.865 88.169 1.00 23.02 213 THR C C 1
ATOM 12265 O O . THR C 2 212 ? 7.376 13.275 87.672 1.00 22.35 213 THR C O 1
ATOM 12269 N N . ILE C 2 213 ? 9.259 12.060 87.531 1.00 23.67 214 ILE C N 1
ATOM 12270 C CA . ILE C 2 213 ? 8.994 11.594 86.177 1.00 24.65 214 ILE C CA 1
ATOM 12271 C C . ILE C 2 213 ? 7.677 10.813 86.086 1.00 25.36 214 ILE C C 1
ATOM 12272 O O . ILE C 2 213 ? 7.391 9.965 86.931 1.00 25.12 214 ILE C O 1
ATOM 12277 N N . ARG C 2 214 ? 6.878 11.123 85.068 1.00 25.30 215 ARG C N 1
ATOM 12278 C CA . ARG C 2 214 ? 5.597 10.453 84.834 1.00 27.20 215 ARG C CA 1
ATOM 12279 C C . ARG C 2 214 ? 5.566 9.948 83.392 1.00 28.09 215 ARG C C 1
ATOM 12280 O O . ARG C 2 214 ? 5.069 10.639 82.499 1.00 27.43 215 ARG C O 1
ATOM 12288 N N . PRO C 2 215 ? 6.083 8.734 83.150 1.00 29.08 216 PRO C N 1
ATOM 12289 C CA . PRO C 2 215 ? 6.126 8.133 81.813 1.00 30.51 216 PRO C CA 1
ATOM 12290 C C . PRO C 2 215 ? 4.778 8.006 81.107 1.00 32.46 216 PRO C C 1
ATOM 12291 O O . PRO C 2 215 ? 4.722 8.005 79.877 1.00 32.07 216 PRO C O 1
ATOM 12295 N N . ASP C 2 216 ? 3.699 7.905 81.882 1.00 33.44 217 ASP C N 1
ATOM 12296 C CA . ASP C 2 216 ? 2.357 7.757 81.316 1.00 34.88 217 ASP C CA 1
ATOM 12297 C C . ASP C 2 216 ? 1.764 9.065 80.789 1.00 34.06 217 ASP C C 1
ATOM 12298 O O . ASP C 2 216 ? 0.587 9.120 80.430 1.00 33.47 217 ASP C O 1
ATOM 12303 N N . THR C 2 217 ? 2.582 10.110 80.731 1.00 32.84 218 THR C N 1
ATOM 12304 C CA . THR C 2 217 ? 2.123 11.412 80.257 1.00 33.15 218 THR C CA 1
ATOM 12305 C C . THR C 2 217 ? 2.026 11.447 78.733 1.00 33.36 218 THR C C 1
ATOM 12306 O O . THR C 2 217 ? 3.027 11.313 78.025 1.00 33.83 218 THR C O 1
ATOM 12310 N N . THR C 2 218 ? 0.812 11.639 78.234 1.00 32.11 219 THR C N 1
ATOM 12311 C CA . THR C 2 218 ? 0.569 11.672 76.797 1.00 32.09 219 THR C CA 1
ATOM 12312 C C . THR C 2 218 ? -0.179 12.938 76.431 1.00 32.43 219 THR C C 1
ATOM 12313 O O . THR C 2 218 ? -0.663 13.657 77.304 1.00 33.16 219 THR C O 1
ATOM 12317 N N . LEU C 2 219 ? -0.291 13.204 75.137 1.00 31.96 220 LEU C N 1
ATOM 12318 C CA . LEU C 2 219 ? -1.016 14.382 74.708 1.00 32.74 220 LEU C CA 1
ATOM 12319 C C . LEU C 2 219 ? -2.449 14.276 75.213 1.00 33.76 220 LEU C C 1
ATOM 12320 O O . LEU C 2 219 ? -3.049 15.267 75.637 1.00 34.79 220 LEU C O 1
ATOM 12325 N N . GLU C 2 220 ? -2.976 13.057 75.205 1.00 34.68 221 GLU C N 1
ATOM 12326 C CA . GLU C 2 220 ? -4.341 12.805 75.644 1.00 36.51 221 GLU C CA 1
ATOM 12327 C C . GLU C 2 220 ? -4.543 13.120 77.126 1.00 35.05 221 GLU C C 1
ATOM 12328 O O . GLU C 2 220 ? -5.505 13.795 77.497 1.00 34.78 221 GLU C O 1
ATOM 12334 N N . SER C 2 221 ? -3.643 12.627 77.971 1.00 34.22 222 SER C N 1
ATOM 12335 C CA . SER C 2 221 ? -3.740 12.880 79.404 1.00 33.31 222 SER C CA 1
ATOM 12336 C C . SER C 2 221 ? -3.562 14.363 79.754 1.00 32.70 222 SER C C 1
ATOM 12337 O O . SER C 2 221 ? -4.195 14.864 80.690 1.00 31.87 222 SER C O 1
ATOM 12340 N N . LEU C 2 222 ? -2.717 15.068 78.999 1.00 31.60 223 LEU C N 1
ATOM 12341 C CA . LEU C 2 222 ? -2.481 16.493 79.245 1.00 30.91 223 LEU C CA 1
ATOM 12342 C C . LEU C 2 222 ? -3.618 17.344 78.721 1.00 31.76 223 LEU C C 1
ATOM 12343 O O . LEU C 2 222 ? -3.900 18.417 79.256 1.00 33.00 223 LEU C O 1
ATOM 12348 N N . ALA C 2 223 ? -4.264 16.866 77.663 1.00 32.34 224 ALA C N 1
ATOM 12349 C CA . ALA C 2 223 ? -5.373 17.592 77.062 1.00 31.78 224 ALA C CA 1
ATOM 12350 C C . ALA C 2 223 ? -6.565 17.624 78.014 1.00 31.62 224 ALA C C 1
ATOM 12351 O O . ALA C 2 223 ? -7.404 18.522 77.939 1.00 33.04 224 ALA C O 1
ATOM 12353 N N . ALA C 2 224 ? -6.630 16.647 78.914 1.00 31.28 225 ALA C N 1
ATOM 12354 C CA . ALA C 2 224 ? -7.722 16.564 79.878 1.00 32.71 225 ALA C CA 1
ATOM 12355 C C . ALA C 2 224 ? -7.561 17.564 81.022 1.00 34.10 225 ALA C C 1
ATOM 12356 O O . ALA C 2 224 ? -8.523 17.866 81.734 1.00 36.21 225 ALA C O 1
ATOM 12358 N N . LEU C 2 225 ? -6.347 18.076 81.197 1.00 34.33 226 LEU C N 1
ATOM 12359 C CA . LEU C 2 225 ? -6.076 19.040 82.258 1.00 34.25 226 LEU C CA 1
ATOM 12360 C C . LEU C 2 225 ? -6.689 20.400 81.945 1.00 34.69 226 LEU C C 1
ATOM 12361 O O . LEU C 2 225 ? -6.820 20.788 80.783 1.00 33.89 226 LEU C O 1
ATOM 12366 N N . LYS C 2 226 ? -7.059 21.123 82.992 1.00 35.88 227 LYS C N 1
ATOM 12367 C CA . LYS C 2 226 ? -7.674 22.433 82.827 1.00 38.16 227 LYS C CA 1
ATOM 12368 C C . LYS C 2 226 ? -6.648 23.537 83.069 1.00 37.54 227 LYS C C 1
ATOM 12369 O O . LYS C 2 226 ? -5.660 23.326 83.773 1.00 38.18 227 LYS C O 1
ATOM 12375 N N . PRO C 2 227 ? -6.859 24.725 82.472 1.00 37.06 228 PRO C N 1
ATOM 12376 C CA . PRO C 2 227 ? -5.915 25.829 82.664 1.00 36.31 228 PRO C CA 1
ATOM 12377 C C . PRO C 2 227 ? -5.705 26.025 84.156 1.00 35.81 228 PRO C C 1
ATOM 12378 O O . PRO C 2 227 ? -6.650 25.922 84.937 1.00 35.94 228 PRO C O 1
ATOM 12382 N N . ALA C 2 228 ? -4.471 26.305 84.553 1.00 35.78 229 ALA C N 1
ATOM 12383 C CA . ALA C 2 228 ? -4.171 26.477 85.964 1.00 34.63 229 ALA C CA 1
ATOM 12384 C C . ALA C 2 228 ? -4.147 27.920 86.420 1.00 34.27 229 ALA C C 1
ATOM 12385 O O . ALA C 2 228 ? -4.285 28.185 87.607 1.00 35.75 229 ALA C O 1
ATOM 12387 N N . PHE C 2 229 ? -3.988 28.859 85.494 1.00 33.80 230 PHE C N 1
ATOM 12388 C CA . PHE C 2 229 ? -3.913 30.256 85.890 1.00 33.70 230 PHE C CA 1
ATOM 12389 C C . PHE C 2 229 ? -4.929 31.190 85.261 1.00 35.13 230 PHE C C 1
ATOM 12390 O O . PHE C 2 229 ? -5.154 32.288 85.767 1.00 34.51 230 PHE C O 1
ATOM 12398 N N . ASN C 2 230 ? -5.540 30.763 84.162 1.00 36.96 231 ASN C N 1
ATOM 12399 C CA . ASN C 2 230 ? -6.537 31.584 83.478 1.00 38.59 231 ASN C CA 1
ATOM 12400 C C . ASN C 2 230 ? -7.706 30.704 83.054 1.00 40.65 231 ASN C C 1
ATOM 12401 O O . ASN C 2 230 ? -7.674 30.088 81.987 1.00 40.29 231 ASN C O 1
ATOM 12406 N N . PRO C 2 231 ? -8.761 30.643 83.885 1.00 42.52 232 PRO C N 1
ATOM 12407 C CA . PRO C 2 231 ? -9.954 29.834 83.620 1.00 43.47 232 PRO C CA 1
ATOM 12408 C C . PRO C 2 231 ? -10.551 29.994 82.222 1.00 44.84 232 PRO C C 1
ATOM 12409 O O . PRO C 2 231 ? -10.873 29.000 81.561 1.00 46.34 232 PRO C O 1
ATOM 12413 N N . LYS C 2 232 ? -10.696 31.231 81.764 1.00 43.38 233 LYS C N 1
ATOM 12414 C CA . LYS C 2 232 ? -11.266 31.457 80.448 1.00 43.62 233 LYS C CA 1
ATOM 12415 C C . LYS C 2 232 ? -10.240 31.916 79.417 1.00 42.72 233 LYS C C 1
ATOM 12416 O O . LYS C 2 232 ? -9.928 33.105 79.297 1.00 42.61 233 LYS C O 1
ATOM 12422 N N . GLY C 2 233 ? -9.711 30.950 78.674 1.00 40.37 234 GLY C N 1
ATOM 12423 C CA . GLY C 2 233 ? -8.741 31.268 77.648 1.00 37.72 234 GLY C CA 1
ATOM 12424 C C . GLY C 2 233 ? -7.335 30.778 77.917 1.00 36.75 234 GLY C C 1
ATOM 12425 O O . GLY C 2 233 ? -6.535 30.663 76.991 1.00 36.79 234 GLY C O 1
ATOM 12426 N N . GLY C 2 234 ? -7.026 30.488 79.177 1.00 35.04 235 GLY C N 1
ATOM 12427 C CA . GLY C 2 234 ? -5.694 30.028 79.517 1.00 32.77 235 GLY C CA 1
ATOM 12428 C C . GLY C 2 234 ? -5.256 28.789 78.764 1.00 31.81 235 GLY C C 1
ATOM 12429 O O . GLY C 2 234 ? -6.082 27.978 78.348 1.00 31.52 235 GLY C O 1
ATOM 12430 N N . THR C 2 235 ? -3.948 28.644 78.582 1.00 31.10 236 THR C N 1
ATOM 12431 C CA . THR C 2 235 ? -3.392 27.489 77.886 1.00 30.26 236 THR C CA 1
ATOM 12432 C C . THR C 2 235 ? -2.404 26.745 78.775 1.00 30.27 236 THR C C 1
ATOM 12433 O O . THR C 2 235 ? -2.067 25.592 78.512 1.00 32.54 236 THR C O 1
ATOM 12437 N N . VAL C 2 236 ? -1.938 27.408 79.827 1.00 28.48 237 VAL C N 1
ATOM 12438 C CA . VAL C 2 236 ? -0.990 26.798 80.744 1.00 26.31 237 VAL C CA 1
ATOM 12439 C C . VAL C 2 236 ? -1.711 25.916 81.762 1.00 26.28 237 VAL C C 1
ATOM 12440 O O . VAL C 2 236 ? -2.720 26.316 82.344 1.00 26.22 237 VAL C O 1
ATOM 12444 N N . THR C 2 237 ? -1.190 24.713 81.975 1.00 25.55 238 THR C N 1
ATOM 12445 C CA . THR C 2 237 ? -1.787 23.793 82.941 1.00 26.70 238 THR C CA 1
ATOM 12446 C C . THR C 2 237 ? -0.713 23.264 83.890 1.00 24.77 238 THR C C 1
ATOM 12447 O O . THR C 2 237 ? 0.472 23.547 83.717 1.00 24.02 238 THR C O 1
ATOM 12451 N N . ALA C 2 238 ? -1.128 22.486 84.884 1.00 22.50 239 ALA C N 1
ATOM 12452 C CA . ALA C 2 238 ? -0.184 21.919 85.829 1.00 21.48 239 ALA C CA 1
ATOM 12453 C C . ALA C 2 238 ? 0.734 20.938 85.103 1.00 23.91 239 ALA C C 1
ATOM 12454 O O . ALA C 2 238 ? 1.872 20.716 85.513 1.00 24.45 239 ALA C O 1
ATOM 12456 N N . GLY C 2 239 ? 0.240 20.370 84.006 1.00 24.27 240 GLY C N 1
ATOM 12457 C CA . GLY C 2 239 ? 1.021 19.410 83.253 1.00 24.02 240 GLY C CA 1
ATOM 12458 C C . GLY C 2 239 ? 2.161 19.994 82.447 1.00 25.53 240 GLY C C 1
ATOM 12459 O O . GLY C 2 239 ? 3.110 19.281 82.106 1.00 27.35 240 GLY C O 1
ATOM 12460 N N . THR C 2 240 ? 2.080 21.282 82.134 1.00 24.90 241 THR C N 1
ATOM 12461 C CA . THR C 2 240 ? 3.129 21.924 81.359 1.00 24.73 241 THR C CA 1
ATOM 12462 C C . THR C 2 240 ? 3.891 22.960 82.189 1.00 25.61 241 THR C C 1
ATOM 12463 O O . THR C 2 240 ? 4.561 23.847 81.652 1.00 27.41 241 THR C O 1
ATOM 12467 N N . SER C 2 241 ? 3.783 22.835 83.508 1.00 26.03 242 SER C N 1
ATOM 12468 C CA . SER C 2 241 ? 4.471 23.723 84.442 1.00 24.30 242 SER C CA 1
ATOM 12469 C C . SER C 2 241 ? 5.480 22.889 85.217 1.00 24.74 242 SER C C 1
ATOM 12470 O O . SER C 2 241 ? 5.287 21.688 85.394 1.00 25.96 242 SER C O 1
ATOM 12473 N N . SER C 2 242 ? 6.558 23.517 85.677 1.00 25.13 243 SER C N 1
ATOM 12474 C CA . SER C 2 242 ? 7.558 22.801 86.458 1.00 23.19 243 SER C CA 1
ATOM 12475 C C . SER C 2 242 ? 6.876 22.309 87.739 1.00 23.81 243 SER C C 1
ATOM 12476 O O . SER C 2 242 ? 5.936 22.933 88.234 1.00 24.22 243 SER C O 1
ATOM 12479 N N . GLN C 2 243 ? 7.347 21.187 88.273 1.00 24.05 244 GLN C N 1
ATOM 12480 C CA . GLN C 2 243 ? 6.757 20.607 89.477 1.00 23.01 244 GLN C CA 1
ATOM 12481 C C . GLN C 2 243 ? 7.262 21.173 90.801 1.00 22.43 244 GLN C C 1
ATOM 12482 O O . GLN C 2 243 ? 8.362 21.741 90.879 1.00 22.06 244 GLN C O 1
ATOM 12488 N N . ILE C 2 244 ? 6.439 20.996 91.838 1.00 19.60 245 ILE C N 1
ATOM 12489 C CA . ILE C 2 244 ? 6.763 21.416 93.203 1.00 18.76 245 ILE C CA 1
ATOM 12490 C C . ILE C 2 244 ? 7.587 20.231 93.711 1.00 18.76 245 ILE C C 1
ATOM 12491 O O . ILE C 2 244 ? 7.026 19.191 94.049 1.00 18.46 245 ILE C O 1
ATOM 12496 N N . THR C 2 245 ? 8.904 20.401 93.773 1.00 17.81 246 THR C N 1
ATOM 12497 C CA . THR C 2 245 ? 9.813 19.329 94.160 1.00 18.51 246 THR C CA 1
ATOM 12498 C C . THR C 2 245 ? 10.725 19.618 95.348 1.00 17.77 246 THR C C 1
ATOM 12499 O O . THR C 2 245 ? 10.872 20.759 95.776 1.00 18.71 246 THR C O 1
ATOM 12503 N N . ASP C 2 246 ? 11.338 18.560 95.870 1.00 16.86 247 ASP C N 1
ATOM 12504 C CA . ASP C 2 246 ? 12.296 18.673 96.964 1.00 16.00 247 ASP C CA 1
ATOM 12505 C C . ASP C 2 246 ? 13.606 18.168 96.368 1.00 16.03 247 ASP C C 1
ATOM 12506 O O . ASP C 2 246 ? 13.659 17.043 95.870 1.00 16.90 247 ASP C O 1
ATOM 12511 N N . GLY C 2 247 ? 14.660 18.979 96.410 1.00 14.94 248 GLY C N 1
ATOM 12512 C CA . GLY C 2 247 ? 15.923 18.532 95.846 1.00 12.28 248 GLY C CA 1
ATOM 12513 C C . GLY C 2 247 ? 17.124 19.413 96.130 1.00 13.22 248 GLY C C 1
ATOM 12514 O O . GLY C 2 247 ? 16.995 20.583 96.503 1.00 13.23 248 GLY C O 1
ATOM 12515 N N . ALA C 2 248 ? 18.308 18.843 95.951 1.00 11.98 249 ALA C N 1
ATOM 12516 C CA . ALA C 2 248 ? 19.538 19.578 96.177 1.00 12.48 249 ALA C CA 1
ATOM 12517 C C . ALA C 2 248 ? 20.528 19.256 95.068 1.00 13.09 249 ALA C C 1
ATOM 12518 O O . ALA C 2 248 ? 20.494 18.169 94.494 1.00 15.04 249 ALA C O 1
ATOM 12520 N N . SER C 2 249 ? 21.399 20.207 94.761 1.00 11.60 250 SER C N 1
ATOM 12521 C CA . SER C 2 249 ? 22.403 20.011 93.725 1.00 13.17 250 SER C CA 1
ATOM 12522 C C . SER C 2 249 ? 23.754 20.432 94.308 1.00 14.73 250 SER C C 1
ATOM 12523 O O . SER C 2 249 ? 23.817 21.227 95.242 1.00 14.06 250 SER C O 1
ATOM 12526 N N . CYS C 2 250 ? 24.839 19.910 93.759 1.00 14.76 251 CYS C N 1
ATOM 12527 C CA . CYS C 2 250 ? 26.131 20.243 94.310 1.00 15.68 251 CYS C CA 1
ATOM 12528 C C . CYS C 2 250 ? 27.279 20.104 93.328 1.00 16.42 251 CYS C C 1
ATOM 12529 O O . CYS C 2 250 ? 27.277 19.233 92.456 1.00 16.95 251 CYS C O 1
ATOM 12532 N N . MET C 2 251 ? 28.269 20.975 93.488 1.00 16.90 252 MET C N 1
ATOM 12533 C CA . MET C 2 251 ? 29.441 20.971 92.628 1.00 17.71 252 MET C CA 1
ATOM 12534 C C . MET C 2 251 ? 30.701 21.308 93.401 1.00 17.50 252 MET C C 1
ATOM 12535 O O . MET C 2 251 ? 30.668 22.058 94.376 1.00 17.48 252 MET C O 1
ATOM 12540 N N . ILE C 2 252 ? 31.808 20.722 92.972 1.00 17.36 253 ILE C N 1
ATOM 12541 C CA . ILE C 2 252 ? 33.089 21.017 93.576 1.00 17.40 253 ILE C CA 1
ATOM 12542 C C . ILE C 2 252 ? 33.754 21.818 92.484 1.00 16.91 253 ILE C C 1
ATOM 12543 O O . ILE C 2 252 ? 33.862 21.352 91.352 1.00 18.04 253 ILE C O 1
ATOM 12548 N N . VAL C 2 253 ? 34.178 23.027 92.823 1.00 16.14 254 VAL C N 1
ATOM 12549 C CA . VAL C 2 253 ? 34.796 23.914 91.858 1.00 18.21 254 VAL C CA 1
ATOM 12550 C C . VAL C 2 253 ? 36.165 24.345 92.350 1.00 19.26 254 VAL C C 1
ATOM 12551 O O . VAL C 2 253 ? 36.355 24.554 93.553 1.00 19.00 254 VAL C O 1
ATOM 12555 N N . MET C 2 254 ? 37.121 24.470 91.433 1.00 18.76 255 MET C N 1
ATOM 12556 C CA . MET C 2 254 ? 38.463 24.892 91.815 1.00 20.26 255 MET C CA 1
ATOM 12557 C C . MET C 2 254 ? 39.291 25.440 90.664 1.00 20.01 255 MET C C 1
ATOM 12558 O O . MET C 2 254 ? 38.987 25.211 89.500 1.00 20.06 255 MET C O 1
ATOM 12563 N N . SER C 2 255 ? 40.340 26.179 90.999 1.00 20.42 256 SER C N 1
ATOM 12564 C CA . SER C 2 255 ? 41.206 26.753 89.982 1.00 21.82 256 SER C CA 1
ATOM 12565 C C . SER C 2 255 ? 41.808 25.626 89.160 1.00 23.15 256 SER C C 1
ATOM 12566 O O . SER C 2 255 ? 41.988 24.510 89.653 1.00 23.65 256 SER C O 1
ATOM 12569 N N . ALA C 2 256 ? 42.128 25.926 87.906 1.00 23.94 257 ALA C N 1
ATOM 12570 C CA . ALA C 2 256 ? 42.721 24.933 87.022 1.00 24.54 257 ALA C CA 1
ATOM 12571 C C . ALA C 2 256 ? 44.067 24.511 87.596 1.00 25.78 257 ALA C C 1
ATOM 12572 O O . ALA C 2 256 ? 44.435 23.336 87.545 1.00 26.36 257 ALA C O 1
ATOM 12574 N N . GLN C 2 257 ? 44.795 25.478 88.151 1.00 26.42 258 GLN C N 1
ATOM 12575 C CA . GLN C 2 257 ? 46.103 25.204 88.738 1.00 25.98 258 GLN C CA 1
ATOM 12576 C C . GLN C 2 257 ? 46.008 24.105 89.797 1.00 25.01 258 GLN C C 1
ATOM 12577 O O . GLN C 2 257 ? 46.765 23.134 89.782 1.00 24.29 258 GLN C O 1
ATOM 12583 N N . ARG C 2 258 ? 45.070 24.259 90.720 1.00 24.82 259 ARG C N 1
ATOM 12584 C CA . ARG C 2 258 ? 44.901 23.276 91.774 1.00 23.15 259 ARG C CA 1
ATOM 12585 C C . ARG C 2 258 ? 44.474 21.941 91.190 1.00 23.51 259 ARG C C 1
ATOM 12586 O O . ARG C 2 258 ? 44.873 20.896 91.685 1.00 23.83 259 ARG C O 1
ATOM 12594 N N . ALA C 2 259 ? 43.654 21.970 90.139 1.00 24.44 260 ALA C N 1
ATOM 12595 C CA . ALA C 2 259 ? 43.184 20.737 89.516 1.00 23.45 260 ALA C CA 1
ATOM 12596 C C . ALA C 2 259 ? 44.350 20.027 88.860 1.00 25.32 260 ALA C C 1
ATOM 12597 O O . ALA C 2 259 ? 44.429 18.797 88.863 1.00 25.15 260 ALA C O 1
ATOM 12599 N N . LYS C 2 260 ? 45.261 20.813 88.302 1.00 26.74 261 LYS C N 1
ATOM 12600 C CA . LYS C 2 260 ? 46.430 20.272 87.634 1.00 29.02 261 LYS C CA 1
ATOM 12601 C C . LYS C 2 260 ? 47.272 19.565 88.681 1.00 31.36 261 LYS C C 1
ATOM 12602 O O . LYS C 2 260 ? 47.626 18.396 88.524 1.00 32.10 261 LYS C O 1
ATOM 12608 N N . ASP C 2 261 ? 47.576 20.279 89.760 1.00 32.14 262 ASP C N 1
ATOM 12609 C CA . ASP C 2 261 ? 48.387 19.725 90.835 1.00 32.75 262 ASP C CA 1
ATOM 12610 C C . ASP C 2 261 ? 47.808 18.422 91.362 1.00 31.96 262 ASP C C 1
ATOM 12611 O O . ASP C 2 261 ? 48.493 17.408 91.404 1.00 32.46 262 ASP C O 1
ATOM 12616 N N . LEU C 2 262 ? 46.544 18.449 91.760 1.00 31.48 263 LEU C N 1
ATOM 12617 C CA . LEU C 2 262 ? 45.901 17.255 92.295 1.00 31.14 263 LEU C CA 1
ATOM 12618 C C . LEU C 2 262 ? 45.721 16.156 91.243 1.00 32.01 263 LEU C C 1
ATOM 12619 O O . LEU C 2 262 ? 45.270 15.053 91.549 1.00 30.61 263 LEU C O 1
ATOM 12624 N N . GLY C 2 263 ? 46.072 16.472 90.002 1.00 32.95 264 GLY C N 1
ATOM 12625 C CA . GLY C 2 263 ? 45.965 15.504 88.929 1.00 33.16 264 GLY C CA 1
ATOM 12626 C C . GLY C 2 263 ? 44.579 14.945 88.680 1.00 34.56 264 GLY C C 1
ATOM 12627 O O . GLY C 2 263 ? 44.407 13.733 88.553 1.00 36.24 264 GLY C O 1
ATOM 12628 N N . LEU C 2 264 ? 43.577 15.810 88.603 1.00 34.61 265 LEU C N 1
ATOM 12629 C CA . LEU C 2 264 ? 42.231 15.329 88.344 1.00 34.60 265 LEU C CA 1
ATOM 12630 C C . LEU C 2 264 ? 41.642 15.967 87.089 1.00 34.33 265 LEU C C 1
ATOM 12631 O O . LEU C 2 264 ? 41.738 17.172 86.886 1.00 34.60 265 LEU C O 1
ATOM 12636 N N . GLU C 2 265 ? 41.049 15.128 86.243 1.00 34.08 266 GLU C N 1
ATOM 12637 C CA . GLU C 2 265 ? 40.469 15.558 84.978 1.00 34.07 266 GLU C CA 1
ATOM 12638 C C . GLU C 2 265 ? 39.173 16.337 85.134 1.00 32.55 266 GLU C C 1
ATOM 12639 O O . GLU C 2 265 ? 38.190 15.832 85.673 1.00 32.26 266 GLU C O 1
ATOM 12645 N N . PRO C 2 266 ? 39.163 17.587 84.654 1.00 31.34 267 PRO C N 1
ATOM 12646 C CA . PRO C 2 266 ? 38.006 18.483 84.712 1.00 29.97 267 PRO C CA 1
ATOM 12647 C C . PRO C 2 266 ? 36.758 17.913 84.044 1.00 27.98 267 PRO C C 1
ATOM 12648 O O . PRO C 2 266 ? 36.831 17.319 82.970 1.00 27.70 267 PRO C O 1
ATOM 12652 N N . LEU C 2 267 ? 35.613 18.091 84.688 1.00 26.27 268 LEU C N 1
ATOM 12653 C CA . LEU C 2 267 ? 34.355 17.641 84.118 1.00 24.36 268 LEU C CA 1
ATOM 12654 C C . LEU C 2 267 ? 34.048 18.684 83.033 1.00 23.98 268 LEU C C 1
ATOM 12655 O O . LEU C 2 267 ? 33.418 18.387 82.015 1.00 24.11 268 LEU C O 1
ATOM 12660 N N . ALA C 2 268 ? 34.524 19.907 83.265 1.00 21.43 269 ALA C N 1
ATOM 12661 C CA . ALA C 2 268 ? 34.342 21.018 82.342 1.00 21.20 269 ALA C CA 1
ATOM 12662 C C . ALA C 2 268 ? 35.016 22.270 82.903 1.00 20.11 269 ALA C C 1
ATOM 12663 O O . ALA C 2 268 ? 35.481 22.279 84.037 1.00 19.48 269 ALA C O 1
ATOM 12665 N N . VAL C 2 269 ? 35.078 23.317 82.088 1.00 20.94 270 VAL C N 1
ATOM 12666 C CA . VAL C 2 269 ? 35.668 24.588 82.494 1.00 20.35 270 VAL C CA 1
ATOM 12667 C C . VAL C 2 269 ? 34.684 25.695 82.130 1.00 19.82 270 VAL C C 1
ATOM 12668 O O . VAL C 2 269 ? 33.987 25.611 81.120 1.00 18.56 270 VAL C O 1
ATOM 12672 N N . ILE C 2 270 ? 34.617 26.729 82.959 1.00 20.08 271 ILE C N 1
ATOM 12673 C CA . ILE C 2 270 ? 33.708 27.832 82.689 1.00 20.01 271 ILE C CA 1
ATOM 12674 C C . ILE C 2 270 ? 34.372 28.790 81.720 1.00 21.33 271 ILE C C 1
ATOM 12675 O O . ILE C 2 270 ? 35.554 29.105 81.874 1.00 20.92 271 ILE C O 1
ATOM 12680 N N . ARG C 2 271 ? 33.614 29.230 80.714 1.00 21.84 272 ARG C N 1
ATOM 12681 C CA . ARG C 2 271 ? 34.114 30.164 79.706 1.00 22.18 272 ARG C CA 1
ATOM 12682 C C . ARG C 2 271 ? 33.493 31.550 79.808 1.00 21.34 272 ARG C C 1
ATOM 12683 O O . ARG C 2 271 ? 34.086 32.524 79.360 1.00 24.35 272 ARG C O 1
ATOM 12691 N N . SER C 2 272 ? 32.298 31.642 80.380 1.00 19.18 273 SER C N 1
ATOM 12692 C CA . SER C 2 272 ? 31.631 32.928 80.526 1.00 16.99 273 SER C CA 1
ATOM 12693 C C . SER C 2 272 ? 30.404 32.816 81.414 1.00 15.66 273 SER C C 1
ATOM 12694 O O . SER C 2 272 ? 29.813 31.746 81.548 1.00 16.52 273 SER C O 1
ATOM 12697 N N . MET C 2 273 ? 30.020 33.937 82.011 1.00 15.38 274 MET C N 1
ATOM 12698 C CA . MET C 2 273 ? 28.867 33.989 82.899 1.00 14.38 274 MET C CA 1
ATOM 12699 C C . MET C 2 273 ? 28.120 35.285 82.659 1.00 13.51 274 MET C C 1
ATOM 12700 O O . MET C 2 273 ? 28.703 36.267 82.214 1.00 13.07 274 MET C O 1
ATOM 12705 N N . ALA C 2 274 ? 26.828 35.297 82.959 1.00 14.80 275 ALA C N 1
ATOM 12706 C CA . ALA C 2 274 ? 26.051 36.509 82.752 1.00 14.71 275 ALA C CA 1
ATOM 12707 C C . ALA C 2 274 ? 24.646 36.470 83.338 1.00 15.39 275 ALA C C 1
ATOM 12708 O O . ALA C 2 274 ? 23.967 35.434 83.327 1.00 16.96 275 ALA C O 1
ATOM 12710 N N . VAL C 2 275 ? 24.225 37.613 83.869 1.00 13.98 276 VAL C N 1
ATOM 12711 C CA . VAL C 2 275 ? 22.882 37.771 84.405 1.00 14.26 276 VAL C CA 1
ATOM 12712 C C . VAL C 2 275 ? 22.302 38.946 83.635 1.00 14.09 276 VAL C C 1
ATOM 12713 O O . VAL C 2 275 ? 23.038 39.710 83.008 1.00 14.49 276 VAL C O 1
ATOM 12717 N N . ALA C 2 276 ? 20.988 39.095 83.674 1.00 14.57 277 ALA C N 1
ATOM 12718 C CA . ALA C 2 276 ? 20.345 40.180 82.949 1.00 15.87 277 ALA C CA 1
ATOM 12719 C C . ALA C 2 276 ? 18.920 40.342 83.430 1.00 17.07 277 ALA C C 1
ATOM 12720 O O . ALA C 2 276 ? 18.346 39.419 84.017 1.00 19.19 277 ALA C O 1
ATOM 12722 N N . GLY C 2 277 ? 18.346 41.514 83.177 1.00 17.33 278 GLY C N 1
ATOM 12723 C CA . GLY C 2 277 ? 16.983 41.762 83.597 1.00 16.12 278 GLY C CA 1
ATOM 12724 C C . GLY C 2 277 ? 16.043 42.020 82.442 1.00 17.39 278 GLY C C 1
ATOM 12725 O O . GLY C 2 277 ? 16.470 42.421 81.357 1.00 18.30 278 GLY C O 1
ATOM 12726 N N . VAL C 2 278 ? 14.761 41.766 82.688 1.00 17.38 279 VAL C N 1
ATOM 12727 C CA . VAL C 2 278 ? 13.684 41.971 81.722 1.00 16.90 279 VAL C CA 1
ATOM 12728 C C . VAL C 2 278 ? 12.502 42.405 82.579 1.00 18.64 279 VAL C C 1
ATOM 12729 O O . VAL C 2 278 ? 12.595 42.370 83.801 1.00 18.70 279 VAL C O 1
ATOM 12733 N N . ASP C 2 279 ? 11.395 42.809 81.959 1.00 20.79 280 ASP C N 1
ATOM 12734 C CA . ASP C 2 279 ? 10.228 43.235 82.729 1.00 20.98 280 ASP C CA 1
ATOM 12735 C C . ASP C 2 279 ? 9.680 42.055 83.519 1.00 20.31 280 ASP C C 1
ATOM 12736 O O . ASP C 2 279 ? 9.613 40.937 83.013 1.00 20.36 280 ASP C O 1
ATOM 12741 N N . PRO C 2 280 ? 9.278 42.288 84.778 1.00 20.19 281 PRO C N 1
ATOM 12742 C CA . PRO C 2 280 ? 8.730 41.211 85.610 1.00 19.94 281 PRO C CA 1
ATOM 12743 C C . PRO C 2 280 ? 7.621 40.406 84.908 1.00 19.72 281 PRO C C 1
ATOM 12744 O O . PRO C 2 280 ? 7.626 39.179 84.953 1.00 19.26 281 PRO C O 1
ATOM 12748 N N . ALA C 2 281 ? 6.684 41.109 84.267 1.00 19.30 282 ALA C N 1
ATOM 12749 C CA . ALA C 2 281 ? 5.553 40.493 83.561 1.00 18.62 282 ALA C CA 1
ATOM 12750 C C . ALA C 2 281 ? 5.923 39.356 82.598 1.00 18.66 282 ALA C C 1
ATOM 12751 O O . ALA C 2 281 ? 5.169 38.392 82.454 1.00 19.04 282 ALA C O 1
ATOM 12753 N N . ILE C 2 282 ? 7.072 39.464 81.940 1.00 18.20 283 ILE C N 1
ATOM 12754 C CA . ILE C 2 282 ? 7.518 38.427 81.016 1.00 17.60 283 ILE C CA 1
ATOM 12755 C C . ILE C 2 282 ? 8.858 37.837 81.466 1.00 16.72 283 ILE C C 1
ATOM 12756 O O . ILE C 2 282 ? 9.787 37.654 80.668 1.00 14.93 283 ILE C O 1
ATOM 12761 N N . MET C 2 283 ? 8.942 37.528 82.754 1.00 15.82 284 MET C N 1
ATOM 12762 C CA . MET C 2 283 ? 10.161 36.975 83.337 1.00 15.26 284 MET C CA 1
ATOM 12763 C C . MET C 2 283 ? 10.711 35.765 82.586 1.00 15.39 284 MET C C 1
ATOM 12764 O O . MET C 2 283 ? 11.927 35.619 82.464 1.00 17.73 284 MET C O 1
ATOM 12769 N N . GLY C 2 284 ? 9.824 34.913 82.076 1.00 13.93 285 GLY C N 1
ATOM 12770 C CA . GLY C 2 284 ? 10.248 33.730 81.341 1.00 13.52 285 GLY C CA 1
ATOM 12771 C C . GLY C 2 284 ? 11.184 34.007 80.178 1.00 16.25 285 GLY C C 1
ATOM 12772 O O . GLY C 2 284 ? 11.895 33.115 79.715 1.00 18.77 285 GLY C O 1
ATOM 12773 N N . TYR C 2 285 ? 11.202 35.249 79.712 1.00 17.63 286 TYR C N 1
ATOM 12774 C CA . TYR C 2 285 ? 12.043 35.650 78.590 1.00 17.31 286 TYR C CA 1
ATOM 12775 C C . TYR C 2 285 ? 13.470 35.983 79.019 1.00 15.97 286 TYR C C 1
ATOM 12776 O O . TYR C 2 285 ? 14.322 36.258 78.184 1.00 14.49 286 TYR C O 1
ATOM 12785 N N . GLY C 2 286 ? 13.723 35.960 80.324 1.00 17.42 287 GLY C N 1
ATOM 12786 C CA . GLY C 2 286 ? 15.049 36.277 80.846 1.00 16.30 287 GLY C CA 1
ATOM 12787 C C . GLY C 2 286 ? 16.251 35.617 80.186 1.00 16.58 287 GLY C C 1
ATOM 12788 O O . GLY C 2 286 ? 17.293 36.258 80.024 1.00 17.14 287 GLY C O 1
ATOM 12789 N N . PRO C 2 287 ? 16.147 34.336 79.799 1.00 16.37 288 PRO C N 1
ATOM 12790 C CA . PRO C 2 287 ? 17.244 33.603 79.154 1.00 16.12 288 PRO C CA 1
ATOM 12791 C C . PRO C 2 287 ? 17.853 34.214 77.891 1.00 17.84 288 PRO C C 1
ATOM 12792 O O . PRO C 2 287 ? 19.062 34.098 77.669 1.00 16.31 288 PRO C O 1
ATOM 12796 N N . VAL C 2 288 ? 17.047 34.855 77.046 1.00 18.35 289 VAL C N 1
ATOM 12797 C CA . VAL C 2 288 ? 17.639 35.395 75.825 1.00 19.31 289 VAL C CA 1
ATOM 12798 C C . VAL C 2 288 ? 18.581 36.577 76.074 1.00 18.26 289 VAL C C 1
ATOM 12799 O O . VAL C 2 288 ? 19.679 36.621 75.515 1.00 18.64 289 VAL C O 1
ATOM 12803 N N . PRO C 2 289 ? 18.184 37.545 76.918 1.00 18.51 290 PRO C N 1
ATOM 12804 C CA . PRO C 2 289 ? 19.103 38.675 77.164 1.00 17.35 290 PRO C CA 1
ATOM 12805 C C . PRO C 2 289 ? 20.394 38.173 77.839 1.00 17.66 290 PRO C C 1
ATOM 12806 O O . PRO C 2 289 ? 21.493 38.624 77.516 1.00 19.37 290 PRO C O 1
ATOM 12810 N N . ALA C 2 290 ? 20.246 37.233 78.773 1.00 16.68 291 ALA C N 1
ATOM 12811 C CA . ALA C 2 290 ? 21.386 36.675 79.507 1.00 17.74 291 ALA C CA 1
ATOM 12812 C C . ALA C 2 290 ? 22.300 35.829 78.636 1.00 18.75 291 ALA C C 1
ATOM 12813 O O . ALA C 2 290 ? 23.529 35.927 78.724 1.00 17.85 291 ALA C O 1
ATOM 12815 N N . THR C 2 291 ? 21.694 34.995 77.796 1.00 19.52 292 THR C N 1
ATOM 12816 C CA . THR C 2 291 ? 22.446 34.125 76.911 1.00 19.19 292 THR C CA 1
ATOM 12817 C C . THR C 2 291 ? 23.241 34.951 75.903 1.00 20.25 292 THR C C 1
ATOM 12818 O O . THR C 2 291 ? 24.375 34.611 75.563 1.00 20.97 292 THR C O 1
ATOM 12822 N N . GLN C 2 292 ? 22.656 36.043 75.432 1.00 20.57 293 GLN C N 1
ATOM 12823 C CA . GLN C 2 292 ? 23.356 36.902 74.485 1.00 23.73 293 GLN C CA 1
ATOM 12824 C C . GLN C 2 292 ? 24.593 37.528 75.121 1.00 22.61 293 GLN C C 1
ATOM 12825 O O . GLN C 2 292 ? 25.669 37.563 74.517 1.00 22.79 293 GLN C O 1
ATOM 12831 N N . LYS C 2 293 ? 24.440 38.022 76.344 1.00 22.63 294 LYS C N 1
ATOM 12832 C CA . LYS C 2 293 ? 25.561 38.646 77.044 1.00 21.70 294 LYS C CA 1
ATOM 12833 C C . LYS C 2 293 ? 26.655 37.625 77.329 1.00 20.81 294 LYS C C 1
ATOM 12834 O O . LYS C 2 293 ? 27.844 37.939 77.224 1.00 21.76 294 LYS C O 1
ATOM 12840 N N . ALA C 2 294 ? 26.258 36.400 77.673 1.00 19.10 295 ALA C N 1
ATOM 12841 C CA . ALA C 2 294 ? 27.227 35.357 77.990 1.00 17.08 295 ALA C CA 1
ATOM 12842 C C . ALA C 2 294 ? 27.961 34.866 76.758 1.00 18.98 295 ALA C C 1
ATOM 12843 O O . ALA C 2 294 ? 29.158 34.578 76.812 1.00 18.84 295 ALA C O 1
ATOM 12845 N N . LEU C 2 295 ? 27.243 34.760 75.646 1.00 19.27 296 LEU C N 1
ATOM 12846 C CA . LEU C 2 295 ? 27.854 34.308 74.411 1.00 19.51 296 LEU C CA 1
ATOM 12847 C C . LEU C 2 295 ? 28.870 35.341 73.943 1.00 21.38 296 LEU C C 1
ATOM 12848 O O . LEU C 2 295 ? 29.943 34.991 73.447 1.00 23.11 296 LEU C O 1
ATOM 12853 N N . LYS C 2 296 ? 28.544 36.618 74.100 1.00 22.87 297 LYS C N 1
ATOM 12854 C CA . LYS C 2 296 ? 29.479 37.655 73.692 1.00 24.58 297 LYS C CA 1
ATOM 12855 C C . LYS C 2 296 ? 30.746 37.582 74.549 1.00 24.22 297 LYS C C 1
ATOM 12856 O O . LYS C 2 296 ? 31.858 37.668 74.040 1.00 24.45 297 LYS C O 1
ATOM 12862 N N . ARG C 2 297 ? 30.578 37.416 75.854 1.00 23.70 298 ARG C N 1
ATOM 12863 C CA . ARG C 2 297 ? 31.723 37.319 76.751 1.00 23.13 298 ARG C CA 1
ATOM 12864 C C . ARG C 2 297 ? 32.572 36.079 76.474 1.00 22.22 298 ARG C C 1
ATOM 12865 O O . ARG C 2 297 ? 33.770 36.069 76.752 1.00 20.72 298 ARG C O 1
ATOM 12873 N N . ALA C 2 298 ? 31.947 35.037 75.931 1.00 21.66 299 ALA C N 1
ATOM 12874 C CA . ALA C 2 298 ? 32.649 33.792 75.636 1.00 21.09 299 ALA C CA 1
ATOM 12875 C C . ALA C 2 298 ? 33.267 33.852 74.255 1.00 21.96 299 ALA C C 1
ATOM 12876 O O . ALA C 2 298 ? 34.014 32.956 73.861 1.00 20.53 299 ALA C O 1
ATOM 12878 N N . GLY C 2 299 ? 32.947 34.915 73.524 1.00 22.94 300 GLY C N 1
ATOM 12879 C CA . GLY C 2 299 ? 33.468 35.072 72.180 1.00 24.68 300 GLY C CA 1
ATOM 12880 C C . GLY C 2 299 ? 32.926 34.012 71.235 1.00 25.85 300 GLY C C 1
ATOM 12881 O O . GLY C 2 299 ? 33.587 33.651 70.262 1.00 26.55 300 GLY C O 1
ATOM 12882 N N . LEU C 2 300 ? 31.723 33.514 71.514 1.00 25.51 301 LEU C N 1
ATOM 12883 C CA . LEU C 2 300 ? 31.107 32.488 70.675 1.00 24.87 301 LEU C CA 1
ATOM 12884 C C . LEU C 2 300 ? 29.776 32.948 70.107 1.00 25.46 301 LEU C C 1
ATOM 12885 O O . LEU C 2 300 ? 29.266 34.012 70.464 1.00 26.03 301 LEU C O 1
ATOM 12890 N N . ASN C 2 301 ? 29.221 32.124 69.221 1.00 25.72 302 ASN C N 1
ATOM 12891 C CA . ASN C 2 301 ? 27.926 32.379 68.600 1.00 26.92 302 ASN C CA 1
ATOM 12892 C C . ASN C 2 301 ? 27.032 31.220 69.036 1.00 28.00 302 ASN C C 1
ATOM 12893 O O . ASN C 2 301 ? 27.526 30.140 69.353 1.00 27.36 302 ASN C O 1
ATOM 12898 N N . MET C 2 302 ? 25.724 31.443 69.055 1.00 29.16 303 MET C N 1
ATOM 12899 C CA . MET C 2 302 ? 24.781 30.410 69.454 1.00 28.79 303 MET C CA 1
ATOM 12900 C C . MET C 2 302 ? 25.046 29.115 68.692 1.00 28.16 303 MET C C 1
ATOM 12901 O O . MET C 2 302 ? 24.807 28.029 69.202 1.00 32.66 303 MET C O 1
ATOM 12906 N N . ALA C 2 303 ? 25.556 29.224 67.473 1.00 27.18 304 ALA C N 1
ATOM 12907 C CA . ALA C 2 303 ? 25.827 28.038 66.657 1.00 26.72 304 ALA C CA 1
ATOM 12908 C C . ALA C 2 303 ? 26.980 27.186 67.175 1.00 25.87 304 ALA C C 1
ATOM 12909 O O . ALA C 2 303 ? 26.992 25.974 66.977 1.00 25.90 304 ALA C O 1
ATOM 12911 N N . ASP C 2 304 ? 27.948 27.825 67.824 1.00 26.10 305 ASP C N 1
ATOM 12912 C CA . ASP C 2 304 ? 29.114 27.134 68.362 1.00 25.73 305 ASP C CA 1
ATOM 12913 C C . ASP C 2 304 ? 28.756 26.237 69.547 1.00 25.89 305 ASP C C 1
ATOM 12914 O O . ASP C 2 304 ? 29.534 25.367 69.940 1.00 25.50 305 ASP C O 1
ATOM 12919 N N . ILE C 2 305 ? 27.572 26.449 70.107 1.00 24.68 306 ILE C N 1
ATOM 12920 C CA . ILE C 2 305 ? 27.132 25.665 71.240 1.00 24.07 306 ILE C CA 1
ATOM 12921 C C . ILE C 2 305 ? 26.523 24.333 70.835 1.00 22.92 306 ILE C C 1
ATOM 12922 O O . ILE C 2 305 ? 25.543 24.271 70.093 1.00 22.38 306 ILE C O 1
ATOM 12927 N N . ASP C 2 306 ? 27.121 23.264 71.347 1.00 23.09 307 ASP C N 1
ATOM 12928 C CA . ASP C 2 306 ? 26.699 21.906 71.036 1.00 22.46 307 ASP C CA 1
ATOM 12929 C C . ASP C 2 306 ? 25.486 21.421 71.822 1.00 22.68 307 ASP C C 1
ATOM 12930 O O . ASP C 2 306 ? 24.625 20.734 71.267 1.00 21.51 307 ASP C O 1
ATOM 12935 N N . PHE C 2 307 ? 25.418 21.763 73.109 1.00 21.39 308 PHE C N 1
ATOM 12936 C CA . PHE C 2 307 ? 24.280 21.356 73.928 1.00 20.87 308 PHE C CA 1
ATOM 12937 C C . PHE C 2 307 ? 23.729 22.471 74.802 1.00 20.45 308 PHE C C 1
ATOM 12938 O O . PHE C 2 307 ? 24.461 23.347 75.263 1.00 20.99 308 PHE C O 1
ATOM 12946 N N . ILE C 2 308 ? 22.421 22.438 75.007 1.00 18.71 309 ILE C N 1
ATOM 12947 C CA . ILE C 2 308 ? 21.749 23.452 75.792 1.00 19.73 309 ILE C CA 1
ATOM 12948 C C . ILE C 2 308 ? 20.851 22.901 76.888 1.00 21.25 309 ILE C C 1
ATOM 12949 O O . ILE C 2 308 ? 20.158 21.900 76.703 1.00 23.77 309 ILE C O 1
ATOM 12954 N N . GLU C 2 309 ? 20.881 23.574 78.032 1.00 21.38 310 GLU C N 1
ATOM 12955 C CA . GLU C 2 309 ? 20.033 23.238 79.164 1.00 20.80 310 GLU C CA 1
ATOM 12956 C C . GLU C 2 309 ? 19.269 24.524 79.479 1.00 20.85 310 GLU C C 1
ATOM 12957 O O . GLU C 2 309 ? 19.851 25.525 79.908 1.00 18.28 310 GLU C O 1
ATOM 12963 N N . LEU C 2 310 ? 17.969 24.496 79.208 1.00 19.71 311 LEU C N 1
ATOM 12964 C CA . LEU C 2 310 ? 17.092 25.628 79.461 1.00 18.92 311 LEU C CA 1
ATOM 12965 C C . LEU C 2 310 ? 16.114 25.147 80.526 1.00 17.49 311 LEU C C 1
ATOM 12966 O O . LEU C 2 310 ? 15.428 24.156 80.326 1.00 18.21 311 LEU C O 1
ATOM 12971 N N . ASN C 2 311 ? 16.050 25.826 81.662 1.00 16.79 312 ASN C N 1
ATOM 12972 C CA . ASN C 2 311 ? 15.145 25.358 82.693 1.00 16.99 312 ASN C CA 1
ATOM 12973 C C . ASN C 2 311 ? 13.712 25.434 82.190 1.00 18.15 312 ASN C C 1
ATOM 12974 O O . ASN C 2 311 ? 13.291 26.442 81.615 1.00 18.25 312 ASN C O 1
ATOM 12979 N N . GLU C 2 312 ? 12.967 24.354 82.403 1.00 17.60 313 GLU C N 1
ATOM 12980 C CA . GLU C 2 312 ? 11.584 24.289 81.952 1.00 18.39 313 GLU C CA 1
ATOM 12981 C C . GLU C 2 312 ? 10.600 24.769 83.020 1.00 18.52 313 GLU C C 1
ATOM 12982 O O . GLU C 2 312 ? 9.951 23.968 83.687 1.00 17.11 313 GLU C O 1
ATOM 12988 N N . ALA C 2 313 ? 10.497 26.087 83.169 1.00 19.28 314 ALA C N 1
ATOM 12989 C CA . ALA C 2 313 ? 9.592 26.685 84.144 1.00 18.99 314 ALA C CA 1
ATOM 12990 C C . ALA C 2 313 ? 8.166 26.431 83.684 1.00 18.22 314 ALA C C 1
ATOM 12991 O O . ALA C 2 313 ? 7.306 26.000 84.450 1.00 17.20 314 ALA C O 1
ATOM 12993 N N . PHE C 2 314 ? 7.928 26.724 82.414 1.00 19.41 315 PHE C N 1
ATOM 12994 C CA . PHE C 2 314 ? 6.623 26.536 81.781 1.00 19.34 315 PHE C CA 1
ATOM 12995 C C . PHE C 2 314 ? 6.944 26.287 80.322 1.00 19.69 315 PHE C C 1
ATOM 12996 O O . PHE C 2 314 ? 7.856 26.911 79.779 1.00 20.03 315 PHE C O 1
ATOM 13004 N N . ALA C 2 315 ? 6.217 25.378 79.685 1.00 19.85 316 ALA C N 1
ATOM 13005 C CA . ALA C 2 315 ? 6.454 25.130 78.271 1.00 19.01 316 ALA C CA 1
ATOM 13006 C C . ALA C 2 315 ? 6.237 26.471 77.569 1.00 18.14 316 ALA C C 1
ATOM 13007 O O . ALA C 2 315 ? 6.964 26.826 76.643 1.00 19.43 316 ALA C O 1
ATOM 13009 N N . ALA C 2 316 ? 5.251 27.220 78.053 1.00 17.36 317 ALA C N 1
ATOM 13010 C CA . ALA C 2 316 ? 4.898 28.528 77.506 1.00 18.60 317 ALA C CA 1
ATOM 13011 C C . ALA C 2 316 ? 6.044 29.545 77.489 1.00 20.31 317 ALA C C 1
ATOM 13012 O O . ALA C 2 316 ? 6.025 30.468 76.675 1.00 20.66 317 ALA C O 1
ATOM 13014 N N . GLN C 2 317 ? 7.024 29.409 78.385 1.00 20.25 318 GLN C N 1
ATOM 13015 C CA . GLN C 2 317 ? 8.145 30.349 78.374 1.00 19.50 318 GLN C CA 1
ATOM 13016 C C . GLN C 2 317 ? 9.366 29.724 77.726 1.00 20.80 318 GLN C C 1
ATOM 13017 O O . GLN C 2 317 ? 10.183 30.429 77.144 1.00 23.16 318 GLN C O 1
ATOM 13023 N N . ALA C 2 318 ? 9.485 28.401 77.804 1.00 20.91 319 ALA C N 1
ATOM 13024 C CA . ALA C 2 318 ? 10.628 27.709 77.202 1.00 21.63 319 ALA C CA 1
ATOM 13025 C C . ALA C 2 318 ? 10.604 27.774 75.668 1.00 22.35 319 ALA C C 1
ATOM 13026 O O . ALA C 2 318 ? 11.616 28.076 75.038 1.00 24.38 319 ALA C O 1
ATOM 13028 N N . LEU C 2 319 ? 9.454 27.491 75.066 1.00 21.99 320 LEU C N 1
ATOM 13029 C CA . LEU C 2 319 ? 9.343 27.514 73.606 1.00 21.88 320 LEU C CA 1
ATOM 13030 C C . LEU C 2 319 ? 9.671 28.874 72.974 1.00 21.60 320 LEU C C 1
ATOM 13031 O O . LEU C 2 319 ? 10.428 28.939 72.005 1.00 22.95 320 LEU C O 1
ATOM 13036 N N . PRO C 2 320 ? 9.118 29.976 73.513 1.00 21.69 321 PRO C N 1
ATOM 13037 C CA . PRO C 2 320 ? 9.403 31.304 72.958 1.00 20.68 321 PRO C CA 1
ATOM 13038 C C . PRO C 2 320 ? 10.896 31.629 73.052 1.00 22.84 321 PRO C C 1
ATOM 13039 O O . PRO C 2 320 ? 11.471 32.202 72.127 1.00 22.97 321 PRO C O 1
ATOM 13043 N N . VAL C 2 321 ? 11.513 31.276 74.183 1.00 22.74 322 VAL C N 1
ATOM 13044 C CA . VAL C 2 321 ? 12.942 31.507 74.386 1.00 23.29 322 VAL C CA 1
ATOM 13045 C C . VAL C 2 321 ? 13.757 30.752 73.335 1.00 22.85 322 VAL C C 1
ATOM 13046 O O . VAL C 2 321 ? 14.690 31.308 72.744 1.00 20.02 322 VAL C O 1
ATOM 13050 N N . LEU C 2 322 ? 13.410 29.486 73.108 1.00 23.93 323 LEU C N 1
ATOM 13051 C CA . LEU C 2 322 ? 14.131 28.680 72.116 1.00 25.25 323 LEU C CA 1
ATOM 13052 C C . LEU C 2 322 ? 13.995 29.294 70.733 1.00 24.97 323 LEU C C 1
ATOM 13053 O O . LEU C 2 322 ? 14.963 29.358 69.984 1.00 24.65 323 LEU C O 1
ATOM 13058 N N . LYS C 2 323 ? 12.803 29.768 70.396 1.00 26.20 324 LYS C N 1
ATOM 13059 C CA . LYS C 2 323 ? 12.617 30.371 69.087 1.00 28.34 324 LYS C CA 1
ATOM 13060 C C . LYS C 2 323 ? 13.489 31.618 68.958 1.00 27.74 324 LYS C C 1
ATOM 13061 O O . LYS C 2 323 ? 14.274 31.738 68.021 1.00 26.95 324 LYS C O 1
ATOM 13067 N N . ASP C 2 324 ? 13.360 32.544 69.902 1.00 27.96 325 ASP C N 1
ATOM 13068 C CA . ASP C 2 324 ? 14.154 33.767 69.852 1.00 28.29 325 ASP C CA 1
ATOM 13069 C C . ASP C 2 324 ? 15.659 33.536 70.043 1.00 28.67 325 ASP C C 1
ATOM 13070 O O . ASP C 2 324 ? 16.469 34.392 69.689 1.00 28.95 325 ASP C O 1
ATOM 13075 N N . LEU C 2 325 ? 16.040 32.385 70.590 1.00 28.02 326 LEU C N 1
ATOM 13076 C CA . LEU C 2 325 ? 17.459 32.070 70.733 1.00 27.83 326 LEU C CA 1
ATOM 13077 C C . LEU C 2 325 ? 17.904 31.462 69.398 1.00 27.53 326 LEU C C 1
ATOM 13078 O O . LEU C 2 325 ? 19.094 31.235 69.163 1.00 26.21 326 LEU C O 1
ATOM 13083 N N . LYS C 2 326 ? 16.920 31.197 68.537 1.00 27.73 327 LYS C N 1
ATOM 13084 C CA . LYS C 2 326 ? 17.144 30.633 67.209 1.00 28.68 327 LYS C CA 1
ATOM 13085 C C . LYS C 2 326 ? 17.694 29.205 67.220 1.00 28.82 327 LYS C C 1
ATOM 13086 O O . LYS C 2 326 ? 18.629 28.883 66.485 1.00 28.80 327 LYS C O 1
ATOM 13092 N N . VAL C 2 327 ? 17.110 28.349 68.049 1.00 27.13 328 VAL C N 1
ATOM 13093 C CA . VAL C 2 327 ? 17.551 26.961 68.133 1.00 26.85 328 VAL C CA 1
ATOM 13094 C C . VAL C 2 327 ? 16.368 26.005 68.297 1.00 27.68 328 VAL C C 1
ATOM 13095 O O . VAL C 2 327 ? 16.560 24.843 68.643 1.00 26.57 328 VAL C O 1
ATOM 13099 N N . LEU C 2 328 ? 15.153 26.493 68.046 1.00 28.95 329 LEU C N 1
ATOM 13100 C CA . LEU C 2 328 ? 13.954 25.664 68.182 1.00 30.67 329 LEU C CA 1
ATOM 13101 C C . LEU C 2 328 ? 14.027 24.447 67.260 1.00 31.58 329 LEU C C 1
ATOM 13102 O O . LEU C 2 328 ? 13.669 23.339 67.644 1.00 32.47 329 LEU C O 1
ATOM 13107 N N . ASP C 2 329 ? 14.498 24.661 66.039 1.00 33.39 330 ASP C N 1
ATOM 13108 C CA . ASP C 2 329 ? 14.626 23.582 65.070 1.00 35.71 330 ASP C CA 1
ATOM 13109 C C . ASP C 2 329 ? 15.774 22.640 65.445 1.00 35.87 330 ASP C C 1
ATOM 13110 O O . ASP C 2 329 ? 15.934 21.577 64.848 1.00 37.37 330 ASP C O 1
ATOM 13115 N N . LYS C 2 330 ? 16.573 23.035 66.432 1.00 34.60 331 LYS C N 1
ATOM 13116 C CA . LYS C 2 330 ? 17.705 22.226 66.869 1.00 35.21 331 LYS C CA 1
ATOM 13117 C C . LYS C 2 330 ? 17.372 21.536 68.187 1.00 34.38 331 LYS C C 1
ATOM 13118 O O . LYS C 2 330 ? 18.181 20.780 68.720 1.00 33.04 331 LYS C O 1
ATOM 13124 N N . MET C 2 331 ? 16.170 21.792 68.695 1.00 33.87 332 MET C N 1
ATOM 13125 C CA . MET C 2 331 ? 15.722 21.236 69.965 1.00 33.51 332 MET C CA 1
ATOM 13126 C C . MET C 2 331 ? 16.059 19.783 70.274 1.00 33.51 332 MET C C 1
ATOM 13127 O O . MET C 2 331 ? 16.752 19.498 71.247 1.00 33.20 332 MET C O 1
ATOM 13132 N N . ASN C 2 332 ? 15.551 18.860 69.468 1.00 33.78 333 ASN C N 1
ATOM 13133 C CA . ASN C 2 332 ? 15.792 17.444 69.713 1.00 33.53 333 ASN C CA 1
ATOM 13134 C C . ASN C 2 332 ? 17.231 17.011 69.504 1.00 32.89 333 ASN C C 1
ATOM 13135 O O . ASN C 2 332 ? 17.597 15.876 69.814 1.00 32.63 333 ASN C O 1
ATOM 13140 N N . GLU C 2 333 ? 18.051 17.922 68.998 1.00 32.38 334 GLU C N 1
ATOM 13141 C CA . GLU C 2 333 ? 19.451 17.623 68.755 1.00 31.55 334 GLU C CA 1
ATOM 13142 C C . GLU C 2 333 ? 20.343 18.113 69.891 1.00 30.46 334 GLU C C 1
ATOM 13143 O O . GLU C 2 333 ? 21.414 17.552 70.131 1.00 29.92 334 GLU C O 1
ATOM 13149 N N . LYS C 2 334 ? 19.916 19.153 70.599 1.00 28.49 335 LYS C N 1
ATOM 13150 C CA . LYS C 2 334 ? 20.766 19.669 71.657 1.00 28.13 335 LYS C CA 1
ATOM 13151 C C . LYS C 2 334 ? 20.124 20.336 72.875 1.00 25.37 335 LYS C C 1
ATOM 13152 O O . LYS C 2 334 ? 20.836 20.825 73.739 1.00 25.51 335 LYS C O 1
ATOM 13158 N N . VAL C 2 335 ? 18.802 20.337 72.972 1.00 24.01 336 VAL C N 1
ATOM 13159 C CA . VAL C 2 335 ? 18.142 20.979 74.108 1.00 22.51 336 VAL C CA 1
ATOM 13160 C C . VAL C 2 335 ? 17.498 20.017 75.104 1.00 22.88 336 VAL C C 1
ATOM 13161 O O . VAL C 2 335 ? 16.735 19.140 74.718 1.00 24.38 336 VAL C O 1
ATOM 13165 N N . ASN C 2 336 ? 17.807 20.191 76.387 1.00 22.66 337 ASN C N 1
ATOM 13166 C CA . ASN C 2 336 ? 17.245 19.353 77.438 1.00 21.43 337 ASN C CA 1
ATOM 13167 C C . ASN C 2 336 ? 17.105 17.901 76.993 1.00 22.37 337 ASN C C 1
ATOM 13168 O O . ASN C 2 336 ? 16.022 17.323 77.058 1.00 23.35 337 ASN C O 1
ATOM 13173 N N . LEU C 2 337 ? 18.208 17.309 76.554 1.00 22.96 338 LEU C N 1
ATOM 13174 C CA . LEU C 2 337 ? 18.197 15.935 76.072 1.00 24.60 338 LEU C CA 1
ATOM 13175 C C . LEU C 2 337 ? 17.771 14.853 77.070 1.00 25.10 338 LEU C C 1
ATOM 13176 O O . LEU C 2 337 ? 17.288 13.787 76.666 1.00 26.00 338 LEU C O 1
ATOM 13181 N N . HIS C 2 338 ? 17.945 15.113 78.361 1.00 23.71 339 HIS C N 1
ATOM 13182 C CA . HIS C 2 338 ? 17.556 14.138 79.378 1.00 21.99 339 HIS C CA 1
ATOM 13183 C C . HIS C 2 338 ? 16.305 14.562 80.124 1.00 22.69 339 HIS C C 1
ATOM 13184 O O . HIS C 2 338 ? 16.067 14.117 81.245 1.00 24.46 339 HIS C O 1
ATOM 13191 N N . GLY C 2 339 ? 15.503 15.421 79.507 1.00 22.02 340 GLY C N 1
ATOM 13192 C CA . GLY C 2 339 ? 14.297 15.879 80.167 1.00 22.10 340 GLY C CA 1
ATOM 13193 C C . GLY C 2 339 ? 14.534 17.201 80.866 1.00 22.82 340 GLY C C 1
ATOM 13194 O O . GLY C 2 339 ? 15.672 17.662 80.980 1.00 22.21 340 GLY C O 1
ATOM 13195 N N . GLY C 2 340 ? 13.459 17.820 81.339 1.00 22.93 341 GLY C N 1
ATOM 13196 C CA . GLY C 2 340 ? 13.598 19.100 82.010 1.00 23.52 341 GLY C CA 1
ATOM 13197 C C . GLY C 2 340 ? 12.777 19.224 83.275 1.00 23.08 341 GLY C C 1
ATOM 13198 O O . GLY C 2 340 ? 12.265 18.230 83.789 1.00 24.35 341 GLY C O 1
ATOM 13199 N N . ALA C 2 341 ? 12.638 20.456 83.764 1.00 22.33 342 ALA C N 1
ATOM 13200 C CA . ALA C 2 341 ? 11.905 20.729 84.997 1.00 21.60 342 ALA C CA 1
ATOM 13201 C C . ALA C 2 341 ? 10.463 20.249 85.003 1.00 20.41 342 ALA C C 1
ATOM 13202 O O . ALA C 2 341 ? 9.898 19.995 86.066 1.00 21.88 342 ALA C O 1
ATOM 13204 N N . ILE C 2 342 ? 9.856 20.129 83.832 1.00 18.68 343 ILE C N 1
ATOM 13205 C CA . ILE C 2 342 ? 8.474 19.674 83.785 1.00 18.69 343 ILE C CA 1
ATOM 13206 C C . ILE C 2 342 ? 8.376 18.246 84.302 1.00 18.36 343 ILE C C 1
ATOM 13207 O O . ILE C 2 342 ? 7.385 17.864 84.921 1.00 17.69 343 ILE C O 1
ATOM 13212 N N . ALA C 2 343 ? 9.423 17.469 84.057 1.00 19.39 344 ALA C N 1
ATOM 13213 C CA . ALA C 2 343 ? 9.452 16.082 84.489 1.00 21.39 344 ALA C CA 1
ATOM 13214 C C . ALA C 2 343 ? 10.343 15.880 85.711 1.00 22.63 344 ALA C C 1
ATOM 13215 O O . ALA C 2 343 ? 10.067 15.020 86.549 1.00 24.26 344 ALA C O 1
ATOM 13217 N N . LEU C 2 344 ? 11.401 16.681 85.813 1.00 22.15 345 LEU C N 1
ATOM 13218 C CA . LEU C 2 344 ? 12.351 16.568 86.915 1.00 21.14 345 LEU C CA 1
ATOM 13219 C C . LEU C 2 344 ? 12.075 17.488 88.104 1.00 22.09 345 LEU C C 1
ATOM 13220 O O . LEU C 2 344 ? 12.677 17.336 89.163 1.00 24.42 345 LEU C O 1
ATOM 13225 N N . GLY C 2 345 ? 11.159 18.435 87.937 1.00 21.99 346 GLY C N 1
ATOM 13226 C CA . GLY C 2 345 ? 10.843 19.350 89.020 1.00 19.49 346 GLY C CA 1
ATOM 13227 C C . GLY C 2 345 ? 11.739 20.575 89.038 1.00 19.25 346 GLY C C 1
ATOM 13228 O O . GLY C 2 345 ? 12.825 20.565 88.461 1.00 19.49 346 GLY C O 1
ATOM 13229 N N . HIS C 2 346 ? 11.281 21.637 89.698 1.00 20.37 347 HIS C N 1
ATOM 13230 C CA . HIS C 2 346 ? 12.052 22.884 89.799 1.00 19.62 347 HIS C CA 1
ATOM 13231 C C . HIS C 2 346 ? 12.171 23.394 91.242 1.00 17.73 347 HIS C C 1
ATOM 13232 O O . HIS C 2 346 ? 11.437 24.308 91.657 1.00 15.92 347 HIS C O 1
ATOM 13239 N N . PRO C 2 347 ? 13.072 22.781 92.037 1.00 15.43 348 PRO C N 1
ATOM 13240 C CA . PRO C 2 347 ? 13.280 23.194 93.431 1.00 15.27 348 PRO C CA 1
ATOM 13241 C C . PRO C 2 347 ? 14.161 24.418 93.285 1.00 15.13 348 PRO C C 1
ATOM 13242 O O . PRO C 2 347 ? 15.370 24.297 93.067 1.00 15.97 348 PRO C O 1
ATOM 13246 N N . PHE C 2 348 ? 13.533 25.584 93.368 1.00 14.92 349 PHE C N 1
ATOM 13247 C CA . PHE C 2 348 ? 14.199 26.869 93.212 1.00 15.15 349 PHE C CA 1
ATOM 13248 C C . PHE C 2 348 ? 15.691 26.881 93.505 1.00 16.63 349 PHE C C 1
ATOM 13249 O O . PHE C 2 348 ? 16.514 26.887 92.580 1.00 17.90 349 PHE C O 1
ATOM 13257 N N . GLY C 2 349 ? 16.037 26.878 94.788 1.00 13.71 350 GLY C N 1
ATOM 13258 C CA . GLY C 2 349 ? 17.434 26.934 95.165 1.00 15.60 350 GLY C CA 1
ATOM 13259 C C . GLY C 2 349 ? 18.367 25.981 94.452 1.00 16.56 350 GLY C C 1
ATOM 13260 O O . GLY C 2 349 ? 19.493 26.341 94.133 1.00 18.78 350 GLY C O 1
ATOM 13261 N N . CYS C 2 350 ? 17.885 24.777 94.181 1.00 16.50 351 CYS C N 1
ATOM 13262 C CA . CYS C 2 350 ? 18.681 23.727 93.557 1.00 17.73 351 CYS C CA 1
ATOM 13263 C C . CYS C 2 350 ? 18.873 23.758 92.035 1.00 16.67 351 CYS C C 1
ATOM 13264 O O . CYS C 2 350 ? 19.920 23.354 91.536 1.00 14.67 351 CYS C O 1
ATOM 13267 N N . SER C 2 351 ? 17.869 24.255 91.318 1.00 16.34 352 SER C N 1
ATOM 13268 C CA . SER C 2 351 ? 17.868 24.274 89.858 1.00 15.69 352 SER C CA 1
ATOM 13269 C C . SER C 2 351 ? 19.041 24.837 89.091 1.00 15.13 352 SER C C 1
ATOM 13270 O O . SER C 2 351 ? 19.512 24.205 88.155 1.00 15.43 352 SER C O 1
ATOM 13273 N N . GLY C 2 352 ? 19.499 26.024 89.460 1.00 16.45 353 GLY C N 1
ATOM 13274 C CA . GLY C 2 352 ? 20.614 26.627 88.755 1.00 16.21 353 GLY C CA 1
ATOM 13275 C C . GLY C 2 352 ? 21.789 25.695 88.526 1.00 16.87 353 GLY C C 1
ATOM 13276 O O . GLY C 2 352 ? 22.222 25.489 87.393 1.00 17.11 353 GLY C O 1
ATOM 13277 N N . ALA C 2 353 ? 22.318 25.128 89.602 1.00 17.16 354 ALA C N 1
ATOM 13278 C CA . ALA C 2 353 ? 23.454 24.227 89.476 1.00 17.30 354 ALA C CA 1
ATOM 13279 C C . ALA C 2 353 ? 23.006 22.892 88.905 1.00 16.92 354 ALA C C 1
ATOM 13280 O O . ALA C 2 353 ? 23.777 22.218 88.232 1.00 19.10 354 ALA C O 1
ATOM 13282 N N . ARG C 2 354 ? 21.760 22.515 89.171 1.00 13.69 355 ARG C N 1
ATOM 13283 C CA . ARG C 2 354 ? 21.246 21.244 88.683 1.00 15.82 355 ARG C CA 1
ATOM 13284 C C . ARG C 2 354 ? 21.289 21.137 87.153 1.00 15.48 355 ARG C C 1
ATOM 13285 O O . ARG C 2 354 ? 21.978 20.275 86.614 1.00 15.59 355 ARG C O 1
ATOM 13293 N N . ILE C 2 355 ? 20.570 22.007 86.447 1.00 15.54 356 ILE C N 1
ATOM 13294 C CA . ILE C 2 355 ? 20.578 21.943 84.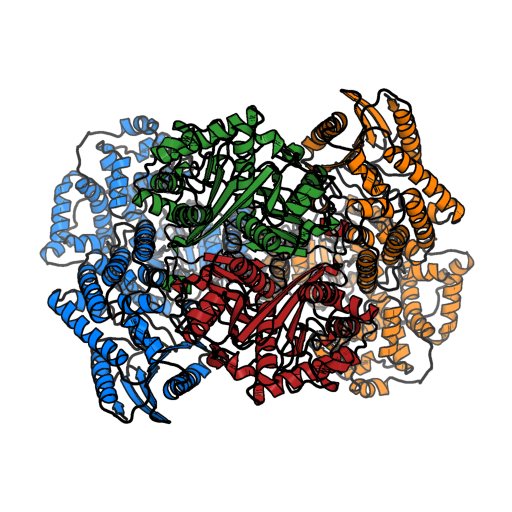990 1.00 17.28 356 ILE C CA 1
ATOM 13295 C C . ILE C 2 355 ? 21.997 22.090 84.441 1.00 18.74 356 ILE C C 1
ATOM 13296 O O . ILE C 2 355 ? 22.306 21.569 83.366 1.00 21.09 356 ILE C O 1
ATOM 13301 N N . SER C 2 356 ? 22.856 22.799 85.173 1.00 17.59 357 SER C N 1
ATOM 13302 C CA . SER C 2 356 ? 24.239 22.974 84.743 1.00 17.83 357 SER C CA 1
ATOM 13303 C C . SER C 2 356 ? 24.964 21.637 84.878 1.00 17.34 357 SER C C 1
ATOM 13304 O O . SER C 2 356 ? 25.793 21.273 84.042 1.00 15.97 357 SER C O 1
ATOM 13307 N N . GLY C 2 357 ? 24.652 20.914 85.947 1.00 17.27 358 GLY C N 1
ATOM 13308 C CA . GLY C 2 357 ? 25.282 19.624 86.162 1.00 18.03 358 GLY C CA 1
ATOM 13309 C C . GLY C 2 357 ? 24.847 18.648 85.087 1.00 17.82 358 GLY C C 1
ATOM 13310 O O . GLY C 2 357 ? 25.670 18.000 84.446 1.00 17.13 358 GLY C O 1
ATOM 13311 N N . THR C 2 358 ? 23.538 18.551 84.887 1.00 18.80 359 THR C N 1
ATOM 13312 C CA . THR C 2 358 ? 22.987 17.669 83.873 1.00 19.02 359 THR C CA 1
ATOM 13313 C C . THR C 2 358 ? 23.560 18.021 82.495 1.00 20.07 359 THR C C 1
ATOM 13314 O O . THR C 2 358 ? 23.755 17.141 81.653 1.00 19.79 359 THR C O 1
ATOM 13318 N N . LEU C 2 359 ? 23.831 19.305 82.269 1.00 18.77 360 LEU C N 1
ATOM 13319 C CA . LEU C 2 359 ? 24.392 19.743 80.998 1.00 18.31 360 LEU C CA 1
ATOM 13320 C C . LEU C 2 359 ? 25.764 19.132 80.787 1.00 18.72 360 LEU C C 1
ATOM 13321 O O . LEU C 2 359 ? 26.054 18.570 79.732 1.00 20.35 360 LEU C O 1
ATOM 13326 N N . LEU C 2 360 ? 26.610 19.247 81.801 1.00 19.72 361 LEU C N 1
ATOM 13327 C CA . LEU C 2 360 ? 27.961 18.721 81.722 1.00 20.15 361 LEU C CA 1
ATOM 13328 C C . LEU C 2 360 ? 27.944 17.232 81.383 1.00 20.74 361 LEU C C 1
ATOM 13329 O O . LEU C 2 360 ? 28.707 16.778 80.531 1.00 20.76 361 LEU C O 1
ATOM 13334 N N . ASN C 2 361 ? 27.077 16.470 82.043 1.00 20.78 362 ASN C N 1
ATOM 13335 C CA . ASN C 2 361 ? 26.993 15.045 81.767 1.00 22.77 362 ASN C CA 1
ATOM 13336 C C . ASN C 2 361 ? 26.442 14.777 80.360 1.00 23.61 362 ASN C C 1
ATOM 13337 O O . ASN C 2 361 ? 26.825 13.792 79.714 1.00 23.47 362 ASN C O 1
ATOM 13342 N N . VAL C 2 362 ? 25.559 15.653 79.879 1.00 22.10 363 VAL C N 1
ATOM 13343 C CA . VAL C 2 362 ? 25.016 15.505 78.531 1.00 22.63 363 VAL C CA 1
ATOM 13344 C C . VAL C 2 362 ? 26.180 15.716 77.554 1.00 22.85 363 VAL C C 1
ATOM 13345 O O . VAL C 2 362 ? 26.339 14.981 76.578 1.00 21.71 363 VAL C O 1
ATOM 13349 N N . MET C 2 363 ? 26.998 16.720 77.837 1.00 22.19 364 MET C N 1
ATOM 13350 C CA . MET C 2 363 ? 28.146 17.021 76.999 1.00 23.85 364 MET C CA 1
ATOM 13351 C C . MET C 2 363 ? 29.174 15.896 76.988 1.00 25.15 364 MET C C 1
ATOM 13352 O O . MET C 2 363 ? 29.735 15.571 75.942 1.00 26.52 364 MET C O 1
ATOM 13357 N N . LYS C 2 364 ? 29.435 15.318 78.154 1.00 25.07 365 LYS C N 1
ATOM 13358 C CA . LYS C 2 364 ? 30.419 14.251 78.258 1.00 25.87 365 LYS C CA 1
ATOM 13359 C C . LYS C 2 364 ? 29.954 13.015 77.498 1.00 25.60 365 LYS C C 1
ATOM 13360 O O . LYS C 2 364 ? 30.721 12.405 76.767 1.00 27.01 365 LYS C O 1
ATOM 13366 N N . GLN C 2 365 ? 28.684 12.672 77.661 1.00 25.73 366 GLN C N 1
ATOM 13367 C CA . GLN C 2 365 ? 28.103 11.504 77.014 1.00 25.22 366 GLN C CA 1
ATOM 13368 C C . GLN C 2 365 ? 27.984 11.610 75.495 1.00 26.74 366 GLN C C 1
ATOM 13369 O O . GLN C 2 365 ? 28.074 10.602 74.794 1.00 27.86 366 GLN C O 1
ATOM 13375 N N . ASN C 2 366 ? 27.786 12.823 74.987 1.00 28.05 367 ASN C N 1
ATOM 13376 C CA . ASN C 2 366 ? 27.615 13.021 73.547 1.00 28.71 367 ASN C CA 1
ATOM 13377 C C . ASN C 2 366 ? 28.766 13.736 72.832 1.00 27.90 367 ASN C C 1
ATOM 13378 O O . ASN C 2 366 ? 28.608 14.215 71.709 1.00 27.42 367 ASN C O 1
ATOM 13383 N N . GLY C 2 367 ? 29.918 13.796 73.493 1.00 26.50 368 GLY C N 1
ATOM 13384 C CA . GLY C 2 367 ? 31.087 14.424 72.914 1.00 24.63 368 GLY C CA 1
ATOM 13385 C C . GLY C 2 367 ? 30.974 15.895 72.577 1.00 25.07 368 GLY C C 1
ATOM 13386 O O . GLY C 2 367 ? 31.564 16.344 71.595 1.00 26.08 368 GLY C O 1
ATOM 13387 N N . GLY C 2 368 ? 30.233 16.653 73.383 1.00 25.80 369 GLY C N 1
ATOM 13388 C CA . GLY C 2 368 ? 30.087 18.078 73.121 1.00 23.29 369 GLY C CA 1
ATOM 13389 C C . GLY C 2 368 ? 31.306 18.874 73.553 1.00 21.91 369 GLY C C 1
ATOM 13390 O O . GLY C 2 368 ? 32.041 18.450 74.440 1.00 20.96 369 GLY C O 1
ATOM 13391 N N . THR C 2 369 ? 31.533 20.021 72.917 1.00 22.19 370 THR C N 1
ATOM 13392 C CA . THR C 2 369 ? 32.663 20.881 73.270 1.00 22.51 370 THR C CA 1
ATOM 13393 C C . THR C 2 369 ? 32.196 22.110 74.062 1.00 22.12 370 THR C C 1
ATOM 13394 O O . THR C 2 369 ? 32.808 22.489 75.062 1.00 20.49 370 THR C O 1
ATOM 13398 N N . PHE C 2 370 ? 31.109 22.732 73.610 1.00 22.02 371 PHE C N 1
ATOM 13399 C CA . PHE C 2 370 ? 30.570 23.908 74.288 1.00 21.14 371 PHE C CA 1
ATOM 13400 C C . PHE C 2 370 ? 29.141 23.677 74.740 1.00 20.70 371 PHE C C 1
ATOM 13401 O O . PHE C 2 370 ? 28.329 23.123 74.003 1.00 21.65 371 PHE C O 1
ATOM 13409 N N . GLY C 2 371 ? 28.847 24.100 75.964 1.00 19.21 372 GLY C N 1
ATOM 13410 C CA . GLY C 2 371 ? 27.517 23.926 76.504 1.00 18.43 372 GLY C CA 1
ATOM 13411 C C . GLY C 2 371 ? 26.995 25.208 77.112 1.00 19.06 372 GLY C C 1
ATOM 13412 O O . GLY C 2 371 ? 27.767 26.048 77.581 1.00 19.81 372 GLY C O 1
ATOM 13413 N N . LEU C 2 372 ? 25.675 25.356 77.101 1.00 17.92 373 LEU C N 1
ATOM 13414 C CA . LEU C 2 372 ? 25.018 26.530 77.646 1.00 16.09 373 LEU C CA 1
ATOM 13415 C C . LEU C 2 372 ? 23.881 26.155 78.594 1.00 17.02 373 LEU C C 1
ATOM 13416 O O . LEU C 2 372 ? 22.970 25.418 78.210 1.00 17.46 373 LEU C O 1
ATOM 13421 N N . SER C 2 373 ? 23.942 26.643 79.831 1.00 16.05 374 SER C N 1
ATOM 13422 C CA . SER C 2 373 ? 22.861 26.401 80.786 1.00 15.08 374 SER C CA 1
ATOM 13423 C C . SER C 2 373 ? 22.304 27.793 81.053 1.00 15.36 374 SER C C 1
ATOM 13424 O O . SER C 2 373 ? 23.057 28.750 81.265 1.00 13.56 374 SER C O 1
ATOM 13427 N N . THR C 2 374 ? 20.986 27.919 81.016 1.00 13.92 375 THR C N 1
ATOM 13428 C CA . THR C 2 374 ? 20.380 29.210 81.230 1.00 14.68 375 THR C CA 1
ATOM 13429 C C . THR C 2 374 ? 18.971 29.020 81.733 1.00 15.98 375 THR C C 1
ATOM 13430 O O . THR C 2 374 ? 18.357 27.986 81.488 1.00 17.99 375 THR C O 1
ATOM 13434 N N . MET C 2 375 ? 18.457 30.013 82.445 1.00 16.94 376 MET C N 1
ATOM 13435 C CA . MET C 2 375 ? 17.113 29.910 82.984 1.00 18.51 376 MET C CA 1
ATOM 13436 C C . MET C 2 375 ? 16.485 31.274 83.237 1.00 19.56 376 MET C C 1
ATOM 13437 O O . MET C 2 375 ? 17.174 32.295 83.334 1.00 21.09 376 MET C O 1
ATOM 13442 N N . CYS C 2 376 ? 15.165 31.285 83.347 1.00 19.18 377 CYS C N 1
ATOM 13443 C CA . CYS C 2 376 ? 14.448 32.514 83.605 1.00 18.77 377 CYS C CA 1
ATOM 13444 C C . CYS C 2 376 ? 14.343 32.648 85.108 1.00 18.41 377 CYS C C 1
ATOM 13445 O O . CYS C 2 376 ? 14.355 31.652 85.826 1.00 20.51 377 CYS C O 1
ATOM 13448 N N . ILE C 2 377 ? 14.248 33.880 85.588 1.00 17.59 378 ILE C N 1
ATOM 13449 C CA . ILE C 2 377 ? 14.161 34.116 87.013 1.00 16.33 378 ILE C CA 1
ATOM 13450 C C . ILE C 2 377 ? 12.966 34.986 87.348 1.00 16.34 378 ILE C C 1
ATOM 13451 O O . ILE C 2 377 ? 12.748 36.015 86.722 1.00 17.63 378 ILE C O 1
ATOM 13456 N N . GLY C 2 378 ? 12.195 34.565 88.342 1.00 16.82 379 GLY C N 1
ATOM 13457 C CA . GLY C 2 378 ? 11.033 35.329 88.750 1.00 16.50 379 GLY C CA 1
ATOM 13458 C C . GLY C 2 378 ? 11.339 36.798 88.972 1.00 15.80 379 GLY C C 1
ATOM 13459 O O . GLY C 2 378 ? 12.441 37.166 89.369 1.00 16.87 379 GLY C O 1
ATOM 13460 N N . LEU C 2 379 ? 10.340 37.634 88.721 1.00 16.37 380 LEU C N 1
ATOM 13461 C CA . LEU C 2 379 ? 10.452 39.082 88.857 1.00 16.11 380 LEU C CA 1
ATOM 13462 C C . LEU C 2 379 ? 11.376 39.734 87.835 1.00 16.68 380 LEU C C 1
ATOM 13463 O O . LEU C 2 379 ? 11.992 40.776 88.096 1.00 19.55 380 LEU C O 1
ATOM 13468 N N . GLY C 2 380 ? 11.482 39.092 86.676 1.00 13.99 381 GLY C N 1
ATOM 13469 C CA . GLY C 2 380 ? 12.249 39.636 85.575 1.00 12.88 381 GLY C CA 1
ATOM 13470 C C . GLY C 2 380 ? 13.752 39.553 85.456 1.00 13.74 381 GLY C C 1
ATOM 13471 O O . GLY C 2 380 ? 14.404 40.589 85.325 1.00 16.00 381 GLY C O 1
ATOM 13472 N N . GLN C 2 381 ? 14.313 38.349 85.471 1.00 13.02 382 GLN C N 1
ATOM 13473 C CA . GLN C 2 381 ? 15.754 38.201 85.318 1.00 12.41 382 GLN C CA 1
ATOM 13474 C C . GLN C 2 381 ? 16.074 36.933 84.560 1.00 13.94 382 GLN C C 1
ATOM 13475 O O . GLN C 2 381 ? 15.217 36.066 84.379 1.00 14.68 382 GLN C O 1
ATOM 13481 N N . GLY C 2 382 ? 17.321 36.836 84.126 1.00 13.11 383 GLY C N 1
ATOM 13482 C CA . GLY C 2 382 ? 17.779 35.665 83.415 1.00 13.28 383 GLY C CA 1
ATOM 13483 C C . GLY C 2 382 ? 19.233 35.466 83.789 1.00 14.50 383 GLY C C 1
ATOM 13484 O O . GLY C 2 382 ? 19.923 36.433 84.110 1.00 14.71 383 GLY C O 1
ATOM 13485 N N . ILE C 2 383 ? 19.703 34.224 83.766 1.00 12.55 384 ILE C N 1
ATOM 13486 C CA . ILE C 2 383 ? 21.092 33.943 84.096 1.00 12.62 384 ILE C CA 1
ATOM 13487 C C . ILE C 2 383 ? 21.599 32.875 83.127 1.00 14.99 384 ILE C C 1
ATOM 13488 O O . ILE C 2 383 ? 20.820 32.045 82.647 1.00 12.74 384 ILE C O 1
ATOM 13493 N N . ALA C 2 384 ? 22.897 32.911 82.826 1.00 14.32 385 ALA C N 1
ATOM 13494 C CA . ALA C 2 384 ? 23.468 31.961 81.881 1.00 13.90 385 ALA C CA 1
ATOM 13495 C C . ALA C 2 384 ? 24.935 31.670 82.140 1.00 14.80 385 ALA C C 1
ATOM 13496 O O . ALA C 2 384 ? 25.658 32.500 82.675 1.00 16.15 385 ALA C O 1
ATOM 13498 N N . THR C 2 385 ? 25.365 30.485 81.727 1.00 14.44 386 THR C N 1
ATOM 13499 C CA . THR C 2 385 ? 26.739 30.055 81.888 1.00 15.63 386 THR C CA 1
ATOM 13500 C C . THR C 2 385 ? 27.172 29.282 80.644 1.00 16.86 386 THR C C 1
ATOM 13501 O O . THR C 2 385 ? 26.400 28.503 80.084 1.00 19.38 386 THR C O 1
ATOM 13505 N N . VAL C 2 386 ? 28.401 29.498 80.202 1.00 17.05 387 VAL C N 1
ATOM 13506 C CA . VAL C 2 386 ? 28.897 28.766 79.052 1.00 17.67 387 VAL C CA 1
ATOM 13507 C C . VAL C 2 386 ? 30.027 27.861 79.526 1.00 19.31 387 VAL C C 1
ATOM 13508 O O . VAL C 2 386 ? 30.994 28.318 80.144 1.00 18.92 387 VAL C O 1
ATOM 13512 N N . PHE C 2 387 ? 29.885 26.568 79.255 1.00 20.52 388 PHE C N 1
ATOM 13513 C CA . PHE C 2 387 ? 30.892 25.595 79.650 1.00 21.71 388 PHE C CA 1
ATOM 13514 C C . PHE C 2 387 ? 31.609 25.020 78.450 1.00 23.54 388 PHE C C 1
ATOM 13515 O O . PHE C 2 387 ? 31.052 24.934 77.357 1.00 24.07 388 PHE C O 1
ATOM 13523 N N . GLU C 2 388 ? 32.851 24.614 78.668 1.00 25.61 389 GLU C N 1
ATOM 13524 C CA . GLU C 2 388 ? 33.638 24.008 77.619 1.00 27.09 389 GLU C CA 1
ATOM 13525 C C . GLU C 2 388 ? 34.289 22.742 78.120 1.00 28.96 389 GLU C C 1
ATOM 13526 O O . GLU C 2 388 ? 34.859 22.710 79.212 1.00 29.53 389 GLU C O 1
ATOM 13532 N N . ARG C 2 389 ? 34.182 21.692 77.321 1.00 31.33 390 ARG C N 1
ATOM 13533 C CA . ARG C 2 389 ? 34.799 20.422 77.651 1.00 34.37 390 ARG C CA 1
ATOM 13534 C C . ARG C 2 389 ? 36.099 20.420 76.878 1.00 37.14 390 ARG C C 1
ATOM 13535 O O . ARG C 2 389 ? 36.099 20.374 75.649 1.00 37.47 390 ARG C O 1
ATOM 13543 N N . VAL C 2 390 ? 37.209 20.500 77.593 1.00 41.45 391 VAL C N 1
ATOM 13544 C CA . VAL C 2 390 ? 38.509 20.493 76.948 1.00 45.54 391 VAL C CA 1
ATOM 13545 C C . VAL C 2 390 ? 39.477 19.616 77.743 1.00 48.80 391 VAL C C 1
ATOM 13546 O O . VAL C 2 390 ? 40.268 20.148 78.571 1.00 51.07 391 VAL C O 1
ATOM 13551 N N . SER D 2 1 ? 49.902 52.860 89.787 1.00 52.81 2 SER D N 1
ATOM 13552 C CA . SER D 2 1 ? 48.563 53.495 89.584 1.00 51.89 2 SER D CA 1
ATOM 13553 C C . SER D 2 1 ? 47.444 52.493 89.892 1.00 50.33 2 SER D C 1
ATOM 13554 O O . SER D 2 1 ? 47.657 51.478 90.569 1.00 50.28 2 SER D O 1
ATOM 13557 N N . LEU D 2 2 ? 46.246 52.800 89.409 1.00 48.32 3 LEU D N 1
ATOM 13558 C CA . LEU D 2 2 ? 45.099 51.928 89.596 1.00 44.62 3 LEU D CA 1
ATOM 13559 C C . LEU D 2 2 ? 44.893 51.173 88.295 1.00 42.23 3 LEU D C 1
ATOM 13560 O O . LEU D 2 2 ? 44.820 51.778 87.227 1.00 43.11 3 LEU D O 1
ATOM 13565 N N . ASN D 2 3 ? 44.827 49.852 88.379 1.00 39.38 4 ASN D N 1
ATOM 13566 C CA . ASN D 2 3 ? 44.612 49.041 87.190 1.00 37.81 4 ASN D CA 1
ATOM 13567 C C . ASN D 2 3 ? 43.164 49.241 86.761 1.00 35.04 4 ASN D C 1
ATOM 13568 O O . ASN D 2 3 ? 42.300 49.502 87.598 1.00 33.08 4 ASN D O 1
ATOM 13573 N N . PRO D 2 4 ? 42.881 49.125 85.452 1.00 33.45 5 PRO D N 1
ATOM 13574 C CA . PRO D 2 4 ? 41.521 49.308 84.932 1.00 31.89 5 PRO D CA 1
ATOM 13575 C C . PRO D 2 4 ? 40.450 48.531 85.683 1.00 30.90 5 PRO D C 1
ATOM 13576 O O . PRO D 2 4 ? 39.371 49.053 85.958 1.00 30.76 5 PRO D O 1
ATOM 13580 N N . ARG D 2 5 ? 40.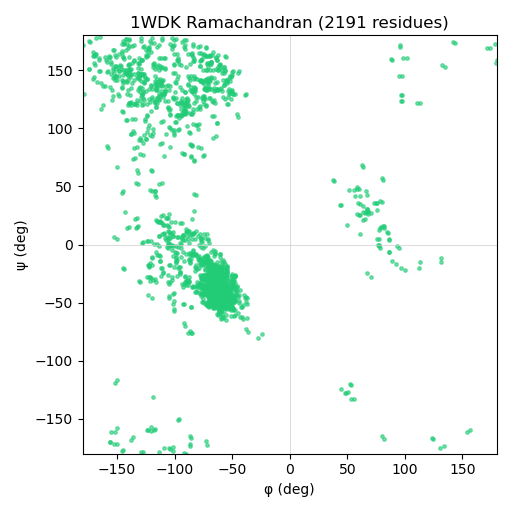755 47.284 86.021 1.00 29.73 6 ARG D N 1
ATOM 13581 C CA . ARG D 2 5 ? 39.798 46.435 86.712 1.00 29.44 6 ARG D CA 1
ATOM 13582 C C . ARG D 2 5 ? 39.807 46.516 88.234 1.00 29.17 6 ARG D C 1
ATOM 13583 O O . ARG D 2 5 ? 39.197 45.667 88.893 1.00 29.03 6 ARG D O 1
ATOM 13591 N N . ASP D 2 6 ? 40.498 47.502 88.804 1.00 27.16 7 ASP D N 1
ATOM 13592 C CA . ASP D 2 6 ? 40.496 47.639 90.257 1.00 25.05 7 ASP D CA 1
ATOM 13593 C C . ASP D 2 6 ? 39.097 48.070 90.679 1.00 23.28 7 ASP D C 1
ATOM 13594 O O . ASP D 2 6 ? 38.367 48.659 89.891 1.00 22.62 7 ASP D O 1
ATOM 13599 N N . VAL D 2 7 ? 38.723 47.771 91.917 1.00 20.91 8 VAL D N 1
ATOM 13600 C CA . VAL D 2 7 ? 37.392 48.104 92.405 1.00 20.36 8 VAL D CA 1
ATOM 13601 C C . VAL D 2 7 ? 37.336 49.397 93.216 1.00 20.27 8 VAL D C 1
ATOM 13602 O O . VAL D 2 7 ? 37.991 49.542 94.247 1.00 20.51 8 VAL D O 1
ATOM 13606 N N . VAL D 2 8 ? 36.518 50.325 92.743 1.00 20.24 9 VAL D N 1
ATOM 13607 C CA . VAL D 2 8 ? 36.375 51.629 93.367 1.00 20.97 9 VAL D CA 1
ATOM 13608 C C . VAL D 2 8 ? 35.011 51.846 94.002 1.00 21.05 9 VAL D C 1
ATOM 13609 O O . VAL D 2 8 ? 33.987 51.466 93.433 1.00 21.47 9 VAL D O 1
ATOM 13613 N N . ILE D 2 9 ? 35.003 52.454 95.187 1.00 20.29 10 ILE D N 1
ATOM 13614 C CA . ILE D 2 9 ? 33.751 52.759 95.865 1.00 19.27 10 ILE D CA 1
ATOM 13615 C C . ILE D 2 9 ? 33.487 54.223 95.548 1.00 18.68 10 ILE D C 1
ATOM 13616 O O . ILE D 2 9 ? 34.197 55.108 96.022 1.00 17.97 10 ILE D O 1
ATOM 13621 N N . VAL D 2 10 ? 32.466 54.462 94.732 1.00 17.45 11 VAL D N 1
ATOM 13622 C CA . VAL D 2 10 ? 32.100 55.802 94.304 1.00 14.97 11 VAL D CA 1
ATOM 13623 C C . VAL D 2 10 ? 31.430 56.628 95.382 1.00 14.61 11 VAL D C 1
ATOM 13624 O O . VAL D 2 10 ? 31.612 57.846 95.439 1.00 14.41 11 VAL D O 1
ATOM 13628 N N . ASP D 2 11 ? 30.652 55.976 96.234 1.00 14.58 12 ASP D N 1
ATOM 13629 C CA . ASP D 2 11 ? 29.948 56.689 97.290 1.00 15.98 12 ASP D CA 1
ATOM 13630 C C . ASP D 2 11 ? 29.319 55.704 98.270 1.00 15.82 12 ASP D C 1
ATOM 13631 O O . ASP D 2 11 ? 29.166 54.520 97.964 1.00 16.03 12 ASP D O 1
ATOM 13636 N N . PHE D 2 12 ? 28.954 56.220 99.441 1.00 13.74 13 PHE D N 1
ATOM 13637 C CA . PHE D 2 12 ? 28.338 55.444 100.499 1.00 13.67 13 PHE D CA 1
ATOM 13638 C C . PHE D 2 12 ? 27.182 56.222 101.111 1.00 15.32 13 PHE D C 1
ATOM 13639 O O . PHE D 2 12 ? 27.284 57.432 101.328 1.00 16.70 13 PHE D O 1
ATOM 13647 N N . GLY D 2 13 ? 26.091 55.523 101.403 1.00 15.74 14 GLY D N 1
ATOM 13648 C CA . GLY D 2 13 ? 24.934 56.165 102.008 1.00 12.92 14 GLY D CA 1
ATOM 13649 C C . GLY D 2 13 ? 24.226 55.178 102.918 1.00 13.06 14 GLY D C 1
ATOM 13650 O O . GLY D 2 13 ? 24.189 53.984 102.625 1.00 11.93 14 GLY D O 1
ATOM 13651 N N . ARG D 2 14 ? 23.674 55.662 104.023 1.00 12.82 15 ARG D N 1
ATOM 13652 C CA . ARG D 2 14 ? 22.971 54.787 104.954 1.00 13.98 15 ARG D CA 1
ATOM 13653 C C . ARG D 2 14 ? 21.783 55.517 105.530 1.00 15.80 15 ARG D C 1
ATOM 13654 O O . ARG D 2 14 ? 21.725 56.751 105.505 1.00 16.83 15 ARG D O 1
ATOM 13662 N N . THR D 2 15 ? 20.828 54.754 106.041 1.00 14.64 16 THR D N 1
ATOM 13663 C CA . THR D 2 15 ? 19.637 55.342 106.623 1.00 16.26 16 THR D CA 1
ATOM 13664 C C . THR D 2 15 ? 19.923 55.707 108.067 1.00 18.00 16 THR D C 1
ATOM 13665 O O . THR D 2 15 ? 20.907 55.251 108.648 1.00 16.05 16 THR D O 1
ATOM 13669 N N . PRO D 2 16 ? 19.081 56.565 108.658 1.00 20.08 17 PRO D N 1
ATOM 13670 C CA . PRO D 2 16 ? 19.300 56.920 110.062 1.00 19.09 17 PRO D CA 1
ATOM 13671 C C . PRO D 2 16 ? 18.923 55.603 110.754 1.00 19.37 17 PRO D C 1
ATOM 13672 O O . PRO D 2 16 ? 17.982 54.942 110.322 1.00 20.52 17 PRO D O 1
ATOM 13676 N N . MET D 2 17 ? 19.633 55.206 111.800 1.00 20.38 18 MET D N 1
ATOM 13677 C CA . MET D 2 17 ? 19.294 53.954 112.468 1.00 20.22 18 MET D CA 1
ATOM 13678 C C . MET D 2 17 ? 18.128 54.150 113.429 1.00 19.30 18 MET D C 1
ATOM 13679 O O . MET D 2 17 ? 18.153 55.034 114.276 1.00 19.34 18 MET D O 1
ATOM 13684 N N . GLY D 2 18 ? 17.099 53.323 113.287 1.00 18.72 19 GLY D N 1
ATOM 13685 C CA . GLY D 2 18 ? 15.938 53.455 114.142 1.00 18.74 19 GLY D CA 1
ATOM 13686 C C . GLY D 2 18 ? 15.736 52.297 115.095 1.00 20.83 19 GLY D C 1
ATOM 13687 O O . GLY D 2 18 ? 16.164 51.173 114.834 1.00 22.03 19 GLY D O 1
ATOM 13688 N N . ARG D 2 19 ? 15.083 52.579 116.217 1.00 21.17 20 ARG D N 1
ATOM 13689 C CA . ARG D 2 19 ? 14.803 51.562 117.212 1.00 22.24 20 ARG D CA 1
ATOM 13690 C C . ARG D 2 19 ? 13.705 50.670 116.668 1.00 21.22 20 ARG D C 1
ATOM 13691 O O . ARG D 2 19 ? 12.642 51.152 116.290 1.00 21.07 20 ARG D O 1
ATOM 13699 N N . SER D 2 20 ? 13.963 49.369 116.619 1.00 20.09 21 SER D N 1
ATOM 13700 C CA . SER D 2 20 ? 12.968 48.437 116.113 1.00 17.19 21 SER D CA 1
ATOM 13701 C C . SER D 2 20 ? 11.742 48.436 117.010 1.00 17.50 21 SER D C 1
ATOM 13702 O O . SER D 2 20 ? 10.621 48.253 116.550 1.00 16.60 21 SER D O 1
ATOM 13705 N N . LYS D 2 21 ? 11.955 48.655 118.297 1.00 19.77 22 LYS D N 1
ATOM 13706 C CA . LYS D 2 21 ? 10.843 48.664 119.232 1.00 22.52 22 LYS D CA 1
ATOM 13707 C C . LYS D 2 21 ? 10.161 50.035 119.286 1.00 22.83 22 LYS D C 1
ATOM 13708 O O . LYS D 2 21 ? 10.486 50.867 120.138 1.00 23.14 22 LYS D O 1
ATOM 13714 N N . GLY D 2 22 ? 9.234 50.266 118.354 1.00 20.59 23 GLY D N 1
ATOM 13715 C CA . GLY D 2 22 ? 8.501 51.521 118.309 1.00 18.41 23 GLY D CA 1
ATOM 13716 C C . GLY D 2 22 ? 9.235 52.707 117.714 1.00 17.42 23 GLY D C 1
ATOM 13717 O O . GLY D 2 22 ? 8.804 53.849 117.856 1.00 18.17 23 GLY D O 1
ATOM 13718 N N . GLY D 2 23 ? 10.337 52.440 117.029 1.00 17.08 24 GLY D N 1
ATOM 13719 C CA . GLY D 2 23 ? 11.122 53.512 116.443 1.00 15.91 24 GLY D CA 1
ATOM 13720 C C . GLY D 2 23 ? 10.583 54.237 115.219 1.00 16.59 24 GLY D C 1
ATOM 13721 O O . GLY D 2 23 ? 9.422 54.090 114.803 1.00 15.36 24 GLY D O 1
ATOM 13722 N N . MET D 2 24 ? 11.470 55.034 114.638 1.00 15.77 25 MET D N 1
ATOM 13723 C CA . MET D 2 24 ? 11.169 55.844 113.470 1.00 17.51 25 MET D CA 1
ATOM 13724 C C . MET D 2 24 ? 10.750 55.061 112.220 1.00 18.04 25 MET D C 1
ATOM 13725 O O . MET D 2 24 ? 9.911 55.531 111.456 1.00 17.32 25 MET D O 1
ATOM 13730 N N . HIS D 2 25 ? 11.327 53.879 112.010 1.00 18.06 26 HIS D N 1
ATOM 13731 C CA . HIS D 2 25 ? 11.007 53.070 110.835 1.00 17.46 26 HIS D CA 1
ATOM 13732 C C . HIS D 2 25 ? 9.867 52.073 111.032 1.00 18.28 26 HIS D C 1
ATOM 13733 O O . HIS D 2 25 ? 9.560 51.303 110.128 1.00 19.26 26 HIS D O 1
ATOM 13740 N N . ARG D 2 26 ? 9.242 52.100 112.202 1.00 18.33 27 ARG D N 1
ATOM 13741 C CA . ARG D 2 26 ? 8.151 51.186 112.535 1.00 19.16 27 ARG D CA 1
ATOM 13742 C C . ARG D 2 26 ? 7.065 51.059 111.451 1.00 20.45 27 ARG D C 1
ATOM 13743 O O . ARG D 2 26 ? 6.402 50.021 111.342 1.00 20.16 27 ARG D O 1
ATOM 13751 N N . ASN D 2 27 ? 6.884 52.098 110.642 1.00 20.09 28 ASN D N 1
ATOM 13752 C CA . ASN D 2 27 ? 5.868 52.047 109.597 1.00 18.94 28 ASN D CA 1
ATOM 13753 C C . ASN D 2 27 ? 6.451 51.996 108.198 1.00 18.19 28 ASN D C 1
ATOM 13754 O O . ASN D 2 27 ? 5.756 52.294 107.234 1.00 19.90 28 ASN D O 1
ATOM 13759 N N . THR D 2 28 ? 7.721 51.621 108.087 1.00 16.55 29 THR D N 1
ATOM 13760 C CA . THR D 2 28 ? 8.389 51.547 106.793 1.00 16.10 29 THR D CA 1
ATOM 13761 C C . THR D 2 28 ? 8.877 50.132 106.492 1.00 16.39 29 THR D C 1
ATOM 13762 O O . THR D 2 28 ? 9.594 49.530 107.293 1.00 17.01 29 THR D O 1
ATOM 13766 N N . ARG D 2 29 ? 8.490 49.612 105.333 1.00 15.63 30 ARG D N 1
ATOM 13767 C CA . ARG D 2 29 ? 8.894 48.273 104.913 1.00 15.07 30 ARG D CA 1
ATOM 13768 C C . ARG D 2 29 ? 10.372 48.183 104.553 1.00 15.35 30 ARG D C 1
ATOM 13769 O O . ARG D 2 29 ? 10.985 49.174 104.180 1.00 15.88 30 ARG D O 1
ATOM 13777 N N . ALA D 2 30 ? 10.927 46.979 104.637 1.00 15.36 31 ALA D N 1
ATOM 13778 C CA . ALA D 2 30 ? 12.322 46.739 104.287 1.00 15.01 31 ALA D CA 1
ATOM 13779 C C . ALA D 2 30 ? 12.591 47.039 102.810 1.00 16.25 31 ALA D C 1
ATOM 13780 O O . ALA D 2 30 ? 13.649 47.572 102.464 1.00 17.02 31 ALA D O 1
ATOM 13782 N N . GLU D 2 31 ? 11.644 46.694 101.936 1.00 15.87 32 GLU D N 1
ATOM 13783 C CA . GLU D 2 31 ? 11.829 46.945 100.507 1.00 15.99 32 GLU D CA 1
ATOM 13784 C C . GLU D 2 31 ? 11.850 48.440 100.220 1.00 14.95 32 GLU D C 1
ATOM 13785 O O . GLU D 2 31 ? 12.720 48.928 99.507 1.00 15.87 32 GLU D O 1
ATOM 13791 N N . ASP D 2 32 ? 10.885 49.163 100.775 1.00 15.85 33 ASP D N 1
ATOM 13792 C CA . ASP D 2 32 ? 10.788 50.605 100.555 1.00 17.56 33 ASP D CA 1
ATOM 13793 C C . ASP D 2 32 ? 11.981 51.350 101.140 1.00 18.11 33 ASP D C 1
ATOM 13794 O O . ASP D 2 32 ? 12.496 52.295 100.539 1.00 15.96 33 ASP D O 1
ATOM 13799 N N . MET D 2 33 ? 12.421 50.906 102.313 1.00 18.80 34 MET D N 1
ATOM 13800 C CA . MET D 2 33 ? 13.562 51.506 102.975 1.00 18.93 34 MET D CA 1
ATOM 13801 C C . MET D 2 33 ? 14.775 51.330 102.076 1.00 18.37 34 MET D C 1
ATOM 13802 O O . MET D 2 33 ? 15.579 52.249 101.916 1.00 18.87 34 MET D O 1
ATOM 13807 N N . SER D 2 34 ? 14.891 50.152 101.472 1.00 17.48 35 SER D N 1
ATOM 13808 C CA . SER D 2 34 ? 16.019 49.856 100.592 1.00 17.36 35 SER D CA 1
ATOM 13809 C C . SER D 2 34 ? 15.964 50.649 99.293 1.00 16.93 35 SER D C 1
ATOM 13810 O O . SER D 2 34 ? 16.978 51.177 98.852 1.00 18.05 35 SER D O 1
ATOM 13813 N N . ALA D 2 35 ? 14.783 50.733 98.688 1.00 16.62 36 ALA D N 1
ATOM 13814 C CA . ALA D 2 35 ? 14.606 51.469 97.436 1.00 16.77 36 ALA D CA 1
ATOM 13815 C C . ALA D 2 35 ? 14.898 52.949 97.633 1.00 16.63 36 ALA D C 1
ATOM 13816 O O . ALA D 2 35 ? 15.695 53.537 96.892 1.00 16.67 36 ALA D O 1
ATOM 13818 N N . HIS D 2 36 ? 14.260 53.551 98.632 1.00 16.47 37 HIS D N 1
ATOM 13819 C CA . HIS D 2 36 ? 14.482 54.963 98.911 1.00 19.76 37 HIS D CA 1
ATOM 13820 C C . HIS D 2 36 ? 15.975 55.275 99.037 1.00 20.29 37 HIS D C 1
ATOM 13821 O O . HIS D 2 36 ? 16.474 56.247 98.463 1.00 21.36 37 HIS D O 1
ATOM 13828 N N . LEU D 2 37 ? 16.685 54.450 99.798 1.00 18.64 38 LEU D N 1
ATOM 13829 C CA . LEU D 2 37 ? 18.108 54.655 100.003 1.00 16.66 38 LEU D CA 1
ATOM 13830 C C . LEU D 2 37 ? 18.860 54.568 98.685 1.00 16.46 38 LEU D C 1
ATOM 13831 O O . LEU D 2 37 ? 19.641 55.460 98.346 1.00 16.54 38 LEU D O 1
ATOM 13836 N N . ILE D 2 38 ? 18.618 53.497 97.938 1.00 15.56 39 ILE D N 1
ATOM 13837 C CA . ILE D 2 38 ? 19.273 53.304 96.650 1.00 14.82 39 ILE D CA 1
ATOM 13838 C C . ILE D 2 38 ? 18.997 54.505 95.751 1.00 16.07 39 ILE D C 1
ATOM 13839 O O . ILE D 2 38 ? 19.914 55.053 95.136 1.00 16.38 39 ILE D O 1
ATOM 13844 N N . SER D 2 39 ? 17.732 54.914 95.696 1.00 16.86 40 SER D N 1
ATOM 13845 C CA . SER D 2 39 ? 17.309 56.040 94.874 1.00 19.19 40 SER D CA 1
ATOM 13846 C C . SER D 2 39 ? 18.082 57.320 95.205 1.00 20.32 40 SER D C 1
ATOM 13847 O O . SER D 2 39 ? 18.651 57.960 94.313 1.00 22.02 40 SER D O 1
ATOM 13850 N N . LYS D 2 40 ? 18.126 57.681 96.485 1.00 20.20 41 LYS D N 1
ATOM 13851 C CA . LYS D 2 40 ? 18.836 58.888 96.910 1.00 20.35 41 LYS D CA 1
ATOM 13852 C C . LYS D 2 40 ? 20.340 58.873 96.606 1.00 20.74 41 LYS D C 1
ATOM 13853 O O . LYS D 2 40 ? 20.895 59.870 96.129 1.00 21.82 41 LYS D O 1
ATOM 13859 N N . VAL D 2 41 ? 20.999 57.752 96.884 1.00 18.99 42 VAL D N 1
ATOM 13860 C CA . VAL D 2 41 ? 22.429 57.636 96.633 1.00 18.24 42 VAL D CA 1
ATOM 13861 C C . VAL D 2 41 ? 22.717 57.812 95.152 1.00 19.28 42 VAL D C 1
ATOM 13862 O O . VAL D 2 41 ? 23.686 58.473 94.777 1.00 18.83 42 VAL D O 1
ATOM 13866 N N . LEU D 2 42 ? 21.888 57.205 94.310 1.00 19.01 43 LEU D N 1
ATOM 13867 C CA . LEU D 2 42 ? 22.076 57.340 92.871 1.00 20.82 43 LEU D CA 1
ATOM 13868 C C . LEU D 2 42 ? 21.811 58.785 92.451 1.00 20.62 43 LEU D C 1
ATOM 13869 O O . LEU D 2 42 ? 22.419 59.281 91.514 1.00 22.79 43 LEU D O 1
ATOM 13874 N N . GLU D 2 43 ? 20.909 59.461 93.148 1.00 21.25 44 GLU D N 1
ATOM 13875 C CA . GLU D 2 43 ? 20.621 60.847 92.825 1.00 23.21 44 GLU D CA 1
ATOM 13876 C C . GLU D 2 43 ? 21.791 61.786 93.115 1.00 23.58 44 GLU D C 1
ATOM 13877 O O . GLU D 2 43 ? 21.972 62.761 92.380 1.00 23.91 44 GLU D O 1
ATOM 13883 N N . ARG D 2 44 ? 22.575 61.509 94.167 1.00 22.27 45 ARG D N 1
ATOM 13884 C CA . ARG D 2 44 ? 23.736 62.358 94.501 1.00 22.27 45 ARG D CA 1
ATOM 13885 C C . ARG D 2 44 ? 24.868 62.127 93.518 1.00 21.23 45 ARG D C 1
ATOM 13886 O O . ARG D 2 44 ? 25.807 62.905 93.473 1.00 22.29 45 ARG D O 1
ATOM 13894 N N . ASN D 2 45 ? 24.797 61.042 92.756 1.00 21.97 46 ASN D N 1
ATOM 13895 C CA . ASN D 2 45 ? 25.846 60.728 91.792 1.00 23.70 46 ASN D CA 1
ATOM 13896 C C . ASN D 2 45 ? 25.253 60.684 90.402 1.00 24.78 46 ASN D C 1
ATOM 13897 O O . ASN D 2 45 ? 25.267 59.643 89.744 1.00 24.66 46 ASN D O 1
ATOM 13902 N N . SER D 2 46 ? 24.748 61.837 89.960 1.00 26.69 47 SER D N 1
ATOM 13903 C CA . SER D 2 46 ? 24.102 61.971 88.653 1.00 27.44 47 SER D CA 1
ATOM 13904 C C . SER D 2 46 ? 24.925 61.506 87.459 1.00 25.37 47 SER D C 1
ATOM 13905 O O . SER D 2 46 ? 24.366 61.187 86.420 1.00 25.06 47 SER D O 1
ATOM 13908 N N . LYS D 2 47 ? 26.245 61.461 87.592 1.00 26.23 48 LYS D N 1
ATOM 13909 C CA . LYS D 2 47 ? 27.063 61.021 86.472 1.00 26.65 48 LYS D CA 1
ATOM 13910 C C . LYS D 2 47 ? 27.047 59.514 86.259 1.00 25.66 48 LYS D C 1
ATOM 13911 O O . LYS D 2 47 ? 27.443 59.041 85.200 1.00 26.12 48 LYS D O 1
ATOM 13917 N N . VAL D 2 48 ? 26.593 58.757 87.253 1.00 25.28 49 VAL D N 1
ATOM 13918 C CA . VAL D 2 48 ? 26.515 57.313 87.083 1.00 25.53 49 VAL D CA 1
ATOM 13919 C C . VAL D 2 48 ? 25.106 56.995 86.613 1.00 24.80 49 VAL D C 1
ATOM 13920 O O . VAL D 2 48 ? 24.128 57.254 87.310 1.00 26.10 49 VAL D O 1
ATOM 13924 N N . ASP D 2 49 ? 25.013 56.456 85.405 1.00 24.83 50 ASP D N 1
ATOM 13925 C CA . ASP D 2 49 ? 23.727 56.120 84.809 1.00 23.88 50 ASP D CA 1
ATOM 13926 C C . ASP D 2 49 ? 23.150 54.810 85.352 1.00 22.64 50 ASP D C 1
ATOM 13927 O O . ASP D 2 49 ? 23.759 53.744 85.218 1.00 22.37 50 ASP D O 1
ATOM 13932 N N . PRO D 2 50 ? 21.965 54.881 85.990 1.00 20.72 51 PRO D N 1
ATOM 13933 C CA . PRO D 2 50 ? 21.287 53.713 86.565 1.00 20.47 51 PRO D CA 1
ATOM 13934 C C . PRO D 2 50 ? 21.190 52.535 85.596 1.00 21.06 51 PRO D C 1
ATOM 13935 O O . PRO D 2 50 ? 21.228 51.383 86.009 1.00 19.71 51 PRO D O 1
ATOM 13939 N N . GLY D 2 51 ? 21.068 52.837 84.307 1.00 21.37 52 GLY D N 1
ATOM 13940 C CA . GLY D 2 51 ? 20.970 51.785 83.315 1.00 21.91 52 GLY D CA 1
ATOM 13941 C C . GLY D 2 51 ? 22.236 50.957 83.215 1.00 23.39 52 GLY D C 1
ATOM 13942 O O . GLY D 2 51 ? 22.210 49.839 82.701 1.00 24.05 52 GLY D O 1
ATOM 13943 N N . GLU D 2 52 ? 23.348 51.498 83.707 1.00 23.04 53 GLU D N 1
ATOM 13944 C CA . GLU D 2 52 ? 24.620 50.788 83.658 1.00 21.87 53 GLU D CA 1
ATOM 13945 C C . GLU D 2 52 ? 24.806 49.813 84.804 1.00 19.65 53 GLU D C 1
ATOM 13946 O O . GLU D 2 52 ? 25.764 49.045 84.809 1.00 18.69 53 GLU D O 1
ATOM 13952 N N . VAL D 2 53 ? 23.899 49.847 85.774 1.00 16.92 54 VAL D N 1
ATOM 13953 C CA . VAL D 2 53 ? 23.984 48.957 86.924 1.00 15.95 54 VAL D CA 1
ATOM 13954 C C . VAL D 2 53 ? 23.790 47.515 86.458 1.00 16.39 54 VAL D C 1
ATOM 13955 O O . VAL D 2 53 ? 22.694 47.139 86.052 1.00 15.16 54 VAL D O 1
ATOM 13959 N N . GLU D 2 54 ? 24.851 46.714 86.507 1.00 16.39 55 GLU D N 1
ATOM 13960 C CA . GLU D 2 54 ? 24.760 45.321 86.079 1.00 19.33 55 GLU D CA 1
ATOM 13961 C C . GLU D 2 54 ? 23.985 44.479 87.067 1.00 19.48 55 GLU D C 1
ATOM 13962 O O . GLU D 2 54 ? 23.160 43.652 86.677 1.00 19.12 55 GLU D O 1
ATOM 13968 N N . ASP D 2 55 ? 24.244 44.700 88.351 1.00 19.76 56 ASP D N 1
ATOM 13969 C CA . ASP D 2 55 ? 23.614 43.899 89.388 1.00 18.58 56 ASP D CA 1
ATOM 13970 C C . ASP D 2 55 ? 23.457 44.684 90.691 1.00 18.34 56 ASP D C 1
ATOM 13971 O O . ASP D 2 55 ? 24.285 45.534 91.025 1.00 19.70 56 ASP D O 1
ATOM 13976 N N . VAL D 2 56 ? 22.370 44.413 91.402 1.00 15.94 57 VAL D N 1
ATOM 13977 C CA . VAL D 2 56 ? 22.108 45.039 92.682 1.00 15.29 57 VAL D CA 1
ATOM 13978 C C . VAL D 2 56 ? 22.253 43.881 93.658 1.00 15.65 57 VAL D C 1
ATOM 13979 O O . VAL D 2 56 ? 21.404 43.002 93.710 1.00 19.04 57 VAL D O 1
ATOM 13983 N N . ILE D 2 57 ? 23.351 43.857 94.400 1.00 15.73 58 ILE D N 1
ATOM 13984 C CA . ILE D 2 57 ? 23.587 42.786 95.360 1.00 14.71 58 ILE D CA 1
ATOM 13985 C C . ILE D 2 57 ? 23.307 43.313 96.774 1.00 13.96 58 ILE D C 1
ATOM 13986 O O . ILE D 2 57 ? 24.020 44.177 97.290 1.00 11.94 58 ILE D O 1
ATOM 13991 N N . TRP D 2 58 ? 22.247 42.781 97.378 1.00 12.39 59 TRP D N 1
ATOM 13992 C CA . TRP D 2 58 ? 21.784 43.214 98.690 1.00 10.45 59 TRP D CA 1
ATOM 13993 C C . TRP D 2 58 ? 21.910 42.170 99.782 1.00 10.72 59 TRP D C 1
ATOM 13994 O O . TRP D 2 58 ? 21.553 41.010 99.588 1.00 10.37 59 TRP D O 1
ATOM 14005 N N . GLY D 2 59 ? 22.379 42.598 100.948 1.00 10.96 60 GLY D N 1
ATOM 14006 C CA . GLY D 2 59 ? 22.508 41.684 102.065 1.00 9.98 60 GLY D CA 1
ATOM 14007 C C . GLY D 2 59 ? 21.271 41.715 102.948 1.00 10.86 60 GLY D C 1
ATOM 14008 O O . GLY D 2 59 ? 20.773 42.783 103.292 1.00 11.66 60 GLY D O 1
ATOM 14009 N N . CYS D 2 60 ? 20.756 40.544 103.306 1.00 11.80 61 CYS D N 1
ATOM 14010 C CA . CYS D 2 60 ? 19.583 40.455 104.173 1.00 12.57 61 CYS D CA 1
ATOM 14011 C C . CYS D 2 60 ? 19.569 39.046 104.752 1.00 14.41 61 CYS D C 1
ATOM 14012 O O . CYS D 2 60 ? 19.803 38.075 104.028 1.00 15.88 61 CYS D O 1
ATOM 14015 N N . VAL D 2 61 ? 19.299 38.931 106.050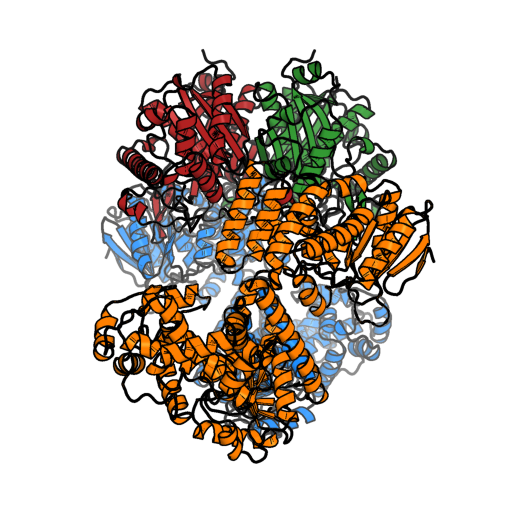 1.00 13.18 62 VAL D N 1
ATOM 14016 C CA . VAL D 2 61 ? 19.315 37.630 106.706 1.00 11.95 62 VAL D CA 1
ATOM 14017 C C . VAL D 2 61 ? 17.984 36.883 106.755 1.00 13.14 62 VAL D C 1
ATOM 14018 O O . VAL D 2 61 ? 17.826 35.832 106.122 1.00 12.58 62 VAL D O 1
ATOM 14022 N N . ASN D 2 62 ? 17.030 37.411 107.508 1.00 11.86 63 ASN D N 1
ATOM 14023 C CA . ASN D 2 62 ? 15.748 36.747 107.634 1.00 13.04 63 ASN D CA 1
ATOM 14024 C C . ASN D 2 62 ? 14.894 37.050 106.407 1.00 12.92 63 ASN D C 1
ATOM 14025 O O . ASN D 2 62 ? 14.058 37.953 106.421 1.00 12.72 63 ASN D O 1
ATOM 14030 N N . GLN D 2 63 ? 15.104 36.270 105.351 1.00 13.46 64 GLN D N 1
ATOM 14031 C CA . GLN D 2 63 ? 14.403 36.464 104.089 1.00 13.89 64 GLN D CA 1
ATOM 14032 C C . GLN D 2 63 ? 13.034 35.792 103.962 1.00 15.16 64 GLN D C 1
ATOM 14033 O O . GLN D 2 63 ? 12.873 34.774 103.279 1.00 15.50 64 GLN D O 1
ATOM 14039 N N . THR D 2 64 ? 12.053 36.398 104.624 1.00 14.69 65 THR D N 1
ATOM 14040 C CA . THR D 2 64 ? 10.672 35.943 104.619 1.00 13.46 65 THR D CA 1
ATOM 14041 C C . THR D 2 64 ? 9.851 37.210 104.825 1.00 13.98 65 THR D C 1
ATOM 14042 O O . THR D 2 64 ? 10.387 38.218 105.275 1.00 13.31 65 THR D O 1
ATOM 14046 N N . LEU D 2 65 ? 8.564 37.162 104.489 1.00 15.09 66 LEU D N 1
ATOM 14047 C CA . LEU D 2 65 ? 7.676 38.324 104.597 1.00 14.68 66 LEU D CA 1
ATOM 14048 C C . LEU D 2 65 ? 8.277 39.483 103.798 1.00 15.17 66 LEU D C 1
ATOM 14049 O O . LEU D 2 65 ? 8.682 39.281 102.658 1.00 16.37 66 LEU D O 1
ATOM 14054 N N . GLU D 2 66 ? 8.328 40.682 104.374 1.00 16.31 67 GLU D N 1
ATOM 14055 C CA . GLU D 2 66 ? 8.889 41.864 103.693 1.00 15.03 67 GLU D CA 1
ATOM 14056 C C . GLU D 2 66 ? 10.252 41.626 103.065 1.00 14.63 67 GLU D C 1
ATOM 14057 O O . GLU D 2 66 ? 10.623 42.265 102.074 1.00 12.56 67 GLU D O 1
ATOM 14063 N N . GLN D 2 67 ? 11.017 40.735 103.681 1.00 13.72 68 GLN D N 1
ATOM 14064 C CA . GLN D 2 67 ? 12.368 40.471 103.226 1.00 14.48 68 GLN D CA 1
ATOM 14065 C C . GLN D 2 67 ? 12.597 39.216 102.397 1.00 14.22 68 GLN D C 1
ATOM 14066 O O . GLN D 2 67 ? 13.746 38.893 102.078 1.00 13.62 68 GLN D O 1
ATOM 14072 N N . GLY D 2 68 ? 11.522 38.527 102.021 1.00 12.61 69 GLY D N 1
ATOM 14073 C CA . GLY D 2 68 ? 11.683 37.317 101.236 1.00 13.92 69 GLY D CA 1
ATOM 14074 C C . GLY D 2 68 ? 11.676 37.493 99.732 1.00 14.23 69 GLY D C 1
ATOM 14075 O O . GLY D 2 68 ? 11.493 38.590 99.221 1.00 14.28 69 GLY D O 1
ATOM 14076 N N . TRP D 2 69 ? 11.902 36.397 99.018 1.00 17.52 70 TRP D N 1
ATOM 14077 C CA . TRP D 2 69 ? 11.889 36.403 97.561 1.00 20.46 70 TRP D CA 1
ATOM 14078 C C . TRP D 2 69 ? 12.824 37.382 96.852 1.00 19.76 70 TRP D C 1
ATOM 14079 O O . TRP D 2 69 ? 12.422 38.072 95.917 1.00 19.19 70 TRP D O 1
ATOM 14090 N N . ASN D 2 70 ? 14.075 37.425 97.287 1.00 18.80 71 ASN D N 1
ATOM 14091 C CA . ASN D 2 70 ? 15.071 38.295 96.670 1.00 18.59 71 ASN D CA 1
ATOM 14092 C C . ASN D 2 70 ? 14.719 39.773 96.815 1.00 18.15 71 ASN D C 1
ATOM 14093 O O . ASN D 2 70 ? 14.451 40.465 95.832 1.00 19.54 71 ASN D O 1
ATOM 14098 N N . ILE D 2 71 ? 14.742 40.261 98.048 1.00 17.09 72 ILE D N 1
ATOM 14099 C CA . ILE D 2 71 ? 14.416 41.648 98.306 1.00 15.71 72 ILE D CA 1
ATOM 14100 C C . ILE D 2 71 ? 15.280 42.594 97.472 1.00 16.09 72 ILE D C 1
ATOM 14101 O O . ILE D 2 71 ? 14.877 43.719 97.201 1.00 17.27 72 ILE D O 1
ATOM 14106 N N . ALA D 2 72 ? 16.462 42.150 97.054 1.00 15.22 73 ALA D N 1
ATOM 14107 C CA . ALA D 2 72 ? 17.322 43.014 96.244 1.00 15.58 73 ALA D CA 1
ATOM 14108 C C . ALA D 2 72 ? 16.643 43.441 94.936 1.00 16.30 73 ALA D C 1
ATOM 14109 O O . ALA D 2 72 ? 16.804 44.575 94.490 1.00 16.00 73 ALA D O 1
ATOM 14111 N N . ARG D 2 73 ? 15.899 42.524 94.321 1.00 16.46 74 ARG D N 1
ATOM 14112 C CA . ARG D 2 73 ? 15.202 42.810 93.0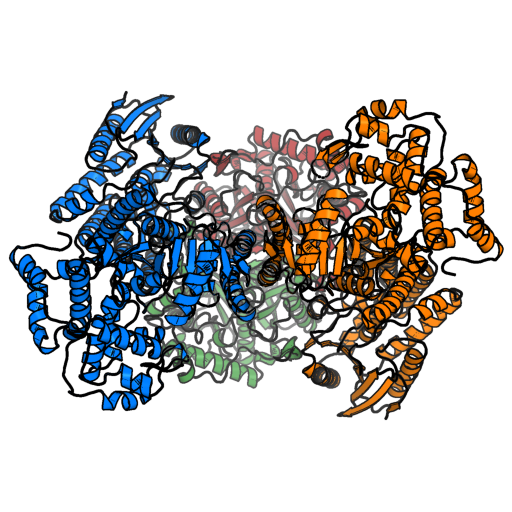65 1.00 15.85 74 ARG D CA 1
ATOM 14113 C C . ARG D 2 73 ? 13.930 43.600 93.345 1.00 14.69 74 ARG D C 1
ATOM 14114 O O . ARG D 2 73 ? 13.558 44.485 92.585 1.00 15.43 74 ARG D O 1
ATOM 14122 N N . MET D 2 74 ? 13.273 43.269 94.451 1.00 15.01 75 MET D N 1
ATOM 14123 C CA . MET D 2 74 ? 12.046 43.936 94.854 1.00 14.99 75 MET D CA 1
ATOM 14124 C C . MET D 2 74 ? 12.299 45.414 95.096 1.00 16.72 75 MET D C 1
ATOM 14125 O O . MET D 2 74 ? 11.459 46.254 94.766 1.00 17.93 75 MET D O 1
ATOM 14130 N N . ALA D 2 75 ? 13.455 45.733 95.673 1.00 16.80 76 ALA D N 1
ATOM 14131 C CA . ALA D 2 75 ? 13.810 47.121 95.948 1.00 15.70 76 ALA D CA 1
ATOM 14132 C C . ALA D 2 75 ? 14.242 47.821 94.671 1.00 15.16 76 ALA D C 1
ATOM 14133 O O . ALA D 2 75 ? 13.896 48.974 94.438 1.00 16.20 76 ALA D O 1
ATOM 14135 N N . SER D 2 76 ? 14.998 47.117 93.840 1.00 14.37 77 SER D N 1
ATOM 14136 C CA . SER D 2 76 ? 15.496 47.686 92.598 1.00 14.50 77 SER D CA 1
ATOM 14137 C C . SER D 2 76 ? 14.348 48.159 91.697 1.00 16.39 77 SER D C 1
ATOM 14138 O O . SER D 2 76 ? 14.393 49.246 91.114 1.00 18.12 77 SER D O 1
ATOM 14141 N N . LEU D 2 77 ? 13.311 47.338 91.603 1.00 16.70 78 LEU D N 1
ATOM 14142 C CA . LEU D 2 77 ? 12.158 47.639 90.775 1.00 16.47 78 LEU D CA 1
ATOM 14143 C C . LEU D 2 77 ? 11.449 48.937 91.139 1.00 17.38 78 LEU D C 1
ATOM 14144 O O . LEU D 2 77 ? 10.693 49.475 90.327 1.00 18.19 78 LEU D O 1
ATOM 14149 N N . MET D 2 78 ? 11.689 49.447 92.344 1.00 15.17 79 MET D N 1
ATOM 14150 C CA . MET D 2 78 ? 11.041 50.685 92.761 1.00 15.43 79 MET D CA 1
ATOM 14151 C C . MET D 2 78 ? 12.031 51.842 92.752 1.00 16.57 79 MET D C 1
ATOM 14152 O O . MET D 2 78 ? 11.825 52.869 93.399 1.00 18.77 79 MET D O 1
ATOM 14157 N N . THR D 2 79 ? 13.084 51.672 91.968 1.00 16.29 80 THR D N 1
ATOM 14158 C CA . THR D 2 79 ? 14.159 52.644 91.857 1.00 18.09 80 THR D CA 1
ATOM 14159 C C . THR D 2 79 ? 14.269 53.128 90.424 1.00 18.46 80 THR D C 1
ATOM 14160 O O . THR D 2 79 ? 13.531 52.665 89.561 1.00 19.35 80 THR D O 1
ATOM 14164 N N . GLN D 2 80 ? 15.178 54.061 90.163 1.00 18.41 81 GLN D N 1
ATOM 14165 C CA . GLN D 2 80 ? 15.370 54.534 88.800 1.00 19.32 81 GLN D CA 1
ATOM 14166 C C . GLN D 2 80 ? 16.204 53.501 88.045 1.00 18.91 81 GLN D C 1
ATOM 14167 O O . GLN D 2 80 ? 16.513 53.687 86.870 1.00 21.64 81 GLN D O 1
ATOM 14173 N N . ILE D 2 81 ? 16.588 52.427 88.736 1.00 18.32 82 ILE D N 1
ATOM 14174 C CA . ILE D 2 81 ? 17.352 51.333 88.123 1.00 17.05 82 ILE D CA 1
ATOM 14175 C C . ILE D 2 81 ? 16.376 50.617 87.173 1.00 15.93 82 ILE D C 1
ATOM 14176 O O . ILE D 2 81 ? 15.299 50.184 87.590 1.00 12.85 82 ILE D O 1
ATOM 14181 N N . PRO D 2 82 ? 16.752 50.469 85.893 1.00 16.95 83 PRO D N 1
ATOM 14182 C CA . PRO D 2 82 ? 15.934 49.814 84.862 1.00 18.09 83 PRO D CA 1
ATOM 14183 C C . PRO D 2 82 ? 15.682 48.333 85.124 1.00 17.97 83 PRO D C 1
ATOM 14184 O O . PRO D 2 82 ? 16.412 47.683 85.875 1.00 17.11 83 PRO D O 1
ATOM 14188 N N . HIS D 2 83 ? 14.650 47.809 84.471 1.00 16.41 84 HIS D N 1
ATOM 14189 C CA . HIS D 2 83 ? 14.292 46.410 84.590 1.00 15.65 84 HIS D CA 1
ATOM 14190 C C . HIS D 2 83 ? 15.367 45.545 83.954 1.00 15.71 84 HIS D C 1
ATOM 14191 O O . HIS D 2 83 ? 15.423 44.340 84.187 1.00 13.42 84 HIS D O 1
ATOM 14198 N N . THR D 2 84 ? 16.214 46.167 83.138 1.00 16.37 85 THR D N 1
ATOM 14199 C CA . THR D 2 84 ? 17.271 45.437 82.450 1.00 16.83 85 THR D CA 1
ATOM 14200 C C . THR D 2 84 ? 18.419 45.031 83.355 1.00 16.67 85 THR D C 1
ATOM 14201 O O . THR D 2 84 ? 19.232 44.187 82.981 1.00 17.02 85 THR D O 1
ATOM 14205 N N . SER D 2 85 ? 18.486 45.632 84.542 1.00 14.96 86 SER D N 1
ATOM 14206 C CA . SER D 2 85 ? 19.527 45.303 85.508 1.00 15.00 86 SER D CA 1
ATOM 14207 C C . SER D 2 85 ? 19.109 44.058 86.302 1.00 15.54 86 SER D C 1
ATOM 14208 O O . SER D 2 85 ? 17.926 43.736 86.397 1.00 15.10 86 SER D O 1
ATOM 14211 N N . ALA D 2 86 ? 20.084 43.362 86.874 1.00 16.57 87 ALA D N 1
ATOM 14212 C CA . ALA D 2 86 ? 19.807 42.165 87.658 1.00 15.50 87 ALA D CA 1
ATOM 14213 C C . ALA D 2 86 ? 19.884 42.479 89.146 1.00 15.38 87 ALA D C 1
ATOM 14214 O O . ALA D 2 86 ? 20.200 43.608 89.542 1.00 16.09 87 ALA D O 1
ATOM 14216 N N . ALA D 2 87 ? 19.603 41.479 89.971 1.00 13.78 88 ALA D N 1
ATOM 14217 C CA . ALA D 2 87 ? 19.656 41.670 91.413 1.00 13.24 88 ALA D CA 1
ATOM 14218 C C . ALA D 2 87 ? 19.602 40.348 92.146 1.00 14.18 88 ALA D C 1
ATOM 14219 O O . ALA D 2 87 ? 18.851 39.448 91.770 1.00 14.43 88 ALA D O 1
ATOM 14221 N N . GLN D 2 88 ? 20.408 40.244 93.199 1.00 15.00 89 GLN D N 1
ATOM 14222 C CA . GLN D 2 88 ? 20.470 39.043 94.028 1.00 13.59 89 GLN D CA 1
ATOM 14223 C C . GLN D 2 88 ? 20.660 39.440 95.487 1.00 14.85 89 GLN D C 1
ATOM 14224 O O . GLN D 2 88 ? 21.254 40.492 95.801 1.00 11.14 89 GLN D O 1
ATOM 14230 N N . THR D 2 89 ? 20.130 38.596 96.370 1.00 13.64 90 THR D N 1
ATOM 14231 C CA . THR D 2 89 ? 20.225 38.807 97.797 1.00 13.61 90 THR D CA 1
ATOM 14232 C C . THR D 2 89 ? 21.202 37.789 98.373 1.00 15.12 90 THR D C 1
ATOM 14233 O O . THR D 2 89 ? 21.127 36.582 98.092 1.00 13.39 90 THR D O 1
ATOM 14237 N N . VAL D 2 90 ? 22.113 38.298 99.194 1.00 14.43 91 VAL D N 1
ATOM 14238 C CA . VAL D 2 90 ? 23.145 37.496 99.804 1.00 14.42 91 VAL D CA 1
ATOM 14239 C C . VAL D 2 90 ? 22.979 37.372 101.303 1.00 15.45 91 VAL D C 1
ATOM 14240 O O . VAL D 2 90 ? 22.566 38.319 101.974 1.00 16.12 91 VAL D O 1
ATOM 14244 N N . SER D 2 91 ? 23.287 36.191 101.826 1.00 15.75 92 SER D N 1
ATOM 14245 C CA . SER D 2 91 ? 23.185 35.968 103.255 1.00 16.61 92 SER D CA 1
ATOM 14246 C C . SER D 2 91 ? 24.382 35.232 103.829 1.00 17.97 92 SER D C 1
ATOM 14247 O O . SER D 2 91 ? 24.715 34.114 103.423 1.00 18.70 92 SER D O 1
ATOM 14250 N N . ARG D 2 92 ? 25.025 35.892 104.778 1.00 18.02 93 ARG D N 1
ATOM 14251 C CA . ARG D 2 92 ? 26.173 35.354 105.485 1.00 19.81 93 ARG D CA 1
ATOM 14252 C C . ARG D 2 92 ? 25.951 35.938 106.867 1.00 19.60 93 ARG D C 1
ATOM 14253 O O . ARG D 2 92 ? 26.854 36.491 107.479 1.00 19.20 93 ARG D O 1
ATOM 14261 N N . LEU D 2 93 ? 24.703 35.817 107.321 1.00 21.05 94 LEU D N 1
ATOM 14262 C CA . LEU D 2 93 ? 24.251 36.355 108.596 1.00 19.59 94 LEU D CA 1
ATOM 14263 C C . LEU D 2 93 ? 24.775 37.787 108.778 1.00 19.73 94 LEU D C 1
ATOM 14264 O O . LEU D 2 93 ? 24.555 38.636 107.920 1.00 20.02 94 LEU D O 1
ATOM 14269 N N . CYS D 2 94 ? 25.477 38.053 109.869 1.00 18.81 95 CYS D N 1
ATOM 14270 C CA . CYS D 2 94 ? 25.996 39.388 110.149 1.00 18.57 95 CYS D CA 1
ATOM 14271 C C . CYS D 2 94 ? 26.802 40.033 109.021 1.00 17.49 95 CYS D C 1
ATOM 14272 O O . CYS D 2 94 ? 26.719 41.240 108.800 1.00 17.08 95 CYS D O 1
ATOM 14275 N N . GLY D 2 95 ? 27.585 39.235 108.310 1.00 16.44 96 GLY D N 1
ATOM 14276 C CA . GLY D 2 95 ? 28.389 39.787 107.239 1.00 14.57 96 GLY D CA 1
ATOM 14277 C C . GLY D 2 95 ? 27.754 39.861 105.858 1.00 13.50 96 GLY D C 1
ATOM 14278 O O . GLY D 2 95 ? 28.436 40.208 104.897 1.00 14.79 96 GLY D O 1
ATOM 14279 N N . SER D 2 96 ? 26.464 39.559 105.745 1.00 11.08 97 SER D N 1
ATOM 14280 C CA . SER D 2 96 ? 25.785 39.593 104.445 1.00 11.10 97 SER D CA 1
ATOM 14281 C C . SER D 2 96 ? 26.173 40.770 103.547 1.00 11.35 97 SER D C 1
ATOM 14282 O O . SER D 2 96 ? 26.550 40.574 102.389 1.00 10.58 97 SER D O 1
ATOM 14285 N N . SER D 2 97 ? 26.091 41.984 104.085 1.00 13.13 98 SER D N 1
ATOM 14286 C CA . SER D 2 97 ? 26.424 43.199 103.335 1.00 15.31 98 SER D CA 1
ATOM 14287 C C . SER D 2 97 ? 27.855 43.260 102.839 1.00 14.51 98 SER D C 1
ATOM 14288 O O . SER D 2 97 ? 28.120 43.755 101.743 1.00 15.70 98 SER D O 1
ATOM 14291 N N . MET D 2 98 ? 28.789 42.788 103.650 1.00 12.40 99 MET D N 1
ATOM 14292 C CA . MET D 2 98 ? 30.172 42.834 103.228 1.00 11.42 99 MET D CA 1
ATOM 14293 C C . MET D 2 98 ? 30.369 41.818 102.122 1.00 11.07 99 MET D C 1
ATOM 14294 O O . MET D 2 98 ? 31.123 42.065 101.181 1.00 10.86 99 MET D O 1
ATOM 14299 N N . SER D 2 99 ? 29.695 40.674 102.229 1.00 11.26 100 SER D N 1
ATOM 14300 C CA . SER D 2 99 ? 29.796 39.663 101.179 1.00 13.85 100 SER D CA 1
ATOM 14301 C C . SER D 2 99 ? 29.234 40.250 99.885 1.00 12.28 100 SER D C 1
ATOM 14302 O O . SER D 2 99 ? 29.779 40.021 98.806 1.00 12.43 100 SER D O 1
ATOM 14305 N N . ALA D 2 100 ? 28.150 41.016 100.006 1.00 11.20 101 ALA D N 1
ATOM 14306 C CA . ALA D 2 100 ? 27.535 41.672 98.847 1.00 13.34 101 ALA D CA 1
ATOM 14307 C C . ALA D 2 100 ? 28.604 42.494 98.096 1.00 13.91 101 ALA D C 1
ATOM 14308 O O . ALA D 2 100 ? 28.759 42.369 96.877 1.00 13.42 101 ALA D O 1
ATOM 14310 N N . LEU D 2 101 ? 29.340 43.321 98.838 1.00 13.98 102 LEU D N 1
ATOM 14311 C CA . LEU D 2 101 ? 30.407 44.146 98.273 1.00 14.63 102 LEU D CA 1
ATOM 14312 C C . LEU D 2 101 ? 31.476 43.277 97.613 1.00 15.40 102 LEU D C 1
ATOM 14313 O O . LEU D 2 101 ? 31.929 43.569 96.507 1.00 16.87 102 LEU D O 1
ATOM 14318 N N . HIS D 2 102 ? 31.878 42.208 98.291 1.00 15.77 103 HIS D N 1
ATOM 14319 C CA . HIS D 2 102 ? 32.899 41.315 97.747 1.00 17.17 103 HIS D CA 1
ATOM 14320 C C . HIS D 2 102 ? 32.477 40.668 96.436 1.00 17.09 103 HIS D C 1
ATOM 14321 O O . HIS D 2 102 ? 33.277 40.535 95.513 1.00 17.80 103 HIS D O 1
ATOM 14328 N N . THR D 2 103 ? 31.220 40.254 96.354 1.00 16.34 104 THR D N 1
ATOM 14329 C CA . THR D 2 103 ? 30.744 39.620 95.144 1.00 16.24 104 THR D CA 1
ATOM 14330 C C . THR D 2 103 ? 30.769 40.603 93.970 1.00 17.65 104 THR D C 1
ATOM 14331 O O . THR D 2 103 ? 31.190 40.254 92.863 1.00 17.79 104 THR D O 1
ATOM 14335 N N . ALA D 2 104 ? 30.330 41.835 94.208 1.00 18.02 105 ALA D N 1
ATOM 14336 C CA . ALA D 2 104 ? 30.333 42.840 93.148 1.00 18.12 105 ALA D CA 1
ATOM 14337 C C . ALA D 2 104 ? 31.781 43.117 92.757 1.00 17.50 105 ALA D C 1
ATOM 14338 O O . ALA D 2 104 ? 32.125 43.153 91.573 1.00 17.33 105 ALA D O 1
ATOM 14340 N N . ALA D 2 105 ? 32.625 43.301 93.767 1.00 17.57 106 ALA D N 1
ATOM 14341 C CA . ALA D 2 105 ? 34.042 43.576 93.554 1.00 18.55 106 ALA D CA 1
ATOM 14342 C C . ALA D 2 105 ? 34.638 42.527 92.629 1.00 18.98 106 ALA D C 1
ATOM 14343 O O . ALA D 2 105 ? 35.234 42.840 91.589 1.00 19.44 106 ALA D O 1
ATOM 14345 N N . GLN D 2 106 ? 34.467 41.273 93.020 1.00 18.83 107 GLN D N 1
ATOM 14346 C CA . GLN D 2 106 ? 34.980 40.162 92.246 1.00 19.89 107 GLN D CA 1
ATOM 14347 C C . GLN D 2 106 ? 34.396 40.123 90.837 1.00 19.64 107 GLN D C 1
ATOM 14348 O O . GLN D 2 106 ? 35.065 39.689 89.897 1.00 21.02 107 GLN D O 1
ATOM 14354 N N . ALA D 2 107 ? 33.161 40.595 90.680 1.00 19.78 108 ALA D N 1
ATOM 14355 C CA . ALA D 2 107 ? 32.522 40.618 89.362 1.00 18.64 108 ALA D CA 1
ATOM 14356 C C . ALA D 2 107 ? 33.218 41.684 88.511 1.00 19.50 108 ALA D C 1
ATOM 14357 O O . ALA D 2 107 ? 33.520 41.462 87.337 1.00 21.21 108 ALA D O 1
ATOM 14359 N N . ILE D 2 108 ? 33.476 42.842 89.109 1.00 18.38 109 ILE D N 1
ATOM 14360 C CA . ILE D 2 108 ? 34.168 43.923 88.416 1.00 18.33 109 ILE D CA 1
ATOM 14361 C C . ILE D 2 108 ? 35.582 43.484 88.004 1.00 20.43 109 ILE D C 1
ATOM 14362 O O . ILE D 2 108 ? 36.023 43.754 86.885 1.00 21.80 109 ILE D O 1
ATOM 14367 N N . MET D 2 109 ? 36.294 42.805 88.901 1.00 19.17 110 MET D N 1
ATOM 14368 C CA . MET D 2 109 ? 37.651 42.367 88.593 1.00 21.46 110 MET D CA 1
ATOM 14369 C C . MET D 2 109 ? 37.740 41.387 87.412 1.00 21.83 110 MET D C 1
ATOM 14370 O O . MET D 2 109 ? 38.726 41.390 86.667 1.00 21.37 110 MET D O 1
ATOM 14375 N N . THR D 2 110 ? 36.715 40.553 87.247 1.00 21.98 111 THR D N 1
ATOM 14376 C CA . THR D 2 110 ? 36.698 39.555 86.181 1.00 20.83 111 THR D CA 1
ATOM 14377 C C . THR D 2 110 ? 35.998 39.990 84.892 1.00 21.21 111 THR D C 1
ATOM 14378 O O . THR D 2 110 ? 35.848 39.194 83.971 1.00 20.79 111 THR D O 1
ATOM 14382 N N . GLY D 2 111 ? 35.571 41.247 84.824 1.00 20.90 112 GLY D N 1
ATOM 14383 C CA . GLY D 2 111 ? 34.933 41.734 83.615 1.00 21.01 112 GLY D CA 1
ATOM 14384 C C . GLY D 2 111 ? 33.503 41.269 83.408 1.00 22.32 112 GLY D C 1
ATOM 14385 O O . GLY D 2 111 ? 33.076 41.021 82.281 1.00 23.48 112 GLY D O 1
ATOM 14386 N N . ASN D 2 112 ? 32.753 41.147 84.493 1.00 21.36 113 ASN D N 1
ATOM 14387 C CA . ASN D 2 112 ? 31.365 40.716 84.401 1.00 20.33 113 ASN D CA 1
ATOM 14388 C C . ASN D 2 112 ? 30.468 41.839 84.908 1.00 19.62 113 ASN D C 1
ATOM 14389 O O . ASN D 2 112 ? 29.544 41.628 85.689 1.00 20.02 113 ASN D O 1
ATOM 14394 N N . GLY D 2 113 ? 30.764 43.043 84.436 1.00 20.63 114 GLY D N 1
ATOM 14395 C CA . GLY D 2 113 ? 30.019 44.220 84.835 1.00 20.37 114 GLY D CA 1
ATOM 14396 C C . GLY D 2 113 ? 30.988 45.321 85.217 1.00 20.86 114 GLY D C 1
ATOM 14397 O O . GLY D 2 113 ? 32.116 45.047 85.620 1.00 23.72 114 GLY D O 1
ATOM 14398 N N . ASP D 2 114 ? 30.547 46.566 85.099 1.00 20.73 115 ASP D N 1
ATOM 14399 C CA . ASP D 2 114 ? 31.378 47.718 85.422 1.00 21.12 115 ASP D CA 1
ATOM 14400 C C . ASP D 2 114 ? 30.844 48.557 86.569 1.00 19.35 115 ASP D C 1
ATOM 14401 O O . ASP D 2 114 ? 31.606 49.196 87.292 1.00 18.00 115 ASP D O 1
ATOM 14406 N N . VAL D 2 115 ? 29.526 48.565 86.711 1.00 17.25 116 VAL D N 1
ATOM 14407 C CA . VAL D 2 115 ? 28.867 49.353 87.733 1.00 16.34 116 VAL D CA 1
ATOM 14408 C C . VAL D 2 115 ? 27.909 48.485 88.534 1.00 15.89 116 VAL D C 1
ATOM 14409 O O . VAL D 2 115 ? 27.083 47.772 87.971 1.00 16.26 116 VAL D O 1
ATOM 14413 N N . PHE D 2 116 ? 28.031 48.542 89.853 1.00 15.27 117 PHE D N 1
ATOM 14414 C CA . PHE D 2 116 ? 27.159 47.772 90.725 1.00 14.42 117 PHE D CA 1
ATOM 14415 C C . PHE D 2 116 ? 26.658 48.612 91.883 1.00 14.98 117 PHE D C 1
ATOM 14416 O O . PHE D 2 116 ? 27.255 49.636 92.231 1.00 16.39 117 PHE D O 1
ATOM 14424 N N . VAL D 2 117 ? 25.548 48.169 92.463 1.00 13.94 118 VAL D N 1
ATOM 14425 C CA . VAL D 2 117 ? 24.968 48.807 93.625 1.00 13.37 118 VAL D CA 1
ATOM 14426 C C . VAL D 2 117 ? 24.884 47.692 94.661 1.00 15.26 118 VAL D C 1
ATOM 14427 O O . VAL D 2 117 ? 24.264 46.652 94.431 1.00 16.72 118 VAL D O 1
ATOM 14431 N N . VAL D 2 118 ? 25.546 47.900 95.789 1.00 14.56 119 VAL D N 1
ATOM 14432 C CA . VAL D 2 118 ? 25.559 46.921 96.845 1.00 12.21 119 VAL D CA 1
ATOM 14433 C C . VAL D 2 118 ? 25.020 47.582 98.101 1.00 14.55 119 VAL D C 1
ATOM 14434 O O . VAL D 2 118 ? 24.832 48.801 98.151 1.00 13.31 119 VAL D O 1
ATOM 14438 N N . GLY D 2 119 ? 24.774 46.766 99.116 1.00 14.84 120 GLY D N 1
ATOM 14439 C CA . GLY D 2 119 ? 24.236 47.274 100.354 1.00 12.73 120 GLY D CA 1
ATOM 14440 C C . GLY D 2 119 ? 23.475 46.154 101.023 1.00 12.75 120 GLY D C 1
ATOM 14441 O O . GLY D 2 119 ? 23.659 44.980 100.692 1.00 13.86 120 GLY D O 1
ATOM 14442 N N . GLY D 2 120 ? 22.611 46.510 101.960 1.00 11.29 121 GLY D N 1
ATOM 14443 C CA . GLY D 2 120 ? 21.854 45.505 102.663 1.00 9.98 121 GLY D CA 1
ATOM 14444 C C . GLY D 2 120 ? 20.838 46.156 103.560 1.00 11.09 121 GLY D C 1
ATOM 14445 O O . GLY D 2 120 ? 20.814 47.379 103.699 1.00 13.90 121 GLY D O 1
ATOM 14446 N N . VAL D 2 121 ? 19.998 45.339 104.177 1.00 10.76 122 VAL D N 1
ATOM 14447 C CA . VAL D 2 121 ? 18.967 45.853 105.049 1.00 11.93 122 VAL D CA 1
ATOM 14448 C C . VAL D 2 121 ? 18.524 44.792 106.042 1.00 12.30 122 VAL D C 1
ATOM 14449 O O . VAL D 2 121 ? 18.758 43.604 105.844 1.00 14.00 122 VAL D O 1
ATOM 14453 N N . GLU D 2 122 ? 17.877 45.242 107.106 1.00 11.42 123 GLU D N 1
ATOM 14454 C CA . GLU D 2 122 ? 17.331 44.350 108.106 1.00 13.39 123 GLU D CA 1
ATOM 14455 C C . GLU D 2 122 ? 16.353 45.183 108.924 1.00 14.33 123 GLU D C 1
ATOM 14456 O O . GLU D 2 122 ? 16.740 46.174 109.548 1.00 16.89 123 GLU D O 1
ATOM 14462 N N . HIS D 2 123 ? 15.079 44.806 108.880 1.00 12.45 124 HIS D N 1
ATOM 14463 C CA . HIS D 2 123 ? 14.058 45.503 109.641 1.00 11.25 124 HIS D CA 1
ATOM 14464 C C . HIS D 2 123 ? 13.642 44.513 110.704 1.00 13.50 124 HIS D C 1
ATOM 14465 O O . HIS D 2 123 ? 12.696 43.743 110.529 1.00 12.47 124 HIS D O 1
ATOM 14472 N N . MET D 2 124 ? 14.369 44.535 111.815 1.00 14.59 125 MET D N 1
ATOM 14473 C CA . MET D 2 124 ? 14.114 43.607 112.894 1.00 15.11 125 MET D CA 1
ATOM 14474 C C . MET D 2 124 ? 12.805 43.878 113.602 1.00 15.97 125 MET D C 1
ATOM 14475 O O . MET D 2 124 ? 12.308 43.039 114.353 1.00 18.18 125 MET D O 1
ATOM 14480 N N . GLY D 2 125 ? 12.224 45.041 113.344 1.00 15.52 126 GLY D N 1
ATOM 14481 C CA . GLY D 2 125 ? 10.944 45.346 113.949 1.00 15.39 126 GLY D CA 1
ATOM 14482 C C . GLY D 2 125 ? 9.863 44.527 113.254 1.00 16.36 126 GLY D C 1
ATOM 14483 O O . GLY D 2 125 ? 8.947 44.015 113.897 1.00 17.66 126 GLY D O 1
ATOM 14484 N N . HIS D 2 126 ? 9.980 44.383 111.937 1.00 15.60 127 HIS D N 1
ATOM 14485 C CA . HIS D 2 126 ? 9.001 43.639 111.142 1.00 15.78 127 HIS D CA 1
ATOM 14486 C C . HIS D 2 126 ? 9.333 42.157 110.987 1.00 16.09 127 HIS D C 1
ATOM 14487 O O . HIS D 2 126 ? 8.440 41.324 110.819 1.00 17.68 127 HIS D O 1
ATOM 14494 N N . VAL D 2 127 ? 10.618 41.834 111.034 1.00 15.34 128 VAL D N 1
ATOM 14495 C CA . VAL D 2 127 ? 11.073 40.453 110.934 1.00 16.08 128 VAL D CA 1
ATOM 14496 C C . VAL D 2 127 ? 12.087 40.252 112.059 1.00 17.15 128 VAL D C 1
ATOM 14497 O O . VAL D 2 127 ? 13.286 40.379 111.839 1.00 16.10 128 VAL D O 1
ATOM 14501 N N . SER D 2 128 ? 11.602 39.951 113.260 1.00 19.49 129 SER D N 1
ATOM 14502 C CA . SER D 2 128 ? 12.482 39.766 114.415 1.00 22.43 129 SER D CA 1
ATOM 14503 C C . SER D 2 128 ? 13.545 38.692 114.192 1.00 23.93 129 SER D C 1
ATOM 14504 O O . SER D 2 128 ? 13.321 37.722 113.462 1.00 22.76 129 SER D O 1
ATOM 14507 N N . MET D 2 129 ? 14.697 38.870 114.838 1.00 25.07 130 MET D N 1
ATOM 14508 C CA . MET D 2 129 ? 15.812 37.950 114.679 1.00 27.52 130 MET D CA 1
ATOM 14509 C C . MET D 2 129 ? 15.506 36.495 114.987 1.00 27.80 130 MET D C 1
ATOM 14510 O O . MET D 2 129 ? 16.187 35.609 114.479 1.00 28.83 130 MET D O 1
ATOM 14515 N N . MET D 2 130 ? 14.496 36.229 115.805 1.00 26.79 131 MET D N 1
ATOM 14516 C CA . MET D 2 130 ? 14.172 34.834 116.087 1.00 28.02 131 MET D CA 1
ATOM 14517 C C . MET D 2 130 ? 12.913 34.384 115.350 1.00 27.53 131 MET D C 1
ATOM 14518 O O . MET D 2 130 ? 12.383 33.307 115.601 1.00 28.98 131 MET D O 1
ATOM 14523 N N . HIS D 2 131 ? 12.440 35.207 114.425 1.00 26.82 132 HIS D N 1
ATOM 14524 C CA . HIS D 2 131 ? 11.249 34.859 113.666 1.00 25.53 132 HIS D CA 1
ATOM 14525 C C . HIS D 2 131 ? 11.493 33.708 112.689 1.00 25.10 132 HIS D C 1
ATOM 14526 O O . HIS D 2 131 ? 12.486 33.691 111.962 1.00 24.15 132 HIS D O 1
ATOM 14533 N N . GLY D 2 132 ? 10.569 32.756 112.668 1.00 24.30 133 GLY D N 1
ATOM 14534 C CA . GLY D 2 132 ? 10.695 31.627 111.765 1.00 24.48 133 GLY D CA 1
ATOM 14535 C C . GLY D 2 132 ? 11.955 30.799 111.931 1.00 25.52 133 GLY D C 1
ATOM 14536 O O . GLY D 2 132 ? 12.415 30.167 110.991 1.00 25.50 133 GLY D O 1
ATOM 14537 N N . VAL D 2 133 ? 12.537 30.794 113.120 1.00 27.62 134 VAL D N 1
ATOM 14538 C CA . VAL D 2 133 ? 13.736 29.997 113.318 1.00 28.64 134 VAL D CA 1
ATOM 14539 C C . VAL D 2 133 ? 13.338 28.604 113.784 1.00 27.86 134 VAL D C 1
ATOM 14540 O O . VAL D 2 133 ? 12.615 28.454 114.765 1.00 29.78 134 VAL D O 1
ATOM 14544 N N . ASP D 2 134 ? 13.797 27.591 113.060 1.00 26.65 135 ASP D N 1
ATOM 14545 C CA . ASP D 2 134 ? 13.487 26.200 113.379 1.00 25.80 135 ASP D CA 1
ATOM 14546 C C . ASP D 2 134 ? 14.792 25.427 113.547 1.00 24.98 135 ASP D C 1
ATOM 14547 O O . ASP D 2 134 ? 15.398 24.980 112.572 1.00 24.13 135 ASP D O 1
ATOM 14552 N N . PRO D 2 135 ? 15.241 25.263 114.801 1.00 24.79 136 PRO D N 1
ATOM 14553 C CA . PRO D 2 135 ? 16.486 24.546 115.105 1.00 23.49 136 PRO D CA 1
ATOM 14554 C C . PRO D 2 135 ? 16.476 23.136 114.535 1.00 21.54 136 PRO D C 1
ATOM 14555 O O . PRO D 2 135 ? 15.459 22.440 114.584 1.00 20.90 136 PRO D O 1
ATOM 14559 N N . ASN D 2 136 ? 17.610 22.726 113.987 1.00 20.24 137 ASN D N 1
ATOM 14560 C CA . ASN D 2 136 ? 17.734 21.392 113.427 1.00 20.55 137 ASN D CA 1
ATOM 14561 C C . ASN D 2 136 ? 18.256 20.460 114.519 1.00 20.44 137 ASN D C 1
ATOM 14562 O O . ASN D 2 136 ? 19.379 20.602 114.981 1.00 21.30 137 ASN D O 1
ATOM 14567 N N . PRO D 2 137 ? 17.436 19.488 114.936 1.00 20.10 138 PRO D N 1
ATOM 14568 C CA . PRO D 2 137 ? 17.809 18.528 115.978 1.00 19.35 138 PRO D CA 1
ATOM 14569 C C . PRO D 2 137 ? 19.124 17.826 115.670 1.00 20.48 138 PRO D C 1
ATOM 14570 O O . PRO D 2 137 ? 19.972 17.664 116.544 1.00 21.15 138 PRO D O 1
ATOM 14574 N N . HIS D 2 138 ? 19.287 17.411 114.421 1.00 21.04 139 HIS D N 1
ATOM 14575 C CA . HIS D 2 138 ? 20.484 16.699 113.999 1.00 21.87 139 HIS D CA 1
ATOM 14576 C C . HIS D 2 138 ? 21.766 17.502 114.174 1.00 22.33 139 HIS D C 1
ATOM 14577 O O . HIS D 2 138 ? 22.855 16.932 114.240 1.00 21.53 139 HIS D O 1
ATOM 14584 N N . MET D 2 139 ? 21.639 18.822 114.258 1.00 21.88 140 MET D N 1
ATOM 14585 C CA . MET D 2 139 ? 22.809 19.670 114.434 1.00 21.78 140 MET D CA 1
ATOM 14586 C C . MET D 2 139 ? 23.521 19.357 115.753 1.00 20.35 140 MET D C 1
ATOM 14587 O O . MET D 2 139 ? 24.740 19.423 115.835 1.00 20.88 140 MET D O 1
ATOM 14592 N N . SER D 2 140 ? 22.757 19.004 116.780 1.00 20.11 141 SER D N 1
ATOM 14593 C CA . SER D 2 140 ? 23.333 18.696 118.090 1.00 19.64 141 SER D CA 1
ATOM 14594 C C . SER D 2 140 ? 24.302 17.517 118.065 1.00 19.65 141 SER D C 1
ATOM 14595 O O . SER D 2 140 ? 24.984 17.229 119.046 1.00 20.77 141 SER D O 1
ATOM 14598 N N . LEU D 2 141 ? 24.364 16.841 116.932 1.00 21.01 142 LEU D N 1
ATOM 14599 C CA . LEU D 2 141 ? 25.237 15.689 116.782 1.00 20.92 142 LEU D CA 1
ATOM 14600 C C . LEU D 2 141 ? 26.634 16.129 116.343 1.00 21.18 142 LEU D C 1
ATOM 14601 O O . LEU D 2 141 ? 27.591 15.363 116.443 1.00 23.32 142 LEU D O 1
ATOM 14606 N N . TYR D 2 142 ? 26.752 17.373 115.882 1.00 20.44 143 TYR D N 1
ATOM 14607 C CA . TYR D 2 142 ? 28.034 17.904 115.413 1.00 20.00 143 TYR D CA 1
ATOM 14608 C C . TYR D 2 142 ? 28.506 19.168 116.150 1.00 21.17 143 TYR D C 1
ATOM 14609 O O . TYR D 2 142 ? 29.705 19.435 116.244 1.00 21.46 143 TYR D O 1
ATOM 14618 N N . ALA D 2 143 ? 27.562 19.953 116.654 1.00 19.14 144 ALA D N 1
ATOM 14619 C CA . ALA D 2 143 ? 27.895 21.174 117.360 1.00 17.58 144 ALA D CA 1
ATOM 14620 C C . ALA D 2 143 ? 26.904 21.360 118.493 1.00 18.95 144 ALA D C 1
ATOM 14621 O O . ALA D 2 143 ? 25.926 20.614 118.601 1.00 18.89 144 ALA D O 1
ATOM 14623 N N . ALA D 2 144 ? 27.150 22.358 119.335 1.00 18.98 145 ALA D N 1
ATOM 14624 C CA . ALA D 2 144 ? 26.272 22.611 120.468 1.00 19.09 145 ALA D CA 1
ATOM 14625 C C . ALA D 2 144 ? 25.104 23.489 120.066 1.00 19.52 145 ALA D C 1
ATOM 14626 O O . ALA D 2 144 ? 25.277 24.482 119.371 1.00 20.15 145 ALA D O 1
ATOM 14628 N N . LYS D 2 145 ? 23.911 23.117 120.508 1.00 21.58 146 LYS D N 1
ATOM 14629 C CA . LYS D 2 145 ? 22.722 23.898 120.203 1.00 23.04 146 LYS D CA 1
ATOM 14630 C C . LYS D 2 145 ? 22.914 25.327 120.708 1.00 21.31 146 LYS D C 1
ATOM 14631 O O . LYS D 2 145 ? 22.501 26.286 120.061 1.00 20.93 146 LYS D O 1
ATOM 14637 N N . ALA D 2 146 ? 23.565 25.463 121.858 1.00 20.28 147 ALA D N 1
ATOM 14638 C CA . ALA D 2 146 ? 23.793 26.779 122.447 1.00 20.34 147 ALA D CA 1
ATOM 14639 C C . ALA D 2 146 ? 24.667 27.701 121.589 1.00 20.40 147 ALA D C 1
ATOM 14640 O O . ALA D 2 146 ? 24.663 28.917 121.778 1.00 21.05 147 ALA D O 1
ATOM 14642 N N . SER D 2 147 ? 25.411 27.134 120.647 1.00 20.71 148 SER D N 1
ATOM 14643 C CA . SER D 2 147 ? 26.240 27.953 119.770 1.00 23.31 148 SER D CA 1
ATOM 14644 C C . SER D 2 147 ? 25.357 28.840 118.885 1.00 24.32 148 SER D C 1
ATOM 14645 O O . SER D 2 147 ? 25.827 29.832 118.331 1.00 25.48 148 SER D O 1
ATOM 14648 N N . GLY D 2 148 ? 24.080 28.479 118.757 1.00 24.83 149 GLY D N 1
ATOM 14649 C CA . GLY D 2 148 ? 23.163 29.256 117.940 1.00 24.51 149 GLY D CA 1
ATOM 14650 C C . GLY D 2 148 ? 22.606 30.472 118.651 1.00 25.87 149 GLY D C 1
ATOM 14651 O O . GLY D 2 148 ? 21.929 31.292 118.042 1.00 28.07 149 GLY D O 1
ATOM 14652 N N . MET D 2 149 ? 22.882 30.585 119.945 1.00 26.80 150 MET D N 1
ATOM 14653 C CA . MET D 2 149 ? 22.421 31.718 120.743 1.00 26.58 150 MET D CA 1
ATOM 14654 C C . MET D 2 149 ? 23.618 32.655 120.909 1.00 25.30 150 MET D C 1
ATOM 14655 O O . MET D 2 149 ? 24.477 32.437 121.765 1.00 26.34 150 MET D O 1
ATOM 14660 N N . MET D 2 150 ? 23.668 33.693 120.082 1.00 22.63 151 MET D N 1
ATOM 14661 C CA . MET D 2 150 ? 24.773 34.643 120.088 1.00 22.01 151 MET D CA 1
ATOM 14662 C C . MET D 2 150 ? 25.224 35.085 121.482 1.00 21.83 151 MET D C 1
ATOM 14663 O O . MET D 2 150 ? 26.420 35.082 121.776 1.00 20.49 151 MET D O 1
ATOM 14668 N N . GLY D 2 151 ? 24.274 35.467 122.331 1.00 20.44 152 GLY D N 1
ATOM 14669 C CA . GLY D 2 151 ? 24.618 35.894 123.677 1.00 20.02 152 GLY D CA 1
ATOM 14670 C C . GLY D 2 151 ? 25.513 34.909 124.411 1.00 20.64 152 GLY D C 1
ATOM 14671 O O . GLY D 2 151 ? 26.510 35.297 125.018 1.00 21.08 152 GLY D O 1
ATOM 14672 N N . LEU D 2 152 ? 25.176 33.625 124.350 1.00 20.82 153 LEU D N 1
ATOM 14673 C CA . LEU D 2 152 ? 25.973 32.607 125.028 1.00 18.78 153 LEU D CA 1
ATOM 14674 C C . LEU D 2 152 ? 27.368 32.477 124.441 1.00 17.52 153 LEU D C 1
ATOM 14675 O O . LEU D 2 152 ? 28.315 32.158 125.153 1.00 18.94 153 LEU D O 1
ATOM 14680 N N . THR D 2 153 ? 27.509 32.722 123.145 1.00 19.18 154 THR D N 1
ATOM 14681 C CA . THR D 2 153 ? 28.832 32.641 122.527 1.00 19.39 154 THR D CA 1
ATOM 14682 C C . THR D 2 153 ? 29.695 33.805 123.020 1.00 19.60 154 THR D C 1
ATOM 14683 O O . THR D 2 153 ? 30.916 33.694 123.094 1.00 19.72 154 THR D O 1
ATOM 14687 N N . ALA D 2 154 ? 29.053 34.927 123.339 1.00 19.47 155 ALA D N 1
ATOM 14688 C CA . ALA D 2 154 ? 29.768 36.094 123.829 1.00 21.71 155 ALA D CA 1
ATOM 14689 C C . ALA D 2 154 ? 30.268 35.757 125.223 1.00 23.70 155 ALA D C 1
ATOM 14690 O O . ALA D 2 154 ? 31.426 36.008 125.558 1.00 22.18 155 ALA D O 1
ATOM 14692 N N . GLU D 2 155 ? 29.378 35.180 126.025 1.00 24.86 156 GLU D N 1
ATOM 14693 C CA . GLU D 2 155 ? 29.708 34.764 127.377 1.00 27.55 156 GLU D CA 1
ATOM 14694 C C . GLU D 2 155 ? 30.934 33.853 127.341 1.00 28.89 156 GLU D C 1
ATOM 14695 O O . GLU D 2 155 ? 31.884 34.049 128.094 1.00 30.46 156 GLU D O 1
ATOM 14701 N N . MET D 2 156 ? 30.917 32.859 126.460 1.00 28.24 157 MET D N 1
ATOM 14702 C CA . MET D 2 156 ? 32.043 31.940 126.372 1.00 28.62 157 MET D CA 1
ATOM 14703 C C . MET D 2 156 ? 33.338 32.589 125.904 1.00 26.62 157 MET D C 1
ATOM 14704 O O . MET D 2 156 ? 34.390 32.335 126.468 1.00 28.23 157 MET D O 1
ATOM 14709 N N . LEU D 2 157 ? 33.274 33.415 124.869 1.00 26.13 158 LEU D N 1
ATOM 14710 C CA . LEU D 2 157 ? 34.485 34.060 124.369 1.00 25.09 158 LEU D CA 1
ATOM 14711 C C . LEU D 2 157 ? 35.052 34.941 125.465 1.00 25.17 158 LEU D C 1
ATOM 14712 O O . LEU D 2 157 ? 36.262 35.002 125.659 1.00 26.63 158 LEU D O 1
ATOM 14717 N N . GLY D 2 158 ? 34.156 35.620 126.175 1.00 26.31 159 GLY D N 1
ATOM 14718 C CA . GLY D 2 158 ? 34.548 36.510 127.253 1.00 28.62 159 GLY D CA 1
ATOM 14719 C C . GLY D 2 158 ? 35.245 35.818 128.408 1.00 30.13 159 GLY D C 1
ATOM 14720 O O . GLY D 2 158 ? 36.311 36.255 128.845 1.00 30.16 159 GLY D O 1
ATOM 14721 N N . LYS D 2 159 ? 34.640 34.749 128.914 1.00 29.91 160 LYS D N 1
ATOM 14722 C CA . LYS D 2 159 ? 35.235 34.005 130.008 1.00 31.93 160 LYS D CA 1
ATOM 14723 C C . LYS D 2 159 ? 36.609 33.504 129.576 1.00 31.91 160 LYS D C 1
ATOM 14724 O O . LYS D 2 159 ? 37.581 33.581 130.328 1.00 32.80 160 LYS D O 1
ATOM 14730 N N . MET D 2 160 ? 36.682 33.001 128.352 1.00 31.15 161 MET D N 1
ATOM 14731 C CA . MET D 2 160 ? 37.925 32.476 127.815 1.00 31.43 161 MET D CA 1
ATOM 14732 C C . MET D 2 160 ? 39.045 33.503 127.728 1.00 31.37 161 MET D C 1
ATOM 14733 O O . MET D 2 160 ? 40.215 33.149 127.843 1.00 31.69 161 MET D O 1
ATOM 14738 N N . HIS D 2 161 ? 38.701 34.766 127.504 1.00 30.44 162 HIS D N 1
ATOM 14739 C CA . HIS D 2 161 ? 39.723 35.805 127.419 1.00 29.85 162 HIS D CA 1
ATOM 14740 C C . HIS D 2 161 ? 39.726 36.683 128.658 1.00 30.11 162 HIS D C 1
ATOM 14741 O O . HIS D 2 161 ? 40.432 37.686 128.718 1.00 31.41 162 HIS D O 1
ATOM 14748 N N . GLY D 2 162 ? 38.928 36.297 129.645 1.00 30.36 163 GLY D N 1
ATOM 14749 C CA . GLY D 2 162 ? 38.853 37.056 130.875 1.00 30.43 163 GLY D CA 1
ATOM 14750 C C . GLY D 2 162 ? 38.382 38.493 130.739 1.00 31.21 163 GLY D C 1
ATOM 14751 O O . GLY D 2 162 ? 38.941 39.378 131.382 1.00 33.19 163 GLY D O 1
ATOM 14752 N N . ILE D 2 163 ? 37.370 38.748 129.913 1.00 30.62 164 ILE D N 1
ATOM 14753 C CA . ILE D 2 163 ? 36.867 40.112 129.780 1.00 29.90 164 ILE D CA 1
ATOM 14754 C C . ILE D 2 163 ? 35.870 40.365 130.899 1.00 30.02 164 ILE D C 1
ATOM 14755 O O . ILE D 2 163 ? 34.823 39.723 130.969 1.00 30.27 164 ILE D O 1
ATOM 14760 N N . SER D 2 164 ? 36.205 41.306 131.774 1.00 30.22 165 SER D N 1
ATOM 14761 C CA . SER D 2 164 ? 35.361 41.637 132.913 1.00 29.99 165 SER D CA 1
ATOM 14762 C C . SER D 2 164 ? 34.134 42.457 132.566 1.00 29.61 165 SER D C 1
ATOM 14763 O O . SER D 2 164 ? 34.049 43.076 131.502 1.00 29.59 165 SER D O 1
ATOM 14766 N N . ARG D 2 165 ? 33.195 42.464 133.503 1.00 29.48 166 ARG D N 1
ATOM 14767 C CA . ARG D 2 165 ? 31.960 43.209 133.377 1.00 31.00 166 ARG D CA 1
ATOM 14768 C C . ARG D 2 165 ? 32.312 44.684 133.216 1.00 33.69 166 ARG D C 1
ATOM 14769 O O . ARG D 2 165 ? 31.737 45.374 132.378 1.00 35.01 166 ARG D O 1
ATOM 14777 N N . GLU D 2 166 ? 33.274 45.162 134.003 1.00 35.30 167 GLU D N 1
ATOM 14778 C CA . GLU D 2 166 ? 33.689 46.557 133.925 1.00 35.87 167 GLU D CA 1
ATOM 14779 C C . GLU D 2 166 ? 34.262 46.893 132.555 1.00 34.40 167 GLU D C 1
ATOM 14780 O O . GLU D 2 166 ? 33.913 47.914 131.961 1.00 34.46 167 GLU D O 1
ATOM 14786 N N . GLN D 2 167 ? 35.145 46.041 132.050 1.00 31.93 168 GLN D N 1
ATOM 14787 C CA . GLN D 2 167 ? 35.745 46.291 130.748 1.00 31.30 168 GLN D CA 1
ATOM 14788 C C . GLN D 2 167 ? 34.697 46.406 129.640 1.00 29.28 168 GLN D C 1
ATOM 14789 O O . GLN D 2 167 ? 34.821 47.245 128.745 1.00 27.16 168 GLN D O 1
ATOM 14795 N N . GLN D 2 168 ? 33.669 45.561 129.716 1.00 27.81 169 GLN D N 1
ATOM 14796 C CA . GLN D 2 168 ? 32.587 45.545 128.735 1.00 25.24 169 GLN D CA 1
ATOM 14797 C C . GLN D 2 168 ? 31.721 46.796 128.833 1.00 25.40 169 GLN D C 1
ATOM 14798 O O . GLN D 2 168 ? 31.372 47.396 127.815 1.00 24.91 169 GLN D O 1
ATOM 14804 N N . ASP D 2 169 ? 31.367 47.181 130.058 1.00 25.25 170 ASP D N 1
ATOM 14805 C CA . ASP D 2 169 ? 30.556 48.376 130.272 1.00 25.30 170 ASP D CA 1
ATOM 14806 C C . ASP D 2 169 ? 31.306 49.619 129.789 1.00 24.37 170 ASP D C 1
ATOM 14807 O O . ASP D 2 169 ? 30.707 50.533 129.220 1.00 25.36 170 ASP D O 1
ATOM 14812 N N . ALA D 2 170 ? 32.617 49.650 130.015 1.00 22.55 171 ALA D N 1
ATOM 14813 C CA . ALA D 2 170 ? 33.431 50.794 129.598 1.00 22.35 171 ALA D CA 1
ATOM 14814 C C . ALA D 2 170 ? 33.395 50.965 128.083 1.00 21.69 171 ALA D C 1
ATOM 14815 O O . ALA D 2 170 ? 33.247 52.076 127.575 1.00 20.58 171 ALA D O 1
ATOM 14817 N N . PHE D 2 171 ? 33.549 49.851 127.374 1.00 21.86 172 PHE D N 1
ATOM 14818 C CA . PHE D 2 171 ? 33.527 49.844 125.918 1.00 20.50 172 PHE D CA 1
ATOM 14819 C C . PHE D 2 171 ? 32.172 50.389 125.457 1.00 19.65 172 PHE D C 1
ATOM 14820 O O . PHE D 2 171 ? 32.100 51.193 124.532 1.00 20.47 172 PHE D O 1
ATOM 14828 N N . ALA D 2 172 ? 31.102 49.963 126.121 1.00 17.82 173 ALA D N 1
ATOM 14829 C CA . ALA D 2 172 ? 29.760 50.412 125.767 1.00 20.01 173 ALA D CA 1
ATOM 14830 C C . ALA D 2 172 ? 29.590 51.920 125.987 1.00 20.97 173 ALA D C 1
ATOM 14831 O O . ALA D 2 172 ? 29.025 52.624 125.143 1.00 20.01 173 ALA D O 1
ATOM 14833 N N . VAL D 2 173 ? 30.068 52.411 127.127 1.00 21.46 174 VAL D N 1
ATOM 14834 C CA . VAL D 2 173 ? 29.989 53.832 127.431 1.00 20.52 174 VAL D CA 1
ATOM 14835 C C . VAL D 2 173 ? 30.734 54.610 126.333 1.00 21.05 174 VAL D C 1
ATOM 14836 O O . VAL D 2 173 ? 30.247 55.624 125.834 1.00 22.53 174 VAL D O 1
ATOM 14840 N N . ARG D 2 174 ? 31.904 54.117 125.947 1.00 20.09 175 ARG D N 1
ATOM 14841 C CA . ARG D 2 174 ? 32.692 54.748 124.901 1.00 21.54 175 ARG D CA 1
ATOM 14842 C C . ARG D 2 174 ? 31.942 54.769 123.570 1.00 23.69 175 ARG D C 1
ATOM 14843 O O . ARG D 2 174 ? 31.980 55.766 122.839 1.00 23.44 175 ARG D O 1
ATOM 14851 N N . SER D 2 175 ? 31.261 53.667 123.257 1.00 23.83 176 SER D N 1
ATOM 14852 C CA . SER D 2 175 ? 30.520 53.563 122.006 1.00 23.63 176 SER D CA 1
ATOM 14853 C C . SER D 2 175 ? 29.433 54.633 121.883 1.00 24.02 176 SER D C 1
ATOM 14854 O O . SER D 2 175 ? 29.358 55.339 120.876 1.00 23.36 176 SER D O 1
ATOM 14857 N N . HIS D 2 176 ? 28.581 54.752 122.893 1.00 23.73 177 HIS D N 1
ATOM 14858 C CA . HIS D 2 176 ? 27.530 55.759 122.850 1.00 23.77 177 HIS D CA 1
ATOM 14859 C C . HIS D 2 176 ? 28.164 57.143 122.844 1.00 25.21 177 HIS D C 1
ATOM 14860 O O . HIS D 2 176 ? 27.769 58.022 122.077 1.00 25.60 177 HIS D O 1
ATOM 14867 N N . GLN D 2 177 ? 29.161 57.317 123.703 1.00 26.49 178 GLN D N 1
ATOM 14868 C CA . GLN D 2 177 ? 29.887 58.572 123.816 1.00 26.56 178 GLN D CA 1
ATOM 14869 C C . GLN D 2 177 ? 30.429 59.022 122.457 1.00 24.98 178 GLN D C 1
ATOM 14870 O O . GLN D 2 177 ? 30.188 60.145 122.033 1.00 24.43 178 GLN D O 1
ATOM 14876 N N . LEU D 2 178 ? 31.152 58.139 121.772 1.00 23.96 179 LEU D N 1
ATOM 14877 C CA . LEU D 2 178 ? 31.731 58.480 120.479 1.00 22.93 179 LEU D CA 1
ATOM 14878 C C . LEU D 2 178 ? 30.702 58.626 119.354 1.00 23.50 179 LEU D C 1
ATOM 14879 O O . LEU D 2 178 ? 30.907 59.393 118.411 1.00 23.12 179 LEU D O 1
ATOM 14884 N N . ALA D 2 179 ? 29.598 57.895 119.448 1.00 24.13 180 ALA D N 1
ATOM 14885 C CA . ALA D 2 179 ? 28.557 57.978 118.432 1.00 26.17 180 ALA D CA 1
ATOM 14886 C C . ALA D 2 179 ? 27.852 59.324 118.574 1.00 26.73 180 ALA D C 1
ATOM 14887 O O . ALA D 2 179 ? 27.539 59.982 117.583 1.00 26.58 180 ALA D O 1
ATOM 14889 N N . HIS D 2 180 ? 27.606 59.725 119.817 1.00 26.83 181 HIS D N 1
ATOM 14890 C CA . HIS D 2 180 ? 26.943 60.992 120.089 1.00 28.56 181 HIS D CA 1
ATOM 14891 C C . HIS D 2 180 ? 27.825 62.153 119.655 1.00 28.22 181 HIS D C 1
ATOM 14892 O O . HIS D 2 180 ? 27.349 63.121 119.073 1.00 28.89 181 HIS D O 1
ATOM 14899 N N . LYS D 2 181 ? 29.116 62.049 119.941 1.00 27.99 182 LYS D N 1
ATOM 14900 C CA . LYS D 2 181 ? 30.059 63.096 119.575 1.00 27.88 182 LYS D CA 1
ATOM 14901 C C . LYS D 2 181 ? 30.070 63.283 118.056 1.00 27.81 182 LYS D C 1
ATOM 14902 O O . LYS D 2 181 ? 29.960 64.408 117.555 1.00 26.01 182 LYS D O 1
ATOM 14908 N N . ALA D 2 182 ? 30.201 62.172 117.331 1.00 26.85 183 ALA D N 1
ATOM 14909 C CA . ALA D 2 182 ? 30.228 62.195 115.873 1.00 25.40 183 ALA D CA 1
ATOM 14910 C C . ALA D 2 182 ? 28.943 62.803 115.311 1.00 24.61 183 ALA D C 1
ATOM 14911 O O . ALA D 2 182 ? 28.984 63.560 114.338 1.00 25.16 183 ALA D O 1
ATOM 14913 N N . THR D 2 183 ? 27.813 62.469 115.927 1.00 21.86 184 THR D N 1
ATOM 14914 C CA . THR D 2 183 ? 26.522 62.984 115.500 1.00 23.24 184 THR D CA 1
ATOM 14915 C C . THR D 2 183 ? 26.517 64.501 115.643 1.00 25.21 184 THR D C 1
ATOM 14916 O O . THR D 2 183 ? 26.313 65.224 114.670 1.00 25.98 184 THR D O 1
ATOM 14920 N N . VAL D 2 184 ? 26.747 64.969 116.865 1.00 25.23 185 VAL D N 1
ATOM 14921 C CA . VAL D 2 184 ? 26.774 66.393 117.169 1.00 26.64 185 VAL D CA 1
ATOM 14922 C C . VAL D 2 184 ? 27.735 67.191 116.286 1.00 27.96 185 VAL D C 1
ATOM 14923 O O . VAL D 2 184 ? 27.418 68.301 115.858 1.00 28.15 185 VAL D O 1
ATOM 14927 N N . GLU D 2 185 ? 28.905 66.628 116.009 1.00 28.98 186 GLU D N 1
ATOM 14928 C CA . GLU D 2 185 ? 29.898 67.311 115.189 1.00 28.91 186 GLU D CA 1
ATOM 14929 C C . GLU D 2 185 ? 29.709 67.133 113.696 1.00 29.50 186 GLU D C 1
ATOM 14930 O O . GLU D 2 185 ? 30.567 67.525 112.905 1.00 29.88 186 GLU D O 1
ATOM 14936 N N . GLY D 2 186 ? 28.582 66.542 113.313 1.00 29.20 187 GLY D N 1
ATOM 14937 C CA . GLY D 2 186 ? 28.285 66.348 111.905 1.00 27.96 187 GLY D CA 1
ATOM 14938 C C . GLY D 2 186 ? 29.219 65.412 111.172 1.00 27.65 187 GLY D C 1
ATOM 14939 O O . GLY D 2 186 ? 29.399 65.530 109.962 1.00 27.43 187 GLY D O 1
ATOM 14940 N N . LYS D 2 187 ? 29.815 64.477 111.897 1.00 28.25 188 LYS D N 1
ATOM 14941 C CA . LYS D 2 187 ? 30.722 63.516 111.283 1.00 29.96 188 LYS D CA 1
ATOM 14942 C C . LYS D 2 187 ? 29.953 62.458 110.476 1.00 28.86 188 LYS D C 1
ATOM 14943 O O . LYS D 2 187 ? 30.542 61.732 109.670 1.00 29.30 188 LYS D O 1
ATOM 14949 N N . PHE D 2 188 ? 28.643 62.370 110.710 1.00 27.31 189 PHE D N 1
ATOM 14950 C CA . PHE D 2 188 ? 27.773 61.419 110.015 1.00 26.12 189 PHE D CA 1
ATOM 14951 C C . PHE D 2 188 ? 26.934 62.143 108.966 1.00 27.52 189 PHE D C 1
ATOM 14952 O O . PHE D 2 188 ? 26.066 61.543 108.325 1.00 29.91 189 PHE D O 1
ATOM 14960 N N . LYS D 2 189 ? 27.194 63.430 108.778 1.00 27.66 190 LYS D N 1
ATOM 14961 C CA . LYS D 2 189 ? 26.407 64.202 107.834 1.00 27.91 190 LYS D CA 1
ATOM 14962 C C . LYS D 2 189 ? 26.518 63.746 106.391 1.00 26.82 190 LYS D C 1
ATOM 14963 O O . LYS D 2 189 ? 25.543 63.798 105.657 1.00 26.38 190 LYS D O 1
ATOM 14969 N N . ASP D 2 190 ? 27.697 63.292 105.984 1.00 27.36 191 ASP D N 1
ATOM 14970 C CA . ASP D 2 190 ? 27.894 62.856 104.608 1.00 27.61 191 ASP D CA 1
ATOM 14971 C C . ASP D 2 190 ? 27.301 61.499 104.267 1.00 27.48 191 ASP D C 1
ATOM 14972 O O . ASP D 2 190 ? 26.797 61.303 103.163 1.00 26.90 191 ASP D O 1
ATOM 14977 N N . GLU D 2 191 ? 27.361 60.567 105.213 1.00 27.14 192 GLU D N 1
ATOM 14978 C CA . GLU D 2 191 ? 26.869 59.215 104.974 1.00 25.61 192 GLU D CA 1
ATOM 14979 C C . GLU D 2 191 ? 25.389 59.003 105.262 1.00 24.46 192 GLU D C 1
ATOM 14980 O O . GLU D 2 191 ? 24.753 58.180 104.611 1.00 23.94 192 GLU D O 1
ATOM 14986 N N . ILE D 2 192 ? 24.838 59.733 106.227 1.00 23.64 193 ILE D N 1
ATOM 14987 C CA . ILE D 2 192 ? 23.427 59.572 106.563 1.00 21.92 193 ILE D CA 1
ATOM 14988 C C . ILE D 2 192 ? 22.502 60.202 105.529 1.00 21.59 193 ILE D C 1
ATOM 14989 O O . ILE D 2 192 ? 22.579 61.398 105.257 1.00 20.92 193 ILE D O 1
ATOM 14994 N N . ILE D 2 193 ? 21.636 59.379 104.946 1.00 21.39 194 ILE D N 1
ATOM 14995 C CA . ILE D 2 193 ? 20.682 59.851 103.962 1.00 20.42 194 ILE D CA 1
ATOM 14996 C C . ILE D 2 193 ? 19.396 60.176 104.707 1.00 20.56 194 ILE D C 1
ATOM 14997 O O . ILE D 2 193 ? 18.746 59.281 105.259 1.00 18.68 194 ILE D O 1
ATOM 15002 N N . PRO D 2 194 ? 19.026 61.472 104.763 1.00 21.79 195 PRO D N 1
ATOM 15003 C CA . PRO D 2 194 ? 17.803 61.894 105.456 1.00 22.17 195 PRO D CA 1
ATOM 15004 C C . PRO D 2 194 ? 16.629 61.066 104.963 1.00 22.62 195 PRO D C 1
ATOM 15005 O O . PRO D 2 194 ? 16.544 60.716 103.784 1.00 23.75 195 PRO D O 1
ATOM 15009 N N . MET D 2 195 ? 15.708 60.767 105.859 1.00 22.44 196 MET D N 1
ATOM 15010 C CA . MET D 2 195 ? 14.614 59.917 105.479 1.00 24.74 196 MET D CA 1
ATOM 15011 C C . MET D 2 195 ? 13.363 60.162 106.306 1.00 23.67 196 MET D C 1
ATOM 15012 O O . MET D 2 195 ? 13.441 60.596 107.453 1.00 22.95 196 MET D O 1
ATOM 15017 N N . GLN D 2 196 ? 12.210 59.886 105.705 1.00 22.57 197 GLN D N 1
ATOM 15018 C CA . GLN D 2 196 ? 10.937 60.061 106.385 1.00 22.05 197 GLN D CA 1
ATOM 15019 C C . GLN D 2 196 ? 10.697 58.962 107.397 1.00 18.90 197 GLN D C 1
ATOM 15020 O O . GLN D 2 196 ? 11.006 57.804 107.145 1.00 20.78 197 GLN D O 1
ATOM 15026 N N . GLY D 2 197 ? 10.141 59.340 108.541 1.00 18.14 198 GLY D N 1
ATOM 15027 C CA . GLY D 2 197 ? 9.843 58.383 109.592 1.00 16.67 198 GLY D CA 1
ATOM 15028 C C . GLY D 2 197 ? 8.744 58.954 110.457 1.00 16.52 198 GLY D C 1
ATOM 15029 O O . GLY D 2 197 ? 8.151 59.972 110.104 1.00 17.80 198 GLY D O 1
ATOM 15030 N N . TYR D 2 198 ? 8.475 58.314 111.587 1.00 16.66 199 TYR D N 1
ATOM 15031 C CA . TYR D 2 198 ? 7.444 58.778 112.502 1.00 18.88 199 TYR D CA 1
ATOM 15032 C C . TYR D 2 198 ? 7.959 58.876 113.929 1.00 21.48 199 TYR D C 1
ATOM 15033 O O . TYR D 2 198 ? 8.795 58.073 114.353 1.00 21.97 199 TYR D O 1
ATOM 15042 N N . ASP D 2 199 ? 7.464 59.861 114.672 1.00 22.36 200 ASP D N 1
ATOM 15043 C CA . ASP D 2 199 ? 7.889 60.014 116.050 1.00 24.47 200 ASP D CA 1
ATOM 15044 C C . ASP D 2 199 ? 6.926 59.251 116.942 1.00 25.54 200 ASP D C 1
ATOM 15045 O O . ASP D 2 199 ? 5.981 58.632 116.456 1.00 26.39 200 ASP D O 1
ATOM 15050 N N . GLU D 2 200 ? 7.166 59.301 118.244 1.00 27.34 201 GLU D N 1
ATOM 15051 C CA . GLU D 2 200 ? 6.334 58.592 119.212 1.00 30.11 201 GLU D CA 1
ATOM 15052 C C . GLU D 2 200 ? 4.848 58.842 119.039 1.00 29.50 201 GLU D C 1
ATOM 15053 O O . GLU D 2 200 ? 4.034 57.999 119.412 1.00 30.49 201 GLU D O 1
ATOM 15059 N N . ASN D 2 201 ? 4.492 59.996 118.483 1.00 28.74 202 ASN D N 1
ATOM 15060 C CA . ASN D 2 201 ? 3.088 60.335 118.295 1.00 28.25 202 ASN D CA 1
ATOM 15061 C C . ASN D 2 201 ? 2.530 59.991 116.930 1.00 26.81 202 ASN D C 1
ATOM 15062 O O . ASN D 2 201 ? 1.355 60.244 116.658 1.00 26.39 202 ASN D O 1
ATOM 15067 N N . GLY D 2 202 ? 3.370 59.420 116.073 1.00 25.13 203 GLY D N 1
ATOM 15068 C CA . GLY D 2 202 ? 2.921 59.049 114.745 1.00 24.31 203 GLY D CA 1
ATOM 15069 C C . GLY D 2 202 ? 3.035 60.199 113.768 1.00 23.56 203 GLY D C 1
ATOM 15070 O O . GLY D 2 202 ? 2.604 60.084 112.617 1.00 23.87 203 GLY D O 1
ATOM 15071 N N . PHE D 2 203 ? 3.611 61.309 114.225 1.00 21.36 204 PHE D N 1
ATOM 15072 C CA . PHE D 2 203 ? 3.794 62.484 113.378 1.00 21.30 204 PHE D CA 1
ATOM 15073 C C . PHE D 2 203 ? 4.852 62.203 112.332 1.00 21.30 204 PHE D C 1
ATOM 15074 O O . PHE D 2 203 ? 5.919 61.673 112.636 1.00 22.74 204 PHE D O 1
ATOM 15082 N N . LEU D 2 204 ? 4.550 62.565 111.095 1.00 21.93 205 LEU D N 1
ATOM 15083 C CA . LEU D 2 204 ? 5.465 62.348 109.990 1.00 22.55 205 LEU D CA 1
ATOM 15084 C C . LEU D 2 204 ? 6.513 63.446 109.920 1.00 24.39 205 LEU D C 1
ATOM 15085 O O . LEU D 2 204 ? 6.191 64.632 110.032 1.00 25.71 205 LEU D O 1
ATOM 15090 N N . LYS D 2 205 ? 7.767 63.051 109.736 1.00 25.00 206 LYS D N 1
ATOM 15091 C CA . LYS D 2 205 ? 8.838 64.019 109.620 1.00 26.27 206 LYS D CA 1
ATOM 15092 C C . LYS D 2 205 ? 10.103 63.352 109.131 1.00 26.28 206 LYS D C 1
ATOM 15093 O O . LYS D 2 205 ? 10.139 62.138 108.926 1.00 26.63 206 LYS D O 1
ATOM 15099 N N . ILE D 2 206 ? 11.140 64.154 108.939 1.00 25.09 207 ILE D N 1
ATOM 15100 C CA . ILE D 2 206 ? 12.409 63.643 108.464 1.00 25.90 207 ILE D CA 1
ATOM 15101 C C . ILE D 2 206 ? 13.424 63.419 109.577 1.00 25.20 207 ILE D C 1
ATOM 15102 O O . ILE D 2 206 ? 13.545 64.226 110.495 1.00 26.74 207 ILE D O 1
ATOM 15107 N N . PHE D 2 207 ? 14.148 62.310 109.492 1.00 23.90 208 PHE D N 1
ATOM 15108 C CA . PHE D 2 207 ? 15.173 62.005 110.477 1.00 20.90 208 PHE D CA 1
ATOM 15109 C C . PHE D 2 207 ? 16.517 61.990 109.783 1.00 20.11 208 PHE D C 1
ATOM 15110 O O . PHE D 2 207 ? 16.658 61.438 108.692 1.00 18.82 208 PHE D O 1
ATOM 15118 N N . ASP D 2 208 ? 17.503 62.606 110.424 1.00 20.05 209 ASP D N 1
ATOM 15119 C CA . ASP D 2 208 ? 18.854 62.675 109.886 1.00 19.90 209 ASP D CA 1
ATOM 15120 C C . ASP D 2 208 ? 19.877 62.308 110.968 1.00 19.32 209 ASP D C 1
ATOM 15121 O O . ASP D 2 208 ? 21.049 62.693 110.895 1.00 18.36 209 ASP D O 1
ATOM 15126 N N . TYR D 2 209 ? 19.420 61.570 111.973 1.00 17.72 210 TYR D N 1
ATOM 15127 C CA . TYR D 2 209 ? 20.289 61.151 113.069 1.00 18.97 210 TYR D CA 1
ATOM 15128 C C . TYR D 2 209 ? 19.876 59.747 113.532 1.00 19.08 210 TYR D C 1
ATOM 15129 O O . TYR D 2 209 ? 18.767 59.297 113.255 1.00 16.45 210 TYR D O 1
ATOM 15138 N N . ASP D 2 210 ? 20.768 59.066 114.244 1.00 19.79 211 ASP D N 1
ATOM 15139 C CA . ASP D 2 210 ? 20.489 57.723 114.729 1.00 19.99 211 ASP D CA 1
ATOM 15140 C C . ASP D 2 210 ? 19.836 57.724 116.116 1.00 20.97 211 ASP D C 1
ATOM 15141 O O . ASP D 2 210 ? 20.465 58.116 117.098 1.00 23.95 211 ASP D O 1
ATOM 15146 N N . GLU D 2 211 ? 18.574 57.293 116.1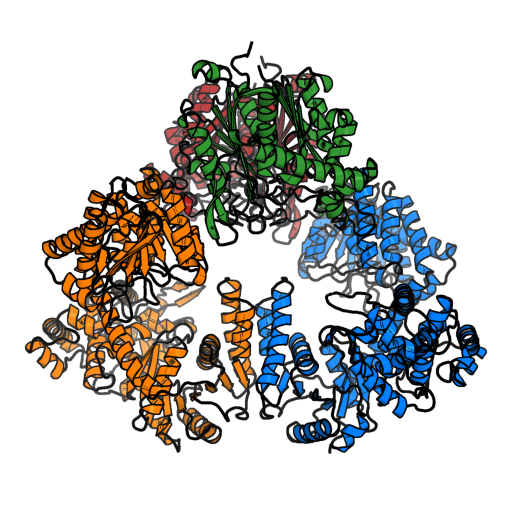82 1.00 20.71 212 GLU D N 1
ATOM 15147 C CA . GLU D 2 211 ? 17.809 57.225 117.434 1.00 21.40 212 GLU D CA 1
ATOM 15148 C C . GLU D 2 211 ? 18.460 56.333 118.470 1.00 22.10 212 GLU D C 1
ATOM 15149 O O . GLU D 2 211 ? 18.319 56.563 119.668 1.00 23.17 212 GLU D O 1
ATOM 15155 N N . THR D 2 212 ? 19.110 55.279 117.988 1.00 21.33 213 THR D N 1
ATOM 15156 C CA . THR D 2 212 ? 19.744 54.282 118.836 1.00 20.63 213 THR D CA 1
ATOM 15157 C C . THR D 2 212 ? 20.694 54.814 119.878 1.00 20.76 213 THR D C 1
ATOM 15158 O O . THR D 2 212 ? 20.778 54.282 120.980 1.00 20.17 213 THR D O 1
ATOM 15162 N N . ILE D 2 213 ? 21.415 55.862 119.525 1.00 22.67 214 ILE D N 1
ATOM 15163 C CA . ILE D 2 213 ? 22.378 56.441 120.436 1.00 23.80 214 ILE D CA 1
ATOM 15164 C C . ILE D 2 213 ? 21.723 56.859 121.749 1.00 24.34 214 ILE D C 1
ATOM 15165 O O . ILE D 2 213 ? 20.624 57.407 121.752 1.00 24.40 214 ILE D O 1
ATOM 15170 N N . ARG D 2 214 ? 22.394 56.560 122.860 1.00 25.90 215 ARG D N 1
ATOM 15171 C CA . ARG D 2 214 ? 21.924 56.927 124.198 1.00 27.19 215 ARG D CA 1
ATOM 15172 C C . ARG D 2 214 ? 23.062 57.622 124.932 1.00 27.62 215 ARG D C 1
ATOM 15173 O O . ARG D 2 214 ? 23.845 56.965 125.616 1.00 26.27 215 ARG D O 1
ATOM 15181 N N . PRO D 2 215 ? 23.161 58.957 124.805 1.00 29.56 216 PRO D N 1
ATOM 15182 C CA . PRO D 2 215 ? 24.205 59.768 125.449 1.00 30.41 216 PRO D CA 1
ATOM 15183 C C . PRO D 2 215 ? 24.243 59.689 126.980 1.00 31.54 216 PRO D C 1
ATOM 15184 O O . PRO D 2 215 ? 25.272 59.945 127.592 1.00 32.80 216 PRO D O 1
ATOM 15188 N N . ASP D 2 216 ? 23.122 59.339 127.596 1.00 33.67 217 ASP D N 1
ATOM 15189 C CA . ASP D 2 216 ? 23.047 59.246 129.052 1.00 35.02 217 ASP D CA 1
ATOM 15190 C C . ASP D 2 216 ? 23.596 57.926 129.599 1.00 34.03 217 ASP D C 1
ATOM 15191 O O . ASP D 2 216 ? 23.412 57.618 130.778 1.00 33.37 217 ASP D O 1
ATOM 15196 N N . THR D 2 217 ? 24.267 57.155 128.748 1.00 32.33 218 THR D N 1
ATOM 15197 C CA . THR D 2 217 ? 24.821 55.868 129.157 1.00 32.00 218 THR D CA 1
ATOM 15198 C C . THR D 2 217 ? 26.143 56.027 129.902 1.00 31.29 218 THR D C 1
ATOM 15199 O O . THR D 2 217 ? 27.137 56.488 129.342 1.00 30.72 218 THR D O 1
ATOM 15203 N N . THR D 2 218 ? 26.145 55.630 131.168 1.00 30.57 219 THR D N 1
ATOM 15204 C CA . THR D 2 218 ? 27.336 55.749 132.002 1.00 31.42 219 THR D CA 1
ATOM 15205 C C . THR D 2 218 ? 27.678 54.411 132.627 1.00 31.69 219 THR D C 1
ATOM 15206 O O . THR D 2 218 ? 26.905 53.456 132.544 1.00 32.36 219 THR D O 1
ATOM 15210 N N . LEU D 2 219 ? 28.841 54.339 133.259 1.00 31.77 220 LEU D N 1
ATOM 15211 C CA . LEU D 2 219 ? 29.223 53.104 133.913 1.00 32.09 220 LEU D CA 1
ATOM 15212 C C . LEU D 2 219 ? 28.172 52.773 134.976 1.00 33.53 220 LEU D C 1
ATOM 15213 O O . LEU D 2 219 ? 27.822 51.612 135.175 1.00 33.79 220 LEU D O 1
ATOM 15218 N N . GLU D 2 220 ? 27.658 53.804 135.639 1.00 34.99 221 GLU D N 1
ATOM 15219 C CA . GLU D 2 220 ? 26.654 53.627 136.680 1.00 36.98 221 GLU D CA 1
ATOM 15220 C C . GLU D 2 220 ? 25.344 53.042 136.150 1.00 35.74 221 GLU D C 1
ATOM 15221 O O . GLU D 2 220 ? 24.797 52.098 136.726 1.00 35.46 221 GLU D O 1
ATOM 15227 N N . SER D 2 221 ? 24.839 53.604 135.056 1.00 34.32 222 SER D N 1
ATOM 15228 C CA . SER D 2 221 ? 23.590 53.119 134.476 1.00 33.58 222 SER D CA 1
ATOM 15229 C C . SER D 2 221 ? 23.726 51.700 133.930 1.00 32.32 222 SER D C 1
ATOM 15230 O O . SER D 2 221 ? 22.776 50.922 133.993 1.00 32.86 222 SER D O 1
ATOM 15233 N N . LEU D 2 222 ? 24.903 51.362 133.407 1.00 31.38 223 LEU D N 1
ATOM 15234 C CA . LEU D 2 222 ? 25.141 50.025 132.864 1.00 31.32 223 LEU D CA 1
ATOM 15235 C C . LEU D 2 222 ? 25.348 48.996 133.967 1.00 32.70 223 LEU D C 1
ATOM 15236 O O . LEU D 2 222 ? 25.002 47.825 133.812 1.00 33.60 223 LEU D O 1
ATOM 15241 N N . ALA D 2 223 ? 25.920 49.443 135.080 1.00 33.98 224 ALA D N 1
ATOM 15242 C CA . ALA D 2 223 ? 26.183 48.571 136.220 1.00 34.18 224 ALA D CA 1
ATOM 15243 C C . ALA D 2 223 ? 24.880 48.092 136.851 1.00 33.83 224 ALA D C 1
ATOM 15244 O O . ALA D 2 223 ? 24.835 47.043 137.496 1.00 34.44 224 ALA D O 1
ATOM 15246 N N . ALA D 2 224 ? 23.818 48.866 136.662 1.00 33.02 225 ALA D N 1
ATOM 15247 C CA . ALA D 2 224 ? 22.524 48.506 137.219 1.00 33.10 225 ALA D CA 1
ATOM 15248 C C . ALA D 2 224 ? 21.823 47.429 136.385 1.00 33.38 225 ALA D C 1
ATOM 15249 O O . ALA D 2 224 ? 20.853 46.826 136.836 1.00 32.72 225 ALA D O 1
ATOM 15251 N N . LEU D 2 225 ? 22.313 47.192 135.170 1.00 33.59 226 LEU D N 1
ATOM 15252 C CA . LEU D 2 225 ? 21.714 46.181 134.300 1.00 33.71 226 LEU D CA 1
ATOM 15253 C C . LEU D 2 225 ? 22.091 44.784 134.773 1.00 34.37 226 LEU D C 1
ATOM 15254 O O . LEU D 2 225 ? 23.162 44.578 135.347 1.00 34.27 226 LEU D O 1
ATOM 15259 N N . LYS D 2 226 ? 21.203 43.829 134.529 1.00 35.28 227 LYS D N 1
ATOM 15260 C CA . LYS D 2 226 ? 21.438 42.448 134.930 1.00 36.93 227 LYS D CA 1
ATOM 15261 C C . LYS D 2 226 ? 21.900 41.637 133.730 1.00 35.94 227 LYS D C 1
ATOM 15262 O O . LYS D 2 226 ? 21.617 41.996 132.585 1.00 35.74 227 LYS D O 1
ATOM 15268 N N . PRO D 2 227 ? 22.620 40.532 133.973 1.00 35.25 228 PRO D N 1
ATOM 15269 C CA . PRO D 2 227 ? 23.110 39.693 132.876 1.00 35.06 228 PRO D CA 1
ATOM 15270 C C . PRO D 2 227 ? 21.929 39.332 131.991 1.00 34.42 228 PRO D C 1
ATOM 15271 O O . PRO D 2 227 ? 20.825 39.116 132.482 1.00 33.52 228 PRO D O 1
ATOM 15275 N N . ALA D 2 228 ? 22.153 39.264 130.689 1.00 33.53 229 ALA D N 1
ATOM 15276 C CA . ALA D 2 228 ? 21.066 38.959 129.780 1.00 33.54 229 ALA D CA 1
ATOM 15277 C C . ALA D 2 228 ? 21.053 37.513 129.322 1.00 34.08 229 ALA D C 1
ATOM 15278 O O . ALA D 2 228 ? 20.023 37.020 128.869 1.00 33.56 229 ALA D O 1
ATOM 15280 N N . PHE D 2 229 ? 22.182 36.825 129.445 1.00 34.23 230 PHE D N 1
ATOM 15281 C CA . PHE D 2 229 ? 22.246 35.451 128.974 1.00 34.29 230 PHE D CA 1
ATOM 15282 C C . PHE D 2 229 ? 22.636 34.405 130.003 1.00 35.88 230 PHE D C 1
ATOM 15283 O O . PHE D 2 229 ? 22.383 33.222 129.806 1.00 37.54 230 PHE D O 1
ATOM 15291 N N . ASN D 2 230 ? 23.243 34.836 131.101 1.00 37.57 231 ASN D N 1
ATOM 15292 C CA . ASN D 2 230 ? 23.650 33.919 132.154 1.00 39.61 231 ASN D CA 1
ATOM 15293 C C . ASN D 2 230 ? 23.322 34.538 133.519 1.00 41.82 231 ASN D C 1
ATOM 15294 O O . ASN D 2 230 ? 24.107 35.320 134.069 1.00 43.21 231 ASN D O 1
ATOM 15299 N N . PRO D 2 231 ? 22.151 34.194 134.081 1.00 42.16 232 PRO D N 1
ATOM 15300 C CA . PRO D 2 231 ? 21.686 34.699 135.377 1.00 42.25 232 PRO D CA 1
ATOM 15301 C C . PRO D 2 231 ? 22.704 34.581 136.497 1.00 42.30 232 PRO D C 1
ATOM 15302 O O . PRO D 2 231 ? 22.896 35.517 137.272 1.00 42.96 232 PRO D O 1
ATOM 15306 N N . LYS D 2 232 ? 23.358 33.426 136.566 1.00 41.75 233 LYS D N 1
ATOM 15307 C CA . LYS D 2 232 ? 24.339 33.153 137.607 1.00 41.15 233 LYS D CA 1
ATOM 15308 C C . LYS D 2 232 ? 25.796 33.230 137.160 1.00 40.53 233 LYS D C 1
ATOM 15309 O O . LYS D 2 232 ? 26.402 32.203 136.842 1.00 41.05 233 LYS D O 1
ATOM 15311 N N . GLY D 2 233 ? 26.360 34.438 137.151 1.00 40.07 234 GLY D N 1
ATOM 15312 C CA . GLY D 2 233 ? 27.751 34.608 136.760 1.00 38.35 234 GLY D CA 1
ATOM 15313 C C . GLY D 2 233 ? 27.972 35.374 135.472 1.00 37.19 234 GLY D C 1
ATOM 15314 O O . GLY D 2 233 ? 29.087 35.811 135.196 1.00 37.85 234 GLY D O 1
ATOM 15315 N N . GLY D 2 234 ? 26.914 35.542 134.684 1.00 36.59 235 GLY D N 1
ATOM 15316 C CA . GLY D 2 234 ? 27.031 36.250 133.419 1.00 34.60 235 GLY D CA 1
ATOM 15317 C C . GLY D 2 234 ? 27.538 37.674 133.542 1.00 33.00 235 GLY D C 1
ATOM 15318 O O . GLY D 2 234 ? 27.304 38.333 134.555 1.00 32.36 235 GLY D O 1
ATOM 15319 N N . THR D 2 235 ? 28.228 38.150 132.510 1.00 30.93 236 THR D N 1
ATOM 15320 C CA . THR D 2 235 ? 28.763 39.508 132.512 1.00 30.70 236 THR D CA 1
ATOM 15321 C C . THR D 2 235 ? 28.192 40.328 131.359 1.00 30.18 236 THR D C 1
ATOM 15322 O O . THR D 2 235 ? 28.259 41.555 131.361 1.00 32.07 236 THR D O 1
ATOM 15326 N N . VAL D 2 236 ? 27.630 39.644 130.371 1.00 28.21 237 VAL D N 1
ATOM 15327 C CA . VAL D 2 236 ? 27.059 40.327 129.221 1.00 25.54 237 VAL D CA 1
ATOM 15328 C C . VAL D 2 236 ? 25.642 40.790 129.520 1.00 24.58 237 VAL D C 1
ATOM 15329 O O . VAL D 2 236 ? 24.839 40.037 130.058 1.00 24.17 237 VAL D O 1
ATOM 15333 N N . THR D 2 237 ? 25.345 42.043 129.190 1.00 24.27 238 THR D N 1
ATOM 15334 C CA . THR D 2 237 ? 24.011 42.595 129.419 1.00 24.16 238 THR D CA 1
ATOM 15335 C C . THR D 2 237 ? 23.488 43.244 128.140 1.00 23.76 238 THR D C 1
ATOM 15336 O O . THR D 2 237 ? 24.189 43.305 127.129 1.00 21.56 238 THR D O 1
ATOM 15340 N N . ALA D 2 238 ? 22.256 43.739 128.197 1.00 23.53 239 ALA D N 1
ATOM 15341 C CA . ALA D 2 238 ? 21.653 44.396 127.043 1.00 23.16 239 ALA D CA 1
ATOM 15342 C C . ALA D 2 238 ? 22.431 45.656 126.682 1.00 23.23 239 ALA D C 1
ATOM 15343 O O . ALA D 2 238 ? 22.522 46.026 125.514 1.00 23.10 239 ALA D O 1
ATOM 15345 N N . GLY D 2 239 ? 23.000 46.304 127.695 1.00 23.86 240 GLY D N 1
ATOM 15346 C CA . GLY D 2 239 ? 23.755 47.524 127.482 1.00 22.03 240 GLY D CA 1
ATOM 15347 C C . GLY D 2 239 ? 25.087 47.354 126.780 1.00 23.20 240 GLY D C 1
ATOM 15348 O O . GLY D 2 239 ? 25.633 48.320 126.246 1.00 24.30 240 GLY D O 1
ATOM 15349 N N . THR D 2 240 ? 25.631 46.142 126.777 1.00 23.25 241 THR D N 1
ATOM 15350 C CA . THR D 2 240 ? 26.909 45.916 126.113 1.00 23.70 241 THR D CA 1
ATOM 15351 C C . THR D 2 240 ? 26.758 44.976 124.916 1.00 24.43 241 THR D C 1
ATOM 15352 O O . THR D 2 240 ? 27.728 44.369 124.448 1.00 25.18 241 THR D O 1
ATOM 15356 N N . SER D 2 241 ? 25.525 44.872 124.425 1.00 24.32 242 SER D N 1
ATOM 15357 C CA . SER D 2 241 ? 25.201 44.035 123.277 1.00 23.45 242 SER D CA 1
ATOM 15358 C C . SER D 2 241 ? 24.699 44.937 122.165 1.00 23.46 242 SER D C 1
ATOM 15359 O O . SER D 2 241 ? 24.136 45.999 122.433 1.00 23.00 242 SER D O 1
ATOM 15362 N N . SER D 2 242 ? 24.899 44.524 120.918 1.00 22.69 243 SER D N 1
ATOM 15363 C CA . SER D 2 242 ? 24.428 45.333 119.807 1.00 22.58 243 SER D CA 1
ATOM 15364 C C . SER D 2 242 ? 22.909 45.427 119.923 1.00 22.39 243 SER D C 1
ATOM 15365 O O . SER D 2 242 ? 22.258 44.519 120.446 1.00 21.55 243 SER D O 1
ATOM 15368 N N . GLN D 2 243 ? 22.348 46.535 119.449 1.00 22.43 244 GLN D N 1
ATOM 15369 C CA . GLN D 2 243 ? 20.903 46.750 119.524 1.00 21.90 244 GLN D CA 1
ATOM 15370 C C . GLN D 2 243 ? 20.095 46.114 118.389 1.00 20.88 244 GLN D C 1
ATOM 15371 O O . GLN D 2 243 ? 20.631 45.776 117.330 1.00 18.50 244 GLN D O 1
ATOM 15377 N N . ILE D 2 244 ? 18.796 45.964 118.642 1.00 19.38 245 ILE D N 1
ATOM 15378 C CA . ILE D 2 244 ? 17.849 45.432 117.671 1.00 19.51 245 ILE D CA 1
ATOM 15379 C C . ILE D 2 244 ? 17.382 46.677 116.929 1.00 19.90 245 ILE D C 1
ATOM 15380 O O . ILE D 2 244 ? 16.556 47.440 117.418 1.00 18.75 245 ILE D O 1
ATOM 15385 N N . THR D 2 245 ? 17.933 46.859 115.736 1.00 19.89 246 THR D N 1
ATOM 15386 C CA . THR D 2 245 ? 17.689 48.037 114.916 1.00 20.51 246 THR D CA 1
ATOM 15387 C C . THR D 2 245 ? 17.079 47.796 113.532 1.00 19.43 246 THR D C 1
ATOM 15388 O O . THR D 2 245 ? 17.056 46.674 113.024 1.00 19.64 246 THR D O 1
ATOM 15392 N N . ASP D 2 246 ? 16.590 48.880 112.934 1.00 17.63 247 ASP D N 1
ATOM 15393 C CA . ASP D 2 246 ? 16.034 48.844 111.592 1.00 16.30 247 ASP D CA 1
ATOM 15394 C C . ASP D 2 246 ? 16.956 49.749 110.790 1.00 14.27 247 ASP D C 1
ATOM 15395 O O . ASP D 2 246 ? 17.146 50.905 111.152 1.00 16.63 247 ASP D O 1
ATOM 15400 N N . GLY D 2 247 ? 17.555 49.231 109.727 1.00 12.44 248 GLY D N 1
ATOM 15401 C CA . GLY D 2 247 ? 18.435 50.068 108.930 1.00 11.13 248 GLY D CA 1
ATOM 15402 C C . GLY D 2 247 ? 18.877 49.482 107.599 1.00 12.20 248 GLY D C 1
ATOM 15403 O O . GLY D 2 247 ? 18.779 48.277 107.362 1.00 11.74 248 GLY D O 1
ATOM 15404 N N . ALA D 2 248 ? 19.365 50.345 106.717 1.00 11.72 249 ALA D N 1
ATOM 15405 C CA . ALA D 2 248 ? 19.842 49.894 105.419 1.00 13.32 249 ALA D CA 1
ATOM 15406 C C . ALA D 2 248 ? 21.124 50.630 105.085 1.00 13.38 249 ALA D C 1
ATOM 15407 O O . ALA D 2 248 ? 21.326 51.759 105.523 1.00 16.03 249 ALA D O 1
ATOM 15409 N N . SER D 2 249 ? 21.994 49.988 104.319 1.00 12.22 250 SER D N 1
ATOM 15410 C CA . SER D 2 249 ? 23.249 50.613 103.924 1.00 14.03 250 SER D CA 1
ATOM 15411 C C . SER D 2 249 ? 23.399 50.443 102.412 1.00 13.65 250 SER D C 1
ATOM 15412 O O . SER D 2 249 ? 22.842 49.518 101.829 1.00 13.36 250 SER D O 1
ATOM 15415 N N . CYS D 2 250 ? 24.154 51.327 101.777 1.00 14.07 251 CYS D N 1
ATOM 15416 C CA . CYS D 2 250 ? 24.287 51.263 100.338 1.00 14.75 251 CYS D CA 1
ATOM 15417 C C . CYS D 2 250 ? 25.590 51.823 99.811 1.00 15.23 251 CYS D C 1
ATOM 15418 O O . CYS D 2 250 ? 26.143 52.767 100.365 1.00 18.79 251 CYS D O 1
ATOM 15421 N N . MET D 2 251 ? 26.066 51.240 98.718 1.00 17.01 252 MET D N 1
ATOM 15422 C CA . MET D 2 251 ? 27.299 51.671 98.083 1.00 16.79 252 MET D CA 1
ATOM 15423 C C . MET D 2 251 ? 27.214 51.537 96.573 1.00 17.88 252 MET D C 1
ATOM 15424 O O . MET D 2 251 ? 26.575 50.624 96.053 1.00 16.14 252 MET D O 1
ATOM 15429 N N . ILE D 2 252 ? 27.859 52.464 95.874 1.00 17.78 253 ILE D N 1
ATOM 15430 C CA . ILE D 2 252 ? 27.927 52.403 94.430 1.00 17.13 253 ILE D CA 1
ATOM 15431 C C . ILE D 2 252 ? 29.355 51.952 94.205 1.00 17.57 253 ILE D C 1
ATOM 15432 O O . ILE D 2 252 ? 30.286 52.588 94.690 1.00 20.09 253 ILE D O 1
ATOM 15437 N N . VAL D 2 253 ? 29.531 50.848 93.493 1.00 18.63 254 VAL D N 1
ATOM 15438 C CA . VAL D 2 253 ? 30.860 50.314 93.240 1.00 19.45 254 VAL D CA 1
ATOM 15439 C C . VAL D 2 253 ? 31.068 50.121 91.750 1.00 19.84 254 VAL D C 1
ATOM 15440 O O . VAL D 2 253 ? 30.162 49.685 91.050 1.00 20.77 254 VAL D O 1
ATOM 15444 N N . MET D 2 254 ? 32.262 50.447 91.264 1.00 21.82 255 MET D N 1
ATOM 15445 C CA . MET D 2 254 ? 32.564 50.302 89.844 1.00 22.05 255 MET D CA 1
ATOM 15446 C C . MET D 2 254 ? 34.054 50.179 89.553 1.00 21.38 255 MET D C 1
ATOM 15447 O O . MET D 2 254 ? 34.888 50.547 90.373 1.00 21.73 255 MET D O 1
ATOM 15452 N N . SER D 2 255 ? 34.376 49.652 88.377 1.00 21.07 256 SER D N 1
ATOM 15453 C CA . SER D 2 255 ? 35.762 49.505 87.965 1.00 21.02 256 SER D CA 1
ATOM 15454 C C . SER D 2 255 ? 36.448 50.867 87.987 1.00 21.69 256 SER D C 1
ATOM 15455 O O . SER D 2 255 ? 35.799 51.906 87.819 1.00 22.47 256 SER D O 1
ATOM 15458 N N . ALA D 2 256 ? 37.761 50.859 88.196 1.00 22.14 257 ALA D N 1
ATOM 15459 C CA . ALA D 2 256 ? 38.530 52.093 88.229 1.00 22.71 257 ALA D CA 1
ATOM 15460 C C . ALA D 2 256 ? 38.450 52.770 86.863 1.00 22.99 257 ALA D C 1
ATOM 15461 O O . ALA D 2 256 ? 38.312 53.991 86.769 1.00 22.90 257 ALA D O 1
ATOM 15463 N N . GLN D 2 257 ? 38.519 51.959 85.812 1.00 23.45 258 GLN D N 1
ATOM 15464 C CA . GLN D 2 257 ? 38.465 52.453 84.443 1.00 23.85 258 GLN D CA 1
ATOM 15465 C C . GLN D 2 257 ? 37.218 53.294 84.224 1.00 23.97 258 GLN D C 1
ATOM 15466 O O . GLN D 2 257 ? 37.285 54.407 83.694 1.00 22.94 258 GLN D O 1
ATOM 15472 N N . ARG D 2 258 ? 36.079 52.756 84.638 1.00 22.24 259 ARG D N 1
ATOM 15473 C CA . ARG D 2 258 ? 34.827 53.463 84.478 1.00 22.30 259 ARG D CA 1
ATOM 15474 C C . ARG D 2 258 ? 34.844 54.734 85.330 1.00 21.12 259 ARG D C 1
ATOM 15475 O O . ARG D 2 258 ? 34.341 55.772 84.917 1.00 20.67 259 ARG D O 1
ATOM 15483 N N . ALA D 2 259 ? 35.429 54.656 86.519 1.00 22.91 260 ALA D N 1
ATOM 15484 C CA . ALA D 2 259 ? 35.502 55.828 87.395 1.00 23.39 260 ALA D CA 1
ATOM 15485 C C . ALA D 2 259 ? 36.378 56.904 86.744 1.00 24.34 260 ALA D C 1
ATOM 15486 O O . ALA D 2 259 ? 36.092 58.099 86.848 1.00 23.03 260 ALA D O 1
ATOM 15488 N N . LYS D 2 260 ? 37.444 56.474 86.072 1.00 24.90 261 LYS D N 1
ATOM 15489 C CA . LYS D 2 260 ? 38.332 57.405 85.380 1.00 27.83 261 LYS D CA 1
ATOM 15490 C C . LYS D 2 260 ? 37.536 58.119 84.301 1.00 28.23 261 LYS D C 1
ATOM 15491 O O . LYS D 2 260 ? 37.489 59.346 84.262 1.00 27.64 261 LYS D O 1
ATOM 15497 N N . ASP D 2 261 ? 36.916 57.329 83.425 1.00 29.32 262 ASP D N 1
ATOM 15498 C CA . ASP D 2 261 ? 36.121 57.860 82.326 1.00 29.78 262 ASP D CA 1
ATOM 15499 C C . ASP D 2 261 ? 35.099 58.877 82.810 1.00 29.00 262 ASP D C 1
ATOM 15500 O O . ASP D 2 261 ? 35.094 60.009 82.345 1.00 30.35 262 ASP D O 1
ATOM 15505 N N . LEU D 2 262 ? 34.243 58.478 83.746 1.00 27.63 263 LEU D N 1
ATOM 15506 C CA . LEU D 2 262 ? 33.225 59.376 84.281 1.00 27.14 263 LEU D CA 1
ATOM 15507 C C . LEU D 2 262 ? 33.811 60.565 85.051 1.00 27.56 263 LEU D C 1
ATOM 15508 O O . LEU D 2 262 ? 33.084 61.458 85.470 1.00 27.90 263 LEU D O 1
ATOM 15513 N N . GLY D 2 263 ? 35.127 60.567 85.238 1.00 29.32 264 GLY D N 1
ATOM 15514 C CA . GLY D 2 263 ? 35.776 61.649 85.955 1.00 31.70 264 GLY D CA 1
ATOM 15515 C C . GLY D 2 263 ? 35.282 61.872 87.373 1.00 33.29 264 GLY D C 1
ATOM 15516 O O . GLY D 2 263 ? 34.970 63.000 87.747 1.00 35.03 264 GLY D O 1
ATOM 15517 N N . LEU D 2 264 ? 35.202 60.814 88.171 1.00 33.25 265 LEU D N 1
ATOM 15518 C CA . LEU D 2 264 ? 34.745 60.971 89.541 1.00 34.37 265 LEU D CA 1
ATOM 15519 C C . LEU D 2 264 ? 35.766 60.406 90.526 1.00 34.29 265 LEU D C 1
ATOM 15520 O O . LEU D 2 264 ? 36.279 59.304 90.342 1.00 35.02 265 LEU D O 1
ATOM 15525 N N . GLU D 2 265 ? 36.075 61.198 91.553 1.00 33.87 266 GLU D N 1
ATOM 15526 C CA . GLU D 2 265 ? 37.052 60.831 92.570 1.00 33.05 266 GLU D CA 1
ATOM 15527 C C . GLU D 2 265 ? 36.556 59.745 93.521 1.00 32.26 266 GLU D C 1
ATOM 15528 O O . GLU D 2 265 ? 35.560 59.919 94.225 1.00 31.01 266 GLU D O 1
ATOM 15534 N N . PRO D 2 266 ? 37.260 58.604 93.549 1.00 31.03 267 PRO D N 1
ATOM 15535 C CA . PRO D 2 266 ? 36.944 57.452 94.398 1.00 29.70 267 PRO D CA 1
ATOM 15536 C C . PRO D 2 266 ? 36.919 57.796 95.882 1.00 25.56 267 PRO D C 1
ATOM 15537 O O . PRO D 2 266 ? 37.731 58.575 96.359 1.00 23.96 267 PRO D O 1
ATOM 15541 N N . LEU D 2 267 ? 35.977 57.207 96.602 1.00 23.82 268 LEU D N 1
ATOM 15542 C CA . LEU D 2 267 ? 35.876 57.413 98.038 1.00 23.15 268 LEU D CA 1
ATOM 15543 C C . LEU D 2 267 ? 36.979 56.539 98.639 1.00 22.57 268 LEU D C 1
ATOM 15544 O O . LEU D 2 267 ? 37.520 56.827 99.705 1.00 22.43 268 LEU D O 1
ATOM 15549 N N . ALA D 2 268 ? 37.315 55.476 97.913 1.00 22.05 269 ALA D N 1
ATOM 15550 C CA . ALA D 2 268 ? 38.353 54.530 98.302 1.00 21.75 269 ALA D CA 1
ATOM 15551 C C . ALA D 2 268 ? 38.436 53.417 97.263 1.00 21.33 269 ALA D C 1
ATOM 15552 O O . ALA D 2 268 ? 37.614 53.350 96.348 1.00 22.26 269 ALA D O 1
ATOM 15554 N N . VAL D 2 269 ? 39.441 52.558 97.408 1.00 21.05 270 VAL D N 1
ATOM 15555 C CA . VAL D 2 269 ? 39.648 51.419 96.516 1.00 19.91 270 VAL D CA 1
ATOM 15556 C C . VAL D 2 269 ? 39.838 50.176 97.374 1.00 19.98 270 VAL D C 1
ATOM 15557 O O . VAL D 2 269 ? 40.397 50.261 98.473 1.00 17.89 270 VAL D O 1
ATOM 15561 N N . ILE D 2 270 ? 39.358 49.032 96.887 1.00 19.27 271 ILE D N 1
ATOM 15562 C CA . ILE D 2 270 ? 39.505 47.782 97.623 1.00 19.96 271 ILE D CA 1
ATOM 15563 C C . ILE D 2 270 ? 40.866 47.172 97.320 1.00 20.85 271 ILE D C 1
ATOM 15564 O O . ILE D 2 270 ? 41.268 47.090 96.158 1.00 20.16 271 ILE D O 1
ATOM 15569 N N . ARG D 2 271 ? 41.566 46.750 98.371 1.00 21.62 272 ARG D N 1
ATOM 15570 C CA . ARG D 2 271 ? 42.887 46.140 98.229 1.00 21.47 272 ARG D CA 1
ATOM 15571 C C . ARG D 2 271 ? 42.904 44.647 98.541 1.00 20.02 272 ARG D C 1
ATOM 15572 O O . ARG D 2 271 ? 43.783 43.931 98.076 1.00 20.74 272 ARG D O 1
ATOM 15580 N N . SER D 2 272 ? 41.945 44.181 99.335 1.00 18.54 273 SER D N 1
ATOM 15581 C CA . SER D 2 272 ? 41.863 42.760 99.655 1.00 17.49 273 SER D CA 1
ATOM 15582 C C . SER D 2 272 ? 40.557 42.416 100.359 1.00 17.11 273 SER D C 1
ATOM 15583 O O . SER D 2 272 ? 39.930 43.266 101.002 1.00 17.15 273 SER D O 1
ATOM 15586 N N . MET D 2 273 ? 40.152 41.159 100.227 1.00 16.31 274 MET D N 1
ATOM 15587 C CA . MET D 2 273 ? 38.918 40.674 100.827 1.00 15.18 274 MET D CA 1
ATOM 15588 C C . MET D 2 273 ? 39.174 39.279 101.389 1.00 15.80 274 MET D C 1
ATOM 15589 O O . MET D 2 273 ? 40.065 38.564 100.916 1.00 15.95 274 MET D O 1
ATOM 15594 N N . ALA D 2 274 ? 38.395 38.888 102.389 1.00 15.16 275 ALA D N 1
ATOM 15595 C CA . ALA D 2 274 ? 38.576 37.571 102.975 1.00 16.38 275 ALA D CA 1
ATOM 15596 C C . ALA D 2 274 ? 37.481 37.169 103.945 1.00 15.71 275 ALA D C 1
ATOM 15597 O O . ALA D 2 274 ? 36.940 38.000 104.677 1.00 15.68 275 ALA D O 1
ATOM 15599 N N . VAL D 2 275 ? 37.156 35.880 103.924 1.00 15.55 276 VAL D N 1
ATOM 15600 C CA . VAL D 2 275 ? 36.183 35.300 104.841 1.00 15.20 276 VAL D CA 1
ATOM 15601 C C . VAL D 2 275 ? 36.934 34.155 105.517 1.00 14.73 276 VAL D C 1
ATOM 15602 O O . VAL D 2 275 ? 37.992 33.722 105.035 1.00 12.02 276 VAL D O 1
ATOM 15606 N N . ALA D 2 276 ? 36.407 33.677 106.638 1.00 15.37 277 ALA D N 1
ATOM 15607 C CA . ALA D 2 276 ? 37.052 32.587 107.359 1.00 15.95 277 ALA D CA 1
ATOM 15608 C C . ALA D 2 276 ? 36.112 31.988 108.380 1.00 17.40 277 ALA D C 1
ATOM 15609 O O . ALA D 2 276 ? 35.148 32.631 108.803 1.00 18.74 277 ALA D O 1
ATOM 15611 N N . GLY D 2 277 ? 36.398 30.752 108.779 1.00 17.89 278 GLY D N 1
ATOM 15612 C CA . GLY D 2 277 ? 35.571 30.099 109.770 1.00 17.78 278 GLY D CA 1
ATOM 15613 C C . GLY D 2 277 ? 36.288 29.820 111.086 1.00 19.52 278 GLY D C 1
ATOM 15614 O O . GLY D 2 277 ? 37.514 29.706 111.142 1.00 19.40 278 GLY D O 1
ATOM 15615 N N . VAL D 2 278 ? 35.496 29.731 112.150 1.00 18.73 279 VAL D N 1
ATOM 15616 C CA . VAL D 2 278 ? 35.970 29.409 113.491 1.00 18.33 279 VAL D CA 1
ATOM 15617 C C . VAL D 2 278 ? 34.836 28.568 114.075 1.00 18.29 279 VAL D C 1
ATOM 15618 O O . VAL D 2 278 ? 33.792 28.433 113.445 1.00 18.74 279 VAL D O 1
ATOM 15622 N N . ASP D 2 279 ? 35.034 28.007 115.262 1.00 18.50 280 ASP D N 1
ATOM 15623 C CA . ASP D 2 279 ? 33.999 27.198 115.888 1.00 19.45 280 ASP D CA 1
ATOM 15624 C C . ASP D 2 279 ? 32.770 28.037 116.190 1.00 18.38 280 ASP D C 1
ATOM 15625 O O . ASP D 2 279 ? 32.883 29.181 116.622 1.00 18.45 280 ASP D O 1
ATOM 15630 N N . PRO D 2 280 ? 31.574 27.476 115.968 1.00 18.52 281 PRO D N 1
ATOM 15631 C CA . PRO D 2 280 ? 30.342 28.224 116.244 1.00 19.28 281 PRO D CA 1
ATOM 15632 C C . PRO D 2 280 ? 30.299 28.818 117.666 1.00 19.45 281 PRO D C 1
ATOM 15633 O O . PRO D 2 280 ? 29.908 29.973 117.848 1.00 19.09 281 PRO D O 1
ATOM 15637 N N . ALA D 2 281 ? 30.715 28.027 118.657 1.00 18.73 282 ALA D N 1
ATOM 15638 C CA . ALA D 2 281 ? 30.724 28.440 120.065 1.00 18.47 282 ALA D CA 1
ATOM 15639 C C . ALA D 2 281 ? 31.438 29.772 120.354 1.00 18.44 282 ALA D C 1
ATOM 15640 O O . ALA D 2 281 ? 31.056 30.505 121.269 1.00 18.02 282 ALA D O 1
ATOM 15642 N N . ILE D 2 282 ? 32.477 30.072 119.587 1.00 16.76 283 ILE D N 1
ATOM 15643 C CA . ILE D 2 282 ? 33.221 31.309 119.759 1.00 16.81 283 ILE D CA 1
ATOM 15644 C C . ILE D 2 282 ? 33.194 32.121 118.458 1.00 15.67 283 ILE D C 1
ATOM 15645 O O . ILE D 2 282 ? 34.221 32.619 117.992 1.00 13.69 283 ILE D O 1
ATOM 15650 N N . MET D 2 283 ? 32.004 32.252 117.881 1.00 15.46 284 MET D N 1
ATOM 15651 C CA . MET D 2 283 ? 31.833 32.987 116.631 1.00 16.21 284 MET D CA 1
ATOM 15652 C C . MET D 2 283 ? 32.410 34.405 116.686 1.00 15.52 284 MET D C 1
ATOM 15653 O O . MET D 2 283 ? 32.972 34.883 115.701 1.00 13.94 284 MET D O 1
ATOM 15658 N N . GLY D 2 284 ? 32.293 35.058 117.842 1.00 14.51 285 GLY D N 1
ATOM 15659 C CA . GLY D 2 284 ? 32.801 36.410 117.991 1.00 15.03 285 GLY D CA 1
ATOM 15660 C C . GLY D 2 284 ? 34.267 36.582 117.636 1.00 15.97 285 GLY D C 1
ATOM 15661 O O . GLY D 2 284 ? 34.717 37.701 117.372 1.00 17.72 285 GLY D O 1
ATOM 15662 N N . TYR D 2 285 ? 35.011 35.480 117.609 1.00 15.58 286 TYR D N 1
ATOM 15663 C CA . TYR D 2 285 ? 36.439 35.515 117.297 1.00 16.74 286 TYR D CA 1
ATOM 15664 C C . TYR D 2 285 ? 36.727 35.506 115.790 1.00 17.48 286 TYR D C 1
ATOM 15665 O O . TYR D 2 285 ? 37.882 35.639 115.363 1.00 14.42 286 TYR D O 1
ATOM 15674 N N . GLY D 2 286 ? 35.673 35.351 114.989 1.00 18.46 287 GLY D N 1
ATOM 15675 C CA . GLY D 2 286 ? 35.823 35.301 113.542 1.00 15.33 287 GLY D CA 1
ATOM 15676 C C . GLY D 2 286 ? 36.722 36.344 112.895 1.00 16.41 287 GLY D C 1
ATOM 15677 O O . GLY D 2 286 ? 37.479 36.029 111.974 1.00 15.30 287 GLY D O 1
ATOM 15678 N N . PRO D 2 287 ? 36.669 37.603 113.357 1.00 16.69 288 PRO D N 1
ATOM 15679 C CA . PRO D 2 287 ? 37.493 38.667 112.785 1.00 16.75 288 PRO D CA 1
ATOM 15680 C C . PRO D 2 287 ? 38.994 38.417 112.703 1.00 18.55 288 PRO D C 1
ATOM 15681 O O . PRO D 2 287 ? 39.619 38.782 111.710 1.00 20.03 288 PRO D O 1
ATOM 15685 N N . VAL D 2 288 ? 39.590 37.794 113.715 1.00 18.58 289 VAL D N 1
ATOM 15686 C CA . VAL D 2 288 ? 41.031 37.609 113.654 1.00 19.42 289 VAL D CA 1
ATOM 15687 C C . VAL D 2 288 ? 41.490 36.676 112.529 1.00 20.73 289 VAL D C 1
ATOM 15688 O O . VAL D 2 288 ? 42.455 36.979 111.818 1.00 23.01 289 VAL D O 1
ATOM 15692 N N . PRO D 2 289 ? 40.827 35.525 112.345 1.00 20.84 290 PRO D N 1
ATOM 15693 C CA . PRO D 2 289 ? 41.294 34.670 111.243 1.00 20.33 290 PRO D CA 1
ATOM 15694 C C . PRO D 2 289 ? 41.076 35.382 109.894 1.00 19.90 290 PRO D C 1
ATOM 15695 O O . PRO D 2 289 ? 41.934 35.342 109.015 1.00 20.05 290 PRO D O 1
ATOM 15699 N N . ALA D 2 290 ? 39.924 36.043 109.748 1.00 19.18 291 ALA D N 1
ATOM 15700 C CA . ALA D 2 290 ? 39.574 36.753 108.507 1.00 19.20 291 ALA D CA 1
ATOM 15701 C C . ALA D 2 290 ? 40.488 37.934 108.217 1.00 18.47 291 ALA D C 1
ATOM 15702 O O . ALA D 2 290 ? 40.910 38.136 107.077 1.00 19.29 291 ALA D O 1
ATOM 15704 N N . THR D 2 291 ? 40.782 38.716 109.253 1.00 19.38 292 THR D N 1
ATOM 15705 C CA . THR D 2 291 ? 41.650 39.874 109.118 1.00 18.42 292 THR D CA 1
ATOM 15706 C C . THR D 2 291 ? 43.054 39.451 108.707 1.00 19.73 292 THR D C 1
ATOM 15707 O O . THR D 2 291 ? 43.687 40.105 107.881 1.00 19.84 292 THR D O 1
ATOM 15711 N N . GLN D 2 292 ? 43.537 38.352 109.277 1.00 21.24 293 GLN D N 1
ATOM 15712 C CA . GLN D 2 292 ? 44.875 37.869 108.952 1.00 22.72 293 GLN D CA 1
ATOM 15713 C C . GLN D 2 292 ? 44.975 37.482 107.494 1.00 22.53 293 GLN D C 1
ATOM 15714 O O . GLN D 2 292 ? 45.945 37.826 106.818 1.00 21.79 293 GLN D O 1
ATOM 15720 N N . LYS D 2 293 ? 43.966 36.765 107.009 1.00 22.01 294 LYS D N 1
ATOM 15721 C CA . LYS D 2 293 ? 43.954 36.330 105.624 1.00 20.72 294 LYS D CA 1
ATOM 15722 C C . LYS D 2 293 ? 43.890 37.537 104.699 1.00 19.78 294 LYS D C 1
ATOM 15723 O O . LYS D 2 293 ? 44.538 37.562 103.653 1.00 20.28 294 LYS D O 1
ATOM 15729 N N . ALA D 2 294 ? 43.109 38.540 105.086 1.00 18.57 295 ALA D N 1
ATOM 15730 C CA . ALA D 2 294 ? 42.955 39.727 104.258 1.00 18.83 295 ALA D CA 1
ATOM 15731 C C . ALA D 2 294 ? 44.219 40.569 104.240 1.00 19.33 295 ALA D C 1
ATOM 15732 O O . ALA D 2 294 ? 44.606 41.094 103.192 1.00 18.54 295 ALA D O 1
ATOM 15734 N N . LEU D 2 295 ? 44.863 40.703 105.397 1.00 20.31 296 LEU D N 1
ATOM 15735 C CA . LEU D 2 295 ? 46.086 41.486 105.470 1.00 19.77 296 LEU D CA 1
ATOM 15736 C C . LEU D 2 295 ? 47.157 40.830 104.614 1.00 21.76 296 LEU D C 1
ATOM 15737 O O . LEU D 2 295 ? 47.898 41.518 103.909 1.00 23.02 296 LEU D O 1
ATOM 15742 N N . LYS D 2 296 ? 47.228 39.501 104.649 1.00 23.22 297 LYS D N 1
ATOM 15743 C CA . LYS D 2 296 ? 48.213 38.794 103.845 1.00 23.98 297 LYS D CA 1
ATOM 15744 C C . LYS D 2 296 ? 47.949 39.023 102.358 1.00 24.41 297 LYS D C 1
ATOM 15745 O O . LYS D 2 296 ? 48.882 39.245 101.584 1.00 25.98 297 LYS D O 1
ATOM 15751 N N . ARG D 2 297 ? 46.683 38.975 101.957 1.00 23.14 298 ARG D N 1
ATOM 15752 C CA . ARG D 2 297 ? 46.333 39.192 100.559 1.00 22.52 298 ARG D CA 1
ATOM 15753 C C . ARG D 2 297 ? 46.619 40.623 100.130 1.00 23.64 298 ARG D C 1
ATOM 15754 O O . ARG D 2 297 ? 46.907 40.878 98.957 1.00 25.02 298 ARG D O 1
ATOM 15762 N N . ALA D 2 298 ? 46.547 41.555 101.078 1.00 23.15 299 ALA D N 1
ATOM 15763 C CA . ALA D 2 298 ? 46.789 42.964 100.774 1.00 22.90 299 ALA D CA 1
ATOM 15764 C C . ALA D 2 298 ? 48.273 43.277 100.833 1.00 23.51 299 ALA D C 1
ATOM 15765 O O . ALA D 2 298 ? 48.698 44.376 100.481 1.00 23.32 299 ALA D O 1
ATOM 15767 N N . GLY D 2 299 ? 49.059 42.304 101.283 1.00 23.23 300 GLY D N 1
ATOM 15768 C CA . GLY D 2 299 ? 50.490 42.505 101.387 1.00 23.49 300 GLY D CA 1
ATOM 15769 C C . GLY D 2 299 ? 50.838 43.513 102.465 1.00 24.76 300 GLY D C 1
ATOM 15770 O O . GLY D 2 299 ? 51.883 44.157 102.402 1.00 25.75 300 GLY D O 1
ATOM 15771 N N . LEU D 2 300 ? 49.968 43.649 103.460 1.00 24.46 301 LEU D N 1
ATOM 15772 C CA . LEU D 2 300 ? 50.195 44.597 104.550 1.00 25.82 301 LEU D CA 1
ATOM 15773 C C . LEU D 2 300 ? 50.311 43.912 105.912 1.00 25.89 301 LEU D C 1
ATOM 15774 O O . LEU D 2 300 ? 50.107 42.702 106.034 1.00 23.73 301 LEU D O 1
ATOM 15779 N N . ASN D 2 301 ? 50.647 44.707 106.928 1.00 25.72 302 ASN D N 1
ATOM 15780 C CA . ASN D 2 301 ? 50.749 44.226 108.308 1.00 27.00 302 ASN D CA 1
ATOM 15781 C C . ASN D 2 301 ? 49.721 45.038 109.082 1.00 26.33 302 ASN D C 1
ATOM 15782 O O . ASN D 2 301 ? 49.377 46.146 108.672 1.00 27.65 302 ASN D O 1
ATOM 15787 N N . MET D 2 302 ? 49.236 44.503 110.193 1.00 24.85 303 MET D N 1
ATOM 15788 C CA . MET D 2 302 ? 48.244 45.215 110.988 1.00 26.33 303 MET D CA 1
ATOM 15789 C C . MET D 2 302 ? 48.675 46.646 111.279 1.00 26.73 303 MET D C 1
ATOM 15790 O O . MET D 2 302 ? 47.842 47.533 111.403 1.00 29.34 303 MET D O 1
ATOM 15795 N N . ALA D 2 303 ? 49.980 46.871 111.376 1.00 27.22 304 ALA D N 1
ATOM 15796 C CA . ALA D 2 303 ? 50.506 48.199 111.674 1.00 26.76 304 ALA D CA 1
ATOM 15797 C C . ALA D 2 303 ? 50.317 49.207 110.549 1.00 26.29 304 ALA D C 1
ATOM 15798 O O . ALA D 2 303 ? 50.228 50.408 110.799 1.00 26.40 304 ALA D O 1
ATOM 15800 N N . ASP D 2 304 ? 50.268 48.725 109.312 1.00 26.91 305 ASP D N 1
ATOM 15801 C CA . ASP D 2 304 ? 50.090 49.612 108.163 1.00 26.45 305 ASP D CA 1
ATOM 15802 C C . ASP D 2 304 ? 48.681 50.190 108.108 1.00 26.44 305 ASP D C 1
ATOM 15803 O O . ASP D 2 304 ? 48.425 51.164 107.402 1.00 27.15 305 ASP D O 1
ATOM 15808 N N . ILE D 2 305 ? 47.764 49.582 108.848 1.00 25.79 306 ILE D N 1
ATOM 15809 C CA . ILE D 2 305 ? 46.388 50.036 108.849 1.00 25.00 306 ILE D CA 1
ATOM 15810 C C . ILE D 2 305 ? 46.167 51.220 109.775 1.00 24.67 306 ILE D C 1
ATOM 15811 O O . ILE D 2 305 ? 46.450 51.157 110.971 1.00 25.29 306 ILE D O 1
ATOM 15816 N N . ASP D 2 306 ? 45.644 52.299 109.200 1.00 24.27 307 ASP D N 1
ATOM 15817 C CA . ASP D 2 306 ? 45.406 53.533 109.936 1.00 22.44 307 ASP D CA 1
ATOM 15818 C C . ASP D 2 306 ? 44.099 53.583 110.707 1.00 21.31 307 ASP D C 1
ATOM 15819 O O . ASP D 2 306 ? 44.043 54.156 111.796 1.00 21.83 307 ASP D O 1
ATOM 15824 N N . PHE D 2 307 ? 43.042 53.003 110.157 1.00 18.90 308 PHE D N 1
ATOM 15825 C CA . PHE D 2 307 ? 41.773 53.005 110.861 1.00 18.15 308 PHE D CA 1
ATOM 15826 C C . PHE D 2 307 ? 41.030 51.683 110.780 1.00 18.05 308 PHE D C 1
ATOM 15827 O O . PHE D 2 307 ? 41.053 50.992 109.764 1.00 17.17 308 PHE D O 1
ATOM 15835 N N . ILE D 2 308 ? 40.363 51.340 111.873 1.00 19.22 309 ILE D N 1
ATOM 15836 C CA . ILE D 2 308 ? 39.664 50.075 111.959 1.00 19.76 309 ILE D CA 1
ATOM 15837 C C . ILE D 2 308 ? 38.205 50.178 112.353 1.00 19.77 309 ILE D C 1
ATOM 15838 O O . ILE D 2 308 ? 37.840 50.962 113.223 1.00 21.62 309 ILE D O 1
ATOM 15843 N N . GLU D 2 309 ? 37.381 49.371 111.696 1.00 19.67 310 GLU D N 1
ATOM 15844 C CA . GLU D 2 309 ? 35.960 49.290 111.988 1.00 19.40 310 GLU D CA 1
ATOM 15845 C C . GLU D 2 309 ? 35.701 47.826 112.293 1.00 19.02 310 GLU D C 1
ATOM 15846 O O . GLU D 2 309 ? 35.805 46.966 111.419 1.00 20.31 310 GLU D O 1
ATOM 15852 N N . LEU D 2 310 ? 35.397 47.552 113.551 1.00 17.56 311 LEU D N 1
ATOM 15853 C CA . LEU D 2 310 ? 35.119 46.212 114.013 1.00 17.08 311 LEU D CA 1
ATOM 15854 C C . LEU D 2 310 ? 33.679 46.265 114.491 1.00 17.52 311 LEU D C 1
ATOM 15855 O O . LEU D 2 310 ? 33.343 47.068 115.359 1.00 17.96 311 LEU D O 1
ATOM 15860 N N . ASN D 2 311 ? 32.815 45.437 113.924 1.00 17.24 312 ASN D N 1
ATOM 15861 C CA . ASN D 2 311 ? 31.422 45.483 114.345 1.00 17.83 312 ASN D CA 1
ATOM 15862 C C . ASN D 2 311 ? 31.327 45.108 115.815 1.00 17.55 312 ASN D C 1
ATOM 15863 O O . ASN D 2 311 ? 31.933 44.128 116.256 1.00 17.97 312 ASN D O 1
ATOM 15868 N N . GLU D 2 312 ? 30.567 45.897 116.566 1.00 15.97 313 GLU D N 1
ATOM 15869 C CA . GLU D 2 312 ? 30.399 45.676 117.996 1.00 17.60 313 GLU D CA 1
ATOM 15870 C C . GLU D 2 312 ? 29.196 44.790 118.303 1.00 17.37 313 GLU D C 1
ATOM 15871 O O . GLU D 2 312 ? 28.133 45.279 118.715 1.00 17.20 313 GLU D O 1
ATOM 15877 N N . ALA D 2 313 ? 29.373 43.488 118.105 1.00 16.59 314 ALA D N 1
ATOM 15878 C CA . ALA D 2 313 ? 28.315 42.517 118.364 1.00 18.43 314 ALA D CA 1
ATOM 15879 C C . ALA D 2 313 ? 28.055 42.489 119.856 1.00 17.69 314 ALA D C 1
ATOM 15880 O O . ALA D 2 313 ? 26.913 42.549 120.298 1.00 18.20 314 ALA D O 1
ATOM 15882 N N . PHE D 2 314 ? 29.143 42.381 120.610 1.00 18.91 315 PHE D N 1
ATOM 15883 C CA . PHE D 2 314 ? 29.125 42.350 122.071 1.00 19.63 315 PHE D CA 1
ATOM 15884 C C . PHE D 2 314 ? 30.484 42.883 122.489 1.00 20.08 315 PHE D C 1
ATOM 15885 O O . PHE D 2 314 ? 31.485 42.604 121.830 1.00 19.81 315 PHE D O 1
ATOM 15893 N N . ALA D 2 315 ? 30.528 43.648 123.573 1.00 20.74 316 ALA D N 1
ATOM 15894 C CA . ALA D 2 315 ? 31.805 44.157 124.054 1.00 20.32 316 ALA D CA 1
ATOM 15895 C C . ALA D 2 315 ? 32.661 42.933 124.363 1.00 19.96 316 ALA D C 1
ATOM 15896 O O . ALA D 2 315 ? 33.872 42.931 124.128 1.00 20.35 316 ALA D O 1
ATOM 15898 N N . ALA D 2 316 ? 32.009 41.885 124.865 1.00 19.95 317 ALA D N 1
ATOM 15899 C CA . ALA D 2 316 ? 32.676 40.638 125.219 1.00 19.15 317 ALA D CA 1
ATOM 15900 C C . ALA D 2 316 ? 33.398 39.951 124.047 1.00 20.32 317 ALA D C 1
ATOM 15901 O O . ALA D 2 316 ? 34.318 39.158 124.263 1.00 21.41 317 ALA D O 1
ATOM 15903 N N . GLN D 2 317 ? 32.998 40.238 122.810 1.00 19.29 318 GLN D N 1
ATOM 15904 C CA . GLN D 2 317 ? 33.687 39.628 121.675 1.00 19.71 318 GLN D CA 1
ATOM 15905 C C . GLN D 2 317 ? 34.585 40.636 120.957 1.00 19.38 318 GLN D C 1
ATOM 15906 O O . GLN D 2 317 ? 35.572 40.260 120.331 1.00 19.45 318 GLN D O 1
ATOM 15912 N N . ALA D 2 318 ? 34.244 41.916 121.064 1.00 19.82 319 ALA D N 1
ATOM 15913 C CA . ALA D 2 318 ? 35.033 42.977 120.441 1.00 19.80 319 ALA D CA 1
ATOM 15914 C C . ALA D 2 318 ? 36.410 43.137 121.120 1.00 20.50 319 ALA D C 1
ATOM 15915 O O . ALA D 2 318 ? 37.459 43.125 120.457 1.00 20.29 319 ALA D O 1
ATOM 15917 N N . LEU D 2 319 ? 36.400 43.285 122.443 1.00 19.46 320 LEU D N 1
ATOM 15918 C CA . LEU D 2 319 ? 37.639 43.456 123.200 1.00 19.59 320 LEU D CA 1
ATOM 15919 C C . LEU D 2 319 ? 38.672 42.324 122.984 1.00 20.12 320 LEU D C 1
ATOM 15920 O O . LEU D 2 319 ? 39.849 42.598 122.759 1.00 20.82 320 LEU D O 1
ATOM 15925 N N . PRO D 2 320 ? 38.245 41.048 123.038 1.00 21.54 321 PRO D N 1
ATOM 15926 C CA . PRO D 2 320 ? 39.192 39.943 122.828 1.00 22.51 321 PRO D CA 1
ATOM 15927 C C . PRO D 2 320 ? 39.808 39.997 121.431 1.00 22.94 321 PRO D C 1
ATOM 15928 O O . PRO D 2 320 ? 41.005 39.743 121.261 1.00 22.13 321 PRO D O 1
ATOM 15932 N N . VAL D 2 321 ? 38.972 40.317 120.438 1.00 22.95 322 VAL D N 1
ATOM 15933 C CA . VAL D 2 321 ? 39.418 40.414 119.047 1.00 21.92 322 VAL D CA 1
ATOM 15934 C C . VAL D 2 321 ? 40.456 41.518 118.917 1.00 21.27 322 VAL D C 1
ATOM 15935 O O . VAL D 2 321 ? 41.490 41.341 118.270 1.00 20.30 322 VAL D O 1
ATOM 15939 N N . LEU D 2 322 ? 40.182 42.664 119.529 1.00 21.28 323 LEU D N 1
ATOM 15940 C CA . LEU D 2 322 ? 41.136 43.762 119.473 1.00 23.75 323 LEU D CA 1
ATOM 15941 C C . LEU D 2 322 ? 42.464 43.359 120.109 1.00 25.09 323 LEU D C 1
ATOM 15942 O O . LEU D 2 322 ? 43.527 43.657 119.562 1.00 25.52 323 LEU D O 1
ATOM 15947 N N . LYS D 2 323 ? 42.412 42.666 121.248 1.00 26.54 324 LYS D N 1
ATOM 15948 C CA . LYS D 2 323 ? 43.648 42.253 121.902 1.00 28.35 324 LYS D CA 1
ATOM 15949 C C . LYS D 2 323 ? 44.439 41.317 121.006 1.00 28.30 324 LYS D C 1
ATOM 15950 O O . LYS D 2 323 ? 45.611 41.563 120.724 1.00 28.56 324 LYS D O 1
ATOM 15956 N N . ASP D 2 324 ? 43.792 40.253 120.541 1.00 28.91 325 ASP D N 1
ATOM 15957 C CA . ASP D 2 324 ? 44.461 39.287 119.681 1.00 28.95 325 ASP D CA 1
ATOM 15958 C C . ASP D 2 324 ? 44.860 39.860 118.319 1.00 28.67 325 ASP D C 1
ATOM 15959 O O . ASP D 2 324 ? 45.745 39.322 117.660 1.00 29.23 325 ASP D O 1
ATOM 15964 N N . LEU D 2 325 ? 44.213 40.943 117.892 1.00 28.42 326 LEU D N 1
ATOM 15965 C CA . LEU D 2 325 ? 44.581 41.579 116.628 1.00 28.75 326 LEU D CA 1
ATOM 15966 C C . LEU D 2 325 ? 45.780 42.490 116.913 1.00 30.12 326 LEU D C 1
ATOM 15967 O O . LEU D 2 325 ? 46.400 43.040 115.995 1.00 29.52 326 LEU D O 1
ATOM 15972 N N . LYS D 2 326 ? 46.088 42.638 118.203 1.00 30.15 327 LYS D N 1
ATOM 15973 C CA . LYS D 2 326 ? 47.209 43.448 118.676 1.00 30.54 327 LYS D CA 1
ATOM 15974 C C . LYS D 2 326 ? 47.048 44.949 118.439 1.00 29.99 327 LYS D C 1
ATOM 15975 O O . LYS D 2 326 ? 47.998 45.635 118.058 1.00 30.18 327 LYS D O 1
ATOM 15981 N N . VAL D 2 327 ? 45.849 45.463 118.689 1.00 28.03 328 VAL D N 1
ATOM 15982 C CA . VAL D 2 327 ? 45.587 46.881 118.492 1.00 26.75 328 VAL D CA 1
ATOM 15983 C C . VAL D 2 327 ? 44.725 47.471 119.607 1.00 27.13 328 VAL D C 1
ATOM 15984 O O . VAL D 2 327 ? 44.191 48.568 119.465 1.00 25.96 328 VAL D O 1
ATOM 15988 N N . LEU D 2 328 ? 44.596 46.747 120.714 1.00 28.31 329 LEU D N 1
ATOM 15989 C CA . LEU D 2 328 ? 43.783 47.220 121.829 1.00 31.17 329 LEU D CA 1
ATOM 15990 C C . LEU D 2 328 ? 44.318 48.547 122.394 1.00 32.92 329 LEU D C 1
ATOM 15991 O O . LEU D 2 328 ? 43.549 49.442 122.755 1.00 32.89 329 LEU D O 1
ATOM 15996 N N . ASP D 2 329 ? 45.640 48.664 122.463 1.00 34.49 330 ASP D N 1
ATOM 15997 C CA . ASP D 2 329 ? 46.288 49.868 122.966 1.00 36.46 330 ASP D CA 1
ATOM 15998 C C . ASP D 2 329 ? 46.192 51.003 121.956 1.00 35.75 330 ASP D C 1
ATOM 15999 O O . ASP D 2 329 ? 46.527 52.145 122.265 1.00 36.76 330 ASP D O 1
ATOM 16004 N N . LYS D 2 330 ? 45.739 50.682 120.749 1.00 34.60 331 LYS D N 1
ATOM 16005 C CA . LYS D 2 330 ? 45.599 51.673 119.689 1.00 34.28 331 LYS D CA 1
ATOM 16006 C C . LYS D 2 330 ? 44.121 52.009 119.501 1.00 33.19 331 LYS D C 1
ATOM 16007 O O . LYS D 2 330 ? 43.769 52.815 118.646 1.00 31.72 331 LYS D O 1
ATOM 16013 N N . MET D 2 331 ? 43.263 51.401 120.314 1.00 32.10 332 MET D N 1
ATOM 16014 C CA . MET D 2 331 ? 41.821 51.598 120.203 1.00 32.55 332 MET D CA 1
ATOM 16015 C C . MET D 2 331 ? 41.306 53.015 119.986 1.00 32.81 332 MET D C 1
ATOM 16016 O O . MET D 2 331 ? 40.655 53.303 118.980 1.00 31.36 332 MET D O 1
ATOM 16021 N N . ASN D 2 332 ? 41.561 53.897 120.945 1.00 33.78 333 ASN D N 1
ATOM 16022 C CA . ASN D 2 332 ? 41.088 55.274 120.838 1.00 33.39 333 ASN D CA 1
ATOM 16023 C C . ASN D 2 332 ? 41.732 56.067 119.704 1.00 31.60 333 ASN D C 1
ATOM 16024 O O . ASN D 2 332 ? 41.282 57.159 119.360 1.00 29.03 333 ASN D O 1
ATOM 16029 N N . GLU D 2 333 ? 42.767 55.500 119.102 1.00 30.64 334 GLU D N 1
ATOM 16030 C CA . GLU D 2 333 ? 43.453 56.169 118.016 1.00 31.03 334 GLU D CA 1
ATOM 16031 C C . GLU D 2 333 ? 42.945 55.746 116.635 1.00 30.52 334 GLU D C 1
ATOM 16032 O O . GLU D 2 333 ? 43.049 56.509 115.671 1.00 30.61 334 GLU D O 1
ATOM 16038 N N . LYS D 2 334 ? 42.391 54.543 116.525 1.00 29.04 335 LYS D N 1
ATOM 16039 C CA . LYS D 2 334 ? 41.922 54.093 115.221 1.00 28.86 335 LYS D CA 1
ATOM 16040 C C . LYS D 2 334 ? 40.773 53.077 115.153 1.00 27.19 335 LYS D C 1
ATOM 16041 O O . LYS D 2 334 ? 40.441 52.612 114.065 1.00 28.38 335 LYS D O 1
ATOM 16047 N N . VAL D 2 335 ? 40.153 52.747 116.284 1.00 25.14 336 VAL D N 1
ATOM 16048 C CA . VAL D 2 335 ? 39.058 51.776 116.282 1.00 22.83 336 VAL D CA 1
ATOM 16049 C C . VAL D 2 335 ? 37.679 52.372 116.559 1.00 22.42 336 VAL D C 1
ATOM 16050 O O . VAL D 2 335 ? 37.488 53.057 117.552 1.00 23.26 336 VAL D O 1
ATOM 16054 N N . ASN D 2 336 ? 36.723 52.098 115.673 1.00 21.64 337 ASN D N 1
ATOM 16055 C CA . ASN D 2 336 ? 35.349 52.593 115.819 1.00 21.59 337 ASN D CA 1
ATOM 16056 C C . ASN D 2 336 ? 35.310 54.022 116.361 1.00 21.14 337 ASN D C 1
ATOM 16057 O O . ASN D 2 336 ? 34.641 54.306 117.356 1.00 19.85 337 ASN D O 1
ATOM 16062 N N . LEU D 2 337 ? 36.005 54.926 115.684 1.00 21.92 338 LEU D N 1
ATOM 16063 C CA . LEU D 2 337 ? 36.077 56.312 116.118 1.00 22.36 338 LEU D CA 1
ATOM 16064 C C . LEU D 2 337 ? 34.758 57.081 116.212 1.00 23.27 338 LEU D C 1
ATOM 16065 O O . LEU D 2 337 ? 34.659 58.054 116.969 1.00 23.37 338 LEU D O 1
ATOM 16070 N N . HIS D 2 338 ? 33.747 56.652 115.461 1.00 21.72 339 HIS D N 1
ATOM 16071 C CA . HIS D 2 338 ? 32.446 57.318 115.500 1.00 20.75 339 HIS D CA 1
ATOM 16072 C C . HIS D 2 338 ? 31.400 56.475 116.214 1.00 20.91 339 HIS D C 1
ATOM 16073 O O . HIS D 2 338 ? 30.205 56.664 116.007 1.00 20.18 339 HIS D O 1
ATOM 16080 N N . GLY D 2 339 ? 31.845 55.555 117.063 1.00 21.48 340 GLY D N 1
ATOM 16081 C CA . GLY D 2 339 ? 30.903 54.703 117.769 1.00 20.86 340 GLY D CA 1
ATOM 16082 C C . GLY D 2 339 ? 30.723 53.380 117.045 1.00 20.49 340 GLY D C 1
ATOM 16083 O O . GLY D 2 339 ? 31.215 53.211 115.933 1.00 20.32 340 GLY D O 1
ATOM 16084 N N . GLY D 2 340 ? 30.013 52.444 117.668 1.00 20.63 341 GLY D N 1
ATOM 16085 C CA . GLY D 2 340 ? 29.807 51.145 117.050 1.00 19.25 341 GLY D CA 1
ATOM 16086 C C . GLY D 2 340 ? 28.398 50.606 117.189 1.00 18.78 341 GLY D C 1
ATOM 16087 O O . GLY D 2 340 ? 27.488 51.323 117.600 1.00 18.62 341 GLY D O 1
ATOM 16088 N N . ALA D 2 341 ? 28.224 49.329 116.861 1.00 19.59 342 ALA D N 1
ATOM 16089 C CA . ALA D 2 341 ? 26.908 48.686 116.910 1.00 19.78 342 ALA D CA 1
ATOM 16090 C C . ALA D 2 341 ? 26.186 48.760 118.253 1.00 19.98 342 ALA D C 1
ATOM 16091 O O . ALA D 2 341 ? 24.963 48.651 118.297 1.00 19.37 342 ALA D O 1
ATOM 16093 N N . ILE D 2 342 ? 26.931 48.931 119.344 1.00 20.54 343 ILE D N 1
ATOM 16094 C CA . ILE D 2 342 ? 26.311 49.007 120.662 1.00 18.11 343 ILE D CA 1
ATOM 16095 C C . ILE D 2 342 ? 25.482 50.281 120.760 1.00 17.86 343 ILE D C 1
ATOM 16096 O O . ILE D 2 342 ? 24.455 50.328 121.441 1.00 16.15 343 ILE D O 1
ATOM 16101 N N . ALA D 2 343 ? 25.923 51.313 120.054 1.00 18.83 344 ALA D N 1
ATOM 16102 C CA . ALA D 2 343 ? 25.222 52.588 120.067 1.00 20.38 344 ALA D CA 1
ATOM 16103 C C . ALA D 2 343 ? 24.438 52.799 118.779 1.00 21.51 344 ALA D C 1
ATOM 16104 O O . ALA D 2 343 ? 23.360 53.395 118.795 1.00 22.04 344 ALA D O 1
ATOM 16106 N N . LEU D 2 344 ? 24.985 52.297 117.674 1.00 20.57 345 LEU D N 1
ATOM 16107 C CA . LEU D 2 344 ? 24.379 52.447 116.355 1.00 21.58 345 LEU D CA 1
ATOM 16108 C C . LEU D 2 344 ? 23.437 51.316 115.932 1.00 22.71 345 LEU D C 1
ATOM 16109 O O . LEU D 2 344 ? 22.683 51.460 114.972 1.00 25.11 345 LEU D O 1
ATOM 16114 N N . GLY D 2 345 ? 23.483 50.195 116.643 1.00 22.24 346 GLY D N 1
ATOM 16115 C CA . GLY D 2 345 ? 22.629 49.074 116.305 1.00 19.73 346 GLY D CA 1
ATOM 16116 C C . GLY D 2 345 ? 23.269 48.134 115.302 1.00 20.10 346 GLY D C 1
ATOM 16117 O O . GLY D 2 345 ? 24.189 48.512 114.572 1.00 20.04 346 GLY D O 1
ATOM 16118 N N . HIS D 2 346 ? 22.778 46.899 115.263 1.00 20.22 347 HIS D N 1
ATOM 16119 C CA . HIS D 2 346 ? 23.300 45.895 114.344 1.00 19.55 347 HIS D CA 1
ATOM 16120 C C . HIS D 2 346 ? 22.209 45.215 113.492 1.00 16.77 347 HIS D C 1
ATOM 16121 O O . HIS D 2 346 ? 21.805 44.081 113.764 1.00 14.72 347 HIS D O 1
ATOM 16128 N N . PRO D 2 347 ? 21.715 45.913 112.455 1.00 14.72 348 PRO D N 1
ATOM 16129 C CA . PRO D 2 347 ? 20.684 45.330 111.588 1.00 14.45 348 PRO D CA 1
ATOM 16130 C C . PRO D 2 347 ? 21.491 44.399 110.686 1.00 14.32 348 PRO D C 1
ATOM 16131 O O . PRO D 2 347 ? 22.199 44.852 109.789 1.00 13.64 348 PRO D O 1
ATOM 16135 N N . PHE D 2 348 ? 21.409 43.106 110.968 1.00 14.81 349 PHE D N 1
ATOM 16136 C CA . PHE D 2 348 ? 22.162 42.094 110.250 1.00 16.06 349 PHE D CA 1
ATOM 16137 C C . PHE D 2 348 ? 22.514 42.438 108.811 1.00 17.44 349 PHE D C 1
ATOM 16138 O O . PHE D 2 348 ? 23.638 42.876 108.516 1.00 17.31 349 PHE D O 1
ATOM 16146 N N . GLY D 2 349 ? 21.549 42.258 107.918 1.00 16.27 350 GLY D N 1
ATOM 16147 C CA . GLY D 2 349 ? 21.791 42.524 106.514 1.00 15.41 350 GLY D CA 1
ATOM 16148 C C . GLY D 2 349 ? 22.554 43.789 106.175 1.00 14.99 350 GLY D C 1
ATOM 16149 O O . GLY D 2 349 ? 23.390 43.794 105.287 1.00 13.89 350 GLY D O 1
ATOM 16150 N N . CYS D 2 350 ? 22.270 44.858 106.903 1.00 16.21 351 CYS D N 1
ATOM 16151 C CA . CYS D 2 350 ? 22.880 46.164 106.685 1.00 16.15 351 CYS D CA 1
ATOM 16152 C C . CYS D 2 350 ? 24.301 46.412 107.212 1.00 16.56 351 CYS D C 1
ATOM 16153 O O . CYS D 2 350 ? 25.078 47.144 106.600 1.00 16.31 351 CYS D O 1
ATOM 16156 N N . SER D 2 351 ? 24.644 45.800 108.338 1.00 16.81 352 SER D N 1
ATOM 16157 C CA . SER D 2 351 ? 25.941 46.036 108.972 1.00 16.24 352 SER D CA 1
ATOM 16158 C C . SER D 2 351 ? 27.231 45.897 108.173 1.00 16.82 352 SER D C 1
ATOM 16159 O O . SER D 2 351 ? 28.091 46.769 108.241 1.00 16.37 352 SER D O 1
ATOM 16162 N N . GLY D 2 352 ? 27.383 44.812 107.427 1.00 17.10 353 GLY D N 1
ATOM 16163 C CA . GLY D 2 352 ? 28.593 44.640 106.652 1.00 16.00 353 GLY D CA 1
ATOM 16164 C C . GLY D 2 352 ? 29.022 45.886 105.896 1.00 17.65 353 GLY D C 1
ATOM 16165 O O . GLY D 2 352 ? 30.130 46.400 106.097 1.00 16.18 353 GLY D O 1
ATOM 16166 N N . ALA D 2 353 ? 28.147 46.383 105.027 1.00 16.95 354 ALA D N 1
ATOM 16167 C CA . ALA D 2 353 ? 28.470 47.564 104.238 1.00 16.29 354 ALA D CA 1
ATOM 16168 C C . ALA D 2 353 ? 28.473 48.827 105.087 1.00 16.36 354 ALA D C 1
ATOM 16169 O O . ALA D 2 353 ? 29.224 49.770 104.820 1.00 16.04 354 ALA D O 1
ATOM 16171 N N . ARG D 2 354 ? 27.636 48.837 106.115 1.00 15.16 355 ARG D N 1
ATOM 16172 C CA . ARG D 2 354 ? 27.530 49.992 106.996 1.00 16.19 355 ARG D CA 1
ATOM 16173 C C . ARG D 2 354 ? 28.879 50.342 107.655 1.00 16.50 355 ARG D C 1
ATOM 16174 O O . ARG D 2 354 ? 29.422 51.420 107.418 1.00 16.61 355 ARG D O 1
ATOM 16182 N N . ILE D 2 355 ? 29.429 49.439 108.463 1.00 15.84 356 ILE D N 1
ATOM 16183 C CA . ILE D 2 355 ? 30.709 49.718 109.108 1.00 16.16 356 ILE D CA 1
ATOM 16184 C C . ILE D 2 355 ? 31.785 50.028 108.074 1.00 15.98 356 ILE D C 1
ATOM 16185 O O . ILE D 2 355 ? 32.712 50.778 108.358 1.00 17.16 356 ILE D O 1
ATOM 16190 N N . SER D 2 356 ? 31.668 49.453 106.883 1.00 15.59 357 SER D N 1
ATOM 16191 C CA . SER D 2 356 ? 32.650 49.715 105.834 1.00 17.00 357 SER D CA 1
ATOM 16192 C C . SER D 2 356 ? 32.480 51.147 105.358 1.00 17.30 357 SER D C 1
ATOM 16193 O O . SER D 2 356 ? 33.457 51.840 105.088 1.00 16.62 357 SER D O 1
ATOM 16196 N N . GLY D 2 357 ? 31.229 51.581 105.249 1.00 17.98 358 GLY D N 1
ATOM 16197 C CA . GLY D 2 357 ? 30.966 52.935 104.805 1.00 18.06 358 GLY D CA 1
ATOM 16198 C C . GLY D 2 357 ? 31.487 53.924 105.826 1.00 18.32 358 GLY D C 1
ATOM 16199 O O . GLY D 2 357 ? 32.207 54.864 105.493 1.00 17.36 358 GLY D O 1
ATOM 16200 N N . THR D 2 358 ? 31.117 53.707 107.081 1.00 17.59 359 THR D N 1
ATOM 16201 C CA . THR D 2 358 ? 31.566 54.568 108.153 1.00 18.46 359 THR D CA 1
ATOM 16202 C C . THR D 2 358 ? 33.102 54.599 108.198 1.00 19.94 359 THR D C 1
ATOM 16203 O O . THR D 2 358 ? 33.698 55.620 108.532 1.00 20.06 359 THR D O 1
ATOM 16207 N N . LEU D 2 359 ? 33.738 53.481 107.857 1.00 19.46 360 LEU D N 1
ATOM 16208 C CA . LEU D 2 359 ? 35.196 53.416 107.866 1.00 18.57 360 LEU D CA 1
ATOM 16209 C C . LEU D 2 359 ? 35.756 54.381 106.847 1.00 19.47 360 LEU D C 1
ATOM 16210 O O . LEU D 2 359 ? 36.650 55.167 107.149 1.00 21.65 360 LEU D O 1
ATOM 16215 N N . LEU D 2 360 ? 35.228 54.309 105.632 1.00 19.81 361 LEU D N 1
ATOM 16216 C CA . LEU D 2 360 ? 35.694 55.170 104.558 1.00 19.46 361 LEU D CA 1
ATOM 16217 C C . LEU D 2 360 ? 35.601 56.643 104.938 1.00 19.27 361 LEU D C 1
ATOM 16218 O O . LEU D 2 360 ? 36.515 57.413 104.655 1.00 19.60 361 LEU D O 1
ATOM 16223 N N . ASN D 2 361 ? 34.505 57.034 105.581 1.00 19.03 362 ASN D N 1
ATOM 16224 C CA . ASN D 2 361 ? 34.342 58.422 105.987 1.00 20.73 362 ASN D CA 1
ATOM 16225 C C . ASN D 2 361 ? 35.289 58.783 107.130 1.00 21.43 362 ASN D C 1
ATOM 16226 O O . ASN D 2 361 ? 35.741 59.930 107.224 1.00 21.84 362 ASN D O 1
ATOM 16231 N N . VAL D 2 362 ? 35.596 57.810 107.985 1.00 19.38 363 VAL D N 1
ATOM 16232 C CA . VAL D 2 362 ? 36.519 58.048 109.082 1.00 20.87 363 VAL D CA 1
ATOM 16233 C C . VAL D 2 362 ? 37.904 58.290 108.484 1.00 21.69 363 VAL D C 1
ATOM 16234 O O . VAL D 2 362 ? 38.631 59.180 108.918 1.00 20.35 363 VAL D O 1
ATOM 16238 N N . MET D 2 363 ? 38.248 57.503 107.468 1.00 21.37 364 MET D N 1
ATOM 16239 C CA . MET D 2 363 ? 39.532 57.633 106.795 1.00 22.08 364 MET D CA 1
ATOM 16240 C C . MET D 2 363 ? 39.650 58.979 106.085 1.00 24.21 364 MET D C 1
ATOM 16241 O O . MET D 2 363 ? 40.687 59.639 106.147 1.00 25.57 364 MET D O 1
ATOM 16246 N N . LYS D 2 364 ? 38.589 59.374 105.395 1.00 25.43 365 LYS D N 1
ATOM 16247 C CA . LYS D 2 364 ? 38.589 60.634 104.664 1.00 26.52 365 LYS D CA 1
ATOM 16248 C C . LYS D 2 364 ? 38.785 61.815 105.603 1.00 26.27 365 LYS D C 1
ATOM 16249 O O . LYS D 2 364 ? 39.599 62.694 105.351 1.00 27.67 365 LYS D O 1
ATOM 16255 N N . GLN D 2 365 ? 38.035 61.810 106.696 1.00 26.62 366 GLN D N 1
ATOM 16256 C CA . GLN D 2 365 ? 38.081 62.871 107.688 1.00 26.70 366 GLN D CA 1
ATOM 16257 C C . GLN D 2 365 ? 39.390 62.966 108.472 1.00 27.46 366 GLN D C 1
ATOM 16258 O O . GLN D 2 365 ? 39.773 64.046 108.903 1.00 28.67 366 GLN D O 1
ATOM 16264 N N . ASN D 2 366 ? 40.076 61.846 108.655 1.00 28.18 367 ASN D N 1
ATOM 16265 C CA . ASN D 2 366 ? 41.318 61.848 109.423 1.00 29.21 367 ASN D CA 1
ATOM 16266 C C . ASN D 2 366 ? 42.572 61.549 108.601 1.00 29.33 367 ASN D C 1
ATOM 16267 O O . ASN D 2 366 ? 43.601 61.154 109.151 1.00 31.08 367 ASN D O 1
ATOM 16272 N N . GLY D 2 367 ? 42.480 61.729 107.289 1.00 27.07 368 GLY D N 1
ATOM 16273 C CA . GLY D 2 367 ? 43.620 61.494 106.429 1.00 25.98 368 GLY D CA 1
ATOM 16274 C C . GLY D 2 367 ? 44.224 60.103 106.446 1.00 25.95 368 GLY D C 1
ATOM 16275 O O . GLY D 2 367 ? 45.435 59.957 106.311 1.00 26.69 368 GLY D O 1
ATOM 16276 N N . GLY D 2 368 ? 43.396 59.076 106.594 1.00 25.34 369 GLY D N 1
ATOM 16277 C CA . GLY D 2 368 ? 43.924 57.722 106.610 1.00 24.47 369 GLY D CA 1
ATOM 16278 C C . GLY D 2 368 ? 44.257 57.207 105.218 1.00 22.80 369 GLY D C 1
ATOM 16279 O O . GLY D 2 368 ? 43.673 57.653 104.236 1.00 22.92 369 GLY D O 1
ATOM 16280 N N . THR D 2 369 ? 45.195 56.270 105.128 1.00 22.13 370 THR D N 1
ATOM 16281 C CA . THR D 2 369 ? 45.585 55.691 103.842 1.00 22.29 370 THR D CA 1
ATOM 16282 C C . THR D 2 369 ? 45.006 54.287 103.697 1.00 21.86 370 THR D C 1
ATOM 16283 O O . THR D 2 369 ? 44.453 53.941 102.661 1.00 23.06 370 THR D O 1
ATOM 16287 N N . PHE D 2 370 ? 45.137 53.483 104.746 1.00 21.73 371 PHE D N 1
ATOM 16288 C CA . PHE D 2 370 ? 44.627 52.122 104.733 1.00 20.86 371 PHE D CA 1
ATOM 16289 C C . PHE D 2 370 ? 43.617 51.909 105.836 1.00 20.46 371 PHE D C 1
ATOM 16290 O O . PHE D 2 370 ? 43.815 52.359 106.963 1.00 19.98 371 PHE D O 1
ATOM 16298 N N . GLY D 2 371 ? 42.530 51.221 105.502 1.00 18.89 372 GLY D N 1
ATOM 16299 C CA . GLY D 2 371 ? 41.503 50.956 106.490 1.00 17.56 372 GLY D CA 1
ATOM 16300 C C . GLY D 2 371 ? 41.089 49.501 106.485 1.00 17.12 372 GLY D C 1
ATOM 16301 O O . GLY D 2 371 ? 41.240 48.802 105.482 1.00 18.83 372 GLY D O 1
ATOM 16302 N N . LEU D 2 372 ? 40.562 49.046 107.612 1.00 16.32 373 LEU D N 1
ATOM 16303 C CA . LEU D 2 372 ? 40.118 47.675 107.751 1.00 14.85 373 LEU D CA 1
ATOM 16304 C C . LEU D 2 372 ? 38.737 47.594 108.373 1.00 16.30 373 LEU D C 1
ATOM 16305 O O . LEU D 2 372 ? 38.512 48.144 109.456 1.00 16.78 373 LEU D O 1
ATOM 16310 N N . SER D 2 373 ? 37.807 46.931 107.685 1.00 15.18 374 SER D N 1
ATOM 16311 C CA . SER D 2 373 ? 36.471 46.737 108.243 1.00 15.89 374 SER D CA 1
ATOM 16312 C C . SER D 2 373 ? 36.362 45.229 108.394 1.00 14.27 374 SER D C 1
ATOM 16313 O O . SER D 2 373 ? 36.721 44.483 107.486 1.00 13.43 374 SER D O 1
ATOM 16316 N N . THR D 2 374 ? 35.893 44.776 109.547 1.00 14.45 375 THR D N 1
ATOM 16317 C CA . THR D 2 374 ? 35.785 43.346 109.789 1.00 14.81 375 THR D CA 1
ATOM 16318 C C . THR D 2 374 ? 34.714 43.095 110.830 1.00 16.42 375 THR D C 1
ATOM 16319 O O . THR D 2 374 ? 34.385 43.982 111.623 1.00 18.93 375 THR D O 1
ATOM 16323 N N . MET D 2 375 ? 34.157 41.891 110.829 1.00 16.42 376 MET D N 1
ATOM 16324 C CA . MET D 2 375 ? 33.110 41.581 111.783 1.00 17.80 376 MET D CA 1
ATOM 16325 C C . MET D 2 375 ? 32.960 40.078 111.995 1.00 18.38 376 MET D C 1
ATOM 16326 O O . MET D 2 375 ? 33.362 39.275 111.150 1.00 19.08 376 MET D O 1
ATOM 16331 N N . CYS D 2 376 ? 32.395 39.705 113.136 1.00 17.25 377 CYS D N 1
ATOM 16332 C CA . CYS D 2 376 ? 32.185 38.301 113.447 1.00 18.42 377 CYS D CA 1
ATOM 16333 C C . CYS D 2 376 ? 30.854 37.922 112.831 1.00 18.44 377 CYS D C 1
ATOM 16334 O O . CYS D 2 376 ? 30.003 38.782 112.613 1.00 21.24 377 CYS D O 1
ATOM 16337 N N . ILE D 2 377 ? 30.679 36.640 112.545 1.00 17.35 378 ILE D N 1
ATOM 16338 C CA . ILE D 2 377 ? 29.456 36.170 111.926 1.00 15.98 378 ILE D CA 1
ATOM 16339 C C . ILE D 2 377 ? 28.916 34.990 112.686 1.00 15.96 378 ILE D C 1
ATOM 16340 O O . ILE D 2 377 ? 29.652 34.054 112.978 1.00 17.69 378 ILE D O 1
ATOM 16345 N N . GLY D 2 378 ? 27.628 35.037 112.998 1.00 16.25 379 GLY D N 1
ATOM 16346 C CA . GLY D 2 378 ? 26.995 33.950 113.723 1.00 16.21 379 GLY D CA 1
ATOM 16347 C C . GLY D 2 378 ? 27.282 32.596 113.114 1.00 15.75 379 GLY D C 1
ATOM 16348 O O . GLY D 2 378 ? 27.446 32.480 111.905 1.00 16.97 379 GLY D O 1
ATOM 16349 N N . LEU D 2 379 ? 27.338 31.576 113.963 1.00 16.98 380 LEU D N 1
ATOM 16350 C CA . LEU D 2 379 ? 27.620 30.201 113.563 1.00 17.12 380 LEU D CA 1
ATOM 16351 C C . LEU D 2 379 ? 29.055 29.962 113.117 1.00 17.75 380 LEU D C 1
ATOM 16352 O O . LEU D 2 379 ? 29.331 29.071 112.308 1.00 20.89 380 LEU D O 1
ATOM 16357 N N . GLY D 2 380 ? 29.965 30.773 113.648 1.00 17.05 381 GLY D N 1
ATOM 16358 C CA . GLY D 2 380 ? 31.384 30.606 113.377 1.00 16.31 381 GLY D CA 1
ATOM 16359 C C . GLY D 2 380 ? 32.062 31.110 112.120 1.00 15.78 381 GLY D C 1
ATOM 16360 O O . GLY D 2 380 ? 32.700 30.330 111.424 1.00 18.47 381 GLY D O 1
ATOM 16361 N N . GLN D 2 381 ? 31.952 32.399 111.822 1.00 15.59 382 GLN D N 1
ATOM 16362 C CA . GLN D 2 381 ? 32.618 32.949 110.642 1.00 14.09 382 GLN D CA 1
ATOM 16363 C C . GLN D 2 381 ? 33.089 34.368 110.896 1.00 12.28 382 GLN D C 1
ATOM 16364 O O . GLN D 2 381 ? 32.658 35.025 111.843 1.00 9.81 382 GLN D O 1
ATOM 16370 N N . GLY D 2 382 ? 33.972 34.826 110.019 1.00 11.86 383 GLY D N 1
ATOM 16371 C CA . GLY D 2 382 ? 34.496 36.171 110.101 1.00 11.52 383 GLY D CA 1
ATOM 16372 C C . GLY D 2 382 ? 34.697 36.671 108.681 1.00 12.48 383 GLY D C 1
ATOM 16373 O O . GLY D 2 382 ? 34.941 35.881 107.772 1.00 11.50 383 GLY D O 1
ATOM 16374 N N . ILE D 2 383 ? 34.573 37.975 108.472 1.00 12.22 384 ILE D N 1
ATOM 16375 C CA . ILE D 2 383 ? 34.768 38.534 107.145 1.00 12.39 384 ILE D CA 1
ATOM 16376 C C . ILE D 2 383 ? 35.538 39.842 107.308 1.00 13.11 384 ILE D C 1
ATOM 16377 O O . ILE D 2 383 ? 35.403 40.526 108.324 1.00 12.44 384 ILE D O 1
ATOM 16382 N N . ALA D 2 384 ? 36.355 40.182 106.316 1.00 12.79 385 ALA D N 1
ATOM 16383 C CA . ALA D 2 384 ? 37.154 41.394 106.383 1.00 13.76 385 ALA D CA 1
ATOM 16384 C C . ALA D 2 384 ? 37.457 42.004 105.010 1.00 15.24 385 ALA D C 1
ATOM 16385 O O . ALA D 2 384 ? 37.509 41.305 103.995 1.00 15.73 385 ALA D O 1
ATOM 16387 N N . THR D 2 385 ? 37.670 43.316 104.994 1.00 15.73 386 THR D N 1
ATOM 16388 C CA . THR D 2 385 ? 37.994 44.032 103.768 1.00 15.64 386 THR D CA 1
ATOM 16389 C C . THR D 2 385 ? 39.063 45.084 104.076 1.00 16.25 386 THR D C 1
ATOM 16390 O O . THR D 2 385 ? 39.055 45.717 105.135 1.00 16.55 386 THR D O 1
ATOM 16394 N N . VAL D 2 386 ? 39.996 45.255 103.153 1.00 17.16 387 VAL D N 1
ATOM 16395 C CA . VAL D 2 386 ? 41.030 46.251 103.328 1.00 19.13 387 VAL D CA 1
ATOM 16396 C C . VAL D 2 386 ? 40.809 47.315 102.260 1.00 19.73 387 VAL D C 1
ATOM 16397 O O . VAL D 2 386 ? 40.716 47.009 101.071 1.00 17.94 387 VAL D O 1
ATOM 16401 N N . PHE D 2 387 ? 40.695 48.563 102.703 1.00 20.64 388 PHE D N 1
ATOM 16402 C CA . PHE D 2 387 ? 40.473 49.679 101.801 1.00 21.72 388 PHE D CA 1
ATOM 16403 C C . PHE D 2 387 ? 41.671 50.606 101.789 1.00 23.43 388 PHE D C 1
ATOM 16404 O O . PHE D 2 387 ? 42.385 50.731 102.784 1.00 25.66 388 PHE D O 1
ATOM 16412 N N . GLU D 2 388 ? 41.884 51.261 100.660 1.00 23.67 389 GLU D N 1
ATOM 16413 C CA . GLU D 2 388 ? 42.965 52.213 100.553 1.00 25.72 389 GLU D CA 1
ATOM 16414 C C . GLU D 2 388 ? 42.442 53.510 99.962 1.00 28.42 389 GLU D C 1
ATOM 16415 O O . GLU D 2 388 ? 41.677 53.509 98.993 1.00 27.00 389 GLU D O 1
ATOM 16421 N N . ARG D 2 389 ? 42.837 54.617 100.579 1.00 31.69 390 ARG D N 1
ATOM 16422 C CA . ARG D 2 389 ? 42.455 55.938 100.106 1.00 34.55 390 ARG D CA 1
ATOM 16423 C C . ARG D 2 389 ? 43.630 56.401 99.271 1.00 36.52 390 ARG D C 1
ATOM 16424 O O . ARG D 2 389 ? 44.713 56.648 99.798 1.00 37.49 390 ARG D O 1
ATOM 16432 N N . VAL D 2 390 ? 43.424 56.493 97.966 1.00 39.37 391 VAL D N 1
ATOM 16433 C CA . VAL D 2 390 ? 44.475 56.940 97.070 1.00 43.95 391 VAL D CA 1
ATOM 16434 C C . VAL D 2 390 ? 43.855 57.836 95.994 1.00 45.29 391 VAL D C 1
ATOM 16435 O O . VAL D 2 390 ? 43.731 57.394 94.835 1.00 47.58 391 VAL D O 1
#

InterPro domains:
  IPR001753 Enoyl-CoA hydratase/isomerase-like domain [PF00378] (14-208)
  IPR006108 3-hydroxyacyl-CoA dehydrogenase, C-terminal [PF00725] (497-592)
  IPR006176 3-hydroxyacyl-CoA dehydrogenase, NAD binding [PF02737] (317-495)
  IPR006180 3-hydroxyacyl-CoA dehydrogenase, conserved site [PS00067] (494-518)
  IPR008927 6-phosphogluconate dehydrogenase-like, C-terminal domain superfamily [SSF48179] (496-614)
  IPR008927 6-phosphogluconate dehydrogenase-like, C-terminal domain superfamily [SSF48179] (622-714)
  IPR012799 Fatty oxidation complex, alpha subunit FadB [MF_01621] (1-715)
  IPR012799 Fatty oxidation complex, alpha subunit FadB [TIGR02437] (1-714)
  IPR018376 Enoyl-CoA hydratase/isomerase, conserved site [PS00166] (107-127)
  IPR029045 ClpP/crotonase-like domain superfamily [SSF52096] (2-308)
  IPR036291 NAD(P)-binding domain superfamily [SSF51735] (312-496)
  IPR050136 Fatty acid oxidation complex subunit alpha [PTHR43612] (5-714)

Solvent-accessible surface area: 78376 Å² total; per-residue (Å²): 138,55,28,124,20,147,2,1,25,0,57,64,74,87,80,32,1,1,38,0,75,1,26,7,126,82,88,97,39,2,21,12,22,172,72,2,24,78,11,0,57,92,0,0,62,26,7,131,86,42,97,74,15,101,0,0,10,1,14,15,38,39,136,27,0,0,28,34,22,66,26,77,56,41,45,100,58,20,155,69,78,65,79,99,3,59,57,42,13,103,105,6,6,97,6,0,9,34,0,0,68,8,120,17,6,0,0,1,4,0,40,6,47,0,32,4,12,0,0,4,1,0,0,0,0,1,4,0,0,0,0,77,86,3,50,0,0,0,38,16,16,113,16,4,2,0,0,11,35,0,0,1,1,2,0,1,7,16,3,1,1,15,17,0,10,77,7,0,25,50,2,80,88,7,139,2,109,64,0,33,121,18,36,0,1,14,1,34,6,65,67,141,78,13,50,57,3,1,35,31,2,0,76,53,4,68,87,53,55,4,94,32,92,58,51,7,76,32,0,52,62,118,10,99,12,55,79,29,0,16,81,4,1,1,78,36,14,41,28,137,14,31,64,129,31,24,138,42,50,47,3,11,32,39,2,1,95,7,1,54,142,1,1,94,74,27,28,90,119,0,17,111,24,1,14,54,7,18,1,118,1,4,83,33,72,9,0,82,5,15,5,1,20,95,60,0,40,70,67,30,105,143,50,30,151,84,53,85,157,87,22,78,81,2,152,29,0,0,0,5,11,14,21,131,38,0,2,13,0,0,13,11,0,11,29,100,64,2,52,1,8,1,20,19,148,66,72,122,13,0,78,79,0,9,43,80,2,15,131,48,0,24,28,92,22,95,171,76,76,26,76,32,41,30,1,0,129,10,5,19,12,6,41,10,8,70,25,30,36,29,0,48,84,0,25,0,2,1,0,17,37,108,77,56,62,67,54,3,52,64,29,2,30,86,0,3,94,81,17,79,130,62,2,5,4,0,1,15,4,35,38,15,44,1,20,80,0,7,156,40,13,137,42,24,75,24,1,0,0,0,9,4,27,92,58,4,65,125,56,47,1,0,2,0,0,73,3,127,118,12,35,98,67,0,1,0,2,0,10,22,4,0,115,69,0,47,10,37,20,6,7,0,50,36,16,55,6,5,1,3,40,2,0,22,28,1,3,11,20,0,7,13,52,0,4,14,2,23,12,78,17,26,83,0,4,127,14,0,61,169,9,19,12,88,64,0,0,0,50,32,4,0,52,56,0,0,40,71,3,35,96,8,62,51,26,6,25,134,28,23,83,107,36,22,54,88,154,48,100,14,2,19,16,6,0,90,112,47,64,22,46,0,68,138,70,27,26,0,2,4,24,34,114,98,83,99,105,37,80,57,1,120,133,36,10,57,90,0,50,116,101,130,88,141,24,80,75,128,32,0,34,10,6,0,1,1,0,0,0,0,0,0,0,19,0,40,75,85,31,16,1,130,33,12,1,7,0,0,7,0,0,14,46,10,22,29,2,5,79,20,57,0,0,0,0,27,24,0,36,65,52,16,11,52,101,1,10,54,32,0,55,136,22,38,120,18,24,41,12,0,82,13,24,82,136,0,94,80,28,16,174,93,72,96,40,33,50,111,139,54,29,123,22,148,2,0,28,0,55,64,76,89,76,31,0,1,39,0,73,1,26,6,128,83,88,99,39,2,23,12,21,176,74,3,24,78,11,0,61,91,0,0,63,26,6,130,84,42,98,73,17,104,0,0,10,0,14,16,40,39,139,24,0,1,28,34,23,64,19,76,54,41,42,102,60,22,156,69,77,66,80,94,4,59,57,43,13,116,123,6,8,42,6,0,11,38,0,1,67,8,125,17,5,1,0,1,4,0,41,6,48,0,32,4,10,0,0,4,1,0,0,0,0,1,4,0,0,0,0,78,86,4,49,0,0,0,41,16,16,110,14,3,2,0,0,12,37,0,0,1,1,2,0,1,7,17,3,0,1,15,15,0,12,75,7,1,25,50,2,78,89,8,138,2,111,65,0,34,121,18,37,0,1,14,1,34,6,67,67,142,79,12,50,55,3,0,36,31,2,0,75,55,3,68,87,53,52,4,91,32,94,57,53,6,79,31,0,52,60,117,10,99,10,57,78,32,0,16,83,4,1,1,77,34,15,40,47,134,14,45,78,129,32,22,134,46,50,47,2,11,30,37,3,1,94,7,1,54,140,2,1,90,84,27,30,93,36,0,17,116,23,1,16,52,8,17,2,118,1,5,86,34,72,8,0,79,5,15,6,0,21,90,56,0,39,68,70,30,103,147,47,30,152,88,49,88,161,83,21,83,78,3,148,26,0,0,0,4,12,14,19,131,41,1,2,11,0,0,15,10,0,10,29,99,63,2,55,0,11,0,20,18,150,66,64,120,13,2,86,81,0,8,44,78,2,14,133,48,0,18,37,91,22,99,77,75,77,28,75,34,45,28,1,2,131,10,5,24,13,5,36,10,8,72,23,28,41,33,0,50,93,0,25,0,1,0,0,15,39,108,80,56,60,164,56,3,43,63,30,1,31,86,0,4,96,81,16,82,132,62,2,4,5,0,1,14,4,38,40,16,44,1,18,80,0,4,153,38,14,139,42,23,76,24,1,0,0,0,11,2,28,92,57,3,65,126,55,48,1,0,2,0,0,74,3,120,118,12,36,100,68,0,1,0,2,0,10,25,3,0,117,68,0,48,11,37,22,4,8,0,51,36,16,55,7,6,1,2,41,1,0,23,27,2,4,15,20,0,6,14,53,0,5,12,3,21,12,77,16,49,84,0,4,55,14,0,62,168,9,20,12,90,66,0,0,0,50,34,5,0,51,60,0,0,43,71,4,31,98,8,60,65,34,5,24,81,27,26,81,106,37,22,54,94,140,132,101,15,1,18,14,6,0,84,105,51,163,11,42,0,70,142,70,23,83,0,1,4,4,36,130,72,120,122,14,78,75,102,30,80,45,2,121,131,36,10,59,89,0,48,85,90,128,99,136,26,80,74,128,34,0,36,11,5,0,1,1,0,0,0,0,0,0,1,19,0,39,82,87,32,16,2,130,34,11,1,7,0,0,7,0,0,16,47,13,23,29,2,6,80,22,58,0,0,0,0,26,22,0,36,68,52,16,12,51,100,1,10,53,34,0,56,131,19,43,112,19,27,40,14,0,84,14,25,86,44,0,95,102,27,16,172,96,73,95,41,31,49,112,160,50,95,76,76,28,0,1,0,14,22,2,0,1,0,0,0,0,100,12,194,46,0,0,0,67,69,26,29,0,8,27,0,0,5,62,0,0,25,76,0,7,99,109,25,101,114,4,74,30,37,56,3,37,6,0,0,0,0,0,2,6,1,4,59,16,0,10,22,0,0,0,1,34,0,0,6,15,19,75,4,44,31,88,3,0,0,6,0,1,0,5,8,12,0,0,0,0,2,0,0,11,9,0,0,12,6,0,55,38,38,21,8,54,3,5,1,0,0,0,0,2,1,6,38,60,2,57,48,110,74,24,52,50,89,14,32,43,22,4,32,64,2,3,89,5,1,23,88,26,4,31,0,0,14,22,1,2,126,90,50,58,16,46,56,144,95,0,5,47,6,0,30,21,2,10,95,22,0,73,105,2,41,103,89,36,69,4,169,92,1,8,7,66,8,90,0,22,18,145,58,8,24,6,39,53,4,88,89,5,29,1,20,138,76,93,14,54,91,132,50,8,68,79,69,172,44,52,78,43,120,123,50,9,24,0,0,76,13,0,12,27,41,92,0,0,0,0,0,1,0,1,0,0,0,9,64,59,3,163,89,33,52,27,139,27,18,1,1,4,80,8,6,4,16,5,4,14,28,0,0,21,0,0,45,0,0,9,36,0,0,109,46,0,16,164,74,22,66,36,104,32,87,56,0,47,22,2,2,1,2,2,8,15,0,0,0,0,18,0,0,0,92,51,11,173,6,66,129,76,17,112,104,21,0,2,35,8,0,4,1,2,0,0,1,9,0,26,0,0,2,0,0,2,3,0,0,0,0,0,9,2,0,116,65,70,68,7,59,39,0,0,0,0,0,2,0,0,9,0,0,0,0,0,0,0,0,23,70,115,159,43,97,75,79,27,0,0,0,14,20,2,0,1,0,0,0,0,101,13,193,46,0,0,0,67,67,26,31,0,7,25,0,0,6,59,0,0,26,80,0,7,101,110,24,102,120,4,77,29,37,57,3,37,6,0,2,0,0,0,0,5,1,3,57,18,0,9,21,0,0,0,2,34,0,0,6,14,19,72,4,45,32,90,4,0,0,5,0,0,0,5,10,11,0,0,0,0,2,0,0,12,9,0,0,14,7,0,55,39,37,20,7,51,3,4,0,0,0,0,0,2,1,8,38,63,1,57,54,111,74,24,50,51,91,14,33,43,22,4,34,62,2,3,88,5,1,24,86,25,4,31,0,0,13,22,0,2,130,90,49,56,16,47,57,141,96,0,5,48,5,0,30,23,1,9,102,25,0,73,108,4,41,101,87,37,71,4,168,88,0,8,6,68,8,90,0,22,19,146,58,7,23,5,37,53,4,91,88,4,28,2,19,140,76,95,14,54,92,130,51,8,68,80,66,168,43,54,74,55,126,94,50,9,26,0,0,77,14,0,10,29,43,105,0,0,0,0,0,1,0,0,0,0,0,4,58,62,3,148,90,32,52,30,138,27,19,2,0,4,79,8,4,3,18,5,4,15,24,0,0,20,1,1,46,0,0,6,38,0,0,107,47,0,15,164,77,22,66,34,103,31,87,58,0,46,21,2,3,2,2,2,8,15,0,0,0,0,18,0,0,0,96,50,12,173,6,63,130,77,16,117,104,20,0,2,34,13,0,4,1,2,0,1,1,8,0,27,0,0,1,0,0,2,3,0,0,0,0,0,8,2,0,112,64,74,68,7,58,38,0,0,0,0,0,2,0,0,8,0,0,0,0,0,0,0,0,25,68,111

Organism: Pseudomonas fragi (NCBI:txid296)